Protein 4I5L (pdb70)

Foldseek 3Di:
DPCVVLVVLLVQCPPPDVVSVLVSLLCVVVNLVVVAQPCCLPPVLVVLQPDDDDDPSNLLSNLQVLLVCQVSNPFLVGLLSSPRSLLVQLPDPDVNSVVSSLVSLLSSLVRHAQVRCVVHVLVSLVCQLPDPDLSSVLSSLSHLLSNQQRYDPVSNVVSLVSLLCQCPDPDVSSVLSNLLSLLSNLVRDDPVCCVPRSLVSLQDQCPDPDVSSNLSSLVSLLSSLQVDPLVCCVVRRVVSLVCQCPPPDVSSVQSCLLCVLSNDVSNDQVCCVPPVLVSLLCQCVDPDLSSVLSSLLCLLSSLVPHDPVCRQPCCVPRVLVSLVVQCVPPDPSSNLSNLQCVLLCDVVNAQPCCVPRVVVSLLSQLPDPDLSSVLSNLQRCVNVCVRDPPLVCCVSVQVSLVCQCPDPDVVSVLSSLVCVLVVDVSNDVVCCLVRPLVSLLVQCVDPDVVSVLSSLVSVLSNCVVVHLVCCLVRPLVSLLVQCPPPDVSSNLSSLVSLLSSLVGNALPCNLPRRVVSLLVQCPPPDPVSNLSSLVSCLRNVVRYDPVCCQPRVLVSLVVQLPDPDPSSVVSSVVSCVSSVND/DCVVDPDDDDPQDDDDDDLVQLLVLLQVLLVVDVVSKDFLVSQQVNCVSNVHASLCSQLLCVLLVCVVPRIHHSVSSSVRSSVLVVRPDDPLQSSCSSQDDPPPQWDALVSCVSSLLCLCCPQLQNPVLNDDDPLVVLLSLLLSLLCCLFQVLVLPRIGHSVSVVVDCVSVLSNCSVVDSNQCVSPRRRHPVVSVVLVVQVPVLPVVPPQKHALVSVCPRPNNQWFSLLSVLLQCCLNDPDCPSVVPRIDGSSSSSLVVVLLVDVLDLSSLSSVVSSQCVVPPFFRALVSQVVLQVRVQVVCVVVVHHDDPSVVVVVVVCVQQVDPDPRTDGSVSLNPRRVVVQVRCNRTGNVVVD/DVVVVLVVLVVCLVCLLVVHFDALVVLLVLLVLLLVLLLPAFLAGEAEDFEKEAEAAAQLSQLVVVVCVFQPDPQVHAYEYAENLHFLYLGSRSRVSNQSSSCSSPVNRYAYAYALCLFLVNCVPRPRQVSCCVVHVDRSSVVSSSQSSLSGHAWYAYPQAEIEGAADFAPQDQEPVSSRPDRSNDGQDQADGSQQSRHEEEDCDAAWAPDPVNGHIYHYLVVLVSSRVSRVYPAYEYENDDDQAQKDADSVRNYMYGHRHACRSVPDHHWHKMWGQHNPGDIDMDTHHRDDPPD/DDDVVLVVLVVQCPPPDPVSVLVSLLCVLVNLVSPALVCCLVPVLVVQLPDDDDDVSNLLSNLQVLLVCQVSNPHLVGNLSSLSSLLVQLQDPDPSSVVSSLVSLLSCLVRHALVCCVVGVLVSLVCLLPDPDLSSVLSSLSNLLSNLQRYDPVVNVVSLVSLVCQCPDPDVSSVLSSLLCLLSNLQRDDPVCCQPRSLVSLQDQCPDPDVSSNLSSVVSLLSSLQRDDLVCCVVRRVVSLVCQLPDPDVSSVQSCLQCVLSNDVSNDQPCCVVPVLVSLLCQCVDPDLSSVLSSLLCPLSSLVRHPPVCRQVSCVPRPLVSLVVQLVDPDPSSLLSNLLRLCSCDVVNADPCCVVRVVVSLLSQLPDPDLSSVLSNLLRCVNVCVRDNVVVVCVSNQVSLVCQLPDPDVVSVLSSLVSVLVVDLRVDVVCCQPRPLVSLLVQCVDPDLVSVLSSLVSLLSNCVRVHLVCCLVRPLVSLLVQCPDPDVSSNVSSLSSLLSSLVGNAAPCNLPRRLVSLLVQCPPPDVVSNLSSLVSCLRNLVRYDPVCCQPPVLVSLVVQCVDPDPSSVPSSVVSCVSNVND/DCCVVPPDPDDPLDDQADDLCQLLVLLQVLLVVDVVSKDALVSQLVNCVSNVHASLCSQLLCVLLVCVVPRIHHSVSSSVRVSVLNVRHRDVLQSSCNSQDDPPQQWDALVSCQSSVLVLCCDQLQNVVVNDDDDLVVLLSLLLSLLCCLQQVLVPPRTGHSVSVVVGCVRVLSNCSVVDSNQCVSPRRRHSVVSVVLVVLVVVLPPVPPQKHALVSVCPRPVNQWFSLLSQLLQCPLQDPDCCSVVPRIDGSSSSSLVVVLLVDVQDLSSLSSVQSSLPVVPPFWRDLVSQCVQLVRLQVVCVVVVHHDDPSVRVLVVLCVQLVDPDDSIDGSVSCNVSSPVVQVSCNRTGNVSVD/DVVVVLVVLVVCLVCLLVVHFDALVVLLVLLVLLLVLLQVAFLAGEAEDFEKEAEAAAQQSQLVVVVCVQQPDPPVHAYEYQENQHFLDLGSRSSVSNLSSSCSNPVNRYAYAYALCLFDVNCVPGPNQVNCCVVHVDRSSVVSSSQSSLRGRAWYDYPQAEIEGAADFAPQDLEVVSSRPDRSNDGQDQADGSFQRRHEEEDDDAAWAPDPVNGHIYHYLVSLVNSRVSRVYQEYEYENDDDQAQKDADSPNNYMYGHRHACRSVPDRGWHWMWGQHNVGDIDIDIHHRDDDDD

Structure (mmCIF, N/CA/C/O backbone):
data_4I5L
#
_entry.id   4I5L
#
_cell.length_a   94.234
_cell.length_b   101.071
_cell.length_c   343.396
_cell.angle_alpha   90.00
_cell.angle_beta   90.00
_cell.angle_gamma   90.00
#
_symmetry.space_group_name_H-M   'P 21 21 21'
#
loop_
_entity.id
_entity.type
_entity.pdbx_description
1 polymer 'Serine/threonine-protein phosphatase 2A 65 kDa regulatory subunit A alpha isoform'
2 polymer "Serine/threonine-protein phosphatase 2A regulatory subunit B'' subunit beta - Cell division control protein 6 homolog chimeric construct"
3 polymer 'Serine/threonine-protein phosphatase 2A catalytic subunit alpha isoform, PP2A-alpha'
4 polymer 'Microcystin-LR (MCLR) bound form'
5 non-polymer DI(HYDROXYETHYL)ETHER
6 non-polymer 'CALCIUM ION'
7 non-polymer 'MANGANESE (II) ION'
8 non-polymer 'MALONATE ION'
9 water water
#
loop_
_atom_site.group_PDB
_atom_site.id
_atom_site.type_symbol
_atom_site.label_atom_id
_atom_site.label_alt_id
_atom_site.label_comp_id
_atom_site.label_asym_id
_atom_site.label_entity_id
_atom_site.label_seq_id
_atom_site.pdbx_PDB_ins_code
_atom_site.Cartn_x
_atom_site.Cartn_y
_atom_site.Cartn_z
_atom_site.occupancy
_atom_site.B_iso_or_equiv
_atom_site.auth_seq_id
_atom_site.auth_comp_id
_atom_site.auth_asym_id
_atom_site.auth_atom_id
_atom_site.pdbx_PDB_model_num
ATOM 1 N N . MET A 1 3 ? 74.537 89.492 106.093 1.00 57.73 8 MET A N 1
ATOM 2 C CA . MET A 1 3 ? 73.969 89.449 107.466 1.00 55.09 8 MET A CA 1
ATOM 3 C C . MET A 1 3 ? 72.589 90.127 107.564 1.00 52.90 8 MET A C 1
ATOM 4 O O . MET A 1 3 ? 72.088 90.356 108.668 1.00 49.34 8 MET A O 1
ATOM 9 N N . SER A 1 4 ? 71.977 90.459 106.425 1.00 50.91 9 SER A N 1
ATOM 10 C CA . SER A 1 4 ? 70.574 90.871 106.456 1.00 49.93 9 SER A CA 1
ATOM 11 C C . SER A 1 4 ? 69.818 89.618 106.906 1.00 46.81 9 SER A C 1
ATOM 12 O O . SER A 1 4 ? 69.940 88.555 106.299 1.00 46.59 9 SER A O 1
ATOM 15 N N . LEU A 1 5 ? 69.094 89.724 108.011 1.00 43.71 10 LEU A N 1
ATOM 16 C CA . LEU A 1 5 ? 68.689 88.525 108.720 1.00 40.77 10 LEU A CA 1
ATOM 17 C C . LEU A 1 5 ? 67.360 87.891 108.286 1.00 37.41 10 LEU A C 1
ATOM 18 O O . LEU A 1 5 ? 67.121 86.724 108.558 1.00 35.32 10 LEU A O 1
ATOM 23 N N . TYR A 1 6 ? 66.497 88.646 107.624 1.00 36.42 11 TYR A N 1
ATOM 24 C CA . TYR A 1 6 ? 65.193 88.102 107.259 1.00 35.63 11 TYR A CA 1
ATOM 25 C C . TYR A 1 6 ? 65.225 86.897 106.307 1.00 35.28 11 TYR A C 1
ATOM 26 O O . TYR A 1 6 ? 64.507 85.934 106.550 1.00 34.25 11 TYR A O 1
ATOM 35 N N . PRO A 1 7 ? 66.038 86.949 105.222 1.00 36.54 12 PRO A N 1
ATOM 36 C CA . PRO A 1 7 ? 66.076 85.772 104.346 1.00 36.22 12 PRO A CA 1
ATOM 37 C C . PRO A 1 7 ? 66.609 84.549 105.089 1.00 35.21 12 PRO A C 1
ATOM 38 O O . PRO A 1 7 ? 66.250 83.392 104.771 1.00 35.44 12 PRO A O 1
ATOM 42 N N . ILE A 1 8 ? 67.454 84.800 106.080 1.00 33.61 13 ILE A N 1
ATOM 43 C CA . ILE A 1 8 ? 67.938 83.719 106.915 1.00 32.48 13 ILE A CA 1
ATOM 44 C C . ILE A 1 8 ? 66.835 83.121 107.798 1.00 30.85 13 ILE A C 1
ATOM 45 O O . ILE A 1 8 ? 66.731 81.897 107.924 1.00 29.50 13 ILE A O 1
ATOM 50 N N . ALA A 1 9 ? 66.004 83.986 108.382 1.00 29.92 14 ALA A N 1
ATOM 51 C CA . ALA A 1 9 ? 64.818 83.529 109.111 1.00 29.54 14 ALA A CA 1
ATOM 52 C C . ALA A 1 9 ? 63.879 82.729 108.203 1.00 29.34 14 ALA A C 1
ATOM 53 O O . ALA A 1 9 ? 63.214 81.817 108.674 1.00 29.34 14 ALA A O 1
ATOM 55 N N . VAL A 1 10 ? 63.833 83.072 106.909 1.00 29.69 15 VAL A N 1
ATOM 56 C CA . VAL A 1 10 ? 63.038 82.319 105.945 1.00 31.01 15 VAL A CA 1
ATOM 57 C C . VAL A 1 10 ? 63.677 80.946 105.719 1.00 31.14 15 VAL A C 1
ATOM 58 O O . VAL A 1 10 ? 62.985 79.920 105.749 1.00 32.30 15 VAL A O 1
ATOM 62 N N . LEU A 1 11 ? 64.993 80.916 105.527 1.00 30.44 16 LEU A N 1
ATOM 63 C CA . LEU A 1 11 ? 65.680 79.637 105.320 1.00 29.89 16 LEU A CA 1
ATOM 64 C C . LEU A 1 11 ? 65.456 78.678 106.488 1.00 29.73 16 LEU A C 1
ATOM 65 O O . LEU A 1 11 ? 65.216 77.488 106.284 1.00 29.64 16 LEU A O 1
ATOM 70 N N . ILE A 1 12 ? 65.533 79.198 107.710 1.00 29.77 17 ILE A N 1
ATOM 71 C CA . ILE A 1 12 ? 65.245 78.398 108.909 1.00 30.01 17 ILE A CA 1
ATOM 72 C C . ILE A 1 12 ? 63.825 77.827 108.867 1.00 31.83 17 ILE A C 1
ATOM 73 O O . ILE A 1 12 ? 63.635 76.640 109.053 1.00 31.75 17 ILE A O 1
ATOM 78 N N . ASP A 1 13 ? 62.847 78.686 108.608 1.00 34.22 18 ASP A N 1
ATOM 79 C CA . ASP A 1 13 ? 61.455 78.272 108.417 1.00 37.61 18 ASP A CA 1
ATOM 80 C C . ASP A 1 13 ? 61.288 77.159 107.374 1.00 38.24 18 ASP A C 1
ATOM 81 O O . ASP A 1 13 ? 60.464 76.258 107.537 1.00 38.75 18 ASP A O 1
ATOM 86 N N . GLU A 1 14 ? 62.062 77.229 106.296 1.00 38.00 19 GLU A N 1
ATOM 87 C CA . GLU A 1 14 ? 61.863 76.289 105.199 1.00 39.63 19 GLU A CA 1
ATOM 88 C C . GLU A 1 14 ? 62.534 74.939 105.440 1.00 38.98 19 GLU A C 1
ATOM 89 O O . GLU A 1 14 ? 62.358 74.002 104.661 1.00 39.94 19 GLU A O 1
ATOM 95 N N . LEU A 1 15 ? 63.248 74.830 106.561 1.00 37.65 20 LEU A N 1
ATOM 96 C CA . LEU A 1 15 ? 63.746 73.541 107.035 1.00 36.82 20 LEU A CA 1
ATOM 97 C C . LEU A 1 15 ? 62.601 72.549 107.252 1.00 39.68 20 LEU A C 1
ATOM 98 O O . LEU A 1 15 ? 62.806 71.334 107.168 1.00 41.08 20 LEU A O 1
ATOM 103 N N . ARG A 1 16 ? 61.399 73.067 107.507 1.00 42.39 21 ARG A N 1
ATOM 104 C CA . ARG A 1 16 ? 60.231 72.222 107.735 1.00 45.55 21 ARG A CA 1
ATOM 105 C C . ARG A 1 16 ? 59.092 72.545 106.773 1.00 48.62 21 ARG A C 1
ATOM 106 O O . ARG A 1 16 ? 57.910 72.403 107.111 1.00 52.15 21 ARG A O 1
ATOM 114 N N . ASN A 1 17 ? 59.448 72.969 105.566 1.00 48.39 22 ASN A N 1
ATOM 115 C CA . ASN A 1 17 ? 58.447 73.194 104.529 1.00 50.18 22 ASN A CA 1
ATOM 116 C C . ASN A 1 17 ? 57.951 71.863 103.948 1.00 51.52 22 ASN A C 1
ATOM 117 O O . ASN A 1 17 ? 58.689 70.871 103.960 1.00 51.52 22 ASN A O 1
ATOM 122 N N . GLU A 1 18 ? 56.706 71.850 103.459 1.00 54.73 23 GLU A N 1
ATOM 123 C CA . GLU A 1 18 ? 56.078 70.661 102.854 1.00 57.11 23 GLU A CA 1
ATOM 124 C C . GLU A 1 18 ? 56.827 70.217 101.605 1.00 55.21 23 GLU A C 1
ATOM 125 O O . GLU A 1 18 ? 56.877 69.023 101.295 1.00 56.06 23 GLU A O 1
ATOM 131 N N . ASP A 1 19 ? 57.405 71.190 100.903 1.00 51.84 24 ASP A N 1
ATOM 132 C CA . ASP A 1 19 ? 58.140 70.957 99.664 1.00 51.28 24 ASP A CA 1
ATOM 133 C C . ASP A 1 19 ? 59.597 70.542 99.889 1.00 48.80 24 ASP A C 1
ATOM 134 O O . ASP A 1 19 ? 60.389 71.307 100.457 1.00 46.87 24 ASP A O 1
ATOM 139 N N . VAL A 1 20 ? 59.953 69.349 99.408 1.00 49.16 25 VAL A N 1
ATOM 140 C CA . VAL A 1 20 ? 61.320 68.829 99.548 1.00 48.20 25 VAL A CA 1
ATOM 141 C C . VAL A 1 20 ? 62.367 69.759 98.968 1.00 47.03 25 VAL A C 1
ATOM 142 O O . VAL A 1 20 ? 63.464 69.878 99.532 1.00 45.40 25 VAL A O 1
ATOM 146 N N . GLN A 1 21 ? 62.043 70.386 97.835 1.00 47.92 26 GLN A N 1
ATOM 147 C CA . GLN A 1 21 ? 62.984 71.292 97.173 1.00 48.20 26 GLN A CA 1
ATOM 148 C C . GLN A 1 21 ? 63.391 72.459 98.102 1.00 44.44 26 GLN A C 1
ATOM 149 O O . GLN A 1 21 ? 64.568 72.828 98.144 1.00 42.75 26 GLN A O 1
ATOM 155 N N . LEU A 1 22 ? 62.444 72.984 98.885 1.00 42.32 27 LEU A N 1
ATOM 156 C CA . LEU A 1 22 ? 62.757 74.046 99.853 1.00 40.44 27 LEU A CA 1
ATOM 157 C C . LEU A 1 22 ? 63.492 73.508 101.079 1.00 37.16 27 LEU A C 1
ATOM 158 O O . LEU A 1 22 ? 64.463 74.111 101.548 1.00 34.62 27 LEU A O 1
ATOM 163 N N . ARG A 1 23 ? 63.042 72.367 101.589 1.00 37.20 28 ARG A N 1
ATOM 164 C CA . ARG A 1 23 ? 63.796 71.668 102.629 1.00 36.21 28 ARG A CA 1
ATOM 165 C C . ARG A 1 23 ? 65.250 71.447 102.199 1.00 35.00 28 ARG A C 1
ATOM 166 O O . ARG A 1 23 ? 66.169 71.778 102.936 1.00 33.69 28 ARG A O 1
ATOM 174 N N . LEU A 1 24 ? 65.454 70.943 100.985 1.00 36.01 29 LEU A N 1
ATOM 175 C CA . LEU A 1 24 ? 66.801 70.700 100.473 1.00 36.25 29 LEU A CA 1
ATOM 176 C C . LEU A 1 24 ? 67.637 71.984 100.371 1.00 36.52 29 LEU A C 1
ATOM 177 O O . LEU A 1 24 ? 68.824 71.995 100.711 1.00 35.77 29 LEU A O 1
ATOM 182 N N . ASN A 1 25 ? 67.008 73.058 99.915 1.00 37.20 30 ASN A N 1
ATOM 183 C CA . ASN A 1 25 ? 67.712 74.311 99.711 1.00 37.98 30 ASN A CA 1
ATOM 184 C C . ASN A 1 25 ? 68.216 74.887 101.034 1.00 34.99 30 ASN A C 1
ATOM 185 O O . ASN A 1 25 ? 69.360 75.344 101.141 1.00 34.05 30 ASN A O 1
ATOM 190 N N . SER A 1 26 ? 67.358 74.829 102.042 1.00 33.17 31 SER A N 1
ATOM 191 C CA . SER A 1 26 ? 67.710 75.275 103.374 1.00 30.92 31 SER A CA 1
ATOM 192 C C . SER A 1 26 ? 68.827 74.432 103.959 1.00 29.86 31 SER A C 1
ATOM 193 O O . SER A 1 26 ? 69.763 74.949 104.565 1.00 29.06 31 SER A O 1
ATOM 196 N N . ILE A 1 27 ? 68.732 73.125 103.788 1.00 30.18 32 ILE A N 1
ATOM 197 C CA . ILE A 1 27 ? 69.738 72.244 104.357 1.00 30.18 32 ILE A CA 1
ATOM 198 C C . ILE A 1 27 ? 71.107 72.557 103.767 1.00 30.80 32 ILE A C 1
ATOM 199 O O . ILE A 1 27 ? 72.079 72.687 104.501 1.00 32.23 32 ILE A O 1
ATOM 204 N N . LYS A 1 28 ? 71.168 72.717 102.454 1.00 32.08 33 LYS A N 1
ATOM 205 C CA . LYS A 1 28 ? 72.412 73.054 101.772 1.00 34.30 33 LYS A CA 1
ATOM 206 C C . LYS A 1 28 ? 72.979 74.432 102.163 1.00 34.70 33 LYS A C 1
ATOM 207 O O . LYS A 1 28 ? 74.144 74.713 101.920 1.00 35.81 33 LYS A O 1
ATOM 213 N N . LYS A 1 29 ? 72.156 75.287 102.758 1.00 34.17 34 LYS A N 1
ATOM 214 C CA . LYS A 1 29 ? 72.613 76.605 103.179 1.00 34.53 34 LYS A CA 1
ATOM 215 C C . LYS A 1 29 ? 72.786 76.690 104.696 1.00 32.54 34 LYS A C 1
ATOM 216 O O . LYS A 1 29 ? 72.825 77.789 105.253 1.00 32.04 34 LYS A O 1
ATOM 222 N N . LEU A 1 30 ? 72.891 75.536 105.362 1.00 31.13 35 LEU A N 1
ATOM 223 C CA . LEU A 1 30 ? 73.013 75.517 106.824 1.00 30.73 35 LEU A CA 1
ATOM 224 C C . LEU A 1 30 ? 74.222 76.298 107.317 1.00 31.18 35 LEU A C 1
ATOM 225 O O . LEU A 1 30 ? 74.187 76.866 108.408 1.00 31.58 35 LEU A O 1
ATOM 230 N N . SER A 1 31 ? 75.290 76.318 106.525 1.00 31.30 36 SER A N 1
ATOM 231 C CA . SER A 1 31 ? 76.467 77.121 106.856 1.00 33.12 36 SER A CA 1
ATOM 232 C C . SER A 1 31 ? 76.132 78.590 106.966 1.00 32.84 36 SER A C 1
ATOM 233 O O . SER A 1 31 ? 76.558 79.252 107.909 1.00 34.00 36 SER A O 1
ATOM 236 N N . THR A 1 32 ? 75.367 79.077 105.992 1.00 31.89 37 THR A N 1
ATOM 237 C CA . THR A 1 32 ? 74.920 80.455 105.950 1.00 31.88 37 THR A CA 1
ATOM 238 C C . THR A 1 32 ? 74.059 80.780 107.165 1.00 30.86 37 THR A C 1
ATOM 239 O O . THR A 1 32 ? 74.234 81.835 107.775 1.00 31.99 37 THR A O 1
ATOM 243 N N . ILE A 1 33 ? 73.145 79.872 107.507 1.00 28.98 38 ILE A N 1
ATOM 244 C CA . ILE A 1 33 ? 72.253 80.049 108.651 1.00 28.12 38 ILE A CA 1
ATOM 245 C C . ILE A 1 33 ? 73.057 80.114 109.965 1.00 28.55 38 ILE A C 1
ATOM 246 O O . ILE A 1 33 ? 72.905 81.056 110.742 1.00 28.43 38 ILE A O 1
ATOM 251 N N . ALA A 1 34 ? 73.921 79.120 110.196 1.00 29.11 39 ALA A N 1
ATOM 252 C CA . ALA A 1 34 ? 74.777 79.081 111.387 1.00 29.30 39 ALA A CA 1
ATOM 253 C C . ALA A 1 34 ? 75.679 80.307 111.526 1.00 30.82 39 ALA A C 1
ATOM 254 O O . ALA A 1 34 ? 75.855 80.823 112.630 1.00 32.09 39 ALA A O 1
ATOM 256 N N . LEU A 1 35 ? 76.237 80.782 110.413 1.00 31.52 40 LEU A N 1
ATOM 257 C CA . LEU A 1 35 ? 77.073 81.984 110.410 1.00 33.26 40 LEU A CA 1
ATOM 258 C C . LEU A 1 35 ? 76.304 83.181 110.972 1.00 34.23 40 LEU A C 1
ATOM 259 O O . LEU A 1 35 ? 76.807 83.903 111.839 1.00 35.90 40 LEU A O 1
ATOM 264 N N . ALA A 1 36 ? 75.089 83.381 110.463 1.00 33.23 41 ALA A N 1
ATOM 265 C CA . ALA A 1 36 ? 74.205 84.459 110.904 1.00 33.72 41 ALA A CA 1
ATOM 266 C C . ALA A 1 36 ? 73.707 84.305 112.340 1.00 33.40 41 ALA A C 1
ATOM 267 O O . ALA A 1 36 ? 73.559 85.294 113.046 1.00 34.52 41 ALA A O 1
ATOM 269 N N . LEU A 1 37 ? 73.417 83.080 112.769 1.00 33.05 42 LEU A N 1
ATOM 270 C CA . LEU A 1 37 ? 73.030 82.853 114.164 1.00 32.96 42 LEU A CA 1
ATOM 271 C C . LEU A 1 37 ? 74.160 83.099 115.164 1.00 34.59 42 LEU A C 1
ATOM 272 O O . LEU A 1 37 ? 73.899 83.531 116.288 1.00 35.22 42 LEU A O 1
ATOM 277 N N . GLY A 1 38 ? 75.404 82.824 114.764 1.00 34.25 43 GLY A N 1
ATOM 278 C CA . GLY A 1 38 ? 76.522 82.831 115.707 1.00 35.75 43 GLY A CA 1
ATOM 279 C C . GLY A 1 38 ? 76.599 81.494 116.441 1.00 36.56 43 GLY A C 1
ATOM 280 O O . GLY A 1 38 ? 75.624 80.718 116.431 1.00 35.62 43 GLY A O 1
ATOM 281 N N . VAL A 1 39 ? 77.733 81.226 117.091 1.00 37.20 44 VAL A N 1
ATOM 282 C CA . VAL A 1 39 ? 78.006 79.900 117.675 1.00 39.26 44 VAL A CA 1
ATOM 283 C C . VAL A 1 39 ? 77.026 79.453 118.781 1.00 41.13 44 VAL A C 1
ATOM 284 O O . VAL A 1 39 ? 76.659 78.271 118.852 1.00 41.14 44 VAL A O 1
ATOM 288 N N . GLU A 1 40 ? 76.609 80.389 119.630 1.00 43.55 45 GLU A N 1
ATOM 289 C CA . GLU A 1 40 ? 75.765 80.080 120.795 1.00 46.69 45 GLU A CA 1
ATOM 290 C C . GLU A 1 40 ? 74.435 79.471 120.382 1.00 42.10 45 GLU A C 1
ATOM 291 O O . GLU A 1 40 ? 74.046 78.404 120.848 1.00 41.02 45 GLU A O 1
ATOM 297 N N . ARG A 1 41 ? 73.758 80.172 119.485 1.00 38.82 46 ARG A N 1
ATOM 298 C CA . ARG A 1 41 ? 72.439 79.809 119.016 1.00 35.91 46 ARG A CA 1
ATOM 299 C C . ARG A 1 41 ? 72.489 78.602 118.080 1.00 33.38 46 ARG A C 1
ATOM 300 O O . ARG A 1 41 ? 71.559 77.797 118.068 1.00 32.69 46 ARG A O 1
ATOM 308 N N . THR A 1 42 ? 73.556 78.461 117.296 1.00 32.27 47 THR A N 1
ATOM 309 C CA . THR A 1 42 ? 73.657 77.256 116.468 1.00 32.31 47 THR A CA 1
ATOM 310 C C . THR A 1 42 ? 73.774 76.017 117.349 1.00 32.23 47 THR A C 1
ATOM 311 O O . THR A 1 42 ? 73.240 74.969 117.020 1.00 31.89 47 THR A O 1
ATOM 315 N N . ARG A 1 43 ? 74.418 76.168 118.491 1.00 34.48 48 ARG A N 1
ATOM 316 C CA . ARG A 1 43 ? 74.412 75.150 119.538 1.00 37.49 48 ARG A CA 1
ATOM 317 C C . ARG A 1 43 ? 73.076 74.940 120.253 1.00 38.51 48 ARG A C 1
ATOM 318 O O . ARG A 1 43 ? 72.621 73.811 120.404 1.00 40.77 48 ARG A O 1
ATOM 326 N N . SER A 1 44 ? 72.470 76.017 120.731 1.00 39.54 49 SER A N 1
ATOM 327 C CA . SER A 1 44 ? 71.316 75.905 121.637 1.00 40.05 49 SER A CA 1
ATOM 328 C C . SER A 1 44 ? 69.968 75.796 120.914 1.00 38.12 49 SER A C 1
ATOM 329 O O . SER A 1 44 ? 68.974 75.380 121.514 1.00 38.83 49 SER A O 1
ATOM 332 N N . GLU A 1 45 ? 69.931 76.175 119.639 1.00 35.79 50 GLU A N 1
ATOM 333 C CA . GLU A 1 45 ? 68.691 76.091 118.871 1.00 35.19 50 GLU A CA 1
ATOM 334 C C . GLU A 1 45 ? 68.826 75.285 117.582 1.00 33.86 50 GLU A C 1
ATOM 335 O O . GLU A 1 45 ? 68.037 74.366 117.328 1.00 34.39 50 GLU A O 1
ATOM 341 N N . LEU A 1 46 ? 69.823 75.625 116.772 1.00 31.48 51 LEU A N 1
ATOM 342 C CA . LEU A 1 46 ? 69.894 75.065 115.433 1.00 31.04 51 LEU A CA 1
ATOM 343 C C . LEU A 1 46 ? 70.081 73.554 115.488 1.00 31.88 51 LEU A C 1
ATOM 344 O O . LEU A 1 46 ? 69.341 72.837 114.837 1.00 33.69 51 LEU A O 1
ATOM 349 N N . LEU A 1 47 ? 71.031 73.069 116.286 1.00 32.07 52 LEU A N 1
ATOM 350 C CA . LEU A 1 47 ? 71.315 71.640 116.320 1.00 32.82 52 LEU A CA 1
ATOM 351 C C . LEU A 1 47 ? 70.189 70.790 116.929 1.00 34.40 52 LEU A C 1
ATOM 352 O O . LEU A 1 47 ? 69.809 69.775 116.330 1.00 34.83 52 LEU A O 1
ATOM 357 N N . PRO A 1 48 ? 69.641 71.194 118.097 1.00 35.47 53 PRO A N 1
ATOM 358 C CA . PRO A 1 48 ? 68.509 70.396 118.574 1.00 37.21 53 PRO A CA 1
ATOM 359 C C . PRO A 1 48 ? 67.343 70.414 117.584 1.00 38.20 53 PRO A C 1
ATOM 360 O O . PRO A 1 48 ? 66.664 69.405 117.431 1.00 39.42 53 PRO A O 1
ATOM 364 N N . PHE A 1 49 ? 67.128 71.545 116.910 1.00 39.18 54 PHE A N 1
ATOM 365 C CA . PHE A 1 49 ? 66.039 71.688 115.930 1.00 39.66 54 PHE A CA 1
ATOM 366 C C . PHE A 1 49 ? 66.188 70.655 114.822 1.00 39.17 54 PHE A C 1
ATOM 367 O O . PHE A 1 49 ? 65.233 69.972 114.464 1.00 39.79 54 PHE A O 1
ATOM 375 N N . LEU A 1 50 ? 67.410 70.521 114.319 1.00 39.25 55 LEU A N 1
ATOM 376 C CA . LEU A 1 50 ? 67.723 69.555 113.277 1.00 38.95 55 LEU A CA 1
ATOM 377 C C . LEU A 1 50 ? 67.586 68.101 113.754 1.00 41.84 55 LEU A C 1
ATOM 378 O O . LEU A 1 50 ? 67.032 67.263 113.033 1.00 41.27 55 LEU A O 1
ATOM 383 N N . THR A 1 51 ? 68.060 67.826 114.972 1.00 44.94 56 THR A N 1
ATOM 384 C CA . THR A 1 51 ? 68.008 66.481 115.574 1.00 48.62 56 THR A CA 1
ATOM 385 C C . THR A 1 51 ? 66.568 65.957 115.712 1.00 53.25 56 THR A C 1
ATOM 386 O O . THR A 1 51 ? 66.319 64.758 115.567 1.00 53.12 56 THR A O 1
ATOM 390 N N . ASP A 1 52 ? 65.625 66.862 115.970 1.00 56.83 57 ASP A N 1
ATOM 391 C CA . ASP A 1 52 ? 64.237 66.474 116.240 1.00 62.19 57 ASP A CA 1
ATOM 392 C C . ASP A 1 52 ? 63.337 66.453 114.995 1.00 61.99 57 ASP A C 1
ATOM 393 O O . ASP A 1 52 ? 62.226 65.916 115.036 1.00 62.78 57 ASP A O 1
ATOM 398 N N . THR A 1 53 ? 63.810 67.035 113.895 1.00 59.46 58 THR A N 1
ATOM 399 C CA . THR A 1 53 ? 63.078 66.951 112.636 1.00 59.33 58 THR A CA 1
ATOM 400 C C . THR A 1 53 ? 63.278 65.560 112.021 1.00 58.92 58 THR A C 1
ATOM 401 O O . THR A 1 53 ? 64.405 65.065 111.926 1.00 56.08 58 THR A O 1
ATOM 405 N N . ILE A 1 54 ? 62.177 64.924 111.634 1.00 61.18 59 ILE A N 1
ATOM 406 C CA . ILE A 1 54 ? 62.256 63.722 110.804 1.00 64.72 59 ILE A CA 1
ATOM 407 C C . ILE A 1 54 ? 62.180 64.082 109.319 1.00 65.65 59 ILE A C 1
ATOM 408 O O . ILE A 1 54 ? 61.224 64.729 108.844 1.00 65.70 59 ILE A O 1
ATOM 413 N N . TYR A 1 55 ? 63.213 63.670 108.601 1.00 63.10 60 TYR A N 1
ATOM 414 C CA . TYR A 1 55 ? 63.206 63.741 107.158 1.00 65.14 60 TYR A CA 1
ATOM 415 C C . TYR A 1 55 ? 63.221 62.308 106.676 1.00 66.01 60 TYR A C 1
ATOM 416 O O . TYR A 1 55 ? 63.753 61.436 107.358 1.00 67.39 60 TYR A O 1
ATOM 425 N N . ASP A 1 56 ? 62.637 62.055 105.515 1.00 69.54 61 ASP A N 1
ATOM 426 C CA . ASP A 1 56 ? 62.633 60.700 104.972 1.00 76.00 61 ASP A CA 1
ATOM 427 C C . ASP A 1 56 ? 63.191 60.641 103.547 1.00 75.20 61 ASP A C 1
ATOM 428 O O . ASP A 1 56 ? 63.133 59.595 102.884 1.00 79.63 61 ASP A O 1
ATOM 433 N N . GLU A 1 57 ? 63.745 61.761 103.090 1.00 67.49 62 GLU A N 1
ATOM 434 C CA . GLU A 1 57 ? 64.252 61.848 101.736 1.00 63.36 62 GLU A CA 1
ATOM 435 C C . GLU A 1 57 ? 65.774 61.734 101.733 1.00 57.28 62 GLU A C 1
ATOM 436 O O . GLU A 1 57 ? 66.470 62.494 102.420 1.00 54.74 62 GLU A O 1
ATOM 442 N N . ASP A 1 58 ? 66.282 60.781 100.956 1.00 52.93 63 ASP A N 1
ATOM 443 C CA . ASP A 1 58 ? 67.721 60.533 100.878 1.00 50.00 63 ASP A CA 1
ATOM 444 C C . ASP A 1 58 ? 68.546 61.785 100.639 1.00 47.40 63 ASP A C 1
ATOM 445 O O . ASP A 1 58 ? 69.513 62.027 101.367 1.00 44.81 63 ASP A O 1
ATOM 450 N N . GLU A 1 59 ? 68.169 62.571 99.626 1.00 45.31 64 GLU A N 1
ATOM 451 C CA . GLU A 1 59 ? 68.948 63.731 99.260 1.00 44.04 64 GLU A CA 1
ATOM 452 C C . GLU A 1 59 ? 69.052 64.717 100.423 1.00 39.44 64 GLU A C 1
ATOM 453 O O . GLU A 1 59 ? 70.081 65.352 100.592 1.00 37.85 64 GLU A O 1
ATOM 459 N N . VAL A 1 60 ? 68.003 64.804 101.236 1.00 37.03 65 VAL A N 1
ATOM 460 C CA . VAL A 1 60 ? 67.952 65.745 102.367 1.00 35.14 65 VAL A CA 1
ATOM 461 C C . VAL A 1 60 ? 68.804 65.232 103.532 1.00 33.36 65 VAL A C 1
ATOM 462 O O . VAL A 1 60 ? 69.639 65.948 104.096 1.00 31.85 65 VAL A O 1
ATOM 466 N N . LEU A 1 61 ? 68.583 63.978 103.879 1.00 34.24 66 LEU A N 1
ATOM 467 C CA . LEU A 1 61 ? 69.367 63.320 104.916 1.00 34.23 66 LEU A CA 1
ATOM 468 C C . LEU A 1 61 ? 70.845 63.335 104.555 1.00 33.06 66 LEU A C 1
ATOM 469 O O . LEU A 1 61 ? 71.663 63.710 105.392 1.00 32.57 66 LEU A O 1
ATOM 474 N N . LEU A 1 62 ? 71.164 62.994 103.301 1.00 33.11 67 LEU A N 1
ATOM 475 C CA . LEU A 1 62 ? 72.548 62.998 102.810 1.00 33.30 67 LEU A CA 1
ATOM 476 C C . LEU A 1 62 ? 73.181 64.354 102.992 1.00 31.82 67 LEU A C 1
ATOM 477 O O . LEU A 1 62 ? 74.262 64.481 103.571 1.00 31.37 67 LEU A O 1
ATOM 482 N N . ALA A 1 63 ? 72.486 65.366 102.494 1.00 31.11 68 ALA A N 1
ATOM 483 C CA . ALA A 1 63 ? 72.985 66.720 102.553 1.00 29.97 68 ALA A CA 1
ATOM 484 C C . ALA A 1 63 ? 73.118 67.202 104.011 1.00 28.51 68 ALA A C 1
ATOM 485 O O . ALA A 1 63 ? 74.042 67.939 104.324 1.00 28.47 68 ALA A O 1
ATOM 487 N N . LEU A 1 64 ? 72.236 66.749 104.903 1.00 27.65 69 LEU A N 1
ATOM 488 C CA . LEU A 1 64 ? 72.355 67.096 106.324 1.00 27.02 69 LEU A CA 1
ATOM 489 C C . LEU A 1 64 ? 73.629 66.495 106.933 1.00 27.48 69 LEU A C 1
ATOM 490 O O . LEU A 1 64 ? 74.435 67.205 107.559 1.00 26.11 69 LEU A O 1
ATOM 495 N N . ALA A 1 65 ? 73.800 65.183 106.738 1.00 28.21 70 ALA A N 1
ATOM 496 C CA . ALA A 1 65 ? 74.963 64.479 107.243 1.00 28.87 70 ALA A CA 1
ATOM 497 C C . ALA A 1 65 ? 76.253 65.130 106.749 1.00 29.46 70 ALA A C 1
ATOM 498 O O . ALA A 1 65 ? 77.205 65.289 107.517 1.00 29.31 70 ALA A O 1
ATOM 500 N N . GLU A 1 66 ? 76.276 65.512 105.475 1.00 30.56 71 GLU A N 1
ATOM 501 C CA . GLU A 1 66 ? 77.433 66.179 104.907 1.00 34.12 71 GLU A CA 1
ATOM 502 C C . GLU A 1 66 ? 77.699 67.534 105.583 1.00 33.45 71 GLU A C 1
ATOM 503 O O . GLU A 1 66 ? 78.838 67.816 105.985 1.00 34.42 71 GLU A O 1
ATOM 509 N N . GLN A 1 67 ? 76.660 68.354 105.725 1.00 31.62 72 GLN A N 1
ATOM 510 C CA . GLN A 1 67 ? 76.809 69.648 106.376 1.00 31.82 72 GLN A CA 1
ATOM 511 C C . GLN A 1 67 ? 77.393 69.519 107.784 1.00 31.38 72 GLN A C 1
ATOM 512 O O . GLN A 1 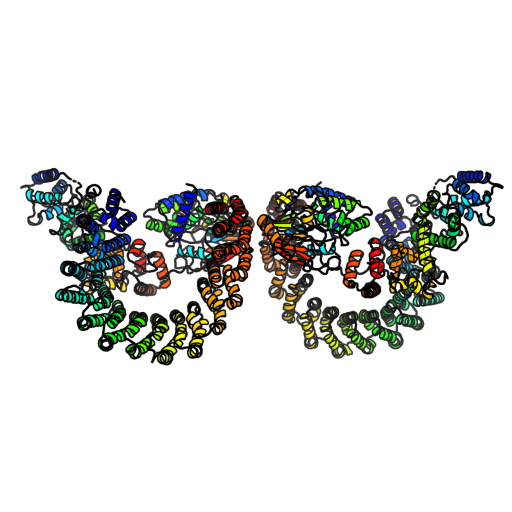67 ? 78.319 70.260 108.147 1.00 32.97 72 GLN A O 1
ATOM 518 N N . LEU A 1 68 ? 76.880 68.573 108.570 1.00 29.54 73 LEU A N 1
ATOM 519 C CA . LEU A 1 68 ? 77.301 68.462 109.965 1.00 28.94 73 LEU A CA 1
ATOM 520 C C . LEU A 1 68 ? 78.785 68.122 110.084 1.00 29.90 73 LEU A C 1
ATOM 521 O O . LEU A 1 68 ? 79.446 68.542 111.048 1.00 30.79 73 LEU A O 1
ATOM 526 N N . GLY A 1 69 ? 79.303 67.380 109.109 1.00 29.10 74 GLY A N 1
ATOM 527 C CA . GLY A 1 69 ? 80.723 67.071 109.061 1.00 30.49 74 GLY A CA 1
ATOM 528 C C . GLY A 1 69 ? 81.614 68.299 108.945 1.00 31.58 74 GLY A C 1
ATOM 529 O O . GLY A 1 69 ? 82.803 68.240 109.249 1.00 31.75 74 GLY A O 1
ATOM 530 N N . THR A 1 70 ? 81.043 69.423 108.512 1.00 31.03 75 THR A N 1
ATOM 531 C CA . THR A 1 70 ? 81.853 70.621 108.297 1.00 32.23 75 THR A CA 1
ATOM 532 C C . THR A 1 70 ? 81.624 71.658 109.394 1.00 32.44 75 THR A C 1
ATOM 533 O O . THR A 1 70 ? 82.156 72.758 109.311 1.00 34.22 75 THR A O 1
ATOM 537 N N . PHE A 1 71 ? 80.857 71.314 110.423 1.00 31.58 76 PHE A N 1
ATOM 538 C CA . PHE A 1 71 ? 80.320 72.329 111.331 1.00 31.57 76 PHE A CA 1
ATOM 539 C C . PHE A 1 71 ? 81.186 72.723 112.524 1.00 33.36 76 PHE A C 1
ATOM 540 O O . PHE A 1 71 ? 80.740 73.505 113.370 1.00 34.03 76 PHE A O 1
ATOM 548 N N . THR A 1 72 ? 82.409 72.204 112.594 1.00 34.27 77 THR A N 1
ATOM 549 C CA . THR A 1 72 ? 83.276 72.458 113.749 1.00 35.97 77 THR A CA 1
ATOM 550 C C . THR A 1 72 ? 83.421 73.951 114.112 1.00 36.42 77 THR A C 1
ATOM 551 O O . THR A 1 72 ? 83.112 74.348 115.236 1.00 37.34 77 THR A O 1
ATOM 555 N N . THR A 1 73 ? 83.890 74.765 113.171 1.00 36.46 78 THR A N 1
ATOM 556 C CA . THR A 1 73 ? 84.097 76.186 113.426 1.00 36.99 78 THR A CA 1
ATOM 557 C C . THR A 1 73 ? 82.750 76.814 113.780 1.00 35.91 78 THR A C 1
ATOM 558 O O . THR A 1 73 ? 82.635 77.592 114.747 1.00 36.13 78 THR A O 1
ATOM 562 N N . LEU A 1 74 ? 81.725 76.427 113.026 1.00 34.32 79 LEU A N 1
ATOM 563 C CA . LEU A 1 74 ? 80.383 76.982 113.207 1.00 32.97 79 LEU A CA 1
ATOM 564 C C . LEU A 1 74 ? 79.720 76.679 114.559 1.00 32.62 79 LEU A C 1
ATOM 565 O O . LEU A 1 74 ? 78.777 77.382 114.938 1.00 33.10 79 LEU A O 1
ATOM 570 N N . VAL A 1 75 ? 80.197 75.664 115.285 1.00 32.10 80 VAL A N 1
ATOM 571 C CA . VAL A 1 75 ? 79.655 75.381 116.629 1.00 32.20 80 VAL A CA 1
ATOM 572 C C . VAL A 1 75 ? 80.548 75.953 117.742 1.00 34.46 80 VAL A C 1
ATOM 573 O O . VAL A 1 75 ? 80.227 75.837 118.915 1.00 34.83 80 VAL A O 1
ATOM 577 N N . GLY A 1 76 ? 81.680 76.549 117.370 1.00 36.80 81 GLY A N 1
ATOM 578 C CA . GLY A 1 76 ? 82.568 77.210 118.337 1.00 38.62 81 GLY A CA 1
ATOM 579 C C . GLY A 1 76 ? 83.932 76.560 118.520 1.00 41.72 81 GLY A C 1
ATOM 580 O O . GLY A 1 76 ? 84.594 76.774 119.539 1.00 44.37 81 GLY A O 1
ATOM 581 N N . GLY A 1 77 ? 84.354 75.757 117.548 1.00 40.85 82 GLY A N 1
ATOM 582 C CA . GLY A 1 77 ? 85.657 75.135 117.604 1.00 42.99 82 GLY A CA 1
ATOM 583 C C . GLY A 1 77 ? 85.702 73.858 118.421 1.00 44.57 82 GLY A C 1
ATOM 584 O O . GLY A 1 77 ? 84.686 73.430 118.976 1.00 43.13 82 GLY A O 1
ATOM 585 N N . PRO A 1 78 ? 86.896 73.241 118.503 1.00 37.31 83 PRO A N 1
ATOM 586 C CA . PRO A 1 78 ? 87.132 71.959 119.167 1.00 37.79 83 PRO A CA 1
ATOM 587 C C . PRO A 1 78 ? 86.519 71.830 120.562 1.00 39.05 83 PRO A C 1
ATOM 588 O O . PRO A 1 78 ? 86.125 70.723 120.955 1.00 39.50 83 PRO A O 1
ATOM 592 N N . GLU A 1 79 ? 86.433 72.923 121.311 1.00 40.66 84 GLU A N 1
ATOM 593 C CA . GLU A 1 79 ? 85.860 72.832 122.651 1.00 43.68 84 GLU A CA 1
ATOM 594 C C . GLU A 1 79 ? 84.410 72.357 122.605 1.00 42.26 84 GLU A C 1
ATOM 595 O O . GLU A 1 79 ? 83.933 71.751 123.557 1.00 42.94 84 GLU A O 1
ATOM 601 N N . TYR A 1 80 ? 83.727 72.607 121.491 1.00 40.20 85 TYR A N 1
ATOM 602 C CA . TYR A 1 80 ? 82.314 72.275 121.381 1.00 38.85 85 TYR A CA 1
ATOM 603 C C . TYR A 1 80 ? 81.944 71.226 120.318 1.00 37.96 85 TYR A C 1
ATOM 604 O O . TYR A 1 80 ? 80.760 70.983 120.118 1.00 37.07 85 TYR A O 1
ATOM 613 N N . VAL A 1 81 ? 82.922 70.600 119.652 1.00 37.57 86 VAL A N 1
ATOM 614 C CA . VAL A 1 81 ? 82.604 69.621 118.589 1.00 38.83 86 VAL A CA 1
ATOM 615 C C . VAL A 1 81 ? 81.660 68.492 119.015 1.00 38.11 86 VAL A C 1
ATOM 616 O O . VAL A 1 81 ? 80.901 67.964 118.185 1.00 37.82 86 VAL A O 1
ATOM 620 N N . HIS A 1 82 ? 81.706 68.123 120.290 1.00 37.45 87 HIS A N 1
ATOM 621 C CA . HIS A 1 82 ? 80.918 66.995 120.770 1.00 38.51 87 HIS A CA 1
ATOM 622 C C . HIS A 1 82 ? 79.402 67.251 120.668 1.00 37.98 87 HIS A C 1
ATOM 623 O O . HIS A 1 82 ? 78.593 66.313 120.768 1.00 37.63 87 HIS A O 1
ATOM 630 N N . CYS A 1 83 ? 79.028 68.513 120.445 1.00 37.79 88 CYS A N 1
ATOM 631 C CA . CYS A 1 83 ? 77.624 68.898 120.261 1.00 37.93 88 CYS A CA 1
ATOM 632 C C . CYS A 1 83 ? 77.087 68.376 118.942 1.00 34.83 88 CYS A C 1
ATOM 633 O O . CYS A 1 83 ? 75.873 68.286 118.752 1.00 33.95 88 CYS A O 1
ATOM 636 N N . LEU A 1 84 ? 77.994 68.035 118.032 1.00 32.14 89 LEU A N 1
ATOM 637 C CA . LEU A 1 84 ? 77.607 67.481 116.747 1.00 30.43 89 LEU A CA 1
ATOM 638 C C . LEU A 1 84 ? 77.357 65.982 116.817 1.00 29.42 89 LEU A C 1
ATOM 639 O O . LEU A 1 84 ? 76.753 65.417 115.928 1.00 29.31 89 LEU A O 1
ATOM 644 N N . LEU A 1 85 ? 77.801 65.336 117.883 1.00 29.25 90 LEU A N 1
ATOM 645 C CA . LEU A 1 85 ? 77.613 63.887 117.993 1.00 29.01 90 LEU A CA 1
ATOM 646 C C . LEU A 1 85 ? 76.141 63.441 117.956 1.00 29.40 90 LEU A C 1
ATOM 647 O O . LEU A 1 85 ? 75.818 62.527 117.204 1.00 29.80 90 LEU A O 1
ATOM 652 N N . PRO A 1 86 ? 75.249 64.078 118.753 1.00 29.48 91 PRO A N 1
ATOM 653 C CA . PRO A 1 86 ? 73.888 63.522 118.775 1.00 29.75 91 PRO A CA 1
ATOM 654 C C . PRO A 1 86 ? 73.119 63.471 117.439 1.00 29.31 91 PRO A C 1
ATOM 655 O O . PRO A 1 86 ? 72.517 62.432 117.168 1.00 30.15 91 PRO A O 1
ATOM 659 N N . PRO A 1 87 ? 73.118 64.554 116.614 1.00 29.20 92 PRO A N 1
ATOM 660 C CA . PRO A 1 87 ? 72.436 64.416 115.304 1.00 28.45 92 PRO A CA 1
ATOM 661 C C . PRO A 1 87 ? 73.098 63.412 114.357 1.00 28.18 92 PRO A C 1
ATOM 662 O O . PRO A 1 87 ? 72.410 62.728 113.600 1.00 27.61 92 PRO A O 1
ATOM 666 N N . LEU A 1 88 ? 74.423 63.325 114.403 1.00 28.51 93 LEU A N 1
ATOM 667 C CA . LEU A 1 88 ? 75.157 62.370 113.567 1.00 28.42 93 LEU A CA 1
ATOM 668 C C . LEU A 1 88 ? 74.898 60.938 114.020 1.00 29.02 93 LEU A C 1
ATOM 669 O O . LEU A 1 88 ? 74.798 60.044 113.195 1.00 29.27 93 LEU A O 1
ATOM 674 N N . GLU A 1 89 ? 74.759 60.735 115.328 1.00 30.70 94 GLU A N 1
ATOM 675 C CA . GLU A 1 89 ? 74.469 59.420 115.892 1.00 32.88 94 GLU A CA 1
ATOM 676 C C . GLU A 1 89 ? 73.099 58.882 115.394 1.00 32.94 94 GLU A C 1
ATOM 677 O O . GLU A 1 89 ? 72.983 57.713 115.029 1.00 32.83 94 GLU A O 1
ATOM 683 N N . SER A 1 90 ? 72.085 59.737 115.344 1.00 32.13 95 SER A N 1
ATOM 684 C CA . SER A 1 90 ? 70.816 59.365 114.707 1.00 32.47 95 SER A CA 1
ATOM 685 C C . SER A 1 90 ? 70.944 58.995 113.235 1.00 31.06 95 SER A C 1
ATOM 686 O O . SER A 1 90 ? 70.380 57.990 112.802 1.00 31.63 95 SER A O 1
ATOM 689 N N . LEU A 1 91 ? 71.643 59.826 112.464 1.00 29.06 96 LEU A N 1
ATOM 690 C CA . LEU A 1 91 ? 71.766 59.607 111.020 1.00 27.67 96 LEU A CA 1
ATOM 691 C C . LEU A 1 91 ? 72.507 58.297 110.709 1.00 26.73 96 LEU A C 1
ATOM 692 O O . LEU A 1 91 ? 72.213 57.632 109.713 1.00 26.85 96 LEU A O 1
ATOM 697 N N . ALA A 1 92 ? 73.439 57.920 111.582 1.00 25.89 97 ALA A N 1
ATOM 698 C CA . ALA A 1 92 ? 74.187 56.658 111.447 1.00 25.67 97 ALA A CA 1
ATOM 699 C C . ALA A 1 92 ? 73.306 55.443 111.812 1.00 26.05 97 ALA A C 1
ATOM 700 O O . ALA A 1 92 ? 73.787 54.301 111.871 1.00 24.30 97 ALA A O 1
ATOM 702 N N . THR A 1 93 ? 72.007 55.711 111.989 1.00 26.54 98 THR A N 1
ATOM 703 C CA . THR A 1 93 ? 71.041 54.739 112.503 1.00 28.40 98 THR A CA 1
ATOM 704 C C . THR A 1 93 ? 69.771 54.567 111.621 1.00 29.05 98 THR A C 1
ATOM 705 O O . THR A 1 93 ? 68.992 53.632 111.832 1.00 30.09 98 THR A O 1
ATOM 709 N N . VAL A 1 94 ? 69.563 55.454 110.646 1.00 28.51 99 VAL A N 1
ATOM 710 C CA . VAL A 1 94 ? 68.393 55.372 109.751 1.00 29.04 99 VAL A CA 1
ATOM 711 C C . VAL A 1 94 ? 68.423 54.131 108.831 1.00 30.12 99 VAL A C 1
ATOM 712 O O . VAL A 1 94 ? 69.468 53.489 108.664 1.00 29.41 99 VAL A O 1
ATOM 716 N N . GLU A 1 95 ? 67.278 53.813 108.231 1.00 31.95 100 GLU A N 1
ATOM 717 C CA . GLU A 1 95 ? 67.140 52.665 107.326 1.00 34.28 100 GLU A CA 1
ATOM 718 C C . GLU A 1 95 ? 68.033 52.737 106.090 1.00 34.10 100 GLU A C 1
ATOM 719 O O . GLU A 1 95 ? 68.554 51.725 105.632 1.00 32.59 100 GLU A O 1
ATOM 725 N N . GLU A 1 96 ? 68.169 53.924 105.514 1.00 34.97 101 GLU A N 1
ATOM 726 C CA . GLU A 1 96 ? 68.897 54.042 104.254 1.00 37.10 101 GLU A CA 1
ATOM 727 C C . GLU A 1 96 ? 70.400 53.999 104.500 1.00 35.67 101 GLU A C 1
ATOM 728 O O . GLU A 1 96 ? 70.970 54.927 105.078 1.00 35.98 101 GLU A O 1
ATOM 734 N N . THR A 1 97 ? 71.017 52.898 104.076 1.00 34.57 102 THR A N 1
ATOM 735 C CA . THR A 1 97 ? 72.454 52.676 104.198 1.00 34.38 102 THR A CA 1
ATOM 736 C C . THR A 1 97 ? 73.325 53.850 103.734 1.00 33.61 102 THR A C 1
ATOM 737 O O . THR A 1 97 ? 74.311 54.178 104.400 1.00 32.42 102 THR A O 1
ATOM 741 N N . VAL A 1 98 ? 72.968 54.474 102.608 1.00 33.65 103 VAL A N 1
ATOM 742 C CA . VAL A 1 98 ? 73.777 55.566 102.058 1.00 33.91 103 VAL A CA 1
ATOM 743 C C . VAL A 1 98 ? 73.894 56.765 103.025 1.00 32.51 103 VAL A C 1
ATOM 744 O O . VAL A 1 98 ? 74.974 57.361 103.153 1.00 32.40 103 VAL A O 1
ATOM 748 N N . VAL A 1 99 ? 72.819 57.106 103.733 1.00 30.66 104 VAL A N 1
ATOM 749 C CA . VAL A 1 99 ? 72.938 58.178 104.722 1.00 29.45 104 VAL A CA 1
ATOM 750 C C . VAL A 1 99 ? 73.743 57.774 105.964 1.00 28.96 104 VAL A C 1
ATOM 751 O O . VAL A 1 99 ? 74.575 58.538 106.453 1.00 27.96 104 VAL A O 1
ATOM 755 N N . ARG A 1 100 ? 73.553 56.539 106.416 1.00 29.49 105 ARG A N 1
ATOM 756 C CA . ARG A 1 100 ? 74.437 55.946 107.438 1.00 29.90 105 ARG A CA 1
ATOM 757 C C . ARG A 1 100 ? 75.932 56.060 107.117 1.00 28.87 105 ARG A C 1
ATOM 758 O O . ARG A 1 100 ? 76.713 56.479 107.961 1.00 28.49 105 ARG A O 1
ATOM 766 N N . ASP A 1 101 ? 76.313 55.712 105.895 1.00 28.94 106 ASP A N 1
ATOM 767 C CA . ASP A 1 101 ? 77.690 55.880 105.436 1.00 29.76 106 ASP A CA 1
ATOM 768 C C . ASP A 1 101 ? 78.169 57.343 105.482 1.00 29.65 106 ASP A C 1
ATOM 769 O O . ASP A 1 101 ? 79.296 57.619 105.903 1.00 29.87 106 ASP A O 1
ATOM 774 N N . LYS A 1 102 ? 77.312 58.275 105.068 1.00 29.34 107 LYS A N 1
ATOM 775 C CA . LYS A 1 102 ? 77.672 59.685 105.085 1.00 28.98 107 LYS A CA 1
ATOM 776 C C . LYS A 1 102 ? 77.845 60.150 106.528 1.00 27.86 107 LYS A C 1
ATOM 777 O O . LYS A 1 102 ? 78.769 60.925 106.857 1.00 27.38 107 LYS A O 1
ATOM 783 N N . ALA A 1 103 ? 76.977 59.650 107.392 1.00 25.97 108 ALA A N 1
ATOM 784 C CA . ALA A 1 103 ? 77.047 60.012 108.796 1.00 25.93 108 ALA A CA 1
ATOM 785 C C . ALA A 1 103 ? 78.361 59.544 109.416 1.00 25.52 108 ALA A C 1
ATOM 786 O O . ALA A 1 103 ? 79.000 60.308 110.134 1.00 25.77 108 ALA A O 1
ATOM 788 N N . VAL A 1 104 ? 78.798 58.321 109.113 1.00 25.75 109 VAL A N 1
ATOM 789 C CA . VAL A 1 104 ? 80.097 57.885 109.653 1.00 26.13 109 VAL A CA 1
ATOM 790 C C . VAL A 1 104 ? 81.279 58.657 109.037 1.00 26.69 109 VAL A C 1
ATOM 791 O O . VAL A 1 104 ? 82.215 59.035 109.759 1.00 25.42 109 VAL A O 1
ATOM 795 N N . GLU A 1 105 ? 81.205 58.936 107.736 1.00 27.71 110 GLU A N 1
ATOM 796 C CA . GLU A 1 105 ? 82.216 59.786 107.079 1.00 30.30 110 GLU A CA 1
ATOM 797 C C . GLU A 1 105 ? 82.371 61.146 107.830 1.00 29.58 110 GLU A C 1
ATOM 798 O O . GLU A 1 105 ? 83.499 61.560 108.144 1.00 29.00 110 GLU A O 1
ATOM 804 N N . SER A 1 106 ? 81.243 61.793 108.152 1.00 28.30 111 SER A N 1
ATOM 805 C CA . SER A 1 106 ? 81.237 63.037 108.939 1.00 28.30 111 SER A CA 1
ATOM 806 C C . SER A 1 106 ? 81.743 62.891 110.387 1.00 27.85 111 SER A C 1
ATOM 807 O O . SER A 1 106 ? 82.480 63.748 110.885 1.00 27.60 111 SER A O 1
ATOM 810 N N . LEU A 1 107 ? 81.316 61.832 111.067 1.00 27.33 112 LEU A N 1
ATOM 811 C CA . LEU A 1 107 ? 81.871 61.476 112.390 1.00 27.59 112 LEU A CA 1
ATOM 812 C C . LEU A 1 107 ? 83.378 61.240 112.360 1.00 28.48 112 LEU A C 1
ATOM 813 O O . LEU A 1 107 ? 84.094 61.607 113.297 1.00 30.09 112 LEU A O 1
ATOM 818 N N . ARG A 1 108 ? 83.857 60.624 111.288 1.00 28.87 113 ARG A N 1
ATOM 819 C CA . ARG A 1 108 ? 85.289 60.423 111.115 1.00 30.20 113 ARG A CA 1
ATOM 820 C C . ARG A 1 108 ? 86.007 61.759 110.947 1.00 31.43 113 ARG A C 1
ATOM 821 O O . ARG A 1 108 ? 87.086 61.952 111.521 1.00 32.01 113 ARG A O 1
ATOM 829 N N . ALA A 1 109 ? 85.403 62.683 110.191 1.00 31.25 114 ALA A N 1
ATOM 830 C CA . ALA A 1 109 ? 86.020 63.998 109.963 1.00 32.01 114 ALA A CA 1
ATOM 831 C C . ALA A 1 109 ? 86.076 64.804 111.266 1.00 32.36 114 ALA A C 1
ATOM 832 O O . ALA A 1 109 ? 87.090 65.406 111.594 1.00 34.03 114 ALA A O 1
ATOM 834 N N . ILE A 1 110 ? 84.978 64.771 112.004 1.00 32.01 115 ILE A N 1
ATOM 835 C CA . ILE A 1 110 ? 84.788 65.495 113.255 1.00 32.55 115 ILE A CA 1
ATOM 836 C C . ILE A 1 110 ? 85.687 64.922 114.383 1.00 32.35 115 ILE A C 1
ATOM 837 O O . ILE A 1 110 ? 86.094 65.650 115.295 1.00 32.48 115 ILE A O 1
ATOM 842 N N . SER A 1 111 ? 86.047 63.640 114.296 1.00 31.23 116 SER A N 1
ATOM 843 C CA . SER A 1 111 ? 86.841 62.998 115.361 1.00 31.57 116 SER A CA 1
ATOM 844 C C . SER A 1 111 ? 88.170 63.703 115.569 1.00 33.11 116 SER A C 1
ATOM 845 O O . SER A 1 111 ? 88.599 63.922 116.711 1.00 33.43 116 SER A O 1
ATOM 848 N N . HIS A 1 112 ? 88.804 64.079 114.459 1.00 34.40 117 HIS A N 1
ATOM 849 C CA . HIS A 1 112 ? 90.083 64.784 114.492 1.00 36.91 117 HIS A CA 1
ATOM 850 C C . HIS A 1 112 ? 89.996 66.133 115.219 1.00 37.37 117 HIS A C 1
ATOM 851 O O . HIS A 1 112 ? 90.999 66.654 115.683 1.00 38.21 117 HIS A O 1
ATOM 858 N N . GLU A 1 113 ? 88.797 66.681 115.358 1.00 37.92 118 GLU A N 1
ATOM 859 C CA . GLU A 1 113 ? 88.647 67.945 116.086 1.00 39.34 118 GLU A CA 1
ATOM 860 C C . GLU A 1 113 ? 88.446 67.749 117.592 1.00 38.29 118 GLU A C 1
ATOM 861 O O . GLU A 1 113 ? 88.540 68.702 118.352 1.00 40.13 118 GLU A O 1
ATOM 867 N N . HIS A 1 114 ? 88.171 66.513 118.012 1.00 37.15 119 HIS A N 1
ATOM 868 C CA . HIS A 1 114 ? 88.027 66.157 119.427 1.00 36.28 119 HIS A CA 1
ATOM 869 C C . HIS A 1 114 ? 89.404 66.063 120.071 1.00 37.94 119 HIS A C 1
ATOM 870 O O . HIS A 1 114 ? 90.319 65.437 119.508 1.00 39.02 119 HIS A O 1
ATOM 877 N N . SER A 1 115 ? 89.562 66.654 121.252 1.00 37.89 120 SER A N 1
ATOM 878 C CA . SER A 1 115 ? 90.776 66.444 122.032 1.00 38.47 120 SER A CA 1
ATOM 879 C C . SER A 1 115 ? 90.798 64.982 122.507 1.00 38.38 120 SER A C 1
ATOM 880 O O . SER A 1 115 ? 89.753 64.318 122.504 1.00 38.01 120 SER A O 1
ATOM 883 N N . PRO A 1 116 ? 91.976 64.463 122.910 1.00 39.10 121 PRO A N 1
ATOM 884 C CA . PRO A 1 116 ? 91.969 63.084 123.411 1.00 39.16 121 PRO A CA 1
ATOM 885 C C . PRO A 1 116 ? 90.944 62.821 124.536 1.00 38.76 121 PRO A C 1
ATOM 886 O O . PRO A 1 116 ? 90.194 61.845 124.456 1.00 38.05 121 PRO A O 1
ATOM 890 N N . SER A 1 117 ? 90.880 63.684 125.547 1.00 39.66 122 SER A N 1
ATOM 891 C CA . SER A 1 117 ? 89.873 63.509 126.607 1.00 40.95 122 SER A CA 1
ATOM 892 C C . SER A 1 117 ? 88.419 63.630 126.120 1.00 39.79 122 SER A C 1
ATOM 893 O O . SER A 1 117 ? 87.535 62.966 126.661 1.00 39.99 122 SER A O 1
ATOM 896 N N . ASP A 1 118 ? 88.171 64.464 125.113 1.00 39.41 123 ASP A N 1
ATOM 897 C CA . ASP A 1 118 ? 86.837 64.528 124.507 1.00 38.86 123 ASP A CA 1
ATOM 898 C C . ASP A 1 118 ? 86.495 63.257 123.708 1.00 37.08 123 ASP A C 1
ATOM 899 O O . ASP A 1 118 ? 85.337 62.827 123.675 1.00 36.18 123 ASP A O 1
ATOM 904 N N . LEU A 1 119 ? 87.500 62.654 123.075 1.00 35.48 124 LEU A N 1
ATOM 905 C CA . LEU A 1 119 ? 87.301 61.356 122.440 1.00 34.11 124 LEU A CA 1
ATOM 906 C C . LEU A 1 119 ? 86.829 60.322 123.478 1.00 34.10 124 LEU A C 1
ATOM 907 O O . LEU A 1 119 ? 85.885 59.573 123.229 1.00 32.93 124 LEU A O 1
ATOM 912 N N . GLU A 1 120 ? 87.500 60.293 124.632 1.00 35.13 125 GLU A N 1
ATOM 913 C CA . GLU A 1 120 ? 87.189 59.329 125.693 1.00 35.70 125 GLU A CA 1
ATOM 914 C C . GLU A 1 120 ? 85.850 59.616 126.358 1.00 34.46 125 GLU A C 1
ATOM 915 O O . GLU A 1 120 ? 85.117 58.693 126.694 1.00 34.69 125 GLU A O 1
ATOM 921 N N . ALA A 1 121 ? 85.544 60.896 126.534 1.00 33.58 126 ALA A N 1
ATOM 922 C CA . ALA A 1 121 ? 84.334 61.329 127.232 1.00 33.85 126 ALA A CA 1
ATOM 923 C C . ALA A 1 121 ? 83.075 61.254 126.365 1.00 32.82 126 ALA A C 1
ATOM 924 O O . ALA A 1 121 ? 81.991 60.992 126.884 1.00 32.41 126 ALA A O 1
ATOM 926 N N . HIS A 1 122 ? 83.226 61.482 125.056 1.00 32.10 127 HIS A N 1
ATOM 927 C CA . HIS A 1 122 ? 82.070 61.631 124.169 1.00 32.15 127 HIS A CA 1
ATOM 928 C C . HIS A 1 122 ? 82.048 60.716 122.946 1.00 31.92 127 HIS A C 1
ATOM 929 O O . HIS A 1 122 ? 81.018 60.100 122.658 1.00 32.02 127 HIS A O 1
ATOM 936 N N . PHE A 1 123 ? 83.160 60.647 122.220 1.00 31.44 128 PHE A N 1
ATOM 937 C CA . PHE A 1 123 ? 83.193 59.937 120.946 1.00 31.13 128 PHE A CA 1
ATOM 938 C C . PHE A 1 123 ? 83.148 58.423 121.204 1.00 31.29 128 PHE A C 1
ATOM 939 O O . PHE A 1 123 ? 82.321 57.701 120.625 1.00 30.39 128 PHE A O 1
ATOM 947 N N . VAL A 1 124 ? 84.018 57.953 122.094 1.00 30.54 129 VAL A N 1
ATOM 948 C CA . VAL A 1 124 ? 84.057 56.530 122.394 1.00 30.60 129 VAL A CA 1
ATOM 949 C C . VAL A 1 124 ? 82.726 55.980 122.955 1.00 30.45 129 VAL A C 1
ATOM 950 O O . VAL A 1 124 ? 82.277 54.918 122.512 1.00 29.70 129 VAL A O 1
ATOM 954 N N . PRO A 1 125 ? 82.086 56.696 123.902 1.00 30.48 130 PRO A N 1
ATOM 955 C CA . PRO A 1 125 ? 80.766 56.190 124.267 1.00 31.12 130 PRO A CA 1
ATOM 956 C C . PRO A 1 125 ? 79.781 56.083 123.089 1.00 31.42 130 PRO A C 1
ATOM 957 O O . PRO A 1 125 ? 78.973 55.143 123.060 1.00 32.25 130 PRO A O 1
ATOM 961 N N . LEU A 1 126 ? 79.861 56.991 122.114 1.00 30.86 131 LEU A N 1
ATOM 962 C CA . LEU A 1 126 ? 79.008 56.876 120.924 1.00 29.94 131 LEU A CA 1
ATOM 963 C C . LEU A 1 126 ? 79.288 55.568 120.175 1.00 29.41 131 LEU A C 1
ATOM 964 O O . LEU A 1 126 ? 78.347 54.846 119.804 1.00 29.33 131 LEU A O 1
ATOM 969 N N . VAL A 1 127 ? 80.568 55.249 119.974 1.00 28.94 132 VAL A N 1
ATOM 970 C CA . VAL A 1 127 ? 80.930 54.017 119.274 1.00 29.68 132 VAL A CA 1
ATOM 971 C C . VAL A 1 127 ? 80.416 52.791 120.025 1.00 30.16 132 VAL A C 1
ATOM 972 O O . VAL A 1 127 ? 79.848 51.892 119.404 1.00 29.72 132 VAL A O 1
ATOM 976 N N . LYS A 1 128 ? 80.564 52.789 121.350 1.00 31.28 133 LYS A N 1
ATOM 977 C CA . LYS A 1 128 ? 80.013 51.733 122.212 1.00 32.37 133 LYS A CA 1
ATOM 978 C C . LYS A 1 128 ? 78.495 51.566 122.089 1.00 31.27 133 LYS A C 1
ATOM 979 O O . LYS A 1 128 ? 78.017 50.440 121.979 1.00 30.82 133 LYS A O 1
ATOM 985 N N . ARG A 1 129 ? 77.746 52.672 122.115 1.00 29.36 134 ARG A N 1
ATOM 986 C CA . ARG A 1 129 ? 76.300 52.590 121.965 1.00 28.87 134 ARG A CA 1
ATOM 987 C C . ARG A 1 129 ? 75.925 52.003 120.606 1.00 28.39 134 ARG A C 1
ATOM 988 O O . ARG A 1 129 ? 74.982 51.212 120.506 1.00 28.59 134 ARG A O 1
ATOM 996 N N . LEU A 1 130 ? 76.652 52.404 119.563 1.00 27.24 135 LEU A N 1
ATOM 997 C CA . LEU A 1 130 ? 76.380 51.896 118.224 1.00 26.79 135 LEU A CA 1
ATOM 998 C C . LEU A 1 130 ? 76.759 50.416 118.120 1.00 26.61 135 LEU A C 1
ATOM 999 O O . LEU A 1 130 ? 76.018 49.617 117.538 1.00 26.11 135 LEU A O 1
ATOM 1004 N N . ALA A 1 131 ? 77.896 50.057 118.711 1.00 26.85 136 ALA A N 1
ATOM 1005 C CA . ALA A 1 131 ? 78.397 48.682 118.623 1.00 27.24 136 ALA A CA 1
ATOM 1006 C C . ALA A 1 131 ? 77.517 47.748 119.444 1.00 27.94 136 ALA A C 1
ATOM 1007 O O . ALA A 1 131 ? 77.442 46.569 119.142 1.00 27.95 136 ALA A O 1
ATOM 1009 N N . GLY A 1 132 ? 76.836 48.291 120.458 1.00 28.88 137 GLY A N 1
ATOM 1010 C CA . GLY A 1 132 ? 75.911 47.507 121.281 1.00 30.08 137 GLY A CA 1
ATOM 1011 C C . GLY A 1 132 ? 74.449 47.599 120.861 1.00 31.29 137 GLY A C 1
ATOM 1012 O O . GLY A 1 132 ? 73.581 47.083 121.547 1.00 32.47 137 GLY A O 1
ATOM 1013 N N . GLY A 1 133 ? 74.163 48.248 119.732 1.00 31.16 138 GLY A N 1
ATOM 1014 C CA . GLY A 1 133 ? 72.774 48.479 119.322 1.00 31.24 138 GLY A CA 1
ATOM 1015 C C . GLY A 1 133 ? 71.959 47.220 119.088 1.00 31.56 138 GLY A C 1
ATOM 1016 O O . GLY A 1 133 ? 72.513 46.180 118.757 1.00 30.56 138 GLY A O 1
ATOM 1017 N N . ASP A 1 134 ? 70.638 47.327 119.234 1.00 32.94 139 ASP A N 1
ATOM 1018 C CA . ASP A 1 134 ? 69.713 46.218 118.980 1.00 34.13 139 ASP A CA 1
ATOM 1019 C C . ASP A 1 134 ? 69.623 45.839 117.508 1.00 31.98 139 ASP A C 1
ATOM 1020 O O . ASP A 1 134 ? 69.374 44.680 117.181 1.00 32.29 139 ASP A O 1
ATOM 1025 N N . TRP A 1 135 ? 69.757 46.824 116.632 1.00 29.06 140 TRP A N 1
ATOM 1026 C CA . TRP A 1 135 ? 69.667 46.587 115.203 1.00 28.56 140 TRP A CA 1
ATOM 1027 C C . TRP A 1 135 ? 71.054 46.397 114.606 1.00 27.65 140 TRP A C 1
ATOM 1028 O O . TRP A 1 135 ? 71.961 47.179 114.903 1.00 26.83 140 TRP A O 1
ATOM 1039 N N . PHE A 1 136 ? 71.215 45.386 113.749 1.00 27.28 141 PHE A N 1
ATOM 1040 C CA . PHE A 1 136 ? 72.525 45.153 113.117 1.00 27.74 141 PHE A CA 1
ATOM 1041 C C . PHE A 1 136 ? 73.034 46.430 112.443 1.00 27.74 141 PHE A C 1
ATOM 1042 O O . PHE A 1 136 ? 74.231 46.700 112.341 1.00 27.08 141 PHE A O 1
ATOM 1050 N N . THR A 1 137 ? 72.070 47.220 112.027 1.00 28.25 142 THR A N 1
ATOM 1051 C CA . THR A 1 137 ? 72.273 48.416 111.261 1.00 28.84 142 THR A CA 1
ATOM 1052 C C . THR A 1 137 ? 73.109 49.478 112.008 1.00 29.06 142 THR A C 1
ATOM 1053 O O . THR A 1 137 ? 73.885 50.224 111.420 1.00 29.74 142 THR A O 1
ATOM 1057 N N . SER A 1 138 ? 73.000 49.516 113.323 1.00 29.21 143 SER A N 1
ATOM 1058 C CA . SER A 1 138 ? 73.766 50.485 114.041 1.00 29.38 143 SER A CA 1
ATOM 1059 C C . SER A 1 138 ? 75.161 49.889 114.344 1.00 28.57 143 SER A C 1
ATOM 1060 O O . SER A 1 138 ? 76.166 50.610 114.429 1.00 28.17 143 SER A O 1
ATOM 1063 N N . ARG A 1 139 ? 75.222 48.561 114.410 1.00 27.43 144 ARG A N 1
ATOM 1064 C CA . ARG A 1 139 ? 76.474 47.839 114.643 1.00 26.29 144 ARG A CA 1
ATOM 1065 C C . ARG A 1 139 ? 77.395 47.912 113.406 1.00 26.33 144 ARG A C 1
ATOM 1066 O O . ARG A 1 139 ? 78.617 48.077 113.518 1.00 26.11 144 ARG A O 1
ATOM 1074 N N . THR A 1 140 ? 76.783 47.803 112.236 1.00 26.41 145 THR A N 1
ATOM 1075 C CA . THR A 1 140 ? 77.405 48.139 110.956 1.00 26.93 145 THR A CA 1
ATOM 1076 C C . THR A 1 140 ? 78.050 49.557 110.961 1.00 26.62 145 THR A C 1
ATOM 1077 O O . THR A 1 140 ? 79.220 49.706 110.637 1.00 25.94 145 THR A O 1
ATOM 1081 N N . SER A 1 141 ? 77.301 50.583 111.359 1.00 26.35 146 SER A N 1
ATOM 1082 C CA . SER A 1 141 ? 77.866 51.917 111.430 1.00 25.96 146 SER A CA 1
ATOM 1083 C C . SER A 1 141 ? 79.091 51.955 112.338 1.00 26.00 146 SER A C 1
ATOM 1084 O O . SER A 1 141 ? 80.122 52.502 111.941 1.00 25.16 146 SER A O 1
ATOM 1087 N N . ALA A 1 142 ? 78.965 51.390 113.546 1.00 25.55 147 ALA A N 1
ATOM 1088 C CA . ALA A 1 142 ? 80.070 51.363 114.518 1.00 26.20 147 ALA A CA 1
ATOM 1089 C C . ALA A 1 142 ? 81.409 50.942 113.904 1.00 26.91 147 ALA A C 1
ATOM 1090 O O . ALA A 1 142 ? 82.449 51.507 114.242 1.00 28.28 147 ALA A O 1
ATOM 1092 N N . CYS A 1 143 ? 81.378 49.941 113.021 1.00 26.67 148 CYS A N 1
ATOM 1093 C CA . CYS A 1 143 ? 82.589 49.389 112.413 1.00 26.81 148 CYS A CA 1
ATOM 1094 C C . CYS A 1 143 ? 83.516 50.442 111.790 1.00 26.24 148 CYS A C 1
ATOM 1095 O O . CYS A 1 143 ? 84.733 50.338 111.914 1.00 26.52 148 CYS A O 1
ATOM 1098 N N . GLY A 1 144 ? 82.936 51.461 111.154 1.00 25.09 149 GLY A N 1
ATOM 1099 C CA . GLY A 1 144 ? 83.717 52.469 110.458 1.00 24.70 149 GLY A CA 1
ATOM 1100 C C . GLY A 1 144 ? 84.316 53.500 111.386 1.00 25.15 149 GLY A C 1
ATOM 1101 O O . GLY A 1 144 ? 84.964 54.448 110.924 1.00 24.70 149 GLY A O 1
ATOM 1102 N N . LEU A 1 145 ? 84.124 53.319 112.694 1.00 25.27 150 LEU A N 1
ATOM 1103 C CA . LEU A 1 145 ? 84.479 54.384 113.626 1.00 26.41 150 LEU A CA 1
ATOM 1104 C C . LEU A 1 145 ? 85.666 54.126 114.539 1.00 27.70 150 LEU A C 1
ATOM 1105 O O . LEU A 1 145 ? 86.081 55.021 115.271 1.00 28.42 150 LEU A O 1
ATOM 1110 N N . PHE A 1 146 ? 86.217 52.916 114.497 1.00 28.47 151 PHE A N 1
ATOM 1111 C CA . PHE A 1 146 ? 87.290 52.535 115.420 1.00 29.08 151 PHE A CA 1
ATOM 1112 C C . PHE A 1 146 ? 88.643 53.132 115.073 1.00 29.77 151 PHE A C 1
ATOM 1113 O O . PHE A 1 146 ? 89.379 53.550 115.954 1.00 31.65 151 PHE A O 1
ATOM 1121 N N . SER A 1 147 ? 88.973 53.156 113.790 1.00 30.26 152 SER A N 1
ATOM 1122 C CA . SER A 1 147 ? 90.291 53.557 113.339 1.00 30.95 152 SER A CA 1
ATOM 1123 C C . SER A 1 147 ? 90.593 55.043 113.595 1.00 32.05 152 SER A C 1
ATOM 1124 O O . SER A 1 147 ? 91.757 55.407 113.783 1.00 32.93 152 SER A O 1
ATOM 1127 N N . VAL A 1 148 ? 89.563 55.891 113.607 1.00 31.92 153 VAL A N 1
ATOM 1128 C CA . VAL A 1 148 ? 89.769 57.317 113.882 1.00 32.80 153 VAL A CA 1
ATOM 1129 C C . VAL A 1 148 ? 89.977 57.639 115.362 1.00 34.68 153 VAL A C 1
ATOM 1130 O O . VAL A 1 148 ? 90.641 58.622 115.682 1.00 35.98 153 VAL A O 1
ATOM 1134 N N . CYS A 1 149 ? 89.423 56.839 116.270 1.00 34.93 154 CYS A N 1
ATOM 1135 C CA . CYS A 1 149 ? 89.573 57.191 117.683 1.00 36.62 154 CYS A CA 1
ATOM 1136 C C . CYS A 1 149 ? 90.673 56.447 118.435 1.00 37.19 154 CYS A C 1
ATOM 1137 O O . CYS A 1 149 ? 91.188 56.959 119.433 1.00 38.73 154 CYS A O 1
ATOM 1140 N N . TYR A 1 150 ? 91.040 55.263 117.943 1.00 36.31 155 TYR A N 1
ATOM 1141 C CA . TYR A 1 150 ? 92.077 54.428 118.561 1.00 36.02 155 TYR A CA 1
ATOM 1142 C C . TYR A 1 150 ? 93.444 55.099 118.845 1.00 37.90 155 TYR A C 1
ATOM 1143 O O . TYR A 1 150 ? 93.892 55.056 119.990 1.00 39.31 155 TYR A O 1
ATOM 1152 N N . PRO A 1 151 ? 94.111 55.712 117.829 1.00 37.73 156 PRO A N 1
ATOM 1153 C CA . PRO A 1 151 ? 95.480 56.195 118.087 1.00 38.09 156 PRO A CA 1
ATOM 1154 C C . PRO A 1 151 ? 95.595 57.113 119.297 1.00 39.53 156 PRO A C 1
ATOM 1155 O O . PRO A 1 151 ? 96.558 57.015 120.045 1.00 41.27 156 PRO A O 1
ATOM 1159 N N . ARG A 1 152 ? 94.609 57.980 119.509 1.00 38.99 157 ARG A N 1
ATOM 1160 C CA . ARG A 1 152 ? 94.800 59.092 120.433 1.00 39.12 157 ARG A CA 1
ATOM 1161 C C . ARG A 1 152 ? 94.214 58.939 121.847 1.00 38.68 157 ARG A C 1
ATOM 1162 O O . ARG A 1 152 ? 94.291 59.867 122.638 1.00 39.52 157 ARG A O 1
ATOM 1170 N N . VAL A 1 153 ? 93.683 57.761 122.182 1.00 37.54 158 VAL A N 1
ATOM 1171 C CA . VAL A 1 153 ? 93.114 57.529 123.520 1.00 37.00 158 VAL A CA 1
ATOM 1172 C C . VAL A 1 153 ? 94.087 56.773 124.425 1.00 38.76 158 VAL A C 1
ATOM 1173 O O . VAL A 1 153 ? 95.135 56.301 123.964 1.00 39.83 158 VAL A O 1
ATOM 1177 N N . SER A 1 154 ? 93.745 56.649 125.708 1.00 39.48 159 SER A N 1
ATOM 1178 C CA . SER A 1 154 ? 94.601 55.927 126.659 1.00 40.59 159 SER A CA 1
ATOM 1179 C C . SER A 1 154 ? 94.616 54.413 126.395 1.00 40.99 159 SER A C 1
ATOM 1180 O O . SER A 1 154 ? 93.736 53.874 125.703 1.00 41.21 159 SER A O 1
ATOM 1183 N N . SER A 1 155 ? 95.615 53.741 126.960 1.00 41.29 160 SER A N 1
ATOM 1184 C CA . SER A 1 155 ? 95.753 52.296 126.849 1.00 41.01 160 SER A CA 1
ATOM 1185 C C . SER A 1 155 ? 94.533 51.512 127.316 1.00 40.31 160 SER A C 1
ATOM 1186 O O . SER A 1 155 ? 94.148 50.517 126.698 1.00 38.91 160 SER A O 1
ATOM 1189 N N . ALA A 1 156 ? 93.943 51.954 128.422 1.00 41.02 161 ALA A N 1
ATOM 1190 C CA . ALA A 1 156 ? 92.746 51.319 128.953 1.00 41.00 161 ALA A CA 1
ATOM 1191 C C . ALA A 1 156 ? 91.600 51.434 127.933 1.00 39.72 161 ALA A C 1
ATOM 1192 O O . ALA A 1 156 ? 90.908 50.447 127.670 1.00 40.38 161 ALA A O 1
ATOM 1194 N N . VAL A 1 157 ? 91.426 52.615 127.334 1.00 39.04 162 VAL A N 1
ATOM 1195 C CA . VAL A 1 157 ? 90.374 52.796 126.312 1.00 37.12 162 VAL A CA 1
ATOM 1196 C C . VAL A 1 157 ? 90.674 51.990 125.039 1.00 36.65 162 VAL A C 1
ATOM 1197 O O . VAL A 1 157 ? 89.775 51.367 124.472 1.00 35.86 162 VAL A O 1
ATOM 1201 N N . LYS A 1 158 ? 91.941 51.973 124.622 1.00 37.55 163 LYS A N 1
ATOM 1202 C CA . LYS A 1 158 ? 92.384 51.139 123.497 1.00 37.77 163 LYS A CA 1
ATOM 1203 C C . LYS A 1 158 ? 92.022 49.665 123.658 1.00 38.20 163 LYS A C 1
ATOM 1204 O O . LYS A 1 158 ? 91.628 49.012 122.688 1.00 38.68 163 LYS A O 1
ATOM 1210 N N . ALA A 1 159 ? 92.162 49.139 124.874 1.00 38.35 164 ALA A N 1
ATOM 1211 C CA . ALA A 1 159 ? 91.854 47.732 125.126 1.00 38.12 164 ALA A CA 1
ATOM 1212 C C . ALA A 1 159 ? 90.357 47.454 125.004 1.00 37.67 164 ALA A C 1
ATOM 1213 O O . ALA A 1 159 ? 89.968 46.401 124.513 1.00 37.47 164 ALA A O 1
ATOM 1215 N N . GLU A 1 160 ? 89.528 48.400 125.451 1.00 38.12 165 GLU A N 1
ATOM 1216 C CA . GLU A 1 160 ? 88.072 48.313 125.284 1.00 38.14 165 GLU A CA 1
ATOM 1217 C C . GLU A 1 160 ? 87.691 48.306 123.801 1.00 35.32 165 GLU A C 1
ATOM 1218 O O . GLU A 1 160 ? 86.877 47.499 123.357 1.00 33.41 165 GLU A O 1
ATOM 1224 N N . LEU A 1 161 ? 88.287 49.212 123.040 1.00 34.09 166 LEU A N 1
ATOM 1225 C CA . LEU A 1 161 ? 88.013 49.291 121.608 1.00 32.89 166 LEU A CA 1
ATOM 1226 C C . LEU A 1 161 ? 88.369 47.984 120.891 1.00 33.26 166 LEU A C 1
ATOM 1227 O O . LEU A 1 161 ? 87.631 47.526 120.010 1.00 32.42 166 LEU A O 1
ATOM 1232 N N . ARG A 1 162 ? 89.491 47.377 121.283 1.00 33.52 167 ARG A N 1
ATOM 1233 C CA . ARG A 1 162 ? 89.889 46.099 120.709 1.00 34.03 167 ARG A CA 1
ATOM 1234 C C . ARG A 1 162 ? 88.864 45.011 121.041 1.00 34.86 167 ARG A C 1
ATOM 1235 O O . ARG A 1 162 ? 88.578 44.146 120.212 1.00 34.48 167 ARG A O 1
ATOM 1243 N N . GLN A 1 163 ? 88.307 45.072 122.248 1.00 35.88 168 GLN A N 1
ATOM 1244 C CA . GLN A 1 163 ? 87.317 44.101 122.687 1.00 37.84 168 GLN A CA 1
ATOM 1245 C C . GLN A 1 163 ? 86.021 44.279 121.902 1.00 37.64 168 GLN A C 1
ATOM 1246 O O . GLN A 1 163 ? 85.444 43.302 121.416 1.00 37.19 168 GLN A O 1
ATOM 1252 N N . TYR A 1 164 ? 85.587 45.532 121.760 1.00 37.09 169 TYR A N 1
ATOM 1253 C CA . TYR A 1 164 ? 84.356 45.842 121.063 1.00 37.90 169 TYR A CA 1
ATOM 1254 C C . TYR A 1 164 ? 84.471 45.402 119.601 1.00 36.30 169 TYR A C 1
ATOM 1255 O O . TYR A 1 164 ? 83.550 44.803 119.042 1.00 35.80 169 TYR A O 1
ATOM 1264 N N . PHE A 1 165 ? 85.624 45.664 119.002 1.00 34.87 170 PHE A N 1
ATOM 1265 C CA . PHE A 1 165 ? 85.874 45.251 117.638 1.00 34.07 170 PHE A CA 1
ATOM 1266 C C . PHE A 1 165 ? 85.884 43.718 117.455 1.00 35.15 170 PHE A C 1
ATOM 1267 O O . PHE A 1 165 ? 85.302 43.211 116.480 1.00 34.46 170 PHE A O 1
ATOM 1275 N N . ARG A 1 166 ? 86.542 42.991 118.366 1.00 35.25 171 ARG A N 1
ATOM 1276 C CA . ARG A 1 166 ? 86.475 41.516 118.379 1.00 36.73 171 ARG A CA 1
ATOM 1277 C C . ARG A 1 166 ? 85.022 41.015 118.409 1.00 35.80 171 ARG A C 1
ATOM 1278 O O . ARG A 1 166 ? 84.689 40.050 117.720 1.00 34.61 171 ARG A O 1
ATOM 1286 N N . ASN A 1 167 ? 84.179 41.664 119.222 1.00 34.33 172 ASN A N 1
ATOM 1287 C CA . ASN A 1 167 ? 82.760 41.331 119.303 1.00 34.26 172 ASN A CA 1
ATOM 1288 C C . ASN A 1 167 ? 82.050 41.543 117.971 1.00 33.34 172 ASN A C 1
ATOM 1289 O O . ASN A 1 167 ? 81.217 40.738 117.570 1.00 33.54 172 ASN A O 1
ATOM 1294 N N . LEU A 1 168 ? 82.354 42.635 117.286 1.00 31.98 173 LEU A N 1
ATOM 1295 C CA . LEU A 1 168 ? 81.725 42.855 115.982 1.00 30.67 173 LEU A CA 1
ATOM 1296 C C . LEU A 1 168 ? 82.133 41.763 114.979 1.00 29.54 173 LEU A C 1
ATOM 1297 O O . LEU A 1 168 ? 81.279 41.250 114.243 1.00 29.68 173 LEU A O 1
ATOM 1302 N N . CYS A 1 169 ? 83.416 41.398 114.969 1.00 28.72 174 CYS A N 1
ATOM 1303 C CA . CYS A 1 169 ? 83.941 40.339 114.078 1.00 29.37 174 CYS A CA 1
ATOM 1304 C C . CYS A 1 169 ? 83.272 38.980 114.263 1.00 29.90 174 CYS A C 1
ATOM 1305 O O . CYS A 1 169 ? 83.216 38.183 113.317 1.00 30.50 174 CYS A O 1
ATOM 1308 N N . SER A 1 170 ? 82.763 38.724 115.467 1.00 29.75 175 SER A N 1
ATOM 1309 C CA . SER A 1 170 ? 82.061 37.473 115.752 1.00 31.13 175 SER A CA 1
ATOM 1310 C C . SER A 1 170 ? 80.549 37.620 116.046 1.00 30.81 175 SER A C 1
ATOM 1311 O O . SER A 1 170 ? 79.940 36.720 116.622 1.00 30.66 175 SER A O 1
ATOM 1314 N N . ASP A 1 171 ? 79.964 38.745 115.634 1.00 30.31 176 ASP A N 1
ATOM 1315 C CA . ASP A 1 171 ? 78.514 38.965 115.646 1.00 31.42 176 ASP A CA 1
ATOM 1316 C C . ASP A 1 171 ? 77.687 37.822 115.034 1.00 32.31 176 ASP A C 1
ATOM 1317 O O . ASP A 1 171 ? 78.061 37.258 114.005 1.00 33.00 176 ASP A O 1
ATOM 1322 N N . ASP A 1 172 ? 76.549 37.513 115.649 1.00 34.12 177 ASP A N 1
ATOM 1323 C CA . ASP A 1 172 ? 75.601 36.506 115.145 1.00 35.35 177 ASP A CA 1
ATOM 1324 C C . ASP A 1 172 ? 74.894 36.901 113.834 1.00 34.30 177 ASP A C 1
ATOM 1325 O O . ASP A 1 172 ? 74.261 36.072 113.195 1.00 33.67 177 ASP A O 1
ATOM 1330 N N . THR A 1 173 ? 74.982 38.169 113.447 1.00 32.88 178 THR A N 1
ATOM 1331 C CA . THR A 1 173 ? 74.408 38.626 112.184 1.00 32.33 178 THR A CA 1
ATOM 1332 C C . THR A 1 173 ? 75.511 38.747 111.128 1.00 30.75 178 THR A C 1
ATOM 1333 O O . THR A 1 173 ? 76.494 39.434 111.346 1.00 31.62 178 THR A O 1
ATOM 1337 N N . PRO A 1 174 ? 75.370 38.048 109.990 1.00 30.61 179 PRO A N 1
ATOM 1338 C CA . PRO A 1 174 ? 76.462 38.081 108.977 1.00 29.66 179 PRO A CA 1
ATOM 1339 C C . PRO A 1 174 ? 76.729 39.464 108.374 1.00 28.11 179 PRO A C 1
ATOM 1340 O O . PRO A 1 174 ? 77.861 39.756 108.015 1.00 27.91 179 PRO A O 1
ATOM 1344 N N . MET A 1 175 ? 75.704 40.306 108.277 1.00 26.92 180 MET A N 1
ATOM 1345 C CA . MET A 1 175 ? 75.879 41.671 107.768 1.00 25.91 180 MET A CA 1
ATOM 1346 C C . MET A 1 175 ? 76.912 42.456 108.600 1.00 25.61 180 MET A C 1
ATOM 1347 O O . MET A 1 175 ? 77.699 43.252 108.064 1.00 24.91 180 MET A O 1
ATOM 1352 N N . VAL A 1 176 ? 76.901 42.240 109.916 1.00 25.64 181 VAL A N 1
ATOM 1353 C CA . VAL A 1 176 ? 77.826 42.930 110.803 1.00 25.68 181 VAL A CA 1
ATOM 1354 C C . VAL A 1 176 ? 79.237 42.377 110.642 1.00 26.34 181 VAL A C 1
ATOM 1355 O O . VAL A 1 176 ? 80.181 43.147 110.513 1.00 27.02 181 VAL A O 1
ATOM 1359 N N . ARG A 1 177 ? 79.382 41.057 110.639 1.00 27.04 182 ARG A N 1
ATOM 1360 C CA . ARG A 1 177 ? 80.685 40.456 110.363 1.00 28.36 182 ARG A CA 1
ATOM 1361 C C . ARG A 1 177 ? 81.280 41.007 109.054 1.00 28.78 182 ARG A C 1
ATOM 1362 O O . ARG A 1 177 ? 82.487 41.323 109.000 1.00 28.49 182 ARG A O 1
ATOM 1370 N N . ARG A 1 178 ? 80.436 41.139 108.020 1.00 28.82 183 ARG A N 1
ATOM 1371 C CA . ARG A 1 178 ? 80.890 41.657 106.729 1.00 30.04 183 ARG A CA 1
ATOM 1372 C C . ARG A 1 178 ? 81.458 43.076 106.880 1.00 28.52 183 ARG A C 1
ATOM 1373 O O . ARG A 1 178 ? 82.545 43.392 106.367 1.00 27.87 183 ARG A O 1
ATOM 1381 N N . ALA A 1 179 ? 80.702 43.916 107.582 1.00 26.98 184 ALA A N 1
ATOM 1382 C CA . ALA A 1 179 ? 81.102 45.297 107.842 1.00 26.70 184 ALA A CA 1
ATOM 1383 C C . ALA A 1 179 ? 82.434 45.362 108.624 1.00 26.59 184 ALA A C 1
ATOM 1384 O O . ALA A 1 179 ? 83.293 46.219 108.332 1.00 26.71 184 ALA A O 1
ATOM 1386 N N . ALA A 1 180 ? 82.600 44.471 109.602 1.00 25.50 185 ALA A N 1
ATOM 1387 C CA . ALA A 1 180 ? 83.850 44.446 110.371 1.00 26.32 185 ALA A CA 1
ATOM 1388 C C . ALA A 1 180 ? 85.011 43.982 109.488 1.00 26.27 185 ALA A C 1
ATOM 1389 O O . ALA A 1 180 ? 86.065 44.605 109.492 1.00 26.32 185 ALA A O 1
ATOM 1391 N N . ALA A 1 181 ? 84.796 42.908 108.728 1.00 26.28 186 ALA A N 1
ATOM 1392 C CA . ALA A 1 181 ? 85.783 42.424 107.774 1.00 27.02 186 ALA A CA 1
ATOM 1393 C C . ALA A 1 181 ? 86.286 43.545 106.887 1.00 27.73 186 ALA A C 1
ATOM 1394 O O . ALA A 1 181 ? 87.492 43.668 106.667 1.00 27.69 186 ALA A O 1
ATOM 1396 N N . SER A 1 182 ? 85.364 44.383 106.409 1.00 27.99 187 SER A N 1
ATOM 1397 C CA . SER A 1 182 ? 85.719 45.442 105.468 1.00 28.54 187 SER A CA 1
ATOM 1398 C C . SER A 1 182 ? 86.546 46.540 106.126 1.00 28.24 187 SER A C 1
ATOM 1399 O O . SER A 1 182 ? 87.202 47.302 105.426 1.00 28.40 187 SER A O 1
ATOM 1402 N N . LYS A 1 183 ? 86.518 46.607 107.456 1.00 27.56 188 LYS A N 1
ATOM 1403 C CA . LYS A 1 183 ? 87.232 47.650 108.193 1.00 28.14 188 LYS A CA 1
ATOM 1404 C C . LYS A 1 183 ? 88.449 47.125 108.932 1.00 28.66 188 LYS A C 1
ATOM 1405 O O . LYS A 1 183 ? 89.149 47.885 109.597 1.00 29.89 188 LYS A O 1
ATOM 1411 N N . LEU A 1 184 ? 88.679 45.826 108.843 1.00 28.72 189 LEU A N 1
ATOM 1412 C CA . LEU A 1 184 ? 89.802 45.184 109.513 1.00 29.94 189 LEU A CA 1
ATOM 1413 C C . LEU A 1 184 ? 91.154 45.788 109.110 1.00 31.04 189 LEU A C 1
ATOM 1414 O O . LEU A 1 184 ? 91.951 46.176 109.971 1.00 31.56 189 LEU A O 1
ATOM 1419 N N . GLY A 1 185 ? 91.395 45.858 107.806 1.00 30.90 190 GLY A N 1
ATOM 1420 C CA . GLY A 1 185 ? 92.582 46.497 107.284 1.00 32.75 190 GLY A CA 1
ATOM 1421 C C . GLY A 1 185 ? 92.844 47.885 107.832 1.00 33.36 190 GLY A C 1
ATOM 1422 O O . GLY A 1 185 ? 93.940 48.165 108.313 1.00 34.46 190 GLY A O 1
ATOM 1423 N N . GLU A 1 186 ? 91.851 48.765 107.772 1.00 34.80 191 GLU A N 1
ATOM 1424 C CA . GLU A 1 186 ? 92.074 50.134 108.241 1.00 35.48 191 GLU A CA 1
ATOM 1425 C C . GLU A 1 186 ? 92.270 50.216 109.771 1.00 34.75 191 GLU A C 1
ATOM 1426 O O . GLU A 1 186 ? 93.033 51.048 110.257 1.00 36.03 191 GLU A O 1
ATOM 1432 N N . PHE A 1 187 ? 91.602 49.339 110.511 1.00 32.65 192 PHE A N 1
ATOM 1433 C CA . PHE A 1 187 ? 91.781 49.261 111.954 1.00 33.03 192 PHE A CA 1
ATOM 1434 C C . PHE A 1 187 ? 93.187 48.757 112.275 1.00 34.64 192 PHE A C 1
ATOM 1435 O O . PHE A 1 187 ? 93.836 49.255 113.206 1.00 34.68 192 PHE A O 1
ATOM 1443 N N . ALA A 1 188 ? 93.663 47.796 111.480 1.00 34.70 193 ALA A N 1
ATOM 1444 C CA . ALA A 1 188 ? 94.993 47.238 111.672 1.00 36.79 193 ALA A CA 1
ATOM 1445 C C . ALA A 1 188 ? 96.066 48.306 111.491 1.00 37.61 193 ALA A C 1
ATOM 1446 O O . ALA A 1 188 ? 97.074 48.301 112.192 1.00 37.94 193 ALA A O 1
ATOM 1448 N N . LYS A 1 189 ? 95.829 49.229 110.565 1.00 37.59 194 LYS A N 1
ATOM 1449 C CA . LYS A 1 189 ? 96.779 50.310 110.290 1.00 38.80 194 LYS A CA 1
ATOM 1450 C C . LYS A 1 189 ? 97.012 51.274 111.467 1.00 37.58 194 LYS A C 1
ATOM 1451 O O . LYS A 1 189 ? 97.959 52.032 111.452 1.00 37.57 194 LYS A O 1
ATOM 1457 N N . VAL A 1 190 ? 96.168 51.234 112.491 1.00 36.28 195 VAL A N 1
ATOM 1458 C CA . VAL A 1 190 ? 96.353 52.136 113.627 1.00 36.27 195 VAL A CA 1
ATOM 1459 C C . VAL A 1 190 ? 96.759 51.441 114.930 1.00 37.18 195 VAL A C 1
ATOM 1460 O O . VAL A 1 190 ? 97.099 52.101 115.905 1.00 37.55 195 VAL A O 1
ATOM 1464 N N . LEU A 1 191 ? 96.723 50.112 114.954 1.00 37.99 196 LEU A N 1
ATOM 1465 C CA . LEU A 1 191 ? 97.102 49.394 116.165 1.00 39.24 196 LEU A CA 1
ATOM 1466 C C . LEU A 1 191 ? 98.615 49.300 116.276 1.00 40.43 196 LEU A C 1
ATOM 1467 O O . LEU A 1 191 ? 99.327 49.346 115.267 1.00 41.15 196 LEU A O 1
ATOM 1472 N N . GLU A 1 192 ? 99.091 49.152 117.509 1.00 40.73 197 GLU A N 1
ATOM 1473 C CA . GLU A 1 192 ? 100.482 48.770 117.768 1.00 43.11 197 GLU A CA 1
ATOM 1474 C C . GLU A 1 192 ? 100.798 47.456 117.064 1.00 42.78 197 GLU A C 1
ATOM 1475 O O . GLU A 1 192 ? 99.955 46.553 117.017 1.00 42.34 197 GLU A O 1
ATOM 1481 N N . LEU A 1 193 ? 102.007 47.355 116.520 1.00 44.81 198 LEU A N 1
ATOM 1482 C CA . LEU A 1 193 ? 102.444 46.143 115.788 1.00 46.80 198 LEU A CA 1
ATOM 1483 C C . LEU A 1 193 ? 102.222 44.809 116.537 1.00 47.05 198 LEU A C 1
ATOM 1484 O O . LEU A 1 193 ? 101.832 43.808 115.922 1.00 47.27 198 LEU A O 1
ATOM 1489 N N . ASP A 1 194 ? 102.444 44.776 117.848 1.00 47.32 199 ASP A N 1
ATOM 1490 C CA . ASP A 1 194 ? 102.218 43.517 118.560 1.00 49.27 199 ASP A CA 1
ATOM 1491 C C . ASP A 1 194 ? 100.752 43.190 118.804 1.00 46.82 199 ASP A C 1
ATOM 1492 O O . ASP A 1 194 ? 100.401 42.038 119.045 1.00 46.85 199 ASP A O 1
ATOM 1497 N N . ASN A 1 195 ? 99.897 44.204 118.725 1.00 44.97 200 ASN A N 1
ATOM 1498 C CA . ASN A 1 195 ? 98.456 43.981 118.731 1.00 42.68 200 ASN A CA 1
ATOM 1499 C C . ASN A 1 195 ? 97.958 43.514 117.357 1.00 40.88 200 ASN A C 1
ATOM 1500 O O . ASN A 1 195 ? 97.060 42.678 117.274 1.00 40.13 200 ASN A O 1
ATOM 1505 N N . VAL A 1 196 ? 98.567 44.020 116.287 1.00 39.41 201 VAL A N 1
ATOM 1506 C CA . VAL A 1 196 ? 98.346 43.436 114.968 1.00 39.07 201 VAL A CA 1
ATOM 1507 C C . VAL A 1 196 ? 98.674 41.935 114.972 1.00 39.75 201 VAL A C 1
ATOM 1508 O O . VAL A 1 196 ? 97.886 41.123 114.471 1.00 40.54 201 VAL A O 1
ATOM 1512 N N . LYS A 1 197 ? 99.819 41.568 115.545 1.00 40.23 202 LYS A N 1
ATOM 1513 C CA . LYS A 1 197 ? 100.248 40.169 115.566 1.00 40.42 202 LYS A CA 1
ATOM 1514 C C . LYS A 1 197 ? 99.359 39.296 116.438 1.00 40.63 202 LYS A C 1
ATOM 1515 O O . LYS A 1 197 ? 98.930 38.234 116.004 1.00 41.20 202 LYS A O 1
ATOM 1521 N N . SER A 1 198 ? 99.078 39.740 117.658 1.00 40.91 203 SER A N 1
ATOM 1522 C CA . SER A 1 198 ? 98.331 38.919 118.604 1.00 42.02 203 SER A CA 1
ATOM 1523 C C . SER A 1 198 ? 96.807 39.056 118.464 1.00 42.72 203 SER A C 1
ATOM 1524 O O . SER A 1 198 ? 96.067 38.115 118.775 1.00 42.50 203 SER A O 1
ATOM 1527 N N . GLU A 1 199 ? 96.328 40.206 117.999 1.00 43.12 204 GLU A N 1
ATOM 1528 C CA . GLU A 1 199 ? 94.877 40.400 117.923 1.00 43.87 204 GLU A CA 1
ATOM 1529 C C . GLU A 1 199 ? 94.246 40.460 116.526 1.00 41.86 204 GLU A C 1
ATOM 1530 O O . GLU A 1 199 ? 93.188 39.863 116.302 1.00 40.88 204 GLU A O 1
ATOM 1536 N N . ILE A 1 200 ? 94.902 41.144 115.591 1.00 40.18 205 ILE A N 1
ATOM 1537 C CA . ILE A 1 200 ? 94.401 41.254 114.215 1.00 37.86 205 ILE A CA 1
ATOM 1538 C C . ILE A 1 200 ? 94.472 39.933 113.421 1.00 37.45 205 ILE A C 1
ATOM 1539 O O . ILE A 1 200 ? 93.528 39.599 112.696 1.00 36.02 205 ILE A O 1
ATOM 1544 N N . ILE A 1 201 ? 95.575 39.191 113.569 1.00 37.44 206 ILE A N 1
ATOM 1545 C CA . ILE A 1 201 ? 95.772 37.917 112.852 1.00 36.70 206 ILE A CA 1
ATOM 1546 C C . ILE A 1 201 ? 94.714 36.856 113.205 1.00 36.47 206 ILE A C 1
ATOM 1547 O O . ILE A 1 201 ? 94.178 36.207 112.302 1.00 35.37 206 ILE A O 1
ATOM 1552 N N . PRO A 1 202 ? 94.414 36.661 114.509 1.00 37.35 207 PRO A N 1
ATOM 1553 C CA . PRO A 1 202 ? 93.325 35.710 114.813 1.00 37.94 207 PRO A CA 1
ATOM 1554 C C . PRO A 1 202 ? 91.980 36.116 114.183 1.00 38.45 207 PRO A C 1
ATOM 1555 O O . PRO A 1 202 ? 91.236 35.249 113.678 1.00 37.43 207 PRO A O 1
ATOM 1559 N N . MET A 1 203 ? 91.687 37.419 114.208 1.00 38.77 208 MET A N 1
ATOM 1560 C CA . MET A 1 203 ? 90.439 37.950 113.666 1.00 39.21 208 MET A CA 1
ATOM 1561 C C . MET A 1 203 ? 90.428 37.770 112.153 1.00 37.96 208 MET A C 1
ATOM 1562 O O . MET A 1 203 ? 89.436 37.332 111.560 1.00 37.37 208 MET A O 1
ATOM 1567 N N . PHE A 1 204 ? 91.552 38.125 111.544 1.00 36.64 209 PHE A N 1
ATOM 1568 C CA . PHE A 1 204 ? 91.771 37.979 110.118 1.00 36.15 209 PHE A CA 1
ATOM 1569 C C . PHE A 1 204 ? 91.581 36.509 109.719 1.00 37.56 209 PHE A C 1
ATOM 1570 O O . PHE A 1 204 ? 90.898 36.210 108.736 1.00 38.17 209 PHE A O 1
ATOM 1578 N N . SER A 1 205 ? 92.141 35.597 110.511 1.00 37.45 210 SER A N 1
ATOM 1579 C CA . SER A 1 205 ? 92.048 34.171 110.208 1.00 38.66 210 SER A CA 1
ATOM 1580 C C . SER A 1 205 ? 90.623 33.622 110.410 1.00 36.90 210 SER A C 1
ATOM 1581 O O . SER A 1 205 ? 90.145 32.797 109.632 1.00 36.60 210 SER A O 1
ATOM 1584 N N . ASN A 1 206 ? 89.948 34.082 111.455 1.00 36.14 211 ASN A N 1
ATOM 1585 C CA . ASN A 1 206 ? 88.541 33.726 111.662 1.00 35.60 211 ASN A CA 1
ATOM 1586 C C . ASN A 1 206 ? 87.635 34.157 110.519 1.00 34.38 211 ASN A C 1
ATOM 1587 O O . ASN A 1 206 ? 86.902 33.348 109.974 1.00 34.24 211 ASN A O 1
ATOM 1592 N N . LEU A 1 207 ? 87.723 35.421 110.134 1.00 33.46 212 LEU A N 1
ATOM 1593 C CA . LEU A 1 207 ? 86.888 35.939 109.060 1.00 32.92 212 LEU A CA 1
ATOM 1594 C C . LEU A 1 207 ? 87.210 35.255 107.733 1.00 32.93 212 LEU A C 1
ATOM 1595 O O . LEU A 1 207 ? 86.317 35.047 106.892 1.00 33.23 212 LEU A O 1
ATOM 1600 N N . ALA A 1 208 ? 88.474 34.888 107.558 1.00 32.20 213 ALA A N 1
ATOM 1601 C CA . ALA A 1 208 ? 88.913 34.177 106.355 1.00 32.49 213 ALA A CA 1
ATOM 1602 C C . ALA A 1 208 ? 88.243 32.818 106.210 1.00 32.34 213 ALA A C 1
ATOM 1603 O O . ALA A 1 208 ? 88.124 32.294 105.100 1.00 31.83 213 ALA A O 1
ATOM 1605 N N . SER A 1 209 ? 87.801 32.249 107.325 1.00 32.86 214 SER A N 1
ATOM 1606 C CA . SER A 1 209 ? 87.118 30.959 107.288 1.00 34.54 214 SER A CA 1
ATOM 1607 C C . SER A 1 209 ? 85.651 31.031 107.695 1.00 34.94 214 SER A C 1
ATOM 1608 O O . SER A 1 209 ? 85.061 30.027 108.044 1.00 36.85 214 SER A O 1
ATOM 1611 N N . ASP A 1 210 ? 85.061 32.219 107.617 1.00 35.70 215 ASP A N 1
ATOM 1612 C CA . ASP A 1 210 ? 83.639 32.403 107.840 1.00 35.68 215 ASP A CA 1
ATOM 1613 C C . ASP A 1 210 ? 82.762 31.512 106.956 1.00 37.67 215 ASP A C 1
ATOM 1614 O O . ASP A 1 210 ? 83.120 31.209 105.811 1.00 38.23 215 ASP A O 1
ATOM 1619 N N . GLU A 1 211 ? 81.601 31.122 107.483 1.00 39.89 216 GLU A N 1
ATOM 1620 C CA . GLU A 1 211 ? 80.581 30.405 106.711 1.00 41.42 216 GLU A CA 1
ATOM 1621 C C . GLU A 1 211 ? 80.048 31.215 105.517 1.00 38.80 216 GLU A C 1
ATOM 1622 O O . GLU A 1 211 ? 79.706 30.632 104.495 1.00 37.51 216 GLU A O 1
ATOM 1628 N N . GLN A 1 212 ? 80.003 32.547 105.642 1.00 37.25 217 GLN A N 1
ATOM 1629 C CA . GLN A 1 212 ? 79.588 33.435 104.542 1.00 36.72 217 GLN A CA 1
ATOM 1630 C C . GLN A 1 212 ? 80.735 33.865 103.624 1.00 36.14 217 GLN A C 1
ATOM 1631 O O . GLN A 1 212 ? 81.731 34.446 104.083 1.00 35.59 217 GLN A O 1
ATOM 1637 N N . ASP A 1 213 ? 80.584 33.611 102.327 1.00 40.37 218 ASP A N 1
ATOM 1638 C CA . ASP A 1 213 ? 81.617 33.998 101.369 1.00 38.40 218 ASP A CA 1
ATOM 1639 C C . ASP A 1 213 ? 81.713 35.518 101.203 1.00 36.76 218 ASP A C 1
ATOM 1640 O O . ASP A 1 213 ? 82.768 36.046 100.837 1.00 34.76 218 ASP A O 1
ATOM 1645 N N . SER A 1 214 ? 80.609 36.210 101.491 1.00 36.86 219 SER A N 1
ATOM 1646 C CA . SER A 1 214 ? 80.607 37.672 101.577 1.00 35.87 219 SER A CA 1
ATOM 1647 C C . SER A 1 214 ? 81.643 38.174 102.568 1.00 33.89 219 SER A C 1
ATOM 1648 O O . SER A 1 214 ? 82.263 39.214 102.347 1.00 33.30 219 SER A O 1
ATOM 1651 N N . VAL A 1 215 ? 81.824 37.433 103.660 1.00 32.99 220 VAL A N 1
ATOM 1652 C CA . VAL A 1 215 ? 82.798 37.793 104.686 1.00 31.83 220 VAL A CA 1
ATOM 1653 C C . VAL A 1 215 ? 84.182 37.312 104.245 1.00 30.95 220 VAL A C 1
ATOM 1654 O O . VAL A 1 215 ? 85.152 38.064 104.288 1.00 29.72 220 VAL A O 1
ATOM 1658 N N . ARG A 1 216 ? 84.251 36.073 103.781 1.00 32.03 221 ARG A N 1
ATOM 1659 C CA . ARG A 1 216 ? 85.511 35.475 103.349 1.00 32.89 221 ARG A CA 1
ATOM 1660 C C . ARG A 1 216 ? 86.210 36.297 102.262 1.00 33.44 221 ARG A C 1
ATOM 1661 O O . ARG A 1 216 ? 87.412 36.496 102.330 1.00 33.89 221 ARG A O 1
ATOM 1669 N N . LEU A 1 217 ? 85.464 36.786 101.275 1.00 34.63 222 LEU A N 1
ATOM 1670 C CA . LEU A 1 217 ? 86.070 37.513 100.159 1.00 34.96 222 LEU A CA 1
ATOM 1671 C C . LEU A 1 217 ? 86.712 38.831 100.589 1.00 35.66 222 LEU A C 1
ATOM 1672 O O . LEU A 1 217 ? 87.611 39.339 99.893 1.00 34.59 222 LEU A O 1
ATOM 1677 N N . LEU A 1 218 ? 86.242 39.393 101.712 1.00 35.58 223 LEU A N 1
ATOM 1678 C CA . LEU A 1 218 ? 86.768 40.669 102.190 1.00 35.23 223 LEU A CA 1
ATOM 1679 C C . LEU A 1 218 ? 88.127 40.495 102.851 1.00 35.88 223 LEU A C 1
ATOM 1680 O O . LEU A 1 218 ? 88.863 41.462 103.035 1.00 36.63 223 LEU A O 1
ATOM 1685 N N . ALA A 1 219 ? 88.462 39.245 103.152 1.00 36.46 224 ALA A N 1
ATOM 1686 C CA . ALA A 1 219 ? 89.735 38.880 103.765 1.00 37.35 224 ALA A CA 1
ATOM 1687 C C . ALA A 1 219 ? 90.926 39.003 102.827 1.00 37.58 224 ALA A C 1
ATOM 1688 O O . ALA A 1 219 ? 92.069 39.062 103.290 1.00 36.63 224 ALA A O 1
ATOM 1690 N N . VAL A 1 220 ? 90.682 39.035 101.519 1.00 37.09 225 VAL A N 1
ATOM 1691 C CA . VAL A 1 220 ? 91.797 39.254 100.613 1.00 37.67 225 VAL A CA 1
ATOM 1692 C C . VAL A 1 220 ? 92.265 40.716 100.601 1.00 39.06 225 VAL A C 1
ATOM 1693 O O . VAL A 1 220 ? 93.475 40.964 100.564 1.00 39.95 225 VAL A O 1
ATOM 1697 N N . GLU A 1 221 ? 91.340 41.669 100.691 1.00 39.91 226 GLU A N 1
ATOM 1698 C CA . GLU A 1 221 ? 91.738 43.062 100.890 1.00 41.82 226 GLU A CA 1
ATOM 1699 C C . GLU A 1 221 ? 92.430 43.272 102.245 1.00 39.82 226 GLU A C 1
ATOM 1700 O O . GLU A 1 221 ? 93.413 44.012 102.330 1.00 40.93 226 GLU A O 1
ATOM 1706 N N . ALA A 1 222 ? 91.943 42.617 103.294 1.00 37.38 227 ALA A N 1
ATOM 1707 C CA . ALA A 1 222 ? 92.618 42.695 104.601 1.00 38.39 227 ALA A CA 1
ATOM 1708 C C . ALA A 1 222 ? 94.066 42.160 104.520 1.00 38.95 227 ALA A C 1
ATOM 1709 O O . ALA A 1 222 ? 94.992 42.702 105.143 1.00 39.20 227 ALA A O 1
ATOM 1711 N N . CYS A 1 223 ? 94.234 41.092 103.746 1.00 37.53 228 CYS A N 1
ATOM 1712 C CA . CYS A 1 223 ? 95.533 40.560 103.364 1.00 38.89 228 CYS A CA 1
ATOM 1713 C C . CYS A 1 223 ? 96.504 41.630 102.879 1.00 37.72 228 CYS A C 1
ATOM 1714 O O . CYS A 1 223 ? 97.641 41.719 103.355 1.00 37.24 228 CYS A O 1
ATOM 1717 N N . VAL A 1 224 ? 96.041 42.423 101.916 1.00 35.76 229 VAL A N 1
ATOM 1718 C CA . VAL A 1 224 ? 96.826 43.492 101.327 1.00 35.87 229 VAL A CA 1
ATOM 1719 C C . VAL A 1 224 ? 97.293 44.451 102.412 1.00 36.22 229 VAL A C 1
ATOM 1720 O O . VAL A 1 224 ? 98.481 44.772 102.497 1.00 37.38 229 VAL A O 1
ATOM 1724 N N . ASN A 1 225 ? 96.361 44.877 103.256 1.00 36.17 230 ASN A N 1
ATOM 1725 C CA . ASN A 1 225 ? 96.655 45.885 104.256 1.00 37.03 230 ASN A CA 1
ATOM 1726 C C . ASN A 1 225 ? 97.528 45.357 105.366 1.00 37.65 230 ASN A C 1
ATOM 1727 O O . ASN A 1 225 ? 98.404 46.066 105.853 1.00 39.42 230 ASN A O 1
ATOM 1732 N N . ILE A 1 226 ? 97.288 44.112 105.757 1.00 36.46 231 ILE A N 1
ATOM 1733 C CA . ILE A 1 226 ? 98.064 43.501 106.812 1.00 38.27 231 ILE A CA 1
ATOM 1734 C C . ILE A 1 226 ? 99.491 43.242 106.323 1.00 38.83 231 ILE A C 1
ATOM 1735 O O . ILE A 1 226 ? 100.445 43.557 107.031 1.00 39.23 231 ILE A O 1
ATOM 1740 N N . ALA A 1 227 ? 99.633 42.714 105.109 1.00 38.59 232 ALA A N 1
ATOM 1741 C CA . ALA A 1 227 ? 100.963 42.488 104.534 1.00 41.47 232 ALA A CA 1
ATOM 1742 C C . ALA A 1 227 ? 101.784 43.769 104.416 1.00 42.84 232 ALA A C 1
ATOM 1743 O O . ALA A 1 227 ? 102.974 43.740 104.680 1.00 44.36 232 ALA A O 1
ATOM 1745 N N . GLN A 1 228 ? 101.140 44.887 104.054 1.00 43.79 233 GLN A N 1
ATOM 1746 C CA . GLN A 1 228 ? 101.803 46.207 103.990 1.00 44.68 233 GLN A CA 1
ATOM 1747 C C . GLN A 1 228 ? 102.368 46.662 105.329 1.00 45.30 233 GLN A C 1
ATOM 1748 O O . GLN A 1 228 ? 103.401 47.328 105.373 1.00 46.64 233 GLN A O 1
ATOM 1754 N N . LEU A 1 229 ? 101.695 46.295 106.418 1.00 44.91 234 LEU A N 1
ATOM 1755 C CA . LEU A 1 229 ? 102.097 46.731 107.770 1.00 46.57 234 LEU A CA 1
ATOM 1756 C C . LEU A 1 229 ? 103.157 45.860 108.408 1.00 47.05 234 LEU A C 1
ATOM 1757 O O . LEU A 1 229 ? 103.886 46.288 109.300 1.00 49.63 234 LEU A O 1
ATOM 1762 N N . LEU A 1 230 ? 103.207 44.618 107.960 1.00 47.12 235 LEU A N 1
ATOM 1763 C CA . LEU A 1 230 ? 103.983 43.590 108.616 1.00 47.18 235 LEU A CA 1
ATOM 1764 C C . LEU A 1 230 ? 105.371 43.492 107.970 1.00 48.19 235 LEU A C 1
ATOM 1765 O O . LEU A 1 230 ? 105.508 43.730 106.766 1.00 47.98 235 LEU A O 1
ATOM 1770 N N . PRO A 1 231 ? 106.407 43.176 108.774 1.00 50.38 236 PRO A N 1
ATOM 1771 C CA . PRO A 1 231 ? 107.729 42.834 108.221 1.00 51.75 236 PRO A CA 1
ATOM 1772 C C . PRO A 1 231 ? 107.662 41.670 107.226 1.00 51.32 236 PRO A C 1
ATOM 1773 O O . PRO A 1 231 ? 106.929 40.700 107.447 1.00 50.00 236 PRO A O 1
ATOM 1777 N N . GLN A 1 232 ? 108.431 41.780 106.146 1.00 52.54 237 GLN A N 1
ATOM 1778 C CA . GLN A 1 232 ? 108.472 40.774 105.088 1.00 52.78 237 GLN A CA 1
ATOM 1779 C C . GLN A 1 232 ? 108.677 39.356 105.627 1.00 53.25 237 GLN A C 1
ATOM 1780 O O . GLN A 1 232 ? 108.062 38.403 105.149 1.00 53.87 237 GLN A O 1
ATOM 1786 N N . GLU A 1 233 ? 109.537 39.223 106.630 1.00 54.25 238 GLU A N 1
ATOM 1787 C CA . GLU A 1 233 ? 109.866 37.910 107.196 1.00 54.52 238 GLU A CA 1
ATOM 1788 C C . GLU A 1 233 ? 108.779 37.340 108.118 1.00 50.90 238 GLU A C 1
ATOM 1789 O O . GLU A 1 233 ? 108.879 36.190 108.552 1.00 48.73 238 GLU A O 1
ATOM 1795 N N . ASP A 1 234 ? 107.759 38.144 108.427 1.00 47.88 239 ASP A N 1
ATOM 1796 C CA . ASP A 1 234 ? 106.610 37.642 109.177 1.00 45.11 239 ASP A CA 1
ATOM 1797 C C . ASP A 1 234 ? 105.482 37.163 108.260 1.00 42.72 239 ASP A C 1
ATOM 1798 O O . ASP A 1 234 ? 104.547 36.506 108.726 1.00 41.86 239 ASP A O 1
ATOM 1803 N N . LEU A 1 235 ? 105.583 37.475 106.966 1.00 40.73 240 LEU A N 1
ATOM 1804 C CA . LEU A 1 235 ? 104.500 37.222 106.009 1.00 39.10 240 LEU A CA 1
ATOM 1805 C C . LEU A 1 235 ? 104.165 35.750 105.761 1.00 39.02 240 LEU A C 1
ATOM 1806 O O . LEU A 1 235 ? 102.990 35.395 105.709 1.00 37.24 240 LEU A O 1
ATOM 1811 N N . GLU A 1 236 ? 105.185 34.902 105.612 1.00 41.14 241 GLU A N 1
ATOM 1812 C CA . GLU A 1 236 ? 104.964 33.474 105.382 1.00 41.66 241 GLU A CA 1
ATOM 1813 C C . GLU A 1 236 ? 104.244 32.848 106.557 1.00 41.33 241 GLU A C 1
ATOM 1814 O O . GLU A 1 236 ? 103.375 32.002 106.367 1.00 41.47 241 GLU A O 1
ATOM 1820 N N . ALA A 1 237 ? 104.581 33.279 107.767 1.00 40.67 242 ALA A N 1
ATOM 1821 C CA . ALA A 1 237 ? 103.925 32.746 108.943 1.00 41.14 242 ALA A CA 1
ATOM 1822 C C . ALA A 1 237 ? 102.485 33.246 109.089 1.00 40.55 242 ALA A C 1
ATOM 1823 O O . ALA A 1 237 ? 101.574 32.462 109.352 1.00 42.07 242 ALA A O 1
ATOM 1825 N N . LEU A 1 238 ? 102.287 34.545 108.894 1.00 39.14 243 LEU A N 1
ATOM 1826 C CA . LEU A 1 238 ? 101.085 35.222 109.369 1.00 37.62 243 LEU A CA 1
ATOM 1827 C C . LEU A 1 238 ? 100.025 35.496 108.304 1.00 36.55 243 LEU A C 1
ATOM 1828 O O . LEU A 1 238 ? 98.837 35.493 108.612 1.00 36.15 243 LEU A O 1
ATOM 1833 N N . VAL A 1 239 ? 100.459 35.738 107.067 1.00 35.56 244 VAL A N 1
ATOM 1834 C CA . VAL A 1 239 ? 99.563 36.099 105.972 1.00 34.26 244 VAL A CA 1
ATOM 1835 C C . VAL A 1 239 ? 99.378 34.985 104.916 1.00 34.39 244 VAL A C 1
ATOM 1836 O O . VAL A 1 239 ? 98.248 34.660 104.529 1.00 34.11 244 VAL A O 1
ATOM 1840 N N . MET A 1 240 ? 100.480 34.403 104.456 1.00 35.22 245 MET A N 1
ATOM 1841 C CA . MET A 1 240 ? 100.452 33.448 103.342 1.00 36.56 245 MET A CA 1
ATOM 1842 C C . MET A 1 240 ? 99.492 32.252 103.482 1.00 36.43 245 MET A C 1
ATOM 1843 O O . MET A 1 240 ? 98.830 31.888 102.512 1.00 36.11 245 MET A O 1
ATOM 1848 N N . PRO A 1 241 ? 99.421 31.622 104.671 1.00 36.76 246 PRO A N 1
ATOM 1849 C CA . PRO A 1 241 ? 98.510 30.482 104.753 1.00 37.51 246 PRO A CA 1
ATOM 1850 C C . PRO A 1 241 ? 97.060 30.888 104.497 1.00 37.69 246 PRO A C 1
ATOM 1851 O O . PRO A 1 241 ? 96.312 30.122 103.889 1.00 38.27 246 PRO A O 1
ATOM 1855 N N . THR A 1 242 ? 96.674 32.086 104.941 1.00 37.22 247 THR A N 1
ATOM 1856 C CA . THR A 1 242 ? 95.319 32.579 104.704 1.00 36.83 247 THR A CA 1
ATOM 1857 C C . THR A 1 242 ? 95.090 32.937 103.238 1.00 36.57 247 THR A C 1
ATOM 1858 O O . THR A 1 242 ? 94.055 32.570 102.663 1.00 36.84 247 THR A O 1
ATOM 1862 N N . LEU A 1 243 ? 96.058 33.633 102.642 1.00 36.27 248 LEU A N 1
ATOM 1863 C CA . LEU A 1 243 ? 96.025 33.944 101.218 1.00 35.47 248 LEU A CA 1
ATOM 1864 C C . LEU A 1 243 ? 95.979 32.684 100.339 1.00 36.12 248 LEU A C 1
ATOM 1865 O O . LEU A 1 243 ? 95.195 32.619 99.395 1.00 35.86 248 LEU A O 1
ATOM 1870 N N . ARG A 1 244 ? 96.800 31.690 100.657 1.00 36.57 249 ARG A N 1
ATOM 1871 C CA . ARG A 1 244 ? 96.794 30.434 99.906 1.00 38.45 249 ARG A CA 1
ATOM 1872 C C . ARG A 1 244 ? 95.432 29.745 99.999 1.00 37.90 249 ARG A C 1
ATOM 1873 O O . ARG A 1 244 ? 94.927 29.221 99.014 1.00 38.26 249 ARG A O 1
ATOM 1881 N N . GLN A 1 245 ? 94.852 29.748 101.189 1.00 37.23 250 GLN A N 1
ATOM 1882 C CA . GLN A 1 245 ? 93.504 29.240 101.379 1.00 38.81 250 GLN A CA 1
ATOM 1883 C C . GLN A 1 245 ? 92.469 30.039 100.556 1.00 37.46 250 GLN A C 1
ATOM 1884 O O . GLN A 1 245 ? 91.559 29.453 99.981 1.00 37.50 250 GLN A O 1
ATOM 1890 N N . ALA A 1 246 ? 92.610 31.364 100.514 1.00 35.35 251 ALA A N 1
ATOM 1891 C CA . ALA A 1 246 ? 91.680 32.198 99.752 1.00 35.31 251 ALA A CA 1
ATOM 1892 C C . ALA A 1 246 ? 91.744 31.876 98.252 1.00 35.58 251 ALA A C 1
ATOM 1893 O O . ALA A 1 246 ? 90.716 31.829 97.583 1.00 36.30 251 ALA A O 1
ATOM 1895 N N . ALA A 1 247 ? 92.951 31.641 97.746 1.00 34.69 252 ALA A N 1
ATOM 1896 C CA . ALA A 1 247 ? 93.167 31.379 96.326 1.00 35.94 252 ALA A CA 1
ATOM 1897 C C . ALA A 1 247 ? 92.526 30.065 95.843 1.00 37.28 252 ALA A C 1
ATOM 1898 O O . ALA A 1 247 ? 92.263 29.906 94.653 1.00 36.57 252 ALA A O 1
ATOM 1900 N N . GLU A 1 248 ? 92.281 29.132 96.760 1.00 38.76 253 GLU A N 1
ATOM 1901 C CA . GLU A 1 248 ? 91.642 27.863 96.396 1.00 41.04 253 GLU A CA 1
ATOM 1902 C C . GLU A 1 248 ? 90.359 27.635 97.199 1.00 40.02 253 GLU A C 1
ATOM 1903 O O . GLU A 1 248 ? 89.955 26.508 97.451 1.00 41.78 253 GLU A O 1
ATOM 1909 N N . ASP A 1 249 ? 89.724 28.732 97.582 1.00 38.54 254 ASP A N 1
ATOM 1910 C CA . ASP A 1 249 ? 88.441 28.705 98.266 1.00 38.03 254 ASP A CA 1
ATOM 1911 C C . ASP A 1 249 ? 87.370 28.103 97.339 1.00 38.28 254 ASP A C 1
ATOM 1912 O O . ASP A 1 249 ? 87.430 28.282 96.110 1.00 38.06 254 ASP A O 1
ATOM 1917 N N . LYS A 1 250 ? 86.414 27.380 97.921 1.00 38.13 255 LYS A N 1
ATOM 1918 C CA . LYS A 1 250 ? 85.339 26.746 97.148 1.00 39.02 255 LYS A CA 1
ATOM 1919 C C . LYS A 1 250 ? 84.423 27.780 96.445 1.00 37.32 255 LYS A C 1
ATOM 1920 O O . LYS A 1 250 ? 83.870 27.497 95.383 1.00 37.37 255 LYS A O 1
ATOM 1926 N N . SER A 1 251 ? 84.291 28.974 97.029 1.00 35.68 256 SER A N 1
ATOM 1927 C CA . SER A 1 251 ? 83.544 30.072 96.415 1.00 35.05 256 SER A CA 1
ATOM 1928 C C . SER A 1 251 ? 84.368 30.763 95.318 1.00 34.30 256 SER A C 1
ATOM 1929 O O . SER A 1 251 ? 85.447 31.298 95.597 1.00 33.66 256 SER A O 1
ATOM 1932 N N . TRP A 1 252 ? 83.851 30.763 94.085 1.00 34.13 257 TRP A N 1
ATOM 1933 C CA . TRP A 1 252 ? 84.498 31.472 92.962 1.00 33.27 257 TRP A CA 1
ATOM 1934 C C . TRP A 1 252 ? 84.675 32.975 93.277 1.00 32.65 257 TRP A C 1
ATOM 1935 O O . TRP A 1 252 ? 85.640 33.592 92.841 1.00 31.44 257 TRP A O 1
ATOM 1946 N N . ARG A 1 253 ? 83.754 33.541 94.057 1.00 32.74 258 ARG A N 1
ATOM 1947 C CA . ARG A 1 253 ? 83.828 34.949 94.437 1.00 32.32 258 ARG A CA 1
ATOM 1948 C C . ARG A 1 253 ? 85.042 35.312 95.254 1.00 31.64 258 ARG A C 1
ATOM 1949 O O . ARG A 1 253 ? 85.606 36.387 95.066 1.00 31.19 258 ARG A O 1
ATOM 1957 N N . VAL A 1 254 ? 85.457 34.442 96.165 1.00 32.06 259 VAL A N 1
ATOM 1958 C CA . VAL A 1 254 ? 86.684 34.745 96.885 1.00 32.33 259 VAL A CA 1
ATOM 1959 C C . VAL A 1 254 ? 87.932 34.524 96.014 1.00 32.41 259 VAL A C 1
ATOM 1960 O O . VAL A 1 254 ? 88.836 35.367 96.020 1.00 32.27 259 VAL A O 1
ATOM 1964 N N . ARG A 1 255 ? 87.952 33.445 95.226 1.00 32.41 260 ARG A N 1
ATOM 1965 C CA . ARG A 1 255 ? 89.052 33.210 94.288 1.00 31.74 260 ARG A CA 1
ATOM 1966 C C . ARG A 1 255 ? 89.161 34.405 93.356 1.00 30.44 260 ARG A C 1
ATOM 1967 O O . ARG A 1 255 ? 90.250 34.872 93.054 1.00 29.98 260 ARG A O 1
ATOM 1975 N N . TYR A 1 256 ? 88.008 34.912 92.941 1.00 30.93 261 TYR A N 1
ATOM 1976 C CA . TYR A 1 256 ? 87.925 36.108 92.114 1.00 30.64 261 TYR A CA 1
ATOM 1977 C C . TYR A 1 256 ? 88.636 37.305 92.739 1.00 30.26 261 TYR A C 1
ATOM 1978 O O . TYR A 1 256 ? 89.405 37.986 92.062 1.00 29.89 261 TYR A O 1
ATOM 1987 N N . MET A 1 257 ? 88.356 37.564 94.014 1.00 30.66 262 MET A N 1
ATOM 1988 C CA . MET A 1 257 ? 88.962 38.693 94.723 1.00 31.66 262 MET A CA 1
ATOM 1989 C C . MET A 1 257 ? 90.487 38.604 94.771 1.00 31.01 262 MET A C 1
ATOM 1990 O O . MET A 1 257 ? 91.151 39.635 94.690 1.00 29.40 262 MET A O 1
ATOM 1995 N N . VAL A 1 258 ? 91.046 37.397 94.932 1.00 30.87 263 VAL A N 1
ATOM 1996 C CA . VAL A 1 258 ? 92.507 37.293 94.906 1.00 32.25 263 VAL A CA 1
ATOM 1997 C C . VAL A 1 258 ? 93.068 37.647 93.518 1.00 32.92 263 VAL A C 1
ATOM 1998 O O . VAL A 1 258 ? 94.080 38.333 93.430 1.00 32.79 263 VAL A O 1
ATOM 2002 N N . ALA A 1 259 ? 92.384 37.229 92.455 1.00 33.35 264 ALA A N 1
ATOM 2003 C CA . ALA A 1 259 ? 92.769 37.633 91.099 1.00 33.96 264 ALA A CA 1
ATOM 2004 C C . ALA A 1 259 ? 92.598 39.140 90.921 1.00 34.43 264 ALA A C 1
ATOM 2005 O O . ALA A 1 259 ? 93.490 39.815 90.410 1.00 35.68 264 ALA A O 1
ATOM 2007 N N . ASP A 1 260 ? 91.465 39.678 91.363 1.00 34.27 265 ASP A N 1
ATOM 2008 C CA . ASP A 1 260 ? 91.218 41.115 91.234 1.00 33.84 265 ASP A CA 1
ATOM 2009 C C . ASP A 1 260 ? 92.268 41.973 91.960 1.00 33.89 265 ASP A C 1
ATOM 2010 O O . ASP A 1 260 ? 92.654 43.046 91.471 1.00 33.41 265 ASP A O 1
ATOM 2015 N N . LYS A 1 261 ? 92.736 41.487 93.110 1.00 33.14 266 LYS A N 1
ATOM 2016 C CA . LYS A 1 261 ? 93.693 42.212 93.949 1.00 33.08 266 LYS A CA 1
ATOM 2017 C C . LYS A 1 261 ? 95.135 41.719 93.755 1.00 33.87 266 LYS A C 1
ATOM 2018 O O . LYS A 1 261 ? 96.011 42.000 94.589 1.00 34.22 266 LYS A O 1
ATOM 2024 N N . PHE A 1 262 ? 95.394 41.002 92.663 1.00 32.51 267 PHE A N 1
ATOM 2025 C CA . PHE A 1 262 ? 96.641 40.258 92.558 1.00 33.01 267 PHE A CA 1
ATOM 2026 C C . PHE A 1 262 ? 97.889 41.141 92.552 1.00 34.00 267 PHE A C 1
ATOM 2027 O O . PHE A 1 262 ? 98.881 40.823 93.195 1.00 33.85 267 PHE A O 1
ATOM 2035 N N . THR A 1 263 ? 97.802 42.266 91.857 1.00 35.23 268 THR A N 1
ATOM 2036 C CA . THR A 1 263 ? 98.881 43.237 91.766 1.00 37.68 268 THR A CA 1
ATOM 2037 C C . THR A 1 263 ? 99.177 43.907 93.109 1.00 38.63 268 THR A C 1
ATOM 2038 O O . THR A 1 263 ? 100.342 44.101 93.477 1.00 40.47 268 THR A O 1
ATOM 2042 N N . GLU A 1 264 ? 98.130 44.249 93.846 1.00 38.52 269 GLU A N 1
ATOM 2043 C CA . GLU A 1 264 ? 98.311 44.803 95.171 1.00 39.66 269 GLU A CA 1
ATOM 2044 C C . GLU A 1 264 ? 98.972 43.797 96.099 1.00 37.94 269 GLU A C 1
ATOM 2045 O O . GLU A 1 264 ? 99.869 44.151 96.851 1.00 39.10 269 GLU A O 1
ATOM 2051 N N . LEU A 1 265 ? 98.545 42.541 96.034 1.00 36.30 270 LEU A N 1
ATOM 2052 C CA . LEU A 1 265 ? 99.195 41.471 96.791 1.00 36.17 270 LEU A CA 1
ATOM 2053 C C . LEU A 1 265 ? 100.668 41.381 96.394 1.00 37.65 270 LEU A C 1
ATOM 2054 O O . LEU A 1 265 ? 101.542 41.319 97.255 1.00 37.55 270 LEU A O 1
ATOM 2059 N N . GLN A 1 266 ? 100.920 41.409 95.084 1.00 37.87 271 GLN A N 1
ATOM 2060 C CA . GLN A 1 266 ? 102.265 41.403 94.524 1.00 40.31 271 GLN A CA 1
ATOM 2061 C C . GLN A 1 266 ? 103.135 42.493 95.154 1.00 42.17 271 GLN A C 1
ATOM 2062 O O . GLN A 1 266 ? 104.263 42.222 95.557 1.00 43.06 271 GLN A O 1
ATOM 2068 N N . LYS A 1 267 ? 102.607 43.711 95.245 1.00 42.88 272 LYS A N 1
ATOM 2069 C CA . LYS A 1 267 ? 103.367 44.823 95.812 1.00 45.75 272 LYS A CA 1
ATOM 2070 C C . LYS A 1 267 ? 103.593 44.666 97.312 1.00 44.45 272 LYS A C 1
ATOM 2071 O O . LYS A 1 267 ? 104.692 44.883 97.801 1.00 45.45 272 LYS A O 1
ATOM 2077 N N . ALA A 1 268 ? 102.555 44.278 98.041 1.00 42.39 273 ALA A N 1
ATOM 2078 C CA . ALA A 1 268 ? 102.656 44.203 99.490 1.00 42.57 273 ALA A CA 1
ATOM 2079 C C . ALA A 1 268 ? 103.594 43.071 99.941 1.00 43.91 273 ALA A C 1
ATOM 2080 O O . ALA A 1 268 ? 104.350 43.203 100.915 1.00 44.15 273 ALA A O 1
ATOM 2082 N N . VAL A 1 269 ? 103.555 41.976 99.194 1.00 43.25 274 VAL A N 1
ATOM 2083 C CA . VAL A 1 269 ? 104.171 40.734 99.609 1.00 43.53 274 VAL A CA 1
ATOM 2084 C C . VAL A 1 269 ? 105.666 40.721 99.244 1.00 45.69 274 VAL A C 1
ATOM 2085 O O . VAL A 1 269 ? 106.476 40.100 99.929 1.00 47.81 274 VAL A O 1
ATOM 2089 N N . GLY A 1 270 ? 106.029 41.445 98.190 1.00 46.12 275 GLY A N 1
ATOM 2090 C CA . GLY A 1 270 ? 107.424 41.596 97.806 1.00 47.57 275 GLY A CA 1
ATOM 2091 C C . GLY A 1 270 ? 107.855 40.610 96.740 1.00 48.47 275 GLY A C 1
ATOM 2092 O O . GLY A 1 270 ? 107.225 39.568 96.568 1.00 47.46 275 GLY A O 1
ATOM 2093 N N . PRO A 1 271 ? 108.946 40.931 96.020 1.00 50.16 276 PRO A N 1
ATOM 2094 C CA . PRO A 1 271 ? 109.402 40.142 94.868 1.00 50.06 276 PRO A CA 1
ATOM 2095 C C . PRO A 1 271 ? 109.762 38.687 95.180 1.00 50.91 276 PRO A C 1
ATOM 2096 O O . PRO A 1 271 ? 109.544 37.817 94.340 1.00 50.61 276 PRO A O 1
ATOM 2100 N N . GLU A 1 272 ? 110.292 38.416 96.370 1.00 52.37 277 GLU A N 1
ATOM 2101 C CA . GLU A 1 272 ? 110.703 37.052 96.707 1.00 53.66 277 GLU A CA 1
ATOM 2102 C C . GLU A 1 272 ? 109.489 36.123 96.853 1.00 50.40 277 GLU A C 1
ATOM 2103 O O . GLU A 1 272 ? 109.418 35.076 96.195 1.00 49.30 277 GLU A O 1
ATOM 2109 N N . ILE A 1 273 ? 108.533 36.522 97.688 1.00 46.88 278 ILE A N 1
ATOM 2110 C CA . ILE A 1 273 ? 107.316 35.736 97.884 1.00 44.57 278 ILE A CA 1
ATOM 2111 C C . ILE A 1 273 ? 106.501 35.658 96.593 1.00 43.68 278 ILE A C 1
ATOM 2112 O O . ILE A 1 273 ? 105.903 34.626 96.287 1.00 43.20 278 ILE A O 1
ATOM 2117 N N . THR A 1 274 ? 106.515 36.733 95.813 1.00 43.68 279 THR A N 1
ATOM 2118 C CA . THR A 1 274 ? 105.862 36.722 94.512 1.00 43.26 279 THR A CA 1
ATOM 2119 C C . THR A 1 274 ? 106.343 35.562 93.638 1.00 44.80 279 THR A C 1
ATOM 2120 O O . THR A 1 274 ? 105.534 34.809 93.098 1.00 42.94 279 THR A O 1
ATOM 2124 N N . LYS A 1 275 ? 107.661 35.418 93.529 1.00 48.73 280 LYS A N 1
ATOM 2125 C CA . LYS A 1 275 ? 108.284 34.370 92.717 1.00 52.25 280 LYS A CA 1
ATOM 2126 C C . LYS A 1 275 ? 107.912 32.945 93.159 1.00 51.75 280 LYS A C 1
ATOM 2127 O O . LYS A 1 275 ? 107.460 32.139 92.347 1.00 51.95 280 LYS A O 1
ATOM 2133 N N . THR A 1 276 ? 108.101 32.645 94.441 1.00 51.18 281 THR A N 1
ATOM 2134 C CA . THR A 1 276 ? 107.933 31.283 94.957 1.00 51.43 281 THR A CA 1
ATOM 2135 C C . THR A 1 276 ? 106.482 30.905 95.285 1.00 49.22 281 THR A C 1
ATOM 2136 O O . THR A 1 276 ? 106.123 29.729 95.248 1.00 48.70 281 THR A O 1
ATOM 2140 N N . ASP A 1 277 ? 105.659 31.892 95.634 1.00 46.72 282 ASP A N 1
ATOM 2141 C CA . ASP A 1 277 ? 104.274 31.621 96.013 1.00 45.31 282 ASP A CA 1
ATOM 2142 C C . ASP A 1 277 ? 103.244 32.133 95.013 1.00 43.42 282 ASP A C 1
ATOM 2143 O O . ASP A 1 277 ? 102.334 31.396 94.632 1.00 43.63 282 ASP A O 1
ATOM 2148 N N . LEU A 1 278 ? 103.382 33.388 94.599 1.00 41.12 283 LEU A N 1
ATOM 2149 C CA . LEU A 1 278 ? 102.382 34.022 93.743 1.00 39.49 283 LEU A CA 1
ATOM 2150 C C . LEU A 1 278 ? 102.295 33.522 92.298 1.00 39.99 283 LEU A C 1
ATOM 2151 O O . LEU A 1 278 ? 101.189 33.433 91.768 1.00 38.92 283 LEU A O 1
ATOM 2156 N N . VAL A 1 279 ? 103.426 33.204 91.654 1.00 41.47 284 VAL A N 1
ATOM 2157 C CA . VAL A 1 279 ? 103.352 32.763 90.246 1.00 41.78 284 VAL A CA 1
ATOM 2158 C C . VAL A 1 279 ? 102.625 31.421 90.114 1.00 41.47 284 VAL A C 1
ATOM 2159 O O . VAL A 1 279 ? 101.762 31.293 89.234 1.00 41.24 284 VAL A O 1
ATOM 2163 N N . PRO A 1 280 ? 102.937 30.429 90.995 1.00 40.94 285 PRO A N 1
ATOM 2164 C CA . PRO A 1 280 ? 102.136 29.191 90.884 1.00 40.46 285 PRO A CA 1
ATOM 2165 C C . PRO A 1 280 ? 100.639 29.455 91.148 1.00 37.84 285 PRO A C 1
ATOM 2166 O O . PRO A 1 280 ? 99.773 28.909 90.462 1.00 37.35 285 PRO A O 1
ATOM 2170 N N . ALA A 1 281 ? 100.359 30.317 92.112 1.00 36.83 286 ALA A N 1
ATOM 2171 C CA . ALA A 1 281 ? 98.999 30.777 92.393 1.00 35.15 286 ALA A CA 1
ATOM 2172 C C . ALA A 1 281 ? 98.350 31.450 91.170 1.00 34.28 286 ALA A C 1
ATOM 2173 O O . ALA A 1 281 ? 97.208 31.153 90.818 1.00 34.10 286 ALA A O 1
ATOM 2175 N N . PHE A 1 282 ? 99.095 32.332 90.511 1.00 34.26 287 PHE A N 1
ATOM 2176 C CA . PHE A 1 282 ? 98.609 33.019 89.318 1.00 34.16 287 PHE A CA 1
ATOM 2177 C C . PHE A 1 282 ? 98.253 32.063 88.178 1.00 33.99 287 PHE A C 1
ATOM 2178 O O . PHE A 1 282 ? 97.233 32.223 87.505 1.00 32.44 287 PHE A O 1
ATOM 2186 N N . GLN A 1 283 ? 99.099 31.063 87.970 1.00 35.49 288 GLN A N 1
ATOM 2187 C CA . GLN A 1 283 ? 98.838 30.036 86.971 1.00 36.78 288 GLN A CA 1
ATOM 2188 C C . GLN A 1 283 ? 97.561 29.258 87.271 1.00 36.40 288 GLN A C 1
ATOM 2189 O O . GLN A 1 283 ? 96.786 28.936 86.364 1.00 36.53 288 GLN A O 1
ATOM 2195 N N . ASN A 1 284 ? 97.347 28.950 88.545 1.00 36.92 289 ASN A N 1
ATOM 2196 C CA . ASN A 1 284 ? 96.130 28.264 88.956 1.00 37.61 289 ASN A CA 1
ATOM 2197 C C . ASN A 1 284 ? 94.893 29.094 88.710 1.00 36.84 289 ASN A C 1
ATOM 2198 O O . ASN A 1 284 ? 93.884 28.573 88.261 1.00 37.39 289 ASN A O 1
ATOM 2203 N N . LEU A 1 285 ? 94.988 30.394 88.972 1.00 35.89 290 LEU A N 1
ATOM 2204 C CA . LEU A 1 285 ? 93.869 31.289 88.717 1.00 35.63 290 LEU A CA 1
ATOM 2205 C C . LEU A 1 285 ? 93.542 31.320 87.228 1.00 35.98 290 LEU A C 1
ATOM 2206 O O . LEU A 1 285 ? 92.368 31.329 86.850 1.00 35.76 290 LEU A O 1
ATOM 2211 N N . MET A 1 286 ? 94.577 31.286 86.393 1.00 37.49 291 MET A N 1
ATOM 2212 C CA . MET A 1 286 ? 94.401 31.313 84.935 1.00 39.42 291 MET A CA 1
ATOM 2213 C C . MET A 1 286 ? 93.738 30.057 84.383 1.00 40.72 291 MET A C 1
ATOM 2214 O O . MET A 1 286 ? 93.130 30.105 83.308 1.00 42.54 291 MET A O 1
ATOM 2219 N N . LYS A 1 287 ? 93.849 28.958 85.137 1.00 41.13 292 LYS A N 1
ATOM 2220 C CA . LYS A 1 287 ? 93.283 27.648 84.797 1.00 41.53 292 LYS A CA 1
ATOM 2221 C C . LYS A 1 287 ? 92.054 27.309 85.644 1.00 41.19 292 LYS A C 1
ATOM 2222 O O . LYS A 1 287 ? 91.615 26.155 85.669 1.00 41.97 292 LYS A O 1
ATOM 2228 N N . ASP A 1 288 ? 91.524 28.298 86.361 1.00 39.77 293 ASP A N 1
ATOM 2229 C CA . ASP A 1 288 ? 90.326 28.130 87.197 1.00 39.46 293 ASP A CA 1
ATOM 2230 C C . ASP A 1 288 ? 89.138 27.538 86.426 1.00 39.44 293 ASP A C 1
ATOM 2231 O O . ASP A 1 288 ? 88.953 27.808 85.229 1.00 38.11 293 ASP A O 1
ATOM 2236 N N . CYS A 1 289 ? 88.314 26.754 87.110 1.00 39.28 294 CYS A N 1
ATOM 2237 C CA . CYS A 1 289 ? 87.153 26.156 86.457 1.00 41.21 294 CYS A CA 1
ATOM 2238 C C . CYS A 1 289 ? 86.078 27.206 86.118 1.00 41.10 294 CYS A C 1
ATOM 2239 O O . CYS A 1 289 ? 85.237 26.981 85.255 1.00 42.39 294 CYS A O 1
ATOM 2242 N N . GLU A 1 290 ? 86.126 28.356 86.783 1.00 39.76 295 GLU A N 1
ATOM 2243 C CA . GLU A 1 290 ? 85.125 29.404 86.603 1.00 39.57 295 GLU A CA 1
ATOM 2244 C C . GLU A 1 290 ? 85.628 30.534 85.684 1.00 38.40 295 GLU A C 1
ATOM 2245 O O . GLU A 1 290 ? 86.678 31.147 85.941 1.00 36.86 295 GLU A O 1
ATOM 2251 N N . ALA A 1 291 ? 84.863 30.804 84.625 1.00 38.02 296 ALA A N 1
ATOM 2252 C CA . ALA A 1 291 ? 85.211 31.828 83.619 1.00 38.43 296 ALA A CA 1
ATOM 2253 C C . ALA A 1 291 ? 85.520 33.214 84.192 1.00 37.80 296 ALA A C 1
ATOM 2254 O O . ALA A 1 291 ? 86.449 33.877 83.751 1.00 37.23 296 ALA A O 1
ATOM 2256 N N . GLU A 1 292 ? 84.747 33.642 85.182 1.00 39.21 297 GLU A N 1
ATOM 2257 C CA . GLU A 1 292 ? 84.911 34.971 85.768 1.00 39.78 297 GLU A CA 1
ATOM 2258 C C . GLU A 1 292 ? 86.287 35.150 86.427 1.00 37.24 297 GLU A C 1
ATOM 2259 O O . GLU A 1 292 ? 86.893 36.221 86.342 1.00 36.94 297 GLU A O 1
ATOM 2265 N N . VAL A 1 293 ? 86.774 34.086 87.061 1.00 35.06 298 VAL A N 1
ATOM 2266 C CA . VAL A 1 293 ? 88.099 34.068 87.668 1.00 33.39 298 VAL A CA 1
ATOM 2267 C C . VAL A 1 293 ? 89.205 34.057 86.602 1.00 32.82 298 VAL A C 1
ATOM 2268 O O . VAL A 1 293 ? 90.201 34.777 86.736 1.00 32.30 298 VAL A O 1
ATOM 2272 N N . ARG A 1 294 ? 89.041 33.263 85.544 1.00 32.50 299 ARG A N 1
ATOM 2273 C CA . ARG A 1 294 ? 90.061 33.227 84.478 1.00 32.24 299 ARG A CA 1
ATOM 2274 C C . ARG A 1 294 ? 90.168 34.584 83.780 1.00 32.33 299 ARG A C 1
ATOM 2275 O O . ARG A 1 294 ? 91.264 35.012 83.398 1.00 32.70 299 ARG A O 1
ATOM 2283 N N . ALA A 1 295 ? 89.021 35.246 83.627 1.00 31.70 300 ALA A N 1
ATOM 2284 C CA . ALA A 1 295 ? 88.931 36.571 83.028 1.00 31.12 300 ALA A CA 1
ATOM 2285 C C . ALA A 1 295 ? 89.601 37.625 83.915 1.00 31.24 300 ALA A C 1
ATOM 2286 O O . ALA A 1 295 ? 90.356 38.463 83.420 1.00 32.68 300 ALA A O 1
ATOM 2288 N N . ALA A 1 296 ? 89.328 37.599 85.218 1.00 31.09 301 ALA A N 1
ATOM 2289 C CA . ALA A 1 296 ? 89.970 38.551 86.124 1.00 31.83 301 ALA A CA 1
ATOM 2290 C C . ALA A 1 296 ? 91.493 38.354 86.123 1.00 31.95 301 ALA A C 1
ATOM 2291 O O . ALA A 1 296 ? 92.236 39.337 86.065 1.00 33.35 301 ALA A O 1
ATOM 2293 N N . ALA A 1 297 ? 91.933 37.094 86.154 1.00 30.81 302 ALA A N 1
ATOM 2294 C CA . ALA A 1 297 ? 93.358 36.738 86.062 1.00 31.42 302 ALA A CA 1
ATOM 2295 C C . ALA A 1 297 ? 94.013 37.234 84.766 1.00 32.73 302 ALA A C 1
ATOM 2296 O O . ALA A 1 297 ? 95.092 37.856 84.794 1.00 31.88 302 ALA A O 1
ATOM 2298 N N . SER A 1 298 ? 93.349 36.941 83.644 1.00 34.40 303 SER A N 1
ATOM 2299 C CA . SER A 1 298 ? 93.773 37.367 82.306 1.00 35.55 303 SER A CA 1
ATOM 2300 C C . SER A 1 298 ? 94.023 38.863 82.244 1.00 36.60 303 SER A C 1
ATOM 2301 O O . SER A 1 298 ? 94.993 39.314 81.640 1.00 37.21 303 SER A O 1
ATOM 2304 N N . HIS A 1 299 ? 93.143 39.627 82.880 1.00 37.92 304 HIS A N 1
ATOM 2305 C CA . HIS A 1 299 ? 93.241 41.080 82.860 1.00 40.41 304 HIS A CA 1
ATOM 2306 C C . HIS A 1 299 ? 94.487 41.604 83.577 1.00 39.43 304 HIS A C 1
ATOM 2307 O O . HIS A 1 299 ? 94.893 42.745 83.356 1.00 40.37 304 HIS A O 1
ATOM 2314 N N . LYS A 1 300 ? 95.067 40.766 84.437 1.00 38.35 305 LYS A N 1
ATOM 2315 C CA . LYS A 1 300 ? 96.244 41.114 85.238 1.00 38.20 305 LYS A CA 1
ATOM 2316 C C . LYS A 1 300 ? 97.588 40.721 84.611 1.00 38.94 305 LYS A C 1
ATOM 2317 O O . LYS A 1 300 ? 98.623 41.142 85.130 1.00 39.35 305 LYS A O 1
ATOM 2323 N N . VAL A 1 301 ? 97.597 39.927 83.530 1.00 38.49 306 VAL A N 1
ATOM 2324 C CA . VAL A 1 301 ? 98.869 39.384 83.011 1.00 40.46 306 VAL A CA 1
ATOM 2325 C C . VAL A 1 301 ? 99.933 40.456 82.798 1.00 41.90 306 VAL A C 1
ATOM 2326 O O . VAL A 1 301 ? 101.071 40.272 83.199 1.00 42.12 306 VAL A O 1
ATOM 2330 N N . LYS A 1 302 ? 99.558 41.580 82.195 1.00 43.69 307 LYS A N 1
ATOM 2331 C CA . LYS A 1 302 ? 100.508 42.649 81.961 1.00 46.63 307 LYS A CA 1
ATOM 2332 C C . LYS A 1 302 ? 101.111 43.161 83.281 1.00 47.09 307 LYS A C 1
ATOM 2333 O O . LYS A 1 302 ? 102.320 43.040 83.499 1.00 46.52 307 LYS A O 1
ATOM 2339 N N . GLU A 1 303 ? 100.264 43.698 84.156 1.00 47.54 308 GLU A N 1
ATOM 2340 C CA . GLU A 1 303 ? 100.705 44.267 85.432 1.00 48.67 308 GLU A CA 1
ATOM 2341 C C . GLU A 1 303 ? 101.536 43.296 86.243 1.00 46.90 308 GLU A C 1
ATOM 2342 O O . GLU A 1 303 ? 102.513 43.692 86.868 1.00 48.82 308 GLU A O 1
ATOM 2348 N N . PHE A 1 304 ? 101.138 42.027 86.247 1.00 44.74 309 PHE A N 1
ATOM 2349 C CA . PHE A 1 304 ? 101.832 41.019 87.041 1.00 43.35 309 PHE A CA 1
ATOM 2350 C C . PHE A 1 304 ? 103.233 40.757 86.516 1.00 44.26 309 PHE A C 1
ATOM 2351 O O . PHE A 1 304 ? 104.188 40.667 87.293 1.00 43.84 309 PHE A O 1
ATOM 2359 N N . CYS A 1 305 ? 103.338 40.623 85.194 1.00 44.44 310 CYS A N 1
ATOM 2360 C CA . CYS A 1 305 ? 104.604 40.339 84.535 1.00 45.40 310 CYS A CA 1
ATOM 2361 C C . CYS A 1 305 ? 105.538 41.533 84.679 1.00 47.72 310 CYS A C 1
ATOM 2362 O O . CYS A 1 305 ? 106.746 41.372 84.814 1.00 48.60 310 CYS A O 1
ATOM 2365 N N . GLU A 1 306 ? 104.935 42.718 84.694 1.00 49.04 311 GLU A N 1
ATOM 2366 C CA . GLU A 1 306 ? 105.621 44.004 84.707 1.00 53.15 311 GLU A CA 1
ATOM 2367 C C . GLU A 1 306 ? 106.341 44.267 86.029 1.00 53.66 311 GLU A C 1
ATOM 2368 O O . GLU A 1 306 ? 107.368 44.949 86.058 1.00 53.90 311 GLU A O 1
ATOM 2374 N N . ASN A 1 307 ? 105.796 43.725 87.113 1.00 51.58 312 ASN A N 1
ATOM 2375 C CA . ASN A 1 307 ? 106.318 43.986 88.448 1.00 53.02 312 ASN A CA 1
ATOM 2376 C C . ASN A 1 307 ? 107.185 42.889 89.033 1.00 53.83 312 ASN A C 1
ATOM 2377 O O . ASN A 1 307 ? 107.595 42.989 90.193 1.00 53.91 312 ASN A O 1
ATOM 2382 N N . LEU A 1 308 ? 107.443 41.834 88.260 1.00 52.95 313 LEU A N 1
ATOM 2383 C CA . LEU A 1 308 ? 108.386 40.815 88.707 1.00 53.68 313 LEU A CA 1
ATOM 2384 C C . LEU A 1 308 ? 109.755 41.461 88.791 1.00 56.02 313 LEU A C 1
ATOM 2385 O O . LEU A 1 308 ? 110.049 42.405 88.052 1.00 56.82 313 LEU A O 1
ATOM 2390 N N . SER A 1 309 ? 110.587 40.960 89.695 1.00 57.86 314 SER A N 1
ATOM 2391 C CA . SER A 1 309 ? 111.944 41.469 89.841 1.00 60.21 314 SER A CA 1
ATOM 2392 C C . SER A 1 309 ? 112.689 41.305 88.521 1.00 62.63 314 SER A C 1
ATOM 2393 O O . SER A 1 309 ? 112.414 40.370 87.764 1.00 60.97 314 SER A O 1
ATOM 2396 N N . ALA A 1 310 ? 113.609 42.230 88.249 1.00 66.88 315 ALA A N 1
ATOM 2397 C CA . ALA A 1 310 ? 114.394 42.247 87.008 1.00 70.12 315 ALA A CA 1
ATOM 2398 C C . ALA A 1 310 ? 115.144 40.931 86.750 1.00 72.04 315 ALA A C 1
ATOM 2399 O O . ALA A 1 310 ? 115.205 40.460 85.609 1.00 70.20 315 ALA A O 1
ATOM 2401 N N . ASP A 1 311 ? 115.686 40.338 87.815 1.00 74.17 316 ASP A N 1
ATOM 2402 C CA . ASP A 1 311 ? 116.484 39.105 87.713 1.00 76.98 316 ASP A CA 1
ATOM 2403 C C . ASP A 1 311 ? 115.718 37.856 87.238 1.00 74.96 316 ASP A C 1
ATOM 2404 O O . ASP A 1 311 ? 116.303 36.988 86.588 1.00 76.38 316 ASP A O 1
ATOM 2409 N N . CYS A 1 312 ? 114.426 37.769 87.558 1.00 71.61 317 CYS A N 1
ATOM 2410 C CA . CYS A 1 312 ? 113.611 36.603 87.179 1.00 69.80 317 CYS A CA 1
ATOM 2411 C C . CYS A 1 312 ? 112.610 36.865 86.045 1.00 68.59 317 CYS A C 1
ATOM 2412 O O . CYS A 1 312 ? 112.054 35.921 85.487 1.00 67.61 317 CYS A O 1
ATOM 2415 N N . ARG A 1 313 ? 112.415 38.139 85.697 1.00 69.36 318 ARG A N 1
ATOM 2416 C CA . ARG A 1 313 ? 111.294 38.582 84.854 1.00 68.65 318 ARG A CA 1
ATOM 2417 C C . ARG A 1 313 ? 111.109 37.844 83.530 1.00 69.76 318 ARG A C 1
ATOM 2418 O O . ARG A 1 313 ? 110.082 37.189 83.326 1.00 68.55 318 ARG A O 1
ATOM 2426 N N . GLU A 1 314 ? 112.086 37.965 82.633 1.00 71.54 319 GLU A N 1
ATOM 2427 C CA . GLU A 1 314 ? 111.986 37.335 81.320 1.00 73.01 319 GLU A CA 1
ATOM 2428 C C . GLU A 1 314 ? 111.725 35.835 81.448 1.00 71.02 319 GLU A C 1
ATOM 2429 O O . GLU A 1 314 ? 110.814 35.304 80.808 1.00 69.82 319 GLU A O 1
ATOM 2435 N N . ASN A 1 315 ? 112.516 35.166 82.283 1.00 69.52 320 ASN A N 1
ATOM 2436 C CA . ASN A 1 315 ? 112.445 33.720 82.405 1.00 68.74 320 ASN A CA 1
ATOM 2437 C C . ASN A 1 315 ? 111.089 33.185 82.899 1.00 65.31 320 ASN A C 1
ATOM 2438 O O . ASN A 1 315 ? 110.501 32.306 82.264 1.00 63.35 320 ASN A O 1
ATOM 2443 N N . VAL A 1 316 ? 110.588 33.711 84.015 1.00 61.87 321 VAL A N 1
ATOM 2444 C CA . VAL A 1 316 ? 109.276 33.273 84.513 1.00 59.80 321 VAL A CA 1
ATOM 2445 C C . VAL A 1 316 ? 108.154 33.566 83.487 1.00 55.53 321 VAL A C 1
ATOM 2446 O O . VAL A 1 316 ? 107.281 32.725 83.262 1.00 51.61 321 VAL A O 1
ATOM 2450 N N . ILE A 1 317 ? 108.215 34.720 82.823 1.00 53.67 322 ILE A N 1
ATOM 2451 C CA . ILE A 1 317 ? 107.274 35.000 81.732 1.00 51.71 322 ILE A CA 1
ATOM 2452 C C . ILE A 1 317 ? 107.308 33.913 80.644 1.00 51.83 322 ILE A C 1
ATOM 2453 O O . ILE A 1 317 ? 106.267 33.340 80.300 1.00 49.43 322 ILE A O 1
ATOM 2458 N N . MET A 1 318 ? 108.506 33.623 80.133 1.00 53.79 323 MET A N 1
ATOM 2459 C CA . MET A 1 318 ? 108.690 32.662 79.038 1.00 55.22 323 MET A CA 1
ATOM 2460 C C . MET A 1 318 ? 108.312 31.229 79.396 1.00 55.98 323 MET A C 1
ATOM 2461 O O . MET A 1 318 ? 107.604 30.557 78.641 1.00 56.41 323 MET A O 1
ATOM 2466 N N . SER A 1 319 ? 108.790 30.766 80.547 1.00 56.91 324 SER A N 1
ATOM 2467 C CA . SER A 1 319 ? 108.612 29.376 80.960 1.00 57.32 324 SER A CA 1
ATOM 2468 C C . SER A 1 319 ? 107.305 29.129 81.725 1.00 56.02 324 SER A C 1
ATOM 2469 O O . SER A 1 319 ? 106.734 28.043 81.625 1.00 56.09 324 SER A O 1
ATOM 2472 N N . GLN A 1 320 ? 106.827 30.134 82.462 1.00 54.91 325 GLN A N 1
ATOM 2473 C CA . GLN A 1 320 ? 105.660 29.961 83.347 1.00 54.21 325 GLN A CA 1
ATOM 2474 C C . GLN A 1 320 ? 104.376 30.639 82.884 1.00 50.65 325 GLN A C 1
ATOM 2475 O O . GLN A 1 320 ? 103.301 30.063 82.995 1.00 52.18 325 GLN A O 1
ATOM 2481 N N . ILE A 1 321 ? 104.469 31.863 82.389 1.00 48.33 326 ILE A N 1
ATOM 2482 C CA . ILE A 1 321 ? 103.256 32.622 82.105 1.00 45.19 326 ILE A CA 1
ATOM 2483 C C . ILE A 1 321 ? 102.792 32.471 80.658 1.00 44.75 326 ILE A C 1
ATOM 2484 O O . ILE A 1 321 ? 101.601 32.274 80.395 1.00 43.37 326 ILE A O 1
ATOM 2489 N N . LEU A 1 322 ? 103.739 32.532 79.729 1.00 45.41 327 LEU A N 1
ATOM 2490 C CA . LEU A 1 322 ? 103.425 32.449 78.311 1.00 44.90 327 LEU A CA 1
ATOM 2491 C C . LEU A 1 322 ? 102.624 31.189 77.943 1.00 44.53 327 LEU A C 1
ATOM 2492 O O . LEU A 1 322 ? 101.629 31.291 77.223 1.00 42.46 327 LEU A O 1
ATOM 2497 N N . PRO A 1 323 ? 103.052 29.996 78.424 1.00 45.50 328 PRO A N 1
ATOM 2498 C CA . PRO A 1 323 ? 102.270 28.818 78.024 1.00 45.57 328 PRO A CA 1
ATOM 2499 C C . PRO A 1 323 ? 100.805 28.889 78.487 1.00 44.74 328 PRO A C 1
ATOM 2500 O O . PRO A 1 323 ? 99.926 28.409 77.775 1.00 45.71 328 PRO A O 1
ATOM 2504 N N . CYS A 1 324 ? 100.549 29.488 79.649 1.00 43.54 329 CYS A N 1
ATOM 2505 C CA . CYS A 1 324 ? 99.175 29.708 80.114 1.00 43.59 329 CYS A CA 1
ATOM 2506 C C . CYS A 1 324 ? 98.402 30.665 79.200 1.00 42.98 329 CYS A C 1
ATOM 2507 O O . CYS A 1 324 ? 97.235 30.424 78.865 1.00 42.02 329 CYS A O 1
ATOM 2510 N N . ILE A 1 325 ? 99.072 31.741 78.801 1.00 42.88 330 ILE A N 1
ATOM 2511 C CA . ILE A 1 325 ? 98.510 32.745 77.907 1.00 44.15 330 ILE A CA 1
ATOM 2512 C C . ILE A 1 325 ? 98.063 32.172 76.550 1.00 44.33 330 ILE A C 1
ATOM 2513 O O . ILE A 1 325 ? 97.023 32.576 76.013 1.00 42.89 330 ILE A O 1
ATOM 2518 N N . LYS A 1 326 ? 98.852 31.234 76.021 1.00 46.81 331 LYS A N 1
ATOM 2519 C CA . LYS A 1 326 ? 98.554 30.530 74.770 1.00 49.45 331 LYS A CA 1
ATOM 2520 C C . LYS A 1 326 ? 97.262 29.735 74.877 1.00 49.95 331 LYS A C 1
ATOM 2521 O O . LYS A 1 326 ? 96.444 29.743 73.954 1.00 51.40 331 LYS A O 1
ATOM 2527 N N . GLU A 1 327 ? 97.098 29.042 76.001 1.00 50.36 332 GLU A N 1
ATOM 2528 C CA . GLU A 1 327 ? 95.854 28.349 76.319 1.00 51.59 332 GLU A CA 1
ATOM 2529 C C . GLU A 1 327 ? 94.668 29.300 76.338 1.00 47.81 332 GLU A C 1
ATOM 2530 O O . GLU A 1 327 ? 93.621 29.008 75.758 1.00 48.57 332 GLU A O 1
ATOM 2536 N N . LEU A 1 328 ? 94.848 30.441 77.003 1.00 43.16 333 LEU A N 1
ATOM 2537 C CA . LEU A 1 328 ? 93.775 31.411 77.189 1.00 39.23 333 LEU A CA 1
ATOM 2538 C C . LEU A 1 328 ? 93.304 32.024 75.888 1.00 38.97 333 LEU A C 1
ATOM 2539 O O . LEU A 1 328 ? 92.130 32.394 75.763 1.00 38.84 333 LEU A O 1
ATOM 2544 N N . VAL A 1 329 ? 94.210 32.141 74.919 1.00 37.87 334 VAL A N 1
ATOM 2545 C CA . VAL A 1 329 ? 93.838 32.693 73.623 1.00 37.93 334 VAL A CA 1
ATOM 2546 C C . VAL A 1 329 ? 92.734 31.842 72.951 1.00 39.34 334 VAL A C 1
ATOM 2547 O O . VAL A 1 329 ? 91.959 32.364 72.152 1.00 38.48 334 VAL A O 1
ATOM 2551 N N . SER A 1 330 ? 92.651 30.553 73.311 1.00 41.37 335 SER A N 1
ATOM 2552 C CA . SER A 1 330 ? 91.594 29.649 72.820 1.00 43.18 335 SER A CA 1
ATOM 2553 C C . SER A 1 330 ? 90.606 29.218 73.912 1.00 44.33 335 SER A C 1
ATOM 2554 O O . SER A 1 330 ? 89.916 28.200 73.764 1.00 45.66 335 SER A O 1
ATOM 2557 N N . ASP A 1 331 ? 90.545 29.964 75.014 1.00 39.35 336 ASP A N 1
ATOM 2558 C CA . ASP A 1 331 ? 89.540 29.701 76.039 1.00 38.84 336 ASP A CA 1
ATOM 2559 C C . ASP A 1 331 ? 88.158 29.658 75.371 1.00 39.49 336 ASP A C 1
ATOM 2560 O O . ASP A 1 331 ? 87.861 30.479 74.506 1.00 39.82 336 ASP A O 1
ATOM 2565 N N . ALA A 1 332 ? 87.320 28.707 75.769 1.00 40.10 337 ALA A N 1
ATOM 2566 C CA . ALA A 1 332 ? 85.960 28.608 75.231 1.00 41.53 337 ALA A CA 1
ATOM 2567 C C . ALA A 1 332 ? 85.099 29.846 75.545 1.00 40.97 337 ALA A C 1
ATOM 2568 O O . ALA A 1 332 ? 84.147 30.141 74.832 1.00 42.66 337 ALA A O 1
ATOM 2570 N N . ASN A 1 333 ? 85.454 30.577 76.594 1.00 39.75 338 ASN A N 1
ATOM 2571 C CA . ASN A 1 333 ? 84.675 31.729 77.021 1.00 39.76 338 ASN A CA 1
ATOM 2572 C C . ASN A 1 333 ? 85.147 33.051 76.427 1.00 39.49 338 ASN A C 1
ATOM 2573 O O . ASN A 1 333 ? 86.308 33.441 76.587 1.00 40.62 338 ASN A O 1
ATOM 2578 N N . GLN A 1 334 ? 84.222 33.753 75.781 1.00 40.22 339 GLN A N 1
ATOM 2579 C CA . GLN A 1 334 ? 84.537 34.974 75.043 1.00 41.07 339 GLN A CA 1
ATOM 2580 C C . GLN A 1 334 ? 85.036 36.107 75.916 1.00 39.01 339 GLN A C 1
ATOM 2581 O O . GLN A 1 334 ? 85.973 36.810 75.533 1.00 37.22 339 GLN A O 1
ATOM 2587 N N . HIS A 1 335 ? 84.427 36.257 77.091 1.00 38.36 340 HIS A N 1
ATOM 2588 C CA . HIS A 1 335 ? 84.802 37.293 78.047 1.00 39.53 340 HIS A CA 1
ATOM 2589 C C . HIS A 1 335 ? 86.245 37.125 78.506 1.00 37.33 340 HIS A C 1
ATOM 2590 O O . HIS A 1 335 ? 86.939 38.106 78.720 1.00 38.32 340 HIS A O 1
ATOM 2597 N N . VAL A 1 336 ? 86.695 35.878 78.628 1.00 35.33 341 VAL A N 1
ATOM 2598 C CA . VAL A 1 336 ? 88.071 35.574 78.987 1.00 33.93 341 VAL A CA 1
ATOM 2599 C C . VAL A 1 336 ? 89.046 35.947 77.860 1.00 34.32 341 VAL A C 1
ATOM 2600 O O . VAL A 1 336 ? 90.086 36.573 78.106 1.00 34.89 341 VAL A O 1
ATOM 2604 N N . LYS A 1 337 ? 88.709 35.569 76.628 1.00 33.51 342 LYS A N 1
ATOM 2605 C CA . LYS A 1 337 ? 89.533 35.908 75.467 1.00 33.35 342 LYS A CA 1
ATOM 2606 C C . LYS A 1 337 ? 89.632 37.417 75.266 1.00 33.84 342 LYS A C 1
ATOM 2607 O O . LYS A 1 337 ? 90.692 37.928 74.888 1.00 34.08 342 LYS A O 1
ATOM 2613 N N . SER A 1 338 ? 88.535 38.127 75.519 1.00 33.44 343 SER A N 1
ATOM 2614 C CA . SER A 1 338 ? 88.528 39.566 75.283 1.00 33.46 343 SER A CA 1
ATOM 2615 C C . SER A 1 338 ? 89.178 40.350 76.427 1.00 32.34 343 SER A C 1
ATOM 2616 O O . SER A 1 338 ? 89.804 41.383 76.188 1.00 30.78 343 SER A O 1
ATOM 2619 N N . ALA A 1 339 ? 89.047 39.844 77.655 1.00 31.57 344 ALA A N 1
ATOM 2620 C CA . ALA A 1 339 ? 89.793 40.385 78.795 1.00 30.73 344 ALA A CA 1
ATOM 2621 C C . ALA A 1 339 ? 91.308 40.285 78.546 1.00 31.49 344 ALA A C 1
ATOM 2622 O O . ALA A 1 339 ? 92.040 41.219 78.841 1.00 34.21 344 ALA A O 1
ATOM 2624 N N . LEU A 1 340 ? 91.770 39.159 77.999 1.00 30.97 345 LEU A N 1
ATOM 2625 C CA . LEU A 1 340 ? 93.185 39.005 77.626 1.00 31.08 345 LEU A CA 1
ATOM 2626 C C . LEU A 1 340 ? 93.536 39.927 76.450 1.00 31.43 345 LEU A C 1
ATOM 2627 O O . LEU A 1 340 ? 94.572 40.610 76.483 1.00 31.07 345 LEU A O 1
ATOM 2632 N N . ALA A 1 341 ? 92.666 39.967 75.433 1.00 31.07 346 ALA A N 1
ATOM 2633 C CA . ALA A 1 341 ? 92.919 40.793 74.245 1.00 31.97 346 ALA A CA 1
ATOM 2634 C C . ALA A 1 341 ? 93.230 42.256 74.602 1.00 32.89 346 ALA A C 1
ATOM 2635 O O . ALA A 1 341 ? 94.054 42.896 73.949 1.00 34.34 346 ALA A O 1
ATOM 2637 N N . SER A 1 342 ? 92.597 42.767 75.654 1.00 32.95 347 SER A N 1
ATOM 2638 C CA . SER A 1 342 ? 92.728 44.173 75.996 1.00 34.69 347 SER A CA 1
ATOM 2639 C C . SER A 1 342 ? 94.032 44.540 76.712 1.00 35.32 347 SER A C 1
ATOM 2640 O O . SER A 1 342 ? 94.302 45.730 76.915 1.00 38.32 347 SER A O 1
ATOM 2643 N N . VAL A 1 343 ? 94.828 43.544 77.106 1.00 33.04 348 VAL A N 1
ATOM 2644 C CA . VAL A 1 343 ? 96.076 43.805 77.832 1.00 32.50 348 VAL A CA 1
ATOM 2645 C C . VAL A 1 343 ? 97.284 43.053 77.274 1.00 32.69 348 VAL A C 1
ATOM 2646 O O . VAL A 1 343 ? 98.411 43.378 77.621 1.00 34.99 348 VAL A O 1
ATOM 2650 N N . ILE A 1 344 ? 97.051 42.056 76.425 1.00 32.54 349 ILE A N 1
ATOM 2651 C CA . ILE A 1 344 ? 98.091 41.091 76.034 1.00 32.85 349 ILE A CA 1
ATOM 2652 C C . ILE A 1 344 ? 99.267 41.748 75.315 1.00 34.61 349 ILE A C 1
ATOM 2653 O O . ILE A 1 344 ? 100.416 41.389 75.554 1.00 33.66 349 ILE A O 1
ATOM 2658 N N . MET A 1 345 ? 98.992 42.707 74.437 1.00 37.38 350 MET A N 1
ATOM 2659 C CA . MET A 1 345 ? 100.086 43.295 73.657 1.00 39.50 350 MET A CA 1
ATOM 2660 C C . MET A 1 345 ? 100.871 44.298 74.489 1.00 39.81 350 MET A C 1
ATOM 2661 O O . MET A 1 345 ? 101.920 44.776 74.068 1.00 40.82 350 MET A O 1
ATOM 2666 N N . GLY A 1 346 ? 100.383 44.571 75.699 1.00 38.64 351 GLY A N 1
ATOM 2667 C CA . GLY A 1 346 ? 101.142 45.366 76.664 1.00 39.11 351 GLY A CA 1
ATOM 2668 C C . GLY A 1 346 ? 102.392 44.643 77.155 1.00 39.58 351 GLY A C 1
ATOM 2669 O O . GLY A 1 346 ? 103.266 45.264 77.766 1.00 39.51 351 GLY A O 1
ATOM 2670 N N . LEU A 1 347 ? 102.467 43.333 76.883 1.00 38.07 352 LEU A N 1
ATOM 2671 C CA . LEU A 1 347 ? 103.632 42.503 77.221 1.00 39.60 352 LEU A CA 1
ATOM 2672 C C . LEU A 1 347 ? 104.782 42.669 76.241 1.00 41.15 352 LEU A C 1
ATOM 2673 O O . LEU A 1 347 ? 105.863 42.119 76.460 1.00 40.81 352 LEU A O 1
ATOM 2678 N N . SER A 1 348 ? 104.530 43.413 75.161 1.00 42.40 353 SER A N 1
ATOM 2679 C CA . SER A 1 348 ? 105.480 43.598 74.069 1.00 43.39 353 SER A CA 1
ATOM 2680 C C . SER A 1 348 ? 106.795 44.266 74.505 1.00 45.96 353 SER A C 1
ATOM 2681 O O . SER A 1 348 ? 107.874 43.694 74.271 1.00 46.94 353 SER A O 1
ATOM 2684 N N . PRO A 1 349 ? 106.720 45.461 75.152 1.00 47.02 354 PRO A N 1
ATOM 2685 C CA . PRO A 1 349 ? 107.973 46.094 75.587 1.00 48.74 354 PRO A CA 1
ATOM 2686 C C . PRO A 1 349 ? 108.668 45.313 76.693 1.00 50.49 354 PRO A C 1
ATOM 2687 O O . PRO A 1 349 ? 109.892 45.346 76.791 1.00 54.45 354 PRO A O 1
ATOM 2691 N N . ILE A 1 350 ? 107.894 44.612 77.514 1.00 50.99 355 ILE A N 1
ATOM 2692 C CA . ILE A 1 350 ? 108.452 43.818 78.608 1.00 51.58 355 ILE A CA 1
ATOM 2693 C C . ILE A 1 350 ? 109.308 42.670 78.076 1.00 50.90 355 ILE A C 1
ATOM 2694 O O . ILE A 1 350 ? 110.254 42.240 78.729 1.00 50.77 355 ILE A O 1
ATOM 2699 N N . LEU A 1 351 ? 108.976 42.182 76.887 1.00 49.67 356 LEU A N 1
ATOM 2700 C CA . LEU A 1 351 ? 109.627 40.999 76.369 1.00 50.80 356 LEU A CA 1
ATOM 2701 C C . LEU A 1 351 ? 110.662 41.308 75.304 1.00 50.81 356 LEU A C 1
ATOM 2702 O O . LEU A 1 351 ? 111.459 40.442 74.952 1.00 51.48 356 LEU A O 1
ATOM 2707 N N . GLY A 1 352 ? 110.640 42.544 74.802 1.00 50.71 357 GLY A N 1
ATOM 2708 C CA . GLY A 1 352 ? 111.551 42.994 73.751 1.00 48.82 357 GLY A CA 1
ATOM 2709 C C . GLY A 1 352 ? 111.147 42.505 72.374 1.00 49.23 357 GLY A C 1
ATOM 2710 O O . GLY A 1 352 ? 110.265 41.641 72.239 1.00 47.81 357 GLY A O 1
ATOM 2711 N N . LYS A 1 353 ? 111.823 43.046 71.359 1.00 50.43 358 LYS A N 1
ATOM 2712 C CA . LYS A 1 353 ? 111.532 42.795 69.946 1.00 49.63 358 LYS A CA 1
ATOM 2713 C C . LYS A 1 353 ? 111.431 41.310 69.543 1.00 49.28 358 LYS A C 1
ATOM 2714 O O . LYS A 1 353 ? 110.413 40.895 68.977 1.00 46.63 358 LYS A O 1
ATOM 2720 N N . ASP A 1 354 ? 112.482 40.532 69.832 1.00 49.38 359 ASP A N 1
ATOM 2721 C CA . ASP A 1 354 ? 112.608 39.154 69.333 1.00 50.17 359 ASP A CA 1
ATOM 2722 C C . ASP A 1 354 ? 111.495 38.245 69.850 1.00 47.10 359 ASP A C 1
ATOM 2723 O O . ASP A 1 354 ? 110.802 37.593 69.073 1.00 43.97 359 ASP A O 1
ATOM 2728 N N . ASN A 1 355 ? 111.337 38.215 71.167 1.00 46.84 360 ASN A N 1
ATOM 2729 C CA . ASN A 1 355 ? 110.294 37.434 71.797 1.00 45.94 360 ASN A CA 1
ATOM 2730 C C . ASN A 1 355 ? 108.907 37.868 71.366 1.00 45.26 360 ASN A C 1
ATOM 2731 O O . ASN A 1 355 ? 108.025 37.019 71.215 1.00 45.73 360 ASN A O 1
ATOM 2736 N N . THR A 1 356 ? 108.715 39.178 71.170 1.00 43.38 361 THR A N 1
ATOM 2737 C CA . THR A 1 356 ? 107.447 39.702 70.668 1.00 41.73 361 THR A CA 1
ATOM 2738 C C . THR A 1 356 ? 107.123 39.062 69.332 1.00 42.82 361 THR A C 1
ATOM 2739 O O . THR A 1 356 ? 106.034 38.496 69.163 1.00 44.12 361 THR A O 1
ATOM 2743 N N . ILE A 1 357 ? 108.065 39.149 68.392 1.00 42.40 362 ILE A N 1
ATOM 2744 C CA . ILE A 1 357 ? 107.854 38.627 67.047 1.00 42.37 362 ILE A CA 1
ATOM 2745 C C . ILE A 1 357 ? 107.593 37.117 67.070 1.00 43.50 362 ILE A C 1
ATOM 2746 O O . ILE A 1 357 ? 106.639 36.626 66.448 1.00 42.70 362 ILE A O 1
ATOM 2751 N N . GLU A 1 358 ? 108.425 36.390 67.805 1.00 44.07 363 GLU A N 1
ATOM 2752 C CA . GLU A 1 358 ? 108.373 34.944 67.771 1.00 47.06 363 GLU A CA 1
ATOM 2753 C C . GLU A 1 358 ? 107.184 34.391 68.542 1.00 48.13 363 GLU A C 1
ATOM 2754 O O . GLU A 1 358 ? 106.530 33.456 68.077 1.00 50.53 363 GLU A O 1
ATOM 2760 N N . HIS A 1 359 ? 106.910 34.971 69.711 1.00 47.82 364 HIS A N 1
ATOM 2761 C CA . HIS A 1 359 ? 105.939 34.406 70.651 1.00 44.97 364 HIS A CA 1
ATOM 2762 C C . HIS A 1 359 ? 104.653 35.210 70.828 1.00 44.76 364 HIS A C 1
ATOM 2763 O O . HIS A 1 359 ? 103.609 34.612 71.052 1.00 47.34 364 HIS A O 1
ATOM 2770 N N . LEU A 1 360 ? 104.707 36.542 70.737 1.00 43.51 365 LEU A N 1
ATOM 2771 C CA . LEU A 1 360 ? 103.484 37.359 70.904 1.00 42.32 365 LEU A CA 1
ATOM 2772 C C . LEU A 1 360 ? 102.692 37.568 69.608 1.00 40.66 365 LEU A C 1
ATOM 2773 O O . LEU A 1 360 ? 101.465 37.485 69.605 1.00 39.29 365 LEU A O 1
ATOM 2778 N N . LEU A 1 361 ? 103.404 37.823 68.515 1.00 41.08 366 LEU A N 1
ATOM 2779 C CA . LEU A 1 361 ? 102.785 38.095 67.223 1.00 39.34 366 LEU A CA 1
ATOM 2780 C C . LEU A 1 361 ? 101.799 37.012 66.773 1.00 38.87 366 LEU A C 1
ATOM 2781 O O . LEU A 1 361 ? 100.693 37.340 66.365 1.00 39.27 366 LEU A O 1
ATOM 2786 N N . PRO A 1 362 ? 102.184 35.721 66.846 1.00 39.09 367 PRO A N 1
ATOM 2787 C CA . PRO A 1 362 ? 101.177 34.683 66.559 1.00 39.15 367 PRO A CA 1
ATOM 2788 C C . PRO A 1 362 ? 99.889 34.791 67.399 1.00 37.88 367 PRO A C 1
ATOM 2789 O O . PRO A 1 362 ? 98.811 34.478 66.899 1.00 38.30 367 PRO A O 1
ATOM 2793 N N . LEU A 1 363 ? 100.013 35.210 68.655 1.00 36.74 368 LEU A N 1
ATOM 2794 C CA . LEU A 1 363 ? 98.874 35.324 69.564 1.00 37.04 368 LEU A CA 1
ATOM 2795 C C . LEU A 1 363 ? 98.009 36.525 69.180 1.00 38.89 368 LEU A C 1
ATOM 2796 O O . LEU A 1 363 ? 96.782 36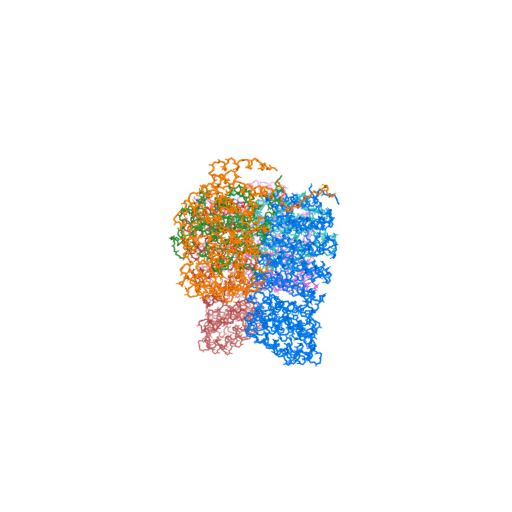.429 69.149 1.00 39.48 368 LEU A O 1
ATOM 2801 N N . PHE A 1 364 ? 98.673 37.638 68.871 1.00 40.07 369 PHE A N 1
ATOM 2802 C CA . PHE A 1 364 ? 98.062 38.816 68.298 1.00 40.21 369 PHE A CA 1
ATOM 2803 C C . PHE A 1 364 ? 97.272 38.504 67.019 1.00 40.28 369 PHE A C 1
ATOM 2804 O O . PHE A 1 364 ? 96.111 38.903 66.895 1.00 39.15 369 PHE A O 1
ATOM 2812 N N . LEU A 1 365 ? 97.895 37.823 66.062 1.00 40.15 370 LEU A N 1
ATOM 2813 C CA . LEU A 1 365 ? 97.193 37.490 64.821 1.00 40.93 370 LEU A CA 1
ATOM 2814 C C . LEU A 1 365 ? 96.007 36.561 65.102 1.00 41.59 370 LEU A C 1
ATOM 2815 O O . LEU A 1 365 ? 94.925 36.779 64.561 1.00 43.06 370 LEU A O 1
ATOM 2820 N N . ALA A 1 366 ? 96.196 35.547 65.952 1.00 39.19 371 ALA A N 1
ATOM 2821 C CA . ALA A 1 366 ? 95.103 34.616 66.256 1.00 39.50 371 ALA A CA 1
ATOM 2822 C C . ALA A 1 366 ? 93.862 35.348 66.815 1.00 40.09 371 ALA A C 1
ATOM 2823 O O . ALA A 1 366 ? 92.728 35.103 66.374 1.00 40.33 371 ALA A O 1
ATOM 2825 N N . GLN A 1 367 ? 94.089 36.250 67.773 1.00 38.74 372 GLN A N 1
ATOM 2826 C CA . GLN A 1 367 ? 93.008 37.027 68.386 1.00 38.06 372 GLN A CA 1
ATOM 2827 C C . GLN A 1 367 ? 92.330 37.964 67.374 1.00 38.09 372 GLN A C 1
ATOM 2828 O O . GLN A 1 367 ? 91.119 38.197 67.435 1.00 39.49 372 GLN A O 1
ATOM 2834 N N . LEU A 1 368 ? 93.118 38.464 66.430 1.00 38.03 373 LEU A N 1
ATOM 2835 C CA . LEU A 1 368 ? 92.638 39.317 65.354 1.00 39.44 373 LEU A CA 1
ATOM 2836 C C . LEU A 1 368 ? 91.717 38.580 64.382 1.00 41.65 373 LEU A C 1
ATOM 2837 O O . LEU A 1 368 ? 90.829 39.186 63.786 1.00 42.61 373 LEU A O 1
ATOM 2842 N N . LYS A 1 369 ? 91.926 37.274 64.238 1.00 44.57 374 LYS A N 1
ATOM 2843 C CA . LYS A 1 369 ? 91.073 36.414 63.419 1.00 46.45 374 LYS A CA 1
ATOM 2844 C C . LYS A 1 369 ? 89.921 35.781 64.213 1.00 46.65 374 LYS A C 1
ATOM 2845 O O . LYS A 1 369 ? 89.192 34.946 63.686 1.00 48.13 374 LYS A O 1
ATOM 2851 N N . ASP A 1 370 ? 89.764 36.160 65.478 1.00 45.97 375 ASP A N 1
ATOM 2852 C CA . ASP A 1 370 ? 88.759 35.539 66.349 1.00 46.63 375 ASP A CA 1
ATOM 2853 C C . ASP A 1 370 ? 87.297 35.824 65.946 1.00 47.47 375 ASP A C 1
ATOM 2854 O O . ASP A 1 370 ? 86.963 36.923 65.520 1.00 45.28 375 ASP A O 1
ATOM 2859 N N . GLU A 1 371 ? 86.433 34.819 66.106 1.00 52.68 376 GLU A N 1
ATOM 2860 C CA . GLU A 1 371 ? 84.990 34.947 65.824 1.00 55.80 376 GLU A CA 1
ATOM 2861 C C . GLU A 1 371 ? 84.315 36.091 66.590 1.00 53.55 376 GLU A C 1
ATOM 2862 O O . GLU A 1 371 ? 83.524 36.840 66.018 1.00 59.29 376 GLU A O 1
ATOM 2868 N N . CYS A 1 372 ? 84.644 36.225 67.873 1.00 46.89 377 CYS A N 1
ATOM 2869 C CA . CYS A 1 372 ? 84.070 37.248 68.732 1.00 44.00 377 CYS A CA 1
ATOM 2870 C C . CYS A 1 372 ? 84.582 38.673 68.410 1.00 40.71 377 CYS A C 1
ATOM 2871 O O . CYS A 1 372 ? 85.779 38.921 68.485 1.00 38.01 377 CYS A O 1
ATOM 2874 N N . PRO A 1 373 ? 83.668 39.608 68.053 1.00 39.52 378 PRO A N 1
ATOM 2875 C CA . PRO A 1 373 ? 84.050 41.000 67.734 1.00 38.76 378 PRO A CA 1
ATOM 2876 C C . PRO A 1 373 ? 84.688 41.736 68.910 1.00 37.85 378 PRO A C 1
ATOM 2877 O O . PRO A 1 373 ? 85.574 42.562 68.696 1.00 36.09 378 PRO A O 1
ATOM 2881 N N . GLU A 1 374 ? 84.256 41.413 70.131 1.00 38.06 379 GLU A N 1
ATOM 2882 C CA . GLU A 1 374 ? 84.757 42.049 71.353 1.00 39.66 379 GLU A CA 1
ATOM 2883 C C . GLU A 1 374 ? 86.246 41.767 71.501 1.00 37.85 379 GLU A C 1
ATOM 2884 O O . GLU A 1 374 ? 87.019 42.636 71.906 1.00 37.00 379 GLU A O 1
ATOM 2890 N N . VAL A 1 375 ? 86.640 40.547 71.155 1.00 35.71 380 VAL A N 1
ATOM 2891 C CA . VAL A 1 375 ? 88.027 40.152 71.203 1.00 34.63 380 VAL A CA 1
ATOM 2892 C C . VAL A 1 375 ? 88.825 40.962 70.174 1.00 35.64 380 VAL A C 1
ATOM 2893 O O . VAL A 1 375 ? 89.882 41.528 70.501 1.00 33.89 380 VAL A O 1
ATOM 2897 N N . ARG A 1 376 ? 88.323 41.025 68.939 1.00 36.91 381 ARG A N 1
ATOM 2898 C CA . ARG A 1 376 ? 89.041 41.755 67.874 1.00 39.51 381 ARG A CA 1
ATOM 2899 C C . ARG A 1 376 ? 89.084 43.258 68.157 1.00 37.84 381 ARG A C 1
ATOM 2900 O O . ARG A 1 376 ? 90.099 43.896 67.935 1.00 38.25 381 ARG A O 1
ATOM 2908 N N . LEU A 1 377 ? 87.988 43.799 68.683 1.00 36.99 382 LEU A N 1
ATOM 2909 C CA . LEU A 1 377 ? 87.938 45.196 69.090 1.00 36.96 382 LEU A CA 1
ATOM 2910 C C . LEU A 1 377 ? 88.937 45.523 70.184 1.00 36.94 382 LEU A C 1
ATOM 2911 O O . LEU A 1 377 ? 89.547 46.590 70.150 1.00 37.46 382 LEU A O 1
ATOM 2916 N N . ASN A 1 378 ? 89.094 44.622 71.153 1.00 35.98 383 ASN A N 1
ATOM 2917 C CA . ASN A 1 378 ? 90.064 44.833 72.214 1.00 37.02 383 ASN A CA 1
ATOM 2918 C C . ASN A 1 378 ? 91.505 44.820 71.699 1.00 38.67 383 ASN A C 1
ATOM 2919 O O . ASN A 1 378 ? 92.311 45.646 72.128 1.00 38.33 383 ASN A O 1
ATOM 2924 N N . ILE A 1 379 ? 91.817 43.922 70.760 1.00 39.52 384 ILE A N 1
ATOM 2925 C CA . ILE A 1 379 ? 93.141 43.897 70.139 1.00 40.19 384 ILE A CA 1
ATOM 2926 C C . ILE A 1 379 ? 93.391 45.175 69.346 1.00 41.14 384 ILE A C 1
ATOM 2927 O O . ILE A 1 379 ? 94.396 45.864 69.561 1.00 42.12 384 ILE A O 1
ATOM 2932 N N . ILE A 1 380 ? 92.450 45.492 68.458 1.00 41.81 385 ILE A N 1
ATOM 2933 C CA . ILE A 1 380 ? 92.561 46.619 67.519 1.00 42.53 385 ILE A CA 1
ATOM 2934 C C . ILE A 1 380 ? 92.719 47.981 68.184 1.00 41.99 385 ILE A C 1
ATOM 2935 O O . ILE A 1 380 ? 93.334 48.884 67.609 1.00 42.89 385 ILE A O 1
ATOM 2940 N N . SER A 1 381 ? 92.160 48.119 69.382 1.00 40.98 386 SER A N 1
ATOM 2941 C CA . SER A 1 381 ? 92.157 49.386 70.113 1.00 42.17 386 SER A CA 1
ATOM 2942 C C . SER A 1 381 ? 93.307 49.532 71.127 1.00 42.76 386 SER A C 1
ATOM 2943 O O . SER A 1 381 ? 93.346 50.506 71.877 1.00 43.11 386 SER A O 1
ATOM 2946 N N . ASN A 1 382 ? 94.241 48.581 71.132 1.00 42.60 387 ASN A N 1
ATOM 2947 C CA . ASN A 1 382 ? 95.379 48.617 72.053 1.00 45.05 387 ASN A CA 1
ATOM 2948 C C . ASN A 1 382 ? 96.705 48.382 71.350 1.00 47.20 387 ASN A C 1
ATOM 2949 O O . ASN A 1 382 ? 97.518 47.574 71.802 1.00 49.66 387 ASN A O 1
ATOM 2954 N N . LEU A 1 383 ? 96.912 49.096 70.248 1.00 49.81 388 LEU A N 1
ATOM 2955 C CA . LEU A 1 383 ? 98.105 48.954 69.419 1.00 50.36 388 LEU A CA 1
ATOM 2956 C C . LEU A 1 383 ? 99.245 49.853 69.872 1.00 55.13 388 LEU A C 1
ATOM 2957 O O . LEU A 1 383 ? 100.391 49.673 69.444 1.00 57.39 388 LEU A O 1
ATOM 2962 N N . ASP A 1 384 ? 98.929 50.821 70.729 1.00 58.28 389 ASP A N 1
ATOM 2963 C CA . ASP A 1 384 ? 99.906 51.792 71.199 1.00 63.94 389 ASP A CA 1
ATOM 2964 C C . ASP A 1 384 ? 101.198 51.155 71.769 1.00 65.81 389 ASP A C 1
ATOM 2965 O O . ASP A 1 384 ? 102.305 51.587 71.441 1.00 67.65 389 ASP A O 1
ATOM 2970 N N . CYS A 1 385 ? 101.053 50.119 72.589 1.00 67.40 390 CYS A N 1
ATOM 2971 C CA . CYS A 1 385 ? 102.203 49.445 73.204 1.00 71.17 390 CYS A CA 1
ATOM 2972 C C . CYS A 1 385 ? 103.062 48.646 72.214 1.00 70.38 390 CYS A C 1
ATOM 2973 O O . CYS A 1 385 ? 104.283 48.812 72.183 1.00 74.33 390 CYS A O 1
ATOM 2976 N N . VAL A 1 386 ? 102.431 47.799 71.400 1.00 66.46 391 VAL A N 1
ATOM 2977 C CA . VAL A 1 386 ? 103.152 47.042 70.367 1.00 64.26 391 VAL A CA 1
ATOM 2978 C C . VAL A 1 386 ? 103.810 47.948 69.317 1.00 65.54 391 VAL A C 1
ATOM 2979 O O . VAL A 1 386 ? 104.816 47.574 68.715 1.00 65.68 391 VAL A O 1
ATOM 2983 N N . ASN A 1 387 ? 103.244 49.134 69.109 1.00 66.02 392 ASN A N 1
ATOM 2984 C CA . ASN A 1 387 ? 103.785 50.091 68.149 1.00 69.70 392 ASN A CA 1
ATOM 2985 C C . ASN A 1 387 ? 105.194 50.581 68.508 1.00 70.90 392 ASN A C 1
ATOM 2986 O O . ASN A 1 387 ? 106.005 50.864 67.619 1.00 69.78 392 ASN A O 1
ATOM 2991 N N . GLU A 1 388 ? 105.482 50.665 69.805 1.00 72.01 393 GLU A N 1
ATOM 2992 C CA . GLU A 1 388 ? 106.801 51.085 70.271 1.00 76.41 393 GLU A CA 1
ATOM 2993 C C . GLU A 1 388 ? 107.887 50.065 69.904 1.00 73.34 393 GLU A C 1
ATOM 2994 O O . GLU A 1 388 ? 108.984 50.433 69.495 1.00 73.07 393 GLU A O 1
ATOM 3000 N N . VAL A 1 389 ? 107.555 48.786 70.038 1.00 70.94 394 VAL A N 1
ATOM 3001 C CA . VAL A 1 389 ? 108.507 47.697 69.838 1.00 69.18 394 VAL A CA 1
ATOM 3002 C C . VAL A 1 389 ? 108.592 47.280 68.369 1.00 68.43 394 VAL A C 1
ATOM 3003 O O . VAL A 1 389 ? 109.681 47.128 67.817 1.00 69.36 394 VAL A O 1
ATOM 3007 N N . ILE A 1 390 ? 107.432 47.089 67.753 1.00 68.67 395 ILE A N 1
ATOM 3008 C CA . ILE A 1 390 ? 107.327 46.698 66.355 1.00 71.16 395 ILE A CA 1
ATOM 3009 C C . ILE A 1 390 ? 106.589 47.817 65.627 1.00 73.93 395 ILE A C 1
ATOM 3010 O O . ILE A 1 390 ? 105.732 48.475 66.209 1.00 75.12 395 ILE A O 1
ATOM 3015 N N . GLY A 1 391 ? 106.924 48.060 64.368 1.00 75.77 396 GLY A N 1
ATOM 3016 C CA . GLY A 1 391 ? 106.189 49.068 63.601 1.00 81.30 396 GLY A CA 1
ATOM 3017 C C . GLY A 1 391 ? 104.713 48.719 63.479 1.00 80.46 396 GLY A C 1
ATOM 3018 O O . GLY A 1 391 ? 104.360 47.600 63.104 1.00 79.93 396 GLY A O 1
ATOM 3019 N N . ILE A 1 392 ? 103.845 49.668 63.815 1.00 82.21 397 ILE A N 1
ATOM 3020 C CA . ILE A 1 392 ? 102.400 49.491 63.624 1.00 84.28 397 ILE A CA 1
ATOM 3021 C C . ILE A 1 392 ? 102.095 49.375 62.125 1.00 83.68 397 ILE A C 1
ATOM 3022 O O . ILE A 1 392 ? 101.156 48.690 61.719 1.00 85.61 397 ILE A O 1
ATOM 3027 N N . ARG A 1 393 ? 102.924 50.036 61.323 1.00 82.97 398 ARG A N 1
ATOM 3028 C CA . ARG A 1 393 ? 102.890 49.949 59.874 1.00 85.31 398 ARG A CA 1
ATOM 3029 C C . ARG A 1 393 ? 103.246 48.534 59.370 1.00 83.36 398 ARG A C 1
ATOM 3030 O O . ARG A 1 393 ? 102.841 48.142 58.272 1.00 84.57 398 ARG A O 1
ATOM 3038 N N . GLN A 1 394 ? 103.977 47.767 60.181 1.00 79.54 399 GLN A N 1
ATOM 3039 C CA . GLN A 1 394 ? 104.309 46.371 59.844 1.00 79.19 399 GLN A CA 1
ATOM 3040 C C . GLN A 1 394 ? 103.131 45.415 60.043 1.00 74.10 399 GLN A C 1
ATOM 3041 O O . GLN A 1 394 ? 103.197 44.256 59.630 1.00 74.83 399 GLN A O 1
ATOM 3047 N N . LEU A 1 395 ? 102.066 45.898 60.684 1.00 68.03 400 LEU A N 1
ATOM 3048 C CA . LEU A 1 395 ? 100.911 45.058 61.022 1.00 61.98 400 LEU A CA 1
ATOM 3049 C C . LEU A 1 395 ? 99.682 45.375 60.180 1.00 59.50 400 LEU A C 1
ATOM 3050 O O . LEU A 1 395 ? 98.718 44.605 60.163 1.00 57.79 400 LEU A O 1
ATOM 3055 N N . SER A 1 396 ? 99.752 46.507 59.481 1.00 61.98 401 SER A N 1
ATOM 3056 C CA . SER A 1 396 ? 98.731 46.993 58.557 1.00 59.85 401 SER A CA 1
ATOM 3057 C C . SER A 1 396 ? 98.027 45.911 57.747 1.00 58.29 401 SER A C 1
ATOM 3058 O O . SER A 1 396 ? 96.805 45.949 57.601 1.00 57.79 401 SER A O 1
ATOM 3061 N N . GLN A 1 397 ? 98.794 44.968 57.209 1.00 57.35 402 GLN A N 1
ATOM 3062 C CA . GLN A 1 397 ? 98.240 43.934 56.330 1.00 58.66 402 GLN A CA 1
ATOM 3063 C C . GLN A 1 397 ? 97.326 42.973 57.084 1.00 55.76 402 GLN A C 1
ATOM 3064 O O . GLN A 1 397 ? 96.420 42.390 56.501 1.00 53.95 402 GLN A O 1
ATOM 3070 N N . SER A 1 398 ? 97.568 42.821 58.382 1.00 54.56 403 SER A N 1
ATOM 3071 C CA . SER A 1 398 ? 96.736 41.972 59.228 1.00 52.58 403 SER A CA 1
ATOM 3072 C C . SER A 1 398 ? 95.578 42.769 59.820 1.00 49.44 403 SER A C 1
ATOM 3073 O O . SER A 1 398 ? 94.487 42.228 59.998 1.00 48.53 403 SER A O 1
ATOM 3076 N N . LEU A 1 399 ? 95.816 44.048 60.124 1.00 46.47 404 LEU A N 1
ATOM 3077 C CA . LEU A 1 399 ? 94.764 44.899 60.685 1.00 43.92 404 LEU A CA 1
ATOM 3078 C C . LEU A 1 399 ? 93.667 45.201 59.669 1.00 41.65 404 LEU A C 1
ATOM 3079 O O . LEU A 1 399 ? 92.496 45.265 60.033 1.00 41.20 404 LEU A O 1
ATOM 3084 N N . LEU A 1 400 ? 94.047 45.370 58.400 1.00 39.95 405 LEU A N 1
ATOM 3085 C CA . LEU A 1 400 ? 93.098 45.805 57.373 1.00 38.62 405 LEU A CA 1
ATOM 3086 C C . LEU A 1 400 ? 91.869 44.895 57.230 1.00 38.29 405 LEU A C 1
ATOM 3087 O O . LEU A 1 400 ? 90.754 45.380 57.374 1.00 37.54 405 LEU A O 1
ATOM 3092 N N . PRO A 1 401 ? 92.066 43.579 56.969 1.00 38.79 406 PRO A N 1
ATOM 3093 C CA . PRO A 1 401 ? 90.898 42.696 56.829 1.00 38.19 406 PRO A CA 1
ATOM 3094 C C . PRO A 1 401 ? 90.066 42.637 58.101 1.00 38.48 406 PRO A C 1
ATOM 3095 O O . PRO A 1 401 ? 88.843 42.483 58.033 1.00 39.15 406 PRO A O 1
ATOM 3099 N N . ALA A 1 402 ? 90.717 42.767 59.253 1.00 37.99 407 ALA A N 1
ATOM 3100 C CA . ALA A 1 402 ? 89.996 42.754 60.511 1.00 37.53 407 ALA A CA 1
ATOM 3101 C C . ALA A 1 402 ? 89.156 44.016 60.662 1.00 36.21 407 ALA A C 1
ATOM 3102 O O . ALA A 1 402 ? 88.024 43.954 61.118 1.00 36.80 407 ALA A O 1
ATOM 3104 N N . ILE A 1 403 ? 89.698 45.159 60.256 1.00 35.17 408 ILE A N 1
ATOM 3105 C CA . ILE A 1 403 ? 88.949 46.417 60.340 1.00 33.86 408 ILE A CA 1
ATOM 3106 C C . ILE A 1 403 ? 87.742 46.389 59.398 1.00 33.99 408 ILE A C 1
ATOM 3107 O O . ILE A 1 403 ? 86.610 46.709 59.805 1.00 33.56 408 ILE A O 1
ATOM 3112 N N . VAL A 1 404 ? 87.979 45.971 58.156 1.00 34.07 409 VAL A N 1
ATOM 3113 C CA . VAL A 1 404 ? 86.897 45.822 57.177 1.00 34.49 409 VAL A CA 1
ATOM 3114 C C . VAL A 1 404 ? 85.774 44.914 57.687 1.00 35.86 409 VAL A C 1
ATOM 3115 O O . VAL A 1 404 ? 84.598 45.261 57.584 1.00 36.80 409 VAL A O 1
ATOM 3119 N N . GLU A 1 405 ? 86.132 43.768 58.254 1.00 37.74 410 GLU A N 1
ATOM 3120 C CA . GLU A 1 405 ? 85.136 42.793 58.689 1.00 40.11 410 GLU A CA 1
ATOM 3121 C C . GLU A 1 405 ? 84.239 43.340 59.810 1.00 38.91 410 GLU A C 1
ATOM 3122 O O . GLU A 1 405 ? 83.025 43.103 59.817 1.00 38.75 410 GLU A O 1
ATOM 3128 N N . LEU A 1 406 ? 84.838 44.083 60.745 1.00 37.17 411 LEU A N 1
ATOM 3129 C CA . LEU A 1 406 ? 84.079 44.769 61.792 1.00 35.66 411 LEU A CA 1
ATOM 3130 C C . LEU A 1 406 ? 83.213 45.898 61.243 1.00 34.31 411 LEU A C 1
ATOM 3131 O O . LEU A 1 406 ? 82.113 46.121 61.730 1.00 34.16 411 LEU A O 1
ATOM 3136 N N . ALA A 1 407 ? 83.703 46.598 60.224 1.00 33.64 412 ALA A N 1
ATOM 3137 C CA . ALA A 1 407 ? 82.980 47.728 59.643 1.00 32.50 412 ALA A CA 1
ATOM 3138 C C . ALA A 1 407 ? 81.668 47.315 58.992 1.00 32.89 412 ALA A C 1
ATOM 3139 O O . ALA A 1 407 ? 80.752 48.130 58.868 1.00 31.84 412 ALA A O 1
ATOM 3141 N N . GLU A 1 408 ? 81.586 46.050 58.587 1.00 34.62 413 GLU A N 1
ATOM 3142 C CA . GLU A 1 408 ? 80.451 45.530 57.837 1.00 35.57 413 GLU A CA 1
ATOM 3143 C C . GLU A 1 408 ? 79.692 44.448 58.610 1.00 36.71 413 GLU A C 1
ATOM 3144 O O . GLU A 1 408 ? 78.849 43.735 58.045 1.00 37.75 413 GLU A O 1
ATOM 3150 N N . ASP A 1 409 ? 79.980 44.340 59.905 1.00 36.53 414 ASP A N 1
ATOM 3151 C CA . ASP A 1 409 ? 79.334 43.368 60.784 1.00 36.98 414 ASP A CA 1
ATOM 3152 C C . ASP A 1 409 ? 77.820 43.541 60.750 1.00 37.52 414 ASP A C 1
ATOM 3153 O O . ASP A 1 409 ? 77.326 44.675 60.783 1.00 36.86 414 ASP A O 1
ATOM 3158 N N . ALA A 1 410 ? 77.089 42.424 60.700 1.00 38.40 415 ALA A N 1
ATOM 3159 C CA . ALA A 1 410 ? 75.621 42.444 60.658 1.00 39.08 415 ALA A CA 1
ATOM 3160 C C . ALA A 1 410 ? 75.011 43.260 61.804 1.00 39.55 415 ALA A C 1
ATOM 3161 O O . ALA A 1 410 ? 73.967 43.884 61.634 1.00 38.32 415 ALA A O 1
ATOM 3163 N N . LYS A 1 411 ? 75.671 43.258 62.962 1.00 40.88 416 LYS A N 1
ATOM 3164 C CA . LYS A 1 411 ? 75.148 43.946 64.135 1.00 41.22 416 LYS A CA 1
ATOM 3165 C C . LYS A 1 411 ? 75.693 45.370 64.266 1.00 38.67 416 LYS A C 1
ATOM 3166 O O . LYS A 1 411 ? 76.910 45.594 64.332 1.00 39.21 416 LYS A O 1
ATOM 3172 N N . TRP A 1 412 ? 74.775 46.335 64.293 1.00 35.63 417 TRP A N 1
ATOM 3173 C CA . TRP A 1 412 ? 75.147 47.746 64.215 1.00 32.53 417 TRP A CA 1
ATOM 3174 C C . TRP A 1 412 ? 75.960 48.269 65.396 1.00 32.00 417 TRP A C 1
ATOM 3175 O O . TRP A 1 412 ? 76.790 49.151 65.208 1.00 31.49 417 TRP A O 1
ATOM 3186 N N . ARG A 1 413 ? 75.753 47.726 66.594 1.00 32.72 418 ARG A N 1
ATOM 3187 C CA . ARG A 1 413 ? 76.584 48.131 67.734 1.00 32.59 418 ARG A CA 1
ATOM 3188 C C . ARG A 1 413 ? 78.039 47.704 67.562 1.00 32.35 418 ARG A C 1
ATOM 3189 O O . ARG A 1 413 ? 78.938 48.346 68.105 1.00 33.18 418 ARG A O 1
ATOM 3197 N N . VAL A 1 414 ? 78.270 46.644 66.790 1.00 31.42 419 VAL A N 1
ATOM 3198 C CA . VAL A 1 414 ? 79.629 46.268 66.422 1.00 30.51 419 VAL A CA 1
ATOM 3199 C C . VAL A 1 414 ? 80.176 47.289 65.426 1.00 29.31 419 VAL A C 1
ATOM 3200 O O . VAL A 1 414 ? 81.306 47.765 65.556 1.00 29.24 419 VAL A O 1
ATOM 3204 N N . ARG A 1 415 ? 79.372 47.650 64.440 1.00 28.38 420 ARG A N 1
ATOM 3205 C CA . ARG A 1 415 ? 79.804 48.681 63.508 1.00 27.45 420 ARG A CA 1
ATOM 3206 C C . ARG A 1 415 ? 80.106 49.992 64.265 1.00 26.71 420 ARG A C 1
ATOM 3207 O O . ARG A 1 415 ? 81.098 50.668 63.962 1.00 25.93 420 ARG A O 1
ATOM 3215 N N . LEU A 1 416 ? 79.269 50.335 65.252 1.00 26.25 421 LEU A N 1
ATOM 3216 C CA . LEU A 1 416 ? 79.463 51.564 66.039 1.00 26.16 421 LEU A CA 1
ATOM 3217 C C . LEU A 1 416 ? 80.800 51.527 66.771 1.00 26.58 421 LEU A C 1
ATOM 3218 O O . LEU A 1 416 ? 81.545 52.505 66.786 1.00 26.79 421 LEU A O 1
ATOM 3223 N N . ALA A 1 417 ? 81.108 50.387 67.362 1.00 27.39 422 ALA A N 1
ATOM 3224 C CA . ALA A 1 417 ? 82.347 50.239 68.113 1.00 28.17 422 ALA A CA 1
ATOM 3225 C C . ALA A 1 417 ? 83.594 50.530 67.257 1.00 27.75 422 ALA A C 1
ATOM 3226 O O . ALA A 1 417 ? 84.470 51.288 67.684 1.00 27.90 422 ALA A O 1
ATOM 3228 N N . ILE A 1 418 ? 83.661 49.969 66.045 1.00 27.33 423 ILE A N 1
ATOM 3229 C CA . ILE A 1 418 ? 84.826 50.224 65.184 1.00 26.89 423 ILE A CA 1
ATOM 3230 C C . ILE A 1 418 ? 84.894 51.684 64.686 1.00 26.72 423 ILE A C 1
ATOM 3231 O O . ILE A 1 418 ? 85.984 52.267 64.615 1.00 26.26 423 ILE A O 1
ATOM 3236 N N . ILE A 1 419 ? 83.730 52.264 64.375 1.00 26.95 424 ILE A N 1
ATOM 3237 C CA . ILE A 1 419 ? 83.610 53.697 64.023 1.00 26.95 424 ILE A CA 1
ATOM 3238 C C . ILE A 1 419 ? 84.227 54.596 65.094 1.00 28.28 424 ILE A C 1
ATOM 3239 O O . ILE A 1 419 ? 85.010 55.497 64.781 1.00 28.17 424 ILE A O 1
ATOM 3244 N N . GLU A 1 420 ? 83.886 54.333 66.352 1.00 30.57 425 GLU A N 1
ATOM 3245 C CA . GLU A 1 420 ? 84.464 55.072 67.467 1.00 33.56 425 GLU A CA 1
ATOM 3246 C C . GLU A 1 420 ? 85.997 54.958 67.605 1.00 34.45 425 GLU A C 1
ATOM 3247 O O . GLU A 1 420 ? 86.637 55.887 68.073 1.00 35.13 425 GLU A O 1
ATOM 3253 N N . TYR A 1 421 ? 86.586 53.843 67.177 1.00 34.43 426 TYR A N 1
ATOM 3254 C CA . TYR A 1 421 ? 88.047 53.707 67.196 1.00 34.35 426 TYR A CA 1
ATOM 3255 C C . TYR A 1 421 ? 88.719 54.205 65.922 1.00 34.34 426 TYR A C 1
ATOM 3256 O O . TYR A 1 421 ? 89.951 54.240 65.846 1.00 34.08 426 TYR A O 1
ATOM 3265 N N . MET A 1 422 ? 87.922 54.575 64.918 1.00 33.58 427 MET A N 1
ATOM 3266 C CA . MET A 1 422 ? 88.492 54.968 63.621 1.00 33.86 427 MET A CA 1
ATOM 3267 C C . MET A 1 422 ? 89.467 56.146 63.701 1.00 33.28 427 MET A C 1
ATOM 3268 O O . MET A 1 422 ? 90.513 56.107 63.061 1.00 33.95 427 MET A O 1
ATOM 3273 N N . PRO A 1 423 ? 89.136 57.197 64.476 1.00 32.92 428 PRO A N 1
ATOM 3274 C CA . PRO A 1 423 ? 90.091 58.319 64.525 1.00 33.20 428 PRO A CA 1
ATOM 3275 C C . PRO A 1 423 ? 91.431 57.917 65.125 1.00 34.57 428 PRO A C 1
ATOM 3276 O O . PRO A 1 423 ? 92.483 58.302 64.598 1.00 35.25 428 PRO A O 1
ATOM 3280 N N . LEU A 1 424 ? 91.387 57.147 66.209 1.00 34.90 429 LEU A N 1
ATOM 3281 C CA . LEU A 1 424 ? 92.580 56.562 66.806 1.00 35.78 429 LEU A CA 1
ATOM 3282 C C . LEU A 1 424 ? 93.381 55.753 65.775 1.00 34.81 429 LEU A C 1
ATOM 3283 O O . LEU A 1 424 ? 94.590 55.947 65.621 1.00 35.10 429 LEU A O 1
ATOM 3288 N N . LEU A 1 425 ? 92.697 54.860 65.068 1.00 33.40 430 LEU A N 1
ATOM 3289 C CA . LEU A 1 425 ? 93.326 54.052 64.034 1.00 33.69 430 LEU A CA 1
ATOM 3290 C C . LEU A 1 425 ? 93.887 54.894 62.895 1.00 33.74 430 LEU A C 1
ATOM 3291 O O . LEU A 1 425 ? 94.912 54.551 62.331 1.00 34.84 430 LEU A O 1
ATOM 3296 N N . ALA A 1 426 ? 93.227 56.003 62.580 1.00 33.78 431 ALA A N 1
ATOM 3297 C CA . ALA A 1 426 ? 93.652 56.863 61.476 1.00 34.44 431 ALA A CA 1
ATOM 3298 C C . ALA A 1 426 ? 94.943 57.577 61.821 1.00 35.14 431 ALA A C 1
ATOM 3299 O O . ALA A 1 426 ? 95.817 57.702 60.975 1.00 36.83 431 ALA A O 1
ATOM 3301 N N . GLY A 1 427 ? 95.072 58.005 63.072 1.00 35.83 432 GLY A N 1
ATOM 3302 C CA . GLY A 1 427 ? 96.303 58.630 63.555 1.00 36.54 432 GLY A CA 1
ATOM 3303 C C . GLY A 1 427 ? 97.481 57.673 63.659 1.00 37.62 432 GLY A C 1
ATOM 3304 O O . GLY A 1 427 ? 98.606 58.039 63.350 1.00 39.29 432 GLY A O 1
ATOM 3305 N N . GLN A 1 428 ? 97.238 56.444 64.099 1.00 37.20 433 GLN A N 1
ATOM 3306 C CA . GLN A 1 428 ? 98.322 55.466 64.217 1.00 36.90 433 GLN A CA 1
ATOM 3307 C C . GLN A 1 428 ? 98.776 54.917 62.858 1.00 37.35 433 GLN A C 1
ATOM 3308 O O . GLN A 1 428 ? 99.959 54.666 62.658 1.00 38.96 433 GLN A O 1
ATOM 3314 N N . LEU A 1 429 ? 97.847 54.732 61.928 1.00 36.31 434 LEU A N 1
ATOM 3315 C CA . LEU A 1 429 ? 98.207 54.211 60.614 1.00 36.39 434 LEU A CA 1
ATOM 3316 C C . LEU A 1 429 ? 98.726 55.268 59.630 1.00 35.94 434 LEU A C 1
ATOM 3317 O O . LEU A 1 429 ? 99.450 54.925 58.694 1.00 36.23 434 LEU A O 1
ATOM 3322 N N . GLY A 1 430 ? 98.333 56.533 59.825 1.00 35.06 435 GLY A N 1
ATOM 3323 C CA . GLY A 1 430 ? 98.783 57.631 58.980 1.00 33.55 435 GLY A CA 1
ATOM 3324 C C . GLY A 1 430 ? 97.781 58.025 57.908 1.00 33.56 435 GLY A C 1
ATOM 3325 O O . GLY A 1 430 ? 97.012 57.190 57.424 1.00 33.04 435 GLY A O 1
ATOM 3326 N N . VAL A 1 431 ? 97.810 59.303 57.517 1.00 33.72 436 VAL A N 1
ATOM 3327 C CA . VAL A 1 431 ? 96.868 59.866 56.536 1.00 33.71 436 VAL A CA 1
ATOM 3328 C C . VAL A 1 431 ? 96.931 59.156 55.177 1.00 34.01 436 VAL A C 1
ATOM 3329 O O . VAL A 1 431 ? 95.943 59.083 54.455 1.00 33.03 436 VAL A O 1
ATOM 3333 N N . GLU A 1 432 ? 98.102 58.632 54.841 1.00 35.55 437 GLU A N 1
ATOM 3334 C CA . GLU A 1 432 ? 98.315 57.994 53.550 1.00 37.02 437 GLU A CA 1
ATOM 3335 C C . GLU A 1 432 ? 97.597 56.642 53.465 1.00 36.83 437 GLU A C 1
ATOM 3336 O O . GLU A 1 432 ? 96.886 56.350 52.496 1.00 36.58 437 GLU A O 1
ATOM 3342 N N . PHE A 1 433 ? 97.787 55.831 54.498 1.00 36.08 438 PHE A N 1
ATOM 3343 C CA . PHE A 1 433 ? 97.126 54.565 54.592 1.00 36.12 438 PHE A CA 1
ATOM 3344 C C . PHE A 1 433 ? 95.628 54.805 54.717 1.00 36.25 438 PHE A C 1
ATOM 3345 O O . PHE A 1 433 ? 94.820 54.123 54.065 1.00 35.66 438 PHE A O 1
ATOM 3353 N N . PHE A 1 434 ? 95.248 55.772 55.553 1.00 35.42 439 PHE A N 1
ATOM 3354 C CA . PHE A 1 434 ? 93.843 56.121 55.644 1.00 34.29 439 PHE A CA 1
ATOM 3355 C C . PHE A 1 434 ? 93.190 56.447 54.273 1.00 34.69 439 PHE A C 1
ATOM 3356 O O . PHE A 1 434 ? 92.167 55.851 53.930 1.00 34.12 439 PHE A O 1
ATOM 3364 N N . ASP A 1 435 ? 93.774 57.366 53.500 1.00 35.49 440 ASP A N 1
ATOM 3365 C CA . ASP A 1 435 ? 93.220 57.731 52.174 1.00 37.59 440 ASP A CA 1
ATOM 3366 C C . ASP A 1 435 ? 93.123 56.548 51.215 1.00 38.63 440 ASP A C 1
ATOM 3367 O O . ASP A 1 435 ? 92.123 56.383 50.517 1.00 37.33 440 ASP A O 1
ATOM 3372 N N . GLU A 1 436 ? 94.185 55.746 51.196 1.00 40.42 441 GLU A N 1
ATOM 3373 C CA . GLU A 1 436 ? 94.283 54.540 50.390 1.00 42.86 441 GLU A CA 1
ATOM 3374 C C . GLU A 1 436 ? 93.267 53.440 50.740 1.00 40.88 441 GLU A C 1
ATOM 3375 O O . GLU A 1 436 ? 92.591 52.904 49.864 1.00 39.89 441 GLU A O 1
ATOM 3381 N N . LYS A 1 437 ? 93.170 53.097 52.019 1.00 39.50 442 LYS A N 1
ATOM 3382 C CA . LYS A 1 437 ? 92.468 51.868 52.417 1.00 39.78 442 LYS A CA 1
ATOM 3383 C C . LYS A 1 437 ? 91.194 52.071 53.260 1.00 37.91 442 LYS A C 1
ATOM 3384 O O . LYS A 1 437 ? 90.321 51.215 53.255 1.00 36.71 442 LYS A O 1
ATOM 3390 N N . LEU A 1 438 ? 91.084 53.191 53.971 1.00 35.93 443 LEU A N 1
ATOM 3391 C CA . LEU A 1 438 ? 89.978 53.359 54.906 1.00 35.07 443 LEU A CA 1
ATOM 3392 C C . LEU A 1 438 ? 88.902 54.385 54.516 1.00 34.36 443 LEU A C 1
ATOM 3393 O O . LEU A 1 438 ? 87.760 54.270 54.946 1.00 34.17 443 LEU A O 1
ATOM 3398 N N . ASN A 1 439 ? 89.265 55.384 53.719 1.00 34.60 444 ASN A N 1
ATOM 3399 C CA . ASN A 1 439 ? 88.340 56.456 53.345 1.00 34.43 444 ASN A CA 1
ATOM 3400 C C . ASN A 1 439 ? 86.990 55.924 52.855 1.00 34.99 444 ASN A C 1
ATOM 3401 O O . ASN A 1 439 ? 85.942 56.428 53.262 1.00 34.89 444 ASN A O 1
ATOM 3406 N N . SER A 1 440 ? 87.027 54.898 52.001 1.00 35.14 445 SER A N 1
ATOM 3407 C CA . SER A 1 440 ? 85.829 54.352 51.363 1.00 34.75 445 SER A CA 1
ATOM 3408 C C . SER A 1 440 ? 84.940 53.660 52.387 1.00 33.25 445 SER A C 1
ATOM 3409 O O . SER A 1 440 ? 83.717 53.659 52.267 1.00 32.52 445 SER A O 1
ATOM 3412 N N . LEU A 1 441 ? 85.581 53.085 53.394 1.00 33.16 446 LEU A N 1
ATOM 3413 C CA . LEU A 1 441 ? 84.917 52.460 54.529 1.00 33.91 446 LEU A CA 1
ATOM 3414 C C . LEU A 1 441 ? 84.138 53.507 55.316 1.00 33.42 446 LEU A C 1
ATOM 3415 O O . LEU A 1 441 ? 82.968 53.307 55.638 1.00 33.94 446 LEU A O 1
ATOM 3420 N N . CYS A 1 442 ? 84.795 54.626 55.605 1.00 33.99 447 CYS A N 1
ATOM 3421 C CA . CYS A 1 442 ? 84.175 55.751 56.308 1.00 33.49 447 CYS A CA 1
ATOM 3422 C C . CYS A 1 442 ? 83.049 56.398 55.525 1.00 32.95 447 CYS A C 1
ATOM 3423 O O . CYS A 1 442 ? 82.065 56.848 56.129 1.00 33.55 447 CYS A O 1
ATOM 3426 N N . MET A 1 443 ? 83.192 56.466 54.201 1.00 31.21 448 MET A N 1
ATOM 3427 C CA . MET A 1 443 ? 82.141 57.045 53.371 1.00 31.41 448 MET A CA 1
ATOM 3428 C C . MET A 1 443 ? 80.929 56.112 53.277 1.00 29.92 448 MET A C 1
ATOM 3429 O O . MET A 1 443 ? 79.782 56.583 53.236 1.00 28.84 448 MET A O 1
ATOM 3434 N N . ALA A 1 444 ? 81.178 54.803 53.267 1.00 28.49 449 ALA A N 1
ATOM 3435 C CA . ALA A 1 444 ? 80.089 53.826 53.165 1.00 28.09 449 ALA A CA 1
ATOM 3436 C C . ALA A 1 444 ? 79.171 53.877 54.394 1.00 27.91 449 ALA A C 1
ATOM 3437 O O . ALA A 1 444 ? 77.957 53.736 54.257 1.00 28.40 449 ALA A O 1
ATOM 3439 N N . TRP A 1 445 ? 79.744 54.106 55.580 1.00 26.28 450 TRP A N 1
ATOM 3440 C CA . TRP A 1 445 ? 78.936 54.240 56.795 1.00 25.19 450 TRP A CA 1
ATOM 3441 C C . TRP A 1 445 ? 77.926 55.405 56.717 1.00 24.14 450 TRP A C 1
ATOM 3442 O O . TRP A 1 445 ? 76.871 55.346 57.366 1.00 23.36 450 TRP A O 1
ATOM 3453 N N . LEU A 1 446 ? 78.235 56.455 55.942 1.00 22.74 451 LEU A N 1
ATOM 3454 C CA . LEU A 1 446 ? 77.297 57.581 55.819 1.00 22.32 451 LEU A CA 1
ATOM 3455 C C . LEU A 1 446 ? 75.972 57.173 55.159 1.00 22.42 451 LEU A C 1
ATOM 3456 O O . LEU A 1 446 ? 74.988 57.886 55.290 1.00 21.59 451 LEU A O 1
ATOM 3461 N N . VAL A 1 447 ? 75.966 56.036 54.459 1.00 23.22 452 VAL A N 1
ATOM 3462 C CA . VAL A 1 447 ? 74.759 55.518 53.813 1.00 24.18 452 VAL A CA 1
ATOM 3463 C C . VAL A 1 447 ? 74.325 54.203 54.436 1.00 24.82 452 VAL A C 1
ATOM 3464 O O . VAL A 1 447 ? 73.547 53.463 53.847 1.00 25.91 452 VAL A O 1
ATOM 3468 N N . ASP A 1 448 ? 74.818 53.917 55.637 1.00 25.13 453 ASP A N 1
ATOM 3469 C CA . ASP A 1 448 ? 74.362 52.747 56.406 1.00 26.08 453 ASP A CA 1
ATOM 3470 C C . ASP A 1 448 ? 72.849 52.744 56.579 1.00 26.33 453 ASP A C 1
ATOM 3471 O O . ASP A 1 448 ? 72.246 53.798 56.736 1.00 25.77 453 ASP A O 1
ATOM 3476 N N . HIS A 1 449 ? 72.237 51.564 56.583 1.00 27.64 454 HIS A N 1
ATOM 3477 C CA . HIS A 1 449 ? 70.790 51.452 56.823 1.00 28.84 454 HIS A CA 1
ATOM 3478 C C . HIS A 1 449 ? 70.365 51.985 58.210 1.00 27.99 454 HIS A C 1
ATOM 3479 O O . HIS A 1 449 ? 69.217 52.417 58.403 1.00 27.46 454 HIS A O 1
ATOM 3486 N N . VAL A 1 450 ? 71.286 51.958 59.169 1.00 27.22 455 VAL A N 1
ATOM 3487 C CA . VAL A 1 450 ? 70.953 52.327 60.539 1.00 27.38 455 VAL A CA 1
ATOM 3488 C C . VAL A 1 450 ? 71.347 53.771 60.790 1.00 27.18 455 VAL A C 1
ATOM 3489 O O . VAL A 1 450 ? 72.487 54.161 60.594 1.00 27.02 455 VAL A O 1
ATOM 3493 N N . TYR A 1 451 ? 70.364 54.567 61.194 1.00 27.90 456 TYR A N 1
ATOM 3494 C CA . TYR A 1 451 ? 70.570 55.980 61.389 1.00 27.51 456 TYR A CA 1
ATOM 3495 C C . TYR A 1 451 ? 71.711 56.246 62.387 1.00 27.32 456 TYR A C 1
ATOM 3496 O O . TYR A 1 451 ? 72.558 57.107 62.143 1.00 26.19 456 TYR A O 1
ATOM 3505 N N . ALA A 1 452 ? 71.713 55.504 63.499 1.00 27.40 457 ALA A N 1
ATOM 3506 C CA . ALA A 1 452 ? 72.748 55.638 64.528 1.00 27.15 457 ALA A CA 1
ATOM 3507 C C . ALA A 1 452 ? 74.129 55.485 63.921 1.00 26.53 457 ALA A C 1
ATOM 3508 O O . ALA A 1 452 ? 75.060 56.139 64.359 1.00 26.61 457 ALA A O 1
ATOM 3510 N N . ILE A 1 453 ? 74.261 54.621 62.912 1.00 26.15 458 ILE A N 1
ATOM 3511 C CA . ILE A 1 453 ? 75.544 54.462 62.241 1.00 25.77 458 ILE A CA 1
ATOM 3512 C C . ILE A 1 453 ? 75.888 55.683 61.378 1.00 25.43 458 ILE A C 1
ATOM 3513 O O . ILE A 1 453 ? 77.027 56.162 61.400 1.00 25.35 458 ILE A O 1
ATOM 3518 N N . ARG A 1 454 ? 74.905 56.190 60.639 1.00 25.18 459 ARG A N 1
ATOM 3519 C CA . ARG A 1 454 ? 75.076 57.404 59.840 1.00 24.93 459 ARG A CA 1
ATOM 3520 C C . ARG A 1 454 ? 75.528 58.562 60.708 1.00 25.06 459 ARG A C 1
ATOM 3521 O O . ARG A 1 454 ? 76.475 59.265 60.360 1.00 25.23 459 ARG A O 1
ATOM 3529 N N . GLU A 1 455 ? 74.828 58.763 61.823 1.00 25.54 460 GLU A N 1
ATOM 3530 C CA . GLU A 1 455 ? 75.121 59.820 62.791 1.00 26.20 460 GLU A CA 1
ATOM 3531 C C . GLU A 1 455 ? 76.544 59.682 63.341 1.00 25.43 460 GLU A C 1
ATOM 3532 O O . GLU A 1 455 ? 77.293 60.648 63.342 1.00 25.11 460 GLU A O 1
ATOM 3538 N N . ALA A 1 456 ? 76.918 58.480 63.779 1.00 24.65 461 ALA A N 1
ATOM 3539 C CA . ALA A 1 456 ? 78.269 58.249 64.258 1.00 25.13 461 ALA A CA 1
ATOM 3540 C C . ALA A 1 456 ? 79.331 58.495 63.165 1.00 25.12 461 ALA A C 1
ATOM 3541 O O . ALA A 1 456 ? 80.395 59.056 63.444 1.00 25.14 461 ALA A O 1
ATOM 3543 N N . ALA A 1 457 ? 79.022 58.099 61.927 1.00 24.71 462 ALA A N 1
ATOM 3544 C CA . ALA A 1 457 ? 79.912 58.337 60.783 1.00 24.40 462 ALA A CA 1
ATOM 3545 C C . ALA A 1 457 ? 80.034 59.815 60.450 1.00 24.73 462 ALA A C 1
ATOM 3546 O O . ALA A 1 457 ? 81.108 60.264 60.054 1.00 25.15 462 ALA A O 1
ATOM 3548 N N . THR A 1 458 ? 78.955 60.583 60.597 1.00 25.05 463 THR A N 1
ATOM 3549 C CA . THR A 1 458 ? 79.081 62.008 60.313 1.00 26.52 463 THR A CA 1
ATOM 3550 C C . THR A 1 458 ? 79.927 62.676 61.413 1.00 27.28 463 THR A C 1
ATOM 3551 O O . THR A 1 458 ? 80.778 63.534 61.157 1.00 26.61 463 THR A O 1
ATOM 3555 N N . SER A 1 459 ? 79.729 62.218 62.634 1.00 28.40 464 SER A N 1
ATOM 3556 C CA . SER A 1 459 ? 80.528 62.690 63.752 1.00 29.67 464 SER A CA 1
ATOM 3557 C C . SER A 1 459 ? 82.017 62.243 63.640 1.00 30.36 464 SER A C 1
ATOM 3558 O O . SER A 1 459 ? 82.937 62.992 63.993 1.00 31.66 464 SER A O 1
ATOM 3561 N N . ASN A 1 460 ? 82.252 61.040 63.123 1.00 29.33 465 ASN A N 1
ATOM 3562 C CA . ASN A 1 460 ? 83.594 60.581 62.806 1.00 29.01 465 ASN A CA 1
ATOM 3563 C C . ASN A 1 460 ? 84.371 61.570 61.874 1.00 28.88 465 ASN A C 1
ATOM 3564 O O . ASN A 1 460 ? 85.566 61.833 62.078 1.00 29.58 465 ASN A O 1
ATOM 3569 N N . LEU A 1 461 ? 83.702 62.110 60.862 1.00 27.63 466 LEU A N 1
ATOM 3570 C CA . LEU A 1 461 ? 84.358 63.026 59.907 1.00 27.53 466 LEU A CA 1
ATOM 3571 C C . LEU A 1 461 ? 84.911 64.256 60.615 1.00 28.63 466 LEU A C 1
ATOM 3572 O O . LEU A 1 461 ? 86.052 64.662 60.364 1.00 28.94 466 LEU A O 1
ATOM 3577 N N . LYS A 1 462 ? 84.134 64.833 61.531 1.00 29.04 467 LYS A N 1
ATOM 3578 C CA . LYS A 1 462 ? 84.647 65.967 62.293 1.00 30.02 467 LYS A CA 1
ATOM 3579 C C . LYS A 1 462 ? 85.991 65.621 62.946 1.00 30.14 467 LYS A C 1
ATOM 3580 O O . LYS A 1 462 ? 86.959 66.367 62.822 1.00 31.11 467 LYS A O 1
ATOM 3586 N N . LYS A 1 463 ? 86.036 64.481 63.622 1.00 29.80 468 LYS A N 1
ATOM 3587 C CA . LYS A 1 463 ? 87.223 64.041 64.325 1.00 30.53 468 LYS A CA 1
ATOM 3588 C C . LYS A 1 463 ? 88.374 63.768 63.363 1.00 30.12 468 LYS A C 1
ATOM 3589 O O . LYS A 1 463 ? 89.529 64.039 63.685 1.00 31.10 468 LYS A O 1
ATOM 3595 N N . LEU A 1 464 ? 88.055 63.273 62.167 1.00 28.62 469 LEU A N 1
ATOM 3596 C CA . LEU A 1 464 ? 89.078 63.074 61.147 1.00 28.23 469 LEU A CA 1
ATOM 3597 C C . LEU A 1 464 ? 89.669 64.401 60.679 1.00 28.70 469 LEU A C 1
ATOM 3598 O O . LEU A 1 464 ? 90.880 64.515 60.512 1.00 29.17 469 LEU A O 1
ATOM 3603 N N . VAL A 1 465 ? 88.821 65.411 60.507 1.00 29.08 470 VAL A N 1
ATOM 3604 C CA . VAL A 1 465 ? 89.273 66.732 60.081 1.00 30.44 470 VAL A CA 1
ATOM 3605 C C . VAL A 1 465 ? 90.196 67.356 61.124 1.00 32.86 470 VAL A C 1
ATOM 3606 O O . VAL A 1 465 ? 91.212 67.966 60.778 1.00 33.78 470 VAL A O 1
ATOM 3610 N N . GLU A 1 466 ? 89.862 67.168 62.397 1.00 34.54 471 GLU A N 1
ATOM 3611 C CA . GLU A 1 466 ? 90.691 67.680 63.494 1.00 37.33 471 GLU A CA 1
ATOM 3612 C C . GLU A 1 466 ? 92.105 67.078 63.499 1.00 38.22 471 GLU A C 1
ATOM 3613 O O . GLU A 1 466 ? 93.043 67.710 63.972 1.00 39.25 471 GLU A O 1
ATOM 3619 N N . LYS A 1 467 ? 92.246 65.854 62.990 1.00 38.12 472 LYS A N 1
ATOM 3620 C CA . LYS A 1 467 ? 93.553 65.212 62.888 1.00 37.40 472 LYS A CA 1
ATOM 3621 C C . LYS A 1 467 ? 94.271 65.618 61.617 1.00 36.25 472 LYS A C 1
ATOM 3622 O O . LYS A 1 467 ? 95.474 65.854 61.639 1.00 37.21 472 LYS A O 1
ATOM 3628 N N . PHE A 1 468 ? 93.541 65.699 60.506 1.00 33.69 473 PHE A N 1
ATOM 3629 C CA . PHE A 1 468 ? 94.194 65.810 59.200 1.00 32.50 473 PHE A CA 1
ATOM 3630 C C . PHE A 1 468 ? 94.067 67.189 58.526 1.00 32.45 473 PHE A C 1
ATOM 3631 O O . PHE A 1 468 ? 94.737 67.459 57.539 1.00 32.63 473 PHE A O 1
ATOM 3639 N N . GLY A 1 469 ? 93.203 68.048 59.055 1.00 32.11 474 GLY A N 1
ATOM 3640 C CA . GLY A 1 469 ? 93.070 69.418 58.560 1.00 31.77 474 GLY A CA 1
ATOM 3641 C C . GLY A 1 469 ? 92.027 69.674 57.482 1.00 30.84 474 GLY A C 1
ATOM 3642 O O . GLY A 1 469 ? 91.612 68.776 56.745 1.00 29.99 474 GLY A O 1
ATOM 3643 N N . LYS A 1 470 ? 91.645 70.937 57.376 1.00 31.19 475 LYS A N 1
ATOM 3644 C CA . LYS A 1 470 ? 90.577 71.378 56.493 1.00 31.27 475 LYS A CA 1
ATOM 3645 C C . LYS A 1 470 ? 90.901 71.201 54.996 1.00 31.88 475 LYS A C 1
ATOM 3646 O O . LYS A 1 470 ? 89.998 70.996 54.171 1.00 30.84 475 LYS A O 1
ATOM 3652 N N . GLU A 1 471 ? 92.187 71.278 54.662 1.00 32.92 476 GLU A N 1
ATOM 3653 C CA . GLU A 1 471 ? 92.640 71.070 53.294 1.00 33.71 476 GLU A CA 1
ATOM 3654 C C . GLU A 1 471 ? 92.398 69.630 52.854 1.00 32.79 476 GLU A C 1
ATOM 3655 O O . GLU A 1 471 ? 91.889 69.386 51.754 1.00 32.89 476 GLU A O 1
ATOM 3661 N N . TRP A 1 472 ? 92.774 68.683 53.706 1.00 32.03 477 TRP A N 1
ATOM 3662 C CA . TRP A 1 472 ? 92.526 67.264 53.455 1.00 31.26 477 TRP A CA 1
ATOM 3663 C C . TRP A 1 472 ? 91.014 66.995 53.324 1.00 30.30 477 TRP A C 1
ATOM 3664 O O . TRP A 1 472 ? 90.580 66.279 52.415 1.00 30.12 477 TRP A O 1
ATOM 3675 N N . ALA A 1 473 ? 90.222 67.606 54.199 1.00 29.80 478 ALA A N 1
ATOM 3676 C CA . ALA A 1 473 ? 88.761 67.520 54.126 1.00 29.65 478 ALA A CA 1
ATOM 3677 C C . ALA A 1 473 ? 88.212 67.972 52.767 1.00 30.16 478 ALA A C 1
ATOM 3678 O O . ALA A 1 473 ? 87.395 67.269 52.145 1.00 30.39 478 ALA A O 1
ATOM 3680 N N . HIS A 1 474 ? 88.649 69.146 52.318 1.00 30.58 479 HIS A N 1
ATOM 3681 C CA . HIS A 1 474 ? 88.192 69.691 51.036 1.00 30.97 479 HIS A CA 1
ATOM 3682 C C . HIS A 1 474 ? 88.612 68.747 49.908 1.00 30.93 479 HIS A C 1
ATOM 3683 O O . HIS A 1 474 ? 87.834 68.461 49.004 1.00 31.18 479 HIS A O 1
ATOM 3690 N N . ALA A 1 475 ? 89.830 68.233 49.993 1.00 31.25 480 ALA A N 1
ATOM 3691 C CA . ALA A 1 475 ? 90.364 67.370 48.949 1.00 31.77 480 ALA A CA 1
ATOM 3692 C C . ALA A 1 475 ? 89.769 65.965 48.940 1.00 31.53 480 ALA A C 1
ATOM 3693 O O . ALA A 1 475 ? 89.546 65.396 47.883 1.00 31.62 480 ALA A O 1
ATOM 3695 N N . THR A 1 476 ? 89.508 65.391 50.106 1.00 31.37 481 THR A N 1
ATOM 3696 C CA . THR A 1 476 ? 89.217 63.970 50.124 1.00 31.75 481 THR A CA 1
ATOM 3697 C C . THR A 1 476 ? 87.841 63.597 50.655 1.00 31.53 481 THR A C 1
ATOM 3698 O O . THR A 1 476 ? 87.393 62.475 50.430 1.00 32.87 481 THR A O 1
ATOM 3702 N N . ILE A 1 477 ? 87.168 64.526 51.335 1.00 30.89 482 ILE A N 1
ATOM 3703 C CA . ILE A 1 477 ? 85.931 64.200 52.054 1.00 29.87 482 ILE A CA 1
ATOM 3704 C C . ILE A 1 477 ? 84.712 64.923 51.487 1.00 29.69 482 ILE A C 1
ATOM 3705 O O . ILE A 1 477 ? 83.713 64.291 51.135 1.00 30.62 482 ILE A O 1
ATOM 3710 N N . ILE A 1 478 ? 84.815 66.241 51.378 1.00 29.05 483 ILE A N 1
ATOM 3711 C CA . ILE A 1 478 ? 83.723 67.087 50.949 1.00 28.89 483 ILE A CA 1
ATOM 3712 C C . ILE A 1 478 ? 83.079 66.689 49.609 1.00 29.97 483 ILE A C 1
ATOM 3713 O O . ILE A 1 478 ? 81.850 66.635 49.532 1.00 30.02 483 ILE A O 1
ATOM 3718 N N . PRO A 1 479 ? 83.886 66.402 48.555 1.00 30.99 484 PRO A N 1
ATOM 3719 C CA . PRO A 1 479 ? 83.197 66.030 47.303 1.00 31.60 484 PRO A CA 1
ATOM 3720 C C . PRO A 1 479 ? 82.260 64.836 47.478 1.00 31.86 484 PRO A C 1
ATOM 3721 O O . PRO A 1 479 ? 81.141 64.870 46.979 1.00 32.37 484 PRO A O 1
ATOM 3725 N N . LYS A 1 480 ? 82.699 63.803 48.196 1.00 32.59 485 LYS A N 1
ATOM 3726 C CA . LYS A 1 480 ? 81.846 62.636 48.426 1.00 33.16 485 LYS A CA 1
ATOM 3727 C C . LYS A 1 480 ? 80.633 62.995 49.273 1.00 31.87 485 LYS A C 1
ATOM 3728 O O . LYS A 1 480 ? 79.538 62.525 48.995 1.00 32.49 485 LYS A O 1
ATOM 3734 N N . VAL A 1 481 ? 80.815 63.847 50.279 1.00 29.63 486 VAL A N 1
ATOM 3735 C CA . VAL A 1 481 ? 79.680 64.365 51.031 1.00 27.79 486 VAL A CA 1
ATOM 3736 C C . VAL A 1 481 ? 78.641 65.078 50.142 1.00 27.67 486 VAL A C 1
ATOM 3737 O O . VAL A 1 481 ? 77.455 64.808 50.252 1.00 28.53 486 VAL A O 1
ATOM 3741 N N . LEU A 1 482 ? 79.069 65.974 49.264 1.00 27.91 487 LEU A N 1
ATOM 3742 C CA . LEU A 1 482 ? 78.117 66.725 48.418 1.00 27.90 487 LEU A CA 1
ATOM 3743 C C . LEU A 1 482 ? 77.407 65.850 47.380 1.00 28.07 487 LEU A C 1
ATOM 3744 O O . LEU A 1 482 ? 76.268 66.123 47.005 1.00 27.51 487 LEU A O 1
ATOM 3749 N N . ALA A 1 483 ? 78.097 64.813 46.912 1.00 28.51 488 ALA A N 1
ATOM 3750 C CA . ALA A 1 483 ? 77.533 63.879 45.951 1.00 29.29 488 ALA A CA 1
ATOM 3751 C C . ALA A 1 483 ? 76.257 63.233 46.507 1.00 29.89 488 ALA A C 1
ATOM 3752 O O . ALA A 1 483 ? 75.300 63.029 45.763 1.00 30.44 488 ALA A O 1
ATOM 3754 N N . MET A 1 484 ? 76.240 62.941 47.812 1.00 29.34 489 MET A N 1
ATOM 3755 C CA . MET A 1 484 ? 75.038 62.420 48.483 1.00 29.88 489 MET A CA 1
ATOM 3756 C C . MET A 1 484 ? 73.812 63.325 48.391 1.00 29.45 489 MET A C 1
ATOM 3757 O O . MET A 1 484 ? 72.707 62.862 48.613 1.00 30.39 489 MET A O 1
ATOM 3762 N N . SER A 1 485 ? 73.997 64.606 48.098 1.00 28.49 490 SER A N 1
ATOM 3763 C CA . SER A 1 485 ? 72.857 65.516 47.963 1.00 28.31 490 SER A CA 1
ATOM 3764 C C . SER A 1 485 ? 71.967 65.120 46.790 1.00 28.80 490 SER A C 1
ATOM 3765 O O . SER A 1 485 ? 70.838 65.582 46.706 1.00 29.65 490 SER A O 1
ATOM 3768 N N . GLY A 1 486 ? 72.489 64.287 45.890 1.00 28.47 491 GLY A N 1
ATOM 3769 C CA . GLY A 1 486 ? 71.748 63.803 44.726 1.00 28.78 491 GLY A CA 1
ATOM 3770 C C . GLY A 1 486 ? 71.179 62.391 44.900 1.00 29.71 491 GLY A C 1
ATOM 3771 O O . GLY A 1 486 ? 70.586 61.828 43.965 1.00 30.28 491 GLY A O 1
ATOM 3772 N N . ASP A 1 487 ? 71.333 61.836 46.106 1.00 28.69 492 ASP A N 1
ATOM 3773 C CA . ASP A 1 487 ? 70.872 60.494 46.434 1.00 29.40 492 ASP A CA 1
ATOM 3774 C C . ASP A 1 487 ? 69.339 60.457 46.355 1.00 29.34 492 ASP A C 1
ATOM 3775 O O . ASP A 1 487 ? 68.674 61.395 46.799 1.00 28.72 492 ASP A O 1
ATOM 3780 N N . PRO A 1 488 ? 68.769 59.388 45.769 1.00 30.01 493 PRO A N 1
ATOM 3781 C CA . PRO A 1 488 ? 67.295 59.334 45.611 1.00 30.51 493 PRO A CA 1
ATOM 3782 C C . PRO A 1 488 ? 66.508 59.143 46.926 1.00 29.43 493 PRO A C 1
ATOM 3783 O O . PRO A 1 488 ? 65.284 59.330 46.963 1.00 30.02 493 PRO A O 1
ATOM 3787 N N . ASN A 1 489 ? 67.213 58.774 47.986 1.00 27.82 494 ASN A N 1
ATOM 3788 C CA . ASN A 1 489 ? 66.610 58.512 49.282 1.00 26.63 494 ASN A CA 1
ATOM 3789 C C . ASN A 1 489 ? 66.803 59.749 50.180 1.00 25.08 494 ASN A C 1
ATOM 3790 O O . ASN A 1 489 ? 67.927 60.192 50.422 1.00 24.69 494 ASN A O 1
ATOM 3795 N N . TYR A 1 490 ? 65.710 60.326 50.664 1.00 24.50 495 TYR A N 1
ATOM 3796 C CA . TYR A 1 490 ? 65.815 61.566 51.450 1.00 23.29 495 TYR A CA 1
ATOM 3797 C C . TYR A 1 490 ? 66.621 61.396 52.741 1.00 22.58 495 TYR A C 1
ATOM 3798 O O . TYR A 1 490 ? 67.260 62.342 53.190 1.00 22.73 495 TYR A O 1
ATOM 3807 N N . LEU A 1 491 ? 66.600 60.197 53.322 1.00 22.77 496 LEU A N 1
ATOM 3808 C CA . LEU A 1 491 ? 67.398 59.899 54.509 1.00 22.56 496 LEU A CA 1
ATOM 3809 C C . LEU A 1 491 ? 68.859 60.174 54.222 1.00 22.56 496 LEU A C 1
ATOM 3810 O O . LEU A 1 491 ? 69.577 60.747 55.073 1.00 22.45 496 LEU A O 1
ATOM 3815 N N . HIS A 1 492 ? 69.295 59.804 53.018 1.00 22.63 497 HIS A N 1
ATOM 3816 C CA . HIS A 1 492 ? 70.673 60.067 52.619 1.00 22.81 497 HIS A CA 1
ATOM 3817 C C . HIS A 1 492 ? 70.938 61.531 52.241 1.00 22.56 497 HIS A C 1
ATOM 3818 O O . HIS A 1 492 ? 72.027 62.052 52.488 1.00 22.46 497 HIS A O 1
ATOM 3825 N N . ARG A 1 493 ? 69.958 62.214 51.663 1.00 22.60 498 ARG A N 1
ATOM 3826 C CA . ARG A 1 493 ? 70.184 63.618 51.340 1.00 22.37 498 ARG A CA 1
ATOM 3827 C C . ARG A 1 493 ? 70.299 64.446 52.623 1.00 22.34 498 ARG A C 1
ATOM 3828 O O . ARG A 1 493 ? 71.112 65.367 52.715 1.00 22.53 498 ARG A O 1
ATOM 3836 N N . MET A 1 494 ? 69.511 64.105 53.629 1.00 22.47 499 MET A N 1
ATOM 3837 C CA . MET A 1 494 ? 69.595 64.843 54.889 1.00 22.47 499 MET A CA 1
ATOM 3838 C C . MET A 1 494 ? 70.987 64.682 55.491 1.00 21.89 499 MET A C 1
ATOM 3839 O O . MET A 1 494 ? 71.515 65.628 56.092 1.00 21.55 499 MET A O 1
ATOM 3844 N N . THR A 1 495 ? 71.591 63.507 55.294 1.00 22.05 500 THR A N 1
ATOM 3845 C CA . THR A 1 495 ? 72.917 63.238 55.840 1.00 22.31 500 THR A CA 1
ATOM 3846 C C . THR A 1 495 ? 73.971 64.233 55.311 1.00 23.16 500 THR A C 1
ATOM 3847 O O . THR A 1 495 ? 74.873 64.662 56.067 1.00 24.24 500 THR A O 1
ATOM 3851 N N . THR A 1 496 ? 73.857 64.624 54.048 1.00 22.77 501 THR A N 1
ATOM 3852 C CA . THR A 1 496 ? 74.682 65.723 53.535 1.00 23.22 501 THR A CA 1
ATOM 3853 C C . THR A 1 496 ? 74.587 66.951 54.425 1.00 22.81 501 THR A C 1
ATOM 3854 O O . THR A 1 496 ? 75.606 67.527 54.799 1.00 23.11 501 THR A O 1
ATOM 3858 N N . LEU A 1 497 ? 73.358 67.363 54.736 1.00 22.10 502 LEU A N 1
ATOM 3859 C CA . LEU A 1 497 ? 73.157 68.529 55.565 1.00 21.31 502 LEU A CA 1
ATOM 3860 C C . LEU A 1 497 ? 73.729 68.283 56.965 1.00 20.96 502 LEU A C 1
ATOM 3861 O O . LEU A 1 497 ? 74.381 69.150 57.538 1.00 20.86 502 LEU A O 1
ATOM 3866 N N . PHE A 1 498 ? 73.511 67.094 57.511 1.00 20.87 503 PHE A N 1
ATOM 3867 C CA . PHE A 1 498 ? 74.111 66.769 58.831 1.00 20.78 503 PHE A CA 1
ATOM 3868 C C . PHE A 1 498 ? 75.648 66.800 58.788 1.00 20.70 503 PHE A C 1
ATOM 3869 O O . PHE A 1 498 ? 76.270 67.277 59.728 1.00 21.00 503 PHE A O 1
ATOM 3877 N N . CYS A 1 499 ? 76.250 66.323 57.695 1.00 20.67 504 CYS A N 1
ATOM 3878 C CA . CYS A 1 499 ? 77.713 66.411 57.533 1.00 21.42 504 CYS A CA 1
ATOM 3879 C C . CYS A 1 499 ? 78.192 67.839 57.453 1.00 21.67 504 CYS A C 1
ATOM 3880 O O . CYS A 1 499 ? 79.192 68.185 58.080 1.00 22.40 504 CYS A O 1
ATOM 3883 N N . ILE A 1 500 ? 77.489 68.656 56.673 1.00 21.49 505 ILE A N 1
ATOM 3884 C CA . ILE A 1 500 ? 77.840 70.059 56.533 1.00 22.16 505 ILE A CA 1
ATOM 3885 C C . ILE A 1 500 ? 77.758 70.712 57.904 1.00 22.53 505 ILE A C 1
ATOM 3886 O O . ILE A 1 500 ? 78.663 71.443 58.302 1.00 23.21 505 ILE A O 1
ATOM 3891 N N . ASN A 1 501 ? 76.709 70.404 58.647 1.00 22.74 506 ASN A N 1
ATOM 3892 C CA . ASN A 1 501 ? 76.584 70.916 60.009 1.00 23.95 506 ASN A CA 1
ATOM 3893 C C . ASN A 1 501 ? 77.880 70.757 60.817 1.00 24.88 506 ASN A C 1
ATOM 3894 O O . ASN A 1 501 ? 78.369 71.718 61.404 1.00 25.69 506 ASN A O 1
ATOM 3899 N N . VAL A 1 502 ? 78.444 69.552 60.842 1.00 25.54 507 VAL A N 1
ATOM 3900 C CA . VAL A 1 502 ? 79.610 69.322 61.693 1.00 26.35 507 VAL A CA 1
ATOM 3901 C C . VAL A 1 502 ? 80.895 69.752 61.007 1.00 26.89 507 VAL A C 1
ATOM 3902 O O . VAL A 1 502 ? 81.829 70.153 61.680 1.00 27.77 507 VAL A O 1
ATOM 3906 N N . LEU A 1 503 ? 80.940 69.691 59.679 1.00 27.05 508 LEU A N 1
ATOM 3907 C CA . LEU A 1 503 ? 82.167 70.046 58.980 1.00 28.49 508 LEU A CA 1
ATOM 3908 C C . LEU A 1 503 ? 82.482 71.542 59.040 1.00 29.41 508 LEU A C 1
ATOM 3909 O O . LEU A 1 503 ? 83.649 71.946 59.094 1.00 29.79 508 LEU A O 1
ATOM 3914 N N . SER A 1 504 ? 81.442 72.361 59.059 1.00 30.45 509 SER A N 1
ATOM 3915 C CA . SER A 1 504 ? 81.634 73.797 59.069 1.00 32.83 509 SER A CA 1
ATOM 3916 C C . SER A 1 504 ? 82.183 74.277 60.420 1.00 34.53 509 SER A C 1
ATOM 3917 O O . SER A 1 504 ? 82.676 75.379 60.527 1.00 35.74 509 SER A O 1
ATOM 3920 N N . GLU A 1 505 ? 82.096 73.448 61.455 1.00 37.27 510 GLU A N 1
ATOM 3921 C CA . GLU A 1 505 ? 82.729 73.778 62.743 1.00 38.98 510 GLU A CA 1
ATOM 3922 C C . GLU A 1 505 ? 84.260 73.712 62.662 1.00 39.46 510 GLU A C 1
ATOM 3923 O O . GLU A 1 505 ? 84.937 74.236 63.546 1.00 41.94 510 GLU A O 1
ATOM 3929 N N . VAL A 1 506 ? 84.799 73.080 61.618 1.00 36.11 511 VAL A N 1
ATOM 3930 C CA . VAL A 1 506 ? 86.241 72.774 61.562 1.00 35.65 511 VAL A CA 1
ATOM 3931 C C . VAL A 1 506 ? 86.931 73.118 60.233 1.00 34.89 511 VAL A C 1
ATOM 3932 O O . VAL A 1 506 ? 88.149 73.173 60.170 1.00 34.96 511 VAL A O 1
ATOM 3936 N N . CYS A 1 507 ? 86.148 73.328 59.180 1.00 34.06 512 CYS A N 1
ATOM 3937 C CA . CYS A 1 507 ? 86.694 73.651 57.866 1.00 33.85 512 CYS A CA 1
ATOM 3938 C C . CYS A 1 507 ? 86.917 75.148 57.634 1.00 33.93 512 CYS A C 1
ATOM 3939 O O . CYS A 1 507 ? 87.589 75.533 56.668 1.00 33.66 512 CYS A O 1
ATOM 3942 N N . GLY A 1 508 ? 86.349 75.980 58.504 1.00 32.84 513 GLY A N 1
ATOM 3943 C CA . GLY A 1 508 ? 86.570 77.414 58.437 1.00 33.90 513 GLY A CA 1
ATOM 3944 C C . GLY A 1 508 ? 85.650 78.146 57.482 1.00 33.93 513 GLY A C 1
ATOM 3945 O O . GLY A 1 508 ? 84.967 77.528 56.674 1.00 33.71 513 GLY A O 1
ATOM 3946 N N . GLN A 1 509 ? 85.651 79.473 57.567 1.00 34.85 514 GLN A N 1
ATOM 3947 C CA . GLN A 1 509 ? 84.688 80.290 56.839 1.00 35.86 514 GLN A CA 1
ATOM 3948 C C . GLN A 1 509 ? 84.810 80.188 55.316 1.00 36.60 514 GLN A C 1
ATOM 3949 O O . GLN A 1 509 ? 83.805 80.241 54.605 1.00 36.13 514 GLN A O 1
ATOM 3955 N N . ASP A 1 510 ? 86.033 80.054 54.823 1.00 37.07 515 ASP A N 1
ATOM 3956 C CA . ASP A 1 510 ? 86.254 80.109 53.392 1.00 38.33 515 ASP A CA 1
ATOM 3957 C C . ASP A 1 510 ? 85.739 78.842 52.701 1.00 35.68 515 ASP A C 1
ATOM 3958 O O . ASP A 1 510 ? 84.982 78.910 51.736 1.00 34.26 515 ASP A O 1
ATOM 3963 N N . ILE A 1 511 ? 86.155 77.689 53.212 1.00 34.06 516 ILE A N 1
ATOM 3964 C CA . ILE A 1 511 ? 85.726 76.411 52.673 1.00 31.84 516 ILE A CA 1
ATOM 3965 C C . ILE A 1 511 ? 84.207 76.227 52.814 1.00 30.43 516 ILE A C 1
ATOM 3966 O O . ILE A 1 511 ? 83.549 75.772 51.872 1.00 29.52 516 ILE A O 1
ATOM 3971 N N . THR A 1 512 ? 83.655 76.608 53.964 1.00 29.39 517 THR A N 1
ATOM 3972 C CA . THR A 1 512 ? 82.199 76.548 54.165 1.00 29.07 517 THR A CA 1
ATOM 3973 C C . THR A 1 512 ? 81.464 77.430 53.126 1.00 29.85 517 THR A C 1
ATOM 3974 O O . THR A 1 512 ? 80.503 76.991 52.482 1.00 29.72 517 THR A O 1
ATOM 3978 N N . THR A 1 513 ? 81.928 78.670 52.974 1.00 30.51 518 THR A N 1
ATOM 3979 C CA . THR A 1 513 ? 81.292 79.638 52.097 1.00 31.28 518 THR A CA 1
ATOM 3980 C C . THR A 1 513 ? 81.368 79.184 50.629 1.00 32.24 518 THR A C 1
ATOM 3981 O O . THR A 1 513 ? 80.345 79.116 49.939 1.00 31.32 518 THR A O 1
ATOM 3985 N N . LYS A 1 514 ? 82.568 78.869 50.157 1.00 33.24 519 LYS A N 1
ATOM 3986 C CA . LYS A 1 514 ? 82.750 78.583 48.735 1.00 34.72 519 LYS A CA 1
ATOM 3987 C C . LYS A 1 514 ? 82.273 77.188 48.353 1.00 33.62 519 LYS A C 1
ATOM 3988 O O . LYS A 1 514 ? 81.750 76.994 47.265 1.00 34.04 519 LYS A O 1
ATOM 3994 N N . HIS A 1 515 ? 82.437 76.225 49.254 1.00 32.73 520 HIS A N 1
ATOM 3995 C CA . HIS A 1 515 ? 82.354 74.816 48.872 1.00 32.38 520 HIS A CA 1
ATOM 3996 C C . HIS A 1 515 ? 81.238 74.004 49.522 1.00 31.60 520 HIS A C 1
ATOM 3997 O O . HIS A 1 515 ? 81.021 72.855 49.138 1.00 31.45 520 HIS A O 1
ATOM 4004 N N . MET A 1 516 ? 80.527 74.587 50.490 1.00 30.59 521 MET A N 1
ATOM 4005 C CA . MET A 1 516 ? 79.486 73.834 51.195 1.00 29.57 521 MET A CA 1
ATOM 4006 C C . MET A 1 516 ? 78.118 74.515 51.130 1.00 28.11 521 MET A C 1
ATOM 4007 O O . MET A 1 516 ? 77.109 73.864 50.891 1.00 27.21 521 MET A O 1
ATOM 4012 N N . LEU A 1 517 ? 78.118 75.830 51.329 1.00 27.40 522 LEU A N 1
ATOM 4013 C CA . LEU A 1 517 ? 76.927 76.662 51.279 1.00 26.76 522 LEU A CA 1
ATOM 4014 C C . LEU A 1 517 ? 76.151 76.613 49.945 1.00 27.03 522 LEU A C 1
ATOM 4015 O O . LEU A 1 517 ? 74.919 76.560 49.965 1.00 27.82 522 LEU A O 1
ATOM 4020 N N . PRO A 1 518 ? 76.849 76.630 48.793 1.00 27.14 523 PRO A N 1
ATOM 4021 C CA . PRO A 1 518 ? 76.066 76.562 47.549 1.00 27.51 523 PRO A CA 1
ATOM 4022 C C . PRO A 1 518 ? 75.138 75.318 47.490 1.00 27.40 523 PRO A C 1
ATOM 4023 O O . PRO A 1 518 ? 73.993 75.413 47.005 1.00 27.22 523 PRO A O 1
ATOM 4027 N N . THR A 1 519 ? 75.624 74.177 47.983 1.00 26.50 524 THR A N 1
ATOM 4028 C CA . THR A 1 519 ? 74.815 72.950 48.036 1.00 26.38 524 THR A CA 1
ATOM 4029 C C . THR A 1 519 ? 73.618 73.118 48.995 1.00 26.45 524 THR A C 1
ATOM 4030 O O . THR A 1 519 ? 72.483 72.757 48.657 1.00 27.29 524 THR A O 1
ATOM 4034 N N . VAL A 1 520 ? 73.859 73.675 50.178 1.00 25.96 525 VAL A N 1
ATOM 4035 C CA . VAL A 1 520 ? 72.771 73.923 51.123 1.00 25.54 525 VAL A CA 1
ATOM 4036 C C . VAL A 1 520 ? 71.661 74.736 50.448 1.00 26.40 525 VAL A C 1
ATOM 4037 O O . VAL A 1 520 ? 70.497 74.319 50.426 1.00 26.58 525 VAL A O 1
ATOM 4041 N N . LEU A 1 521 ? 72.031 75.872 49.865 1.00 27.30 526 LEU A N 1
ATOM 4042 C CA . LEU A 1 521 ? 71.061 76.747 49.196 1.00 28.04 526 LEU A CA 1
ATOM 4043 C C . LEU A 1 521 ? 70.291 76.037 48.073 1.00 28.49 526 LEU A C 1
ATOM 4044 O O . LEU A 1 521 ? 69.096 76.234 47.928 1.00 28.98 526 LEU A O 1
ATOM 4049 N N . ARG A 1 522 ? 70.994 75.215 47.295 1.00 28.63 527 ARG A N 1
ATOM 4050 C CA . ARG A 1 522 ? 70.414 74.466 46.209 1.00 29.44 527 ARG A CA 1
ATOM 4051 C C . ARG A 1 522 ? 69.380 73.475 46.731 1.00 28.74 527 ARG A C 1
ATOM 4052 O O . ARG A 1 522 ? 68.337 73.285 46.109 1.00 28.40 527 ARG A O 1
ATOM 4060 N N . MET A 1 523 ? 69.654 72.874 47.895 1.00 27.25 528 MET A N 1
ATOM 4061 C CA . MET A 1 523 ? 68.753 71.871 48.469 1.00 26.24 528 MET A CA 1
ATOM 4062 C C . MET A 1 523 ? 67.438 72.443 49.008 1.00 26.17 528 MET A C 1
ATOM 4063 O O . MET A 1 523 ? 66.495 71.688 49.288 1.00 26.59 528 MET A O 1
ATOM 4068 N N . ALA A 1 524 ? 67.351 73.769 49.110 1.00 25.39 529 ALA A N 1
ATOM 4069 C CA . ALA A 1 524 ? 66.082 74.420 49.475 1.00 25.57 529 ALA A CA 1
ATOM 4070 C C . ALA A 1 524 ? 64.943 74.125 48.488 1.00 25.64 529 ALA A C 1
ATOM 4071 O O . ALA A 1 524 ? 63.784 74.258 48.841 1.00 25.56 529 ALA A O 1
ATOM 4073 N N . GLY A 1 525 ? 65.282 73.751 47.255 1.00 26.26 530 GLY A N 1
ATOM 4074 C CA . GLY A 1 525 ? 64.280 73.351 46.247 1.00 26.42 530 GLY A CA 1
ATOM 4075 C C . GLY A 1 525 ? 63.997 71.848 46.190 1.00 26.50 530 GLY A C 1
ATOM 4076 O O . GLY A 1 525 ? 63.359 71.382 45.254 1.00 27.33 530 GLY A O 1
ATOM 4077 N N . ASP A 1 526 ? 64.485 71.089 47.176 1.00 25.52 531 ASP A N 1
ATOM 4078 C CA . ASP A 1 526 ? 64.227 69.656 47.273 1.00 25.89 531 ASP A CA 1
ATOM 4079 C C . ASP A 1 526 ? 62.718 69.354 47.317 1.00 26.22 531 ASP A C 1
ATOM 4080 O O . ASP A 1 526 ? 61.961 70.116 47.924 1.00 26.35 531 ASP A O 1
ATOM 4085 N N . PRO A 1 527 ? 62.276 68.265 46.644 1.00 26.51 532 PRO A N 1
ATOM 4086 C CA . PRO A 1 527 ? 60.856 67.874 46.679 1.00 26.78 532 PRO A CA 1
ATOM 4087 C C . PRO A 1 527 ? 60.359 67.361 48.050 1.00 26.43 532 PRO A C 1
ATOM 4088 O O . PRO A 1 527 ? 59.161 67.455 48.336 1.00 26.65 532 PRO A O 1
ATOM 4092 N N . VAL A 1 528 ? 61.235 66.841 48.905 1.00 25.67 533 VAL A N 1
ATOM 4093 C CA . VAL A 1 528 ? 60.743 66.455 50.233 1.00 25.41 533 VAL A CA 1
ATOM 4094 C C . VAL A 1 528 ? 60.946 67.467 51.355 1.00 24.46 533 VAL A C 1
ATOM 4095 O O . VAL A 1 528 ? 62.026 68.060 51.503 1.00 24.59 533 VAL A O 1
ATOM 4099 N N . ALA A 1 529 ? 59.864 67.706 52.098 1.00 23.84 534 ALA A N 1
ATOM 4100 C CA . ALA A 1 529 ? 59.808 68.775 53.105 1.00 22.59 534 ALA A CA 1
ATOM 4101 C C . ALA A 1 529 ? 60.889 68.612 54.171 1.00 21.76 534 ALA A C 1
ATOM 4102 O O . ALA A 1 529 ? 61.492 69.606 54.605 1.00 21.23 534 ALA A O 1
ATOM 4104 N N . ASN A 1 530 ? 61.179 67.363 54.552 1.00 21.24 535 ASN A N 1
ATOM 4105 C CA . ASN A 1 530 ? 62.220 67.110 55.562 1.00 20.67 535 ASN A CA 1
ATOM 4106 C C . ASN A 1 530 ? 63.617 67.628 55.158 1.00 20.41 535 ASN A C 1
ATOM 4107 O O . ASN A 1 530 ? 64.399 68.077 55.992 1.00 19.57 535 ASN A O 1
ATOM 4112 N N . VAL A 1 531 ? 63.921 67.585 53.869 1.00 20.98 536 VAL A N 1
ATOM 4113 C CA . VAL A 1 531 ? 65.178 68.156 53.404 1.00 21.11 536 VAL A CA 1
ATOM 4114 C C . VAL A 1 531 ? 65.061 69.672 53.491 1.00 21.46 536 VAL A C 1
ATOM 4115 O O . VAL A 1 531 ? 65.957 70.340 54.021 1.00 21.77 536 VAL A O 1
ATOM 4119 N N . ARG A 1 532 ? 63.934 70.198 53.019 1.00 22.12 537 ARG A N 1
ATOM 4120 C CA . ARG A 1 532 ? 63.732 71.647 52.944 1.00 22.64 537 ARG A CA 1
ATOM 4121 C C . ARG A 1 532 ? 63.853 72.270 54.322 1.00 22.53 537 ARG A C 1
ATOM 4122 O O . ARG A 1 532 ? 64.522 73.289 54.480 1.00 22.77 537 ARG A O 1
ATOM 4130 N N . PHE A 1 533 ? 63.233 71.664 55.343 1.00 21.93 538 PHE A N 1
ATOM 4131 C CA . PHE A 1 533 ? 63.345 72.280 56.660 1.00 21.23 538 PHE A CA 1
ATOM 4132 C C . PHE A 1 533 ? 64.715 72.065 57.317 1.00 20.93 538 PHE A C 1
ATOM 4133 O O . PHE A 1 533 ? 65.118 72.854 58.170 1.00 20.44 538 PHE A O 1
ATOM 4141 N N . ASN A 1 534 ? 65.434 71.014 56.905 1.00 20.44 539 ASN A N 1
ATOM 4142 C CA . ASN A 1 534 ? 66.814 70.847 57.371 1.00 20.25 539 ASN A CA 1
ATOM 4143 C C . ASN A 1 534 ? 67.795 71.797 56.673 1.00 20.66 539 ASN A C 1
ATOM 4144 O O . ASN A 1 534 ? 68.841 72.134 57.234 1.00 21.19 539 ASN A O 1
ATOM 4149 N N . VAL A 1 535 ? 67.443 72.259 55.474 1.00 20.92 540 VAL A N 1
ATOM 4150 C CA . VAL A 1 535 ? 68.133 73.413 54.878 1.00 21.38 540 VAL A CA 1
ATOM 4151 C C . VAL A 1 535 ? 68.054 74.643 55.814 1.00 22.05 540 VAL A C 1
ATOM 4152 O O . VAL A 1 535 ? 69.075 75.219 56.194 1.00 22.21 540 VAL A O 1
ATOM 4156 N N . ALA A 1 536 ? 66.844 75.033 56.190 1.00 22.66 541 ALA A N 1
ATOM 4157 C CA . ALA A 1 536 ? 66.658 76.093 57.180 1.00 23.87 541 ALA A CA 1
ATOM 4158 C C . ALA A 1 536 ? 67.497 75.846 58.442 1.00 24.56 541 ALA A C 1
ATOM 4159 O O . ALA A 1 536 ? 68.300 76.713 58.839 1.00 25.93 541 ALA A O 1
ATOM 4161 N N . LYS A 1 537 ? 67.356 74.665 59.041 1.00 24.06 542 LYS A N 1
ATOM 4162 C CA . LYS A 1 537 ? 68.107 74.334 60.266 1.00 24.53 542 LYS A CA 1
ATOM 4163 C C . LYS A 1 537 ? 69.622 74.417 60.053 1.00 24.31 542 LYS A C 1
ATOM 4164 O O . LYS A 1 537 ? 70.340 74.941 60.918 1.00 24.03 542 LYS A O 1
ATOM 4170 N N . SER A 1 538 ? 70.101 73.943 58.898 1.00 23.51 543 SER A N 1
ATOM 4171 C CA . SER A 1 538 ? 71.530 74.045 58.591 1.00 23.26 543 SER A CA 1
ATOM 4172 C C . SER A 1 538 ? 72.021 75.487 58.447 1.00 23.67 543 SER A C 1
ATOM 4173 O O . SER A 1 538 ? 73.136 75.815 58.865 1.00 23.44 543 SER A O 1
ATOM 4176 N N . LEU A 1 539 ? 71.189 76.337 57.855 1.00 23.66 544 LEU A N 1
ATOM 4177 C CA . LEU A 1 539 ? 71.570 77.720 57.654 1.00 24.58 544 LEU A CA 1
ATOM 4178 C C . LEU A 1 539 ? 71.660 78.403 58.998 1.00 25.57 544 LEU A C 1
ATOM 4179 O O . LEU A 1 539 ? 72.516 79.247 59.205 1.00 26.11 544 LEU A O 1
ATOM 4184 N N . GLN A 1 540 ? 70.784 78.016 59.919 1.00 26.29 545 GLN A N 1
ATOM 4185 C CA . GLN A 1 540 ? 70.856 78.535 61.273 1.00 27.58 545 GLN A CA 1
ATOM 4186 C C . GLN A 1 540 ? 72.161 78.044 61.921 1.00 28.22 545 GLN A C 1
ATOM 4187 O O . GLN A 1 540 ? 72.916 78.833 62.479 1.00 29.46 545 GLN A O 1
ATOM 4193 N N . LYS A 1 541 ? 72.438 76.751 61.798 1.00 27.73 546 LYS A N 1
ATOM 4194 C CA . LYS A 1 541 ? 73.602 76.157 62.408 1.00 28.82 546 LYS A CA 1
ATOM 4195 C C . LYS A 1 541 ? 74.942 76.729 61.913 1.00 29.93 546 LYS A C 1
ATOM 4196 O O . LYS A 1 541 ? 75.837 76.986 62.721 1.00 30.83 546 LYS A O 1
ATOM 4202 N N . ILE A 1 542 ? 75.080 76.924 60.605 1.00 29.60 547 ILE A N 1
ATOM 4203 C CA . ILE A 1 542 ? 76.348 77.340 60.037 1.00 30.58 547 ILE A CA 1
ATOM 4204 C C . ILE A 1 542 ? 76.476 78.862 59.923 1.00 33.26 547 ILE A C 1
ATOM 4205 O O . ILE A 1 542 ? 77.594 79.382 59.818 1.00 34.27 547 ILE A O 1
ATOM 4210 N N . GLY A 1 543 ? 75.336 79.560 59.960 1.00 33.93 548 GLY A N 1
ATOM 4211 C CA . GLY A 1 543 ? 75.268 81.025 59.844 1.00 35.92 548 GLY A CA 1
ATOM 4212 C C . GLY A 1 543 ? 76.397 81.817 60.502 1.00 38.40 548 GLY A C 1
ATOM 4213 O O . GLY A 1 543 ? 76.971 82.706 59.861 1.00 39.44 548 GLY A O 1
ATOM 4214 N N . PRO A 1 544 ? 76.712 81.515 61.782 1.00 39.41 549 PRO A N 1
ATOM 4215 C CA . PRO A 1 544 ? 77.796 82.214 62.489 1.00 41.82 549 PRO A CA 1
ATOM 4216 C C . PRO A 1 544 ? 79.214 81.943 61.991 1.00 43.38 549 PRO A C 1
ATOM 4217 O O . PRO A 1 544 ? 80.153 82.538 62.509 1.00 46.44 549 PRO A O 1
ATOM 4221 N N . ILE A 1 545 ? 79.384 81.052 61.019 1.00 43.28 550 ILE A N 1
ATOM 4222 C CA . ILE A 1 545 ? 80.690 80.869 60.369 1.00 42.21 550 ILE A CA 1
ATOM 4223 C C . ILE A 1 545 ? 80.729 81.750 59.116 1.00 40.87 550 ILE A C 1
ATOM 4224 O O . ILE A 1 545 ? 81.799 82.025 58.569 1.00 40.09 550 ILE A O 1
ATOM 4229 N N . LEU A 1 546 ? 79.552 82.217 58.695 1.00 39.10 551 LEU A N 1
ATOM 4230 C CA . LEU A 1 546 ? 79.415 82.978 57.456 1.00 38.82 551 LEU A CA 1
ATOM 4231 C C . LEU A 1 546 ? 79.534 84.461 57.702 1.00 40.05 551 LEU A C 1
ATOM 4232 O O . LEU A 1 546 ? 79.114 84.966 58.739 1.00 42.11 551 LEU A O 1
ATOM 4237 N N . ASP A 1 547 ? 80.096 85.161 56.731 1.00 41.34 552 ASP A N 1
ATOM 4238 C CA . ASP A 1 547 ? 80.253 86.600 56.832 1.00 43.66 552 ASP A CA 1
ATOM 4239 C C . ASP A 1 547 ? 78.903 87.300 56.739 1.00 43.83 552 ASP A C 1
ATOM 4240 O O . ASP A 1 547 ? 77.980 86.787 56.108 1.00 44.72 552 ASP A O 1
ATOM 4245 N N . ASN A 1 548 ? 78.788 88.464 57.366 1.00 44.04 553 ASN A N 1
ATOM 4246 C CA . ASN A 1 548 ? 77.511 89.161 57.422 1.00 44.70 553 ASN A CA 1
ATOM 4247 C C . ASN A 1 548 ? 76.969 89.509 56.049 1.00 43.70 553 ASN A C 1
ATOM 4248 O O . ASN A 1 548 ? 75.762 89.520 55.852 1.00 43.68 553 ASN A O 1
ATOM 4253 N N . SER A 1 549 ? 77.865 89.763 55.101 1.00 44.55 554 SER A N 1
ATOM 4254 C CA . SER A 1 549 ? 77.481 90.062 53.708 1.00 44.13 554 SER A CA 1
ATOM 4255 C C . SER A 1 549 ? 76.842 88.855 53.017 1.00 41.94 554 SER A C 1
ATOM 4256 O O . SER A 1 549 ? 75.821 88.991 52.354 1.00 42.01 554 SER A O 1
ATOM 4259 N N . THR A 1 550 ? 77.458 87.686 53.184 1.00 40.46 555 THR A N 1
ATOM 4260 C CA . THR A 1 550 ? 76.928 86.407 52.710 1.00 39.41 555 THR A CA 1
ATOM 4261 C C . THR A 1 550 ? 75.529 86.118 53.257 1.00 38.94 555 THR A C 1
ATOM 4262 O O . THR A 1 550 ? 74.618 85.721 52.512 1.00 38.87 555 THR A O 1
ATOM 4266 N N . LEU A 1 551 ? 75.366 86.313 54.560 1.00 38.70 556 LEU A N 1
ATOM 4267 C CA . LEU A 1 551 ? 74.077 86.125 55.205 1.00 39.16 556 LEU A CA 1
ATOM 4268 C C . LEU A 1 551 ? 73.025 86.983 54.545 1.00 40.41 556 LEU A C 1
ATOM 4269 O O . LEU A 1 551 ? 71.891 86.544 54.316 1.00 40.18 556 LEU A O 1
ATOM 4274 N N . GLN A 1 552 ? 73.433 88.197 54.208 1.00 41.86 557 GLN A N 1
ATOM 4275 C CA . GLN A 1 552 ? 72.530 89.204 53.701 1.00 44.54 557 GLN A CA 1
ATOM 4276 C C . GLN A 1 552 ? 72.158 88.944 52.234 1.00 43.74 557 GLN A C 1
ATOM 4277 O O . GLN A 1 552 ? 70.991 89.018 51.864 1.00 43.04 557 GLN A O 1
ATOM 4283 N N . SER A 1 553 ? 73.147 88.619 51.408 1.00 43.87 558 SER A N 1
ATOM 4284 C CA . SER A 1 553 ? 72.917 88.508 49.966 1.00 44.60 558 SER A CA 1
ATOM 4285 C C . SER A 1 553 ? 72.509 87.114 49.485 1.00 44.04 558 SER A C 1
ATOM 4286 O O . SER A 1 553 ? 71.847 86.994 48.458 1.00 44.26 558 SER A O 1
ATOM 4289 N N . GLU A 1 554 ? 72.896 86.067 50.212 1.00 42.98 559 GLU A N 1
ATOM 4290 C CA . GLU A 1 554 ? 72.618 84.704 49.761 1.00 42.41 559 GLU A CA 1
ATOM 4291 C C . GLU A 1 554 ? 71.687 83.917 50.675 1.00 38.87 559 GLU A C 1
ATOM 4292 O O . GLU A 1 554 ? 70.738 83.302 50.199 1.00 36.72 559 GLU A O 1
ATOM 4298 N N . VAL A 1 555 ? 71.943 83.964 51.982 1.00 36.73 560 VAL A N 1
ATOM 4299 C CA . VAL A 1 555 ? 71.162 83.202 52.954 1.00 34.08 560 VAL A CA 1
ATOM 4300 C C . VAL A 1 555 ? 69.757 83.783 53.158 1.00 34.36 560 VAL A C 1
ATOM 4301 O O . VAL A 1 555 ? 68.760 83.067 53.014 1.00 33.56 560 VAL A O 1
ATOM 4305 N N . LYS A 1 556 ? 69.670 85.076 53.456 1.00 35.23 561 LYS A N 1
ATOM 4306 C CA . LYS A 1 556 ? 68.375 85.708 53.717 1.00 35.54 561 LYS A CA 1
ATOM 4307 C C . LYS A 1 556 ? 67.326 85.414 52.636 1.00 34.75 561 LYS A C 1
ATOM 4308 O O . LYS A 1 556 ? 66.210 84.996 52.979 1.00 34.30 561 LYS A O 1
ATOM 4314 N N . PRO A 1 557 ? 67.673 85.603 51.335 1.00 34.27 562 PRO A N 1
ATOM 4315 C CA . PRO A 1 557 ? 66.631 85.417 50.307 1.00 33.88 562 PRO A CA 1
ATOM 4316 C C . PRO A 1 557 ? 66.071 83.987 50.252 1.00 32.19 562 PRO A C 1
ATOM 4317 O O . PRO A 1 557 ? 64.863 83.799 50.047 1.00 31.43 562 PRO A O 1
ATOM 4321 N N . ILE A 1 558 ? 66.936 83.001 50.457 1.00 30.51 563 ILE A N 1
ATOM 4322 C CA . ILE A 1 558 ? 66.511 81.600 50.507 1.00 29.33 563 ILE A CA 1
ATOM 4323 C C . ILE A 1 558 ? 65.583 81.312 51.708 1.00 28.59 563 ILE A C 1
ATOM 4324 O O . ILE A 1 558 ? 64.520 80.706 51.556 1.00 28.02 563 ILE A O 1
ATOM 4329 N N . LEU A 1 559 ? 65.971 81.771 52.890 1.00 28.27 564 LEU A N 1
ATOM 4330 C CA . LEU A 1 559 ? 65.131 81.622 54.067 1.00 28.58 564 LEU A CA 1
ATOM 4331 C C . LEU A 1 559 ? 63.770 82.307 53.890 1.00 29.67 564 LEU A C 1
ATOM 4332 O O . LEU A 1 559 ? 62.740 81.734 54.273 1.00 29.44 564 LEU A O 1
ATOM 4337 N N . GLU A 1 560 ? 63.769 83.508 53.304 1.00 30.62 565 GLU A N 1
ATOM 4338 C CA . GLU A 1 560 ? 62.524 84.237 53.016 1.00 32.46 565 GLU A CA 1
ATOM 4339 C C . GLU A 1 560 ? 61.597 83.408 52.140 1.00 31.90 565 GLU A C 1
ATOM 4340 O O . GLU A 1 560 ? 60.399 83.313 52.412 1.00 31.48 565 GLU A O 1
ATOM 4346 N N . LYS A 1 561 ? 62.163 82.819 51.087 1.00 31.79 566 LYS A N 1
ATOM 4347 C CA . LYS A 1 561 ? 61.420 81.938 50.202 1.00 32.69 566 LYS A CA 1
ATOM 4348 C C . LYS A 1 561 ? 60.860 80.751 51.004 1.00 31.20 566 LYS A C 1
ATOM 4349 O O . LYS A 1 561 ? 59.685 80.368 50.836 1.00 30.54 566 LYS A O 1
ATOM 4355 N N . LEU A 1 562 ? 61.693 80.196 51.889 1.00 29.02 567 LEU A N 1
ATOM 4356 C CA . LEU A 1 562 ? 61.296 79.031 52.668 1.00 27.96 567 LEU A CA 1
ATOM 4357 C C . LEU A 1 562 ? 60.140 79.344 53.620 1.00 28.93 567 LEU A C 1
ATOM 4358 O O . LEU A 1 562 ? 59.313 78.462 53.889 1.00 28.40 567 LEU A O 1
ATOM 4363 N N . THR A 1 563 ? 60.054 80.597 54.092 1.00 29.71 568 THR A N 1
ATOM 4364 C CA . THR A 1 563 ? 58.939 81.001 54.971 1.00 30.90 568 THR A CA 1
ATOM 4365 C C . THR A 1 563 ? 57.600 80.974 54.245 1.00 32.09 568 THR A C 1
ATOM 4366 O O . THR A 1 563 ? 56.554 81.040 54.889 1.00 33.64 568 THR A O 1
ATOM 4370 N N . GLN A 1 564 ? 57.626 80.894 52.915 1.00 32.87 569 GLN A N 1
ATOM 4371 C CA . GLN A 1 564 ? 56.377 80.855 52.137 1.00 33.70 569 GLN A CA 1
ATOM 4372 C C . GLN A 1 564 ? 56.110 79.487 51.484 1.00 33.43 569 GLN A C 1
ATOM 4373 O O . GLN A 1 564 ? 55.314 79.364 50.565 1.00 35.32 569 GLN A O 1
ATOM 4379 N N . ASP A 1 565 ? 56.765 78.463 52.011 1.00 31.81 570 ASP A N 1
ATOM 4380 C CA . ASP A 1 565 ? 56.557 77.077 51.635 1.00 31.26 570 ASP A CA 1
ATOM 4381 C C . ASP A 1 565 ? 55.176 76.614 52.071 1.00 31.89 570 ASP A C 1
ATOM 4382 O O . ASP A 1 565 ? 54.559 77.226 52.951 1.00 31.64 570 ASP A O 1
ATOM 4387 N N . GLN A 1 566 ? 54.705 75.530 51.469 1.00 32.86 571 GLN A N 1
ATOM 4388 C CA . GLN A 1 566 ? 53.413 74.939 51.826 1.00 34.78 571 GLN A CA 1
ATOM 4389 C C . GLN A 1 566 ? 53.469 73.997 53.028 1.00 33.10 571 GLN A C 1
ATOM 4390 O O . GLN A 1 566 ? 52.442 73.691 53.637 1.00 34.07 571 GLN A O 1
ATOM 4396 N N . ASP A 1 567 ? 54.669 73.562 53.387 1.00 30.46 572 ASP A N 1
ATOM 4397 C CA . ASP A 1 567 ? 54.845 72.742 54.573 1.00 28.58 572 ASP A CA 1
ATOM 4398 C C . ASP A 1 567 ? 55.104 73.561 55.849 1.00 27.37 572 ASP A C 1
ATOM 4399 O O . ASP A 1 567 ? 55.958 74.450 55.880 1.00 26.83 572 ASP A O 1
ATOM 4404 N N . VAL A 1 568 ? 54.346 73.224 56.889 1.00 26.83 573 VAL A N 1
ATOM 4405 C CA . VAL A 1 568 ? 54.314 73.926 58.170 1.00 26.35 573 VAL A CA 1
ATOM 4406 C C . VAL A 1 568 ? 55.692 73.953 58.854 1.00 26.16 573 VAL A C 1
ATOM 4407 O O . VAL A 1 568 ? 56.126 74.990 59.375 1.00 26.07 573 VAL A O 1
ATOM 4411 N N . ASP A 1 569 ? 56.395 72.822 58.822 1.00 25.81 574 ASP A N 1
ATOM 4412 C CA . ASP A 1 569 ? 57.712 72.728 59.450 1.00 25.07 574 ASP A CA 1
ATOM 4413 C C . ASP A 1 569 ? 58.778 73.519 58.703 1.00 24.95 574 ASP A C 1
ATOM 4414 O O . ASP A 1 569 ? 59.658 74.130 59.334 1.00 23.84 574 ASP A O 1
ATOM 4419 N N . VAL A 1 570 ? 58.698 73.550 57.369 1.00 25.28 575 VAL A N 1
ATOM 4420 C CA . VAL A 1 570 ? 59.667 74.367 56.650 1.00 26.21 575 VAL A CA 1
ATOM 4421 C C . VAL A 1 570 ? 59.432 75.854 56.895 1.00 27.78 575 VAL A C 1
ATOM 4422 O O . VAL A 1 570 ? 60.399 76.590 57.066 1.00 28.10 575 VAL A O 1
ATOM 4426 N N . LYS A 1 571 ? 58.170 76.274 56.999 1.00 29.44 576 LYS A N 1
ATOM 4427 C CA . LYS A 1 571 ? 57.867 77.668 57.368 1.00 30.99 576 LYS A CA 1
ATOM 4428 C C . LYS A 1 571 ? 58.460 77.965 58.753 1.00 29.53 576 LYS A C 1
ATOM 4429 O O . LYS A 1 571 ? 59.168 78.951 58.958 1.00 28.95 576 LYS A O 1
ATOM 4435 N N . TYR A 1 572 ? 58.190 77.076 59.695 1.00 28.43 577 TYR A N 1
ATOM 4436 C CA . TYR A 1 572 ? 58.606 77.298 61.062 1.00 27.27 577 TYR A CA 1
ATOM 4437 C C . TYR A 1 572 ? 60.124 77.406 61.204 1.00 26.82 577 TYR A C 1
ATOM 4438 O O . TYR A 1 572 ? 60.614 78.362 61.817 1.00 27.46 577 TYR A O 1
ATOM 4447 N N . PHE A 1 573 ? 60.869 76.444 60.654 1.00 25.32 578 PHE A N 1
ATOM 4448 C CA . PHE A 1 573 ? 62.329 76.467 60.811 1.00 24.74 578 PHE A CA 1
ATOM 4449 C C . PHE A 1 573 ? 63.007 77.586 60.012 1.00 25.29 578 PHE A C 1
ATOM 4450 O O . PHE A 1 573 ? 64.055 78.090 60.431 1.00 25.37 578 PHE A O 1
ATOM 4458 N N . ALA A 1 574 ? 62.413 77.980 58.886 1.00 25.71 579 ALA A N 1
ATOM 4459 C CA . ALA A 1 574 ? 62.911 79.135 58.141 1.00 27.18 579 ALA A CA 1
ATOM 4460 C C . ALA A 1 574 ? 62.784 80.388 59.014 1.00 29.12 579 ALA A C 1
ATOM 4461 O O . ALA A 1 574 ? 63.742 81.175 59.141 1.00 28.85 579 ALA A O 1
ATOM 4463 N N . GLN A 1 575 ? 61.613 80.542 59.641 1.00 31.60 580 GLN A N 1
ATOM 4464 C CA . GLN A 1 575 ? 61.340 81.661 60.557 1.00 34.49 580 GLN A CA 1
ATOM 4465 C C . GLN A 1 575 ? 62.317 81.688 61.729 1.00 33.57 580 GLN A C 1
ATOM 4466 O O . GLN A 1 575 ? 62.903 82.726 62.015 1.00 33.27 580 GLN A O 1
ATOM 4472 N N . GLU A 1 576 ? 62.495 80.543 62.388 1.00 32.83 581 GLU A N 1
ATOM 4473 C CA . GLU A 1 576 ? 63.494 80.413 63.439 1.00 33.14 581 GLU A CA 1
ATOM 4474 C C . GLU A 1 576 ? 64.867 80.822 62.937 1.00 31.75 581 GLU A C 1
ATOM 4475 O O . GLU A 1 576 ? 65.563 81.565 63.609 1.00 32.10 581 GLU A O 1
ATOM 4481 N N . ALA A 1 577 ? 65.263 80.332 61.765 1.00 29.70 582 ALA A N 1
ATOM 4482 C CA . ALA A 1 577 ? 66.579 80.655 61.249 1.00 29.49 582 ALA A CA 1
ATOM 4483 C C . ALA A 1 577 ? 66.721 82.183 61.084 1.00 30.18 582 ALA A C 1
ATOM 4484 O O . ALA A 1 577 ? 67.694 82.769 61.549 1.00 30.19 582 ALA A O 1
ATOM 4486 N N . LEU A 1 578 ? 65.727 82.809 60.457 1.00 30.81 583 LEU A N 1
ATOM 4487 C CA . LEU A 1 578 ? 65.730 84.259 60.240 1.00 32.38 583 LEU A CA 1
ATOM 4488 C C . LEU A 1 578 ? 65.885 85.022 61.539 1.00 33.70 583 LEU A C 1
ATOM 4489 O O . LEU A 1 578 ? 66.682 85.960 61.608 1.00 34.43 583 LEU A O 1
ATOM 4494 N N . THR A 1 579 ? 65.141 84.621 62.571 1.00 33.72 584 THR A N 1
ATOM 4495 C CA . THR A 1 579 ? 65.167 85.401 63.799 1.00 34.80 584 THR A CA 1
ATOM 4496 C C . THR A 1 579 ? 66.441 85.185 64.645 1.00 35.58 584 THR A C 1
ATOM 4497 O O . THR A 1 579 ? 66.994 86.164 65.147 1.00 36.53 584 THR A O 1
ATOM 4501 N N . VAL A 1 580 ? 66.940 83.938 64.762 1.00 34.96 585 VAL A N 1
ATOM 4502 C CA . VAL A 1 580 ? 68.164 83.715 65.565 1.00 34.98 585 VAL A CA 1
ATOM 4503 C C . VAL A 1 580 ? 69.426 84.226 64.871 1.00 35.66 585 VAL A C 1
ATOM 4504 O O . VAL A 1 580 ? 70.403 84.568 65.536 1.00 36.88 585 VAL A O 1
ATOM 4508 N N . LEU A 1 581 ? 69.380 84.308 63.543 1.00 35.03 586 LEU A N 1
ATOM 4509 C CA . LEU A 1 581 ? 70.426 84.960 62.761 1.00 35.10 586 LEU A CA 1
ATOM 4510 C C . LEU A 1 581 ? 70.271 86.490 62.620 1.00 36.92 586 LEU A C 1
ATOM 4511 O O . LEU A 1 581 ? 71.088 87.122 61.953 1.00 37.40 586 LEU A O 1
ATOM 4516 N N . SER A 1 582 ? 69.236 87.068 63.234 1.00 38.01 587 SER A N 1
ATOM 4517 C CA . SER A 1 582 ? 68.926 88.520 63.132 1.00 41.17 587 SER A CA 1
ATOM 4518 C C . SER A 1 582 ? 68.714 89.013 61.697 1.00 42.11 587 SER A C 1
ATOM 4519 O O . SER A 1 582 ? 69.178 90.099 61.317 1.00 43.81 587 SER A O 1
ATOM 4522 N N . LEU A 1 583 ? 68.009 88.215 60.911 1.00 41.83 588 LEU A N 1
ATOM 4523 C CA . LEU A 1 583 ? 67.738 88.561 59.527 1.00 43.79 588 LEU A CA 1
ATOM 4524 C C . LEU A 1 583 ? 66.281 88.960 59.334 1.00 46.34 588 LEU A C 1
ATOM 4525 O O . LEU A 1 583 ? 65.896 89.386 58.252 1.00 48.11 588 LEU A O 1
ATOM 4530 N N . ALA A 1 584 ? 65.476 88.817 60.386 1.00 49.15 589 ALA A N 1
ATOM 4531 C CA . ALA A 1 584 ? 64.095 89.284 60.365 1.00 51.14 589 ALA A CA 1
ATOM 4532 C C . ALA A 1 584 ? 64.062 90.749 60.784 1.00 54.08 589 ALA A C 1
ATOM 4533 O O . ALA A 1 584 ? 63.224 91.523 60.322 1.00 55.86 589 ALA A O 1
ATOM 4535 N N . SER B 2 2 ? 70.037 90.491 115.273 1.00 75.41 121 SER B N 1
ATOM 4536 C CA . SER B 2 2 ? 70.212 89.005 115.221 1.00 72.39 121 SER B CA 1
ATOM 4537 C C . SER B 2 2 ? 69.114 88.302 116.018 1.00 71.64 121 SER B C 1
ATOM 4538 O O . SER B 2 2 ? 68.273 87.591 115.454 1.00 68.31 121 SER B O 1
ATOM 4541 N N . SER B 2 3 ? 69.124 88.516 117.331 1.00 74.37 122 SER B N 1
ATOM 4542 C CA . SER B 2 3 ? 68.133 87.905 118.203 1.00 75.12 122 SER B CA 1
ATOM 4543 C C . SER B 2 3 ? 66.786 88.619 118.092 1.00 76.08 122 SER B C 1
ATOM 4544 O O . SER B 2 3 ? 65.809 88.210 118.729 1.00 76.75 122 SER B O 1
ATOM 4547 N N . GLN B 2 4 ? 66.741 89.678 117.280 1.00 76.54 123 GLN B N 1
ATOM 4548 C CA . GLN B 2 4 ? 65.476 90.344 116.944 1.00 76.87 123 GLN B CA 1
ATOM 4549 C C . GLN B 2 4 ? 64.976 89.844 115.599 1.00 72.65 123 GLN B C 1
ATOM 4550 O O . GLN B 2 4 ? 63.818 89.452 115.479 1.00 72.73 123 GLN B O 1
ATOM 4556 N N . SER B 2 5 ? 65.852 89.852 114.594 1.00 69.16 124 SER B N 1
ATOM 4557 C CA . SER B 2 5 ? 65.457 89.509 113.234 1.00 65.84 124 SER B CA 1
ATOM 4558 C C . SER B 2 5 ? 65.205 88.012 113.096 1.00 61.23 124 SER B C 1
ATOM 4559 O O . SER B 2 5 ? 64.286 87.593 112.394 1.00 60.92 124 SER B O 1
ATOM 4562 N N . ILE B 2 6 ? 66.024 87.208 113.765 1.00 57.56 125 ILE B N 1
ATOM 4563 C CA . ILE B 2 6 ? 65.768 85.780 113.848 1.00 53.36 125 ILE B CA 1
ATOM 4564 C C . ILE B 2 6 ? 65.263 85.517 115.257 1.00 52.79 125 ILE B C 1
ATOM 4565 O O . ILE B 2 6 ? 66.052 85.357 116.178 1.00 53.16 125 ILE B O 1
ATOM 4570 N N . PRO B 2 7 ? 63.936 85.540 115.442 1.00 52.61 126 PRO B N 1
ATOM 4571 C CA . PRO B 2 7 ? 63.375 85.195 116.739 1.00 52.34 126 PRO B CA 1
ATOM 4572 C C . PRO B 2 7 ? 63.586 83.718 117.034 1.00 49.56 126 PRO B C 1
ATOM 4573 O O . PRO B 2 7 ? 63.955 82.949 116.139 1.00 47.40 126 PRO B O 1
ATOM 4577 N N . THR B 2 8 ? 63.335 83.340 118.282 1.00 49.65 127 THR B N 1
ATOM 4578 C CA . THR B 2 8 ? 63.600 81.996 118.738 1.00 48.58 127 THR B CA 1
ATOM 4579 C C . THR B 2 8 ? 62.713 81.016 117.962 1.00 46.99 127 THR B C 1
ATOM 4580 O O . THR B 2 8 ? 61.530 81.253 117.791 1.00 47.01 127 THR B O 1
ATOM 4584 N N . PHE B 2 9 ? 63.314 79.938 117.470 1.00 46.17 128 PHE B N 1
ATOM 4585 C CA . PHE B 2 9 ? 62.637 78.998 116.585 1.00 45.98 128 PHE B CA 1
ATOM 4586 C C . PHE B 2 9 ? 62.674 77.561 117.092 1.00 47.40 128 PHE B C 1
ATOM 4587 O O . PHE B 2 9 ? 61.985 76.706 116.550 1.00 47.79 128 PHE B O 1
ATOM 4595 N N . TYR B 2 10 ? 63.506 77.286 118.095 1.00 49.65 129 TYR B N 1
ATOM 4596 C CA . TYR B 2 10 ? 63.519 75.971 118.718 1.00 52.47 129 TYR B CA 1
ATOM 4597 C C . TYR B 2 10 ? 62.893 76.034 120.096 1.00 54.60 129 TYR B C 1
ATOM 4598 O O . TYR B 2 10 ? 63.424 76.666 121.011 1.00 55.27 129 TYR B O 1
ATOM 4607 N N . PHE B 2 11 ? 61.770 75.349 120.231 1.00 56.67 130 PHE B N 1
ATOM 4608 C CA . PHE B 2 11 ? 61.076 75.265 121.498 1.00 60.10 130 PHE B CA 1
ATOM 4609 C C . PHE B 2 11 ? 61.200 73.848 122.049 1.00 63.60 130 PHE B C 1
ATOM 4610 O O . PHE B 2 11 ? 60.572 72.926 121.530 1.00 63.21 130 PHE B O 1
ATOM 4618 N N . PRO B 2 12 ? 62.041 73.664 123.085 1.00 68.10 131 PRO B N 1
ATOM 4619 C CA . PRO B 2 12 ? 62.121 72.327 123.683 1.00 73.68 131 PRO B CA 1
ATOM 4620 C C . PRO B 2 12 ? 60.740 71.927 124.186 1.00 76.56 131 PRO B C 1
ATOM 4621 O O . PRO B 2 12 ? 60.348 70.771 124.047 1.00 78.34 131 PRO B O 1
ATOM 4625 N N . ARG B 2 13 ? 60.007 72.907 124.719 1.00 79.31 132 ARG B N 1
ATOM 4626 C CA . ARG B 2 13 ? 58.621 72.739 125.144 1.00 83.29 132 ARG B CA 1
ATOM 4627 C C . ARG B 2 13 ? 57.692 72.402 123.972 1.00 83.28 132 ARG B C 1
ATOM 4628 O O . ARG B 2 13 ? 57.228 71.267 123.861 1.00 84.24 132 ARG B O 1
ATOM 4636 N N . GLY B 2 14 ? 57.420 73.374 123.100 1.00 83.82 133 GLY B N 1
ATOM 4637 C CA . GLY B 2 14 ? 56.588 73.103 121.926 1.00 85.20 133 GLY B CA 1
ATOM 4638 C C . GLY B 2 14 ? 55.803 74.224 121.264 1.00 84.75 133 GLY B C 1
ATOM 4639 O O . GLY B 2 14 ? 55.218 74.000 120.205 1.00 85.60 133 GLY B O 1
ATOM 4640 N N . ARG B 2 15 ? 55.771 75.409 121.882 1.00 85.24 134 ARG B N 1
ATOM 4641 C CA . ARG B 2 15 ? 55.124 76.631 121.319 1.00 85.30 134 ARG B CA 1
ATOM 4642 C C . ARG B 2 15 ? 53.773 77.070 121.941 1.00 85.88 134 ARG B C 1
ATOM 4643 O O . ARG B 2 15 ? 53.777 77.708 122.996 1.00 84.79 134 ARG B O 1
ATOM 4651 N N . PRO B 2 16 ? 52.623 76.736 121.292 1.00 88.50 135 PRO B N 1
ATOM 4652 C CA . PRO B 2 16 ? 51.386 77.497 121.542 1.00 88.26 135 PRO B CA 1
ATOM 4653 C C . PRO B 2 16 ? 50.759 77.246 122.909 1.00 88.16 135 PRO B C 1
ATOM 4654 O O . PRO B 2 16 ? 49.827 77.955 123.291 1.00 88.89 135 PRO B O 1
ATOM 4658 N N . SER B 2 19 ? 47.239 80.176 124.649 1.00 87.57 138 SER B N 1
ATOM 4659 C CA . SER B 2 19 ? 46.033 80.204 123.818 1.00 88.45 138 SER B CA 1
ATOM 4660 C C . SER B 2 19 ? 44.856 79.425 124.428 1.00 86.66 138 SER B C 1
ATOM 4661 O O . SER B 2 19 ? 43.708 79.601 124.016 1.00 89.47 138 SER B O 1
ATOM 4664 N N . VAL B 2 20 ? 45.155 78.568 125.405 1.00 81.65 139 VAL B N 1
ATOM 4665 C CA . VAL B 2 20 ? 44.175 77.659 126.011 1.00 77.49 139 VAL B CA 1
ATOM 4666 C C . VAL B 2 20 ? 43.772 78.112 127.422 1.00 75.93 139 VAL B C 1
ATOM 4667 O O . VAL B 2 20 ? 44.627 78.488 128.234 1.00 76.12 139 VAL B O 1
ATOM 4671 N N . ASN B 2 21 ? 42.471 78.068 127.706 1.00 73.62 140 ASN B N 1
ATOM 4672 C CA . ASN B 2 21 ? 41.957 78.471 129.007 1.00 72.26 140 ASN B CA 1
ATOM 4673 C C . ASN B 2 21 ? 41.882 77.285 129.972 1.00 70.60 140 ASN B C 1
ATOM 4674 O O . ASN B 2 21 ? 40.838 76.637 130.119 1.00 69.62 140 ASN B O 1
ATOM 4679 N N . VAL B 2 22 ? 43.006 77.008 130.626 1.00 45.44 141 VAL B N 1
ATOM 4680 C CA . VAL B 2 22 ? 43.134 75.803 131.445 1.00 45.62 141 VAL B CA 1
ATOM 4681 C C . VAL B 2 22 ? 42.189 75.812 132.650 1.00 45.36 141 VAL B C 1
ATOM 4682 O O . VAL B 2 22 ? 41.551 74.805 132.955 1.00 43.27 141 VAL B O 1
ATOM 4686 N N . ASP B 2 23 ? 42.058 76.975 133.280 1.00 48.39 142 ASP B N 1
ATOM 4687 C CA . ASP B 2 23 ? 41.137 77.162 134.399 1.00 48.27 142 ASP B CA 1
ATOM 4688 C C . ASP B 2 23 ? 39.670 76.866 134.061 1.00 46.72 142 ASP B C 1
ATOM 4689 O O . ASP B 2 23 ? 38.939 76.357 134.908 1.00 46.52 142 ASP B O 1
ATOM 4694 N N . ALA B 2 24 ? 39.246 77.170 132.837 1.00 45.20 143 ALA B N 1
ATOM 4695 C CA . ALA B 2 24 ? 37.901 76.823 132.389 1.00 44.47 143 ALA B CA 1
ATOM 4696 C C . ALA B 2 24 ? 37.727 75.300 132.254 1.00 42.70 143 ALA B C 1
ATOM 4697 O O . ALA B 2 24 ? 36.699 74.751 132.648 1.00 42.61 143 ALA B O 1
ATOM 4699 N N . VAL B 2 25 ? 38.733 74.623 131.703 1.00 41.59 144 VAL B N 1
ATOM 4700 C CA . VAL B 2 25 ? 38.739 73.163 131.673 1.00 39.38 144 VAL B CA 1
ATOM 4701 C C . VAL B 2 25 ? 38.729 72.610 133.110 1.00 38.86 144 VAL B C 1
ATOM 4702 O O . VAL B 2 25 ? 37.918 71.743 133.441 1.00 38.21 144 VAL B O 1
ATOM 4706 N N . ILE B 2 26 ? 39.602 73.123 133.972 1.00 39.46 145 ILE B N 1
ATOM 4707 C CA . ILE B 2 26 ? 39.636 72.663 135.366 1.00 39.52 145 ILE B CA 1
ATOM 4708 C C . ILE B 2 26 ? 38.251 72.801 136.012 1.00 40.67 145 ILE B C 1
ATOM 4709 O O . ILE B 2 26 ? 37.771 71.884 136.688 1.00 39.76 145 ILE B O 1
ATOM 4714 N N . SER B 2 27 ? 37.614 73.948 135.767 1.00 42.30 146 SER B N 1
ATOM 4715 C CA . SER B 2 27 ? 36.308 74.271 136.325 1.00 43.05 146 SER B CA 1
ATOM 4716 C C . SER B 2 27 ? 35.280 73.247 135.856 1.00 41.83 146 SER B C 1
ATOM 4717 O O . SER B 2 27 ? 34.563 72.653 136.671 1.00 40.82 146 SER B O 1
ATOM 4720 N N . LYS B 2 28 ? 35.258 73.003 134.551 1.00 41.56 147 LYS B N 1
ATOM 4721 C CA . LYS B 2 28 ? 34.381 71.993 133.970 1.00 41.78 147 LYS B CA 1
ATOM 4722 C C . LYS B 2 28 ? 34.635 70.574 134.531 1.00 39.76 147 LYS B C 1
ATOM 4723 O O . LYS B 2 28 ? 33.681 69.837 134.831 1.00 39.11 147 LYS B O 1
ATOM 4729 N N . ILE B 2 29 ? 35.905 70.206 134.705 1.00 37.91 148 ILE B N 1
ATOM 4730 C CA . ILE B 2 29 ? 36.233 68.912 135.329 1.00 37.80 148 ILE B CA 1
ATOM 4731 C C . ILE B 2 29 ? 35.661 68.858 136.754 1.00 38.82 148 ILE B C 1
ATOM 4732 O O . ILE B 2 29 ? 35.031 67.868 137.158 1.00 39.47 148 ILE B O 1
ATOM 4737 N N . GLU B 2 30 ? 35.847 69.946 137.493 1.00 39.27 149 GLU B N 1
ATOM 4738 C CA . GLU B 2 30 ? 35.374 70.026 138.872 1.00 39.62 149 GLU B CA 1
ATOM 4739 C C . GLU B 2 30 ? 33.860 69.859 139.025 1.00 39.80 149 GLU B C 1
ATOM 4740 O O . GLU B 2 30 ? 33.414 69.120 139.902 1.00 39.39 149 GLU B O 1
ATOM 4746 N N . SER B 2 31 ? 33.065 70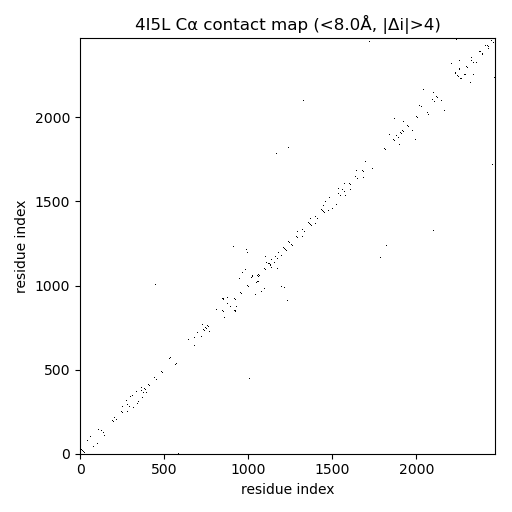.506 138.175 1.00 40.01 150 SER B N 1
ATOM 4747 C CA . SER B 2 31 ? 31.619 70.330 138.302 1.00 40.47 150 SER B CA 1
ATOM 4748 C C . SER B 2 31 ? 31.174 68.968 137.787 1.00 39.39 150 SER B C 1
ATOM 4749 O O . SER B 2 31 ? 30.202 68.412 138.273 1.00 40.77 150 SER B O 1
ATOM 4752 N N . THR B 2 32 ? 31.906 68.406 136.835 1.00 37.85 151 THR B N 1
ATOM 4753 C CA . THR B 2 32 ? 31.631 67.040 136.426 1.00 36.69 151 THR B CA 1
ATOM 4754 C C . THR B 2 32 ? 31.878 66.044 137.573 1.00 36.50 151 THR B C 1
ATOM 4755 O O . THR B 2 32 ? 31.029 65.197 137.841 1.00 36.60 151 THR B O 1
ATOM 4759 N N . PHE B 2 33 ? 33.007 66.165 138.272 1.00 36.21 152 PHE B N 1
ATOM 4760 C CA . PHE B 2 33 ? 33.266 65.304 139.441 1.00 37.39 152 PHE B CA 1
ATOM 4761 C C . PHE B 2 33 ? 32.272 65.519 140.597 1.00 39.64 152 PHE B C 1
ATOM 4762 O O . PHE B 2 33 ? 32.036 64.603 141.407 1.00 40.19 152 PHE B O 1
ATOM 4770 N N . ALA B 2 34 ? 31.692 66.720 140.660 1.00 39.73 153 ALA B N 1
ATOM 4771 C CA . ALA B 2 34 ? 30.689 67.047 141.672 1.00 42.03 153 ALA B CA 1
ATOM 4772 C C . ALA B 2 34 ? 29.407 66.236 141.488 1.00 42.86 153 ALA B C 1
ATOM 4773 O O . ALA B 2 34 ? 28.530 66.269 142.344 1.00 44.93 153 ALA B O 1
ATOM 4775 N N . ARG B 2 35 ? 29.305 65.512 140.372 1.00 42.98 154 ARG B N 1
ATOM 4776 C CA . ARG B 2 35 ? 28.161 64.638 140.109 1.00 43.47 154 ARG B CA 1
ATOM 4777 C C . ARG B 2 35 ? 28.342 63.270 140.714 1.00 43.27 154 ARG B C 1
ATOM 4778 O O . ARG B 2 35 ? 27.385 62.513 140.770 1.00 44.46 154 ARG B O 1
ATOM 4786 N N . PHE B 2 36 ? 29.566 62.948 141.141 1.00 42.75 155 PHE B N 1
ATOM 4787 C CA . PHE B 2 36 ? 29.925 61.585 141.558 1.00 42.85 155 PHE B CA 1
ATOM 4788 C C . PHE B 2 36 ? 29.949 61.448 143.081 1.00 45.61 155 PHE B C 1
ATOM 4789 O O . PHE B 2 36 ? 30.266 62.418 143.783 1.00 46.67 155 PHE B O 1
ATOM 4797 N N . PRO B 2 37 ? 29.640 60.240 143.605 1.00 47.71 156 PRO B N 1
ATOM 4798 C CA . PRO B 2 37 ? 29.718 60.074 145.062 1.00 48.60 156 PRO B CA 1
ATOM 4799 C C . PRO B 2 37 ? 31.161 60.247 145.542 1.00 49.18 156 PRO B C 1
ATOM 4800 O O . PRO B 2 37 ? 32.093 59.671 144.954 1.00 47.38 156 PRO B O 1
ATOM 4804 N N . HIS B 2 38 ? 31.325 61.057 146.585 1.00 49.89 157 HIS B N 1
ATOM 4805 C CA . HIS B 2 38 ? 32.633 61.394 147.167 1.00 51.02 157 HIS B CA 1
ATOM 4806 C C . HIS B 2 38 ? 33.550 62.169 146.209 1.00 49.57 157 HIS B C 1
ATOM 4807 O O . HIS B 2 38 ? 34.745 62.301 146.467 1.00 48.93 157 HIS B O 1
ATOM 4814 N N . GLU B 2 39 ? 32.973 62.710 145.132 1.00 49.10 158 GLU B N 1
ATOM 4815 C CA . GLU B 2 39 ? 33.731 63.363 144.057 1.00 48.25 158 GLU B CA 1
ATOM 4816 C C . GLU B 2 39 ? 34.905 62.474 143.600 1.00 47.45 158 GLU B C 1
ATOM 4817 O O . GLU B 2 39 ? 36.042 62.928 143.438 1.00 46.36 158 GLU B O 1
ATOM 4823 N N . ARG B 2 40 ? 34.591 61.190 143.422 1.00 46.45 159 ARG B N 1
ATOM 4824 C CA . ARG B 2 40 ? 35.500 60.200 142.878 1.00 45.37 159 ARG B CA 1
ATOM 4825 C C . ARG B 2 40 ? 34.856 59.564 141.654 1.00 44.87 159 ARG B C 1
ATOM 4826 O O . ARG B 2 40 ? 33.696 59.132 141.704 1.00 46.20 159 ARG B O 1
ATOM 4834 N N . ALA B 2 41 ? 35.614 59.491 140.566 1.00 40.99 160 ALA B N 1
ATOM 4835 C CA . ALA B 2 41 ? 35.158 58.825 139.367 1.00 39.03 160 ALA B CA 1
ATOM 4836 C C . ALA B 2 41 ? 35.600 57.359 139.337 1.00 39.67 160 ALA B C 1
ATOM 4837 O O . ALA B 2 41 ? 36.748 57.029 139.688 1.00 39.43 160 ALA B O 1
ATOM 4839 N N . THR B 2 42 ? 34.676 56.490 138.932 1.00 39.67 161 THR B N 1
ATOM 4840 C CA . THR B 2 42 ? 34.988 55.112 138.562 1.00 41.10 161 THR B CA 1
ATOM 4841 C C . THR B 2 42 ? 35.288 55.111 137.061 1.00 40.51 161 THR B C 1
ATOM 4842 O O . THR B 2 42 ? 35.068 56.107 136.377 1.00 40.63 161 THR B O 1
ATOM 4846 N N . MET B 2 43 ? 35.788 53.994 136.553 1.00 40.15 162 MET B N 1
ATOM 4847 C CA . MET B 2 43 ? 35.954 53.805 135.128 1.00 40.28 162 MET B CA 1
ATOM 4848 C C . MET B 2 43 ? 34.632 54.030 134.366 1.00 41.06 162 MET B C 1
ATOM 4849 O O . MET B 2 43 ? 34.650 54.551 133.251 1.00 40.65 162 MET B O 1
ATOM 4854 N N . ASP B 2 44 ? 33.507 53.658 134.987 1.00 42.28 163 ASP B N 1
ATOM 4855 C CA . ASP B 2 44 ? 32.148 53.917 134.475 1.00 43.43 163 ASP B CA 1
ATOM 4856 C C . ASP B 2 44 ? 31.817 55.404 134.281 1.00 43.15 163 ASP B C 1
ATOM 4857 O O . ASP B 2 44 ? 30.927 55.740 133.498 1.00 43.45 163 ASP B O 1
ATOM 4862 N N . ASP B 2 45 ? 32.500 56.283 135.014 1.00 41.46 164 ASP B N 1
ATOM 4863 C CA . ASP B 2 45 ? 32.252 57.726 134.913 1.00 40.40 164 ASP B CA 1
ATOM 4864 C C . ASP B 2 45 ? 33.220 58.405 133.933 1.00 38.52 164 ASP B C 1
ATOM 4865 O O . ASP B 2 45 ? 33.088 59.595 133.626 1.00 38.55 164 ASP B O 1
ATOM 4870 N N . MET B 2 46 ? 34.199 57.659 133.444 1.00 36.98 165 MET B N 1
ATOM 4871 C CA . MET B 2 46 ? 35.306 58.302 132.750 1.00 37.08 165 MET B CA 1
ATOM 4872 C C . MET B 2 46 ? 34.990 58.782 131.330 1.00 36.97 165 MET B C 1
ATOM 4873 O O . MET B 2 46 ? 35.694 59.644 130.795 1.00 36.18 165 MET B O 1
ATOM 4878 N N . GLY B 2 47 ? 33.931 58.234 130.736 1.00 37.64 166 GLY B N 1
ATOM 4879 C CA . GLY B 2 47 ? 33.380 58.773 129.503 1.00 38.49 166 GLY B CA 1
ATOM 4880 C C . GLY B 2 47 ? 33.013 60.237 129.685 1.00 39.98 166 GLY B C 1
ATOM 4881 O O . GLY B 2 47 ? 33.423 61.099 128.898 1.00 39.45 166 GLY B O 1
ATOM 4882 N N . LEU B 2 48 ? 32.266 60.519 130.750 1.00 41.06 167 LEU B N 1
ATOM 4883 C CA . LEU B 2 48 ? 31.846 61.881 131.057 1.00 42.27 167 LEU B CA 1
ATOM 4884 C C . LEU B 2 48 ? 33.039 62.797 131.309 1.00 39.35 167 LEU B C 1
ATOM 4885 O O . LEU B 2 48 ? 33.072 63.949 130.851 1.00 39.59 167 LEU B O 1
ATOM 4890 N N . VAL B 2 49 ? 34.022 62.266 132.024 1.00 35.69 168 VAL B N 1
ATOM 4891 C CA . VAL B 2 49 ? 35.224 63.002 132.356 1.00 33.61 168 VAL B CA 1
ATOM 4892 C C . VAL B 2 49 ? 35.969 63.319 131.068 1.00 33.28 168 VAL B C 1
ATOM 4893 O O . VAL B 2 49 ? 36.295 64.476 130.814 1.00 33.54 168 VAL B O 1
ATOM 4897 N N . ALA B 2 50 ? 36.181 62.304 130.235 1.00 33.19 169 ALA B N 1
ATOM 4898 C CA . ALA B 2 50 ? 36.832 62.495 128.936 1.00 34.55 169 ALA B CA 1
ATOM 4899 C C . ALA B 2 50 ? 36.247 63.680 128.163 1.00 35.83 169 ALA B C 1
ATOM 4900 O O . ALA B 2 50 ? 36.997 64.507 127.655 1.00 35.46 169 ALA B O 1
ATOM 4902 N N . LYS B 2 51 ? 34.916 63.738 128.083 1.00 38.79 170 LYS B N 1
ATOM 4903 C CA . LYS B 2 51 ? 34.198 64.822 127.411 1.00 42.73 170 LYS B CA 1
ATOM 4904 C C . LYS B 2 51 ? 34.417 66.182 128.065 1.00 42.53 170 LYS B C 1
ATOM 4905 O O . LYS B 2 51 ? 34.597 67.176 127.364 1.00 43.97 170 LYS B O 1
ATOM 4911 N N . ALA B 2 52 ? 34.401 66.225 129.396 1.00 40.40 171 ALA B N 1
ATOM 4912 C CA . ALA B 2 52 ? 34.701 67.459 130.118 1.00 40.13 171 ALA B CA 1
ATOM 4913 C C . ALA B 2 52 ? 36.122 67.987 129.865 1.00 39.71 171 ALA B C 1
ATOM 4914 O O . ALA B 2 52 ? 36.335 69.197 129.905 1.00 41.17 171 ALA B O 1
ATOM 4916 N N . CYS B 2 53 ? 37.083 67.093 129.625 1.00 37.62 172 CYS B N 1
ATOM 4917 C CA . CYS B 2 53 ? 38.440 67.488 129.217 1.00 37.83 172 CYS B CA 1
ATOM 4918 C C . CYS B 2 53 ? 38.491 67.887 127.735 1.00 37.94 172 CYS B C 1
ATOM 4919 O O . CYS B 2 53 ? 39.497 68.428 127.263 1.00 37.47 172 CYS B O 1
ATOM 4922 N N . GLY B 2 54 ? 37.426 67.593 126.997 1.00 37.92 173 GLY B N 1
ATOM 4923 C CA . GLY B 2 54 ? 37.396 67.873 125.554 1.00 39.26 173 GLY B CA 1
ATOM 4924 C C . GLY B 2 54 ? 38.095 66.817 124.708 1.00 38.32 173 GLY B C 1
ATOM 4925 O O . GLY B 2 54 ? 38.457 67.074 123.553 1.00 39.92 173 GLY B O 1
ATOM 4926 N N . CYS B 2 55 ? 38.290 65.630 125.280 1.00 35.43 174 CYS B N 1
ATOM 4927 C CA . CYS B 2 55 ? 38.957 64.531 124.582 1.00 33.87 174 CYS B CA 1
ATOM 4928 C C . CYS B 2 55 ? 37.939 63.601 123.919 1.00 32.72 174 CYS B C 1
ATOM 4929 O O . CYS B 2 55 ? 36.800 63.523 124.370 1.00 32.54 174 CYS B O 1
ATOM 4932 N N . PRO B 2 56 ? 38.353 62.863 122.865 1.00 32.60 175 PRO B N 1
ATOM 4933 C CA . PRO B 2 56 ? 37.503 61.774 122.344 1.00 32.08 175 PRO B CA 1
ATOM 4934 C C . PRO B 2 56 ? 37.189 60.744 123.424 1.00 30.85 175 PRO B C 1
ATOM 4935 O O . PRO B 2 56 ? 38.009 60.501 124.317 1.00 29.27 175 PRO B O 1
ATOM 4939 N N . LEU B 2 57 ? 35.999 60.155 123.347 1.00 31.53 176 LEU B N 1
ATOM 4940 C CA . LEU B 2 57 ? 35.563 59.161 124.319 1.00 31.08 176 LEU B CA 1
ATOM 4941 C C . LEU B 2 57 ? 36.659 58.132 124.653 1.00 30.58 176 LEU B C 1
ATOM 4942 O O . LEU B 2 57 ? 36.922 57.847 125.824 1.00 31.16 176 LEU B O 1
ATOM 4947 N N . TYR B 2 58 ? 37.317 57.590 123.645 1.00 30.02 177 TYR B N 1
ATOM 4948 C CA . TYR B 2 58 ? 38.225 56.485 123.907 1.00 30.20 177 TYR B CA 1
ATOM 4949 C C . TYR B 2 58 ? 39.584 56.887 124.442 1.00 30.59 177 TYR B C 1
ATOM 4950 O O . TYR B 2 58 ? 40.466 56.055 124.542 1.00 30.29 177 TYR B O 1
ATOM 4959 N N . TRP B 2 59 ? 39.744 58.162 124.796 1.00 30.98 178 TRP B N 1
ATOM 4960 C CA . TRP B 2 59 ? 40.825 58.565 125.682 1.00 30.40 178 TRP B CA 1
ATOM 4961 C C . TRP B 2 59 ? 40.489 58.248 127.158 1.00 30.38 178 TRP B C 1
ATOM 4962 O O . TRP B 2 59 ? 41.326 58.471 128.032 1.00 29.75 178 TRP B O 1
ATOM 4973 N N . LYS B 2 60 ? 39.271 57.767 127.444 1.00 29.88 179 LYS B N 1
ATOM 4974 C CA . LYS B 2 60 ? 38.858 57.545 128.845 1.00 29.82 179 LYS B CA 1
ATOM 4975 C C . LYS B 2 60 ? 39.748 56.587 129.633 1.00 29.05 179 LYS B C 1
ATOM 4976 O O . LYS B 2 60 ? 40.054 56.841 130.794 1.00 28.70 179 LYS B O 1
ATOM 4982 N N . GLY B 2 61 ? 40.144 55.482 129.009 1.00 29.06 180 GLY B N 1
ATOM 4983 C CA . GLY B 2 61 ? 41.111 54.556 129.622 1.00 29.17 180 GLY B CA 1
ATOM 4984 C C . GLY B 2 61 ? 42.455 55.197 129.956 1.00 28.49 180 GLY B C 1
ATOM 4985 O O . GLY B 2 61 ? 42.866 55.201 131.116 1.00 29.15 180 GLY B O 1
ATOM 4986 N N . PRO B 2 62 ? 43.159 55.740 128.948 1.00 27.94 181 PRO B N 1
ATOM 4987 C CA . PRO B 2 62 ? 44.415 56.437 129.266 1.00 27.84 181 PRO B CA 1
ATOM 4988 C C . PRO B 2 62 ? 44.271 57.534 130.343 1.00 28.38 181 PRO B C 1
ATOM 4989 O O . PRO B 2 62 ? 45.179 57.714 131.160 1.00 28.75 181 PRO B O 1
ATOM 4993 N N . LEU B 2 63 ? 43.136 58.236 130.361 1.00 27.85 182 LEU B N 1
ATOM 4994 C CA . LEU B 2 63 ? 42.914 59.308 131.329 1.00 27.36 182 LEU B CA 1
ATOM 4995 C C . LEU B 2 63 ? 42.752 58.766 132.742 1.00 28.13 182 LEU B C 1
ATOM 4996 O O . LEU B 2 63 ? 43.301 59.331 133.691 1.00 28.33 182 LEU B O 1
ATOM 5001 N N . PHE B 2 64 ? 42.010 57.666 132.882 1.00 28.40 183 PHE B N 1
ATOM 5002 C CA . PHE B 2 64 ? 41.801 57.026 134.187 1.00 28.64 183 PHE B CA 1
ATOM 5003 C C . PHE B 2 64 ? 43.128 56.459 134.693 1.00 29.52 183 PHE B C 1
ATOM 5004 O O . PHE B 2 64 ? 43.501 56.651 135.860 1.00 29.78 183 PHE B O 1
ATOM 5012 N N . TYR B 2 65 ? 43.841 55.781 133.794 1.00 29.46 184 TYR B N 1
ATOM 5013 C CA . TYR B 2 65 ? 45.133 55.178 134.105 1.00 30.28 184 TYR B CA 1
ATOM 5014 C C . TYR B 2 65 ? 46.226 56.190 134.470 1.00 30.79 184 TYR B C 1
ATOM 5015 O O . TYR B 2 65 ? 46.950 55.999 135.449 1.00 32.18 184 TYR B O 1
ATOM 5024 N N . GLY B 2 66 ? 46.347 57.255 133.680 1.00 31.05 185 GLY B N 1
ATOM 5025 C CA . GLY B 2 66 ? 47.292 58.335 133.961 1.00 31.12 185 GLY B CA 1
ATOM 5026 C C . GLY B 2 66 ? 47.076 58.897 135.361 1.00 32.93 185 GLY B C 1
ATOM 5027 O O . GLY B 2 66 ? 48.036 59.171 136.073 1.00 33.54 185 GLY B O 1
ATOM 5028 N N . ALA B 2 67 ? 45.813 59.041 135.763 1.00 32.37 186 ALA B N 1
ATOM 5029 C CA . ALA B 2 67 ? 45.486 59.617 137.070 1.00 33.43 186 ALA B CA 1
ATOM 5030 C C . ALA B 2 67 ? 45.649 58.640 138.234 1.00 34.36 186 ALA B C 1
ATOM 5031 O O . ALA B 2 67 ? 45.532 59.026 139.391 1.00 36.44 186 ALA B O 1
ATOM 5033 N N . GLY B 2 68 ? 45.941 57.379 137.935 1.00 34.41 187 GLY B N 1
ATOM 5034 C CA . GLY B 2 68 ? 46.220 56.404 138.982 1.00 34.83 187 GLY B CA 1
ATOM 5035 C C . GLY B 2 68 ? 44.966 55.683 139.412 1.00 35.91 187 GLY B C 1
ATOM 5036 O O . GLY B 2 68 ? 44.954 55.008 140.437 1.00 36.49 187 GLY B O 1
ATOM 5037 N N . GLY B 2 69 ? 43.916 55.810 138.601 1.00 36.12 188 GLY B N 1
ATOM 5038 C CA . GLY B 2 69 ? 42.608 55.245 138.904 1.00 37.66 188 GLY B CA 1
ATOM 5039 C C . GLY B 2 69 ? 42.529 53.749 139.170 1.00 40.31 188 GLY B C 1
ATOM 5040 O O . GLY B 2 69 ? 41.786 53.325 140.063 1.00 42.85 188 GLY B O 1
ATOM 5041 N N . GLU B 2 70 ? 43.283 52.954 138.408 1.00 39.27 189 GLU B N 1
ATOM 5042 C CA . GLU B 2 70 ? 43.170 51.493 138.454 1.00 40.89 189 GLU B CA 1
ATOM 5043 C C . GLU B 2 70 ? 43.610 50.861 139.777 1.00 41.60 189 GLU B C 1
ATOM 5044 O O . GLU B 2 70 ? 43.100 49.795 140.166 1.00 40.22 189 GLU B O 1
ATOM 5050 N N . ARG B 2 71 ? 44.550 51.530 140.448 1.00 42.26 190 ARG B N 1
ATOM 5051 C CA . ARG B 2 71 ? 45.072 51.124 141.757 1.00 44.55 190 ARG B CA 1
ATOM 5052 C C . ARG B 2 71 ? 43.953 50.693 142.697 1.00 44.53 190 ARG B C 1
ATOM 5053 O O . ARG B 2 71 ? 43.946 49.559 143.146 1.00 45.46 190 ARG B O 1
ATOM 5061 N N . THR B 2 72 ? 43.005 51.586 142.969 1.00 44.63 191 THR B N 1
ATOM 5062 C CA . THR B 2 72 ? 41.874 51.267 143.843 1.00 46.69 191 THR B CA 1
ATOM 5063 C C . THR B 2 72 ? 40.538 51.181 143.113 1.00 46.17 191 THR B C 1
ATOM 5064 O O . THR B 2 72 ? 39.531 50.819 143.729 1.00 47.11 191 THR B O 1
ATOM 5068 N N . GLY B 2 73 ? 40.512 51.574 141.836 1.00 43.65 192 GLY B N 1
ATOM 5069 C CA . GLY B 2 73 ? 39.284 51.543 141.043 1.00 41.66 192 GLY B CA 1
ATOM 5070 C C . GLY B 2 73 ? 38.476 52.828 141.027 1.00 41.36 192 GLY B C 1
ATOM 5071 O O . GLY B 2 73 ? 37.393 52.865 140.458 1.00 42.33 192 GLY B O 1
ATOM 5072 N N . SER B 2 74 ? 38.990 53.879 141.660 1.00 41.15 193 SER B N 1
ATOM 5073 C CA . SER B 2 74 ? 38.419 55.228 141.538 1.00 41.65 193 SER B CA 1
ATOM 5074 C C . SER B 2 74 ? 39.503 56.284 141.716 1.00 40.93 193 SER B C 1
ATOM 5075 O O . SER B 2 74 ? 40.593 55.979 142.215 1.00 40.96 193 SER B O 1
ATOM 5078 N N . VAL B 2 75 ? 39.206 57.514 141.297 1.00 39.84 194 VAL B N 1
ATOM 5079 C CA . VAL B 2 75 ? 40.159 58.616 141.431 1.00 38.82 194 VAL B CA 1
ATOM 5080 C C . VAL B 2 75 ? 39.466 59.897 141.873 1.00 38.05 194 VAL B C 1
ATOM 5081 O O . VAL B 2 75 ? 38.399 60.255 141.355 1.00 37.99 194 VAL B O 1
ATOM 5085 N N . SER B 2 76 ? 40.082 60.579 142.837 1.00 37.59 195 SER B N 1
ATOM 5086 C CA . SER B 2 76 ? 39.535 61.812 143.402 1.00 37.59 195 SER B CA 1
ATOM 5087 C C . SER B 2 76 ? 39.642 62.944 142.384 1.00 37.27 195 SER B C 1
ATOM 5088 O O . SER B 2 76 ? 40.509 62.905 141.507 1.00 36.20 195 SER B O 1
ATOM 5091 N N . VAL B 2 77 ? 38.760 63.939 142.511 1.00 37.31 196 VAL B N 1
ATOM 5092 C CA . VAL B 2 77 ? 38.787 65.134 141.665 1.00 36.97 196 VAL B CA 1
ATOM 5093 C C . VAL B 2 77 ? 40.145 65.837 141.755 1.00 38.44 196 VAL B C 1
ATOM 5094 O O . VAL B 2 77 ? 40.710 66.222 140.738 1.00 37.59 196 VAL B O 1
ATOM 5098 N N . HIS B 2 78 ? 40.664 65.972 142.975 1.00 41.70 197 HIS B N 1
ATOM 5099 C CA . HIS B 2 78 ? 41.937 66.637 143.228 1.00 44.41 197 HIS B CA 1
ATOM 5100 C C . HIS B 2 78 ? 43.084 65.993 142.450 1.00 43.02 197 HIS B C 1
ATOM 5101 O O . HIS B 2 78 ? 43.893 66.685 141.829 1.00 43.20 197 HIS B O 1
ATOM 5108 N N . LYS B 2 79 ? 43.151 64.669 142.485 1.00 41.39 198 LYS B N 1
ATOM 5109 C CA . LYS B 2 79 ? 44.238 63.957 141.834 1.00 40.24 198 LYS B CA 1
ATOM 5110 C C . LYS B 2 79 ? 44.081 64.004 140.307 1.00 37.20 198 LYS B C 1
ATOM 5111 O O . LYS B 2 79 ? 45.047 64.242 139.587 1.00 36.47 198 LYS B O 1
ATOM 5117 N N . PHE B 2 80 ? 42.859 63.819 139.823 1.00 34.44 199 PHE B N 1
ATOM 5118 C CA . PHE B 2 80 ? 42.620 63.909 138.397 1.00 32.88 199 PHE B CA 1
ATOM 5119 C C . PHE B 2 80 ? 42.937 65.286 137.842 1.00 32.84 199 PHE B C 1
ATOM 5120 O O . PHE B 2 80 ? 43.568 65.394 136.789 1.00 32.64 199 PHE B O 1
ATOM 5128 N N . VAL B 2 81 ? 42.476 66.321 138.538 1.00 33.60 200 VAL B N 1
ATOM 5129 C CA . VAL B 2 81 ? 42.745 67.717 138.163 1.00 34.77 200 VAL B CA 1
ATOM 5130 C C . VAL B 2 81 ? 44.235 68.016 138.133 1.00 35.86 200 VAL B C 1
ATOM 5131 O O . VAL B 2 81 ? 44.718 68.580 137.148 1.00 35.97 200 VAL B O 1
ATOM 5135 N N . ALA B 2 82 ? 44.956 67.602 139.180 1.00 36.29 201 ALA B N 1
ATOM 5136 C CA . ALA B 2 82 ? 46.415 67.787 139.247 1.00 37.18 201 ALA B CA 1
ATOM 5137 C C . ALA B 2 82 ? 47.136 67.270 137.997 1.00 37.12 201 ALA B C 1
ATOM 5138 O O . ALA B 2 82 ? 48.011 67.942 137.458 1.00 37.15 201 ALA B O 1
ATOM 5140 N N . MET B 2 83 ? 46.767 66.086 137.519 1.00 37.77 202 MET B N 1
ATOM 5141 C CA . MET B 2 83 ? 47.490 65.548 136.391 1.00 38.64 202 MET B CA 1
ATOM 5142 C C . MET B 2 83 ? 47.054 66.145 135.054 1.00 38.60 202 MET B C 1
ATOM 5143 O O . MET B 2 83 ? 47.877 66.280 134.141 1.00 39.99 202 MET B O 1
ATOM 5148 N N . TRP B 2 84 ? 45.785 66.511 134.923 1.00 36.64 203 TRP B N 1
ATOM 5149 C CA . TRP B 2 84 ? 45.356 67.072 133.651 1.00 36.54 203 TRP B CA 1
ATOM 5150 C C . TRP B 2 84 ? 45.816 68.524 133.458 1.00 38.57 203 TRP B C 1
ATOM 5151 O O . TRP B 2 84 ? 46.111 68.941 132.325 1.00 38.05 203 TRP B O 1
ATOM 5162 N N . ARG B 2 85 ? 45.902 69.273 134.561 1.00 40.26 204 ARG B N 1
ATOM 5163 C CA . ARG B 2 85 ? 46.488 70.616 134.546 1.00 44.00 204 ARG B CA 1
ATOM 5164 C C . ARG B 2 85 ? 47.922 70.541 134.011 1.00 44.49 204 ARG B C 1
ATOM 5165 O O . ARG B 2 85 ? 48.313 71.329 133.168 1.00 45.53 204 ARG B O 1
ATOM 5173 N N . LYS B 2 86 ? 48.682 69.567 134.499 1.00 44.22 205 LYS B N 1
ATOM 5174 C CA . LYS B 2 86 ? 50.082 69.385 134.134 1.00 45.25 205 LYS B CA 1
ATOM 5175 C C . LYS B 2 86 ? 50.211 69.101 132.628 1.00 43.02 205 LYS B C 1
ATOM 5176 O O . LYS B 2 86 ? 51.048 69.702 131.948 1.00 42.11 205 LYS B O 1
ATOM 5182 N N . ILE B 2 87 ? 49.365 68.204 132.120 1.00 41.09 206 ILE B N 1
ATOM 5183 C CA . ILE B 2 87 ? 49.264 67.924 130.680 1.00 39.66 206 ILE B CA 1
ATOM 5184 C C . ILE B 2 87 ? 48.994 69.219 129.908 1.00 40.74 206 ILE B C 1
ATOM 5185 O O . ILE B 2 87 ? 49.712 69.559 128.967 1.00 40.37 206 ILE B O 1
ATOM 5190 N N . LEU B 2 88 ? 47.960 69.941 130.335 1.00 41.42 207 LEU B N 1
ATOM 5191 C CA . LEU B 2 88 ? 47.519 71.143 129.656 1.00 42.73 207 LEU B CA 1
ATOM 5192 C C . LEU B 2 88 ? 48.573 72.244 129.635 1.00 44.13 207 LEU B C 1
ATOM 5193 O O . LEU B 2 88 ? 48.616 73.038 128.701 1.00 44.99 207 LEU B O 1
ATOM 5198 N N . GLN B 2 89 ? 49.432 72.264 130.647 1.00 44.49 208 GLN B N 1
ATOM 5199 C CA . GLN B 2 89 ? 50.443 73.300 130.789 1.00 46.75 208 GLN B CA 1
ATOM 5200 C C . GLN B 2 89 ? 51.685 73.033 129.948 1.00 46.86 208 GLN B C 1
ATOM 5201 O O . GLN B 2 89 ? 52.408 73.955 129.620 1.00 49.27 208 GLN B O 1
ATOM 5207 N N . ASN B 2 90 ? 51.911 71.775 129.584 1.00 45.62 209 ASN B N 1
ATOM 5208 C CA . ASN B 2 90 ? 53.172 71.343 128.975 1.00 45.78 209 ASN B CA 1
ATOM 5209 C C . ASN B 2 90 ? 53.016 70.669 127.606 1.00 44.78 209 ASN B C 1
ATOM 5210 O O . ASN B 2 90 ? 54.004 70.448 126.914 1.00 44.67 209 ASN B O 1
ATOM 5215 N N . CYS B 2 91 ? 51.783 70.335 127.229 1.00 43.16 210 CYS B N 1
ATOM 5216 C CA . CYS B 2 91 ? 51.509 69.634 125.974 1.00 42.95 210 CYS B CA 1
ATOM 5217 C C . CYS B 2 91 ? 50.551 70.447 125.128 1.00 45.18 210 CYS B C 1
ATOM 5218 O O . CYS B 2 91 ? 49.459 70.792 125.576 1.00 45.57 210 CYS B O 1
ATOM 5221 N N . HIS B 2 92 ? 50.946 70.723 123.892 1.00 47.26 211 HIS B N 1
ATOM 5222 C CA . HIS B 2 92 ? 50.260 71.731 123.112 1.00 50.01 211 HIS B CA 1
ATOM 5223 C C . HIS B 2 92 ? 49.538 71.194 121.864 1.00 48.72 211 HIS B C 1
ATOM 5224 O O . HIS B 2 92 ? 48.999 71.975 121.069 1.00 50.62 211 HIS B O 1
ATOM 5231 N N . ASP B 2 93 ? 49.524 69.870 121.702 1.00 44.76 212 ASP B N 1
ATOM 5232 C CA . ASP B 2 93 ? 48.666 69.211 120.706 1.00 42.75 212 ASP B CA 1
ATOM 5233 C C . ASP B 2 93 ? 48.269 67.812 121.174 1.00 39.66 212 ASP B C 1
ATOM 5234 O O . ASP B 2 93 ? 48.783 67.330 122.172 1.00 37.70 212 ASP B O 1
ATOM 5239 N N . ASP B 2 94 ? 47.344 67.175 120.465 1.00 39.56 213 ASP B N 1
ATOM 5240 C CA . ASP B 2 94 ? 46.851 65.856 120.857 1.00 38.65 213 ASP B CA 1
ATOM 5241 C C . ASP B 2 94 ? 47.951 64.805 120.979 1.00 36.07 213 ASP B C 1
ATOM 5242 O O . ASP B 2 94 ? 48.001 64.080 121.964 1.00 33.57 213 ASP B O 1
ATOM 5247 N N . ALA B 2 95 ? 48.841 64.746 119.990 1.00 36.33 214 ALA B N 1
ATOM 5248 C CA . ALA B 2 95 ? 49.955 63.788 120.010 1.00 34.94 214 ALA B CA 1
ATOM 5249 C C . ALA B 2 95 ? 50.781 63.901 121.279 1.00 34.43 214 ALA B C 1
ATOM 5250 O O . ALA B 2 95 ? 51.084 62.877 121.894 1.00 34.26 214 ALA B O 1
ATOM 5252 N N . ALA B 2 96 ? 51.133 65.127 121.676 1.00 34.34 215 ALA B N 1
ATOM 5253 C CA . ALA B 2 96 ? 51.919 65.329 122.899 1.00 34.60 215 ALA B CA 1
ATOM 5254 C C . ALA B 2 96 ? 51.135 64.930 124.149 1.00 33.88 215 ALA B C 1
ATOM 5255 O O . ALA B 2 96 ? 51.690 64.304 125.067 1.00 35.21 215 ALA B O 1
ATOM 5257 N N . LYS B 2 97 ? 49.862 65.304 124.182 1.00 32.19 216 LYS B N 1
ATOM 5258 C CA . LYS B 2 97 ? 48.976 64.949 125.279 1.00 31.48 216 LYS B CA 1
ATOM 5259 C C . LYS B 2 97 ? 48.869 63.432 125.471 1.00 30.66 216 LYS B C 1
ATOM 5260 O O . LYS B 2 97 ? 48.949 62.923 126.592 1.00 30.01 216 LYS B O 1
ATOM 5266 N N . PHE B 2 98 ? 48.703 62.725 124.361 1.00 30.41 217 PHE B N 1
ATOM 5267 C CA . PHE B 2 98 ? 48.490 61.297 124.375 1.00 29.51 217 PHE B CA 1
ATOM 5268 C C . PHE B 2 98 ? 49.744 60.599 124.872 1.00 30.24 217 PHE B C 1
ATOM 5269 O O . PHE B 2 98 ? 49.667 59.731 125.745 1.00 29.37 217 PHE B O 1
ATOM 5277 N N . VAL B 2 99 ? 50.902 60.998 124.342 1.00 31.79 218 VAL B N 1
ATOM 5278 C CA . VAL B 2 99 ? 52.168 60.402 124.769 1.00 31.98 218 VAL B CA 1
ATOM 5279 C C . VAL B 2 99 ? 52.393 60.621 126.278 1.00 32.72 218 VAL B C 1
ATOM 5280 O O . VAL B 2 99 ? 52.757 59.687 126.999 1.00 32.34 218 VAL B O 1
ATOM 5284 N N . HIS B 2 100 ? 52.156 61.846 126.743 1.00 33.21 219 HIS B N 1
ATOM 5285 C CA . HIS B 2 100 ? 52.356 62.196 128.147 1.00 33.87 219 HIS B CA 1
ATOM 5286 C C . HIS B 2 100 ? 51.397 61.473 129.087 1.00 32.64 219 HIS B C 1
ATOM 5287 O O . HIS B 2 100 ? 51.741 61.236 130.236 1.00 31.92 219 HIS B O 1
ATOM 5294 N N . LEU B 2 101 ? 50.203 61.121 128.610 1.00 31.86 220 LEU B N 1
ATOM 5295 C CA . LEU B 2 101 ? 49.297 60.275 129.402 1.00 31.29 220 LEU B CA 1
ATOM 5296 C C . LEU B 2 101 ? 49.800 58.841 129.593 1.00 31.38 220 LEU B C 1
ATOM 5297 O O . LEU B 2 101 ? 49.670 58.285 130.679 1.00 32.70 220 LEU B O 1
ATOM 5302 N N . LEU B 2 102 ? 50.343 58.238 128.539 1.00 30.01 221 LEU B N 1
ATOM 5303 C CA . LEU B 2 102 ? 50.633 56.813 128.547 1.00 30.37 221 LEU B CA 1
ATOM 5304 C C . LEU B 2 102 ? 52.075 56.496 128.942 1.00 32.10 221 LEU B C 1
ATOM 5305 O O . LEU B 2 102 ? 52.374 55.375 129.384 1.00 32.58 221 LEU B O 1
ATOM 5310 N N . MET B 2 103 ? 52.956 57.491 128.810 1.00 32.57 222 MET B N 1
ATOM 5311 C CA . MET B 2 103 ? 54.402 57.284 128.890 1.00 33.52 222 MET B CA 1
ATOM 5312 C C . MET B 2 103 ? 54.941 57.044 130.308 1.00 35.42 222 MET B C 1
ATOM 5313 O O . MET B 2 103 ? 54.304 57.416 131.308 1.00 35.23 222 MET B O 1
ATOM 5318 N N . SER B 2 104 ? 56.122 56.438 130.394 1.00 36.82 223 SER B N 1
ATOM 5319 C CA . SER B 2 104 ? 56.862 56.415 131.662 1.00 40.32 223 SER B CA 1
ATOM 5320 C C . SER B 2 104 ? 57.471 57.797 131.910 1.00 42.18 223 SER B C 1
ATOM 5321 O O . SER B 2 104 ? 57.838 58.477 130.955 1.00 42.02 223 SER B O 1
ATOM 5324 N N . PRO B 2 105 ? 57.606 58.204 133.188 1.00 44.60 224 PRO B N 1
ATOM 5325 C CA . PRO B 2 105 ? 57.989 59.590 133.500 1.00 47.35 224 PRO B CA 1
ATOM 5326 C C . PRO B 2 105 ? 59.324 60.036 132.881 1.00 50.19 224 PRO B C 1
ATOM 5327 O O . PRO B 2 105 ? 60.323 59.306 132.944 1.00 50.52 224 PRO B O 1
ATOM 5331 N N . GLY B 2 106 ? 59.313 61.220 132.262 1.00 52.12 225 GLY B N 1
ATOM 5332 C CA . GLY B 2 106 ? 60.483 61.753 131.550 1.00 54.16 225 GLY B CA 1
ATOM 5333 C C . GLY B 2 106 ? 60.903 61.012 130.282 1.00 52.97 225 GLY B C 1
ATOM 5334 O O . GLY B 2 106 ? 62.006 61.226 129.776 1.00 55.31 225 GLY B O 1
ATOM 5335 N N . CYS B 2 107 ? 60.046 60.137 129.759 1.00 49.65 226 CYS B N 1
ATOM 5336 C CA . CYS B 2 107 ? 60.393 59.395 128.539 1.00 48.54 226 CYS B CA 1
ATOM 5337 C C . CYS B 2 107 ? 60.178 60.196 127.252 1.00 46.58 226 CYS B C 1
ATOM 5338 O O . CYS B 2 107 ? 61.085 60.284 126.423 1.00 46.19 226 CYS B O 1
ATOM 5341 N N . ASN B 2 108 ? 58.986 60.779 127.107 1.00 44.58 227 ASN B N 1
ATOM 5342 C CA . ASN B 2 108 ? 58.568 61.456 125.871 1.00 43.63 227 ASN B CA 1
ATOM 5343 C C . ASN B 2 108 ? 58.516 60.527 124.666 1.00 39.69 227 ASN B C 1
ATOM 5344 O O . ASN B 2 108 ? 58.703 60.969 123.534 1.00 39.18 227 ASN B O 1
ATOM 5349 N N . TYR B 2 109 ? 58.271 59.247 124.933 1.00 35.82 228 TYR B N 1
ATOM 5350 C CA . TYR B 2 109 ? 58.043 58.246 123.901 1.00 33.75 228 TYR B CA 1
ATOM 5351 C C . TYR B 2 109 ? 57.240 57.070 124.448 1.00 31.73 228 TYR B C 1
ATOM 5352 O O . TYR B 2 109 ? 57.215 56.826 125.654 1.00 31.25 228 TYR B O 1
ATOM 5361 N N . LEU B 2 110 ? 56.595 56.336 123.550 1.00 30.08 229 LEU B N 1
ATOM 5362 C CA . LEU B 2 110 ? 55.774 55.193 123.926 1.00 28.69 229 LEU B CA 1
ATOM 5363 C C . LEU B 2 110 ? 56.401 53.895 123.446 1.00 28.91 229 LEU B C 1
ATOM 5364 O O . LEU B 2 110 ? 56.809 53.769 122.287 1.00 29.89 229 LEU B O 1
ATOM 5369 N N . VAL B 2 111 ? 56.445 52.928 124.344 1.00 28.44 230 VAL B N 1
ATOM 5370 C CA . VAL B 2 111 ? 56.948 51.585 124.088 1.00 28.91 230 VAL B CA 1
ATOM 5371 C C . VAL B 2 111 ? 55.689 50.672 123.954 1.00 28.54 230 VAL B C 1
ATOM 5372 O O . VAL B 2 111 ? 54.577 51.124 124.264 1.00 27.51 230 VAL B O 1
ATOM 5376 N N . GLN B 2 112 ? 55.818 49.430 123.477 1.00 29.71 231 GLN B N 1
ATOM 5377 C CA . GLN B 2 112 ? 54.630 48.570 123.255 1.00 30.01 231 GLN B CA 1
ATOM 5378 C C . GLN B 2 112 ? 53.714 48.407 124.496 1.00 30.62 231 GLN B C 1
ATOM 5379 O O . GLN B 2 112 ? 52.490 48.515 124.406 1.00 29.15 231 GLN B O 1
ATOM 5385 N N . GLU B 2 113 ? 54.326 48.174 125.649 1.00 32.76 232 GLU B N 1
ATOM 5386 C CA . GLU B 2 113 ? 53.621 47.991 126.930 1.00 34.21 232 GLU B CA 1
ATOM 5387 C C . GLU B 2 113 ? 52.726 49.194 127.318 1.00 32.24 232 GLU B C 1
ATOM 5388 O O . GLU B 2 113 ? 51.660 49.019 127.914 1.00 31.08 232 GLU B O 1
ATOM 5394 N N . ASP B 2 114 ? 53.150 50.407 126.954 1.00 30.34 233 ASP B N 1
ATOM 5395 C CA . ASP B 2 114 ? 52.409 51.622 127.296 1.00 29.26 233 ASP B CA 1
ATOM 5396 C C . ASP B 2 114 ? 50.985 51.677 126.698 1.00 28.48 233 ASP B C 1
ATOM 5397 O O . ASP B 2 114 ? 50.101 52.347 127.246 1.00 28.94 233 ASP B O 1
ATOM 5402 N N . PHE B 2 115 ? 50.765 50.940 125.614 1.00 26.73 234 PHE B N 1
ATOM 5403 C CA . PHE B 2 115 ? 49.486 50.895 124.924 1.00 26.06 234 PHE B CA 1
ATOM 5404 C C . PHE B 2 115 ? 48.455 49.936 125.530 1.00 26.31 234 PHE B C 1
ATOM 5405 O O . PHE B 2 115 ? 47.273 49.978 125.171 1.00 26.81 234 PHE B O 1
ATOM 5413 N N . VAL B 2 116 ? 48.895 49.074 126.442 1.00 26.33 235 VAL B N 1
ATOM 5414 C CA . VAL B 2 116 ? 48.034 48.028 126.986 1.00 26.46 235 VAL B CA 1
ATOM 5415 C C . VAL B 2 116 ? 46.803 48.584 127.735 1.00 27.99 235 VAL B C 1
ATOM 5416 O O . VAL B 2 116 ? 45.679 48.147 127.459 1.00 28.05 235 VAL B O 1
ATOM 5420 N N . PRO B 2 117 ? 46.988 49.561 128.656 1.00 29.14 236 PRO B N 1
ATOM 5421 C CA . PRO B 2 117 ? 45.778 50.026 129.346 1.00 29.86 236 PRO B CA 1
ATOM 5422 C C . PRO B 2 117 ? 44.733 50.584 128.364 1.00 31.05 236 PRO B C 1
ATOM 5423 O O . PRO B 2 117 ? 43.526 50.277 128.493 1.00 31.85 236 PRO B O 1
ATOM 5427 N N . PHE B 2 118 ? 45.186 51.344 127.367 1.00 30.27 237 PHE B N 1
ATOM 5428 C CA . PHE B 2 118 ? 44.289 51.860 126.327 1.00 29.44 237 PHE B CA 1
ATOM 5429 C C . PHE B 2 118 ? 43.523 50.730 125.642 1.00 29.24 237 PHE B C 1
ATOM 5430 O O . PHE B 2 118 ? 42.288 50.730 125.612 1.00 28.72 237 PHE B O 1
ATOM 5438 N N . LEU B 2 119 ? 44.255 49.749 125.119 1.00 28.78 238 LEU B N 1
ATOM 5439 C CA . LEU B 2 119 ? 43.616 48.649 124.411 1.00 28.54 238 LEU B CA 1
ATOM 5440 C C . LEU B 2 119 ? 42.677 47.809 125.257 1.00 28.83 238 LEU B C 1
ATOM 5441 O O . LEU B 2 119 ? 41.654 47.349 124.747 1.00 28.80 238 LEU B O 1
ATOM 5446 N N . GLN B 2 120 ? 43.006 47.632 126.542 1.00 29.18 239 GLN B N 1
ATOM 5447 C CA . GLN B 2 120 ? 42.116 46.964 127.490 1.00 30.39 239 GLN B CA 1
ATOM 5448 C C . GLN B 2 120 ? 40.782 47.693 127.564 1.00 30.91 239 GLN B C 1
ATOM 5449 O O . GLN B 2 120 ? 39.729 47.058 127.514 1.00 32.11 239 GLN B O 1
ATOM 5455 N N . ASP B 2 121 ? 40.814 49.020 127.680 1.00 30.94 240 ASP B N 1
ATOM 5456 C CA . ASP B 2 121 ? 39.570 49.765 127.719 1.00 31.11 240 ASP B CA 1
ATOM 5457 C C . ASP B 2 121 ? 38.810 49.600 126.409 1.00 30.83 240 ASP B C 1
ATOM 5458 O O . ASP B 2 121 ? 37.600 49.348 126.425 1.00 30.59 240 ASP B O 1
ATOM 5463 N N . VAL B 2 122 ? 39.524 49.710 125.286 1.00 30.18 241 VAL B N 1
ATOM 5464 C CA . VAL B 2 122 ? 38.913 49.497 123.970 1.00 30.64 241 VAL B CA 1
ATOM 5465 C C . VAL B 2 122 ? 38.210 48.141 123.950 1.00 31.89 241 VAL B C 1
ATOM 5466 O O . VAL B 2 122 ? 37.035 48.062 123.600 1.00 32.18 241 VAL B O 1
ATOM 5470 N N . VAL B 2 123 ? 38.911 47.090 124.370 1.00 32.21 242 VAL B N 1
ATOM 5471 C CA . VAL B 2 123 ? 38.305 45.762 124.387 1.00 34.49 242 VAL B CA 1
ATOM 5472 C C . VAL B 2 123 ? 37.088 45.663 125.338 1.00 37.88 242 VAL B C 1
ATOM 5473 O O . VAL B 2 123 ? 36.104 44.983 125.019 1.00 37.18 242 VAL B O 1
ATOM 5477 N N . ASN B 2 124 ? 37.132 46.358 126.479 1.00 39.71 243 ASN B N 1
ATOM 5478 C CA . ASN B 2 124 ? 36.011 46.286 127.427 1.00 42.06 243 ASN B CA 1
ATOM 5479 C C . ASN B 2 124 ? 34.816 47.135 127.032 1.00 40.69 243 ASN B C 1
ATOM 5480 O O . ASN B 2 124 ? 33.731 46.921 127.532 1.00 42.18 243 ASN B O 1
ATOM 5485 N N . THR B 2 125 ? 35.016 48.097 126.141 1.00 39.98 244 THR B N 1
ATOM 5486 C CA . THR B 2 125 ? 34.032 49.157 125.923 1.00 39.58 244 THR B CA 1
ATOM 5487 C C . THR B 2 125 ? 33.378 49.089 124.576 1.00 39.36 244 THR B C 1
ATOM 5488 O O . THR B 2 125 ? 32.175 49.352 124.455 1.00 41.99 244 THR B O 1
ATOM 5492 N N . HIS B 2 126 ? 34.169 48.826 123.545 1.00 36.93 245 HIS B N 1
ATOM 5493 C CA . HIS B 2 126 ? 33.626 48.885 122.208 1.00 38.35 245 HIS B CA 1
ATOM 5494 C C . HIS B 2 126 ? 32.586 47.786 121.975 1.00 39.72 245 HIS B C 1
ATOM 5495 O O . HIS B 2 126 ? 32.832 46.625 122.305 1.00 40.15 245 HIS B O 1
ATOM 5502 N N . PRO B 2 127 ? 31.401 48.163 121.451 1.00 42.63 246 PRO B N 1
ATOM 5503 C CA . PRO B 2 127 ? 30.318 47.191 121.169 1.00 42.69 246 PRO B CA 1
ATOM 5504 C C . PRO B 2 127 ? 30.715 46.185 120.103 1.00 41.43 246 PRO B C 1
ATOM 5505 O O . PRO B 2 127 ? 30.156 45.092 120.040 1.00 41.84 246 PRO B O 1
ATOM 5509 N N . GLY B 2 128 ? 31.687 46.557 119.279 1.00 40.09 247 GLY B N 1
ATOM 5510 C CA . GLY B 2 128 ? 32.222 45.654 118.273 1.00 37.72 247 GLY B CA 1
ATOM 5511 C C . GLY B 2 128 ? 33.046 44.538 118.880 1.00 36.27 247 GLY B C 1
ATOM 5512 O O . GLY B 2 128 ? 33.303 43.532 118.217 1.00 36.52 247 GLY B O 1
ATOM 5513 N N . LEU B 2 129 ? 33.452 44.696 120.141 1.00 34.68 248 LEU B N 1
ATOM 5514 C CA . LEU B 2 129 ? 34.353 43.723 120.780 1.00 33.74 248 LEU B CA 1
ATOM 5515 C C . LEU B 2 129 ? 33.801 43.074 122.048 1.00 34.80 248 LEU B C 1
ATOM 5516 O O . LEU B 2 129 ? 34.573 42.510 122.832 1.00 32.72 248 LEU B O 1
ATOM 5521 N N . SER B 2 130 ? 32.478 43.133 122.235 1.00 36.20 249 SER B N 1
ATOM 5522 C CA . SER B 2 130 ? 31.867 42.696 123.493 1.00 39.50 249 SER B CA 1
ATOM 5523 C C . SER B 2 130 ? 32.039 41.205 123.778 1.00 39.27 249 SER B C 1
ATOM 5524 O O . SER B 2 130 ? 32.211 40.811 124.928 1.00 40.06 249 SER B O 1
ATOM 5527 N N . PHE B 2 131 ? 32.033 40.383 122.737 1.00 38.95 250 PHE B N 1
ATOM 5528 C CA . PHE B 2 131 ? 32.271 38.950 122.887 1.00 39.37 250 PHE B CA 1
ATOM 5529 C C . PHE B 2 131 ? 33.678 38.608 123.412 1.00 40.65 250 PHE B C 1
ATOM 5530 O O . PHE B 2 131 ? 33.979 37.444 123.728 1.00 41.06 250 PHE B O 1
ATOM 5538 N N . LEU B 2 132 ? 34.534 39.623 123.498 1.00 40.64 251 LEU B N 1
ATOM 5539 C CA . LEU B 2 132 ? 35.941 39.447 123.837 1.00 41.21 251 LEU B CA 1
ATOM 5540 C C . LEU B 2 132 ? 36.281 40.039 125.218 1.00 43.61 251 LEU B C 1
ATOM 5541 O O . LEU B 2 132 ? 37.445 40.038 125.620 1.00 42.17 251 LEU B O 1
ATOM 5546 N N . LYS B 2 133 ? 35.267 40.559 125.924 1.00 47.05 252 LYS B N 1
ATOM 5547 C CA . LYS B 2 133 ? 35.452 41.248 127.220 1.00 50.12 252 LYS B CA 1
ATOM 5548 C C . LYS B 2 133 ? 36.201 40.406 128.265 1.00 50.83 252 LYS B C 1
ATOM 5549 O O . LYS B 2 133 ? 37.072 40.924 128.963 1.00 52.26 252 LYS B O 1
ATOM 5555 N N . GLU B 2 134 ? 35.857 39.121 128.371 1.00 51.38 253 GLU B N 1
ATOM 5556 C CA . GLU B 2 134 ? 36.471 38.228 129.355 1.00 51.92 253 GLU B CA 1
ATOM 5557 C C . GLU B 2 134 ? 37.952 38.058 129.099 1.00 49.14 253 GLU B C 1
ATOM 5558 O O . GLU B 2 134 ? 38.410 38.269 127.984 1.00 49.94 253 GLU B O 1
ATOM 5564 N N . ALA B 2 135 ? 38.700 37.673 130.129 1.00 46.77 254 ALA B N 1
ATOM 5565 C CA . ALA B 2 135 ? 40.089 37.288 129.942 1.00 44.69 254 ALA B CA 1
ATOM 5566 C C . ALA B 2 135 ? 40.067 35.999 129.145 1.00 44.37 254 ALA B C 1
ATOM 5567 O O . ALA B 2 135 ? 39.243 35.130 129.408 1.00 45.63 254 ALA B O 1
ATOM 5569 N N . SER B 2 136 ? 40.949 35.901 128.152 1.00 41.66 255 SER B N 1
ATOM 5570 C CA . SER B 2 136 ? 41.048 34.728 127.289 1.00 39.77 255 SER B CA 1
ATOM 5571 C C . SER B 2 136 ? 42.241 34.870 126.356 1.00 38.61 255 SER B C 1
ATOM 5572 O O . SER B 2 136 ? 42.814 35.949 126.219 1.00 38.95 255 SER B O 1
ATOM 5575 N N . GLU B 2 137 ? 42.587 33.765 125.710 1.00 37.67 256 GLU B N 1
ATOM 5576 C CA . GLU B 2 137 ? 43.615 33.708 124.689 1.00 37.24 256 GLU B CA 1
ATOM 5577 C C . GLU B 2 137 ? 43.374 34.742 123.573 1.00 33.38 256 GLU B C 1
ATOM 5578 O O . GLU B 2 137 ? 44.289 35.490 123.226 1.00 31.01 256 GLU B O 1
ATOM 5584 N N . PHE B 2 138 ? 42.154 34.794 123.034 1.00 31.07 257 PHE B N 1
ATOM 5585 C CA . PHE B 2 138 ? 41.823 35.745 121.960 1.00 29.91 257 PHE B CA 1
ATOM 5586 C C . PHE B 2 138 ? 41.896 37.195 122.390 1.00 29.46 257 PHE B C 1
ATOM 5587 O O . PHE B 2 138 ? 42.360 38.044 121.630 1.00 30.20 257 PHE B O 1
ATOM 5595 N N . HIS B 2 139 ? 41.456 37.461 123.616 1.00 29.42 258 HIS B N 1
ATOM 5596 C CA . HIS B 2 139 ? 41.534 38.771 124.239 1.00 28.96 258 HIS B CA 1
ATOM 5597 C C . HIS B 2 139 ? 42.985 39.312 124.229 1.00 28.07 258 HIS B C 1
ATOM 5598 O O . HIS B 2 139 ? 43.233 40.449 123.793 1.00 27.22 258 HIS B O 1
ATOM 5605 N N . SER B 2 140 ? 43.934 38.492 124.678 1.00 27.60 259 SER B N 1
ATOM 5606 C CA . SER B 2 140 ? 45.350 38.867 124.728 1.00 26.92 259 SER B CA 1
ATOM 5607 C C . SER B 2 140 ? 45.980 38.991 123.356 1.00 26.68 259 SER B C 1
ATOM 5608 O O . SER B 2 140 ? 46.804 39.881 123.127 1.00 26.71 259 SER B O 1
ATOM 5611 N N . ARG B 2 141 ? 45.624 38.087 122.445 1.00 26.71 260 ARG B N 1
ATOM 5612 C CA . ARG B 2 141 ? 46.232 38.099 121.114 1.00 26.68 260 ARG B CA 1
ATOM 5613 C C . ARG B 2 141 ? 45.790 39.306 120.334 1.00 25.26 260 ARG B C 1
ATOM 5614 O O . ARG B 2 141 ? 46.583 39.910 119.627 1.00 24.70 260 ARG B O 1
ATOM 5622 N N . TYR B 2 142 ? 44.513 39.647 120.465 1.00 24.89 261 TYR B N 1
ATOM 5623 C CA . TYR B 2 142 ? 43.972 40.817 119.803 1.00 24.32 261 TYR B CA 1
ATOM 5624 C C . TYR B 2 142 ? 44.742 42.053 120.226 1.00 23.87 261 TYR B C 1
ATOM 5625 O O . TYR B 2 142 ? 45.160 42.832 119.376 1.00 24.45 261 TYR B O 1
ATOM 5634 N N . ILE B 2 143 ? 44.949 42.219 121.532 1.00 23.88 262 ILE B N 1
ATOM 5635 C CA . ILE B 2 143 ? 45.678 43.380 122.062 1.00 23.12 262 ILE B CA 1
ATOM 5636 C C . ILE B 2 143 ? 47.093 43.456 121.447 1.00 23.40 262 ILE B C 1
ATOM 5637 O O . ILE B 2 143 ? 47.482 44.490 120.906 1.00 23.14 262 ILE B O 1
ATOM 5642 N N . THR B 2 144 ? 47.831 42.344 121.499 1.00 23.31 263 THR B N 1
ATOM 5643 C CA . THR B 2 144 ? 49.180 42.239 120.954 1.00 23.19 263 THR B CA 1
ATOM 5644 C C . THR B 2 144 ? 49.201 42.603 119.462 1.00 23.50 263 THR B C 1
ATOM 5645 O O . THR B 2 144 ? 50.060 43.381 118.993 1.00 24.05 263 THR B O 1
ATOM 5649 N N . THR B 2 145 ? 48.235 42.049 118.735 1.00 22.86 264 THR B N 1
ATOM 5650 C CA . THR B 2 145 ? 48.141 42.215 117.303 1.00 22.56 264 THR B CA 1
ATOM 5651 C C . THR B 2 145 ? 47.882 43.671 116.968 1.00 22.94 264 THR B C 1
ATOM 5652 O O . THR B 2 145 ? 48.572 44.236 116.112 1.00 23.81 264 THR B O 1
ATOM 5656 N N . VAL B 2 146 ? 46.911 44.292 117.639 1.00 22.70 265 VAL B N 1
ATOM 5657 C CA . VAL B 2 146 ? 46.610 45.709 117.362 1.00 22.41 265 VAL B CA 1
ATOM 5658 C C . VAL B 2 146 ? 47.822 46.588 117.618 1.00 22.00 265 VAL B C 1
ATOM 5659 O O . VAL B 2 146 ? 48.132 47.470 116.815 1.00 22.01 265 VAL B O 1
ATOM 5663 N N . ILE B 2 147 ? 48.514 46.326 118.721 1.00 22.30 266 ILE B N 1
ATOM 5664 C CA . ILE B 2 147 ? 49.717 47.084 119.084 1.00 23.01 266 ILE B CA 1
ATOM 5665 C C . ILE B 2 147 ? 50.824 46.928 118.050 1.00 23.34 266 ILE B C 1
ATOM 5666 O O . ILE B 2 147 ? 51.470 47.936 117.711 1.00 24.15 266 ILE B O 1
ATOM 5671 N N . GLN B 2 148 ? 51.041 45.704 117.543 1.00 22.90 267 GLN B N 1
ATOM 5672 C CA . GLN B 2 148 ? 52.009 45.509 116.444 1.00 23.38 267 GLN B CA 1
ATOM 5673 C C . GLN B 2 148 ? 51.667 46.356 115.237 1.00 23.59 267 GLN B C 1
ATOM 5674 O O . GLN B 2 148 ? 52.544 46.901 114.555 1.00 23.67 267 GLN B O 1
ATOM 5680 N N . ARG B 2 149 ? 50.378 46.447 114.967 1.00 24.03 268 ARG B N 1
ATOM 5681 C CA . ARG B 2 149 ? 49.910 47.134 113.791 1.00 24.95 268 ARG B CA 1
ATOM 5682 C C . ARG B 2 149 ? 50.049 48.646 114.003 1.00 24.99 268 ARG B C 1
ATOM 5683 O O . ARG B 2 149 ? 50.310 49.402 113.053 1.00 25.16 268 ARG B O 1
ATOM 5691 N N . ILE B 2 150 ? 49.911 49.089 115.258 1.00 24.46 269 ILE B N 1
ATOM 5692 C CA . ILE B 2 150 ? 50.205 50.482 115.591 1.00 2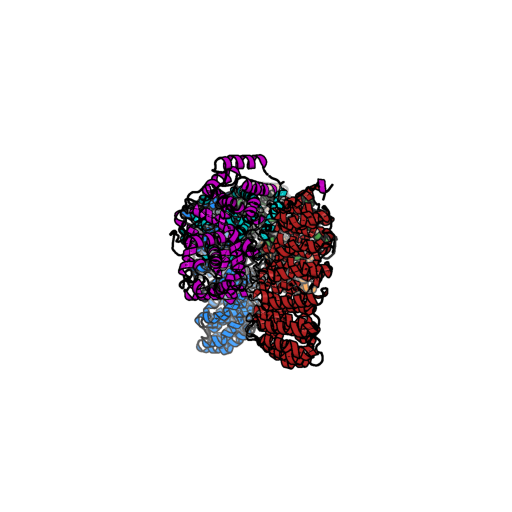4.00 269 ILE B CA 1
ATOM 5693 C C . ILE B 2 150 ? 51.682 50.796 115.299 1.00 23.76 269 ILE B C 1
ATOM 5694 O O . ILE B 2 150 ? 51.982 51.741 114.571 1.00 24.73 269 ILE B O 1
ATOM 5699 N N . PHE B 2 151 ? 52.598 49.987 115.817 1.00 22.94 270 PHE B N 1
ATOM 5700 C CA . PHE B 2 151 ? 54.030 50.231 115.587 1.00 23.07 270 PHE B CA 1
ATOM 5701 C C . PHE B 2 151 ? 54.422 50.069 114.130 1.00 23.07 270 PHE B C 1
ATOM 5702 O O . PHE B 2 151 ? 55.260 50.823 113.620 1.00 23.62 270 PHE B O 1
ATOM 5710 N N . TYR B 2 152 ? 53.768 49.121 113.464 1.00 22.76 271 TYR B N 1
ATOM 5711 C CA . TYR B 2 152 ? 53.950 48.869 112.031 1.00 22.59 271 TYR B CA 1
ATOM 5712 C C . TYR B 2 152 ? 53.760 50.126 111.203 1.00 23.44 271 TYR B C 1
ATOM 5713 O O . TYR B 2 152 ? 54.557 50.394 110.306 1.00 24.65 271 TYR B O 1
ATOM 5722 N N . ALA B 2 153 ? 52.707 50.889 111.498 1.00 23.62 272 ALA B N 1
ATOM 5723 C CA . ALA B 2 153 ? 52.368 52.083 110.703 1.00 24.33 272 ALA B CA 1
ATOM 5724 C C . ALA B 2 153 ? 53.021 53.339 111.257 1.00 24.95 272 ALA B C 1
ATOM 5725 O O . ALA B 2 153 ? 53.465 54.174 110.484 1.00 26.00 272 ALA B O 1
ATOM 5727 N N . VAL B 2 154 ? 53.120 53.440 112.585 1.00 24.81 273 VAL B N 1
ATOM 5728 C CA . VAL B 2 154 ? 53.564 54.678 113.259 1.00 25.28 273 VAL B CA 1
ATOM 5729 C C . VAL B 2 154 ? 55.074 54.770 113.498 1.00 25.28 273 VAL B C 1
ATOM 5730 O O . VAL B 2 154 ? 55.680 55.831 113.301 1.00 25.95 273 VAL B O 1
ATOM 5734 N N . ASN B 2 155 ? 55.671 53.664 113.930 1.00 24.38 274 ASN B N 1
ATOM 5735 C CA . ASN B 2 155 ? 57.054 53.671 114.378 1.00 24.78 274 ASN B CA 1
ATOM 5736 C C . ASN B 2 155 ? 57.982 53.434 113.199 1.00 25.12 274 ASN B C 1
ATOM 5737 O O . ASN B 2 155 ? 58.652 52.417 113.107 1.00 24.73 274 ASN B O 1
ATOM 5742 N N . ARG B 2 156 ? 58.007 54.400 112.293 1.00 26.44 275 ARG B N 1
ATOM 5743 C CA . ARG B 2 156 ? 58.680 54.246 111.014 1.00 28.04 275 ARG B CA 1
ATOM 5744 C C . ARG B 2 156 ? 60.211 54.175 111.125 1.00 29.32 275 ARG B C 1
ATOM 5745 O O . ARG B 2 156 ? 60.879 53.788 110.175 1.00 31.23 275 ARG B O 1
ATOM 5753 N N . SER B 2 157 ? 60.753 54.553 112.281 1.00 29.74 276 SER B N 1
ATOM 5754 C CA . SER B 2 157 ? 62.186 54.448 112.571 1.00 30.39 276 SER B CA 1
ATOM 5755 C C . SER B 2 157 ? 62.608 53.029 113.027 1.00 30.61 276 SER B C 1
ATOM 5756 O O . SER B 2 157 ? 63.802 52.731 113.117 1.00 31.22 276 SER B O 1
ATOM 5759 N N . TRP B 2 158 ? 61.641 52.162 113.324 1.00 30.06 277 TRP B N 1
ATOM 5760 C CA . TRP B 2 158 ? 61.940 50.795 113.787 1.00 30.49 277 TRP B CA 1
ATOM 5761 C C . TRP B 2 158 ? 62.574 50.770 115.188 1.00 30.88 277 TRP B C 1
ATOM 5762 O O . TRP B 2 158 ? 63.017 49.718 115.658 1.00 30.48 277 TRP B O 1
ATOM 5773 N N . SER B 2 159 ? 62.615 51.926 115.850 1.00 31.65 278 SER B N 1
ATOM 5774 C CA . SER B 2 159 ? 63.300 52.051 117.137 1.00 31.90 278 SER B CA 1
ATOM 5775 C C . SER B 2 159 ? 62.602 51.316 118.286 1.00 31.57 278 SER B C 1
ATOM 5776 O O . SER B 2 159 ? 63.244 50.976 119.285 1.00 32.93 278 SER B O 1
ATOM 5779 N N . GLY B 2 160 ? 61.299 51.087 118.157 1.00 29.92 279 GLY B N 1
ATOM 5780 C CA . GLY B 2 160 ? 60.531 50.496 119.243 1.00 29.30 279 GLY B CA 1
ATOM 5781 C C . GLY B 2 160 ? 60.020 51.540 120.233 1.00 30.00 279 GLY B C 1
ATOM 5782 O O . GLY B 2 160 ? 59.404 51.179 121.233 1.00 28.56 279 GLY B O 1
ATOM 5783 N N . ARG B 2 161 ? 60.289 52.820 119.953 1.00 31.17 280 ARG B N 1
ATOM 5784 C CA . ARG B 2 161 ? 59.801 53.950 120.762 1.00 33.04 280 ARG B CA 1
ATOM 5785 C C . ARG B 2 161 ? 58.998 54.932 119.911 1.00 32.02 280 ARG B C 1
ATOM 5786 O O . ARG B 2 161 ? 59.582 55.700 119.142 1.00 32.83 280 ARG B O 1
ATOM 5794 N N . ILE B 2 162 ? 57.673 54.923 120.041 1.00 30.41 281 ILE B N 1
ATOM 5795 C CA . ILE B 2 162 ? 56.861 55.874 119.298 1.00 29.64 281 ILE B CA 1
ATOM 5796 C C . ILE B 2 162 ? 56.974 57.264 119.887 1.00 31.23 281 ILE B C 1
ATOM 5797 O O . ILE B 2 162 ? 56.807 57.498 121.094 1.00 31.45 281 ILE B O 1
ATOM 5802 N N . THR B 2 163 ? 57.229 58.191 118.987 1.00 32.22 282 THR B N 1
ATOM 5803 C CA . THR B 2 163 ? 57.533 59.563 119.327 1.00 33.54 282 THR B CA 1
ATOM 5804 C C . THR B 2 163 ? 56.304 60.459 119.026 1.00 33.99 282 THR B C 1
ATOM 5805 O O . THR B 2 163 ? 55.403 60.053 118.259 1.00 33.60 282 THR B O 1
ATOM 5809 N N . CYS B 2 164 ? 56.248 61.637 119.648 1.00 34.68 283 CYS B N 1
ATOM 5810 C CA . CYS B 2 164 ? 55.253 62.666 119.307 1.00 35.61 283 CYS B CA 1
ATOM 5811 C C . CYS B 2 164 ? 55.256 62.979 117.807 1.00 34.91 283 CYS B C 1
ATOM 5812 O O . CYS B 2 164 ? 54.205 62.940 117.150 1.00 34.26 283 CYS B O 1
ATOM 5815 N N . ALA B 2 165 ? 56.440 63.278 117.278 1.00 34.62 284 ALA B N 1
ATOM 5816 C CA . ALA B 2 165 ? 56.608 63.506 115.841 1.00 35.56 284 ALA B CA 1
ATOM 5817 C C . ALA B 2 165 ? 56.000 62.355 115.027 1.00 35.09 284 ALA B C 1
ATOM 5818 O O . ALA B 2 165 ? 55.210 62.609 114.132 1.00 35.94 284 ALA B O 1
ATOM 5820 N N . GLU B 2 166 ? 56.334 61.103 115.363 1.00 34.68 285 GLU B N 1
ATOM 5821 C CA . GLU B 2 166 ? 55.804 59.936 114.635 1.00 34.32 285 GLU B CA 1
ATOM 5822 C C . GLU B 2 166 ? 54.285 59.851 114.766 1.00 33.77 285 GLU B C 1
ATOM 5823 O O . GLU B 2 166 ? 53.590 59.656 113.781 1.00 34.49 285 GLU B O 1
ATOM 5829 N N . LEU B 2 167 ? 53.766 60.033 115.972 1.00 33.88 286 LEU B N 1
ATOM 5830 C CA . LEU B 2 167 ? 52.318 60.048 116.172 1.00 34.51 286 LEU B CA 1
ATOM 5831 C C . LEU B 2 167 ? 51.608 61.080 115.299 1.00 36.22 286 LEU B C 1
ATOM 5832 O O . LEU B 2 167 ? 50.600 60.781 114.650 1.00 36.31 286 LEU B O 1
ATOM 5837 N N . ARG B 2 168 ? 52.161 62.288 115.302 1.00 37.53 287 ARG B N 1
ATOM 5838 C CA . ARG B 2 168 ? 51.687 63.414 114.528 1.00 39.27 287 ARG B CA 1
ATOM 5839 C C . ARG B 2 168 ? 51.650 63.103 113.030 1.00 39.96 287 ARG B C 1
ATOM 5840 O O . ARG B 2 168 ? 50.806 63.619 112.305 1.00 40.68 287 ARG B O 1
ATOM 5848 N N . ARG B 2 169 ? 52.573 62.261 112.571 1.00 40.17 288 ARG B N 1
ATOM 5849 C CA . ARG B 2 169 ? 52.730 61.990 111.147 1.00 40.68 288 ARG B CA 1
ATOM 5850 C C . ARG B 2 169 ? 51.825 60.862 110.681 1.00 39.22 288 ARG B C 1
ATOM 5851 O O . ARG B 2 169 ? 51.731 60.590 109.484 1.00 40.09 288 ARG B O 1
ATOM 5859 N N . SER B 2 170 ? 51.157 60.210 111.629 1.00 36.87 289 SER B N 1
ATOM 5860 C CA . SER B 2 170 ? 50.304 59.072 111.328 1.00 34.37 289 SER B CA 1
ATOM 5861 C C . SER B 2 170 ? 48.843 59.432 111.504 1.00 33.98 289 SER B C 1
ATOM 5862 O O . SER B 2 170 ? 48.508 60.535 111.926 1.00 33.60 289 SER B O 1
ATOM 5865 N N . SER B 2 171 ? 47.990 58.447 111.233 1.00 33.28 290 SER B N 1
ATOM 5866 C CA . SER B 2 171 ? 46.545 58.586 111.329 1.00 32.98 290 SER B CA 1
ATOM 5867 C C . SER B 2 171 ? 46.007 57.919 112.596 1.00 31.49 290 SER B C 1
ATOM 5868 O O . SER B 2 171 ? 44.808 57.700 112.729 1.00 31.69 290 SER B O 1
ATOM 5871 N N . PHE B 2 172 ? 46.886 57.609 113.534 1.00 30.24 291 PHE B N 1
ATOM 5872 C CA . PHE B 2 172 ? 46.461 56.821 114.682 1.00 29.79 291 PHE B CA 1
ATOM 5873 C C . PHE B 2 172 ? 45.428 57.514 115.593 1.00 30.67 291 PHE B C 1
ATOM 5874 O O . PHE B 2 172 ? 44.444 56.901 116.036 1.00 30.55 291 PHE B O 1
ATOM 5882 N N . LEU B 2 173 ? 45.658 58.784 115.877 1.00 31.49 292 LEU B N 1
ATOM 5883 C CA . LEU B 2 173 ? 44.760 59.521 116.750 1.00 33.17 292 LEU B CA 1
ATOM 5884 C C . LEU B 2 173 ? 43.388 59.739 116.116 1.00 34.33 292 LEU B C 1
ATOM 5885 O O . LEU B 2 173 ? 42.371 59.625 116.791 1.00 34.37 292 LEU B O 1
ATOM 5890 N N . GLN B 2 174 ? 43.373 60.024 114.818 1.00 35.93 293 GLN B N 1
ATOM 5891 C CA . GLN B 2 174 ? 42.133 60.099 114.039 1.00 37.57 293 GLN B CA 1
ATOM 5892 C C . GLN B 2 174 ? 41.312 58.822 114.234 1.00 36.03 293 GLN B C 1
ATOM 5893 O O . GLN B 2 174 ? 40.101 58.875 114.468 1.00 35.54 293 GLN B O 1
ATOM 5899 N N . ASN B 2 175 ? 41.989 57.679 114.169 1.00 34.11 294 ASN B N 1
ATOM 5900 C CA . ASN B 2 175 ? 41.346 56.394 114.412 1.00 32.76 294 ASN B CA 1
ATOM 5901 C C . ASN B 2 175 ? 40.803 56.218 115.831 1.00 32.26 294 ASN B C 1
ATOM 5902 O O . ASN B 2 175 ? 39.700 55.669 116.019 1.00 31.88 294 ASN B O 1
ATOM 5907 N N . VAL B 2 176 ? 41.560 56.685 116.826 1.00 30.93 295 VAL B N 1
ATOM 5908 C CA . VAL B 2 176 ? 41.070 56.667 118.195 1.00 30.85 295 VAL B CA 1
ATOM 5909 C C . VAL B 2 176 ? 39.741 57.431 118.267 1.00 32.05 295 VAL B C 1
ATOM 5910 O O . VAL B 2 176 ? 38.780 56.968 118.888 1.00 32.57 295 VAL B O 1
ATOM 5914 N N . ALA B 2 177 ? 39.691 58.577 117.592 1.00 32.27 296 ALA B N 1
ATOM 5915 C CA . ALA B 2 177 ? 38.514 59.435 117.579 1.00 33.35 296 ALA B CA 1
ATOM 5916 C C . ALA B 2 177 ? 37.333 58.746 116.908 1.00 34.10 296 ALA B C 1
ATOM 5917 O O . ALA B 2 177 ? 36.191 58.856 117.380 1.00 34.92 296 ALA B O 1
ATOM 5919 N N . LEU B 2 178 ? 37.605 58.012 115.833 1.00 34.37 297 LEU B N 1
ATOM 5920 C CA . LEU B 2 178 ? 36.549 57.342 115.072 1.00 35.27 297 LEU B CA 1
ATOM 5921 C C . LEU B 2 178 ? 35.911 56.168 115.802 1.00 35.43 297 LEU B C 1
ATOM 5922 O O . LEU B 2 178 ? 34.819 55.732 115.429 1.00 35.96 297 LEU B O 1
ATOM 5927 N N . LEU B 2 179 ? 36.579 55.665 116.840 1.00 35.61 298 LEU B N 1
ATOM 5928 C CA . LEU B 2 179 ? 36.082 54.515 117.602 1.00 35.60 298 LEU B CA 1
ATOM 5929 C C . LEU B 2 179 ? 34.676 54.748 118.094 1.00 38.06 298 LEU B C 1
ATOM 5930 O O . LEU B 2 179 ? 33.837 53.852 117.999 1.00 38.93 298 LEU B O 1
ATOM 5935 N N . GLU B 2 180 ? 34.413 55.961 118.588 1.00 40.93 299 GLU B N 1
ATOM 5936 C CA . GLU B 2 180 ? 33.090 56.318 119.105 1.00 43.46 299 GLU B CA 1
ATOM 5937 C C . GLU B 2 180 ? 32.027 56.514 118.008 1.00 46.03 299 GLU B C 1
ATOM 5938 O O . GLU B 2 180 ? 30.835 56.478 118.298 1.00 46.95 299 GLU B O 1
ATOM 5944 N N . GLU B 2 181 ? 32.458 56.705 116.759 1.00 48.95 300 GLU B N 1
ATOM 5945 C CA . GLU B 2 181 ? 31.539 56.892 115.619 1.00 51.71 300 GLU B CA 1
ATOM 5946 C C . GLU B 2 181 ? 31.201 55.616 114.851 1.00 51.23 300 GLU B C 1
ATOM 5947 O O . GLU B 2 181 ? 30.208 55.569 114.130 1.00 52.88 300 GLU B O 1
ATOM 5953 N N . GLU B 2 182 ? 32.038 54.592 114.987 1.00 50.13 301 GLU B N 1
ATOM 5954 C CA . GLU B 2 182 ? 31.822 53.323 114.312 1.00 48.81 301 GLU B CA 1
ATOM 5955 C C . GLU B 2 182 ? 31.516 52.203 115.288 1.00 47.86 301 GLU B C 1
ATOM 5956 O O . GLU B 2 182 ? 32.373 51.821 116.076 1.00 49.79 301 GLU B O 1
ATOM 5962 N N . ALA B 2 183 ? 30.302 51.668 115.229 1.00 46.70 302 ALA B N 1
ATOM 5963 C CA . ALA B 2 183 ? 29.925 50.514 116.053 1.00 44.59 302 ALA B CA 1
ATOM 5964 C C . ALA B 2 183 ? 30.487 49.194 115.493 1.00 42.73 302 ALA B C 1
ATOM 5965 O O . ALA B 2 183 ? 30.739 48.250 116.246 1.00 40.79 302 ALA B O 1
ATOM 5967 N N . ASP B 2 184 ? 30.651 49.132 114.170 1.00 41.73 303 ASP B N 1
ATOM 5968 C CA . ASP B 2 184 ? 31.290 47.999 113.516 1.00 41.17 303 ASP B CA 1
ATOM 5969 C C . ASP B 2 184 ? 32.788 48.258 113.450 1.00 39.33 303 ASP B C 1
ATOM 5970 O O . ASP B 2 184 ? 33.264 49.035 112.619 1.00 40.02 303 ASP B O 1
ATOM 5975 N N . ILE B 2 185 ? 33.521 47.587 114.328 1.00 37.04 304 ILE B N 1
ATOM 5976 C CA . ILE B 2 185 ? 34.961 47.803 114.473 1.00 36.46 304 ILE B CA 1
ATOM 5977 C C . ILE B 2 185 ? 35.763 47.384 113.215 1.00 35.83 304 ILE B C 1
ATOM 5978 O O . ILE B 2 185 ? 36.884 47.849 113.001 1.00 34.57 304 ILE B O 1
ATOM 5983 N N . ASN B 2 186 ? 35.182 46.526 112.382 1.00 36.51 305 ASN B N 1
ATOM 5984 C CA . ASN B 2 186 ? 35.822 46.148 111.120 1.00 37.45 305 ASN B CA 1
ATOM 5985 C C . ASN B 2 186 ? 35.843 47.279 110.074 1.00 39.55 305 ASN B C 1
ATOM 5986 O O . ASN B 2 186 ? 36.537 47.179 109.059 1.00 40.25 305 ASN B O 1
ATOM 5991 N N . GLN B 2 187 ? 35.100 48.357 110.335 1.00 41.12 306 GLN B N 1
ATOM 5992 C CA . GLN B 2 187 ? 35.124 49.532 109.464 1.00 42.53 306 GLN B CA 1
ATOM 5993 C C . GLN B 2 187 ? 36.409 50.336 109.641 1.00 41.52 306 GLN B C 1
ATOM 5994 O O . GLN B 2 187 ? 36.706 51.210 108.834 1.00 42.64 306 GLN B O 1
ATOM 6000 N N . LEU B 2 188 ? 37.154 50.050 110.705 1.00 39.23 307 LEU B N 1
ATOM 6001 C CA . LEU B 2 188 ? 38.398 50.752 110.994 1.00 38.04 307 LEU B CA 1
ATOM 6002 C C . LEU B 2 188 ? 39.559 49.820 110.684 1.00 36.94 307 LEU B C 1
ATOM 6003 O O . LEU B 2 188 ? 40.095 49.131 111.563 1.00 36.66 307 LEU B O 1
ATOM 6008 N N . THR B 2 189 ? 39.931 49.804 109.412 1.00 36.51 308 THR B N 1
ATOM 6009 C CA . THR B 2 189 ? 40.803 48.780 108.877 1.00 36.91 308 THR B CA 1
ATOM 6010 C C . THR B 2 189 ? 42.270 48.959 109.212 1.00 36.51 308 THR B C 1
ATOM 6011 O O . THR B 2 189 ? 43.033 48.019 109.088 1.00 37.56 308 THR B O 1
ATOM 6015 N N . GLU B 2 190 ? 42.664 50.158 109.622 1.00 37.09 309 GLU B N 1
ATOM 6016 C CA . GLU B 2 190 ? 44.081 50.487 109.804 1.00 36.99 309 GLU B CA 1
ATOM 6017 C C . GLU B 2 190 ? 44.754 49.871 111.045 1.00 34.77 309 GLU B C 1
ATOM 6018 O O . GLU B 2 190 ? 45.927 49.445 110.979 1.00 34.51 309 GLU B O 1
ATOM 6024 N N . PHE B 2 191 ? 44.042 49.846 112.168 1.00 30.74 310 PHE B N 1
ATOM 6025 C CA . PHE B 2 191 ? 44.624 49.295 113.396 1.00 29.05 310 PHE B CA 1
ATOM 6026 C C . PHE B 2 191 ? 43.727 48.288 114.135 1.00 28.20 310 PHE B C 1
ATOM 6027 O O . PHE B 2 191 ? 44.190 47.213 114.538 1.00 28.67 310 PHE B O 1
ATOM 6035 N N . PHE B 2 192 ? 42.454 48.627 114.278 1.00 27.03 311 PHE B N 1
ATOM 6036 C CA . PHE B 2 192 ? 41.581 47.973 115.228 1.00 26.66 311 PHE B CA 1
ATOM 6037 C C . PHE B 2 192 ? 40.740 46.809 114.665 1.00 27.25 311 PHE B C 1
ATOM 6038 O O . PHE B 2 192 ? 40.125 46.055 115.444 1.00 26.70 311 PHE B O 1
ATOM 6046 N N . SER B 2 193 ? 40.711 46.667 113.333 1.00 26.85 312 SER B N 1
ATOM 6047 C CA . SER B 2 193 ? 39.907 45.644 112.667 1.00 27.03 312 SER B CA 1
ATOM 6048 C C . SER B 2 193 ? 39.964 44.269 113.342 1.00 27.23 312 SER B C 1
ATOM 6049 O O . SER B 2 193 ? 41.035 43.643 113.428 1.00 26.59 312 SER B O 1
ATOM 6052 N N . TYR B 2 194 ? 38.815 43.792 113.804 1.00 27.47 313 TYR B N 1
ATOM 6053 C CA . TYR B 2 194 ? 38.784 42.488 114.426 1.00 28.24 313 TYR B CA 1
ATOM 6054 C C . TYR B 2 194 ? 39.030 41.367 113.403 1.00 29.75 313 TYR B C 1
ATOM 6055 O O . TYR B 2 194 ? 39.816 40.441 113.670 1.00 29.95 313 TYR B O 1
ATOM 6064 N N . GLU B 2 195 ? 38.379 41.449 112.241 1.00 31.00 314 GLU B N 1
ATOM 6065 C CA . GLU B 2 195 ? 38.531 40.398 111.234 1.00 32.89 314 GLU B CA 1
ATOM 6066 C C . GLU B 2 195 ? 39.961 40.283 110.697 1.00 31.72 314 GLU B C 1
ATOM 6067 O O . GLU B 2 195 ? 40.439 39.174 110.410 1.00 31.47 314 GLU B O 1
ATOM 6073 N N . HIS B 2 196 ? 40.653 41.416 110.578 1.00 31.02 315 HIS B N 1
ATOM 6074 C CA . HIS B 2 196 ? 42.069 41.374 110.202 1.00 30.07 315 HIS B CA 1
ATOM 6075 C C . HIS B 2 196 ? 42.894 40.655 111.298 1.00 28.00 315 HIS B C 1
ATOM 6076 O O . HIS B 2 196 ? 43.751 39.821 110.987 1.00 27.74 315 HIS B O 1
ATOM 6083 N N . PHE B 2 197 ? 42.609 40.936 112.572 1.00 26.14 316 PHE B N 1
ATOM 6084 C CA . PHE B 2 197 ? 43.258 40.199 113.668 1.00 24.21 316 PHE B CA 1
ATOM 6085 C C . PHE B 2 197 ? 43.012 38.701 113.560 1.00 24.46 316 PHE B C 1
ATOM 6086 O O . PHE B 2 197 ? 43.943 37.917 113.704 1.00 24.22 316 PHE B O 1
ATOM 6094 N N . TYR B 2 198 ? 41.748 38.316 113.348 1.00 24.93 317 TYR B N 1
ATOM 6095 C CA . TYR B 2 198 ? 41.351 36.905 113.291 1.00 25.26 317 TYR B CA 1
ATOM 6096 C C . TYR B 2 198 ? 42.099 36.124 112.205 1.00 25.48 317 TYR B C 1
ATOM 6097 O O . TYR B 2 198 ? 42.644 35.041 112.459 1.00 25.56 317 TYR B O 1
ATOM 6106 N N . VAL B 2 199 ? 42.121 36.667 110.995 1.00 25.77 318 VAL B N 1
ATOM 6107 C CA . VAL B 2 199 ? 42.927 36.080 109.933 1.00 26.49 318 VAL B CA 1
ATOM 6108 C C . VAL B 2 199 ? 44.376 35.907 110.407 1.00 26.38 318 VAL B C 1
ATOM 6109 O O . VAL B 2 199 ? 44.945 34.813 110.281 1.00 26.86 318 VAL B O 1
ATOM 6113 N N . ILE B 2 200 ? 44.958 36.962 110.981 1.00 26.00 319 ILE B N 1
ATOM 6114 C CA . ILE B 2 200 ? 46.361 36.916 111.398 1.00 26.44 319 ILE B CA 1
ATOM 6115 C C . ILE B 2 200 ? 46.601 35.830 112.451 1.00 27.68 319 ILE B C 1
ATOM 6116 O O . ILE B 2 200 ? 47.546 35.037 112.342 1.00 28.76 319 ILE B O 1
ATOM 6121 N N . TYR B 2 201 ? 45.754 35.788 113.470 1.00 28.53 320 TYR B N 1
ATOM 6122 C CA . TYR B 2 201 ? 45.919 34.806 114.514 1.00 29.55 320 TYR B CA 1
ATOM 6123 C C . TYR B 2 201 ? 45.720 33.376 113.997 1.00 30.68 320 TYR B C 1
ATOM 6124 O O . TYR B 2 201 ? 46.469 32.472 114.389 1.00 30.47 320 TYR B O 1
ATOM 6133 N N . CYS B 2 202 ? 44.746 33.161 113.109 1.00 31.28 321 CYS B N 1
ATOM 6134 C CA . CYS B 2 202 ? 44.545 31.817 112.558 1.00 33.13 321 CYS B CA 1
ATOM 6135 C C . CYS B 2 202 ? 45.771 31.317 111.813 1.00 32.26 321 CYS B C 1
ATOM 6136 O O . CYS B 2 202 ? 46.178 30.171 112.001 1.00 32.48 321 CYS B O 1
ATOM 6139 N N . LYS B 2 203 ? 46.359 32.180 110.980 1.00 32.25 322 LYS B N 1
ATOM 6140 C CA . LYS B 2 203 ? 47.581 31.839 110.251 1.00 32.78 322 LYS B CA 1
ATOM 6141 C C . LYS B 2 203 ? 48.705 31.429 111.209 1.00 32.40 322 LYS B C 1
ATOM 6142 O O . LYS B 2 203 ? 49.462 30.499 110.914 1.00 33.01 322 LYS B O 1
ATOM 6148 N N . PHE B 2 204 ? 48.804 32.112 112.355 1.00 30.38 323 PHE B N 1
ATOM 6149 C CA . PHE B 2 204 ? 49.801 31.749 113.348 1.00 29.66 323 PHE B CA 1
ATOM 6150 C C . PHE B 2 204 ? 49.431 30.419 113.996 1.00 31.20 323 PHE B C 1
ATOM 6151 O O . PHE B 2 204 ? 50.230 29.485 114.025 1.00 30.69 323 PHE B O 1
ATOM 6159 N N . TRP B 2 205 ? 48.206 30.360 114.519 1.00 32.53 324 TRP B N 1
ATOM 6160 C CA . TRP B 2 205 ? 47.707 29.221 115.265 1.00 33.57 324 TRP B CA 1
ATOM 6161 C C . TRP B 2 205 ? 48.004 27.917 114.540 1.00 34.91 324 TRP B C 1
ATOM 6162 O O . TRP B 2 205 ? 48.410 26.924 115.164 1.00 35.02 324 TRP B O 1
ATOM 6173 N N . GLU B 2 206 ? 47.822 27.918 113.223 1.00 35.37 325 GLU B N 1
ATOM 6174 C CA . GLU B 2 206 ? 47.917 26.664 112.489 1.00 37.14 325 GLU B CA 1
ATOM 6175 C C . GLU B 2 206 ? 49.356 26.253 112.212 1.00 37.59 325 GLU B C 1
ATOM 6176 O O . GLU B 2 206 ? 49.590 25.136 111.778 1.00 38.65 325 GLU B O 1
ATOM 6182 N N . LEU B 2 207 ? 50.304 27.157 112.464 1.00 36.75 326 LEU B N 1
ATOM 6183 C CA . LEU B 2 207 ? 51.731 26.835 112.387 1.00 37.28 326 LEU B CA 1
ATOM 6184 C C . LEU B 2 207 ? 52.299 26.407 113.736 1.00 37.80 326 LEU B C 1
ATOM 6185 O O . LEU B 2 207 ? 53.167 25.544 113.795 1.00 38.31 326 LEU B O 1
ATOM 6190 N N . ASP B 2 208 ? 51.821 27.036 114.807 1.00 37.10 327 ASP B N 1
ATOM 6191 C CA . ASP B 2 208 ? 52.303 26.774 116.148 1.00 39.22 327 ASP B CA 1
ATOM 6192 C C . ASP B 2 208 ? 51.636 25.531 116.734 1.00 41.54 327 ASP B C 1
ATOM 6193 O O . ASP B 2 208 ? 50.872 25.630 117.700 1.00 41.49 327 ASP B O 1
ATOM 6198 N N . THR B 2 209 ? 51.938 24.369 116.163 1.00 43.25 328 THR B N 1
ATOM 6199 C CA . THR B 2 209 ? 51.169 23.148 116.446 1.00 48.32 328 THR B CA 1
ATOM 6200 C C . THR B 2 209 ? 51.353 22.597 117.872 1.00 51.13 328 THR B C 1
ATOM 6201 O O . THR B 2 209 ? 50.524 21.825 118.354 1.00 51.60 328 THR B O 1
ATOM 6205 N N . ASP B 2 210 ? 52.420 23.033 118.540 1.00 53.47 329 ASP B N 1
ATOM 6206 C CA . ASP B 2 210 ? 52.702 22.691 119.937 1.00 55.04 329 ASP B CA 1
ATOM 6207 C C . ASP B 2 210 ? 52.148 23.783 120.878 1.00 53.52 329 ASP B C 1
ATOM 6208 O O . ASP B 2 210 ? 52.175 23.634 122.096 1.00 54.76 329 ASP B O 1
ATOM 6213 N N . HIS B 2 211 ? 51.673 24.880 120.287 1.00 51.54 330 HIS B N 1
ATOM 6214 C CA . HIS B 2 211 ? 51.142 26.072 120.992 1.00 51.93 330 HIS B CA 1
ATOM 6215 C C . HIS B 2 211 ? 52.021 26.705 122.088 1.00 52.98 330 HIS B C 1
ATOM 6216 O O . HIS B 2 211 ? 51.540 27.007 123.178 1.00 52.04 330 HIS B O 1
ATOM 6223 N N . ASP B 2 212 ? 53.290 26.938 121.749 1.00 53.29 331 ASP B N 1
ATOM 6224 C CA . ASP B 2 212 ? 54.289 27.561 122.629 1.00 52.94 331 ASP B CA 1
ATOM 6225 C C . ASP B 2 212 ? 54.390 29.074 122.419 1.00 52.00 331 ASP B C 1
ATOM 6226 O O . ASP B 2 212 ? 55.120 29.742 123.142 1.00 55.21 331 ASP B O 1
ATOM 6231 N N . LEU B 2 213 ? 53.680 29.607 121.421 1.00 48.42 332 LEU B N 1
ATOM 6232 C CA . LEU B 2 213 ? 53.839 31.006 120.972 1.00 44.85 332 LEU B CA 1
ATOM 6233 C C . LEU B 2 213 ? 55.174 31.273 120.270 1.00 42.13 332 LEU B C 1
ATOM 6234 O O . LEU B 2 213 ? 55.626 32.411 120.186 1.00 39.59 332 LEU B O 1
ATOM 6239 N N . LEU B 2 214 ? 55.766 30.212 119.737 1.00 40.25 333 LEU B N 1
ATOM 6240 C CA . LEU B 2 214 ? 57.070 30.257 119.120 1.00 41.10 333 LEU B CA 1
ATOM 6241 C C . LEU B 2 214 ? 57.060 29.400 117.865 1.00 40.24 333 LEU B C 1
ATOM 6242 O O . LEU B 2 214 ? 56.600 28.247 117.870 1.00 44.70 333 LEU B O 1
ATOM 6247 N N . ILE B 2 215 ? 57.607 29.980 116.804 1.00 37.51 334 ILE B N 1
ATOM 6248 C CA . ILE B 2 215 ? 57.564 29.397 115.487 1.00 36.56 334 ILE B CA 1
ATOM 6249 C C . ILE B 2 215 ? 58.991 29.286 114.929 1.00 34.95 334 ILE B C 1
ATOM 6250 O O . ILE B 2 215 ? 59.807 30.163 115.157 1.00 32.65 334 ILE B O 1
ATOM 6255 N N . ASP B 2 216 ? 59.308 28.177 114.265 1.00 35.32 335 ASP B N 1
ATOM 6256 C CA . ASP B 2 216 ? 60.645 28.016 113.670 1.00 36.01 335 ASP B CA 1
ATOM 6257 C C . ASP B 2 216 ? 60.604 28.005 112.140 1.00 36.08 335 ASP B C 1
ATOM 6258 O O . ASP B 2 216 ? 59.538 28.175 111.549 1.00 35.43 335 ASP B O 1
ATOM 6263 N N . ALA B 2 217 ? 61.760 27.796 111.513 1.00 37.35 336 ALA B N 1
ATOM 6264 C CA . ALA B 2 217 ? 61.871 27.871 110.060 1.00 38.62 336 ALA B CA 1
ATOM 6265 C C . ALA B 2 217 ? 61.075 26.768 109.372 1.00 39.88 336 ALA B C 1
ATOM 6266 O O . ALA B 2 217 ? 60.504 26.988 108.310 1.00 40.71 336 ALA B O 1
ATOM 6268 N N . ASP B 2 218 ? 61.019 25.587 109.978 1.00 42.33 337 ASP B N 1
ATOM 6269 C CA . ASP B 2 218 ? 60.193 24.524 109.432 1.00 44.31 337 ASP B CA 1
ATOM 6270 C C . ASP B 2 218 ? 58.719 24.942 109.466 1.00 42.33 337 ASP B C 1
ATOM 6271 O O . ASP B 2 218 ? 58.004 24.828 108.461 1.00 41.95 337 ASP B O 1
ATOM 6276 N N . ASP B 2 219 ? 58.279 25.446 110.617 1.00 40.52 338 ASP B N 1
ATOM 6277 C CA . ASP B 2 219 ? 56.913 25.927 110.776 1.00 39.17 338 ASP B CA 1
ATOM 6278 C C . ASP B 2 219 ? 56.608 26.984 109.722 1.00 39.16 338 ASP B C 1
ATOM 6279 O O . ASP B 2 219 ? 55.629 26.884 108.976 1.00 38.36 338 ASP B O 1
ATOM 6284 N N . LEU B 2 220 ? 57.467 27.998 109.656 1.00 38.63 339 LEU B N 1
ATOM 6285 C CA . LEU B 2 220 ? 57.190 29.156 108.839 1.00 37.65 339 LEU B CA 1
ATOM 6286 C C . LEU B 2 220 ? 57.183 28.751 107.368 1.00 39.81 339 LEU B C 1
ATOM 6287 O O . LEU B 2 220 ? 56.374 29.263 106.590 1.00 40.48 339 LEU B O 1
ATOM 6292 N N . ALA B 2 221 ? 58.040 27.798 107.004 1.00 40.46 340 ALA B N 1
ATOM 6293 C CA . ALA B 2 221 ? 58.068 27.261 105.647 1.00 42.30 340 ALA B CA 1
ATOM 6294 C C . ALA B 2 221 ? 56.709 26.713 105.185 1.00 44.83 340 ALA B C 1
ATOM 6295 O O . ALA B 2 221 ? 56.376 26.812 104.002 1.00 46.78 340 ALA B O 1
ATOM 6297 N N . ARG B 2 222 ? 55.932 26.135 106.103 1.00 45.03 341 ARG B N 1
ATOM 6298 C CA . ARG B 2 222 ? 54.611 25.579 105.762 1.00 46.09 341 ARG B CA 1
ATOM 6299 C C . ARG B 2 222 ? 53.578 26.637 105.349 1.00 44.26 341 ARG B C 1
ATOM 6300 O O . ARG B 2 222 ? 52.640 26.339 104.607 1.00 44.82 341 ARG B O 1
ATOM 6308 N N . HIS B 2 223 ? 53.762 27.864 105.828 1.00 41.06 342 HIS B N 1
ATOM 6309 C CA . HIS B 2 223 ? 52.838 28.975 105.572 1.00 40.27 342 HIS B CA 1
ATOM 6310 C C . HIS B 2 223 ? 52.438 29.072 104.096 1.00 39.81 342 HIS B C 1
ATOM 6311 O O . HIS B 2 223 ? 53.298 28.984 103.226 1.00 39.51 342 HIS B O 1
ATOM 6318 N N . ASN B 2 224 ? 51.137 29.261 103.838 1.00 40.60 343 ASN B N 1
ATOM 6319 C CA . ASN B 2 224 ? 50.552 29.311 102.476 1.00 42.17 343 ASN B CA 1
ATOM 6320 C C . ASN B 2 224 ? 51.137 28.269 101.556 1.00 43.13 343 ASN B C 1
ATOM 6321 O O . ASN B 2 224 ? 51.693 28.619 100.512 1.00 43.54 343 ASN B O 1
ATOM 6326 N N . ASP B 2 225 ? 51.051 27.005 101.957 1.00 43.72 344 ASP B N 1
ATOM 6327 C CA . ASP B 2 225 ? 51.575 25.891 101.163 1.00 45.60 344 ASP B CA 1
ATOM 6328 C C . ASP B 2 225 ? 53.001 26.117 100.669 1.00 44.64 344 ASP B C 1
ATOM 6329 O O . ASP B 2 225 ? 53.310 25.845 99.513 1.00 44.61 344 ASP B O 1
ATOM 6334 N N . HIS B 2 226 ? 53.864 26.614 101.550 1.00 44.07 345 HIS B N 1
ATOM 6335 C CA . HIS B 2 226 ? 55.267 26.826 101.220 1.00 44.48 345 HIS B CA 1
ATOM 6336 C C . HIS B 2 226 ? 55.443 27.840 100.066 1.00 41.70 345 HIS B C 1
ATOM 6337 O O . HIS B 2 226 ? 56.304 27.670 99.215 1.00 40.70 345 HIS B O 1
ATOM 6344 N N . ALA B 2 227 ? 54.626 28.889 100.045 1.00 42.76 346 ALA B N 1
ATOM 6345 C CA . ALA B 2 227 ? 54.666 29.871 98.953 1.00 40.97 346 ALA B CA 1
ATOM 6346 C C . ALA B 2 227 ? 55.978 30.663 98.895 1.00 38.42 346 ALA B C 1
ATOM 6347 O O . ALA B 2 227 ? 56.442 31.050 97.815 1.00 37.67 346 ALA B O 1
ATOM 6349 N N . LEU B 2 228 ? 56.566 30.905 100.061 1.00 36.06 347 LEU B N 1
ATOM 6350 C CA . LEU B 2 228 ? 57.841 31.603 100.137 1.00 34.61 347 LEU B CA 1
ATOM 6351 C C . LEU B 2 228 ? 58.954 30.612 99.950 1.00 34.64 347 LEU B C 1
ATOM 6352 O O . LEU B 2 228 ? 58.855 29.481 100.405 1.00 36.21 347 LEU B O 1
ATOM 6357 N N . SER B 2 229 ? 60.020 31.031 99.286 1.00 33.25 348 SER B N 1
ATOM 6358 C CA . SER B 2 229 ? 61.162 30.154 99.112 1.00 33.07 348 SER B CA 1
ATOM 6359 C C . SER B 2 229 ? 61.877 29.947 100.443 1.00 32.36 348 SER B C 1
ATOM 6360 O O . SER B 2 229 ? 61.803 30.789 101.347 1.00 31.34 348 SER B O 1
ATOM 6363 N N . THR B 2 230 ? 62.586 28.831 100.530 1.00 33.02 349 THR B N 1
ATOM 6364 C CA . THR B 2 230 ? 63.377 28.445 101.692 1.00 33.19 349 THR B CA 1
ATOM 6365 C C . THR B 2 230 ? 64.513 29.429 101.978 1.00 31.45 349 THR B C 1
ATOM 6366 O O . THR B 2 230 ? 64.792 29.747 103.137 1.00 30.97 349 THR B O 1
ATOM 6370 N N . LYS B 2 231 ? 65.157 29.924 100.930 1.00 31.00 350 LYS B N 1
ATOM 6371 C CA . LYS B 2 231 ? 66.222 30.920 101.109 1.00 30.32 350 LYS B CA 1
ATOM 6372 C C . LYS B 2 231 ? 65.697 32.187 101.758 1.00 29.61 350 LYS B C 1
ATOM 6373 O O . LYS B 2 231 ? 66.381 32.778 102.610 1.00 29.83 350 LYS B O 1
ATOM 6379 N N . MET B 2 232 ? 64.473 32.580 101.396 1.00 28.64 351 MET B N 1
ATOM 6380 C CA . MET B 2 232 ? 63.859 33.718 102.048 1.00 28.22 351 MET B CA 1
ATOM 6381 C C . MET B 2 232 ? 63.424 33.403 103.472 1.00 28.65 351 MET B C 1
ATOM 6382 O O . MET B 2 232 ? 63.665 34.204 104.353 1.00 27.94 351 MET B O 1
ATOM 6387 N N . ILE B 2 233 ? 62.768 32.260 103.693 1.00 30.22 352 ILE B N 1
ATOM 6388 C CA . ILE B 2 233 ? 62.339 31.871 105.045 1.00 31.43 352 ILE B CA 1
ATOM 6389 C C . ILE B 2 233 ? 63.537 31.972 105.995 1.00 32.03 352 ILE B C 1
ATOM 6390 O O . ILE B 2 233 ? 63.442 32.494 107.104 1.00 32.23 352 ILE B O 1
ATOM 6395 N N . ASP B 2 234 ? 64.674 31.498 105.525 1.00 32.85 353 ASP B N 1
ATOM 6396 C CA . ASP B 2 234 ? 65.885 31.523 106.305 1.00 34.28 353 ASP B CA 1
ATOM 6397 C C . ASP B 2 234 ? 66.286 32.916 106.765 1.00 32.05 353 ASP B C 1
ATOM 6398 O O . ASP B 2 234 ? 66.729 33.095 107.901 1.00 32.09 353 ASP B O 1
ATOM 6403 N N . ARG B 2 235 ? 66.136 33.896 105.871 1.00 29.28 354 ARG B N 1
ATOM 6404 C CA . ARG B 2 235 ? 66.504 35.286 106.149 1.00 26.84 354 ARG B CA 1
ATOM 6405 C C . ARG B 2 235 ? 65.672 35.940 107.248 1.00 25.78 354 ARG B C 1
ATOM 6406 O O . ARG B 2 235 ? 66.130 36.888 107.887 1.00 24.98 354 ARG B O 1
ATOM 6414 N N . ILE B 2 236 ? 64.477 35.406 107.496 1.00 25.21 355 ILE B N 1
ATOM 6415 C CA . ILE B 2 236 ? 63.649 35.892 108.593 1.00 24.88 355 ILE B CA 1
ATOM 6416 C C . ILE B 2 236 ? 64.360 35.672 109.933 1.00 25.79 355 ILE B C 1
ATOM 6417 O O . ILE B 2 236 ? 64.146 36.430 110.895 1.00 25.69 355 ILE B O 1
ATOM 6422 N N . PHE B 2 237 ? 65.207 34.643 109.987 1.00 26.07 356 PHE B N 1
ATOM 6423 C CA . PHE B 2 237 ? 65.862 34.241 111.221 1.00 27.51 356 PHE B CA 1
ATOM 6424 C C . PHE B 2 237 ? 67.286 34.774 111.366 1.00 28.55 356 PHE B C 1
ATOM 6425 O O . PHE B 2 237 ? 67.975 34.465 112.340 1.00 30.42 356 PHE B O 1
ATOM 6433 N N . SER B 2 238 ? 67.685 35.631 110.427 1.00 27.35 357 SER B N 1
ATOM 6434 C CA . SER B 2 238 ? 69.064 36.058 110.273 1.00 27.61 357 SER B CA 1
ATOM 6435 C C . SER B 2 238 ? 69.432 37.273 111.106 1.00 27.66 357 SER B C 1
ATOM 6436 O O . SER B 2 238 ? 70.607 37.601 111.203 1.00 28.60 357 SER B O 1
ATOM 6439 N N . GLY B 2 239 ? 68.442 37.959 111.675 1.00 27.06 358 GLY B N 1
ATOM 6440 C CA . GLY B 2 239 ? 68.695 39.254 112.312 1.00 26.99 358 GLY B CA 1
ATOM 6441 C C . GLY B 2 239 ? 68.417 40.441 111.387 1.00 26.59 358 GLY B C 1
ATOM 6442 O O . GLY B 2 239 ? 68.478 41.601 111.817 1.00 26.90 358 GLY B O 1
ATOM 6443 N N . ALA B 2 240 ? 68.096 40.175 110.123 1.00 25.49 359 ALA B N 1
ATOM 6444 C CA . ALA B 2 240 ? 67.707 41.258 109.218 1.00 25.68 359 ALA B CA 1
ATOM 6445 C C . ALA B 2 240 ? 66.453 42.016 109.672 1.00 25.35 359 ALA B C 1
ATOM 6446 O O . ALA B 2 240 ? 66.322 43.201 109.392 1.00 24.68 359 ALA B O 1
ATOM 6448 N N . VAL B 2 241 ? 65.521 41.339 110.342 1.00 25.56 360 VAL B N 1
ATOM 6449 C CA . VAL B 2 241 ? 64.253 42.006 110.672 1.00 26.41 360 VAL B CA 1
ATOM 6450 C C . VAL B 2 241 ? 63.827 41.924 112.138 1.00 28.49 360 VAL B C 1
ATOM 6451 O O . VAL B 2 241 ? 62.701 42.276 112.468 1.00 29.33 360 VAL B O 1
ATOM 6455 N N . THR B 2 242 ? 64.734 41.505 113.013 1.00 30.77 361 THR B N 1
ATOM 6456 C CA . THR B 2 242 ? 64.442 41.407 114.444 1.00 32.84 361 THR B CA 1
ATOM 6457 C C . THR B 2 242 ? 65.532 42.055 115.304 1.00 36.02 361 THR B C 1
ATOM 6458 O O . THR B 2 242 ? 66.717 41.918 115.010 1.00 37.28 361 THR B O 1
ATOM 6462 N N . ARG B 2 243 ? 65.124 42.761 116.361 1.00 39.05 362 ARG B N 1
ATOM 6463 C CA . ARG B 2 243 ? 66.052 43.305 117.346 1.00 42.19 362 ARG B CA 1
ATOM 6464 C C . ARG B 2 243 ? 66.766 42.178 118.077 1.00 44.36 362 ARG B C 1
ATOM 6465 O O . ARG B 2 243 ? 66.177 41.117 118.278 1.00 44.76 362 ARG B O 1
ATOM 6473 N N . GLY B 2 244 ? 68.026 42.404 118.460 1.00 45.05 363 GLY B N 1
ATOM 6474 C CA . GLY B 2 244 ? 68.731 41.532 119.410 1.00 45.90 363 GLY B CA 1
ATOM 6475 C C . GLY B 2 244 ? 69.460 40.334 118.836 1.00 47.67 363 GLY B C 1
ATOM 6476 O O . GLY B 2 244 ? 69.774 40.298 117.639 1.00 47.42 363 GLY B O 1
ATOM 6477 N N . ARG B 2 245 ? 69.738 39.353 119.697 1.00 50.47 364 ARG B N 1
ATOM 6478 C CA . ARG B 2 245 ? 70.454 38.138 119.294 1.00 51.88 364 ARG B CA 1
ATOM 6479 C C . ARG B 2 245 ? 69.613 36.867 119.431 1.00 50.88 364 ARG B C 1
ATOM 6480 O O . ARG B 2 245 ? 69.981 35.819 118.895 1.00 54.70 364 ARG B O 1
ATOM 6488 N N . LYS B 2 246 ? 68.491 36.945 120.134 1.00 47.23 365 LYS B N 1
ATOM 6489 C CA . LYS B 2 246 ? 67.711 35.743 120.393 1.00 45.45 365 LYS B CA 1
ATOM 6490 C C . LYS B 2 246 ? 67.326 34.980 119.112 1.00 41.40 365 LYS B C 1
ATOM 6491 O O . LYS B 2 246 ? 67.642 33.811 118.981 1.00 40.29 365 LYS B O 1
ATOM 6497 N N . VAL B 2 247 ? 66.677 35.645 118.165 1.00 39.25 366 VAL B N 1
ATOM 6498 C CA . VAL B 2 247 ? 66.245 34.996 116.912 1.00 37.13 366 VAL B CA 1
ATOM 6499 C C . VAL B 2 247 ? 67.374 34.296 116.124 1.00 37.25 366 VAL B C 1
ATOM 6500 O O . VAL B 2 247 ? 67.192 33.176 115.645 1.00 36.14 366 VAL B O 1
ATOM 6504 N N . GLN B 2 248 ? 68.535 34.946 116.014 1.00 38.08 367 GLN B N 1
ATOM 6505 C CA . GLN B 2 248 ? 69.667 34.398 115.251 1.00 39.61 367 GLN B CA 1
ATOM 6506 C C . GLN B 2 248 ? 70.203 33.115 115.882 1.00 41.01 367 GLN B C 1
ATOM 6507 O O . GLN B 2 248 ? 70.726 32.247 115.186 1.00 41.81 367 GLN B O 1
ATOM 6513 N N . LYS B 2 249 ? 70.069 33.013 117.198 1.00 41.57 368 LYS B N 1
ATOM 6514 C CA . LYS B 2 249 ? 70.598 31.890 117.967 1.00 43.87 368 LYS B CA 1
ATOM 6515 C C . LYS B 2 249 ? 69.628 30.736 118.095 1.00 43.93 368 LYS B C 1
ATOM 6516 O O . LYS B 2 249 ? 70.038 29.574 118.115 1.00 46.16 368 LYS B O 1
ATOM 6522 N N . GLU B 2 250 ? 68.343 31.056 118.179 1.00 42.81 369 GLU B N 1
ATOM 6523 C CA . GLU B 2 250 ? 67.311 30.057 118.448 1.00 43.24 369 GLU B CA 1
ATOM 6524 C C . GLU B 2 250 ? 66.617 29.577 117.183 1.00 41.74 369 GLU B C 1
ATOM 6525 O O . GLU B 2 250 ? 66.054 28.482 117.150 1.00 42.93 369 GLU B O 1
ATOM 6531 N N . GLY B 2 251 ? 66.642 30.404 116.144 1.00 39.66 370 GLY B N 1
ATOM 6532 C CA . GLY B 2 251 ? 65.871 30.135 114.939 1.00 38.38 370 GLY B CA 1
ATOM 6533 C C . GLY B 2 251 ? 64.389 29.986 115.225 1.00 37.99 370 GLY B C 1
ATOM 6534 O O . GLY B 2 251 ? 63.712 29.183 114.581 1.00 38.38 370 GLY B O 1
ATOM 6535 N N . LYS B 2 252 ? 63.904 30.741 116.214 1.00 37.00 371 LYS B N 1
ATOM 6536 C CA . LYS B 2 252 ? 62.486 30.877 116.476 1.00 36.85 371 LYS B CA 1
ATOM 6537 C C . LYS B 2 252 ? 62.069 32.353 116.607 1.00 35.60 371 LYS B C 1
ATOM 6538 O O . LYS B 2 252 ? 62.812 33.181 117.156 1.00 35.02 371 LYS B O 1
ATOM 6544 N N . ILE B 2 253 ? 60.871 32.660 116.099 1.00 34.20 372 ILE B N 1
ATOM 6545 C CA . ILE B 2 253 ? 60.224 33.962 116.295 1.00 32.63 372 ILE B CA 1
ATOM 6546 C C . ILE B 2 253 ? 58.950 33.842 117.126 1.00 32.13 372 ILE B C 1
ATOM 6547 O O . ILE B 2 253 ? 58.311 32.795 117.155 1.00 32.89 372 ILE B O 1
ATOM 6552 N N . SER B 2 254 ? 58.615 34.929 117.811 1.00 31.86 373 SER B N 1
ATOM 6553 C CA . SER B 2 254 ? 57.405 35.054 118.623 1.00 31.74 373 SER B CA 1
ATOM 6554 C C . SER B 2 254 ? 56.182 35.361 117.753 1.00 30.24 373 SER B C 1
ATOM 6555 O O . SER B 2 254 ? 56.314 35.645 116.559 1.00 29.06 373 SER B O 1
ATOM 6558 N N . TYR B 2 255 ? 55.005 35.356 118.379 1.00 29.67 374 TYR B N 1
ATOM 6559 C CA . TYR B 2 255 ? 53.768 35.785 117.731 1.00 28.47 374 TYR B CA 1
ATOM 6560 C C . TYR B 2 255 ? 53.851 37.218 117.194 1.00 27.62 374 TYR B C 1
ATOM 6561 O O . TYR B 2 255 ? 53.545 37.466 116.033 1.00 27.06 374 TYR B O 1
ATOM 6570 N N . ALA B 2 256 ? 54.292 38.149 118.032 1.00 27.94 375 ALA B N 1
ATOM 6571 C CA . ALA B 2 256 ? 54.492 39.543 117.623 1.00 28.05 375 ALA B CA 1
ATOM 6572 C C . ALA B 2 256 ? 55.347 39.699 116.342 1.00 27.63 375 ALA B C 1
ATOM 6573 O O . ALA B 2 256 ? 54.978 40.451 115.438 1.00 27.77 375 ALA B O 1
ATOM 6575 N N . ASP B 2 257 ? 56.464 38.985 116.265 1.00 28.22 376 ASP B N 1
ATOM 6576 C CA . ASP B 2 257 ? 57.317 38.988 115.078 1.00 27.85 376 ASP B CA 1
ATOM 6577 C C . ASP B 2 257 ? 56.590 38.426 113.880 1.00 26.74 376 ASP B C 1
ATOM 6578 O O . ASP B 2 257 ? 56.674 38.977 112.780 1.00 25.93 376 ASP B O 1
ATOM 6583 N N . PHE B 2 258 ? 55.850 37.342 114.101 1.00 26.09 377 PHE B N 1
ATOM 6584 C CA . PHE B 2 258 ? 55.049 36.759 113.045 1.00 25.05 377 PHE B CA 1
ATOM 6585 C C . PHE B 2 258 ? 54.028 37.734 112.451 1.00 24.62 377 PHE B C 1
ATOM 6586 O O . PHE B 2 258 ? 53.735 37.666 111.249 1.00 25.01 377 PHE B O 1
ATOM 6594 N N . VAL B 2 259 ? 53.461 38.604 113.282 1.00 23.82 378 VAL B N 1
ATOM 6595 C CA . VAL B 2 259 ? 52.522 39.624 112.790 1.00 23.45 378 VAL B CA 1
ATOM 6596 C C . VAL B 2 259 ? 53.188 40.579 111.776 1.00 22.59 378 VAL B C 1
ATOM 6597 O O . VAL B 2 259 ? 52.579 40.966 110.774 1.00 22.68 378 VAL B O 1
ATOM 6601 N N . TRP B 2 260 ? 54.436 40.938 112.041 1.00 21.91 379 TRP B N 1
ATOM 6602 C CA . TRP B 2 260 ? 55.206 41.756 111.122 1.00 21.71 379 TRP B CA 1
ATOM 6603 C C . TRP B 2 260 ? 55.487 41.005 109.817 1.00 21.45 379 TRP B C 1
ATOM 6604 O O . TRP B 2 260 ? 55.451 41.588 108.738 1.00 20.81 379 TRP B O 1
ATOM 6615 N N . PHE B 2 261 ? 55.769 39.706 109.931 1.00 21.51 380 PHE B N 1
ATOM 6616 C CA . PHE B 2 261 ? 56.067 38.883 108.782 1.00 21.34 380 PHE B CA 1
ATOM 6617 C C . PHE B 2 261 ? 54.814 38.798 107.925 1.00 22.45 380 PHE B C 1
ATOM 6618 O O . PHE B 2 261 ? 54.855 39.071 106.720 1.00 22.33 380 PHE B O 1
ATOM 6626 N N . LEU B 2 262 ? 53.700 38.434 108.559 1.00 23.46 381 LEU B N 1
ATOM 6627 C CA . LEU B 2 262 ? 52.459 38.210 107.847 1.00 25.20 381 LEU B CA 1
ATOM 6628 C C . LEU B 2 262 ? 51.924 39.483 107.188 1.00 26.00 381 LEU B C 1
ATOM 6629 O O . LEU B 2 262 ? 51.512 39.448 106.032 1.00 26.97 381 LEU B O 1
ATOM 6634 N N . ILE B 2 263 ? 51.922 40.599 107.911 1.00 25.91 382 ILE B N 1
ATOM 6635 C CA . ILE B 2 263 ? 51.468 41.850 107.313 1.00 26.37 382 ILE B CA 1
ATOM 6636 C C . ILE B 2 263 ? 52.377 42.267 106.144 1.00 26.04 382 ILE B C 1
ATOM 6637 O O . ILE B 2 263 ? 51.895 42.787 105.135 1.00 26.79 382 ILE B O 1
ATOM 6642 N N . SER B 2 264 ? 53.680 42.040 106.281 1.00 25.13 383 SER B N 1
ATOM 6643 C CA . SER B 2 264 ? 54.628 42.370 105.221 1.00 25.32 383 SER B CA 1
ATOM 6644 C C . SER B 2 264 ? 54.432 41.499 103.984 1.00 26.67 383 SER B C 1
ATOM 6645 O O . SER B 2 264 ? 54.564 41.978 102.845 1.00 26.32 383 SER B O 1
ATOM 6648 N N . GLU B 2 265 ? 54.110 40.230 104.227 1.00 27.66 384 GLU B N 1
ATOM 6649 C CA . GLU B 2 265 ? 53.880 39.264 103.169 1.00 30.56 384 GLU B CA 1
ATOM 6650 C C . GLU B 2 265 ? 52.534 39.487 102.444 1.00 31.63 384 GLU B C 1
ATOM 6651 O O . GLU B 2 265 ? 52.498 39.405 101.220 1.00 32.16 384 GLU B O 1
ATOM 6657 N N . GLU B 2 266 ? 51.463 39.796 103.183 1.00 33.04 385 GLU B N 1
ATOM 6658 C CA . GLU B 2 266 ? 50.138 40.158 102.611 1.00 35.45 385 GLU B CA 1
ATOM 6659 C C . GLU B 2 266 ? 50.171 41.405 101.705 1.00 34.67 385 GLU B C 1
ATOM 6660 O O . GLU B 2 266 ? 49.387 41.519 100.767 1.00 35.23 385 GLU B O 1
ATOM 6666 N N . ASP B 2 267 ? 51.029 42.371 102.022 1.00 32.27 386 ASP B N 1
ATOM 6667 C CA . ASP B 2 267 ? 51.012 43.632 101.313 1.00 31.92 386 ASP B CA 1
ATOM 6668 C C . ASP B 2 267 ? 52.419 44.170 101.195 1.00 30.80 386 ASP B C 1
ATOM 6669 O O . ASP B 2 267 ? 52.969 44.668 102.172 1.00 29.50 386 ASP B O 1
ATOM 6674 N N . LYS B 2 268 ? 52.990 44.094 99.994 1.00 30.55 387 LYS B N 1
ATOM 6675 C CA . LYS B 2 268 ? 54.412 44.392 99.807 1.00 29.96 387 LYS B CA 1
ATOM 6676 C C . LYS B 2 268 ? 54.688 45.753 99.143 1.00 31.33 387 LYS B C 1
ATOM 6677 O O . LYS B 2 268 ? 55.809 46.009 98.693 1.00 31.37 387 LYS B O 1
ATOM 6683 N N . LYS B 2 269 ? 53.679 46.620 99.127 1.00 32.69 388 LYS B N 1
ATOM 6684 C CA . LYS B 2 269 ? 53.753 47.922 98.463 1.00 34.46 388 LYS B CA 1
ATOM 6685 C C . LYS B 2 269 ? 53.977 49.027 99.490 1.00 33.78 388 LYS B C 1
ATOM 6686 O O . LYS B 2 269 ? 54.161 50.198 99.150 1.00 35.30 388 LYS B O 1
ATOM 6692 N N . THR B 2 270 ? 53.947 48.623 100.750 1.00 31.40 389 THR B N 1
ATOM 6693 C CA . THR B 2 270 ? 53.953 49.505 101.897 1.00 29.86 389 THR B CA 1
ATOM 6694 C C . THR B 2 270 ? 55.396 49.932 102.247 1.00 28.39 389 THR B C 1
ATOM 6695 O O . THR B 2 270 ? 56.333 49.125 102.133 1.00 27.77 389 THR B O 1
ATOM 6699 N N . PRO B 2 271 ? 55.593 51.204 102.650 1.00 28.07 390 PRO B N 1
ATOM 6700 C CA . PRO B 2 271 ? 56.968 51.604 102.983 1.00 27.12 390 PRO B CA 1
ATOM 6701 C C . PRO B 2 271 ? 57.620 50.669 104.043 1.00 25.91 390 PRO B C 1
ATOM 6702 O O . PRO B 2 271 ? 58.810 50.355 103.960 1.00 25.21 390 PRO B O 1
ATOM 6706 N N . THR B 2 272 ? 56.839 50.207 105.013 1.00 25.38 391 THR B N 1
ATOM 6707 C CA . THR B 2 272 ? 57.358 49.293 106.031 1.00 24.72 391 THR B CA 1
ATOM 6708 C C . THR B 2 272 ? 57.729 47.925 105.440 1.00 23.48 391 THR B C 1
ATOM 6709 O O . THR B 2 272 ? 58.795 47.373 105.711 1.00 22.42 391 THR B O 1
ATOM 6713 N N . SER B 2 273 ? 56.854 47.403 104.603 1.00 23.62 392 SER B N 1
ATOM 6714 C CA . SER B 2 273 ? 57.068 46.105 104.000 1.00 23.17 392 SER B CA 1
ATOM 6715 C C . SER B 2 273 ? 58.254 46.136 103.023 1.00 22.55 392 SER B C 1
ATOM 6716 O O . SER B 2 273 ? 59.081 45.207 102.992 1.00 21.67 392 SER B O 1
ATOM 6719 N N . ILE B 2 274 ? 58.364 47.218 102.254 1.00 22.65 393 ILE B N 1
ATOM 6720 C CA . ILE B 2 274 ? 59.495 47.363 101.321 1.00 22.28 393 ILE B CA 1
ATOM 6721 C C . ILE B 2 274 ? 60.817 47.319 102.109 1.00 22.28 393 ILE B C 1
ATOM 6722 O O . ILE B 2 274 ? 61.756 46.620 101.716 1.00 21.75 393 ILE B O 1
ATOM 6727 N N . GLU B 2 275 ? 60.853 48.014 103.250 1.00 22.58 394 GLU B N 1
ATOM 6728 C CA . GLU B 2 275 ? 62.005 47.974 104.164 1.00 22.91 394 GLU B CA 1
ATOM 6729 C C . GLU B 2 275 ? 62.271 46.581 104.722 1.00 22.08 394 GLU B C 1
ATOM 6730 O O . GLU B 2 275 ? 63.417 46.129 104.796 1.00 22.24 394 GLU B O 1
ATOM 6736 N N . TYR B 2 276 ? 61.201 45.905 105.108 1.00 21.94 395 TYR B N 1
ATOM 6737 C CA . TYR B 2 276 ? 61.253 44.524 105.621 1.00 21.15 395 TYR B CA 1
ATOM 6738 C C . TYR B 2 276 ? 61.931 43.575 104.610 1.00 21.14 395 TYR B C 1
ATOM 6739 O O . TYR B 2 276 ? 62.951 42.957 104.913 1.00 20.96 395 TYR B O 1
ATOM 6748 N N . TRP B 2 277 ? 61.368 43.486 103.403 1.00 21.16 396 TRP B N 1
ATOM 6749 C CA . TRP B 2 277 ? 61.903 42.603 102.376 1.00 21.22 396 TRP B CA 1
ATOM 6750 C C . TRP B 2 277 ? 63.261 43.018 101.811 1.00 22.20 396 TRP B C 1
ATOM 6751 O O . TRP B 2 277 ? 64.060 42.144 101.434 1.00 22.79 396 TRP B O 1
ATOM 6762 N N . PHE B 2 278 ? 63.540 44.321 101.765 1.00 22.03 397 PHE B N 1
ATOM 6763 C CA . PHE B 2 278 ? 64.853 44.769 101.311 1.00 22.54 397 PHE B CA 1
ATOM 6764 C C . PHE B 2 278 ? 65.930 44.271 102.288 1.00 23.60 397 PHE B C 1
ATOM 6765 O O . PHE B 2 278 ? 66.975 43.743 101.862 1.00 23.36 397 PHE B O 1
ATOM 6773 N N . ARG B 2 279 ? 65.680 44.468 103.586 1.00 24.26 398 ARG B N 1
ATOM 6774 C CA . ARG B 2 279 ? 66.560 43.953 104.634 1.00 25.32 398 ARG B CA 1
ATOM 6775 C C . ARG B 2 279 ? 66.802 42.452 104.439 1.00 25.02 398 ARG B C 1
ATOM 6776 O O . ARG B 2 279 ? 67.940 41.968 104.559 1.00 25.46 398 ARG B O 1
ATOM 6784 N N . CYS B 2 280 ? 65.737 41.716 104.130 1.00 23.91 399 CYS B N 1
ATOM 6785 C CA . CYS B 2 280 ? 65.862 40.283 103.908 1.00 23.75 399 CYS B CA 1
ATOM 6786 C C . CYS B 2 280 ? 66.694 39.930 102.670 1.00 24.14 399 CYS B C 1
ATOM 6787 O O . CYS B 2 280 ? 67.447 38.952 102.687 1.00 25.18 399 CYS B O 1
ATOM 6790 N N . MET B 2 281 ? 66.574 40.727 101.615 1.00 23.66 400 MET B N 1
ATOM 6791 C CA . MET B 2 281 ? 67.237 40.416 100.347 1.00 24.78 400 MET B CA 1
ATOM 6792 C C . MET B 2 281 ? 68.702 40.882 100.286 1.00 25.19 400 MET B C 1
ATOM 6793 O O . MET B 2 281 ? 69.505 40.337 99.526 1.00 25.82 400 MET B O 1
ATOM 6798 N N . ASP B 2 282 ? 69.032 41.898 101.067 1.00 24.82 401 ASP B N 1
ATOM 6799 C CA . ASP B 2 282 ? 70.353 42.499 101.034 1.00 25.21 401 ASP B CA 1
ATOM 6800 C C . ASP B 2 282 ? 71.276 41.654 101.903 1.00 25.40 401 ASP B C 1
ATOM 6801 O O . ASP B 2 282 ? 71.579 42.017 103.040 1.00 24.66 401 ASP B O 1
ATOM 6806 N N . LEU B 2 283 ? 71.723 40.524 101.355 1.00 25.51 402 LEU B N 1
ATOM 6807 C CA . LEU B 2 283 ? 72.460 39.531 102.143 1.00 26.52 402 LEU B CA 1
ATOM 6808 C C . LEU B 2 283 ? 73.641 40.117 102.900 1.00 27.30 402 LEU B C 1
ATOM 6809 O O . LEU B 2 283 ? 73.776 39.893 104.104 1.00 28.43 402 LEU B O 1
ATOM 6814 N N . ASP B 2 284 ? 74.471 40.889 102.214 1.00 27.47 403 ASP B N 1
ATOM 6815 C CA . ASP B 2 284 ? 75.688 41.403 102.828 1.00 29.37 403 ASP B CA 1
ATOM 6816 C C . ASP B 2 284 ? 75.470 42.718 103.587 1.00 29.40 403 ASP B C 1
ATOM 6817 O O . ASP B 2 284 ? 76.394 43.221 104.232 1.00 30.46 403 ASP B O 1
ATOM 6822 N N . GLY B 2 285 ? 74.254 43.258 103.517 1.00 27.97 404 GLY B N 1
ATOM 6823 C CA . GLY B 2 285 ? 73.910 44.475 104.235 1.00 28.47 404 GLY B CA 1
ATOM 6824 C C . GLY B 2 285 ? 74.661 45.712 103.761 1.00 29.81 404 GLY B C 1
ATOM 6825 O O . GLY B 2 285 ? 75.035 46.532 104.575 1.00 30.66 404 GLY B O 1
ATOM 6826 N N . ASP B 2 286 ? 74.881 45.858 102.456 1.00 29.54 405 ASP B N 1
ATOM 6827 C CA . ASP B 2 286 ? 75.636 47.009 101.954 1.00 31.36 405 ASP B CA 1
ATOM 6828 C C . ASP B 2 286 ? 74.741 48.091 101.360 1.00 30.62 405 ASP B C 1
ATOM 6829 O O . ASP B 2 286 ? 75.227 49.141 100.969 1.00 31.64 405 ASP B O 1
ATOM 6834 N N . GLY B 2 287 ? 73.446 47.824 101.266 1.00 29.25 406 GLY B N 1
ATOM 6835 C CA . GLY B 2 287 ? 72.502 48.857 100.864 1.00 28.77 406 GLY B CA 1
ATOM 6836 C C . GLY B 2 287 ? 72.113 48.757 99.407 1.00 28.87 406 GLY B C 1
ATOM 6837 O O . GLY B 2 287 ? 71.322 49.558 98.929 1.00 29.25 406 GLY B O 1
ATOM 6838 N N . ALA B 2 288 ? 72.676 47.780 98.702 1.00 28.28 407 ALA B N 1
ATOM 6839 C CA . ALA B 2 288 ? 72.346 47.546 97.297 1.00 28.76 407 ALA B CA 1
ATOM 6840 C C . ALA B 2 288 ? 72.042 46.061 97.052 1.00 28.75 407 ALA B C 1
ATOM 6841 O O . ALA B 2 288 ? 72.674 45.187 97.640 1.00 29.95 407 ALA B O 1
ATOM 6843 N N . LEU B 2 289 ? 71.070 45.766 96.206 1.00 28.46 408 LEU B N 1
ATOM 6844 C CA . LEU B 2 289 ? 70.887 44.388 95.776 1.00 29.09 408 LEU B CA 1
ATOM 6845 C C . LEU B 2 289 ? 71.801 44.158 94.595 1.00 30.35 408 LEU B C 1
ATOM 6846 O O . LEU B 2 289 ? 71.669 44.790 93.556 1.00 33.26 408 LEU B O 1
ATOM 6851 N N . SER B 2 290 ? 72.773 43.288 94.781 1.00 31.58 409 SER B N 1
ATOM 6852 C CA . SER B 2 290 ? 73.758 43.038 93.760 1.00 33.21 409 SER B CA 1
ATOM 6853 C C . SER B 2 290 ? 73.266 41.873 92.911 1.00 34.41 409 SER B C 1
ATOM 6854 O O . SER B 2 290 ? 72.396 41.096 93.334 1.00 35.24 409 SER B O 1
ATOM 6857 N N . MET B 2 291 ? 73.851 41.735 91.731 1.00 34.83 410 MET B N 1
ATOM 6858 C CA . MET B 2 291 ? 73.570 40.618 90.848 1.00 37.42 410 MET B CA 1
ATOM 6859 C C . MET B 2 291 ? 73.700 39.267 91.576 1.00 36.96 410 MET B C 1
ATOM 6860 O O . MET B 2 291 ? 72.840 38.401 91.429 1.00 35.31 410 MET B O 1
ATOM 6865 N N . PHE B 2 292 ? 74.760 39.096 92.370 1.00 37.06 411 PHE B N 1
ATOM 6866 C CA . PHE B 2 292 ? 74.915 37.877 93.160 1.00 37.36 411 PHE B CA 1
ATOM 6867 C C . PHE B 2 292 ? 73.733 37.631 94.103 1.00 34.96 411 PHE B C 1
ATOM 6868 O O . PHE B 2 292 ? 73.254 36.490 94.232 1.00 34.21 411 PHE B O 1
ATOM 6876 N N . GLU B 2 293 ? 73.287 38.697 94.772 1.00 32.78 412 GLU B N 1
ATOM 6877 C CA . GLU B 2 293 ? 72.215 38.595 95.755 1.00 31.01 412 GLU B CA 1
ATOM 6878 C C . GLU B 2 293 ? 70.896 38.182 95.043 1.00 30.09 412 GLU B C 1
ATOM 6879 O O . GLU B 2 293 ? 70.218 37.241 95.474 1.00 28.45 412 GLU B O 1
ATOM 6885 N N . LEU B 2 294 ? 70.583 38.827 93.915 1.00 29.49 413 LEU B N 1
ATOM 6886 C CA . LEU B 2 294 ? 69.398 38.468 93.101 1.00 27.88 413 LEU B CA 1
ATOM 6887 C C . LEU B 2 294 ? 69.437 37.037 92.544 1.00 29.72 413 LEU B C 1
ATOM 6888 O O . LEU B 2 294 ? 68.442 36.307 92.550 1.00 29.63 413 LEU B O 1
ATOM 6893 N N . GLU B 2 295 ? 70.600 36.639 92.051 1.00 32.00 414 GLU B N 1
ATOM 6894 C CA . GLU B 2 295 ? 70.776 35.321 91.480 1.00 34.04 414 GLU B CA 1
ATOM 6895 C C . GLU B 2 295 ? 70.595 34.244 92.565 1.00 32.33 414 GLU B C 1
ATOM 6896 O O . GLU B 2 295 ? 69.995 33.200 92.329 1.00 32.00 414 GLU B O 1
ATOM 6902 N N . TYR B 2 296 ? 71.109 34.525 93.759 1.00 31.09 415 TYR B N 1
ATOM 6903 C CA . TYR B 2 296 ? 71.031 33.603 94.891 1.00 30.49 415 TYR B CA 1
ATOM 6904 C C . TYR B 2 296 ? 69.584 33.203 95.209 1.00 29.44 415 TYR B C 1
ATOM 6905 O O . TYR B 2 296 ? 69.297 32.028 95.423 1.00 29.96 415 TYR B O 1
ATOM 6914 N N . PHE B 2 297 ? 68.680 34.180 95.218 1.00 27.69 416 PHE B N 1
ATOM 6915 C CA . PHE B 2 297 ? 67.247 33.925 95.401 1.00 26.70 416 PHE B CA 1
ATOM 6916 C C . PHE B 2 297 ? 66.583 33.314 94.160 1.00 28.17 416 PHE B C 1
ATOM 6917 O O . PHE B 2 297 ? 65.734 32.426 94.267 1.00 28.63 416 PHE B O 1
ATOM 6925 N N . TYR B 2 298 ? 66.981 33.796 92.982 1.00 29.39 417 TYR B N 1
ATOM 6926 C CA . TYR B 2 298 ? 66.353 33.388 91.737 1.00 30.27 417 TYR B CA 1
ATOM 6927 C C . TYR B 2 298 ? 66.606 31.940 91.340 1.00 32.61 417 TYR B C 1
ATOM 6928 O O . TYR B 2 298 ? 65.740 31.314 90.693 1.00 33.66 417 TYR B O 1
ATOM 6937 N N . GLU B 2 299 ? 67.773 31.396 91.694 1.00 33.76 418 GLU B N 1
ATOM 6938 C CA . GLU B 2 299 ? 68.028 29.996 91.326 1.00 36.10 418 GLU B CA 1
ATOM 6939 C C . GLU B 2 299 ? 67.014 29.057 91.994 1.00 37.00 418 GLU B C 1
ATOM 6940 O O . GLU B 2 299 ? 66.611 28.075 91.394 1.00 38.55 418 GLU B O 1
ATOM 6946 N N . GLU B 2 300 ? 66.574 29.384 93.213 1.00 37.65 419 GLU B N 1
ATOM 6947 C CA . GLU B 2 300 ? 65.567 28.569 93.873 1.00 38.86 419 GLU B CA 1
ATOM 6948 C C . GLU B 2 300 ? 64.214 28.718 93.182 1.00 38.63 419 GLU B C 1
ATOM 6949 O O . GLU B 2 300 ? 63.537 27.718 92.960 1.00 41.32 419 GLU B O 1
ATOM 6955 N N . GLN B 2 301 ? 63.826 29.943 92.824 1.00 36.42 420 GLN B N 1
ATOM 6956 C CA . GLN B 2 301 ? 62.588 30.140 92.055 1.00 36.30 420 GLN B CA 1
ATOM 6957 C C . GLN B 2 301 ? 62.569 29.239 90.828 1.00 37.06 420 GLN B C 1
ATOM 6958 O O . GLN B 2 301 ? 61.557 28.609 90.547 1.00 37.15 420 GLN B O 1
ATOM 6964 N N . CYS B 2 302 ? 63.703 29.181 90.129 1.00 37.78 421 CYS B N 1
ATOM 6965 C CA . CYS B 2 302 ? 63.888 28.321 88.956 1.00 40.58 421 CYS B CA 1
ATOM 6966 C C . CYS B 2 302 ? 63.704 26.847 89.260 1.00 43.22 421 CYS B C 1
ATOM 6967 O O . CYS B 2 302 ? 62.998 26.149 88.529 1.00 45.03 421 CYS B O 1
ATOM 6970 N N . ARG B 2 303 ? 64.327 26.374 90.337 1.00 44.52 422 ARG B N 1
ATOM 6971 C CA . ARG B 2 303 ? 64.181 24.978 90.725 1.00 47.73 422 ARG B CA 1
ATOM 6972 C C . ARG B 2 303 ? 62.743 24.653 91.131 1.00 48.61 422 ARG B C 1
ATOM 6973 O O . ARG B 2 303 ? 62.296 23.527 90.934 1.00 51.49 422 ARG B O 1
ATOM 6981 N N . ARG B 2 304 ? 62.012 25.645 91.646 1.00 47.36 423 ARG B N 1
ATOM 6982 C CA . ARG B 2 304 ? 60.603 25.454 92.014 1.00 48.63 423 ARG B CA 1
ATOM 6983 C C . ARG B 2 304 ? 59.654 25.454 90.815 1.00 50.41 423 ARG B C 1
ATOM 6984 O O . ARG B 2 304 ? 58.702 24.665 90.776 1.00 53.03 423 ARG B O 1
ATOM 6992 N N . LEU B 2 305 ? 59.906 26.341 89.854 1.00 49.69 424 LEU B N 1
ATOM 6993 C CA . LEU B 2 305 ? 59.137 26.390 88.610 1.00 51.91 424 LEU B CA 1
ATOM 6994 C C . LEU B 2 305 ? 59.335 25.129 87.752 1.00 55.77 424 LEU B C 1
ATOM 6995 O O . LEU B 2 305 ? 58.402 24.642 87.103 1.00 56.60 424 LEU B O 1
ATOM 7000 N N . ASP B 2 306 ? 60.566 24.631 87.758 1.00 57.34 425 ASP B N 1
ATOM 7001 C CA . ASP B 2 306 ? 60.930 23.365 87.154 1.00 62.29 425 ASP B CA 1
ATOM 7002 C C . ASP B 2 306 ? 60.006 22.243 87.657 1.00 65.16 425 ASP B C 1
ATOM 7003 O O . ASP B 2 306 ? 59.379 21.546 86.861 1.00 67.69 425 ASP B O 1
ATOM 7008 N N . SER B 2 307 ? 59.909 22.105 88.981 1.00 63.91 426 SER B N 1
ATOM 7009 C CA . SER B 2 307 ? 59.100 21.072 89.625 1.00 66.58 426 SER B CA 1
ATOM 7010 C C . SER B 2 307 ? 57.621 21.124 89.255 1.00 68.30 426 SER B C 1
ATOM 7011 O O . SER B 2 307 ? 56.889 20.151 89.451 1.00 72.74 426 SER B O 1
ATOM 7014 N N . MET B 2 308 ? 57.190 22.259 88.723 1.00 66.28 427 MET B N 1
ATOM 7015 C CA . MET B 2 308 ? 55.805 22.450 88.319 1.00 67.34 427 MET B CA 1
ATOM 7016 C C . MET B 2 308 ? 55.651 22.344 86.804 1.00 68.65 427 MET B C 1
ATOM 7017 O O . MET B 2 308 ? 54.583 22.636 86.261 1.00 69.83 427 MET B O 1
ATOM 7022 N N . ALA B 2 309 ? 56.727 21.925 86.134 1.00 68.51 428 ALA B N 1
ATOM 7023 C CA . ALA B 2 309 ? 56.801 21.850 84.668 1.00 70.18 428 ALA B CA 1
ATOM 7024 C C . ALA B 2 309 ? 56.546 23.190 83.955 1.00 69.22 428 ALA B C 1
ATOM 7025 O O . ALA B 2 309 ? 56.176 23.214 82.780 1.00 71.24 428 ALA B O 1
ATOM 7027 N N . ILE B 2 310 ? 56.751 24.295 84.672 1.00 66.53 429 ILE B N 1
ATOM 7028 C CA . ILE B 2 310 ? 56.747 25.632 84.070 1.00 66.34 429 ILE B CA 1
ATOM 7029 C C . ILE B 2 310 ? 58.182 26.051 83.750 1.00 64.56 429 ILE B C 1
ATOM 7030 O O . ILE B 2 310 ? 59.086 25.860 84.560 1.00 61.71 429 ILE B O 1
ATOM 7035 N N . GLU B 2 311 ? 58.399 26.613 82.567 1.00 66.61 430 GLU B N 1
ATOM 7036 C CA . GLU B 2 311 ? 59.747 27.026 82.212 1.00 66.86 430 GLU B CA 1
ATOM 7037 C C . GLU B 2 311 ? 60.020 28.448 82.689 1.00 61.34 430 GLU B C 1
ATOM 7038 O O . GLU B 2 311 ? 59.307 29.385 82.331 1.00 61.32 430 GLU B O 1
ATOM 7044 N N . ALA B 2 312 ? 61.053 28.587 83.515 1.00 56.94 431 ALA B N 1
ATOM 7045 C CA . ALA B 2 312 ? 61.438 29.873 84.076 1.00 51.93 431 ALA B CA 1
ATOM 7046 C C . ALA B 2 312 ? 62.166 30.736 83.057 1.00 51.03 431 ALA B C 1
ATOM 7047 O O . ALA B 2 312 ? 62.912 30.233 82.212 1.00 51.91 431 ALA B O 1
ATOM 7049 N N . LEU B 2 313 ? 61.947 32.043 83.143 1.00 49.15 432 LEU B N 1
ATOM 7050 C CA . LEU B 2 313 ? 62.792 32.995 82.450 1.00 48.32 432 LEU B CA 1
ATOM 7051 C C . LEU B 2 313 ? 64.243 32.782 82.846 1.00 46.98 432 LEU B C 1
ATOM 7052 O O . LEU B 2 313 ? 64.545 32.650 84.036 1.00 47.36 432 LEU B O 1
ATOM 7057 N N . PRO B 2 314 ? 65.152 32.738 81.863 1.00 46.85 433 PRO B N 1
ATOM 7058 C CA . PRO B 2 314 ? 66.560 32.768 82.257 1.00 45.77 433 PRO B CA 1
ATOM 7059 C C . PRO B 2 314 ? 66.893 34.034 83.063 1.00 43.42 433 PRO B C 1
ATOM 7060 O O . PRO B 2 314 ? 66.293 35.100 82.846 1.00 40.66 433 PRO B O 1
ATOM 7064 N N . PHE B 2 315 ? 67.846 33.906 83.982 1.00 42.60 434 PHE B N 1
ATOM 7065 C CA . PHE B 2 315 ? 68.204 34.995 84.875 1.00 40.55 434 PHE B CA 1
ATOM 7066 C C . PHE B 2 315 ? 68.383 36.346 84.178 1.00 41.00 434 PHE B C 1
ATOM 7067 O O . PHE B 2 315 ? 67.944 37.387 84.705 1.00 38.22 434 PHE B O 1
ATOM 7075 N N . GLN B 2 316 ? 69.027 36.328 83.011 1.00 44.25 435 GLN B N 1
ATOM 7076 C CA . GLN B 2 316 ? 69.339 37.550 82.266 1.00 46.75 435 GLN B CA 1
ATOM 7077 C C . GLN B 2 316 ? 68.096 38.263 81.720 1.00 45.53 435 GLN B C 1
ATOM 7078 O O . GLN B 2 316 ? 68.036 39.501 81.724 1.00 41.90 435 GLN B O 1
ATOM 7084 N N . ASP B 2 317 ? 67.119 37.486 81.252 1.00 45.17 436 ASP B N 1
ATOM 7085 C CA . ASP B 2 317 ? 65.865 38.056 80.770 1.00 46.51 436 ASP B CA 1
ATOM 7086 C C . ASP B 2 317 ? 65.089 38.621 81.963 1.00 43.84 436 ASP B C 1
ATOM 7087 O O . ASP B 2 317 ? 64.550 39.735 81.913 1.00 42.60 436 ASP B O 1
ATOM 7092 N N . CYS B 2 318 ? 65.060 37.850 83.046 1.00 41.39 437 CYS B N 1
ATOM 7093 C CA . CYS B 2 318 ? 64.462 38.304 84.278 1.00 38.81 437 CYS B CA 1
ATOM 7094 C C . CYS B 2 318 ? 65.125 39.575 84.816 1.00 37.48 437 CYS B C 1
ATOM 7095 O O . CYS B 2 318 ? 64.428 40.523 85.177 1.00 36.93 437 CYS B O 1
ATOM 7098 N N . LEU B 2 319 ? 66.454 39.612 84.858 1.00 36.90 438 LEU B N 1
ATOM 7099 C CA . LEU B 2 319 ? 67.143 40.802 85.358 1.00 35.20 438 LEU B CA 1
ATOM 7100 C C . LEU B 2 319 ? 66.794 42.047 84.531 1.00 36.17 438 LEU B C 1
ATOM 7101 O O . LEU B 2 319 ? 66.487 43.113 85.098 1.00 35.43 438 LEU B O 1
ATOM 7106 N N . CYS B 2 320 ? 66.822 41.904 83.204 1.00 36.74 439 CYS B N 1
ATOM 7107 C CA . CYS B 2 320 ? 66.454 42.984 82.283 1.00 38.17 439 CYS B CA 1
ATOM 7108 C C . CYS B 2 320 ? 65.052 43.520 82.579 1.00 37.37 439 CYS B C 1
ATOM 7109 O O . CYS B 2 320 ? 64.873 44.729 82.777 1.00 38.35 439 CYS B O 1
ATOM 7112 N N . GLN B 2 321 ? 64.069 42.624 82.649 1.00 35.68 440 GLN B N 1
ATOM 7113 C CA . GLN B 2 321 ? 62.716 42.996 83.046 1.00 34.33 440 GLN B CA 1
ATOM 7114 C C . GLN B 2 321 ? 62.657 43.739 84.402 1.00 31.98 440 GLN B C 1
ATOM 7115 O O . GLN B 2 321 ? 61.955 44.749 84.543 1.00 31.14 440 GLN B O 1
ATOM 7121 N N . MET B 2 322 ? 63.388 43.230 85.391 1.00 29.43 441 MET B N 1
ATOM 7122 C CA . MET B 2 322 ? 63.397 43.836 86.712 1.00 28.37 441 MET B CA 1
ATOM 7123 C C . MET B 2 322 ? 64.021 45.223 86.705 1.00 29.07 441 MET B C 1
ATOM 7124 O O . MET B 2 322 ? 63.561 46.090 87.423 1.00 30.25 441 MET B O 1
ATOM 7129 N N . LEU B 2 323 ? 65.031 45.446 85.868 1.00 29.92 442 LEU B N 1
ATOM 7130 C CA . LEU B 2 323 ? 65.631 46.766 85.742 1.00 30.24 442 LEU B CA 1
ATOM 7131 C C . LEU B 2 323 ? 64.687 47.743 85.058 1.00 30.82 442 LEU B C 1
ATOM 7132 O O . LEU B 2 323 ? 64.699 48.935 85.370 1.00 30.56 442 LEU B O 1
ATOM 7137 N N . ASP B 2 324 ? 63.890 47.250 84.109 1.00 30.84 443 ASP B N 1
ATOM 7138 C CA . ASP B 2 324 ? 62.814 48.066 83.529 1.00 31.63 443 ASP B CA 1
ATOM 7139 C C . ASP B 2 324 ? 61.758 48.414 84.582 1.00 30.99 443 ASP B C 1
ATOM 7140 O O . ASP B 2 324 ? 61.334 49.566 84.720 1.00 30.75 443 ASP B O 1
ATOM 7145 N N . LEU B 2 325 ? 61.358 47.390 85.327 1.00 30.07 444 LEU B N 1
ATOM 7146 C CA . LEU B 2 325 ? 60.396 47.535 86.390 1.00 30.50 444 LEU B CA 1
ATOM 7147 C C . LEU B 2 325 ? 60.848 48.532 87.460 1.00 30.71 444 LEU B C 1
ATOM 7148 O O . LEU B 2 325 ? 60.068 49.405 87.841 1.00 30.92 444 LEU B O 1
ATOM 7153 N N . VAL B 2 326 ? 62.082 48.433 87.947 1.00 33.13 445 VAL B N 1
ATOM 7154 C CA . VAL B 2 326 ? 62.446 49.330 89.042 1.00 35.06 445 VAL B CA 1
ATOM 7155 C C . VAL B 2 326 ? 63.040 50.639 88.582 1.00 37.92 445 VAL B C 1
ATOM 7156 O O . VAL B 2 326 ? 62.789 51.664 89.216 1.00 39.94 445 VAL B O 1
ATOM 7160 N N . LYS B 2 327 ? 63.792 50.622 87.481 1.00 39.94 446 LYS B N 1
ATOM 7161 C CA . LYS B 2 327 ? 64.367 51.850 86.914 1.00 42.70 446 LYS B CA 1
ATOM 7162 C C . LYS B 2 327 ? 65.223 52.529 87.987 1.00 43.58 446 LYS B C 1
ATOM 7163 O O . LYS B 2 327 ? 64.870 53.614 88.478 1.00 42.89 446 LYS B O 1
ATOM 7169 N N . PRO B 2 328 ? 66.349 51.877 88.360 1.00 43.99 447 PRO B N 1
ATOM 7170 C CA . PRO B 2 328 ? 67.224 52.351 89.445 1.00 44.50 447 PRO B CA 1
ATOM 7171 C C . PRO B 2 328 ? 67.790 53.740 89.150 1.00 49.15 447 PRO B C 1
ATOM 7172 O O . PRO B 2 328 ? 67.931 54.101 87.978 1.00 49.76 447 PRO B O 1
ATOM 7176 N N . ARG B 2 329 ? 68.092 54.511 90.200 1.00 52.77 448 ARG B N 1
ATOM 7177 C CA . ARG B 2 329 ? 68.645 55.856 90.031 1.00 58.46 448 ARG B CA 1
ATOM 7178 C C . ARG B 2 329 ? 70.008 55.763 89.342 1.00 59.51 448 ARG B C 1
ATOM 7179 O O . ARG B 2 329 ? 70.240 56.407 88.314 1.00 60.79 448 ARG B O 1
ATOM 7187 N N . THR B 2 330 ? 70.892 54.940 89.891 1.00 58.84 449 THR B N 1
ATOM 7188 C CA . THR B 2 330 ? 72.175 54.692 89.248 1.00 62.44 449 THR B CA 1
ATOM 7189 C C . THR B 2 330 ? 72.304 53.238 88.816 1.00 60.42 449 THR B C 1
ATOM 7190 O O . THR B 2 330 ? 71.909 52.328 89.541 1.00 56.23 449 THR B O 1
ATOM 7194 N N . GLU B 2 331 ? 72.836 53.055 87.610 1.00 64.19 450 GLU B N 1
ATOM 7195 C CA . GLU B 2 331 ? 73.089 51.745 87.008 1.00 66.81 450 GLU B CA 1
ATOM 7196 C C . GLU B 2 331 ? 74.007 50.889 87.881 1.00 66.16 450 GLU B C 1
ATOM 7197 O O . GLU B 2 331 ? 74.886 51.422 88.555 1.00 68.96 450 GLU B O 1
ATOM 7203 N N . GLY B 2 332 ? 73.800 49.571 87.872 1.00 64.01 451 GLY B N 1
ATOM 7204 C CA . GLY B 2 332 ? 74.629 48.652 88.661 1.00 60.67 451 GLY B CA 1
ATOM 7205 C C . GLY B 2 332 ? 74.190 48.433 90.107 1.00 61.16 451 GLY B C 1
ATOM 7206 O O . GLY B 2 332 ? 74.710 47.539 90.782 1.00 59.59 451 GLY B O 1
ATOM 7207 N N . LYS B 2 333 ? 73.233 49.235 90.587 1.00 58.29 452 LYS B N 1
ATOM 7208 C CA . LYS B 2 333 ? 72.734 49.118 91.965 1.00 53.48 452 LYS B CA 1
ATOM 7209 C C . LYS B 2 333 ? 71.216 49.256 92.045 1.00 46.16 452 LYS B C 1
ATOM 7210 O O . LYS B 2 333 ? 70.664 50.270 91.639 1.00 49.95 452 LYS B O 1
ATOM 7216 N N . ILE B 2 334 ? 70.551 48.255 92.597 1.00 39.86 453 ILE B N 1
ATOM 7217 C CA . ILE B 2 334 ? 69.164 48.404 93.032 1.00 35.69 453 ILE B CA 1
ATOM 7218 C C . ILE B 2 334 ? 69.152 48.742 94.525 1.00 33.94 453 ILE B C 1
ATOM 7219 O O . ILE B 2 334 ? 69.683 47.981 95.334 1.00 32.14 453 ILE B O 1
ATOM 7224 N N . THR B 2 335 ? 68.558 49.883 94.888 1.00 31.69 454 THR B N 1
ATOM 7225 C CA . THR B 2 335 ? 68.599 50.356 96.275 1.00 30.66 454 THR B CA 1
ATOM 7226 C C . THR B 2 335 ? 67.204 50.436 96.908 1.00 30.03 454 THR B C 1
ATOM 7227 O O . THR B 2 335 ? 66.183 50.304 96.223 1.00 30.85 454 THR B O 1
ATOM 7231 N N . LEU B 2 336 ? 67.170 50.656 98.217 1.00 28.48 455 LEU B N 1
ATOM 7232 C CA . LEU B 2 336 ? 65.918 50.823 98.934 1.00 28.71 455 LEU B CA 1
ATOM 7233 C C . LEU B 2 336 ? 65.054 51.914 98.302 1.00 30.51 455 LEU B C 1
ATOM 7234 O O . LEU B 2 336 ? 63.872 51.699 98.017 1.00 31.35 455 LEU B O 1
ATOM 7239 N N . GLN B 2 337 ? 65.667 53.070 98.065 1.00 32.40 456 GLN B N 1
ATOM 7240 C CA . GLN B 2 337 ? 65.007 54.209 97.454 1.00 35.13 456 GLN B CA 1
ATOM 7241 C C . GLN B 2 337 ? 64.412 53.846 96.098 1.00 34.45 456 GLN B C 1
ATOM 7242 O O . GLN B 2 337 ? 63.280 54.246 95.794 1.00 36.34 456 GLN B O 1
ATOM 7248 N N . ASP B 2 338 ? 65.167 53.109 95.281 1.00 31.53 457 ASP B N 1
ATOM 7249 C CA . ASP B 2 338 ? 64.670 52.711 93.980 1.00 31.25 457 ASP B CA 1
ATOM 7250 C C . ASP B 2 338 ? 63.403 51.880 94.153 1.00 30.57 457 ASP B C 1
ATOM 7251 O O . ASP B 2 338 ? 62.421 52.089 93.440 1.00 31.12 457 ASP B O 1
ATOM 7256 N N . LEU B 2 339 ? 63.414 50.962 95.117 1.00 28.51 458 LEU B N 1
ATOM 7257 C CA . LEU B 2 339 ? 62.257 50.105 95.341 1.00 28.43 458 LEU B CA 1
ATOM 7258 C C . LEU B 2 339 ? 61.026 50.846 95.852 1.00 30.15 458 LEU B C 1
ATOM 7259 O O . LEU B 2 339 ? 59.903 50.488 95.513 1.00 32.45 458 LEU B O 1
ATOM 7264 N N . LYS B 2 340 ? 61.222 51.874 96.660 1.00 31.47 459 LYS B N 1
ATOM 7265 C CA . LYS B 2 340 ? 60.084 52.654 97.146 1.00 33.39 459 LYS B CA 1
ATOM 7266 C C . LYS B 2 340 ? 59.482 53.501 96.050 1.00 35.50 459 LYS B C 1
ATOM 7267 O O . LYS B 2 340 ? 58.270 53.637 95.964 1.00 37.89 459 LYS B O 1
ATOM 7273 N N . ARG B 2 341 ? 60.330 54.065 95.203 1.00 36.95 460 ARG B N 1
ATOM 7274 C CA . ARG B 2 341 ? 59.856 54.973 94.176 1.00 39.82 460 ARG B CA 1
ATOM 7275 C C . ARG B 2 341 ? 59.184 54.271 92.998 1.00 38.91 460 ARG B C 1
ATOM 7276 O O . ARG B 2 341 ? 58.435 54.888 92.250 1.00 39.52 460 ARG B O 1
ATOM 7284 N N . CYS B 2 342 ? 59.439 52.982 92.826 1.00 37.06 461 CYS B N 1
ATOM 7285 C CA . CYS B 2 342 ? 59.023 52.358 91.576 1.00 37.26 461 CYS B CA 1
ATOM 7286 C C . CYS B 2 342 ? 57.543 51.937 91.543 1.00 36.89 461 CYS B C 1
ATOM 7287 O O . CYS B 2 342 ? 56.948 51.898 90.463 1.00 38.29 461 CYS B O 1
ATOM 7290 N N . LYS B 2 343 ? 56.983 51.610 92.713 1.00 34.69 462 LYS B N 1
ATOM 7291 C CA . LYS B 2 343 ? 55.550 51.378 92.886 1.00 35.13 462 LYS B CA 1
ATOM 7292 C C . LYS B 2 343 ? 55.106 49.987 92.478 1.00 33.58 462 LYS B C 1
ATOM 7293 O O . LYS B 2 343 ? 53.917 49.690 92.479 1.00 33.90 462 LYS B O 1
ATOM 7299 N N . LEU B 2 344 ? 56.069 49.140 92.137 1.00 31.69 463 LEU B N 1
ATOM 7300 C CA . LEU B 2 344 ? 55.805 47.757 91.758 1.00 30.79 463 LEU B CA 1
ATOM 7301 C C . LEU B 2 344 ? 56.762 46.858 92.511 1.00 28.67 463 LEU B C 1
ATOM 7302 O O . LEU B 2 344 ? 57.122 45.770 92.040 1.00 28.24 463 LEU B O 1
ATOM 7307 N N . ALA B 2 345 ? 57.196 47.331 93.676 1.00 27.43 464 ALA B N 1
ATOM 7308 C CA . ALA B 2 345 ? 58.069 46.566 94.547 1.00 25.61 464 ALA B CA 1
ATOM 7309 C C . ALA B 2 345 ? 57.506 45.171 94.857 1.00 25.81 464 ALA B C 1
ATOM 7310 O O . ALA B 2 345 ? 58.264 44.190 94.941 1.00 25.80 464 ALA B O 1
ATOM 7312 N N . ASN B 2 346 ? 56.183 45.067 94.987 1.00 26.16 465 ASN B N 1
ATOM 7313 C CA . ASN B 2 346 ? 55.552 43.777 95.238 1.00 26.12 465 ASN B CA 1
ATOM 7314 C C . ASN B 2 346 ? 55.845 42.780 94.114 1.00 26.69 465 ASN B C 1
ATOM 7315 O O . ASN B 2 346 ? 56.207 41.624 94.375 1.00 27.62 465 ASN B O 1
ATOM 7320 N N . VAL B 2 347 ? 55.720 43.227 92.867 1.00 26.81 466 VAL B N 1
ATOM 7321 C CA . VAL B 2 347 ? 56.016 42.370 91.721 1.00 27.07 466 VAL B CA 1
ATOM 7322 C C . VAL B 2 347 ? 57.498 41.976 91.711 1.00 25.84 466 VAL B C 1
ATOM 7323 O O . VAL B 2 347 ? 57.828 40.811 91.504 1.00 26.02 466 VAL B O 1
ATOM 7327 N N . PHE B 2 348 ? 58.378 42.949 91.962 1.00 24.56 467 PHE B N 1
ATOM 7328 C CA . PHE B 2 348 ? 59.805 42.690 92.117 1.00 22.76 467 PHE B CA 1
ATOM 7329 C C . PHE B 2 348 ? 60.085 41.607 93.166 1.00 22.85 467 PHE B C 1
ATOM 7330 O O . PHE B 2 348 ? 60.821 40.651 92.897 1.00 23.12 467 PHE B O 1
ATOM 7338 N N . PHE B 2 349 ? 59.524 41.769 94.365 1.00 22.68 468 PHE B N 1
ATOM 7339 C CA . PHE B 2 349 ? 59.777 40.829 95.461 1.00 22.92 468 PHE B CA 1
ATOM 7340 C C . PHE B 2 349 ? 59.244 39.420 95.174 1.00 24.73 468 PHE B C 1
ATOM 7341 O O . PHE B 2 349 ? 59.966 38.441 95.354 1.00 25.61 468 PHE B O 1
ATOM 7349 N N . ASP B 2 350 ? 57.993 39.314 94.730 1.00 26.38 469 ASP B N 1
ATOM 7350 C CA . ASP B 2 350 ? 57.393 38.006 94.414 1.00 28.27 469 ASP B CA 1
ATOM 7351 C C . ASP B 2 350 ? 58.210 37.260 93.371 1.00 28.68 469 ASP B C 1
ATOM 7352 O O . ASP B 2 350 ? 58.363 36.043 93.469 1.00 29.60 469 ASP B O 1
ATOM 7357 N N . THR B 2 351 ? 58.740 37.984 92.385 1.00 27.20 470 THR B N 1
ATOM 7358 C CA . THR B 2 351 ? 59.584 37.354 91.367 1.00 27.84 470 THR B CA 1
ATOM 7359 C C . THR B 2 351 ? 60.793 36.636 91.992 1.00 26.99 470 THR B C 1
ATOM 7360 O O . THR B 2 351 ? 61.210 35.580 91.525 1.00 27.59 470 THR B O 1
ATOM 7364 N N . PHE B 2 352 ? 61.356 37.207 93.047 1.00 25.45 471 PHE B N 1
ATOM 7365 C CA . PHE B 2 352 ? 62.535 36.583 93.634 1.00 25.88 471 PHE B CA 1
ATOM 7366 C C . PHE B 2 352 ? 62.270 35.538 94.714 1.00 27.03 471 PHE B C 1
ATOM 7367 O O . PHE B 2 352 ? 63.084 34.621 94.883 1.00 27.83 471 PHE B O 1
ATOM 7375 N N . PHE B 2 353 ? 61.143 35.629 95.424 1.00 27.13 472 PHE B N 1
ATOM 7376 C CA . PHE B 2 353 ? 60.928 34.637 96.489 1.00 28.77 472 PHE B CA 1
ATOM 7377 C C . PHE B 2 353 ? 59.535 34.065 96.749 1.00 30.78 472 PHE B C 1
ATOM 7378 O O . PHE B 2 353 ? 59.395 33.263 97.654 1.00 32.85 472 PHE B O 1
ATOM 7386 N N . ASN B 2 354 ? 58.526 34.463 95.986 1.00 33.28 473 ASN B N 1
ATOM 7387 C CA . ASN B 2 354 ? 57.173 33.938 96.172 1.00 38.36 473 ASN B CA 1
ATOM 7388 C C . ASN B 2 354 ? 56.621 33.305 94.901 1.00 42.73 473 ASN B C 1
ATOM 7389 O O . ASN B 2 354 ? 56.300 34.006 93.963 1.00 44.89 473 ASN B O 1
ATOM 7394 N N . ILE B 2 355 ? 56.492 31.986 94.884 1.00 48.21 474 ILE B N 1
ATOM 7395 C CA . ILE B 2 355 ? 55.968 31.286 93.708 1.00 55.83 474 ILE B CA 1
ATOM 7396 C C . ILE B 2 355 ? 54.473 31.513 93.471 1.00 60.47 474 ILE B C 1
ATOM 7397 O O . ILE B 2 355 ? 54.079 31.879 92.365 1.00 65.58 474 ILE B O 1
ATOM 7402 N N . GLU B 2 356 ? 53.656 31.287 94.497 1.00 64.14 475 GLU B N 1
ATOM 7403 C CA . GLU B 2 356 ? 52.202 31.452 94.406 1.00 71.01 475 GLU B CA 1
ATOM 7404 C C . GLU B 2 356 ? 51.816 32.783 93.756 1.00 70.02 475 GLU B C 1
ATOM 7405 O O . GLU B 2 356 ? 51.082 32.810 92.768 1.00 68.71 475 GLU B O 1
ATOM 7411 N N . LYS B 2 357 ? 52.349 33.874 94.309 1.00 71.63 476 LYS B N 1
ATOM 7412 C CA . LYS B 2 357 ? 51.979 35.246 93.924 1.00 72.65 476 LYS B CA 1
ATOM 7413 C C . LYS B 2 357 ? 52.619 35.755 92.629 1.00 72.78 476 LYS B C 1
ATOM 7414 O O . LYS B 2 357 ? 52.037 36.610 91.956 1.00 73.12 476 LYS B O 1
ATOM 7420 N N . TYR B 2 358 ? 53.806 35.246 92.287 1.00 72.37 477 TYR B N 1
ATOM 7421 C CA . TYR B 2 358 ? 54.456 35.585 91.010 1.00 74.34 477 TYR B CA 1
ATOM 7422 C C . TYR B 2 358 ? 53.592 35.172 89.799 1.00 77.05 477 TYR B C 1
ATOM 7423 O O . TYR B 2 358 ? 53.464 35.933 88.834 1.00 77.08 477 TYR B O 1
ATOM 7432 N N . LEU B 2 359 ? 52.988 33.983 89.879 1.00 77.76 478 LEU B N 1
ATOM 7433 C CA . LEU B 2 359 ? 52.091 33.468 88.844 1.00 79.47 478 LEU B CA 1
ATOM 7434 C C . LEU B 2 359 ? 50.758 34.209 88.850 1.00 79.95 478 LEU B C 1
ATOM 7435 O O . LEU B 2 359 ? 50.111 34.328 89.891 1.00 79.66 478 LEU B O 1
ATOM 7440 N N . ASP C 3 4 ? 51.449 84.098 70.476 1.00 98.68 2 ASP C N 1
ATOM 7441 C CA . ASP C 3 4 ? 51.601 83.145 71.616 1.00 98.67 2 ASP C CA 1
ATOM 7442 C C . ASP C 3 4 ? 51.701 81.678 71.175 1.00 93.93 2 ASP C C 1
ATOM 7443 O O . ASP C 3 4 ? 51.832 80.778 72.014 1.00 92.37 2 ASP C O 1
ATOM 7448 N N . GLU C 3 5 ? 51.635 81.427 69.868 1.00 90.36 3 GLU C N 1
ATOM 7449 C CA . GLU C 3 5 ? 51.837 80.065 69.369 1.00 86.30 3 GLU C CA 1
ATOM 7450 C C . GLU C 3 5 ? 53.312 79.694 69.518 1.00 81.03 3 GLU C C 1
ATOM 7451 O O . GLU C 3 5 ? 53.649 78.525 69.716 1.00 76.80 3 GLU C O 1
ATOM 7457 N N . LYS C 3 6 ? 54.168 80.714 69.433 1.00 80.24 4 LYS C N 1
ATOM 7458 C CA . LYS C 3 6 ? 55.589 80.612 69.757 1.00 79.22 4 LYS C CA 1
ATOM 7459 C C . LYS C 3 6 ? 55.826 79.961 71.120 1.00 74.10 4 LYS C C 1
ATOM 7460 O O . LYS C 3 6 ? 56.566 78.978 71.218 1.00 70.46 4 LYS C O 1
ATOM 7466 N N . VAL C 3 7 ? 55.189 80.501 72.160 1.00 71.17 5 VAL C N 1
ATOM 7467 C CA . VAL C 3 7 ? 55.410 80.009 73.524 1.00 68.33 5 VAL C CA 1
ATOM 7468 C C . VAL C 3 7 ? 54.956 78.562 73.717 1.00 62.30 5 VAL C C 1
ATOM 7469 O O . VAL C 3 7 ? 55.688 77.773 74.308 1.00 60.75 5 VAL C O 1
ATOM 7473 N N . PHE C 3 8 ? 53.786 78.194 73.200 1.00 58.65 6 PHE C N 1
ATOM 7474 C CA . PHE C 3 8 ? 53.329 76.816 73.364 1.00 54.50 6 PHE C CA 1
ATOM 7475 C C . PHE C 3 8 ? 54.223 75.807 72.640 1.00 51.83 6 PHE C C 1
ATOM 7476 O O . PHE C 3 8 ? 54.395 74.677 73.109 1.00 49.68 6 PHE C O 1
ATOM 7484 N N . THR C 3 9 ? 54.786 76.215 71.507 1.00 51.19 7 THR C N 1
ATOM 7485 C CA . THR C 3 9 ? 55.744 75.389 70.780 1.00 50.35 7 THR C CA 1
ATOM 7486 C C . THR C 3 9 ? 56.980 75.092 71.622 1.00 49.82 7 THR C C 1
ATOM 7487 O O . THR C 3 9 ? 57.452 73.957 71.666 1.00 48.34 7 THR C O 1
ATOM 7491 N N . LYS C 3 10 ? 57.478 76.116 72.300 1.00 52.13 8 LYS C N 1
ATOM 7492 C CA . LYS C 3 10 ? 58.611 75.982 73.198 1.00 54.29 8 LYS C CA 1
ATOM 7493 C C . LYS C 3 10 ? 58.276 75.010 74.330 1.00 51.83 8 LYS C C 1
ATOM 7494 O O . LYS C 3 10 ? 59.107 74.196 74.712 1.00 51.34 8 LYS C O 1
ATOM 7500 N N . GLU C 3 11 ? 57.047 75.087 74.833 1.00 50.96 9 GLU C N 1
ATOM 7501 C CA . GLU C 3 11 ? 56.591 74.260 75.944 1.00 51.84 9 GLU C CA 1
ATOM 7502 C C . GLU C 3 11 ? 56.521 72.795 75.528 1.00 48.11 9 GLU C C 1
ATOM 7503 O O . GLU C 3 11 ? 56.960 71.900 76.253 1.00 47.29 9 GLU C O 1
ATOM 7509 N N . LEU C 3 12 ? 55.986 72.573 74.336 1.00 44.73 10 LEU C N 1
ATOM 7510 C CA . LEU C 3 12 ? 55.860 71.253 73.770 1.00 40.64 10 LEU C CA 1
ATOM 7511 C C . LEU C 3 12 ? 57.224 70.604 73.496 1.00 38.99 10 LEU C C 1
ATOM 7512 O O . LEU C 3 12 ? 57.392 69.410 73.713 1.00 37.05 10 LEU C O 1
ATOM 7517 N N . ASP C 3 13 ? 58.196 71.393 73.038 1.00 38.89 11 ASP C N 1
ATOM 7518 C CA . ASP C 3 13 ? 59.560 70.896 72.844 1.00 38.45 11 ASP C CA 1
ATOM 7519 C C . ASP C 3 13 ? 60.160 70.376 74.150 1.00 38.33 11 ASP C C 1
ATOM 7520 O O . ASP C 3 13 ? 60.844 69.364 74.151 1.00 37.59 11 ASP C O 1
ATOM 7525 N N . GLN C 3 14 ? 59.910 71.070 75.255 1.00 39.60 12 GLN C N 1
ATOM 7526 C CA . GLN C 3 14 ? 60.412 70.599 76.540 1.00 40.50 12 GLN C CA 1
ATOM 7527 C C . GLN C 3 14 ? 59.647 69.367 77.027 1.00 37.61 12 GLN C C 1
ATOM 7528 O O . GLN C 3 14 ? 60.258 68.475 77.617 1.00 37.60 12 GLN C O 1
ATOM 7534 N N . TRP C 3 15 ? 58.343 69.285 76.748 1.00 34.48 13 TRP C N 1
ATOM 7535 C CA . TRP C 3 15 ? 57.611 68.048 77.054 1.00 32.92 13 TRP C CA 1
ATOM 7536 C C . TRP C 3 15 ? 58.236 66.868 76.330 1.00 31.97 13 TRP C C 1
ATOM 7537 O O . TRP C 3 15 ? 58.524 65.830 76.945 1.00 32.79 13 TRP C O 1
ATOM 7548 N N . ILE C 3 16 ? 58.456 67.035 75.028 1.00 30.01 14 ILE C N 1
ATOM 7549 C CA . ILE C 3 16 ? 59.124 66.032 74.242 1.00 28.35 14 ILE C CA 1
ATOM 7550 C C . ILE C 3 16 ? 60.490 65.664 74.829 1.00 30.20 14 ILE C C 1
ATOM 7551 O O . ILE C 3 16 ? 60.801 64.478 74.956 1.00 29.80 14 ILE C O 1
ATOM 7556 N N . GLU C 3 17 ? 61.275 66.674 75.201 1.00 32.54 15 GLU C N 1
ATOM 7557 C CA . GLU C 3 17 ? 62.610 66.491 75.787 1.00 35.84 15 GLU C CA 1
ATOM 7558 C C . GLU C 3 17 ? 62.523 65.728 77.123 1.00 35.55 15 GLU C C 1
ATOM 7559 O O . GLU C 3 17 ? 63.292 64.807 77.382 1.00 35.74 15 GLU C O 1
ATOM 7565 N N . GLN C 3 18 ? 61.575 66.121 77.958 1.00 34.66 16 GLN C N 1
ATOM 7566 C CA . GLN C 3 18 ? 61.336 65.448 79.214 1.00 35.54 16 GLN C CA 1
ATOM 7567 C C . GLN C 3 18 ? 60.916 63.985 79.001 1.00 34.12 16 GLN C C 1
ATOM 7568 O O . GLN C 3 18 ? 61.389 63.086 79.708 1.00 34.70 16 GLN C O 1
ATOM 7574 N N . LEU C 3 19 ? 60.042 63.753 78.024 1.00 32.05 17 LEU C N 1
ATOM 7575 C CA . LEU C 3 19 ? 59.583 62.395 77.698 1.00 31.48 17 LEU C CA 1
ATOM 7576 C C . LEU C 3 19 ? 60.684 61.484 77.171 1.00 32.53 17 LEU C C 1
ATOM 7577 O O . LEU C 3 19 ? 60.638 60.273 77.392 1.00 32.78 17 LEU C O 1
ATOM 7582 N N . ASN C 3 20 ? 61.671 62.065 76.485 1.00 33.91 18 ASN C N 1
ATOM 7583 C CA . ASN C 3 20 ? 62.837 61.319 76.033 1.00 35.17 18 ASN C CA 1
ATOM 7584 C C . ASN C 3 20 ? 63.737 60.875 77.180 1.00 37.37 18 ASN C C 1
ATOM 7585 O O . ASN C 3 20 ? 64.505 59.933 77.041 1.00 37.61 18 ASN C O 1
ATOM 7590 N N . GLU C 3 21 ? 63.616 61.536 78.322 1.00 39.33 19 GLU C N 1
ATOM 7591 C CA . GLU C 3 21 ? 64.306 61.097 79.521 1.00 42.65 19 GLU C CA 1
ATOM 7592 C C . GLU C 3 21 ? 63.413 60.141 80.316 1.00 41.58 19 GLU C C 1
ATOM 7593 O O . GLU C 3 21 ? 63.689 59.829 81.464 1.00 43.86 19 GLU C O 1
ATOM 7599 N N . CYS C 3 22 ? 62.343 59.675 79.680 1.00 39.51 20 CYS C N 1
ATOM 7600 C CA . CYS C 3 22 ? 61.433 58.681 80.251 1.00 38.81 20 CYS C CA 1
ATOM 7601 C C . CYS C 3 22 ? 60.713 59.175 81.504 1.00 39.56 20 CYS C C 1
ATOM 7602 O O . CYS C 3 22 ? 60.520 58.428 82.464 1.00 41.43 20 CYS C O 1
ATOM 7605 N N . LYS C 3 23 ? 60.319 60.442 81.488 1.00 39.23 21 LYS C N 1
ATOM 7606 C CA . LYS C 3 23 ? 59.625 61.052 82.612 1.00 39.79 21 LYS C CA 1
ATOM 7607 C C . LYS C 3 23 ? 58.211 61.463 82.191 1.00 38.11 21 LYS C C 1
ATOM 7608 O O . LYS C 3 23 ? 58.042 62.271 81.278 1.00 38.31 21 LYS C O 1
ATOM 7614 N N . GLN C 3 24 ? 57.198 60.917 82.858 1.00 36.78 22 GLN C N 1
ATOM 7615 C CA . GLN C 3 24 ? 55.809 61.261 82.559 1.00 35.10 22 GLN C CA 1
ATOM 7616 C C . GLN C 3 24 ? 55.524 62.765 82.659 1.00 35.19 22 GLN C C 1
ATOM 7617 O O . GLN C 3 24 ? 56.207 63.490 83.371 1.00 36.33 22 GLN C O 1
ATOM 7623 N N . LEU C 3 25 ? 54.508 63.221 81.940 1.00 33.77 23 LEU C N 1
ATOM 7624 C CA . LEU C 3 25 ? 54.008 64.581 82.116 1.00 34.02 23 LEU C CA 1
ATOM 7625 C C . LEU C 3 25 ? 53.022 64.563 83.278 1.00 35.01 23 LEU C C 1
ATOM 7626 O O . LEU C 3 25 ? 52.615 63.496 83.725 1.00 35.68 23 LEU C O 1
ATOM 7631 N N . SER C 3 26 ? 52.632 65.728 83.769 1.00 35.61 24 SER C N 1
ATOM 7632 C CA . SER C 3 26 ? 51.652 65.774 84.846 1.00 37.10 24 SER C CA 1
ATOM 7633 C C . SER C 3 26 ? 50.248 65.567 84.283 1.00 36.90 24 SER C C 1
ATOM 7634 O O . SER C 3 26 ? 50.024 65.650 83.069 1.00 35.45 24 SER C O 1
ATOM 7637 N N . GLU C 3 27 ? 49.310 65.302 85.181 1.00 38.39 25 GLU C N 1
ATOM 7638 C CA . GLU C 3 27 ? 47.924 65.125 84.816 1.00 38.91 25 GLU C CA 1
ATOM 7639 C C . GLU C 3 27 ? 47.379 66.312 83.992 1.00 38.96 25 GLU C C 1
ATOM 7640 O O . GLU C 3 27 ? 46.758 66.104 82.944 1.00 38.39 25 GLU C O 1
ATOM 7646 N N . SER C 3 28 ? 47.621 67.543 84.437 1.00 39.34 26 SER C N 1
ATOM 7647 C CA . SER C 3 28 ? 47.105 68.675 83.687 1.00 39.92 26 SER C CA 1
ATOM 7648 C C . SER C 3 28 ? 47.771 68.829 82.308 1.00 38.29 26 SER C C 1
ATOM 7649 O O . SER C 3 28 ? 47.114 69.230 81.349 1.00 38.19 26 SER C O 1
ATOM 7652 N N . GLN C 3 29 ? 49.053 68.496 82.208 1.00 36.86 27 GLN C N 1
ATOM 7653 C CA . GLN C 3 29 ? 49.749 68.561 80.935 1.00 35.77 27 GLN C CA 1
ATOM 7654 C C . GLN C 3 29 ? 49.208 67.490 79.976 1.00 34.76 27 GLN C C 1
ATOM 7655 O O . GLN C 3 29 ? 49.001 67.744 78.788 1.00 33.90 27 GLN C O 1
ATOM 7661 N N . VAL C 3 30 ? 48.949 66.301 80.503 1.00 34.37 28 VAL C N 1
ATOM 7662 C CA . VAL C 3 30 ? 48.319 65.268 79.714 1.00 33.36 28 VAL C CA 1
ATOM 7663 C C . VAL C 3 30 ? 46.938 65.718 79.221 1.00 34.28 28 VAL C C 1
ATOM 7664 O O . VAL C 3 30 ? 46.628 65.573 78.028 1.00 33.00 28 VAL C O 1
ATOM 7668 N N . LYS C 3 31 ? 46.134 66.287 80.123 1.00 36.19 29 LYS C N 1
ATOM 7669 C CA . LYS C 3 31 ? 44.791 66.763 79.778 1.00 37.97 29 LYS C CA 1
ATOM 7670 C C . LYS C 3 31 ? 44.843 67.765 78.625 1.00 37.44 29 LYS C C 1
ATOM 7671 O O . LYS C 3 31 ? 44.080 67.666 77.666 1.00 37.06 29 LYS C O 1
ATOM 7677 N N . SER C 3 32 ? 45.766 68.712 78.731 1.00 37.36 30 SER C N 1
ATOM 7678 C CA . SER C 3 32 ? 45.956 69.747 77.737 1.00 37.72 30 SER C CA 1
ATOM 7679 C C . SER C 3 32 ? 46.447 69.148 76.399 1.00 36.03 30 SER C C 1
ATOM 7680 O O . SER C 3 32 ? 45.874 69.412 75.329 1.00 36.29 30 SER C O 1
ATOM 7683 N N . LEU C 3 33 ? 47.469 68.300 76.470 1.00 34.04 31 LEU C N 1
ATOM 7684 C CA . LEU C 3 33 ? 47.977 67.601 75.299 1.00 31.95 31 LEU C CA 1
ATOM 7685 C C . LEU C 3 33 ? 46.895 66.826 74.541 1.00 32.15 31 LEU C C 1
ATOM 7686 O O . LEU C 3 33 ? 46.885 66.820 73.297 1.00 31.52 31 LEU C O 1
ATOM 7691 N N . CYS C 3 34 ? 45.992 66.177 75.281 1.00 32.96 32 CYS C N 1
ATOM 7692 C CA . CYS C 3 34 ? 44.908 65.405 74.661 1.00 33.94 32 CYS C CA 1
ATOM 7693 C C . CYS C 3 34 ? 43.839 66.264 73.990 1.00 35.58 32 CYS C C 1
ATOM 7694 O O . CYS C 3 34 ? 43.394 65.916 72.900 1.00 35.50 32 CYS C O 1
ATOM 7697 N N . GLU C 3 35 ? 43.452 67.382 74.612 1.00 37.39 33 GLU C N 1
ATOM 7698 C CA . GLU C 3 35 ? 42.525 68.322 73.965 1.00 40.30 33 GLU C CA 1
ATOM 7699 C C . GLU C 3 35 ? 43.082 68.788 72.617 1.00 38.07 33 GLU C C 1
ATOM 7700 O O . GLU C 3 35 ? 42.381 68.745 71.610 1.00 37.64 33 GLU C O 1
ATOM 7706 N N . LYS C 3 36 ? 44.353 69.187 72.597 1.00 36.46 34 LYS C N 1
ATOM 7707 C CA . LYS C 3 36 ? 45.007 69.605 71.355 1.00 36.09 34 LYS C CA 1
ATOM 7708 C C . LYS C 3 36 ? 45.118 68.498 70.316 1.00 35.35 34 LYS C C 1
ATOM 7709 O O . LYS C 3 36 ? 45.047 68.783 69.124 1.00 36.24 34 LYS C O 1
ATOM 7715 N N . ALA C 3 37 ? 45.276 67.245 70.749 1.00 33.69 35 ALA C N 1
ATOM 7716 C CA . ALA C 3 37 ? 45.389 66.160 69.790 1.00 33.14 35 ALA C CA 1
ATOM 7717 C C . ALA C 3 37 ? 44.042 65.810 69.186 1.00 34.45 35 ALA C C 1
ATOM 7718 O O . ALA C 3 37 ? 43.956 65.493 67.999 1.00 34.58 35 ALA C O 1
ATOM 7720 N N . LYS C 3 38 ? 42.992 65.874 69.999 1.00 36.26 36 LYS C N 1
ATOM 7721 C CA . LYS C 3 38 ? 41.638 65.634 69.511 1.00 38.43 36 LYS C CA 1
ATOM 7722 C C . LYS C 3 38 ? 41.321 66.609 68.384 1.00 39.41 36 LYS C C 1
ATOM 7723 O O . LYS C 3 38 ? 40.801 66.202 67.348 1.00 40.90 36 LYS C O 1
ATOM 7729 N N . GLU C 3 39 ? 41.662 67.884 68.586 1.00 39.35 37 GLU C N 1
ATOM 7730 C CA . GLU C 3 39 ? 41.424 68.942 67.602 1.00 40.95 37 GLU C CA 1
ATOM 7731 C C . GLU C 3 39 ? 42.147 68.660 66.283 1.00 38.24 37 GLU C C 1
ATOM 7732 O O . GLU C 3 39 ? 41.602 68.874 65.214 1.00 38.81 37 GLU C O 1
ATOM 7738 N N . ILE C 3 40 ? 43.364 68.143 66.367 1.00 35.34 38 ILE C N 1
ATOM 7739 C CA . ILE C 3 40 ? 44.103 67.737 65.180 1.00 33.41 38 ILE C CA 1
ATOM 7740 C C . ILE C 3 40 ? 43.523 66.456 64.541 1.00 33.49 38 ILE C C 1
ATOM 7741 O O . ILE C 3 40 ? 43.288 66.424 63.327 1.00 34.22 38 ILE C O 1
ATOM 7746 N N . LEU C 3 41 ? 43.253 65.427 65.348 1.00 32.87 39 LEU C N 1
ATOM 7747 C CA . LEU C 3 41 ? 42.829 64.110 64.803 1.00 33.06 39 LEU C CA 1
ATOM 7748 C C . LEU C 3 41 ? 41.454 64.151 64.181 1.00 35.14 39 LEU C C 1
ATOM 7749 O O . LEU C 3 41 ? 41.153 63.411 63.252 1.00 35.62 39 LEU C O 1
ATOM 7754 N N . THR C 3 42 ? 40.630 65.046 64.689 1.00 37.08 40 THR C N 1
ATOM 7755 C CA . THR C 3 42 ? 39.272 65.184 64.202 1.00 40.70 40 THR C CA 1
ATOM 7756 C C . THR C 3 42 ? 39.207 65.645 62.729 1.00 41.84 40 THR C C 1
ATOM 7757 O O . THR C 3 42 ? 38.235 65.402 62.044 1.00 43.78 40 THR C O 1
ATOM 7761 N N . LYS C 3 43 ? 40.271 66.283 62.250 1.00 42.18 41 LYS C N 1
ATOM 7762 C CA . LYS C 3 43 ? 40.378 66.701 60.850 1.00 43.97 41 LYS C CA 1
ATOM 7763 C C . LYS C 3 43 ? 40.917 65.590 59.950 1.00 43.17 41 LYS C C 1
ATOM 7764 O O . LYS C 3 43 ? 40.924 65.719 58.739 1.00 44.67 41 LYS C O 1
ATOM 7770 N N . GLU C 3 44 ? 41.373 64.498 60.545 1.00 32.30 42 GLU C N 1
ATOM 7771 C CA . GLU C 3 44 ? 41.914 63.408 59.762 1.00 32.96 42 GLU C CA 1
ATOM 7772 C C . GLU C 3 44 ? 40.841 62.403 59.402 1.00 33.14 42 GLU C C 1
ATOM 7773 O O . GLU C 3 44 ? 39.889 62.225 60.138 1.00 32.89 42 GLU C O 1
ATOM 7779 N N . SER C 3 45 ? 41.020 61.770 58.248 1.00 33.90 43 SER C N 1
ATOM 7780 C CA . SER C 3 45 ? 40.057 60.851 57.667 1.00 35.22 43 SER C CA 1
ATOM 7781 C C . SER C 3 45 ? 40.209 59.424 58.217 1.00 34.88 43 SER C C 1
ATOM 7782 O O . SER C 3 45 ? 41.262 59.071 58.762 1.00 33.87 43 SER C O 1
ATOM 7785 N N . ASN C 3 46 ? 39.158 58.612 58.079 1.00 34.30 44 ASN C N 1
ATOM 7786 C CA . ASN C 3 46 ? 39.231 57.179 58.419 1.00 33.75 44 ASN C CA 1
ATOM 7787 C C . ASN C 3 46 ? 40.263 56.442 57.567 1.00 32.69 44 ASN C C 1
ATOM 7788 O O . ASN C 3 46 ? 40.767 55.384 57.962 1.00 31.84 44 ASN C O 1
ATOM 7793 N N . VAL C 3 47 ? 40.523 56.994 56.381 1.00 32.07 45 VAL C N 1
ATOM 7794 C CA . VAL C 3 47 ? 41.582 56.545 55.488 1.00 31.45 45 VAL C CA 1
ATOM 7795 C C . VAL C 3 47 ? 42.486 57.762 55.335 1.00 32.05 45 VAL C C 1
ATOM 7796 O O . VAL C 3 47 ? 42.315 58.602 54.437 1.00 32.99 45 VAL C O 1
ATOM 7800 N N . GLN C 3 48 ? 43.424 57.882 56.259 1.00 32.68 46 GLN C N 1
ATOM 7801 C CA . GLN C 3 48 ? 44.281 59.067 56.328 1.00 32.83 46 GLN C CA 1
ATOM 7802 C C . GLN C 3 48 ? 45.326 59.019 55.219 1.00 32.59 46 GLN C C 1
ATOM 7803 O O . GLN C 3 48 ? 46.095 58.072 55.127 1.00 32.57 46 GLN C O 1
ATOM 7809 N N . GLU C 3 49 ? 45.309 60.019 54.352 1.00 34.24 47 GLU C N 1
ATOM 7810 C CA . GLU C 3 49 ? 46.254 60.097 53.243 1.00 36.20 47 GLU C CA 1
ATOM 7811 C C . GLU C 3 49 ? 47.620 60.465 53.794 1.00 34.29 47 GLU C C 1
ATOM 7812 O O . GLU C 3 49 ? 47.749 61.421 54.569 1.00 33.25 47 GLU C O 1
ATOM 7818 N N . VAL C 3 50 ? 48.628 59.683 53.408 1.00 32.50 48 VAL C N 1
ATOM 7819 C CA . VAL C 3 50 ? 50.010 59.926 53.801 1.00 30.35 48 VAL C CA 1
ATOM 7820 C C . VAL C 3 50 ? 50.856 59.939 52.541 1.00 31.37 48 VAL C C 1
ATOM 7821 O O . VAL C 3 50 ? 50.692 59.088 51.659 1.00 31.60 48 VAL C O 1
ATOM 7825 N N . ARG C 3 51 ? 51.761 60.903 52.460 1.00 32.11 49 ARG C N 1
ATOM 7826 C CA . ARG C 3 51 ? 52.721 60.979 51.367 1.00 33.36 49 ARG C CA 1
ATOM 7827 C C . ARG C 3 51 ? 53.952 60.207 51.748 1.00 31.07 49 ARG C C 1
ATOM 7828 O O . ARG C 3 51 ? 54.319 60.166 52.925 1.00 31.64 49 ARG C O 1
ATOM 7836 N N . CYS C 3 52 ? 54.606 59.600 50.768 1.00 29.18 50 CYS C N 1
ATOM 7837 C CA . CYS C 3 52 ? 55.925 59.048 51.020 1.00 27.46 50 CYS C CA 1
ATOM 7838 C C . CYS C 3 52 ? 56.912 60.209 50.853 1.00 26.81 50 CYS C C 1
ATOM 7839 O O . CYS C 3 52 ? 56.550 61.226 50.270 1.00 27.77 50 CYS C O 1
ATOM 7842 N N . PRO C 3 53 ? 58.142 60.090 51.391 1.00 25.40 51 PRO C N 1
ATOM 7843 C CA . PRO C 3 53 ? 58.756 59.000 52.176 1.00 24.06 51 PRO C CA 1
ATOM 7844 C C . PRO C 3 53 ? 58.280 58.937 53.633 1.00 23.06 51 PRO C C 1
ATOM 7845 O O . PRO C 3 53 ? 58.079 59.966 54.294 1.00 22.70 51 PRO C O 1
ATOM 7849 N N . VAL C 3 54 ? 58.101 57.724 54.130 1.00 22.39 52 VAL C N 1
ATOM 7850 C CA . VAL C 3 54 ? 57.591 57.511 55.472 1.00 21.28 52 VAL C CA 1
ATOM 7851 C C . VAL C 3 54 ? 58.088 56.136 55.931 1.00 21.36 52 VAL C C 1
ATOM 7852 O O . VAL C 3 54 ? 58.322 55.250 55.108 1.00 21.83 52 VAL C O 1
ATOM 7856 N N . THR C 3 55 ? 58.299 55.995 57.235 1.00 20.85 53 THR C N 1
ATOM 7857 C CA . THR C 3 55 ? 58.720 54.743 57.825 1.00 20.69 53 THR C CA 1
ATOM 7858 C C . THR C 3 55 ? 57.566 54.148 58.617 1.00 20.45 53 THR C C 1
ATOM 7859 O O . THR C 3 55 ? 57.009 54.795 59.525 1.00 20.87 53 THR C O 1
ATOM 7863 N N . VAL C 3 56 ? 57.209 52.919 58.275 1.00 20.50 54 VAL C N 1
ATOM 7864 C CA . VAL C 3 56 ? 56.019 52.269 58.825 1.00 20.46 54 VAL C CA 1
ATOM 7865 C C . VAL C 3 56 ? 56.401 51.292 59.954 1.00 20.85 54 VAL C C 1
ATOM 7866 O O . VAL C 3 56 ? 57.266 50.426 59.773 1.00 20.50 54 VAL C O 1
ATOM 7870 N N . CYS C 3 57 ? 55.738 51.459 61.106 1.00 21.37 55 CYS C N 1
ATOM 7871 C CA . CYS C 3 57 ? 56.000 50.703 62.327 1.00 21.71 55 CYS C CA 1
ATOM 7872 C C . CYS C 3 57 ? 54.736 50.048 62.861 1.00 22.18 55 CYS C C 1
ATOM 7873 O O . CYS C 3 57 ? 53.618 50.606 62.762 1.00 22.96 55 CYS C O 1
ATOM 7876 N N . GLY C 3 58 ? 54.932 48.887 63.475 1.00 22.36 56 GLY C N 1
ATOM 7877 C CA . GLY C 3 58 ? 53.872 48.145 64.139 1.00 22.68 56 GLY C CA 1
ATOM 7878 C C . GLY C 3 58 ? 53.905 48.329 65.645 1.00 23.14 56 GLY C C 1
ATOM 7879 O O . GLY C 3 58 ? 54.324 49.398 66.141 1.00 23.28 56 GLY C O 1
ATOM 7880 N N . ASP C 3 59 ? 53.479 47.286 66.363 1.00 22.63 57 ASP C N 1
ATOM 7881 C CA . ASP C 3 59 ? 53.167 47.363 67.795 1.00 22.88 57 ASP C CA 1
ATOM 7882 C C . ASP C 3 59 ? 54.364 47.755 68.629 1.00 22.73 57 ASP C C 1
ATOM 7883 O O . ASP C 3 59 ? 55.474 47.313 68.343 1.00 23.14 57 ASP C O 1
ATOM 7888 N N . VAL C 3 60 ? 54.128 48.547 69.684 1.00 22.43 58 VAL C N 1
ATOM 7889 C CA . VAL C 3 60 ? 55.192 48.981 70.604 1.00 22.26 58 VAL C CA 1
ATOM 7890 C C . VAL C 3 60 ? 54.894 48.556 72.053 1.00 22.82 58 VAL C C 1
ATOM 7891 O O . VAL C 3 60 ? 55.808 48.214 72.808 1.00 23.01 58 VAL C O 1
ATOM 7895 N N . HIS C 3 61 ? 53.616 48.584 72.437 1.00 23.06 59 HIS C N 1
ATOM 7896 C CA . HIS C 3 61 ? 53.158 48.036 73.729 1.00 23.34 59 HIS C CA 1
ATOM 7897 C C . HIS C 3 61 ? 53.973 48.481 74.951 1.00 23.30 59 HIS C C 1
ATOM 7898 O O . HIS C 3 61 ? 54.377 47.652 75.768 1.00 22.81 59 HIS C O 1
ATOM 7905 N N . GLY C 3 62 ? 54.216 49.792 75.048 1.00 23.14 60 GLY C N 1
ATOM 7906 C CA . GLY C 3 62 ? 54.844 50.403 76.223 1.00 22.74 60 GLY C CA 1
ATOM 7907 C C . GLY C 3 62 ? 56.315 50.087 76.425 1.00 23.04 60 GLY C C 1
ATOM 7908 O O . GLY C 3 62 ? 56.891 50.400 77.475 1.00 23.14 60 GLY C O 1
ATOM 7909 N N . GLN C 3 63 ? 56.940 49.491 75.417 1.00 22.87 61 GLN C N 1
ATOM 7910 C CA . GLN C 3 63 ? 58.357 49.167 75.497 1.00 23.60 61 GLN C CA 1
ATOM 7911 C C . GLN C 3 63 ? 59.177 50.396 75.134 1.00 24.08 61 GLN C C 1
ATOM 7912 O O . GLN C 3 63 ? 59.784 50.496 74.034 1.00 23.77 61 GLN C O 1
ATOM 7918 N N . PHE C 3 64 ? 59.170 51.345 76.065 1.00 24.27 62 PHE C N 1
ATOM 7919 C CA . PHE C 3 64 ? 59.776 52.647 75.845 1.00 24.79 62 PHE C CA 1
ATOM 7920 C C . PHE C 3 64 ? 61.232 52.528 75.392 1.00 25.70 62 PHE C C 1
ATOM 7921 O O . PHE C 3 64 ? 61.645 53.168 74.427 1.00 25.43 62 PHE C O 1
ATOM 7929 N N . HIS C 3 65 ? 62.009 51.718 76.101 1.00 27.51 63 HIS C N 1
ATOM 7930 C CA . HIS C 3 65 ? 63.430 51.554 75.787 1.00 28.48 63 HIS C CA 1
ATOM 7931 C C . HIS C 3 65 ? 63.645 50.981 74.379 1.00 27.16 63 HIS C C 1
ATOM 7932 O O . HIS C 3 65 ? 64.649 51.305 73.729 1.00 26.82 63 HIS C O 1
ATOM 7939 N N . ASP C 3 66 ? 62.708 50.156 73.912 1.00 24.64 64 ASP C N 1
ATOM 7940 C CA . ASP C 3 66 ? 62.764 49.673 72.531 1.00 24.14 64 ASP C CA 1
ATOM 7941 C C . ASP C 3 66 ? 62.238 50.674 71.510 1.00 23.05 64 ASP C C 1
ATOM 7942 O O . ASP C 3 66 ? 62.641 50.637 70.350 1.00 23.43 64 ASP C O 1
ATOM 7947 N N . LEU C 3 67 ? 61.332 51.553 71.925 1.00 22.40 65 LEU C N 1
ATOM 7948 C CA . LEU C 3 67 ? 60.945 52.687 71.091 1.00 21.64 65 LEU C CA 1
ATOM 7949 C C . LEU C 3 67 ? 62.142 53.630 70.855 1.00 21.80 65 LEU C C 1
ATOM 7950 O O . LEU C 3 67 ? 62.323 54.144 69.746 1.00 21.67 65 LEU C O 1
ATOM 7955 N N . MET C 3 68 ? 62.972 53.828 71.872 1.00 22.05 66 MET C N 1
ATOM 7956 C CA . MET C 3 68 ? 64.170 54.645 71.695 1.00 23.11 66 MET C CA 1
ATOM 7957 C C . MET C 3 68 ? 65.111 53.960 70.714 1.00 23.59 66 MET C C 1
ATOM 7958 O O . MET C 3 68 ? 65.715 54.625 69.857 1.00 24.39 66 MET C O 1
ATOM 7963 N N . GLU C 3 69 ? 65.219 52.632 70.825 1.00 23.54 67 GLU C N 1
ATOM 7964 C CA . GLU C 3 69 ? 66.036 51.853 69.918 1.00 23.74 67 GLU C CA 1
ATOM 7965 C C . GLU C 3 69 ? 65.498 52.018 68.494 1.00 22.55 67 GLU C C 1
ATOM 7966 O O . GLU C 3 69 ? 66.262 52.161 67.555 1.00 22.56 67 GLU C O 1
ATOM 7972 N N . LEU C 3 70 ? 64.179 52.043 68.342 1.00 21.66 68 LEU C N 1
ATOM 7973 C CA . LEU C 3 70 ? 63.576 52.177 67.020 1.00 20.95 68 LEU C CA 1
ATOM 7974 C C . LEU C 3 70 ? 64.013 53.494 66.385 1.00 20.99 68 LEU C C 1
ATOM 7975 O O . LEU C 3 70 ? 64.385 53.531 65.195 1.00 20.58 68 LEU C O 1
ATOM 7980 N N . PHE C 3 71 ? 63.981 54.563 67.183 1.00 20.89 69 PHE C N 1
ATOM 7981 C CA . PHE C 3 71 ? 64.444 55.868 66.710 1.00 21.44 69 PHE C CA 1
ATOM 7982 C C . PHE C 3 71 ? 65.934 55.889 66.342 1.00 22.64 69 PHE C C 1
ATOM 7983 O O . PHE C 3 71 ? 66.323 56.579 65.377 1.00 22.97 69 PHE C O 1
ATOM 7991 N N . ARG C 3 72 ? 66.747 55.105 67.060 1.00 23.31 70 ARG C N 1
ATOM 7992 C CA . ARG C 3 72 ? 68.168 54.933 66.713 1.00 24.07 70 ARG C CA 1
ATOM 7993 C C . ARG C 3 72 ? 68.359 54.286 65.342 1.00 24.35 70 ARG C C 1
ATOM 7994 O O . ARG C 3 72 ? 69.374 54.516 64.684 1.00 25.35 70 ARG C O 1
ATOM 8002 N N . ILE C 3 73 ? 67.391 53.478 64.920 1.00 23.70 71 ILE C N 1
ATOM 8003 C CA . ILE C 3 73 ? 67.469 52.747 63.667 1.00 24.33 71 ILE C CA 1
ATOM 8004 C C . ILE C 3 73 ? 66.881 53.596 62.529 1.00 24.44 71 ILE C C 1
ATOM 8005 O O . ILE C 3 73 ? 67.483 53.719 61.457 1.00 24.91 71 ILE C O 1
ATOM 8010 N N . GLY C 3 74 ? 65.698 54.167 62.756 1.00 23.53 72 GLY C N 1
ATOM 8011 C CA . GLY C 3 74 ? 64.993 54.904 61.707 1.00 23.27 72 GLY C CA 1
ATOM 8012 C C . GLY C 3 74 ? 65.314 56.380 61.584 1.00 23.67 72 GLY C C 1
ATOM 8013 O O . GLY C 3 74 ? 65.082 56.974 60.543 1.00 24.53 72 GLY C O 1
ATOM 8014 N N . GLY C 3 75 ? 65.849 56.975 62.643 1.00 23.75 73 GLY C N 1
ATOM 8015 C CA . GLY C 3 75 ? 66.117 58.407 62.672 1.00 23.74 73 GLY C CA 1
ATOM 8016 C C . GLY C 3 75 ? 65.122 59.111 63.580 1.00 23.12 73 GLY C C 1
ATOM 8017 O O . GLY C 3 75 ? 64.047 58.577 63.875 1.00 22.11 73 GLY C O 1
ATOM 8018 N N . LYS C 3 76 ? 65.476 60.311 64.017 1.00 23.47 74 LYS C N 1
ATOM 8019 C CA . LYS C 3 76 ? 64.614 61.080 64.910 1.00 23.86 74 LYS C CA 1
ATOM 8020 C C . LYS C 3 76 ? 63.452 61.763 64.195 1.00 23.51 74 LYS C C 1
ATOM 8021 O O . LYS C 3 76 ? 63.565 62.223 63.051 1.00 23.93 74 LYS C O 1
ATOM 8027 N N . SER C 3 77 ? 62.329 61.830 64.886 1.00 23.06 75 SER C N 1
ATOM 8028 C CA . SER C 3 77 ? 61.284 62.768 64.553 1.00 22.88 75 SER C CA 1
ATOM 8029 C C . SER C 3 77 ? 61.804 64.148 64.926 1.00 22.90 75 SER C C 1
ATOM 8030 O O . SER C 3 77 ? 62.404 64.318 65.980 1.00 23.07 75 SER C O 1
ATOM 8033 N N . PRO C 3 78 ? 61.588 65.155 64.063 1.00 23.05 76 PRO C N 1
ATOM 8034 C CA . PRO C 3 78 ? 60.790 65.158 62.840 1.00 22.54 76 PRO C CA 1
ATOM 8035 C C . PRO C 3 78 ? 61.572 64.859 61.564 1.00 22.98 76 PRO C C 1
ATOM 8036 O O . PRO C 3 78 ? 60.961 64.836 60.488 1.00 23.09 76 PRO C O 1
ATOM 8040 N N . ASP C 3 79 ? 62.890 64.650 61.648 1.00 22.99 77 ASP C N 1
ATOM 8041 C CA . ASP C 3 79 ? 63.687 64.460 60.425 1.00 23.08 77 ASP C CA 1
ATOM 8042 C C . ASP C 3 79 ? 63.196 63.306 59.581 1.00 22.99 77 ASP C C 1
ATOM 8043 O O . ASP C 3 79 ? 63.077 63.430 58.348 1.00 23.46 77 ASP C O 1
ATOM 8048 N N . THR C 3 80 ? 62.927 62.173 60.221 1.00 22.33 78 THR C N 1
ATOM 8049 C CA . THR C 3 80 ? 62.275 61.077 59.509 1.00 22.14 78 THR C CA 1
ATOM 8050 C C . THR C 3 80 ? 60.789 61.052 59.813 1.00 21.30 78 THR C C 1
ATOM 8051 O O . THR C 3 80 ? 60.375 61.283 60.944 1.00 21.40 78 THR C O 1
ATOM 8055 N N . ASN C 3 81 ? 60.006 60.814 58.769 1.00 20.87 79 ASN C N 1
ATOM 8056 C CA . ASN C 3 81 ? 58.546 60.718 58.863 1.00 20.27 79 ASN C CA 1
ATOM 8057 C C . ASN C 3 81 ? 58.161 59.311 59.333 1.00 19.79 79 ASN C C 1
ATOM 8058 O O . ASN C 3 81 ? 58.790 58.320 58.925 1.00 20.23 79 ASN C O 1
ATOM 8063 N N . TYR C 3 82 ? 57.160 59.219 60.212 1.00 18.81 80 TYR C N 1
ATOM 8064 C CA . TYR C 3 82 ? 56.733 57.943 60.751 1.00 18.02 80 TYR C CA 1
ATOM 8065 C C . TYR C 3 82 ? 55.248 57.694 60.559 1.00 18.25 80 TYR C C 1
ATOM 8066 O O . TYR C 3 82 ? 54.430 58.616 60.605 1.00 18.06 80 TYR C O 1
ATOM 8075 N N . LEU C 3 83 ? 54.904 56.425 60.379 1.00 18.81 81 LEU C N 1
ATOM 8076 C CA . LEU C 3 83 ? 53.523 55.993 60.415 1.00 19.49 81 LEU C CA 1
ATOM 8077 C C . LEU C 3 83 ? 53.455 54.843 61.420 1.00 20.25 81 LEU C C 1
ATOM 8078 O O . LEU C 3 83 ? 54.036 53.766 61.210 1.00 20.86 81 LEU C O 1
ATOM 8083 N N . PHE C 3 84 ? 52.782 55.081 62.539 1.00 20.81 82 PHE C N 1
ATOM 8084 C CA . PHE C 3 84 ? 52.597 54.048 63.531 1.00 21.38 82 PHE C CA 1
ATOM 8085 C C . PHE C 3 84 ? 51.233 53.381 63.342 1.00 22.28 82 PHE C C 1
ATOM 8086 O O . PHE C 3 84 ? 50.210 54.067 63.134 1.00 22.64 82 PHE C O 1
ATOM 8094 N N . MET C 3 85 ? 51.219 52.053 63.418 1.00 22.31 83 MET C N 1
ATOM 8095 C CA . MET C 3 85 ? 49.979 51.284 63.193 1.00 23.42 83 MET C CA 1
ATOM 8096 C C . MET C 3 85 ? 49.221 50.869 64.473 1.00 23.37 83 MET C C 1
ATOM 8097 O O . MET C 3 85 ? 48.400 49.970 64.435 1.00 24.89 83 MET C O 1
ATOM 8102 N N . GLY C 3 86 ? 49.477 51.518 65.601 1.00 23.26 84 GLY C N 1
ATOM 8103 C CA . GLY C 3 86 ? 48.693 51.255 66.821 1.00 23.22 84 GLY C CA 1
ATOM 8104 C C . GLY C 3 86 ? 49.363 50.350 67.851 1.00 23.67 84 GLY C C 1
ATOM 8105 O O . GLY C 3 86 ? 50.511 49.929 67.668 1.00 23.70 84 GLY C O 1
ATOM 8106 N N . ASP C 3 87 ? 48.628 50.015 68.919 1.00 23.86 85 ASP C N 1
ATOM 8107 C CA . ASP C 3 87 ? 49.138 49.205 70.022 1.00 23.87 85 ASP C CA 1
ATOM 8108 C C . ASP C 3 87 ? 50.391 49.843 70.662 1.00 23.68 85 ASP C C 1
ATOM 8109 O O . ASP C 3 87 ? 51.487 49.271 70.650 1.00 23.24 85 ASP C O 1
ATOM 8114 N N . TYR C 3 88 ? 50.193 51.058 71.185 1.00 23.65 86 TYR C N 1
ATOM 8115 C CA . TYR C 3 88 ? 51.221 51.858 71.876 1.00 23.22 86 TYR C CA 1
ATOM 8116 C C . TYR C 3 88 ? 51.304 51.488 73.342 1.00 24.04 86 TYR C C 1
ATOM 8117 O O . TYR C 3 88 ? 52.324 51.683 73.991 1.00 24.86 86 TYR C O 1
ATOM 8126 N N . VAL C 3 89 ? 50.224 50.901 73.829 1.00 24.42 87 VAL C N 1
ATOM 8127 C CA . VAL C 3 89 ? 49.857 50.880 75.226 1.00 25.39 87 VAL C CA 1
ATOM 8128 C C . VAL C 3 89 ? 49.621 49.404 75.629 1.00 26.30 87 VAL C C 1
ATOM 8129 O O . VAL C 3 89 ? 49.457 48.559 74.751 1.00 25.47 87 VAL C O 1
ATOM 8133 N N . ASP C 3 90 ? 49.650 49.105 76.935 1.00 27.84 88 ASP C N 1
ATOM 8134 C CA . ASP C 3 90 ? 49.463 47.742 77.509 1.00 28.96 88 ASP C CA 1
ATOM 8135 C C . ASP C 3 90 ? 50.727 46.872 77.540 1.00 29.69 88 ASP C C 1
ATOM 8136 O O . ASP C 3 90 ? 51.584 46.975 76.674 1.00 29.36 88 ASP C O 1
ATOM 8141 N N . ARG C 3 91 ? 50.823 45.999 78.541 1.00 31.84 89 ARG C N 1
ATOM 8142 C CA . ARG C 3 91 ? 51.854 44.961 78.582 1.00 33.21 89 ARG C CA 1
ATOM 8143 C C . ARG C 3 91 ? 53.216 45.439 79.113 1.00 32.55 89 ARG C C 1
ATOM 8144 O O . ARG C 3 91 ? 53.751 44.842 80.036 1.00 33.19 89 ARG C O 1
ATOM 8152 N N . GLY C 3 92 ? 53.780 46.505 78.540 1.00 30.92 90 GLY C N 1
ATOM 8153 C CA . GLY C 3 92 ? 55.083 46.988 78.985 1.00 29.95 90 GLY C CA 1
ATOM 8154 C C . GLY C 3 92 ? 54.965 47.843 80.234 1.00 31.20 90 GLY C C 1
ATOM 8155 O O . GLY C 3 92 ? 53.862 48.156 80.679 1.00 31.58 90 GLY C O 1
ATOM 8156 N N . TYR C 3 93 ? 56.098 48.240 80.804 1.00 30.70 91 TYR C N 1
ATOM 8157 C CA . TYR C 3 93 ? 56.083 49.086 81.992 1.00 30.67 91 TYR C CA 1
ATOM 8158 C C . TYR C 3 93 ? 55.994 50.597 81.717 1.00 30.13 91 TYR C C 1
ATOM 8159 O O . TYR C 3 93 ? 55.858 51.408 82.644 1.00 30.07 91 TYR C O 1
ATOM 8168 N N . TYR C 3 94 ? 56.057 50.986 80.449 1.00 28.57 92 TYR C N 1
ATOM 8169 C CA . TYR C 3 94 ? 56.106 52.403 80.133 1.00 27.62 92 TYR C CA 1
ATOM 8170 C C . TYR C 3 94 ? 55.079 52.800 79.081 1.00 26.28 92 TYR C C 1
ATOM 8171 O O . TYR C 3 94 ? 55.375 53.599 78.176 1.00 25.94 92 TYR C O 1
ATOM 8180 N N . SER C 3 95 ? 53.875 52.235 79.177 1.00 25.27 93 SER C N 1
ATOM 8181 C CA . SER C 3 95 ? 52.790 52.645 78.289 1.00 24.21 93 SER C CA 1
ATOM 8182 C C . SER C 3 95 ? 52.519 54.150 78.361 1.00 24.26 93 SER C C 1
ATOM 8183 O O . SER C 3 95 ? 52.380 54.795 77.325 1.00 23.96 93 SER C O 1
ATOM 8186 N N . VAL C 3 96 ? 52.485 54.708 79.571 1.00 24.41 94 VAL C N 1
ATOM 8187 C CA . VAL C 3 96 ? 52.246 56.142 79.750 1.00 25.00 94 VAL C CA 1
ATOM 8188 C C . VAL C 3 96 ? 53.245 56.991 78.947 1.00 25.07 94 VAL C C 1
ATOM 8189 O O . VAL C 3 96 ? 52.842 57.820 78.118 1.00 25.46 94 VAL C O 1
ATOM 8193 N N . GLU C 3 97 ? 54.536 56.761 79.173 1.00 24.92 95 GLU C N 1
ATOM 8194 C CA . GLU C 3 97 ? 55.587 57.560 78.556 1.00 24.62 95 GLU C CA 1
ATOM 8195 C C . GLU C 3 97 ? 55.595 57.310 77.055 1.00 23.64 95 GLU C C 1
ATOM 8196 O O . GLU C 3 97 ? 55.913 58.210 76.265 1.00 23.22 95 GLU C O 1
ATOM 8202 N N . THR C 3 98 ? 55.248 56.087 76.662 1.00 23.23 96 THR C N 1
ATOM 8203 C CA . THR C 3 98 ? 55.199 55.730 75.238 1.00 22.21 96 THR C CA 1
ATOM 8204 C C . THR C 3 98 ? 54.075 56.480 74.507 1.00 21.91 96 THR C C 1
ATOM 8205 O O . THR C 3 98 ? 54.377 57.166 73.529 1.00 21.23 96 THR C O 1
ATOM 8209 N N . VAL C 3 99 ? 52.809 56.387 74.966 1.00 21.85 97 VAL C N 1
ATOM 8210 C CA . VAL C 3 99 ? 51.737 57.124 74.249 1.00 21.80 97 VAL C CA 1
ATOM 8211 C C . VAL C 3 99 ? 51.881 58.617 74.308 1.00 21.82 97 VAL C C 1
ATOM 8212 O O . VAL C 3 99 ? 51.553 59.287 73.352 1.00 22.02 97 VAL C O 1
ATOM 8216 N N . THR C 3 100 ? 52.315 59.135 75.447 1.00 22.37 98 THR C N 1
ATOM 8217 C CA . THR C 3 100 ? 52.499 60.568 75.593 1.00 22.50 98 THR C CA 1
ATOM 8218 C C . THR C 3 100 ? 53.567 61.067 74.621 1.00 22.33 98 THR C C 1
ATOM 8219 O O . THR C 3 100 ? 53.363 62.098 73.987 1.00 22.56 98 THR C O 1
ATOM 8223 N N . LEU C 3 101 ? 54.682 60.340 74.479 1.00 22.23 99 LEU C N 1
ATOM 8224 C CA . LEU C 3 101 ? 55.714 60.759 73.529 1.00 21.83 99 LEU C CA 1
ATOM 8225 C C . LEU C 3 101 ? 55.100 60.835 72.154 1.00 21.42 99 LEU C C 1
ATOM 8226 O O . LEU C 3 101 ? 55.232 61.837 71.476 1.00 21.63 99 LEU C O 1
ATOM 8231 N N . LEU C 3 102 ? 54.380 59.794 71.766 1.00 21.29 100 LEU C N 1
ATOM 8232 C CA . LEU C 3 102 ? 53.882 59.713 70.408 1.00 21.08 100 LEU C CA 1
ATOM 8233 C C . LEU C 3 102 ? 52.785 60.729 70.122 1.00 21.63 100 LEU C C 1
ATOM 8234 O O . LEU C 3 102 ? 52.730 61.274 69.009 1.00 21.58 100 LEU C O 1
ATOM 8239 N N . VAL C 3 103 ? 51.912 61.004 71.092 1.00 21.67 101 VAL C N 1
ATOM 8240 C CA . VAL C 3 103 ? 50.917 62.011 70.792 1.00 21.63 101 VAL C CA 1
ATOM 8241 C C . VAL C 3 103 ? 51.530 63.405 70.892 1.00 21.83 101 VAL C C 1
ATOM 8242 O O . VAL C 3 103 ? 51.094 64.316 70.173 1.00 21.88 101 VAL C O 1
ATOM 8246 N N . ALA C 3 104 ? 52.567 63.566 71.726 1.00 21.49 102 ALA C N 1
ATOM 8247 C CA . ALA C 3 104 ? 53.266 64.855 71.792 1.00 21.38 102 ALA C CA 1
ATOM 8248 C C . ALA C 3 104 ? 53.935 65.119 70.455 1.00 21.11 102 ALA C C 1
ATOM 8249 O O . ALA C 3 104 ? 53.960 66.258 70.000 1.00 21.55 102 ALA C O 1
ATOM 8251 N N . LEU C 3 105 ? 54.453 64.071 69.815 1.00 20.50 103 LEU C N 1
ATOM 8252 C CA . LEU C 3 105 ? 55.046 64.224 68.476 1.00 20.49 103 LEU C CA 1
ATOM 8253 C C . LEU C 3 105 ? 54.005 64.553 67.405 1.00 20.73 103 LEU C C 1
ATOM 8254 O O . LEU C 3 105 ? 54.256 65.346 66.497 1.00 21.46 103 LEU C O 1
ATOM 8259 N N . LYS C 3 106 ? 52.831 63.949 67.520 1.00 20.70 104 LYS C N 1
ATOM 8260 C CA . LYS C 3 106 ? 51.749 64.206 66.604 1.00 20.81 104 LYS C CA 1
ATOM 8261 C C . LYS C 3 106 ? 51.291 65.668 66.734 1.00 21.44 104 LYS C C 1
ATOM 8262 O O . LYS C 3 106 ? 51.054 66.348 65.733 1.00 21.81 104 LYS C O 1
ATOM 8268 N N . VAL C 3 107 ? 51.203 66.156 67.963 1.00 21.28 105 VAL C N 1
ATOM 8269 C CA . VAL C 3 107 ? 50.744 67.512 68.214 1.00 21.81 105 VAL C CA 1
ATOM 8270 C C . VAL C 3 107 ? 51.778 68.529 67.770 1.00 22.06 105 VAL C C 1
ATOM 8271 O O . VAL C 3 107 ? 51.443 69.588 67.230 1.00 22.97 105 VAL C O 1
ATOM 8275 N N . ARG C 3 108 ? 53.036 68.226 68.020 1.00 21.90 106 ARG C N 1
ATOM 8276 C CA . ARG C 3 108 ? 54.128 69.115 67.625 1.00 22.13 106 ARG C CA 1
ATOM 8277 C C . ARG C 3 108 ? 54.370 69.090 66.101 1.00 22.32 106 ARG C C 1
ATOM 8278 O O . ARG C 3 108 ? 54.651 70.137 65.483 1.00 22.96 106 ARG C O 1
ATOM 8286 N N . TYR C 3 109 ? 54.272 67.899 65.512 1.00 21.95 107 TYR C N 1
ATOM 8287 C CA . TYR C 3 109 ? 54.651 67.682 64.117 1.00 22.48 107 TYR C CA 1
ATOM 8288 C C . TYR C 3 109 ? 53.551 66.892 63.384 1.00 23.31 107 TYR C C 1
ATOM 8289 O O . TYR C 3 109 ? 53.765 65.753 62.951 1.00 23.23 107 TYR C O 1
ATOM 8298 N N . ARG C 3 110 ? 52.373 67.491 63.243 1.00 24.37 108 ARG C N 1
ATOM 8299 C CA . ARG C 3 110 ? 51.236 66.784 62.660 1.00 24.62 108 ARG C CA 1
ATOM 8300 C C . ARG C 3 110 ? 51.430 66.246 61.237 1.00 24.31 108 ARG C C 1
ATOM 8301 O O . ARG C 3 110 ? 50.718 65.321 60.843 1.00 23.73 108 ARG C O 1
ATOM 8309 N N . GLU C 3 111 ? 52.351 66.824 60.460 1.00 24.62 109 GLU C N 1
ATOM 8310 C CA . GLU C 3 111 ? 52.611 66.315 59.101 1.00 25.01 109 GLU C CA 1
ATOM 8311 C C . GLU C 3 111 ? 53.728 65.249 59.081 1.00 23.91 109 GLU C C 1
ATOM 8312 O O . GLU C 3 111 ? 53.939 64.600 58.049 1.00 23.09 109 GLU C O 1
ATOM 8318 N N . ARG C 3 112 ? 54.454 65.100 60.197 1.00 22.34 110 ARG C N 1
ATOM 8319 C CA . ARG C 3 112 ? 55.648 64.260 60.217 1.00 21.97 110 ARG C CA 1
ATOM 8320 C C . ARG C 3 112 ? 55.342 62.879 60.779 1.00 22.10 110 ARG C C 1
ATOM 8321 O O . ARG C 3 112 ? 56.156 61.949 60.675 1.00 21.41 110 ARG C O 1
ATOM 8329 N N . ILE C 3 113 ? 54.154 62.736 61.360 1.00 22.72 111 ILE C N 1
ATOM 8330 C CA . ILE C 3 113 ? 53.832 61.499 62.025 1.00 23.32 111 ILE C CA 1
ATOM 8331 C C . ILE C 3 113 ? 52.336 61.191 61.977 1.00 23.15 111 ILE C C 1
ATOM 8332 O O . ILE C 3 113 ? 51.487 62.071 62.149 1.00 23.26 111 ILE C O 1
ATOM 8337 N N . THR C 3 114 ? 52.036 59.931 61.688 1.00 22.40 112 THR C N 1
ATOM 8338 C CA . THR C 3 114 ? 50.683 59.441 61.662 1.00 22.16 112 THR C CA 1
ATOM 8339 C C . THR C 3 114 ? 50.570 58.341 62.693 1.00 21.75 112 THR C C 1
ATOM 8340 O O . THR C 3 114 ? 51.377 57.405 62.711 1.00 20.88 112 THR C O 1
ATOM 8344 N N . ILE C 3 115 ? 49.568 58.471 63.556 1.00 22.05 113 ILE C N 1
ATOM 8345 C CA . ILE C 3 115 ? 49.269 57.463 64.557 1.00 22.38 113 ILE C CA 1
ATOM 8346 C C . ILE C 3 115 ? 47.878 56.872 64.303 1.00 22.79 113 ILE C C 1
ATOM 8347 O O . ILE C 3 115 ? 46.877 57.602 64.267 1.00 23.89 113 ILE C O 1
ATOM 8352 N N . LEU C 3 116 ? 47.838 55.562 64.062 1.00 22.08 114 LEU C N 1
ATOM 8353 C CA . LEU C 3 116 ? 46.587 54.836 63.857 1.00 22.10 114 LEU C CA 1
ATOM 8354 C C . LEU C 3 116 ? 46.155 54.160 65.142 1.00 22.62 114 LEU C C 1
ATOM 8355 O O . LEU C 3 116 ? 46.953 54.014 66.075 1.00 22.20 114 LEU C O 1
ATOM 8360 N N . ARG C 3 117 ? 44.876 53.784 65.194 1.00 23.14 115 ARG C N 1
ATOM 8361 C CA . ARG C 3 117 ? 44.313 53.071 66.331 1.00 23.43 115 ARG C CA 1
ATOM 8362 C C . ARG C 3 117 ? 44.636 51.578 66.243 1.00 23.61 115 ARG C C 1
ATOM 8363 O O . ARG C 3 117 ? 44.466 50.960 65.184 1.00 24.03 115 ARG C O 1
ATOM 8371 N N . GLY C 3 118 ? 45.075 50.995 67.357 1.00 23.77 116 GLY C N 1
ATOM 8372 C CA . GLY C 3 118 ? 45.283 49.544 67.454 1.00 23.99 116 GLY C CA 1
ATOM 8373 C C . GLY C 3 118 ? 44.132 48.988 68.258 1.00 25.05 116 GLY C C 1
ATOM 8374 O O . GLY C 3 118 ? 43.330 49.760 68.783 1.00 25.19 116 GLY C O 1
ATOM 8375 N N . ASN C 3 119 ? 44.035 47.664 68.368 1.00 25.92 117 ASN C N 1
ATOM 8376 C CA . ASN C 3 119 ? 42.947 47.061 69.163 1.00 28.00 117 ASN C CA 1
ATOM 8377 C C . ASN C 3 119 ? 43.131 47.285 70.675 1.00 28.17 117 ASN C C 1
ATOM 8378 O O . ASN C 3 119 ? 42.202 47.118 71.436 1.00 30.32 117 ASN C O 1
ATOM 8383 N N . HIS C 3 120 ? 44.333 47.653 71.097 1.00 27.69 118 HIS C N 1
ATOM 8384 C CA . HIS C 3 120 ? 44.595 47.967 72.499 1.00 27.45 118 HIS C CA 1
ATOM 8385 C C . HIS C 3 120 ? 44.316 49.423 72.831 1.00 28.01 118 HIS C C 1
ATOM 8386 O O . HIS C 3 120 ? 44.312 49.778 74.007 1.00 28.83 118 HIS C O 1
ATOM 8393 N N . GLU C 3 121 ? 44.114 50.289 71.845 1.00 27.69 119 GLU C N 1
ATOM 8394 C CA . GLU C 3 121 ? 43.626 51.606 72.253 1.00 29.62 119 GLU C CA 1
ATOM 8395 C C . GLU C 3 121 ? 42.094 51.672 72.355 1.00 31.33 119 GLU C C 1
ATOM 8396 O O . GLU C 3 121 ? 41.384 52.227 71.509 1.00 31.14 119 GLU C O 1
ATOM 8402 N N . SER C 3 122 ? 41.638 51.081 73.455 1.00 33.00 120 SER C N 1
ATOM 8403 C CA . SER C 3 122 ? 40.269 50.684 73.687 1.00 35.17 120 SER C CA 1
ATOM 8404 C C . SER C 3 122 ? 40.061 50.646 75.208 1.00 35.54 120 SER C C 1
ATOM 8405 O O . SER C 3 122 ? 40.934 50.213 75.956 1.00 36.71 120 SER C O 1
ATOM 8408 N N . ARG C 3 123 ? 38.916 51.116 75.667 1.00 35.82 121 ARG C N 1
ATOM 8409 C CA . ARG C 3 123 ? 38.648 51.169 77.099 1.00 36.86 121 ARG C CA 1
ATOM 8410 C C . ARG C 3 123 ? 38.704 49.801 77.751 1.00 38.03 121 ARG C C 1
ATOM 8411 O O . ARG C 3 123 ? 39.365 49.626 78.773 1.00 37.80 121 ARG C O 1
ATOM 8419 N N . GLN C 3 124 ? 38.024 48.833 77.142 1.00 39.82 122 GLN C N 1
ATOM 8420 C CA . GLN C 3 124 ? 37.924 47.484 77.692 1.00 41.73 122 GLN C CA 1
ATOM 8421 C C . GLN C 3 124 ? 39.233 46.695 77.716 1.00 40.41 122 GLN C C 1
ATOM 8422 O O . GLN C 3 124 ? 39.517 46.010 78.689 1.00 39.55 122 GLN C O 1
ATOM 8428 N N . ILE C 3 125 ? 40.019 46.774 76.647 1.00 40.17 123 ILE C N 1
ATOM 8429 C CA . ILE C 3 125 ? 41.277 46.019 76.587 1.00 40.05 123 ILE C CA 1
ATOM 8430 C C . ILE C 3 125 ? 42.341 46.555 77.569 1.00 39.32 123 ILE C C 1
ATOM 8431 O O . ILE C 3 125 ? 43.019 45.767 78.250 1.00 38.75 123 ILE C O 1
ATOM 8436 N N . THR C 3 126 ? 42.465 47.884 77.650 1.00 37.69 124 THR C N 1
ATOM 8437 C CA . THR C 3 126 ? 43.419 48.511 78.565 1.00 37.32 124 THR C CA 1
ATOM 8438 C C . THR C 3 126 ? 43.102 48.236 80.029 1.00 39.13 124 THR C C 1
ATOM 8439 O O . THR C 3 126 ? 43.996 48.261 80.875 1.00 38.77 124 THR C O 1
ATOM 8443 N N . GLN C 3 127 ? 41.836 47.970 80.330 1.00 41.28 125 GLN C N 1
ATOM 8444 C CA . GLN C 3 127 ? 41.459 47.700 81.715 1.00 44.75 125 GLN C CA 1
ATOM 8445 C C . GLN C 3 127 ? 41.982 46.368 82.216 1.00 44.77 125 GLN C C 1
ATOM 8446 O O . GLN C 3 127 ? 42.173 46.201 83.419 1.00 46.07 125 GLN C O 1
ATOM 8452 N N . VAL C 3 128 ? 42.232 45.436 81.298 1.00 42.41 126 VAL C N 1
ATOM 8453 C CA . VAL C 3 128 ? 42.758 44.130 81.685 1.00 42.52 126 VAL C CA 1
ATOM 8454 C C . VAL C 3 128 ? 44.229 43.912 81.285 1.00 40.39 126 VAL C C 1
ATOM 8455 O O . VAL C 3 128 ? 44.946 43.148 81.935 1.00 40.70 126 VAL C O 1
ATOM 8459 N N . TYR C 3 129 ? 44.704 44.609 80.258 1.00 37.80 127 TYR C N 1
ATOM 8460 C CA . TYR C 3 129 ? 46.045 44.302 79.758 1.00 35.01 127 TYR C CA 1
ATOM 8461 C C . TYR C 3 129 ? 47.160 45.234 80.247 1.00 33.69 127 TYR C C 1
ATOM 8462 O O . TYR C 3 129 ? 48.283 45.188 79.733 1.00 32.70 127 TYR C O 1
ATOM 8471 N N . GLY C 3 130 ? 46.851 46.061 81.252 1.00 33.14 128 GLY C N 1
ATOM 8472 C CA . GLY C 3 130 ? 47.887 46.824 81.977 1.00 31.59 128 GLY C CA 1
ATOM 8473 C C . GLY C 3 130 ? 47.861 48.352 81.989 1.00 30.46 128 GLY C C 1
ATOM 8474 O O . GLY C 3 130 ? 48.319 48.958 82.948 1.00 30.42 128 GLY C O 1
ATOM 8475 N N . PHE C 3 131 ? 47.337 48.976 80.938 1.00 29.28 129 PHE C N 1
ATOM 8476 C CA . PHE C 3 131 ? 47.364 50.455 80.812 1.00 29.03 129 PHE C CA 1
ATOM 8477 C C . PHE C 3 131 ? 46.550 51.196 81.874 1.00 30.14 129 PHE C C 1
ATOM 8478 O O . PHE C 3 131 ? 47.005 52.210 82.393 1.00 30.55 129 PHE C O 1
ATOM 8486 N N . TYR C 3 132 ? 45.351 50.703 82.184 1.00 31.52 130 TYR C N 1
ATOM 8487 C CA . TYR C 3 132 ? 44.588 51.231 83.314 1.00 33.70 130 TYR C CA 1
ATOM 8488 C C . TYR C 3 132 ? 45.417 51.243 84.604 1.00 34.75 130 TYR C C 1
ATOM 8489 O O . TYR C 3 132 ? 45.544 52.279 85.254 1.00 34.75 130 TYR C O 1
ATOM 8498 N N . ASP C 3 133 ? 45.983 50.090 84.956 1.00 36.02 131 ASP C N 1
ATOM 8499 C CA . ASP C 3 133 ? 46.757 49.943 86.186 1.00 37.61 131 ASP C CA 1
ATOM 8500 C C . ASP C 3 133 ? 47.993 50.835 86.220 1.00 36.55 131 ASP C C 1
ATOM 8501 O O . ASP C 3 133 ? 48.286 51.441 87.266 1.00 37.50 131 ASP C O 1
ATOM 8506 N N . GLU C 3 134 ? 48.696 50.938 85.082 1.00 34.01 132 GLU C N 1
ATOM 8507 C CA . GLU C 3 134 ? 49.872 51.812 84.988 1.00 32.47 132 GLU C CA 1
ATOM 8508 C C . GLU C 3 134 ? 49.520 53.268 85.278 1.00 32.11 132 GLU C C 1
ATOM 8509 O O . GLU C 3 134 ? 50.208 53.924 86.067 1.00 31.92 132 GLU C O 1
ATOM 8515 N N . CYS C 3 135 ? 48.445 53.756 84.655 1.00 31.75 133 CYS C N 1
ATOM 8516 C CA . CYS C 3 135 ? 47.975 55.122 84.875 1.00 32.78 133 CYS C CA 1
ATOM 8517 C C . CYS C 3 135 ? 47.558 55.343 86.327 1.00 34.65 133 CYS C C 1
ATOM 8518 O O . CYS C 3 135 ? 47.821 56.403 86.889 1.00 36.28 133 CYS C O 1
ATOM 8521 N N . LEU C 3 136 ? 46.903 54.353 86.929 1.00 35.52 134 LEU C N 1
ATOM 8522 C CA . LEU C 3 136 ? 46.454 54.481 88.317 1.00 37.66 134 LEU C CA 1
ATOM 8523 C C . LEU C 3 136 ? 47.664 54.613 89.251 1.00 38.48 134 LEU C C 1
ATOM 8524 O O . LEU C 3 136 ? 47.683 55.508 90.098 1.00 39.52 134 LEU C O 1
ATOM 8529 N N . ARG C 3 137 ? 48.673 53.749 89.071 1.00 37.78 135 ARG C N 1
ATOM 8530 C CA . ARG C 3 137 ? 49.914 53.814 89.861 1.00 37.75 135 ARG C CA 1
ATOM 8531 C C . ARG C 3 137 ? 50.646 55.134 89.683 1.00 37.05 135 ARG C C 1
ATOM 8532 O O . ARG C 3 137 ? 51.191 55.682 90.642 1.00 38.30 135 ARG C O 1
ATOM 8540 N N . LYS C 3 138 ? 50.706 55.617 88.451 1.00 35.18 136 LYS C N 1
ATOM 8541 C CA . LYS C 3 138 ? 51.553 56.775 88.170 1.00 35.18 136 LYS C CA 1
ATOM 8542 C C . LYS C 3 138 ? 50.880 58.102 88.496 1.00 35.93 136 LYS C C 1
ATOM 8543 O O . LYS C 3 138 ? 51.568 59.079 88.770 1.00 36.38 136 LYS C O 1
ATOM 8549 N N . TYR C 3 139 ? 49.550 58.131 88.496 1.00 36.58 137 TYR C N 1
ATOM 8550 C CA . TYR C 3 139 ? 48.820 59.381 88.775 1.00 38.39 137 TYR C CA 1
ATOM 8551 C C . TYR C 3 139 ? 47.902 59.357 90.027 1.00 40.74 137 TYR C C 1
ATOM 8552 O O . TYR C 3 139 ? 47.487 60.403 90.510 1.00 41.42 137 TYR C O 1
ATOM 8561 N N . GLY C 3 140 ? 47.595 58.167 90.545 1.00 42.12 138 GLY C N 1
ATOM 8562 C CA . GLY C 3 140 ? 46.819 58.046 91.779 1.00 43.72 138 GLY C CA 1
ATOM 8563 C C . GLY C 3 140 ? 45.313 58.150 91.601 1.00 44.38 138 GLY C C 1
ATOM 8564 O O . GLY C 3 140 ? 44.566 57.953 92.556 1.00 46.78 138 GLY C O 1
ATOM 8565 N N . ASN C 3 141 ? 44.868 58.487 90.392 1.00 42.47 139 ASN C N 1
ATOM 8566 C CA . ASN C 3 141 ? 43.453 58.453 90.041 1.00 41.56 139 ASN C CA 1
ATOM 8567 C C . ASN C 3 141 ? 43.282 58.016 88.573 1.00 39.87 139 ASN C C 1
ATOM 8568 O O . ASN C 3 141 ? 44.264 57.657 87.918 1.00 38.59 139 ASN C O 1
ATOM 8573 N N . ALA C 3 142 ? 42.048 58.060 88.066 1.00 39.34 140 ALA C N 1
ATOM 8574 C CA . ALA C 3 142 ? 41.710 57.492 86.757 1.00 38.19 140 ALA C CA 1
ATOM 8575 C C . ALA C 3 142 ? 41.602 58.510 85.614 1.00 38.14 140 ALA C C 1
ATOM 8576 O O . ALA C 3 142 ? 41.215 58.137 84.492 1.00 37.00 140 ALA C O 1
ATOM 8578 N N . ASN C 3 143 ? 41.944 59.776 85.891 1.00 38.18 141 ASN C N 1
ATOM 8579 C CA . ASN C 3 143 ? 41.735 60.843 84.919 1.00 37.98 141 ASN C CA 1
ATOM 8580 C C . ASN C 3 143 ? 42.608 60.681 83.679 1.00 35.99 141 ASN C C 1
ATOM 8581 O O . ASN C 3 143 ? 42.090 60.686 82.560 1.00 35.55 141 ASN C O 1
ATOM 8586 N N . VAL C 3 144 ? 43.920 60.558 83.879 1.00 35.11 142 VAL C N 1
ATOM 8587 C CA . VAL C 3 144 ? 44.848 60.340 82.761 1.00 33.38 142 VAL C CA 1
ATOM 8588 C C . VAL C 3 144 ? 44.348 59.226 81.839 1.00 32.32 142 VAL C C 1
ATOM 8589 O O . VAL C 3 144 ? 44.272 59.424 80.624 1.00 31.55 142 VAL C O 1
ATOM 8593 N N . TRP C 3 145 ? 43.963 58.085 82.415 1.00 32.89 143 TRP C N 1
ATOM 8594 C CA . TRP C 3 145 ? 43.366 56.984 81.637 1.00 33.13 143 TRP C CA 1
ATOM 8595 C C . TRP C 3 145 ? 42.149 57.444 80.837 1.00 32.90 143 TRP C C 1
ATOM 8596 O O . TRP C 3 145 ? 41.986 57.055 79.680 1.00 31.89 143 TRP C O 1
ATOM 8607 N N . LYS C 3 146 ? 41.294 58.248 81.462 1.00 33.89 144 LYS C N 1
ATOM 8608 C CA . LYS C 3 146 ? 40.101 58.757 80.795 1.00 35.46 144 LYS C CA 1
ATOM 8609 C C . LYS C 3 146 ? 40.483 59.657 79.618 1.00 33.64 144 LYS C C 1
ATOM 8610 O O . LYS C 3 146 ? 39.947 59.510 78.516 1.00 32.87 144 LYS C O 1
ATOM 8616 N N . TYR C 3 147 ? 41.430 60.560 79.844 1.00 32.80 145 TYR C N 1
ATOM 8617 C CA . TYR C 3 147 ? 41.871 61.459 78.787 1.00 32.57 145 TYR C CA 1
ATOM 8618 C C . TYR C 3 147 ? 42.442 60.709 77.583 1.00 31.48 145 TYR C C 1
ATOM 8619 O O . TYR C 3 147 ? 42.128 61.053 76.444 1.00 31.89 145 TYR C O 1
ATOM 8628 N N . PHE C 3 148 ? 43.246 59.675 77.832 1.00 30.01 146 PHE C N 1
ATOM 8629 C CA . PHE C 3 148 ? 43.864 58.937 76.741 1.00 28.54 146 PHE C CA 1
ATOM 8630 C C . PHE C 3 148 ? 42.856 58.093 75.986 1.00 29.14 146 PHE C C 1
ATOM 8631 O O . PHE C 3 148 ? 42.866 58.096 74.745 1.00 28.44 146 PHE C O 1
ATOM 8639 N N . THR C 3 149 ? 41.979 57.392 76.719 1.00 30.37 147 THR C N 1
ATOM 8640 C CA . THR C 3 149 ? 40.933 56.579 76.074 1.00 31.35 147 THR C CA 1
ATOM 8641 C C . THR C 3 149 ? 39.849 57.405 75.347 1.00 32.98 147 THR C C 1
ATOM 8642 O O . THR C 3 149 ? 39.298 56.943 74.347 1.00 34.28 147 THR C O 1
ATOM 8646 N N . ASP C 3 150 ? 39.572 58.627 75.810 1.00 34.42 148 ASP C N 1
ATOM 8647 C CA . ASP C 3 150 ? 38.708 59.531 75.045 1.00 35.19 148 ASP C CA 1
ATOM 8648 C C . ASP C 3 150 ? 39.406 59.915 73.745 1.00 32.97 148 ASP C C 1
ATOM 8649 O O . ASP C 3 150 ? 38.805 59.864 72.665 1.00 33.00 148 ASP C O 1
ATOM 8654 N N . LEU C 3 151 ? 40.681 60.267 73.850 1.00 30.80 149 LEU C N 1
ATOM 8655 C CA . LEU C 3 151 ? 41.482 60.576 72.668 1.00 29.49 149 LEU C CA 1
ATOM 8656 C C . LEU C 3 151 ? 41.573 59.407 71.662 1.00 29.02 149 LEU C C 1
ATOM 8657 O O . LEU C 3 151 ? 41.486 59.643 70.445 1.00 29.42 149 LEU C O 1
ATOM 8662 N N . PHE C 3 152 ? 41.725 58.166 72.144 1.00 27.54 150 PHE C N 1
ATOM 8663 C CA . PHE C 3 152 ? 41.859 57.014 71.218 1.00 27.50 150 PHE C CA 1
ATOM 8664 C C . PHE C 3 152 ? 40.725 56.928 70.213 1.00 28.44 150 PHE C C 1
ATOM 8665 O O . PHE C 3 152 ? 40.943 56.497 69.081 1.00 28.84 150 PHE C O 1
ATOM 8673 N N . ASP C 3 153 ? 39.522 57.306 70.657 1.00 29.44 151 ASP C N 1
ATOM 8674 C CA . ASP C 3 153 ? 38.324 57.358 69.821 1.00 29.94 151 ASP C CA 1
ATOM 8675 C C . ASP C 3 153 ? 38.538 58.193 68.543 1.00 29.40 151 ASP C C 1
ATOM 8676 O O . ASP C 3 153 ? 37.869 57.975 67.523 1.00 28.88 151 ASP C O 1
ATOM 8681 N N . TYR C 3 154 ? 39.476 59.136 68.607 1.00 28.98 152 TYR C N 1
ATOM 8682 C CA . TYR C 3 154 ? 39.738 60.057 67.496 1.00 29.05 152 TYR C CA 1
ATOM 8683 C C . TYR C 3 154 ? 40.820 59.557 66.548 1.00 28.55 152 TYR C C 1
ATOM 8684 O O . TYR C 3 154 ? 40.966 60.101 65.459 1.00 29.03 152 TYR C O 1
ATOM 8693 N N . LEU C 3 155 ? 41.572 58.531 66.963 1.00 27.49 153 LEU C N 1
ATOM 8694 C CA . LEU C 3 155 ? 42.646 57.980 66.144 1.00 26.31 153 LEU C CA 1
ATOM 8695 C C . LEU C 3 155 ? 42.100 57.381 64.855 1.00 26.73 153 LEU C C 1
ATOM 8696 O O . LEU C 3 155 ? 41.151 56.586 64.890 1.00 27.73 153 LEU C O 1
ATOM 8701 N N . PRO C 3 156 ? 42.705 57.744 63.712 1.00 26.58 154 PRO C N 1
ATOM 8702 C CA . PRO C 3 156 ? 42.279 57.183 62.423 1.00 27.25 154 PRO C CA 1
ATOM 8703 C C . PRO C 3 156 ? 42.418 55.667 62.399 1.00 27.44 154 PRO C C 1
ATOM 8704 O O . PRO C 3 156 ? 43.297 55.104 63.087 1.00 27.41 154 PRO C O 1
ATOM 8708 N N . LEU C 3 157 ? 41.558 55.022 61.614 1.00 27.20 155 LEU C N 1
ATOM 8709 C CA . LEU C 3 157 ? 41.506 53.563 61.537 1.00 26.72 155 LEU C CA 1
ATOM 8710 C C . LEU C 3 157 ? 42.512 52.971 60.549 1.00 26.18 155 LEU C C 1
ATOM 8711 O O . LEU C 3 157 ? 42.983 51.859 60.738 1.00 25.75 155 LEU C O 1
ATOM 8716 N N . THR C 3 158 ? 42.813 53.697 59.479 1.00 26.27 156 THR C N 1
ATOM 8717 C CA . THR C 3 158 ? 43.690 53.184 58.429 1.00 26.46 156 THR C CA 1
ATOM 8718 C C . THR C 3 158 ? 44.381 54.374 57.783 1.00 27.25 156 THR C C 1
ATOM 8719 O O . THR C 3 158 ? 43.942 55.528 57.923 1.00 27.43 156 THR C O 1
ATOM 8723 N N . ALA C 3 159 ? 45.449 54.098 57.051 1.00 27.45 157 ALA C N 1
ATOM 8724 C CA . ALA C 3 159 ? 46.087 55.126 56.252 1.00 28.14 157 ALA C CA 1
ATOM 8725 C C . ALA C 3 159 ? 46.309 54.595 54.845 1.00 29.80 157 ALA C C 1
ATOM 8726 O O . ALA C 3 159 ? 46.297 53.379 54.603 1.00 30.61 157 ALA C O 1
ATOM 8728 N N . LEU C 3 160 ? 46.508 55.509 53.911 1.00 30.78 158 LEU C N 1
ATOM 8729 C CA . LEU C 3 160 ? 46.793 55.131 52.551 1.00 31.83 158 LEU C CA 1
ATOM 8730 C C . LEU C 3 160 ? 48.010 55.940 52.131 1.00 32.64 158 LEU C C 1
ATOM 8731 O O . LEU C 3 160 ? 47.969 57.179 52.076 1.00 32.90 158 LEU C O 1
ATOM 8736 N N . VAL C 3 161 ? 49.112 55.246 51.878 1.00 32.50 159 VAL C N 1
ATOM 8737 C CA . VAL C 3 161 ? 50.276 55.969 51.435 1.00 33.76 159 VAL C CA 1
ATOM 8738 C C . VAL C 3 161 ? 50.433 56.012 49.914 1.00 35.81 159 VAL C C 1
ATOM 8739 O O . VAL C 3 161 ? 50.566 54.974 49.232 1.00 34.95 159 VAL C O 1
ATOM 8743 N N . ASP C 3 162 ? 50.326 57.244 49.406 1.00 38.59 160 ASP C N 1
ATOM 8744 C CA . ASP C 3 162 ? 50.535 57.575 47.997 1.00 41.06 160 ASP C CA 1
ATOM 8745 C C . ASP C 3 162 ? 49.553 56.857 47.072 1.00 40.30 160 ASP C C 1
ATOM 8746 O O . ASP C 3 162 ? 49.883 56.502 45.941 1.00 40.48 160 ASP C O 1
ATOM 8751 N N . GLY C 3 163 ? 48.346 56.626 47.571 1.00 39.97 161 GLY C N 1
ATOM 8752 C CA . GLY C 3 163 ? 47.314 55.924 46.804 1.00 40.36 161 GLY C CA 1
ATOM 8753 C C . GLY C 3 163 ? 47.482 54.418 46.678 1.00 39.83 161 GLY C C 1
ATOM 8754 O O . GLY C 3 163 ? 46.582 53.748 46.219 1.00 40.57 161 GLY C O 1
ATOM 8755 N N . GLN C 3 164 ? 48.619 53.870 47.102 1.00 39.81 162 GLN C N 1
ATOM 8756 C CA . GLN C 3 164 ? 48.949 52.480 46.771 1.00 38.60 162 GLN C CA 1
ATOM 8757 C C . GLN C 3 164 ? 49.194 51.522 47.936 1.00 37.15 162 GLN C C 1
ATOM 8758 O O . GLN C 3 164 ? 48.998 50.309 47.789 1.00 37.79 162 GLN C O 1
ATOM 8764 N N . ILE C 3 165 ? 49.655 52.033 49.075 1.00 34.05 163 ILE C N 1
ATOM 8765 C CA . ILE C 3 165 ? 49.945 51.141 50.191 1.00 31.52 163 ILE C CA 1
ATOM 8766 C C . ILE C 3 165 ? 48.994 51.434 51.334 1.00 31.42 163 ILE C C 1
ATOM 8767 O O . ILE C 3 165 ? 48.972 52.547 51.920 1.00 31.00 163 ILE C O 1
ATOM 8772 N N . PHE C 3 166 ? 48.183 50.424 51.618 1.00 30.27 164 PHE C N 1
ATOM 8773 C CA . PHE C 3 166 ? 47.112 50.516 52.574 1.00 29.49 164 PHE C CA 1
ATOM 8774 C C . PHE C 3 166 ? 47.645 50.025 53.910 1.00 29.14 164 PHE C C 1
ATOM 8775 O O . PHE C 3 166 ? 48.069 48.877 54.021 1.00 29.67 164 PHE C O 1
ATOM 8783 N N . CYS C 3 167 ? 47.653 50.901 54.909 1.00 28.01 165 CYS C N 1
ATOM 8784 C CA . CYS C 3 167 ? 48.164 50.559 56.238 1.00 27.23 165 CYS C CA 1
ATOM 8785 C C . CYS C 3 167 ? 47.067 50.598 57.276 1.00 26.54 165 CYS C C 1
ATOM 8786 O O . CYS C 3 167 ? 46.292 51.556 57.345 1.00 26.41 165 CYS C O 1
ATOM 8789 N N . LEU C 3 168 ? 47.035 49.570 58.107 1.00 26.07 166 LEU C N 1
ATOM 8790 C CA . LEU C 3 168 ? 46.034 49.440 59.158 1.00 26.30 166 LEU C CA 1
ATOM 8791 C C . LEU C 3 168 ? 46.574 48.460 60.187 1.00 26.36 166 LEU C C 1
ATOM 8792 O O . LEU C 3 168 ? 47.473 47.678 59.885 1.00 26.84 166 LEU C O 1
ATOM 8797 N N . HIS C 3 169 ? 46.022 48.489 61.394 1.00 26.68 167 HIS C N 1
ATOM 8798 C CA . HIS C 3 169 ? 46.531 47.670 62.473 1.00 26.34 167 HIS C CA 1
ATOM 8799 C C . HIS C 3 169 ? 46.280 46.177 62.303 1.00 27.47 167 HIS C C 1
ATOM 8800 O O . HIS C 3 169 ? 47.222 45.375 62.399 1.00 28.24 167 HIS C O 1
ATOM 8807 N N . GLY C 3 170 ? 45.023 45.805 62.053 1.00 28.27 168 GLY C N 1
ATOM 8808 C CA . GLY C 3 170 ? 44.590 44.399 62.038 1.00 28.24 168 GLY C CA 1
ATOM 8809 C C . GLY C 3 170 ? 44.535 43.788 60.647 1.00 29.47 168 GLY C C 1
ATOM 8810 O O . GLY C 3 170 ? 45.472 43.122 60.210 1.00 29.43 168 GLY C O 1
ATOM 8811 N N . GLY C 3 171 ? 43.432 44.006 59.941 1.00 29.97 169 GLY C N 1
ATOM 8812 C CA . GLY C 3 171 ? 43.291 43.453 58.598 1.00 30.23 169 GLY C CA 1
ATOM 8813 C C . GLY C 3 171 ? 41.918 43.659 57.992 1.00 31.12 169 GLY C C 1
ATOM 8814 O O . GLY C 3 171 ? 41.147 44.534 58.427 1.00 30.56 169 GLY C O 1
ATOM 8815 N N . LEU C 3 172 ? 41.598 42.814 57.012 1.00 31.79 170 LEU C N 1
ATOM 8816 C CA . LEU C 3 172 ? 40.421 43.002 56.178 1.00 32.57 170 LEU C CA 1
ATOM 8817 C C . LEU C 3 172 ? 39.146 42.553 56.874 1.00 33.75 170 LEU C C 1
ATOM 8818 O O . LEU C 3 172 ? 39.200 41.777 57.830 1.00 33.33 170 LEU C O 1
ATOM 8823 N N . SER C 3 173 ? 38.012 43.074 56.398 1.00 35.07 171 SER C N 1
ATOM 8824 C CA . SER C 3 173 ? 36.686 42.753 56.933 1.00 36.20 171 SER C CA 1
ATOM 8825 C C . SER C 3 173 ? 35.717 42.338 55.821 1.00 37.43 171 SER C C 1
ATOM 8826 O O . SER C 3 173 ? 35.685 42.962 54.771 1.00 37.38 171 SER C O 1
ATOM 8829 N N . PRO C 3 174 ? 34.902 41.298 56.057 1.00 38.52 172 PRO C N 1
ATOM 8830 C CA . PRO C 3 174 ? 33.925 40.917 55.038 1.00 39.73 172 PRO C CA 1
ATOM 8831 C C . PRO C 3 174 ? 32.804 41.953 54.885 1.00 40.51 172 PRO C C 1
ATOM 8832 O O . PRO C 3 174 ? 31.967 41.823 54.006 1.00 41.30 172 PRO C O 1
ATOM 8836 N N . SER C 3 175 ? 32.825 42.988 55.718 1.00 40.40 173 SER C N 1
ATOM 8837 C CA . SER C 3 175 ? 31.883 44.089 55.608 1.00 41.50 173 SER C CA 1
ATOM 8838 C C . SER C 3 175 ? 32.490 45.312 54.897 1.00 41.37 173 SER C C 1
ATOM 8839 O O . SER C 3 175 ? 31.886 46.385 54.898 1.00 41.20 173 SER C O 1
ATOM 8842 N N . ILE C 3 176 ? 33.674 45.154 54.303 1.00 41.54 174 ILE C N 1
ATOM 8843 C CA . ILE C 3 176 ? 34.312 46.235 53.526 1.00 42.60 174 ILE C CA 1
ATOM 8844 C C . ILE C 3 176 ? 34.910 45.732 52.224 1.00 42.91 174 ILE C C 1
ATOM 8845 O O . ILE C 3 176 ? 35.841 44.932 52.235 1.00 42.95 174 ILE C O 1
ATOM 8850 N N . ASP C 3 177 ? 34.383 46.225 51.109 1.00 43.71 175 ASP C N 1
ATOM 8851 C CA . ASP C 3 177 ? 34.965 45.949 49.800 1.00 44.43 175 ASP C CA 1
ATOM 8852 C C . ASP C 3 177 ? 35.866 47.089 49.311 1.00 43.56 175 ASP C C 1
ATOM 8853 O O . ASP C 3 177 ? 36.788 46.850 48.523 1.00 43.49 175 ASP C O 1
ATOM 8858 N N . THR C 3 178 ? 35.583 48.314 49.768 1.00 42.56 176 THR C N 1
ATOM 8859 C CA . THR C 3 178 ? 36.211 49.529 49.234 1.00 43.26 176 THR C CA 1
ATOM 8860 C C . THR C 3 178 ? 36.697 50.481 50.322 1.00 42.68 176 THR C C 1
ATOM 8861 O O . THR C 3 178 ? 36.125 50.545 51.411 1.00 43.23 176 THR C O 1
ATOM 8865 N N . LEU C 3 179 ? 37.731 51.248 50.002 1.00 42.09 177 LEU C N 1
ATOM 8866 C CA . LEU C 3 179 ? 38.175 52.336 50.862 1.00 42.29 177 LEU C CA 1
ATOM 8867 C C . LEU C 3 179 ? 37.025 53.297 51.193 1.00 42.96 177 LEU C C 1
ATOM 8868 O O . LEU C 3 179 ? 36.912 53.769 52.329 1.00 42.16 177 LEU C O 1
ATOM 8873 N N . ASP C 3 180 ? 36.156 53.559 50.215 1.00 43.91 178 ASP C N 1
ATOM 8874 C CA . ASP C 3 180 ? 34.981 54.393 50.459 1.00 44.75 178 ASP C CA 1
ATOM 8875 C C . ASP C 3 180 ? 34.097 53.877 51.602 1.00 44.21 178 ASP C C 1
ATOM 8876 O O . ASP C 3 180 ? 33.697 54.665 52.465 1.00 44.00 178 ASP C O 1
ATOM 8881 N N . HIS C 3 181 ? 33.838 52.568 51.641 1.00 44.35 179 HIS C N 1
ATOM 8882 C CA . HIS C 3 181 ? 33.162 51.945 52.790 1.00 44.33 179 HIS C CA 1
ATOM 8883 C C . HIS C 3 181 ? 33.865 52.238 54.125 1.00 42.43 179 HIS C C 1
ATOM 8884 O O . HIS C 3 181 ? 33.201 52.359 55.153 1.00 42.95 179 HIS C O 1
ATOM 8891 N N . ILE C 3 182 ? 35.196 52.346 54.119 1.00 39.59 180 ILE C N 1
ATOM 8892 C CA . ILE C 3 182 ? 35.919 52.727 55.339 1.00 37.64 180 ILE C CA 1
ATOM 8893 C C . ILE C 3 182 ? 35.666 54.202 55.695 1.00 37.66 180 ILE C C 1
ATOM 8894 O O . ILE C 3 182 ? 35.453 54.541 56.865 1.00 36.06 180 ILE C O 1
ATOM 8899 N N . ARG C 3 183 ? 35.649 55.063 54.678 1.00 39.52 181 ARG C N 1
ATOM 8900 C CA . ARG C 3 183 ? 35.467 56.520 54.875 1.00 40.59 181 ARG C CA 1
ATOM 8901 C C . ARG C 3 183 ? 34.070 56.858 55.395 1.00 41.61 181 ARG C C 1
ATOM 8902 O O . ARG C 3 183 ? 33.878 57.895 56.040 1.00 42.50 181 ARG C O 1
ATOM 8910 N N . ALA C 3 184 ? 33.111 55.962 55.148 1.00 41.51 182 ALA C N 1
ATOM 8911 C CA . ALA C 3 184 ? 31.714 56.170 55.556 1.00 41.18 182 ALA C CA 1
ATOM 8912 C C . ALA C 3 184 ? 31.464 55.792 57.014 1.00 40.07 182 ALA C C 1
ATOM 8913 O O . ALA C 3 184 ? 30.483 56.240 57.605 1.00 41.00 182 ALA C O 1
ATOM 8915 N N . LEU C 3 185 ? 32.336 54.963 57.584 1.00 37.99 183 LEU C N 1
ATOM 8916 C CA . LEU C 3 185 ? 32.241 54.572 59.002 1.00 38.15 183 LEU C CA 1
ATOM 8917 C C . LEU C 3 185 ? 32.251 55.765 59.949 1.00 38.54 183 LEU C C 1
ATOM 8918 O O . LEU C 3 185 ? 32.786 56.827 59.617 1.00 38.10 183 LEU C O 1
ATOM 8923 N N . ASP C 3 186 ? 31.656 55.601 61.127 1.00 39.49 184 ASP C N 1
ATOM 8924 C CA . ASP C 3 186 ? 31.868 56.574 62.188 1.00 40.44 184 ASP C CA 1
ATOM 8925 C C . ASP C 3 186 ? 32.906 55.993 63.143 1.00 39.38 184 ASP C C 1
ATOM 8926 O O . ASP C 3 186 ? 32.607 55.054 63.881 1.00 39.73 184 ASP C O 1
ATOM 8931 N N . ARG C 3 187 ? 34.119 56.546 63.116 1.00 38.56 185 ARG C N 1
ATOM 8932 C CA . ARG C 3 187 ? 35.221 56.046 63.954 1.00 38.19 185 ARG C CA 1
ATOM 8933 C C . ARG C 3 187 ? 35.113 56.508 65.410 1.00 38.04 185 ARG C C 1
ATOM 8934 O O . ARG C 3 187 ? 35.668 55.864 66.298 1.00 37.64 185 ARG C O 1
ATOM 8942 N N . LEU C 3 188 ? 34.389 57.608 65.638 1.00 38.91 186 LEU C N 1
ATOM 8943 C CA . LEU C 3 188 ? 34.381 58.333 66.917 1.00 38.91 186 LEU C CA 1
ATOM 8944 C C . LEU C 3 188 ? 33.545 57.626 67.995 1.00 38.99 186 LEU C C 1
ATOM 8945 O O . LEU C 3 188 ? 32.529 58.139 68.467 1.00 40.38 186 LEU C O 1
ATOM 8950 N N . GLN C 3 189 ? 34.003 56.447 68.386 1.00 38.05 187 GLN C N 1
ATOM 8951 C CA . GLN C 3 189 ? 33.378 55.647 69.439 1.00 38.22 187 GLN C CA 1
ATOM 8952 C C . GLN C 3 189 ? 34.389 54.602 69.908 1.00 37.39 187 GLN C C 1
ATOM 8953 O O . GLN C 3 189 ? 35.404 54.347 69.234 1.00 34.90 187 GLN C O 1
ATOM 8959 N N . GLU C 3 190 ? 34.103 54.006 71.061 1.00 37.59 188 GLU C N 1
ATOM 8960 C CA . GLU C 3 190 ? 34.817 52.833 71.521 1.00 38.16 188 GLU C CA 1
ATOM 8961 C C . GLU C 3 190 ? 34.743 51.724 70.441 1.00 38.39 188 GLU C C 1
ATOM 8962 O O . GLU C 3 190 ? 33.736 51.591 69.743 1.00 39.52 188 GLU C O 1
ATOM 8968 N N . VAL C 3 191 ? 35.824 50.959 70.290 1.00 37.56 189 VAL C N 1
ATOM 8969 C CA . VAL C 3 191 ? 35.874 49.848 69.339 1.00 37.06 189 VAL C CA 1
ATOM 8970 C C . VAL C 3 191 ? 34.754 48.847 69.645 1.00 38.55 189 VAL C C 1
ATOM 8971 O O . VAL C 3 191 ? 34.646 48.376 70.777 1.00 39.65 189 VAL C O 1
ATOM 8975 N N . PRO C 3 192 ? 33.889 48.549 68.652 1.00 39.07 190 PRO C N 1
ATOM 8976 C CA . PRO C 3 192 ? 32.834 47.564 68.926 1.00 39.90 190 PRO C CA 1
ATOM 8977 C C . PRO C 3 192 ? 33.370 46.125 68.937 1.00 40.86 190 PRO C C 1
ATOM 8978 O O . PRO C 3 192 ? 34.488 45.884 68.461 1.00 40.86 190 PRO C O 1
ATOM 8982 N N . HIS C 3 193 ? 32.578 45.193 69.478 1.00 41.82 191 HIS C N 1
ATOM 8983 C CA . HIS C 3 193 ? 32.933 43.772 69.548 1.00 41.72 191 HIS C CA 1
ATOM 8984 C C . HIS C 3 193 ? 32.792 43.102 68.187 1.00 40.84 191 HIS C C 1
ATOM 8985 O O . HIS C 3 193 ? 33.340 42.020 67.952 1.00 40.38 191 HIS C O 1
ATOM 8992 N N . GLU C 3 194 ? 32.064 43.751 67.286 1.00 40.11 192 GLU C N 1
ATOM 8993 C CA . GLU C 3 194 ? 31.819 43.191 65.959 1.00 40.34 192 GLU C CA 1
ATOM 8994 C C . GLU C 3 194 ? 31.489 44.307 64.989 1.00 39.38 192 GLU C C 1
ATOM 8995 O O . GLU C 3 194 ? 31.171 45.411 65.413 1.00 38.15 192 GLU C O 1
ATOM 9001 N N . GLY C 3 195 ? 31.568 44.011 63.693 1.00 39.14 193 GLY C N 1
ATOM 9002 C CA . GLY C 3 195 ? 31.404 45.020 62.658 1.00 38.68 193 GLY C CA 1
ATOM 9003 C C . GLY C 3 195 ? 32.704 45.410 61.959 1.00 37.14 193 GLY C C 1
ATOM 9004 O O . GLY C 3 195 ? 33.793 44.982 62.356 1.00 35.54 193 GLY C O 1
ATOM 9005 N N . PRO C 3 196 ? 32.586 46.226 60.903 1.00 37.49 194 PRO C N 1
ATOM 9006 C CA . PRO C 3 196 ? 33.711 46.653 60.080 1.00 36.96 194 PRO C CA 1
ATOM 9007 C C . PRO C 3 196 ? 34.840 47.314 60.886 1.00 36.11 194 PRO C C 1
ATOM 9008 O O . PRO C 3 196 ? 36.006 46.974 60.686 1.00 36.60 194 PRO C O 1
ATOM 9012 N N . MET C 3 197 ? 34.498 48.225 61.796 1.00 36.32 195 MET C N 1
ATOM 9013 C CA . MET C 3 197 ? 35.497 48.927 62.611 1.00 35.31 195 MET C CA 1
ATOM 9014 C C . MET C 3 197 ? 36.307 47.947 63.443 1.00 34.44 195 MET C C 1
ATOM 9015 O O . MET C 3 197 ? 37.533 47.991 63.441 1.00 33.76 195 MET C O 1
ATOM 9020 N N . CYS C 3 198 ? 35.613 47.058 64.143 1.00 34.90 196 CYS C N 1
ATOM 9021 C CA . CYS C 3 198 ? 36.259 45.996 64.910 1.00 34.37 196 CYS C CA 1
ATOM 9022 C C . CYS C 3 198 ? 37.253 45.190 64.045 1.00 34.28 196 CYS C C 1
ATOM 9023 O O . CYS C 3 198 ? 38.400 44.954 64.451 1.00 33.67 196 CYS C O 1
ATOM 9026 N N . ASP C 3 199 ? 36.810 44.800 62.851 1.00 34.69 197 ASP C N 1
ATOM 9027 C CA . ASP C 3 199 ? 37.592 43.918 61.977 1.00 34.95 197 ASP C CA 1
ATOM 9028 C C . ASP C 3 199 ? 38.887 44.570 61.511 1.00 33.59 197 ASP C C 1
ATOM 9029 O O . ASP C 3 199 ? 39.933 43.910 61.433 1.00 33.51 197 ASP C O 1
ATOM 9034 N N . LEU C 3 200 ? 38.811 45.859 61.191 1.00 32.17 198 LEU C N 1
ATOM 9035 C CA . LEU C 3 200 ? 39.993 46.595 60.763 1.00 30.95 198 LEU C CA 1
ATOM 9036 C C . LEU C 3 200 ? 41.078 46.524 61.830 1.00 30.05 198 LEU C C 1
ATOM 9037 O O . LEU C 3 200 ? 42.267 46.557 61.510 1.00 30.02 198 LEU C O 1
ATOM 9042 N N . LEU C 3 201 ? 40.670 46.397 63.091 1.00 29.35 199 LEU C N 1
ATOM 9043 C CA . LEU C 3 201 ? 41.626 46.425 64.190 1.00 28.43 199 LEU C CA 1
ATOM 9044 C C . LEU C 3 201 ? 41.932 45.060 64.790 1.00 28.65 199 LEU C C 1
ATOM 9045 O O . LEU C 3 201 ? 42.866 44.954 65.580 1.00 27.82 199 LEU C O 1
ATOM 9050 N N . TRP C 3 202 ? 41.156 44.032 64.417 1.00 28.86 200 TRP C N 1
ATOM 9051 C CA . TRP C 3 202 ? 41.310 42.698 65.001 1.00 29.22 200 TRP C CA 1
ATOM 9052 C C . TRP C 3 202 ? 41.709 41.576 64.031 1.00 30.51 200 TRP C C 1
ATOM 9053 O O . TRP C 3 202 ? 42.351 40.629 64.458 1.00 30.97 200 TRP C O 1
ATOM 9064 N N . SER C 3 203 ? 41.345 41.678 62.751 1.00 31.20 201 SER C N 1
ATOM 9065 C CA . SER C 3 203 ? 41.528 40.558 61.810 1.00 32.74 201 SER C CA 1
ATOM 9066 C C . SER C 3 203 ? 43.003 40.159 61.572 1.00 33.17 201 SER C C 1
ATOM 9067 O O . SER C 3 203 ? 43.913 40.973 61.775 1.00 33.37 201 SER C O 1
ATOM 9070 N N . ASP C 3 204 ? 43.220 38.909 61.165 1.00 33.24 202 ASP C N 1
ATOM 9071 C CA . ASP C 3 204 ? 44.556 38.374 60.859 1.00 33.50 202 ASP C CA 1
ATOM 9072 C C . ASP C 3 204 ? 44.566 37.677 59.497 1.00 34.09 202 ASP C C 1
ATOM 9073 O O . ASP C 3 204 ? 43.587 37.035 59.123 1.00 33.84 202 ASP C O 1
ATOM 9078 N N . PRO C 3 205 ? 45.669 37.813 58.747 1.00 34.74 203 PRO C N 1
ATOM 9079 C CA . PRO C 3 205 ? 45.838 37.022 57.533 1.00 36.32 203 PRO C CA 1
ATOM 9080 C C . PRO C 3 205 ? 46.092 35.558 57.889 1.00 37.98 203 PRO C C 1
ATOM 9081 O O . PRO C 3 205 ? 46.629 35.281 58.963 1.00 37.03 203 PRO C O 1
ATOM 9085 N N . ASP C 3 206 ? 45.727 34.657 56.975 1.00 41.56 204 ASP C N 1
ATOM 9086 C CA . ASP C 3 206 ? 45.719 33.210 57.204 1.00 46.42 204 ASP C CA 1
ATOM 9087 C C . ASP C 3 206 ? 46.261 32.380 56.032 1.00 47.71 204 ASP C C 1
ATOM 9088 O O . ASP C 3 206 ? 46.333 32.865 54.905 1.00 47.40 204 ASP C O 1
ATOM 9093 N N . ASP C 3 207 ? 46.596 31.119 56.312 1.00 50.98 205 ASP C N 1
ATOM 9094 C CA . ASP C 3 207 ? 46.891 30.099 55.285 1.00 54.87 205 ASP C CA 1
ATOM 9095 C C . ASP C 3 207 ? 45.646 29.456 54.677 1.00 55.75 205 ASP C C 1
ATOM 9096 O O . ASP C 3 207 ? 45.711 28.893 53.586 1.00 57.49 205 ASP C O 1
ATOM 9101 N N . ARG C 3 208 ? 44.527 29.500 55.399 1.00 54.73 206 ARG C N 1
ATOM 9102 C CA . ARG C 3 208 ? 43.247 28.989 54.892 1.00 54.77 206 ARG C CA 1
ATOM 9103 C C . ARG C 3 208 ? 42.722 29.931 53.791 1.00 54.64 206 ARG C C 1
ATOM 9104 O O . ARG C 3 208 ? 43.100 31.098 53.733 1.00 53.67 206 ARG C O 1
ATOM 9112 N N . GLY C 3 209 ? 41.879 29.422 52.901 1.00 55.39 207 GLY C N 1
ATOM 9113 C CA . GLY C 3 209 ? 41.318 30.256 51.844 1.00 54.12 207 GLY C CA 1
ATOM 9114 C C . GLY C 3 209 ? 40.016 30.866 52.316 1.00 53.25 207 GLY C C 1
ATOM 9115 O O . GLY C 3 209 ? 39.364 30.315 53.209 1.00 54.17 207 GLY C O 1
ATOM 9116 N N . GLY C 3 210 ? 39.637 32.000 51.724 1.00 50.93 208 GLY C N 1
ATOM 9117 C CA . GLY C 3 210 ? 38.399 32.692 52.100 1.00 50.00 208 GLY C CA 1
ATOM 9118 C C . GLY C 3 210 ? 38.452 33.299 53.495 1.00 47.85 208 GLY C C 1
ATOM 9119 O O . GLY C 3 210 ? 39.537 33.525 54.042 1.00 47.09 208 GLY C O 1
ATOM 9120 N N . TRP C 3 211 ? 37.281 33.586 54.062 1.00 47.06 209 TRP C N 1
ATOM 9121 C CA . TRP C 3 211 ? 37.192 34.086 55.433 1.00 45.38 209 TRP C CA 1
ATOM 9122 C C . TRP C 3 211 ? 36.997 32.930 56.415 1.00 46.17 209 TRP C C 1
ATOM 9123 O O . TRP C 3 211 ? 36.332 31.932 56.103 1.00 47.73 209 TRP C O 1
ATOM 9134 N N . GLY C 3 212 ? 37.587 33.078 57.597 1.00 44.91 210 GLY C N 1
ATOM 9135 C CA . GLY C 3 212 ? 37.338 32.206 58.742 1.00 43.99 210 GLY C CA 1
ATOM 9136 C C . GLY C 3 212 ? 37.152 33.071 59.977 1.00 43.37 210 GLY C C 1
ATOM 9137 O O . GLY C 3 212 ? 37.193 34.295 59.898 1.00 43.18 210 GLY C O 1
ATOM 9138 N N . ILE C 3 213 ? 36.931 32.443 61.121 1.00 43.64 211 ILE C N 1
ATOM 9139 C CA . ILE C 3 213 ? 36.667 33.177 62.345 1.00 43.10 211 ILE C CA 1
ATOM 9140 C C . ILE C 3 213 ? 37.965 33.236 63.127 1.00 42.05 211 ILE C C 1
ATOM 9141 O O . ILE C 3 213 ? 38.670 32.233 63.251 1.00 41.24 211 ILE C O 1
ATOM 9146 N N . SER C 3 214 ? 38.285 34.427 63.617 1.00 41.04 212 SER C N 1
ATOM 9147 C CA . SER C 3 214 ? 39.490 34.621 64.392 1.00 41.38 212 SER C CA 1
ATOM 9148 C C . SER C 3 214 ? 39.549 33.731 65.640 1.00 42.14 212 SER C C 1
ATOM 9149 O O . SER C 3 214 ? 38.580 33.660 66.386 1.00 43.56 212 SER C O 1
ATOM 9152 N N . PRO C 3 215 ? 40.700 33.060 65.866 1.00 42.18 213 PRO C N 1
ATOM 9153 C CA . PRO C 3 215 ? 40.940 32.331 67.124 1.00 42.90 213 PRO C CA 1
ATOM 9154 C C . PRO C 3 215 ? 41.009 33.278 68.339 1.00 42.64 213 PRO C C 1
ATOM 9155 O O . PRO C 3 215 ? 40.920 32.826 69.482 1.00 43.97 213 PRO C O 1
ATOM 9159 N N . ARG C 3 216 ? 41.168 34.575 68.080 1.00 41.13 214 ARG C N 1
ATOM 9160 C CA . ARG C 3 216 ? 41.263 35.584 69.131 1.00 40.56 214 ARG C CA 1
ATOM 9161 C C . ARG C 3 216 ? 39.929 35.973 69.766 1.00 40.93 214 ARG C C 1
ATOM 9162 O O . ARG C 3 216 ? 39.928 36.591 70.830 1.00 42.19 214 ARG C O 1
ATOM 9170 N N . GLY C 3 217 ? 38.809 35.630 69.129 1.00 39.89 215 GLY C N 1
ATOM 9171 C CA . GLY C 3 217 ? 37.490 36.001 69.650 1.00 39.53 215 GLY C CA 1
ATOM 9172 C C . GLY C 3 217 ? 36.891 37.314 69.131 1.00 38.68 215 GLY C C 1
ATOM 9173 O O . GLY C 3 217 ? 35.838 37.722 69.585 1.00 40.24 215 GLY C O 1
ATOM 9174 N N . ALA C 3 218 ? 37.567 37.986 68.201 1.00 36.98 216 ALA C N 1
ATOM 9175 C CA . ALA C 3 218 ? 37.000 39.143 67.485 1.00 36.93 216 ALA C CA 1
ATOM 9176 C C . ALA C 3 218 ? 37.629 39.235 66.102 1.00 36.33 216 ALA C C 1
ATOM 9177 O O . ALA C 3 218 ? 38.806 38.930 65.934 1.00 35.21 216 ALA C O 1
ATOM 9179 N N . GLY C 3 219 ? 36.840 39.642 65.113 1.00 36.74 217 GLY C N 1
ATOM 9180 C CA . GLY C 3 219 ? 37.331 39.748 63.748 1.00 36.66 217 GLY C CA 1
ATOM 9181 C C . GLY C 3 219 ? 37.430 38.417 63.019 1.00 38.10 217 GLY C C 1
ATOM 9182 O O . GLY C 3 219 ? 36.913 37.376 63.481 1.00 39.08 217 GLY C O 1
ATOM 9183 N N . TYR C 3 220 ? 38.116 38.454 61.878 1.00 37.39 218 TYR C N 1
ATOM 9184 C CA . TYR C 3 220 ? 38.173 37.322 60.964 1.00 37.98 218 TYR C CA 1
ATOM 9185 C C . TYR C 3 220 ? 39.596 36.942 60.561 1.00 37.84 218 TYR C C 1
ATOM 9186 O O . TYR C 3 220 ? 40.547 37.712 60.740 1.00 37.38 218 TYR C O 1
ATOM 9195 N N . THR C 3 221 ? 39.736 35.745 60.008 1.00 38.02 219 THR C N 1
ATOM 9196 C CA . THR C 3 221 ? 40.937 35.430 59.271 1.00 37.59 219 THR C CA 1
ATOM 9197 C C . THR C 3 221 ? 40.607 35.621 57.808 1.00 37.36 219 THR C C 1
ATOM 9198 O O . THR C 3 221 ? 39.449 35.497 57.421 1.00 38.77 219 THR C O 1
ATOM 9202 N N . PHE C 3 222 ? 41.615 35.960 57.014 1.00 36.12 220 PHE C N 1
ATOM 9203 C CA . PHE C 3 222 ? 41.451 36.100 55.577 1.00 36.55 220 PHE C CA 1
ATOM 9204 C C . PHE C 3 222 ? 42.652 35.492 54.884 1.00 36.97 220 PHE C C 1
ATOM 9205 O O . PHE C 3 222 ? 43.766 35.565 55.401 1.00 36.69 220 PHE C O 1
ATOM 9213 N N . GLY C 3 223 ? 42.405 34.849 53.746 1.00 38.31 221 GLY C N 1
ATOM 9214 C CA . GLY C 3 223 ? 43.433 34.167 52.973 1.00 38.08 221 GLY C CA 1
ATOM 9215 C C . GLY C 3 223 ? 43.860 34.953 51.750 1.00 39.09 221 GLY C C 1
ATOM 9216 O O . GLY C 3 223 ? 43.360 36.060 51.490 1.00 39.08 221 GLY C O 1
ATOM 9217 N N . GLN C 3 224 ? 44.797 34.381 51.001 1.00 40.10 222 GLN C N 1
ATOM 9218 C CA . GLN C 3 224 ? 45.385 35.045 49.844 1.00 41.27 222 GLN C CA 1
ATOM 9219 C C . GLN C 3 224 ? 44.342 35.597 48.854 1.00 42.94 222 GLN C C 1
ATOM 9220 O O . GLN C 3 224 ? 44.459 36.736 48.388 1.00 43.66 222 GLN C O 1
ATOM 9226 N N . ASP C 3 225 ? 43.321 34.793 48.564 1.00 43.52 223 ASP C N 1
ATOM 9227 C CA . ASP C 3 225 ? 42.249 35.159 47.644 1.00 45.05 223 ASP C CA 1
ATOM 9228 C C . ASP C 3 225 ? 41.491 36.419 48.078 1.00 44.47 223 ASP C C 1
ATOM 9229 O O . ASP C 3 225 ? 41.086 37.226 47.241 1.00 44.84 223 ASP C O 1
ATOM 9234 N N . ILE C 3 226 ? 41.300 36.580 49.384 1.00 44.01 224 ILE C N 1
ATOM 9235 C CA . ILE C 3 226 ? 40.680 37.784 49.924 1.00 43.60 224 ILE C CA 1
ATOM 9236 C C . ILE C 3 226 ? 41.574 39.024 49.721 1.00 43.31 224 ILE C C 1
ATOM 9237 O O . ILE C 3 226 ? 41.092 40.089 49.306 1.00 43.95 224 ILE C O 1
ATOM 9242 N N . SER C 3 227 ? 42.874 38.874 49.977 1.00 42.77 225 SER C N 1
ATOM 9243 C CA . SER C 3 227 ? 43.821 39.994 49.852 1.00 41.71 225 SER C CA 1
ATOM 9244 C C . SER C 3 227 ? 43.950 40.491 48.421 1.00 43.05 225 SER C C 1
ATOM 9245 O O . SER C 3 227 ? 44.065 41.697 48.187 1.00 43.58 225 SER C O 1
ATOM 9248 N N . GLU C 3 228 ? 43.935 39.557 47.473 1.00 44.62 226 GLU C N 1
ATOM 9249 C CA . GLU C 3 228 ? 43.987 39.879 46.050 1.00 46.32 226 GLU C CA 1
ATOM 9250 C C . GLU C 3 228 ? 42.724 40.612 45.589 1.00 46.08 226 GLU C C 1
ATOM 9251 O O . GLU C 3 228 ? 42.802 41.687 44.999 1.00 45.66 226 GLU C O 1
ATOM 9257 N N . THR C 3 229 ? 41.562 40.036 45.869 1.00 46.09 227 THR C N 1
ATOM 9258 C CA . THR C 3 229 ? 40.302 40.683 45.519 1.00 46.32 227 THR C CA 1
ATOM 9259 C C . THR C 3 229 ? 40.294 42.103 46.063 1.00 44.89 227 THR C C 1
ATOM 9260 O O . THR C 3 229 ? 40.075 43.049 45.311 1.00 45.61 227 THR C O 1
ATOM 9264 N N . PHE C 3 230 ? 40.576 42.253 47.358 1.00 43.18 228 PHE C N 1
ATOM 9265 C CA . PHE C 3 230 ? 40.608 43.579 47.969 1.00 41.63 228 PHE C CA 1
ATOM 9266 C C . PHE C 3 230 ? 41.606 44.552 47.310 1.00 41.59 228 PHE C C 1
ATOM 9267 O O . PHE C 3 230 ? 41.251 45.701 47.037 1.00 42.22 228 PHE C O 1
ATOM 9275 N N . ASN C 3 231 ? 42.835 44.101 47.051 1.00 40.74 229 ASN C N 1
ATOM 9276 C CA . ASN C 3 231 ? 43.851 44.974 46.461 1.00 40.23 229 ASN C CA 1
ATOM 9277 C C . ASN C 3 231 ? 43.519 45.423 45.035 1.00 42.24 229 ASN C C 1
ATOM 9278 O O . ASN C 3 231 ? 43.542 46.625 44.738 1.00 42.28 229 ASN C O 1
ATOM 9283 N N . HIS C 3 232 ? 43.198 44.460 44.166 1.00 43.80 230 HIS C N 1
ATOM 9284 C CA . HIS C 3 232 ? 42.863 44.734 42.767 1.00 45.21 230 HIS C CA 1
ATOM 9285 C C . HIS C 3 232 ? 41.670 45.677 42.670 1.00 45.93 230 HIS C C 1
ATOM 9286 O O . HIS C 3 232 ? 41.694 46.618 41.882 1.00 47.36 230 HIS C O 1
ATOM 9293 N N . ALA C 3 233 ? 40.649 45.441 43.494 1.00 45.83 231 ALA C N 1
ATOM 9294 C CA . ALA C 3 233 ? 39.440 46.280 43.524 1.00 46.94 231 ALA C CA 1
ATOM 9295 C C . ALA C 3 233 ? 39.705 47.707 43.988 1.00 47.59 231 ALA C C 1
ATOM 9296 O O . ALA C 3 233 ? 38.975 48.628 43.606 1.00 50.06 231 ALA C O 1
ATOM 9298 N N . ASN C 3 234 ? 40.737 47.884 44.815 1.00 45.75 232 ASN C N 1
ATOM 9299 C CA . ASN C 3 234 ? 41.029 49.182 45.409 1.00 45.33 232 ASN C CA 1
ATOM 9300 C C . ASN C 3 234 ? 42.285 49.886 44.872 1.00 45.39 232 ASN C C 1
ATOM 9301 O O . ASN C 3 234 ? 42.622 50.977 45.317 1.00 44.34 232 ASN C O 1
ATOM 9306 N N . GLY C 3 235 ? 42.954 49.264 43.901 1.00 47.27 233 GLY C N 1
ATOM 9307 C CA . GLY C 3 235 ? 44.123 49.851 43.245 1.00 46.23 233 GLY C CA 1
ATOM 9308 C C . GLY C 3 235 ? 45.302 49.918 44.187 1.00 45.49 233 GLY C C 1
ATOM 9309 O O . GLY C 3 235 ? 46.002 50.927 44.247 1.00 46.18 233 GLY C O 1
ATOM 9310 N N . LEU C 3 236 ? 45.509 48.833 44.928 1.00 45.53 234 LEU C N 1
ATOM 9311 C CA . LEU C 3 236 ? 46.571 48.757 45.928 1.00 44.06 234 LEU C CA 1
ATOM 9312 C C . LEU C 3 236 ? 47.713 47.847 45.490 1.00 45.04 234 LEU C C 1
ATOM 9313 O O . LEU C 3 236 ? 47.526 46.915 44.694 1.00 45.68 234 LEU C O 1
ATOM 9318 N N . THR C 3 237 ? 48.893 48.150 46.021 1.00 44.88 235 THR C N 1
ATOM 9319 C CA . THR C 3 237 ? 50.121 47.396 45.798 1.00 45.30 235 THR C CA 1
ATOM 9320 C C . THR C 3 237 ? 50.312 46.384 46.927 1.00 43.19 235 THR C C 1
ATOM 9321 O O . THR C 3 237 ? 50.950 45.352 46.747 1.00 43.52 235 THR C O 1
ATOM 9325 N N . LEU C 3 238 ? 49.745 46.693 48.087 1.00 40.62 236 LEU C N 1
ATOM 9326 C CA . LEU C 3 238 ? 50.129 46.039 49.326 1.00 39.59 236 LEU C CA 1
ATOM 9327 C C . LEU C 3 238 ? 49.247 46.498 50.478 1.00 37.14 236 LEU C C 1
ATOM 9328 O O . LEU C 3 238 ? 48.914 47.677 50.577 1.00 35.53 236 LEU C O 1
ATOM 9333 N N . VAL C 3 239 ? 48.866 45.540 51.322 1.00 35.44 237 VAL C N 1
ATOM 9334 C CA . VAL C 3 239 ? 48.309 45.812 52.632 1.00 33.74 237 VAL C CA 1
ATOM 9335 C C . VAL C 3 239 ? 49.411 45.677 53.684 1.00 32.32 237 VAL C C 1
ATOM 9336 O O . VAL C 3 239 ? 50.010 44.606 53.857 1.00 34.04 237 VAL C O 1
ATOM 9340 N N . SER C 3 240 ? 49.696 46.765 54.379 1.00 30.08 238 SER C N 1
ATOM 9341 C CA . SER C 3 240 ? 50.688 46.741 55.438 1.00 28.21 238 SER C CA 1
ATOM 9342 C C . SER C 3 240 ? 49.970 46.774 56.780 1.00 27.02 238 SER C C 1
ATOM 9343 O O . SER C 3 240 ? 49.102 47.633 57.003 1.00 27.26 238 SER C O 1
ATOM 9346 N N . ARG C 3 241 ? 50.331 45.853 57.672 1.00 25.62 239 ARG C N 1
ATOM 9347 C CA . ARG C 3 241 ? 49.593 45.683 58.934 1.00 24.77 239 ARG C CA 1
ATOM 9348 C C . ARG C 3 241 ? 50.480 45.169 60.071 1.00 24.90 239 ARG C C 1
ATOM 9349 O O . ARG C 3 241 ? 51.650 44.807 59.849 1.00 24.67 239 ARG C O 1
ATOM 9357 N N . ALA C 3 242 ? 49.915 45.130 61.281 1.00 24.98 240 ALA C N 1
ATOM 9358 C CA . ALA C 3 242 ? 50.683 44.762 62.479 1.00 25.34 240 ALA C CA 1
ATOM 9359 C C . ALA C 3 242 ? 49.986 43.663 63.291 1.00 25.73 240 ALA C C 1
ATOM 9360 O O . ALA C 3 242 ? 49.686 42.595 62.752 1.00 25.73 240 ALA C O 1
ATOM 9362 N N . HIS C 3 243 ? 49.760 43.910 64.586 1.00 26.02 241 HIS C N 1
ATOM 9363 C CA . HIS C 3 243 ? 48.767 43.140 65.361 1.00 27.12 241 HIS C CA 1
ATOM 9364 C C . HIS C 3 243 ? 49.272 41.750 65.751 1.00 27.90 241 HIS C C 1
ATOM 9365 O O . HIS C 3 243 ? 49.055 41.320 66.872 1.00 28.93 241 HIS C O 1
ATOM 9372 N N . GLN C 3 244 ? 49.959 41.063 64.842 1.00 28.02 242 GLN C N 1
ATOM 9373 C CA . GLN C 3 244 ? 50.388 39.670 65.067 1.00 29.07 242 GLN C CA 1
ATOM 9374 C C . GLN C 3 244 ? 51.898 39.576 65.255 1.00 28.78 242 GLN C C 1
ATOM 9375 O O . GLN C 3 244 ? 52.670 40.027 64.397 1.00 28.97 242 GLN C O 1
ATOM 9381 N N . LEU C 3 245 ? 52.329 38.995 66.369 1.00 28.53 243 LEU C N 1
ATOM 9382 C CA . LEU C 3 245 ? 53.749 38.776 66.592 1.00 27.92 243 LEU C CA 1
ATOM 9383 C C . LEU C 3 245 ? 54.329 37.893 65.502 1.00 27.90 243 LEU C C 1
ATOM 9384 O O . LEU C 3 245 ? 53.779 36.854 65.180 1.00 28.82 243 LEU C O 1
ATOM 9389 N N . VAL C 3 246 ? 55.453 38.308 64.947 1.00 28.14 244 VAL C N 1
ATOM 9390 C CA . VAL C 3 246 ? 56.192 37.492 63.987 1.00 29.00 244 VAL C CA 1
ATOM 9391 C C . VAL C 3 246 ? 57.647 37.443 64.437 1.00 30.08 244 VAL C C 1
ATOM 9392 O O . VAL C 3 246 ? 58.224 38.472 64.786 1.00 29.24 244 VAL C O 1
ATOM 9396 N N . MET C 3 247 ? 58.238 36.248 64.433 1.00 32.01 245 MET C N 1
ATOM 9397 C CA . MET C 3 247 ? 59.554 36.041 65.047 1.00 34.01 245 MET C CA 1
ATOM 9398 C C . MET C 3 247 ? 60.671 36.879 64.406 1.00 33.71 245 MET C C 1
ATOM 9399 O O . MET C 3 247 ? 61.682 37.205 65.042 1.00 33.26 245 MET C O 1
ATOM 9404 N N . GLU C 3 248 ? 60.452 37.252 63.155 1.00 33.81 246 GLU C N 1
ATOM 9405 C CA . GLU C 3 248 ? 61.425 37.962 62.353 1.00 34.70 246 GLU C CA 1
ATOM 9406 C C . GLU C 3 248 ? 61.224 39.488 62.363 1.00 32.46 246 GLU C C 1
ATOM 9407 O O . GLU C 3 248 ? 62.003 40.215 61.731 1.00 32.17 246 GLU C O 1
ATOM 9413 N N . GLY C 3 249 ? 60.167 39.962 63.026 1.00 28.94 247 GLY C N 1
ATOM 9414 C CA . GLY C 3 249 ? 59.883 41.382 63.104 1.00 27.09 247 GLY C CA 1
ATOM 9415 C C . GLY C 3 249 ? 58.986 41.835 61.973 1.00 26.60 247 GLY C C 1
ATOM 9416 O O . GLY C 3 249 ? 58.052 42.629 62.173 1.00 25.45 247 GLY C O 1
ATOM 9417 N N . TYR C 3 250 ? 59.271 41.316 60.782 1.00 26.60 248 TYR C N 1
ATOM 9418 C CA . TYR C 3 250 ? 58.374 41.442 59.650 1.00 26.66 248 TYR C CA 1
ATOM 9419 C C . TYR C 3 250 ? 58.168 40.097 58.960 1.00 27.82 248 TYR C C 1
ATOM 9420 O O . TYR C 3 250 ? 59.007 39.200 59.052 1.00 28.55 248 TYR C O 1
ATOM 9429 N N . ASN C 3 251 ? 57.048 39.963 58.261 1.00 28.88 249 ASN C N 1
ATOM 9430 C CA . ASN C 3 251 ? 56.735 38.738 57.562 1.00 29.94 249 ASN C CA 1
ATOM 9431 C C . ASN C 3 251 ? 55.804 39.001 56.387 1.00 30.85 249 ASN C C 1
ATOM 9432 O O . ASN C 3 251 ? 54.722 39.562 56.561 1.00 30.94 249 ASN C O 1
ATOM 9437 N N . TRP C 3 252 ? 56.262 38.625 55.188 1.00 32.30 250 TRP C N 1
ATOM 9438 C CA . TRP C 3 252 ? 55.459 38.622 53.957 1.00 32.66 250 TRP C CA 1
ATOM 9439 C C . TRP C 3 252 ? 54.486 37.466 53.974 1.00 33.52 250 TRP C C 1
ATOM 9440 O O . TRP C 3 252 ? 54.828 36.372 54.431 1.00 34.14 250 TRP C O 1
ATOM 9451 N N . CYS C 3 253 ? 53.278 37.694 53.471 1.00 33.76 251 CYS C N 1
ATOM 9452 C CA . CYS C 3 253 ? 52.376 36.583 53.165 1.00 34.54 251 CYS C CA 1
ATOM 9453 C C . CYS C 3 253 ? 51.474 36.894 51.962 1.00 34.84 251 CYS C C 1
ATOM 9454 O O . CYS C 3 253 ? 51.454 38.032 51.462 1.00 33.77 251 CYS C O 1
ATOM 9457 N N . HIS C 3 254 ? 50.755 35.867 51.491 1.00 35.58 252 HIS C N 1
ATOM 9458 C CA . HIS C 3 254 ? 49.764 36.020 50.422 1.00 36.83 252 HIS C CA 1
ATOM 9459 C C . HIS C 3 254 ? 50.371 36.493 49.116 1.00 38.51 252 HIS C C 1
ATOM 9460 O O . HIS C 3 254 ? 49.827 37.391 48.464 1.00 38.02 252 HIS C O 1
ATOM 9467 N N . ASP C 3 255 ? 51.504 35.896 48.750 1.00 41.25 253 ASP C N 1
ATOM 9468 C CA . ASP C 3 255 ? 52.238 36.292 47.550 1.00 43.77 253 ASP C CA 1
ATOM 9469 C C . ASP C 3 255 ? 52.486 37.801 47.600 1.00 42.42 253 ASP C C 1
ATOM 9470 O O . ASP C 3 255 ? 52.232 38.515 46.631 1.00 43.72 253 ASP C O 1
ATOM 9475 N N . ARG C 3 256 ? 52.943 38.270 48.759 1.00 40.14 254 ARG C N 1
ATOM 9476 C CA . ARG C 3 256 ? 53.292 39.670 48.988 1.00 39.39 254 ARG C CA 1
ATOM 9477 C C . ARG C 3 256 ? 52.186 40.702 48.758 1.00 39.11 254 ARG C C 1
ATOM 9478 O O . ARG C 3 256 ? 52.471 41.867 48.420 1.00 38.54 254 ARG C O 1
ATOM 9486 N N . ASN C 3 257 ? 50.937 40.281 48.947 1.00 38.40 255 ASN C N 1
ATOM 9487 C CA . ASN C 3 257 ? 49.815 41.215 48.995 1.00 37.28 255 ASN C CA 1
ATOM 9488 C C . ASN C 3 257 ? 49.705 41.812 50.403 1.00 35.08 255 ASN C C 1
ATOM 9489 O O . ASN C 3 257 ? 49.068 42.844 50.612 1.00 34.45 255 ASN C O 1
ATOM 9494 N N . VAL C 3 258 ? 50.340 41.148 51.365 1.00 33.85 256 VAL C N 1
ATOM 9495 C CA . VAL C 3 258 ? 50.268 41.532 52.759 1.00 32.30 256 VAL C CA 1
ATOM 9496 C C . VAL C 3 258 ? 51.640 41.397 53.405 1.00 31.58 256 VAL C C 1
ATOM 9497 O O . VAL C 3 258 ? 52.373 40.439 53.134 1.00 31.79 256 VAL C O 1
ATOM 9501 N N . VAL C 3 259 ? 51.984 42.379 54.244 1.00 29.97 257 VAL C N 1
ATOM 9502 C CA . VAL C 3 259 ? 53.155 42.301 55.119 1.00 28.32 257 VAL C CA 1
ATOM 9503 C C . VAL C 3 259 ? 52.756 42.596 56.575 1.00 27.38 257 VAL C C 1
ATOM 9504 O O . VAL C 3 259 ? 51.935 43.480 56.855 1.00 27.26 257 VAL C O 1
ATOM 9508 N N . THR C 3 260 ? 53.316 41.823 57.497 1.00 27.05 258 THR C N 1
ATOM 9509 C CA . THR C 3 260 ? 53.116 42.055 58.925 1.00 25.76 258 THR C CA 1
ATOM 9510 C C . THR C 3 260 ? 54.410 42.630 59.498 1.00 25.66 258 THR C C 1
ATOM 9511 O O . THR C 3 260 ? 55.506 42.066 59.286 1.00 25.36 258 THR C O 1
ATOM 9515 N N . ILE C 3 261 ? 54.268 43.765 60.191 1.00 24.92 259 ILE C N 1
ATOM 9516 C CA . ILE C 3 261 ? 55.382 44.468 60.825 1.00 24.03 259 ILE C CA 1
ATOM 9517 C C . ILE C 3 261 ? 55.075 44.610 62.309 1.00 23.46 259 ILE C C 1
ATOM 9518 O O . ILE C 3 261 ? 53.997 45.090 62.684 1.00 23.39 259 ILE C O 1
ATOM 9523 N N . PHE C 3 262 ? 56.025 44.205 63.145 1.00 22.45 260 PHE C N 1
ATOM 9524 C CA . PHE C 3 262 ? 55.818 44.138 64.584 1.00 21.91 260 PHE C CA 1
ATOM 9525 C C . PHE C 3 262 ? 57.067 44.728 65.197 1.00 21.78 260 PHE C C 1
ATOM 9526 O O . PHE C 3 262 ? 58.179 44.265 64.916 1.00 21.75 260 PHE C O 1
ATOM 9534 N N . SER C 3 263 ? 56.889 45.756 66.015 1.00 21.58 261 SER C N 1
ATOM 9535 C CA . SER C 3 263 ? 58.003 46.615 66.409 1.00 21.87 261 SER C CA 1
ATOM 9536 C C . SER C 3 263 ? 58.346 46.548 67.904 1.00 22.37 261 SER C C 1
ATOM 9537 O O . SER C 3 263 ? 59.019 47.438 68.413 1.00 22.44 261 SER C O 1
ATOM 9540 N N . ALA C 3 264 ? 57.905 45.487 68.586 1.00 22.85 262 ALA C N 1
ATOM 9541 C CA . ALA C 3 264 ? 58.236 45.280 70.000 1.00 23.46 262 ALA C CA 1
ATOM 9542 C C . ALA C 3 264 ? 59.124 44.056 70.135 1.00 24.10 262 ALA C C 1
ATOM 9543 O O . ALA C 3 264 ? 58.625 42.930 70.182 1.00 25.59 262 ALA C O 1
ATOM 9545 N N . PRO C 3 265 ? 60.447 44.262 70.193 1.00 24.02 263 PRO C N 1
ATOM 9546 C CA . PRO C 3 265 ? 61.350 43.120 70.236 1.00 24.14 263 PRO C CA 1
ATOM 9547 C C . PRO C 3 265 ? 61.222 42.376 71.563 1.00 24.81 263 PRO C C 1
ATOM 9548 O O . PRO C 3 265 ? 60.873 42.992 72.580 1.00 23.88 263 PRO C O 1
ATOM 9552 N N . ASN C 3 266 ? 61.483 41.058 71.533 1.00 25.93 264 ASN C N 1
ATOM 9553 C CA . ASN C 3 266 ? 61.377 40.189 72.714 1.00 26.49 264 ASN C CA 1
ATOM 9554 C C . ASN C 3 266 ? 60.133 40.559 73.531 1.00 26.70 264 ASN C C 1
ATOM 9555 O O . ASN C 3 266 ? 60.221 40.895 74.715 1.00 26.31 264 ASN C O 1
ATOM 9560 N N . TYR C 3 267 ? 58.986 40.505 72.853 1.00 29.59 265 TYR C N 1
ATOM 9561 C CA . TYR C 3 267 ? 57.691 40.899 73.395 1.00 30.54 265 TYR C CA 1
ATOM 9562 C C . TYR C 3 267 ? 57.460 40.333 74.790 1.00 32.53 265 TYR C C 1
ATOM 9563 O O . TYR C 3 267 ? 57.516 39.121 74.994 1.00 33.04 265 TYR C O 1
ATOM 9572 N N . CYS C 3 268 ? 57.206 41.231 75.742 1.00 34.73 266 CYS C N 1
ATOM 9573 C CA . CYS C 3 268 ? 56.989 40.875 77.154 1.00 37.04 266 CYS C CA 1
ATOM 9574 C C . CYS C 3 268 ? 58.116 40.099 77.782 1.00 38.62 266 CYS C C 1
ATOM 9575 O O . CYS C 3 268 ? 57.869 39.307 78.691 1.00 40.91 266 CYS C O 1
ATOM 9578 N N . TYR C 3 269 ? 59.340 40.302 77.299 1.00 38.85 267 TYR C N 1
ATOM 9579 C CA . TYR C 3 269 ? 60.518 39.632 77.867 1.00 40.76 267 TYR C CA 1
ATOM 9580 C C . TYR C 3 269 ? 60.481 38.117 77.644 1.00 44.31 267 TYR C C 1
ATOM 9581 O O . TYR C 3 269 ? 61.439 37.419 77.999 1.00 48.35 267 TYR C O 1
ATOM 9590 N N . ARG C 3 270 ? 59.404 37.633 77.017 1.00 46.12 268 ARG C N 1
ATOM 9591 C CA . ARG C 3 270 ? 59.173 36.202 76.802 1.00 49.66 268 ARG C CA 1
ATOM 9592 C C . ARG C 3 270 ? 59.311 35.701 75.357 1.00 48.13 268 ARG C C 1
ATOM 9593 O O . ARG C 3 270 ? 60.005 34.717 75.113 1.00 48.60 268 ARG C O 1
ATOM 9601 N N . CYS C 3 271 ? 58.669 36.382 74.410 1.00 45.40 269 CYS C N 1
ATOM 9602 C CA . CYS C 3 271 ? 58.449 35.821 73.065 1.00 43.93 269 CYS C CA 1
ATOM 9603 C C . CYS C 3 271 ? 59.672 35.643 72.127 1.00 41.24 269 CYS C C 1
ATOM 9604 O O . CYS C 3 271 ? 59.620 34.844 71.192 1.00 41.29 269 CYS C O 1
ATOM 9607 N N . GLY C 3 272 ? 60.752 36.387 72.363 1.00 37.64 270 GLY C N 1
ATOM 9608 C CA . GLY C 3 272 ? 62.035 36.124 71.686 1.00 35.48 270 GLY C CA 1
ATOM 9609 C C . GLY C 3 272 ? 62.156 36.645 70.259 1.00 33.78 270 GLY C C 1
ATOM 9610 O O . GLY C 3 272 ? 63.136 36.362 69.579 1.00 34.76 270 GLY C O 1
ATOM 9611 N N . ASN C 3 273 ? 61.172 37.423 69.815 1.00 30.58 271 ASN C N 1
ATOM 9612 C CA . ASN C 3 273 ? 61.129 37.935 68.460 1.00 29.35 271 ASN C CA 1
ATOM 9613 C C . ASN C 3 273 ? 62.070 39.108 68.204 1.00 28.30 271 ASN C C 1
ATOM 9614 O O . ASN C 3 273 ? 62.332 39.913 69.091 1.00 27.23 271 ASN C O 1
ATOM 9619 N N . GLN C 3 274 ? 62.550 39.212 66.973 1.00 28.55 272 GLN C N 1
ATOM 9620 C CA . GLN C 3 274 ? 63.085 40.471 66.493 1.00 28.16 272 GLN C CA 1
ATOM 9621 C C . GLN C 3 274 ? 61.917 41.444 66.278 1.00 26.20 272 GLN C C 1
ATOM 9622 O O . GLN C 3 274 ? 60.758 41.034 66.160 1.00 25.75 272 GLN C O 1
ATOM 9628 N N . ALA C 3 275 ? 62.236 42.727 66.232 1.00 25.16 273 ALA C N 1
ATOM 9629 C CA . ALA C 3 275 ? 61.286 43.765 65.833 1.00 24.09 273 ALA C CA 1
ATOM 9630 C C . ALA C 3 275 ? 61.710 44.281 64.466 1.00 24.59 273 ALA C C 1
ATOM 9631 O O . ALA C 3 275 ? 62.812 43.984 63.992 1.00 26.21 273 ALA C O 1
ATOM 9633 N N . ALA C 3 276 ? 60.843 45.046 63.822 1.00 23.80 274 ALA C N 1
ATOM 9634 C CA . ALA C 3 276 ? 61.171 45.586 62.514 1.00 24.21 274 ALA C CA 1
ATOM 9635 C C . ALA C 3 276 ? 60.356 46.827 62.225 1.00 23.11 274 ALA C C 1
ATOM 9636 O O . ALA C 3 276 ? 59.315 47.054 62.857 1.00 21.78 274 ALA C O 1
ATOM 9638 N N . ILE C 3 277 ? 60.863 47.613 61.272 1.00 23.28 275 ILE C N 1
ATOM 9639 C CA . ILE C 3 277 ? 60.150 48.727 60.668 1.00 22.95 275 ILE C CA 1
ATOM 9640 C C . ILE C 3 277 ? 60.328 48.684 59.143 1.00 24.09 275 ILE C C 1
ATOM 9641 O O . ILE C 3 277 ? 61.262 48.046 58.626 1.00 25.27 275 ILE C O 1
ATOM 9646 N N . MET C 3 278 ? 59.439 49.369 58.429 1.00 23.68 276 MET C N 1
ATOM 9647 C CA . MET C 3 278 ? 59.468 49.342 56.977 1.00 25.47 276 MET C CA 1
ATOM 9648 C C . MET C 3 278 ? 59.622 50.758 56.452 1.00 25.19 276 MET C C 1
ATOM 9649 O O . MET C 3 278 ? 58.730 51.585 56.632 1.00 24.89 276 MET C O 1
ATOM 9654 N N . GLU C 3 279 ? 60.748 51.040 55.809 1.00 25.84 277 GLU C N 1
ATOM 9655 C CA . GLU C 3 279 ? 60.937 52.345 55.182 1.00 25.97 277 GLU C CA 1
ATOM 9656 C C . GLU C 3 279 ? 60.387 52.311 53.779 1.00 26.92 277 GLU C C 1
ATOM 9657 O O . GLU C 3 279 ? 60.659 51.371 53.029 1.00 28.50 277 GLU C O 1
ATOM 9663 N N . LEU C 3 280 ? 59.600 53.326 53.448 1.00 26.16 278 LEU C N 1
ATOM 9664 C CA . LEU C 3 280 ? 59.102 53.548 52.102 1.00 27.62 278 LEU C CA 1
ATOM 9665 C C . LEU C 3 280 ? 59.769 54.836 51.630 1.00 28.64 278 LEU C C 1
ATOM 9666 O O . LEU C 3 280 ? 59.527 55.911 52.191 1.00 27.87 278 LEU C O 1
ATOM 9671 N N . ASP C 3 281 ? 60.624 54.728 50.626 1.00 30.60 279 ASP C N 1
ATOM 9672 C CA . ASP C 3 281 ? 61.428 55.863 50.227 1.00 32.00 279 ASP C CA 1
ATOM 9673 C C . ASP C 3 281 ? 60.657 56.847 49.329 1.00 32.36 279 ASP C C 1
ATOM 9674 O O . ASP C 3 281 ? 59.443 56.715 49.156 1.00 31.23 279 ASP C O 1
ATOM 9679 N N . ASP C 3 282 ? 61.390 57.802 48.749 1.00 32.93 280 ASP C N 1
ATOM 9680 C CA . ASP C 3 282 ? 60.819 58.897 47.967 1.00 33.62 280 ASP C CA 1
ATOM 9681 C C . ASP C 3 282 ? 59.925 58.417 46.809 1.00 35.77 280 ASP C C 1
ATOM 9682 O O . ASP C 3 282 ? 58.982 59.106 46.428 1.00 36.28 280 ASP C O 1
ATOM 9687 N N . THR C 3 283 ? 60.230 57.264 46.225 1.00 37.16 281 THR C N 1
ATOM 9688 C CA . THR C 3 283 ? 59.334 56.715 45.202 1.00 39.53 281 THR C CA 1
ATOM 9689 C C . THR C 3 283 ? 58.675 55.414 45.656 1.00 40.40 281 THR C C 1
ATOM 9690 O O . THR C 3 283 ? 58.415 54.532 44.835 1.00 42.04 281 THR C O 1
ATOM 9694 N N . LEU C 3 284 ? 58.449 55.287 46.963 1.00 39.37 282 LEU C N 1
ATOM 9695 C CA . LEU C 3 284 ? 57.631 54.203 47.514 1.00 41.01 282 LEU C CA 1
ATOM 9696 C C . LEU C 3 284 ? 58.272 52.805 47.456 1.00 42.57 282 LEU C C 1
ATOM 9697 O O . LEU C 3 284 ? 57.601 51.820 47.731 1.00 43.78 282 LEU C O 1
ATOM 9702 N N . LYS C 3 285 ? 59.553 52.715 47.107 1.00 43.24 283 LYS C N 1
ATOM 9703 C CA . LYS C 3 285 ? 60.288 51.469 47.274 1.00 44.73 283 LYS C CA 1
ATOM 9704 C C . LYS C 3 285 ? 60.405 51.093 48.756 1.00 42.91 283 LYS C C 1
ATOM 9705 O O . LYS C 3 285 ? 60.696 51.947 49.601 1.00 41.20 283 LYS C O 1
ATOM 9711 N N . TYR C 3 286 ? 60.159 49.823 49.073 1.00 42.42 284 TYR C N 1
ATOM 9712 C CA . TYR C 3 286 ? 60.243 49.368 50.461 1.00 40.46 284 TYR C CA 1
ATOM 9713 C C . TYR C 3 286 ? 61.606 48.803 50.847 1.00 39.90 284 TYR C C 1
ATOM 9714 O O . TYR C 3 286 ? 62.321 48.283 50.011 1.00 41.76 284 TYR C O 1
ATOM 9723 N N . SER C 3 287 ? 61.948 48.933 52.126 1.00 37.43 285 SER C N 1
ATOM 9724 C CA . SER C 3 287 ? 63.103 48.255 52.714 1.00 37.01 285 SER C CA 1
ATOM 9725 C C . SER C 3 287 ? 62.854 47.996 54.221 1.00 34.37 285 SER C C 1
ATOM 9726 O O . SER C 3 287 ? 62.106 48.727 54.880 1.00 33.58 285 SER C O 1
ATOM 9729 N N . PHE C 3 288 ? 63.448 46.946 54.766 1.00 33.64 286 PHE C N 1
ATOM 9730 C CA . PHE C 3 288 ? 63.125 46.564 56.134 1.00 31.61 286 PHE C CA 1
ATOM 9731 C C . PHE C 3 288 ? 64.312 46.670 57.052 1.00 31.47 286 PHE C C 1
ATOM 9732 O O . PHE C 3 288 ? 65.429 46.330 56.686 1.00 33.37 286 PHE C O 1
ATOM 9740 N N . LEU C 3 289 ? 64.057 47.111 58.270 1.00 29.73 287 LEU C N 1
ATOM 9741 C CA . LEU C 3 289 ? 65.124 47.195 59.237 1.00 29.71 287 LEU C CA 1
ATOM 9742 C C . LEU C 3 289 ? 64.725 46.399 60.471 1.00 28.75 287 LEU C C 1
ATOM 9743 O O . LEU C 3 289 ? 63.739 46.701 61.119 1.00 27.81 287 LEU C O 1
ATOM 9748 N N . GLN C 3 290 ? 65.483 45.350 60.756 1.00 30.02 288 GLN C N 1
ATOM 9749 C CA . GLN C 3 290 ? 65.236 44.467 61.885 1.00 29.43 288 GLN C CA 1
ATOM 9750 C C . GLN C 3 290 ? 66.067 44.902 63.085 1.00 29.18 288 GLN C C 1
ATOM 9751 O O . GLN C 3 290 ? 67.186 45.379 62.920 1.00 29.39 288 GLN C O 1
ATOM 9757 N N . PHE C 3 291 ? 65.516 44.737 64.289 1.00 28.22 289 PHE C N 1
ATOM 9758 C CA . PHE C 3 291 ? 66.258 45.081 65.497 1.00 28.92 289 PHE C CA 1
ATOM 9759 C C . PHE C 3 291 ? 65.937 44.260 66.735 1.00 30.19 289 PHE C C 1
ATOM 9760 O O . PHE C 3 291 ? 64.843 43.691 66.893 1.00 29.09 289 PHE C O 1
ATOM 9768 N N . ASP C 3 292 ? 66.941 44.185 67.597 1.00 32.95 290 ASP C N 1
ATOM 9769 C CA . ASP C 3 292 ? 66.863 43.453 68.843 1.00 34.47 290 ASP C CA 1
ATOM 9770 C C . ASP C 3 292 ? 66.519 44.436 69.958 1.00 33.40 290 ASP C C 1
ATOM 9771 O O . ASP C 3 292 ? 66.596 45.651 69.745 1.00 32.56 290 ASP C O 1
ATOM 9776 N N . PRO C 3 293 ? 66.153 43.926 71.156 1.00 33.32 291 PRO C N 1
ATOM 9777 C CA . PRO C 3 293 ? 65.868 44.902 72.218 1.00 32.57 291 PRO C CA 1
ATOM 9778 C C . PRO C 3 293 ? 67.104 45.739 72.523 1.00 34.04 291 PRO C C 1
ATOM 9779 O O . PRO C 3 293 ? 68.212 45.237 72.437 1.00 35.93 291 PRO C O 1
ATOM 9783 N N . ALA C 3 294 ? 66.904 47.010 72.853 1.00 34.62 292 ALA C N 1
ATOM 9784 C CA . ALA C 3 294 ? 67.975 47.870 73.367 1.00 37.40 292 ALA C CA 1
ATOM 9785 C C . ALA C 3 294 ? 68.637 47.229 74.598 1.00 40.85 292 ALA C C 1
ATOM 9786 O O . ALA C 3 294 ? 67.952 46.625 75.433 1.00 40.30 292 ALA C O 1
ATOM 9788 N N . PRO C 3 295 ? 69.967 47.346 74.722 1.00 45.18 293 PRO C N 1
ATOM 9789 C CA . PRO C 3 295 ? 70.541 46.867 75.975 1.00 49.16 293 PRO C CA 1
ATOM 9790 C C . PRO C 3 295 ? 70.154 47.819 77.111 1.00 51.71 293 PRO C C 1
ATOM 9791 O O . PRO C 3 295 ? 69.868 48.991 76.869 1.00 49.85 293 PRO C O 1
ATOM 9795 N N . ARG C 3 296 ? 70.097 47.312 78.332 1.00 57.56 294 ARG C N 1
ATOM 9796 C CA . ARG C 3 296 ? 69.976 48.197 79.490 1.00 64.72 294 ARG C CA 1
ATOM 9797 C C . ARG C 3 296 ? 71.038 47.869 80.520 1.00 72.18 294 ARG C C 1
ATOM 9798 O O . ARG C 3 296 ? 71.296 48.669 81.431 1.00 75.71 294 ARG C O 1
ATOM 9806 N N . ARG C 3 297 ? 71.648 46.685 80.319 1.00 78.57 295 ARG C N 1
ATOM 9807 C CA . ARG C 3 297 ? 72.815 46.162 81.063 1.00 86.04 295 ARG C CA 1
ATOM 9808 C C . ARG C 3 297 ? 72.838 46.377 82.588 1.00 89.15 295 ARG C C 1
ATOM 9809 O O . ARG C 3 297 ? 72.813 45.408 83.352 1.00 90.53 295 ARG C O 1
ATOM 9817 N N . GLY C 3 298 ? 72.915 47.639 83.015 1.00 91.37 296 GLY C N 1
ATOM 9818 C CA . GLY C 3 298 ? 72.943 47.988 84.436 1.00 94.53 296 GLY C CA 1
ATOM 9819 C C . GLY C 3 298 ? 71.808 48.919 84.831 1.00 94.63 296 GLY C C 1
ATOM 9820 O O . GLY C 3 298 ? 71.338 49.725 84.017 1.00 91.56 296 GLY C O 1
ATOM 9821 N N . MET D 1 3 ? 36.397 50.402 -14.135 1.00 80.77 8 MET D N 1
ATOM 9822 C CA . MET D 1 3 ? 36.896 51.690 -14.699 1.00 80.25 8 MET D CA 1
ATOM 9823 C C . MET D 1 3 ? 36.220 52.014 -16.043 1.00 76.38 8 MET D C 1
ATOM 9824 O O . MET D 1 3 ? 36.493 51.359 -17.062 1.00 73.57 8 MET D O 1
ATOM 9829 N N . SER D 1 4 ? 35.336 53.021 -16.022 1.00 71.27 9 SER D N 1
ATOM 9830 C CA . SER D 1 4 ? 34.582 53.488 -17.205 1.00 65.31 9 SER D CA 1
ATOM 9831 C C . SER D 1 4 ? 35.491 54.185 -18.233 1.00 61.82 9 SER D C 1
ATOM 9832 O O . SER D 1 4 ? 36.686 54.383 -17.970 1.00 61.62 9 SER D O 1
ATOM 9835 N N . LEU D 1 5 ? 34.936 54.562 -19.391 1.00 56.34 10 LEU D N 1
ATOM 9836 C CA . LEU D 1 5 ? 35.778 54.889 -20.558 1.00 51.41 10 LEU D CA 1
ATOM 9837 C C . LEU D 1 5 ? 36.589 56.187 -20.463 1.00 48.84 10 LEU D C 1
ATOM 9838 O O . LEU D 1 5 ? 37.761 56.212 -20.842 1.00 46.71 10 LEU D O 1
ATOM 9843 N N . TYR D 1 6 ? 35.977 57.252 -19.952 1.00 47.61 11 TYR D N 1
ATOM 9844 C CA . TYR D 1 6 ? 36.675 58.535 -19.807 1.00 46.29 11 TYR D CA 1
ATOM 9845 C C . TYR D 1 6 ? 37.936 58.451 -18.915 1.00 46.45 11 TYR D C 1
ATOM 9846 O O . TYR D 1 6 ? 38.982 58.981 -19.299 1.00 45.45 11 TYR D O 1
ATOM 9855 N N . PRO D 1 7 ? 37.851 57.790 -17.733 1.00 47.50 12 PRO D N 1
ATOM 9856 C CA . PRO D 1 7 ? 39.097 57.613 -16.963 1.00 48.35 12 PRO D CA 1
ATOM 9857 C C . PRO D 1 7 ? 40.212 56.895 -17.735 1.00 48.06 12 PRO D C 1
ATOM 9858 O O . PRO D 1 7 ? 41.399 57.135 -17.474 1.00 48.94 12 PRO D O 1
ATOM 9862 N N . ILE D 1 8 ? 39.839 56.044 -18.688 1.00 46.93 13 ILE D N 1
ATOM 9863 C CA . ILE D 1 8 ? 40.832 55.378 -19.532 1.00 46.35 13 ILE D CA 1
ATOM 9864 C C . ILE D 1 8 ? 41.485 56.360 -20.522 1.00 44.32 13 ILE D C 1
ATOM 9865 O O . ILE D 1 8 ? 42.693 56.319 -20.743 1.00 43.24 13 ILE D O 1
ATOM 9870 N N . ALA D 1 9 ? 40.687 57.271 -21.062 1.00 44.67 14 ALA D N 1
ATOM 9871 C CA . ALA D 1 9 ? 41.200 58.392 -21.855 1.00 43.45 14 ALA D CA 1
ATOM 9872 C C . ALA D 1 9 ? 42.157 59.278 -21.052 1.00 42.64 14 ALA D C 1
ATOM 9873 O O . ALA D 1 9 ? 43.195 59.708 -21.577 1.00 42.70 14 ALA D O 1
ATOM 9875 N N . VAL D 1 10 ? 41.816 59.539 -19.789 1.00 41.85 15 VAL D N 1
ATOM 9876 C CA . VAL D 1 10 ? 42.688 60.304 -18.900 1.00 42.74 15 VAL D CA 1
ATOM 9877 C C . VAL D 1 10 ? 44.019 59.591 -18.735 1.00 43.62 15 VAL D C 1
ATOM 9878 O O . VAL D 1 10 ? 45.070 60.212 -18.872 1.00 44.78 15 VAL D O 1
ATOM 9882 N N . LEU D 1 11 ? 43.967 58.286 -18.466 1.00 44.13 16 LEU D N 1
ATOM 9883 C CA . LEU D 1 11 ? 45.165 57.462 -18.324 1.00 44.75 16 LEU D CA 1
ATOM 9884 C C . LEU D 1 11 ? 46.071 57.562 -19.550 1.00 45.69 16 LEU D C 1
ATOM 9885 O O . LEU D 1 11 ? 47.295 57.676 -19.415 1.00 47.45 16 LEU D O 1
ATOM 9890 N N . ILE D 1 12 ? 45.468 57.507 -20.741 1.00 45.16 17 ILE D N 1
ATOM 9891 C CA . ILE D 1 12 ? 46.208 57.618 -21.999 1.00 43.35 17 ILE D CA 1
ATOM 9892 C C . ILE D 1 12 ? 46.906 58.972 -22.101 1.00 45.16 17 ILE D C 1
ATOM 9893 O O . ILE D 1 12 ? 48.078 59.031 -22.457 1.00 45.78 17 ILE D O 1
ATOM 9898 N N . ASP D 1 13 ? 46.199 60.050 -21.764 1.00 46.75 18 ASP D N 1
ATOM 9899 C CA . ASP D 1 13 ? 46.808 61.379 -21.764 1.00 49.28 18 ASP D CA 1
ATOM 9900 C C . ASP D 1 13 ? 47.928 61.519 -20.728 1.00 49.78 18 ASP D C 1
ATOM 9901 O O . ASP D 1 13 ? 48.893 62.246 -20.945 1.00 50.87 18 ASP D O 1
ATOM 9906 N N . GLU D 1 14 ? 47.803 60.830 -19.604 1.00 50.63 19 GLU D N 1
ATOM 9907 C CA . GLU D 1 14 ? 48.800 60.967 -18.537 1.00 53.63 19 GLU D CA 1
ATOM 9908 C C . GLU D 1 14 ? 50.061 60.117 -18.768 1.00 54.03 19 GLU D C 1
ATOM 9909 O O . GLU D 1 14 ? 51.003 60.151 -17.966 1.00 54.93 19 GLU D O 1
ATOM 9915 N N . LEU D 1 15 ? 50.077 59.376 -19.878 1.00 52.27 20 LEU D N 1
ATOM 9916 C CA . LEU D 1 15 ? 51.293 58.721 -20.349 1.00 52.38 20 LEU D CA 1
ATOM 9917 C C . LEU D 1 15 ? 52.377 59.754 -20.664 1.00 55.22 20 LEU D C 1
ATOM 9918 O O . LEU D 1 15 ? 53.565 59.421 -20.651 1.00 54.69 20 LEU D O 1
ATOM 9923 N N . ARG D 1 16 ? 51.964 60.998 -20.934 1.00 56.62 21 ARG D N 1
ATOM 9924 C CA . ARG D 1 16 ? 52.905 62.075 -21.244 1.00 59.06 21 ARG D CA 1
ATOM 9925 C C . ARG D 1 16 ? 52.823 63.252 -20.266 1.00 60.64 21 ARG D C 1
ATOM 9926 O O . ARG D 1 16 ? 53.293 64.357 -20.564 1.00 61.60 21 ARG D O 1
ATOM 9934 N N . ASN D 1 17 ? 52.239 62.998 -19.096 1.00 59.85 22 ASN D N 1
ATOM 9935 C CA . ASN D 1 17 ? 52.144 63.993 -18.029 1.00 60.12 22 ASN D CA 1
ATOM 9936 C C . ASN D 1 17 ? 53.513 64.393 -17.477 1.00 61.28 22 ASN D C 1
ATOM 9937 O O . ASN D 1 17 ? 54.422 63.570 -17.429 1.00 58.50 22 ASN D O 1
ATOM 9942 N N . GLU D 1 18 ? 53.643 65.644 -17.034 1.00 64.98 23 GLU D N 1
ATOM 9943 C CA . GLU D 1 18 ? 54.897 66.131 -16.434 1.00 68.42 23 GLU D CA 1
ATOM 9944 C C . GLU D 1 18 ? 55.288 65.357 -15.165 1.00 67.62 23 GLU D C 1
ATOM 9945 O O . GLU D 1 18 ? 56.471 65.175 -14.889 1.00 67.37 23 GLU D O 1
ATOM 9951 N N . ASP D 1 19 ? 54.291 64.901 -14.407 1.00 66.81 24 ASP D N 1
ATOM 9952 C CA . ASP D 1 19 ? 54.528 64.117 -13.191 1.00 67.32 24 ASP D CA 1
ATOM 9953 C C . ASP D 1 19 ? 54.845 62.647 -13.484 1.00 64.66 24 ASP D C 1
ATOM 9954 O O . ASP D 1 19 ? 54.056 61.936 -14.108 1.00 61.76 24 ASP D O 1
ATOM 9959 N N . VAL D 1 20 ? 55.998 62.207 -12.989 1.00 65.07 25 VAL D N 1
ATOM 9960 C CA . VAL D 1 20 ? 56.453 60.824 -13.122 1.00 64.11 25 VAL D CA 1
ATOM 9961 C C . VAL D 1 20 ? 55.494 59.803 -12.503 1.00 63.94 25 VAL D C 1
ATOM 9962 O O . VAL D 1 20 ? 55.425 58.657 -12.954 1.00 61.43 25 VAL D O 1
ATOM 9966 N N . GLN D 1 21 ? 54.759 60.216 -11.474 1.00 66.62 26 GLN D N 1
ATOM 9967 C CA . GLN D 1 21 ? 53.944 59.274 -10.716 1.00 66.93 26 GLN D CA 1
ATOM 9968 C C . GLN D 1 21 ? 52.695 58.893 -11.484 1.00 63.84 26 GLN D C 1
ATOM 9969 O O . GLN D 1 21 ? 52.178 57.782 -11.333 1.00 62.56 26 GLN D O 1
ATOM 9975 N N . LEU D 1 22 ? 52.223 59.827 -12.306 1.00 62.27 27 LEU D N 1
ATOM 9976 C CA . LEU D 1 22 ? 51.060 59.611 -13.166 1.00 59.52 27 LEU D CA 1
ATOM 9977 C C . LEU D 1 22 ? 51.459 58.798 -14.395 1.00 57.21 27 LEU D C 1
ATOM 9978 O O . LEU D 1 22 ? 50.710 57.923 -14.833 1.00 56.92 27 LEU D O 1
ATOM 9983 N N . ARG D 1 23 ? 52.638 59.087 -14.943 1.00 56.58 28 ARG D N 1
ATOM 9984 C CA . ARG D 1 23 ? 53.186 58.286 -16.036 1.00 55.53 28 ARG D CA 1
ATOM 9985 C C . ARG D 1 23 ? 53.330 56.834 -15.596 1.00 54.62 28 ARG D C 1
ATOM 9986 O O . ARG D 1 23 ? 52.933 55.926 -16.321 1.00 54.30 28 ARG D O 1
ATOM 9994 N N . LEU D 1 24 ? 53.857 56.623 -14.389 1.00 55.20 29 LEU D N 1
ATOM 9995 C CA . LEU D 1 24 ? 54.020 55.274 -13.840 1.00 54.87 29 LEU D CA 1
ATOM 9996 C C . LEU D 1 24 ? 52.669 54.590 -13.611 1.00 53.67 29 LEU D C 1
ATOM 9997 O O . LEU D 1 24 ? 52.499 53.412 -13.911 1.00 54.58 29 LEU D O 1
ATOM 10002 N N . ASN D 1 25 ? 51.716 55.345 -13.086 1.00 53.77 30 ASN D N 1
ATOM 10003 C CA . ASN D 1 25 ? 50.353 54.871 -12.892 1.00 52.38 30 ASN D CA 1
ATOM 10004 C C . ASN D 1 25 ? 49.734 54.428 -14.215 1.00 49.77 30 ASN D C 1
ATOM 10005 O O . ASN D 1 25 ? 49.154 53.344 -14.310 1.00 48.85 30 ASN D O 1
ATOM 10010 N N . SER D 1 26 ? 49.886 55.271 -15.232 1.00 47.90 31 SER D N 1
ATOM 10011 C CA . SER D 1 26 ? 49.389 54.982 -16.562 1.00 46.81 31 SER D CA 1
ATOM 10012 C C . SER D 1 26 ? 50.090 53.781 -17.205 1.00 46.79 31 SER D C 1
ATOM 10013 O O . SER D 1 26 ? 49.437 52.912 -17.773 1.00 46.52 31 SER D O 1
ATOM 10016 N N . ILE D 1 27 ? 51.415 53.736 -17.113 1.00 47.77 32 ILE D N 1
ATOM 10017 C CA . ILE D 1 27 ? 52.194 52.612 -17.660 1.00 48.25 32 ILE D CA 1
ATOM 10018 C C . ILE D 1 27 ? 51.802 51.271 -17.027 1.00 48.80 32 ILE D C 1
ATOM 10019 O O . ILE D 1 27 ? 51.684 50.265 -17.727 1.00 48.49 32 ILE D O 1
ATOM 10024 N N . LYS D 1 28 ? 51.581 51.267 -15.715 1.00 50.10 33 LYS D N 1
ATOM 10025 C CA . LYS D 1 28 ? 51.242 50.035 -15.005 1.00 51.98 33 LYS D CA 1
ATOM 10026 C C . LYS D 1 28 ? 49.825 49.541 -15.298 1.00 52.70 33 LYS D C 1
ATOM 10027 O O . LYS D 1 28 ? 49.544 48.355 -15.165 1.00 54.69 33 LYS D O 1
ATOM 10033 N N . LYS D 1 29 ? 48.939 50.441 -15.710 1.00 53.25 34 LYS D N 1
ATOM 10034 C CA . LYS D 1 29 ? 47.568 50.056 -16.074 1.00 53.18 34 LYS D CA 1
ATOM 10035 C C . LYS D 1 29 ? 47.429 49.928 -17.594 1.00 51.38 34 LYS D C 1
ATOM 10036 O O . LYS D 1 29 ? 46.327 49.921 -18.146 1.00 50.29 34 LYS D O 1
ATOM 10042 N N . LEU D 1 30 ? 48.570 49.804 -18.260 1.00 51.01 35 LEU D N 1
ATOM 10043 C CA . LEU D 1 30 ? 48.624 49.723 -19.710 1.00 50.77 35 LEU D CA 1
ATOM 10044 C C . LEU D 1 30 ? 47.785 48.588 -20.300 1.00 51.23 35 LEU D C 1
ATOM 10045 O O . LEU D 1 30 ? 47.329 48.690 -21.432 1.00 51.72 35 LEU D O 1
ATOM 10050 N N . SER D 1 31 ? 47.561 47.522 -19.537 1.00 52.38 36 SER D N 1
ATOM 10051 C CA . SER D 1 31 ? 46.726 46.426 -20.025 1.00 52.03 36 SER D CA 1
ATOM 10052 C C . SER D 1 31 ? 45.255 46.824 -19.990 1.00 51.38 36 SER D C 1
ATOM 10053 O O . SER D 1 31 ? 44.477 46.399 -20.838 1.00 52.45 36 SER D O 1
ATOM 10056 N N . THR D 1 32 ? 44.882 47.648 -19.014 1.00 50.85 37 THR D N 1
ATOM 10057 C CA . THR D 1 32 ? 43.514 48.174 -18.918 1.00 49.62 37 THR D CA 1
ATOM 10058 C C . THR D 1 32 ? 43.199 49.064 -20.115 1.00 47.73 37 THR D C 1
ATOM 10059 O O . THR D 1 32 ? 42.105 49.010 -20.668 1.00 47.19 37 THR D O 1
ATOM 10063 N N . ILE D 1 33 ? 44.179 49.875 -20.501 1.00 46.20 38 ILE D N 1
ATOM 10064 C CA . ILE D 1 33 ? 44.056 50.791 -21.620 1.00 44.83 38 ILE D CA 1
ATOM 10065 C C . ILE D 1 33 ? 43.889 50.012 -22.916 1.00 45.20 38 ILE D C 1
ATOM 10066 O O . ILE D 1 33 ? 43.031 50.342 -23.734 1.00 45.70 38 ILE D O 1
ATOM 10071 N N . ALA D 1 34 ? 44.711 48.975 -23.085 1.00 45.58 39 ALA D N 1
ATOM 10072 C CA . ALA D 1 34 ? 44.692 48.132 -24.284 1.00 45.64 39 ALA D CA 1
ATOM 10073 C C . ALA D 1 34 ? 43.376 47.388 -24.425 1.00 46.43 39 ALA D C 1
ATOM 10074 O O . ALA D 1 34 ? 42.868 47.247 -25.533 1.00 46.97 39 ALA D O 1
ATOM 10076 N N . LEU D 1 35 ? 42.827 46.942 -23.296 1.00 47.45 40 LEU D N 1
ATOM 10077 C CA . LEU D 1 35 ? 41.572 46.196 -23.253 1.00 49.27 40 LEU D CA 1
ATOM 10078 C C . LEU D 1 35 ? 40.371 47.059 -23.629 1.00 50.35 40 LEU D C 1
ATOM 10079 O O . LEU D 1 35 ? 39.423 46.584 -24.260 1.00 53.50 40 LEU D O 1
ATOM 10084 N N . ALA D 1 36 ? 40.405 48.324 -23.227 1.00 48.71 41 ALA D N 1
ATOM 10085 C CA . ALA D 1 36 ? 39.350 49.260 -23.571 1.00 48.89 41 ALA D CA 1
ATOM 10086 C C . ALA D 1 36 ? 39.372 49.561 -25.068 1.00 49.44 41 ALA D C 1
ATOM 10087 O O . ALA D 1 36 ? 38.322 49.679 -25.698 1.00 51.46 41 ALA D O 1
ATOM 10089 N N . LEU D 1 37 ? 40.576 49.712 -25.619 1.00 48.29 42 LEU D N 1
ATOM 10090 C CA . LEU D 1 37 ? 40.762 49.887 -27.053 1.00 48.39 42 LEU D CA 1
ATOM 10091 C C . LEU D 1 37 ? 40.627 48.525 -27.742 1.00 49.82 42 LEU D C 1
ATOM 10092 O O . LEU D 1 37 ? 40.789 47.465 -27.109 1.00 50.14 42 LEU D O 1
ATOM 10097 N N . GLY D 1 38 ? 40.359 48.525 -29.041 1.00 49.77 43 GLY D N 1
ATOM 10098 C CA . GLY D 1 38 ? 40.426 47.247 -29.774 1.00 50.47 43 GLY D CA 1
ATOM 10099 C C . GLY D 1 38 ? 41.815 46.616 -29.683 1.00 48.01 43 GLY D C 1
ATOM 10100 O O . GLY D 1 38 ? 42.764 47.249 -29.197 1.00 45.24 43 GLY D O 1
ATOM 10101 N N . VAL D 1 39 ? 41.950 45.377 -30.156 1.00 48.80 44 VAL D N 1
ATOM 10102 C CA . VAL D 1 39 ? 43.283 44.854 -30.438 1.00 48.77 44 VAL D CA 1
ATOM 10103 C C . VAL D 1 39 ? 43.834 45.653 -31.618 1.00 49.70 44 VAL D C 1
ATOM 10104 O O . VAL D 1 39 ? 45.032 45.890 -31.715 1.00 50.56 44 VAL D O 1
ATOM 10108 N N . GLU D 1 40 ? 42.932 46.089 -32.489 1.00 51.33 45 GLU D N 1
ATOM 10109 C CA . GLU D 1 40 ? 43.264 46.852 -33.676 1.00 53.31 45 GLU D CA 1
ATOM 10110 C C . GLU D 1 40 ? 43.892 48.199 -33.324 1.00 50.40 45 GLU D C 1
ATOM 10111 O O . GLU D 1 40 ? 44.959 48.533 -33.832 1.00 50.30 45 GLU D O 1
ATOM 10117 N N . ARG D 1 41 ? 43.246 48.957 -32.444 1.00 48.42 46 ARG D N 1
ATOM 10118 C CA . ARG D 1 41 ? 43.741 50.282 -32.068 1.00 46.76 46 ARG D CA 1
ATOM 10119 C C . ARG D 1 41 ? 44.973 50.195 -31.181 1.00 45.70 46 ARG D C 1
ATOM 10120 O O . ARG D 1 41 ? 45.823 51.091 -31.185 1.00 44.87 46 ARG D O 1
ATOM 10128 N N . THR D 1 42 ? 45.070 49.117 -30.413 1.00 44.95 47 THR D N 1
ATOM 10129 C CA . THR D 1 42 ? 46.313 48.816 -29.706 1.00 43.92 47 THR D CA 1
ATOM 10130 C C . THR D 1 42 ? 47.487 48.716 -30.696 1.00 43.86 47 THR D C 1
ATOM 10131 O O . THR D 1 42 ? 48.573 49.226 -30.418 1.00 43.46 47 THR D O 1
ATOM 10135 N N . ARG D 1 43 ? 47.252 48.111 -31.860 1.00 44.89 48 ARG D N 1
ATOM 10136 C CA . ARG D 1 43 ? 48.293 47.987 -32.893 1.00 46.34 48 ARG D CA 1
ATOM 10137 C C . ARG D 1 43 ? 48.547 49.308 -33.604 1.00 47.26 48 ARG D C 1
ATOM 10138 O O . ARG D 1 43 ? 49.684 49.768 -33.692 1.00 46.44 48 ARG D O 1
ATOM 10146 N N . SER D 1 44 ? 47.472 49.910 -34.104 1.00 49.19 49 SER D N 1
ATOM 10147 C CA . SER D 1 44 ? 47.567 51.091 -34.954 1.00 50.29 49 SER D CA 1
ATOM 10148 C C . SER D 1 44 ? 47.837 52.377 -34.173 1.00 48.69 49 SER D C 1
ATOM 10149 O O . SER D 1 44 ? 48.354 53.327 -34.734 1.00 50.02 49 SER D O 1
ATOM 10152 N N . GLU D 1 45 ? 47.489 52.407 -32.889 1.00 48.42 50 GLU D N 1
ATOM 10153 C CA . GLU D 1 45 ? 47.648 53.626 -32.072 1.00 47.29 50 GLU D CA 1
ATOM 10154 C C . GLU D 1 45 ? 48.520 53.489 -30.827 1.00 46.08 50 GLU D C 1
ATOM 10155 O O . GLU D 1 45 ? 49.461 54.251 -30.656 1.00 47.33 50 GLU D O 1
ATOM 10161 N N . LEU D 1 46 ? 48.219 52.534 -29.955 1.00 44.87 51 LEU D N 1
ATOM 10162 C CA . LEU D 1 46 ? 48.928 52.473 -28.676 1.00 43.89 51 LEU D CA 1
ATOM 10163 C C . LEU D 1 46 ? 50.422 52.185 -28.832 1.00 44.55 51 LEU D C 1
ATOM 10164 O O . LEU D 1 46 ? 51.252 52.944 -28.319 1.00 44.36 51 LEU D O 1
ATOM 10169 N N . LEU D 1 47 ? 50.759 51.101 -29.530 1.00 43.21 52 LEU D N 1
ATOM 10170 C CA . LEU D 1 47 ? 52.149 50.747 -29.707 1.00 43.75 52 LEU D CA 1
ATOM 10171 C C . LEU D 1 47 ? 52.943 51.866 -30.388 1.00 45.11 52 LEU D C 1
ATOM 10172 O O . LEU D 1 47 ? 53.950 52.308 -29.838 1.00 44.23 52 LEU D O 1
ATOM 10177 N N . PRO D 1 48 ? 52.485 52.362 -31.554 1.00 47.50 53 PRO D N 1
ATOM 10178 C CA . PRO D 1 48 ? 53.281 53.443 -32.147 1.00 49.16 53 PRO D CA 1
ATOM 10179 C C . PRO D 1 48 ? 53.386 54.678 -31.227 1.00 49.95 53 PRO D C 1
ATOM 10180 O O . PRO D 1 48 ? 54.444 55.309 -31.166 1.00 50.31 53 PRO D O 1
ATOM 10184 N N . PHE D 1 49 ? 52.315 54.995 -30.504 1.00 49.80 54 PHE D N 1
ATOM 10185 C CA . PHE D 1 49 ? 52.351 56.076 -29.505 1.00 51.42 54 PHE D CA 1
ATOM 10186 C C . PHE D 1 49 ? 53.403 55.837 -28.413 1.00 50.38 54 PHE D C 1
ATOM 10187 O O . PHE D 1 49 ? 54.138 56.752 -28.055 1.00 51.35 54 PHE D O 1
ATOM 10195 N N . LEU D 1 50 ? 53.462 54.617 -27.891 1.00 48.81 55 LEU D N 1
ATOM 10196 C CA . LEU D 1 50 ? 54.455 54.258 -26.881 1.00 49.36 55 LEU D CA 1
ATOM 10197 C C . LEU D 1 50 ? 55.880 54.236 -27.430 1.00 51.02 55 LEU D C 1
ATOM 10198 O O . LEU D 1 50 ? 56.790 54.787 -26.802 1.00 51.26 55 LEU D O 1
ATOM 10203 N N . THR D 1 51 ? 56.080 53.615 -28.593 1.00 52.52 56 THR D N 1
ATOM 10204 C CA . THR D 1 51 ? 57.431 53.512 -29.157 1.00 54.72 56 THR D CA 1
ATOM 10205 C C . THR D 1 51 ? 57.987 54.893 -29.556 1.00 57.41 56 THR D C 1
ATOM 10206 O O . THR D 1 51 ? 59.155 55.009 -29.909 1.00 56.51 56 THR D O 1
ATOM 10210 N N . ASP D 1 52 ? 57.157 55.934 -29.449 1.00 62.35 57 ASP D N 1
ATOM 10211 C CA . ASP D 1 52 ? 57.554 57.300 -29.820 1.00 65.95 57 ASP D CA 1
ATOM 10212 C C . ASP D 1 52 ? 57.833 58.221 -28.633 1.00 69.51 57 ASP D C 1
ATOM 10213 O O . ASP D 1 52 ? 58.603 59.176 -28.756 1.00 74.49 57 ASP D O 1
ATOM 10218 N N . THR D 1 53 ? 57.196 57.946 -27.500 1.00 68.37 58 THR D N 1
ATOM 10219 C CA . THR D 1 53 ? 57.406 58.726 -26.291 1.00 69.27 58 THR D CA 1
ATOM 10220 C C . THR D 1 53 ? 58.773 58.382 -25.700 1.00 69.83 58 THR D C 1
ATOM 10221 O O . THR D 1 53 ? 59.131 57.201 -25.602 1.00 67.70 58 THR D O 1
ATOM 10225 N N . ILE D 1 54 ? 59.551 59.409 -25.344 1.00 72.02 59 ILE D N 1
ATOM 10226 C CA . ILE D 1 54 ? 60.837 59.187 -24.648 1.00 73.03 59 ILE D CA 1
ATOM 10227 C C . ILE D 1 54 ? 60.582 59.300 -23.147 1.00 72.75 59 ILE D C 1
ATOM 10228 O O . ILE D 1 54 ? 59.905 60.227 -22.691 1.00 73.45 59 ILE D O 1
ATOM 10233 N N . TYR D 1 55 ? 61.084 58.331 -22.393 1.00 72.77 60 TYR D N 1
ATOM 10234 C CA . TYR D 1 55 ? 60.965 58.369 -20.942 1.00 73.92 60 TYR D CA 1
ATOM 10235 C C . TYR D 1 55 ? 62.349 58.423 -20.317 1.00 72.88 60 TYR D C 1
ATOM 10236 O O . TYR D 1 55 ? 63.251 57.702 -20.731 1.00 71.16 60 TYR D O 1
ATOM 10245 N N . ASP D 1 56 ? 62.507 59.291 -19.329 1.00 75.08 61 ASP D N 1
ATOM 10246 C CA . ASP D 1 56 ? 63.786 59.478 -18.657 1.00 78.51 61 ASP D CA 1
ATOM 10247 C C . ASP D 1 56 ? 63.930 58.484 -17.513 1.00 76.36 61 ASP D C 1
ATOM 10248 O O . ASP D 1 56 ? 64.983 57.880 -17.333 1.00 75.94 61 ASP D O 1
ATOM 10253 N N . GLU D 1 57 ? 62.862 58.335 -16.737 1.00 75.54 62 GLU D N 1
ATOM 10254 C CA . GLU D 1 57 ? 62.904 57.580 -15.497 1.00 74.28 62 GLU D CA 1
ATOM 10255 C C . GLU D 1 57 ? 62.919 56.113 -15.825 1.00 70.39 62 GLU D C 1
ATOM 10256 O O . GLU D 1 57 ? 62.151 55.649 -16.668 1.00 69.95 62 GLU D O 1
ATOM 10262 N N . ASP D 1 58 ? 63.802 55.377 -15.170 1.00 69.27 63 ASP D N 1
ATOM 10263 C CA . ASP D 1 58 ? 63.922 53.965 -15.473 1.00 68.80 63 ASP D CA 1
ATOM 10264 C C . ASP D 1 58 ? 62.860 53.133 -14.753 1.00 65.92 63 ASP D C 1
ATOM 10265 O O . ASP D 1 58 ? 62.621 51.983 -15.112 1.00 64.54 63 ASP D O 1
ATOM 10270 N N . GLU D 1 59 ? 62.217 53.722 -13.749 1.00 64.50 64 GLU D N 1
ATOM 10271 C CA . GLU D 1 59 ? 61.063 53.095 -13.120 1.00 63.57 64 GLU D CA 1
ATOM 10272 C C . GLU D 1 59 ? 59.956 52.973 -14.152 1.00 58.14 64 GLU D C 1
ATOM 10273 O O . GLU D 1 59 ? 59.299 51.935 -14.244 1.00 56.52 64 GLU D O 1
ATOM 10279 N N . VAL D 1 60 ? 59.786 54.029 -14.944 1.00 54.33 65 VAL D N 1
ATOM 10280 C CA . VAL D 1 60 ? 58.809 54.042 -16.020 1.00 51.87 65 VAL D CA 1
ATOM 10281 C C . VAL D 1 60 ? 59.199 53.081 -17.140 1.00 49.24 65 VAL D C 1
ATOM 10282 O O . VAL D 1 60 ? 58.401 52.231 -17.541 1.00 47.47 65 VAL D O 1
ATOM 10286 N N . LEU D 1 61 ? 60.427 53.214 -17.637 1.00 49.20 66 LEU D N 1
ATOM 10287 C CA . LEU D 1 61 ? 60.904 52.380 -18.740 1.00 47.51 66 LEU D CA 1
ATOM 10288 C C . LEU D 1 61 ? 60.874 50.907 -18.365 1.00 46.69 66 LEU D C 1
ATOM 10289 O O . LEU D 1 61 ? 60.617 50.060 -19.224 1.00 45.91 66 LEU D O 1
ATOM 10294 N N . LEU D 1 62 ? 61.137 50.618 -17.088 1.00 46.24 67 LEU D N 1
ATOM 10295 C CA . LEU D 1 62 ? 61.086 49.256 -16.565 1.00 45.54 67 LEU D CA 1
ATOM 10296 C C . LEU D 1 62 ? 59.681 48.692 -16.635 1.00 44.09 67 LEU D C 1
ATOM 10297 O O . LEU D 1 62 ? 59.459 47.616 -17.189 1.00 43.20 67 LEU D O 1
ATOM 10302 N N . ALA D 1 63 ? 58.746 49.416 -16.029 1.00 43.87 68 ALA D N 1
ATOM 10303 C CA . ALA D 1 63 ? 57.343 49.050 -16.048 1.00 42.89 68 ALA D CA 1
ATOM 10304 C C . ALA D 1 63 ? 56.832 48.859 -17.492 1.00 41.49 68 ALA D C 1
ATOM 10305 O O . ALA D 1 63 ? 56.021 47.973 -17.751 1.00 42.21 68 ALA D O 1
ATOM 10307 N N . LEU D 1 64 ? 57.311 49.675 -18.427 1.00 39.99 69 LEU D N 1
ATOM 10308 C CA . LEU D 1 64 ? 56.888 49.543 -19.817 1.00 38.90 69 LEU D CA 1
ATOM 10309 C C . LEU D 1 64 ? 57.435 48.258 -20.436 1.00 38.74 69 LEU D C 1
ATOM 10310 O O . LEU D 1 64 ? 56.694 47.490 -21.063 1.00 37.86 69 LEU D O 1
ATOM 10315 N N . ALA D 1 65 ? 58.730 48.026 -20.251 1.00 39.18 70 ALA D N 1
ATOM 10316 C CA . ALA D 1 65 ? 59.361 46.819 -20.775 1.00 39.83 70 ALA D CA 1
ATOM 10317 C C . ALA D 1 65 ? 58.680 45.565 -20.222 1.00 41.24 70 ALA D C 1
ATOM 10318 O O . ALA D 1 65 ? 58.473 44.596 -20.951 1.00 40.99 70 ALA D O 1
ATOM 10320 N N . GLU D 1 66 ? 58.303 45.599 -18.947 1.00 43.46 71 GLU D N 1
ATOM 10321 C CA . GLU D 1 66 ? 57.605 44.473 -18.346 1.00 46.41 71 GLU D CA 1
ATOM 10322 C C . GLU D 1 66 ? 56.228 44.296 -18.965 1.00 46.10 71 GLU D C 1
ATOM 10323 O O . GLU D 1 66 ? 55.807 43.188 -19.268 1.00 45.78 71 GLU D O 1
ATOM 10329 N N . GLN D 1 67 ? 55.543 45.412 -19.166 1.00 46.30 72 GLN D N 1
ATOM 10330 C CA . GLN D 1 67 ? 54.196 45.413 -19.698 1.00 46.48 72 GLN D CA 1
ATOM 10331 C C . GLN D 1 67 ? 54.160 44.787 -21.091 1.00 45.43 72 GLN D C 1
ATOM 10332 O O . GLN D 1 67 ? 53.339 43.908 -21.371 1.00 46.43 72 GLN D O 1
ATOM 10338 N N . LEU D 1 68 ? 55.082 45.213 -21.950 1.00 44.05 73 LEU D N 1
ATOM 10339 C CA . LEU D 1 68 ? 55.121 44.738 -23.333 1.00 43.16 73 LEU D CA 1
ATOM 10340 C C . LEU D 1 68 ? 55.315 43.227 -23.421 1.00 43.72 73 LEU D C 1
ATOM 10341 O O . LEU D 1 68 ? 54.813 42.589 -24.350 1.00 43.67 73 LEU D O 1
ATOM 10346 N N . GLY D 1 69 ? 56.018 42.660 -22.439 1.00 44.05 74 GLY D N 1
ATOM 10347 C CA . GLY D 1 69 ? 56.199 41.211 -22.330 1.00 44.26 74 GLY D CA 1
ATOM 10348 C C . GLY D 1 69 ? 54.933 40.397 -22.081 1.00 45.66 74 GLY D C 1
ATOM 10349 O O . GLY D 1 69 ? 54.961 39.173 -22.185 1.00 46.16 74 GLY D O 1
ATOM 10350 N N . THR D 1 70 ? 53.825 41.063 -21.758 1.00 45.58 75 THR D N 1
ATOM 10351 C CA . THR D 1 70 ? 52.570 40.368 -21.452 1.00 46.95 75 THR D CA 1
ATOM 10352 C C . THR D 1 70 ? 51.489 40.621 -22.504 1.00 46.18 75 THR D C 1
ATOM 10353 O O . THR D 1 70 ? 50.347 40.190 -22.338 1.00 46.73 75 THR D O 1
ATOM 10357 N N . PHE D 1 71 ? 51.853 41.308 -23.582 1.00 45.32 76 PHE D N 1
ATOM 10358 C CA . PHE D 1 71 ? 50.866 41.908 -24.499 1.00 45.22 76 PHE D CA 1
ATOM 10359 C C . PHE D 1 71 ? 50.375 41.071 -25.683 1.00 45.87 76 PHE D C 1
ATOM 10360 O O . PHE D 1 71 ? 49.609 41.574 -26.516 1.00 45.42 76 PHE D O 1
ATOM 10368 N N . THR D 1 72 ? 50.805 39.813 -25.760 1.00 45.98 77 THR D N 1
ATOM 10369 C CA . THR D 1 72 ? 50.472 38.969 -26.903 1.00 47.03 77 THR D CA 1
ATOM 10370 C C . THR D 1 72 ? 48.988 38.960 -27.180 1.00 47.74 77 THR D C 1
ATOM 10371 O O . THR D 1 72 ? 48.572 39.284 -28.288 1.00 49.91 77 THR D O 1
ATOM 10375 N N . THR D 1 73 ? 48.195 38.593 -26.176 1.00 48.08 78 THR D N 1
ATOM 10376 C CA . THR D 1 73 ? 46.757 38.520 -26.355 1.00 48.98 78 THR D CA 1
ATOM 10377 C C . THR D 1 73 ? 46.212 39.887 -26.734 1.00 47.81 78 THR D C 1
ATOM 10378 O O . THR D 1 73 ? 45.485 40.001 -27.719 1.00 48.98 78 THR D O 1
ATOM 10382 N N . LEU D 1 74 ? 46.608 40.917 -25.987 1.00 46.18 79 LEU D N 1
ATOM 10383 C CA . LEU D 1 74 ? 46.071 42.281 -26.176 1.00 46.00 79 LEU D CA 1
ATOM 10384 C C . LEU D 1 74 ? 46.404 42.879 -27.543 1.00 46.22 79 LEU D C 1
ATOM 10385 O O . LEU D 1 74 ? 45.842 43.896 -27.941 1.00 47.41 79 LEU D O 1
ATOM 10390 N N . VAL D 1 75 ? 47.308 42.236 -28.268 1.00 47.16 80 VAL D N 1
ATOM 10391 C CA . VAL D 1 75 ? 47.698 42.715 -29.586 1.00 47.21 80 VAL D CA 1
ATOM 10392 C C . VAL D 1 75 ? 47.038 41.897 -30.718 1.00 49.18 80 VAL D C 1
ATOM 10393 O O . VAL D 1 75 ? 47.173 42.218 -31.906 1.00 49.57 80 VAL D O 1
ATOM 10397 N N . GLY D 1 76 ? 46.305 40.856 -30.332 1.00 50.06 81 GLY D N 1
ATOM 10398 C CA . GLY D 1 76 ? 45.547 40.047 -31.275 1.00 52.20 81 GLY D CA 1
ATOM 10399 C C . GLY D 1 76 ? 46.206 38.701 -31.478 1.00 54.75 81 GLY D C 1
ATOM 10400 O O . GLY D 1 76 ? 45.984 38.042 -32.494 1.00 56.29 81 GLY D O 1
ATOM 10401 N N . GLY D 1 77 ? 47.047 38.313 -30.518 1.00 54.34 82 GLY D N 1
ATOM 10402 C CA . GLY D 1 77 ? 47.622 36.978 -30.481 1.00 55.95 82 GLY D CA 1
ATOM 10403 C C . GLY D 1 77 ? 48.857 36.789 -31.337 1.00 56.49 82 GLY D C 1
ATOM 10404 O O . GLY D 1 77 ? 49.382 37.756 -31.903 1.00 54.61 82 GLY D O 1
ATOM 10405 N N . PRO D 1 78 ? 49.318 35.527 -31.444 1.00 50.00 83 PRO D N 1
ATOM 10406 C CA . PRO D 1 78 ? 50.549 35.095 -32.110 1.00 49.88 83 PRO D CA 1
ATOM 10407 C C . PRO D 1 78 ? 50.743 35.649 -33.519 1.00 50.63 83 PRO D C 1
ATOM 10408 O O . PRO D 1 78 ? 51.873 35.940 -33.910 1.00 49.52 83 PRO D O 1
ATOM 10412 N N . GLU D 1 79 ? 49.657 35.787 -34.272 1.00 52.72 84 GLU D N 1
ATOM 10413 C CA . GLU D 1 79 ? 49.719 36.330 -35.618 1.00 54.40 84 GLU D CA 1
ATOM 10414 C C . GLU D 1 79 ? 50.230 37.779 -35.639 1.00 53.30 84 GLU D C 1
ATOM 10415 O O . GLU D 1 79 ? 50.618 38.292 -36.691 1.00 54.62 84 GLU D O 1
ATOM 10421 N N . TYR D 1 80 ? 50.235 38.440 -34.485 1.00 50.06 85 TYR D N 1
ATOM 10422 C CA . TYR D 1 80 ? 50.671 39.829 -34.433 1.00 49.02 85 TYR D CA 1
ATOM 10423 C C . TYR D 1 80 ? 51.770 40.152 -33.403 1.00 47.65 85 TYR D C 1
ATOM 10424 O O . TYR D 1 80 ? 52.034 41.336 -33.162 1.00 47.23 85 TYR D O 1
ATOM 10433 N N . VAL D 1 81 ? 52.405 39.142 -32.798 1.00 46.77 86 VAL D N 1
ATOM 10434 C CA . VAL D 1 81 ? 53.450 39.427 -31.802 1.00 47.02 86 VAL D CA 1
ATOM 10435 C C . VAL D 1 81 ? 54.530 40.349 -32.336 1.00 45.98 86 VAL D C 1
ATOM 10436 O O . VAL D 1 81 ? 55.006 41.223 -31.607 1.00 46.32 86 VAL D O 1
ATOM 10440 N N . HIS D 1 82 ? 54.904 40.161 -33.599 1.00 45.52 87 HIS D N 1
ATOM 10441 C CA . HIS D 1 82 ? 55.973 40.948 -34.202 1.00 46.14 87 HIS D CA 1
ATOM 10442 C C . HIS D 1 82 ? 55.779 42.477 -34.029 1.00 45.65 87 HIS D C 1
ATOM 10443 O O . HIS D 1 82 ? 56.759 43.220 -34.046 1.00 43.86 87 HIS D O 1
ATOM 10450 N N . CYS D 1 83 ? 54.528 42.921 -33.848 1.00 45.56 88 CYS D N 1
ATOM 10451 C CA . CYS D 1 83 ? 54.206 44.325 -33.555 1.00 46.20 88 CYS D CA 1
ATOM 10452 C C . CYS D 1 83 ? 54.802 44.844 -32.232 1.00 43.97 88 CYS D C 1
ATOM 10453 O O . CYS D 1 83 ? 54.992 46.049 -32.061 1.00 42.67 88 CYS D O 1
ATOM 10456 N N . LEU D 1 84 ? 55.091 43.942 -31.298 1.00 41.81 89 LEU D N 1
ATOM 10457 C CA . LEU D 1 84 ? 55.711 44.340 -30.034 1.00 40.45 89 LEU D CA 1
ATOM 10458 C C . LEU D 1 84 ? 57.212 44.571 -30.179 1.00 39.60 89 LEU D C 1
ATOM 10459 O O . LEU D 1 84 ? 57.845 45.160 -29.294 1.00 38.78 89 LEU D O 1
ATOM 10464 N N . LEU D 1 85 ? 57.766 44.129 -31.307 1.00 39.79 90 LEU D N 1
ATOM 10465 C CA . LEU D 1 85 ? 59.208 44.207 -31.553 1.00 39.70 90 LEU D CA 1
ATOM 10466 C C . LEU D 1 85 ? 59.774 45.646 -31.577 1.00 40.58 90 LEU D C 1
ATOM 10467 O O . LEU D 1 85 ? 60.719 45.941 -30.833 1.00 40.51 90 LEU D O 1
ATOM 10472 N N . PRO D 1 86 ? 59.191 46.550 -32.397 1.00 39.74 91 PRO D N 1
ATOM 10473 C CA . PRO D 1 86 ? 59.762 47.894 -32.441 1.00 39.34 91 PRO D CA 1
ATOM 10474 C C . PRO D 1 86 ? 60.005 48.567 -31.068 1.00 38.65 91 PRO D C 1
ATOM 10475 O O . PRO D 1 86 ? 61.114 49.057 -30.835 1.00 37.21 91 PRO D O 1
ATOM 10479 N N . PRO D 1 87 ? 58.996 48.590 -30.165 1.00 38.72 92 PRO D N 1
ATOM 10480 C CA . PRO D 1 87 ? 59.270 49.243 -28.866 1.00 37.50 92 PRO D CA 1
ATOM 10481 C C . PRO D 1 87 ? 60.273 48.481 -28.006 1.00 36.19 92 PRO D C 1
ATOM 10482 O O . PRO D 1 87 ? 61.052 49.096 -27.292 1.00 35.83 92 PRO D O 1
ATOM 10486 N N . LEU D 1 88 ? 60.274 47.155 -28.096 1.00 35.92 93 LEU D N 1
ATOM 10487 C CA . LEU D 1 88 ? 61.188 46.348 -27.303 1.00 35.12 93 LEU D CA 1
ATOM 10488 C C . LEU D 1 88 ? 62.626 46.471 -27.789 1.00 34.61 93 LEU D C 1
ATOM 10489 O O . LEU D 1 88 ? 63.548 46.558 -26.981 1.00 33.53 93 LEU D O 1
ATOM 10494 N N . GLU D 1 89 ? 62.798 46.537 -29.107 1.00 35.47 94 GLU D N 1
ATOM 10495 C CA . GLU D 1 89 ? 64.106 46.750 -29.719 1.00 35.95 94 GLU D CA 1
ATOM 10496 C C . GLU D 1 89 ? 64.684 48.085 -29.248 1.00 36.01 94 GLU D C 1
ATOM 10497 O O . GLU D 1 89 ? 65.874 48.199 -28.938 1.00 36.16 94 GLU D O 1
ATOM 10503 N N . SER D 1 90 ? 63.832 49.091 -29.175 1.00 35.10 95 SER D N 1
ATOM 10504 C CA . SER D 1 90 ? 64.282 50.386 -28.737 1.00 35.19 95 SER D CA 1
ATOM 10505 C C . SER D 1 90 ? 64.699 50.397 -27.249 1.00 34.40 95 SER D C 1
ATOM 10506 O O . SER D 1 90 ? 65.719 51.000 -26.887 1.00 34.95 95 SER D O 1
ATOM 10509 N N . LEU D 1 91 ? 63.927 49.730 -26.394 1.00 33.37 96 LEU D N 1
ATOM 10510 C CA . LEU D 1 91 ? 64.256 49.657 -24.968 1.00 32.65 96 LEU D CA 1
ATOM 10511 C C . LEU D 1 91 ? 65.506 48.798 -24.740 1.00 32.61 96 LEU D C 1
ATOM 10512 O O . LEU D 1 91 ? 66.215 48.952 -23.737 1.00 32.49 96 LEU D O 1
ATOM 10517 N N . ALA D 1 92 ? 65.794 47.924 -25.697 1.00 31.56 97 ALA D N 1
ATOM 10518 C CA . ALA D 1 92 ? 66.946 47.052 -25.605 1.00 31.31 97 ALA D CA 1
ATOM 10519 C C . ALA D 1 92 ? 68.266 47.776 -25.921 1.00 31.58 97 ALA D C 1
ATOM 10520 O O . ALA D 1 92 ? 69.338 47.167 -25.819 1.00 30.47 97 ALA D O 1
ATOM 10522 N N . THR D 1 93 ? 68.187 49.059 -26.294 1.00 31.69 98 THR D N 1
ATOM 10523 C CA . THR D 1 93 ? 69.364 49.835 -26.701 1.00 32.82 98 THR D CA 1
ATOM 10524 C C . THR D 1 93 ? 69.592 51.047 -25.789 1.00 33.48 98 THR D C 1
ATOM 10525 O O . THR D 1 93 ? 70.544 51.811 -25.958 1.00 36.06 98 THR D O 1
ATOM 10529 N N . VAL D 1 94 ? 68.713 51.208 -24.818 1.00 33.24 99 VAL D N 1
ATOM 10530 C CA . VAL D 1 94 ? 68.736 52.316 -23.862 1.00 33.89 99 VAL D CA 1
ATOM 10531 C C . VAL D 1 94 ? 69.974 52.308 -22.934 1.00 34.92 99 VAL D C 1
ATOM 10532 O O . VAL D 1 94 ? 70.556 51.239 -22.672 1.00 34.91 99 VAL D O 1
ATOM 10536 N N . GLU D 1 95 ? 70.383 53.484 -22.449 1.00 35.49 100 GLU D N 1
ATOM 10537 C CA . GLU D 1 95 ? 71.606 53.603 -21.624 1.00 36.83 100 GLU D CA 1
ATOM 10538 C C . GLU D 1 95 ? 71.556 52.774 -20.335 1.00 38.10 100 GLU D C 1
ATOM 10539 O O . GLU D 1 95 ? 72.534 52.109 -19.969 1.00 38.82 100 GLU D O 1
ATOM 10545 N N . GLU D 1 96 ? 70.405 52.793 -19.674 1.00 38.88 101 GLU D N 1
ATOM 10546 C CA . GLU D 1 96 ? 70.208 52.054 -18.432 1.00 41.05 101 GLU D CA 1
ATOM 10547 C C . GLU D 1 96 ? 70.115 50.533 -18.647 1.00 39.87 101 GLU D C 1
ATOM 10548 O O . GLU D 1 96 ? 69.137 50.010 -19.200 1.00 40.31 101 GLU D O 1
ATOM 10554 N N . THR D 1 97 ? 71.150 49.845 -18.182 1.00 37.82 102 THR D N 1
ATOM 10555 C CA . THR D 1 97 ? 71.246 48.402 -18.223 1.00 36.48 102 THR D CA 1
ATOM 10556 C C . THR D 1 97 ? 70.044 47.656 -17.668 1.00 36.04 102 THR D C 1
ATOM 10557 O O . THR D 1 97 ? 69.576 46.730 -18.316 1.00 35.98 102 THR D O 1
ATOM 10561 N N . VAL D 1 98 ? 69.534 48.040 -16.498 1.00 36.80 103 VAL D N 1
ATOM 10562 C CA . VAL D 1 98 ? 68.364 47.327 -15.941 1.00 37.87 103 VAL D CA 1
ATOM 10563 C C . VAL D 1 98 ? 67.171 47.329 -16.887 1.00 37.59 103 VAL D C 1
ATOM 10564 O O . VAL D 1 98 ? 66.415 46.362 -16.912 1.00 40.40 103 VAL D O 1
ATOM 10568 N N . VAL D 1 99 ? 67.021 48.383 -17.684 1.00 35.65 104 VAL D N 1
ATOM 10569 C CA . VAL D 1 99 ? 65.933 48.446 -18.663 1.00 34.22 104 VAL D CA 1
ATOM 10570 C C . VAL D 1 99 ? 66.197 47.509 -19.848 1.00 33.24 104 VAL D C 1
ATOM 10571 O O . VAL D 1 99 ? 65.315 46.737 -20.238 1.00 33.14 104 VAL D O 1
ATOM 10575 N N . ARG D 1 100 ? 67.396 47.592 -20.425 1.00 32.38 105 ARG D N 1
ATOM 10576 C CA . ARG D 1 100 ? 67.819 46.664 -21.495 1.00 32.93 105 ARG D CA 1
ATOM 10577 C C . ARG D 1 100 ? 67.596 45.211 -21.088 1.00 33.52 105 ARG D C 1
ATOM 10578 O O . ARG D 1 100 ? 67.055 44.405 -21.863 1.00 33.34 105 ARG D O 1
ATOM 10586 N N . ASP D 1 101 ? 68.000 44.889 -19.861 1.00 34.27 106 ASP D N 1
ATOM 10587 C CA . ASP D 1 101 ? 67.811 43.550 -19.329 1.00 36.78 106 ASP D CA 1
ATOM 10588 C C . ASP D 1 101 ? 66.337 43.145 -19.297 1.00 36.00 106 ASP D C 1
ATOM 10589 O O . ASP D 1 101 ? 65.972 42.058 -19.741 1.00 36.20 106 ASP D O 1
ATOM 10594 N N . LYS D 1 102 ? 65.498 44.040 -18.795 1.00 35.84 107 LYS D N 1
ATOM 10595 C CA . LYS D 1 102 ? 64.061 43.821 -18.782 1.00 35.59 107 LYS D CA 1
ATOM 10596 C C . LYS D 1 102 ? 63.488 43.673 -20.199 1.00 34.88 107 LYS D C 1
ATOM 10597 O O . LYS D 1 102 ? 62.666 42.778 -20.449 1.00 35.73 107 LYS D O 1
ATOM 10603 N N . ALA D 1 103 ? 63.931 44.519 -21.128 1.00 33.16 108 ALA D N 1
ATOM 10604 C CA . ALA D 1 103 ? 63.502 44.382 -22.524 1.00 32.48 108 ALA D CA 1
ATOM 10605 C C . ALA D 1 103 ? 63.870 43.001 -23.077 1.00 32.14 108 ALA D C 1
ATOM 10606 O O . ALA D 1 103 ? 63.045 42.360 -23.714 1.00 32.43 108 ALA D O 1
ATOM 10608 N N . VAL D 1 104 ? 65.098 42.548 -22.815 1.00 31.24 109 VAL D N 1
ATOM 10609 C CA . VAL D 1 104 ? 65.562 41.235 -23.254 1.00 31.87 109 VAL D CA 1
ATOM 10610 C C . VAL D 1 104 ? 64.678 40.124 -22.650 1.00 33.57 109 VAL D C 1
ATOM 10611 O O . VAL D 1 104 ? 64.228 39.224 -23.368 1.00 32.24 109 VAL D O 1
ATOM 10615 N N . GLU D 1 105 ? 64.425 40.202 -21.340 1.00 35.35 110 GLU D N 1
ATOM 10616 C CA . GLU D 1 105 ? 63.515 39.269 -20.676 1.00 37.87 110 GLU D CA 1
ATOM 10617 C C . GLU D 1 105 ? 62.168 39.223 -21.408 1.00 38.79 110 GLU D C 1
ATOM 10618 O O . GLU D 1 105 ? 61.632 38.143 -21.682 1.00 41.24 110 GLU D O 1
ATOM 10624 N N . SER D 1 106 ? 61.631 40.393 -21.733 1.00 37.20 111 SER D N 1
ATOM 10625 C CA . SER D 1 106 ? 60.339 40.461 -22.393 1.00 37.64 111 SER D CA 1
ATOM 10626 C C . SER D 1 106 ? 60.391 39.953 -23.834 1.00 36.90 111 SER D C 1
ATOM 10627 O O . SER D 1 106 ? 59.453 39.317 -24.291 1.00 37.70 111 SER D O 1
ATOM 10630 N N . LEU D 1 107 ? 61.487 40.219 -24.536 1.00 36.43 112 LEU D N 1
ATOM 10631 C CA . LEU D 1 107 ? 61.680 39.693 -25.891 1.00 36.70 112 LEU D CA 1
ATOM 10632 C C . LEU D 1 107 ? 61.743 38.161 -25.877 1.00 38.00 112 LEU D C 1
ATOM 10633 O O . LEU D 1 107 ? 61.137 37.501 -26.730 1.00 38.96 112 LEU D O 1
ATOM 10638 N N . ARG D 1 108 ? 62.470 37.615 -24.899 1.00 37.84 113 ARG D N 1
ATOM 10639 C CA . ARG D 1 108 ? 62.552 36.169 -24.680 1.00 39.56 113 ARG D CA 1
ATOM 10640 C C . ARG D 1 108 ? 61.186 35.556 -24.425 1.00 39.38 113 ARG D C 1
ATOM 10641 O O . ARG D 1 108 ? 60.884 34.489 -24.953 1.00 39.33 113 ARG D O 1
ATOM 10649 N N . ALA D 1 109 ? 60.373 36.241 -23.621 1.00 39.44 114 ALA D N 1
ATOM 10650 C CA . ALA D 1 109 ? 59.015 35.788 -23.311 1.00 40.22 114 ALA D CA 1
ATOM 10651 C C . ALA D 1 109 ? 58.158 35.665 -24.563 1.00 39.88 114 ALA D C 1
ATOM 10652 O O . ALA D 1 109 ? 57.543 34.627 -24.800 1.00 40.56 114 ALA D O 1
ATOM 10654 N N . ILE D 1 110 ? 58.131 36.725 -25.360 1.00 38.37 115 ILE D N 1
ATOM 10655 C CA . ILE D 1 110 ? 57.233 36.782 -26.499 1.00 38.11 115 ILE D CA 1
ATOM 10656 C C . ILE D 1 110 ? 57.737 35.985 -27.702 1.00 37.95 115 ILE D C 1
ATOM 10657 O O . ILE D 1 110 ? 56.963 35.696 -28.613 1.00 38.26 115 ILE D O 1
ATOM 10662 N N . SER D 1 111 ? 59.021 35.628 -27.711 1.00 37.46 116 SER D N 1
ATOM 10663 C CA . SER D 1 111 ? 59.556 34.835 -28.817 1.00 38.57 116 SER D CA 1
ATOM 10664 C C . SER D 1 111 ? 58.847 33.487 -28.927 1.00 40.07 116 SER D C 1
ATOM 10665 O O . SER D 1 111 ? 58.656 32.967 -30.028 1.00 40.47 116 SER D O 1
ATOM 10668 N N . HIS D 1 112 ? 58.450 32.940 -27.782 1.00 42.09 117 HIS D N 1
ATOM 10669 C CA . HIS D 1 112 ? 57.758 31.655 -27.724 1.00 45.05 117 HIS D CA 1
ATOM 10670 C C . HIS D 1 112 ? 56.407 31.702 -28.416 1.00 47.04 117 HIS D C 1
ATOM 10671 O O . HIS D 1 112 ? 55.850 30.673 -28.767 1.00 48.90 117 HIS D O 1
ATOM 10678 N N . GLU D 1 113 ? 55.903 32.910 -28.639 1.00 48.26 118 GLU D N 1
ATOM 10679 C CA . GLU D 1 113 ? 54.610 33.090 -29.274 1.00 49.02 118 GLU D CA 1
ATOM 10680 C C . GLU D 1 113 ? 54.743 33.396 -30.767 1.00 47.96 118 GLU D C 1
ATOM 10681 O O . GLU D 1 113 ? 53.750 33.444 -31.489 1.00 47.57 118 GLU D O 1
ATOM 10687 N N . HIS D 1 114 ? 55.973 33.620 -31.223 1.00 46.23 119 HIS D N 1
ATOM 10688 C CA . HIS D 1 114 ? 56.238 33.739 -32.651 1.00 45.95 119 HIS D CA 1
ATOM 10689 C C . HIS D 1 114 ? 56.200 32.348 -33.259 1.00 46.42 119 HIS D C 1
ATOM 10690 O O . HIS D 1 114 ? 56.713 31.405 -32.658 1.00 46.16 119 HIS D O 1
ATOM 10697 N N . SER D 1 115 ? 55.593 32.226 -34.439 1.00 46.39 120 SER D N 1
ATOM 10698 C CA . SER D 1 115 ? 55.677 31.000 -35.225 1.00 47.28 120 SER D CA 1
ATOM 10699 C C . SER D 1 115 ? 57.106 30.890 -35.778 1.00 47.19 120 SER D C 1
ATOM 10700 O O . SER D 1 115 ? 57.801 31.916 -35.886 1.00 46.77 120 SER D O 1
ATOM 1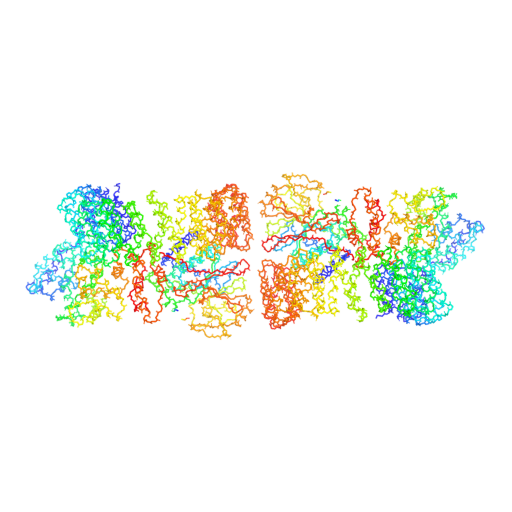0703 N N . PRO D 1 116 ? 57.555 29.660 -36.129 1.00 47.13 121 PRO D N 1
ATOM 10704 C CA . PRO D 1 116 ? 58.899 29.538 -36.715 1.00 46.93 121 PRO D CA 1
ATOM 10705 C C . PRO D 1 116 ? 59.139 30.532 -37.862 1.00 46.38 121 PRO D C 1
ATOM 10706 O O . PRO D 1 116 ? 60.192 31.160 -37.921 1.00 46.10 121 PRO D O 1
ATOM 10710 N N . SER D 1 117 ? 58.139 30.694 -38.716 1.00 47.31 122 SER D N 1
ATOM 10711 C CA . SER D 1 117 ? 58.119 31.688 -39.787 1.00 47.99 122 SER D CA 1
ATOM 10712 C C . SER D 1 117 ? 58.356 33.130 -39.295 1.00 47.18 122 SER D C 1
ATOM 10713 O O . SER D 1 117 ? 59.177 33.867 -39.857 1.00 45.68 122 SER D O 1
ATOM 10716 N N . ASP D 1 118 ? 57.625 33.526 -38.253 1.00 46.74 123 ASP D N 1
ATOM 10717 C CA . ASP D 1 118 ? 57.784 34.858 -37.670 1.00 46.56 123 ASP D CA 1
ATOM 10718 C C . ASP D 1 118 ? 59.146 35.047 -37.033 1.00 43.84 123 ASP D C 1
ATOM 10719 O O . ASP D 1 118 ? 59.664 36.155 -37.000 1.00 41.87 123 ASP D O 1
ATOM 10724 N N . LEU D 1 119 ? 59.721 33.961 -36.525 1.00 43.72 124 LEU D N 1
ATOM 10725 C CA . LEU D 1 119 ? 61.032 34.033 -35.919 1.00 42.41 124 LEU D CA 1
ATOM 10726 C C . LEU D 1 119 ? 62.058 34.418 -36.963 1.00 42.47 124 LEU D C 1
ATOM 10727 O O . LEU D 1 119 ? 62.918 35.263 -36.706 1.00 43.29 124 LEU D O 1
ATOM 10732 N N . GLU D 1 120 ? 61.941 33.823 -38.145 1.00 42.87 125 GLU D N 1
ATOM 10733 C CA . GLU D 1 120 ? 62.894 34.059 -39.230 1.00 43.98 125 GLU D CA 1
ATOM 10734 C C . GLU D 1 120 ? 62.659 35.402 -39.919 1.00 44.04 125 GLU D C 1
ATOM 10735 O O . GLU D 1 120 ? 63.607 36.068 -40.339 1.00 44.35 125 GLU D O 1
ATOM 10741 N N . ALA D 1 121 ? 61.393 35.785 -40.039 1.00 43.06 126 ALA D N 1
ATOM 10742 C CA . ALA D 1 121 ? 61.020 36.988 -40.754 1.00 42.87 126 ALA D CA 1
ATOM 10743 C C . ALA D 1 121 ? 61.201 38.241 -39.905 1.00 41.80 126 ALA D C 1
ATOM 10744 O O . ALA D 1 121 ? 61.436 39.325 -40.441 1.00 41.95 126 ALA D O 1
ATOM 10746 N N . HIS D 1 122 ? 61.097 38.097 -38.588 1.00 40.17 127 HIS D N 1
ATOM 10747 C CA . HIS D 1 122 ? 61.025 39.263 -37.711 1.00 39.70 127 HIS D CA 1
ATOM 10748 C C . HIS D 1 122 ? 61.966 39.248 -36.504 1.00 38.76 127 HIS D C 1
ATOM 10749 O O . HIS D 1 122 ? 62.663 40.233 -36.252 1.00 39.28 127 HIS D O 1
ATOM 10756 N N . PHE D 1 123 ? 61.977 38.151 -35.754 1.00 37.24 128 PHE D N 1
ATOM 10757 C CA . PHE D 1 123 ? 62.728 38.113 -34.501 1.00 36.07 128 PHE D CA 1
ATOM 10758 C C . PHE D 1 123 ? 64.232 38.078 -34.767 1.00 35.77 128 PHE D C 1
ATOM 10759 O O . PHE D 1 123 ? 64.989 38.885 -34.223 1.00 34.38 128 PHE D O 1
ATOM 10767 N N . VAL D 1 124 ? 64.658 37.155 -35.626 1.00 36.54 129 VAL D N 1
ATOM 10768 C CA . VAL D 1 124 ? 66.076 37.030 -35.951 1.00 36.40 129 VAL D CA 1
ATOM 10769 C C . VAL D 1 124 ? 66.649 38.338 -36.541 1.00 36.92 129 VAL D C 1
ATOM 10770 O O . VAL D 1 124 ? 67.721 38.786 -36.119 1.00 37.14 129 VAL D O 1
ATOM 10774 N N . PRO D 1 125 ? 65.935 38.967 -37.496 1.00 37.57 130 PRO D N 1
ATOM 10775 C CA . PRO D 1 125 ? 66.406 40.266 -37.983 1.00 37.62 130 PRO D CA 1
ATOM 10776 C C . PRO D 1 125 ? 66.680 41.287 -36.871 1.00 36.47 130 PRO D C 1
ATOM 10777 O O . PRO D 1 125 ? 67.654 42.060 -36.968 1.00 35.55 130 PRO D O 1
ATOM 10781 N N . LEU D 1 126 ? 65.822 41.294 -35.844 1.00 35.67 131 LEU D N 1
ATOM 10782 C CA . LEU D 1 126 ? 66.015 42.137 -34.660 1.00 34.51 131 LEU D CA 1
ATOM 10783 C C . LEU D 1 126 ? 67.336 41.791 -33.947 1.00 33.55 131 LEU D C 1
ATOM 10784 O O . LEU D 1 126 ? 68.113 42.686 -33.594 1.00 32.05 131 LEU D O 1
ATOM 10789 N N . VAL D 1 127 ? 67.589 40.494 -33.761 1.00 34.07 132 VAL D N 1
ATOM 10790 C CA . VAL D 1 127 ? 68.829 40.004 -33.131 1.00 34.10 132 VAL D CA 1
ATOM 10791 C C . VAL D 1 127 ? 70.050 40.460 -33.924 1.00 35.41 132 VAL D C 1
ATOM 10792 O O . VAL D 1 127 ? 71.017 40.957 -33.335 1.00 35.12 132 VAL D O 1
ATOM 10796 N N . LYS D 1 128 ? 69.990 40.329 -35.253 1.00 36.34 133 LYS D N 1
ATOM 10797 C CA . LYS D 1 128 ? 71.051 40.829 -36.122 1.00 37.45 133 LYS D CA 1
ATOM 10798 C C . LYS D 1 128 ? 71.290 42.328 -35.939 1.00 37.39 133 LYS D C 1
ATOM 10799 O O . LYS D 1 128 ? 72.436 42.752 -35.745 1.00 39.29 133 LYS D O 1
ATOM 10805 N N . ARG D 1 129 ? 70.223 43.127 -35.963 1.00 36.04 134 ARG D N 1
ATOM 10806 C CA . ARG D 1 129 ? 70.355 44.576 -35.835 1.00 34.73 134 ARG D CA 1
ATOM 10807 C C . ARG D 1 129 ? 71.022 44.989 -34.524 1.00 34.72 134 ARG D C 1
ATOM 10808 O O . ARG D 1 129 ? 71.786 45.949 -34.493 1.00 34.96 134 ARG D O 1
ATOM 10816 N N . LEU D 1 130 ? 70.726 44.270 -33.445 1.00 34.78 135 LEU D N 1
ATOM 10817 C CA . LEU D 1 130 ? 71.339 44.547 -32.139 1.00 35.01 135 LEU D CA 1
ATOM 10818 C C . LEU D 1 130 ? 72.790 44.066 -32.106 1.00 35.49 135 LEU D C 1
ATOM 10819 O O . LEU D 1 130 ? 73.671 44.740 -31.551 1.00 35.28 135 LEU D O 1
ATOM 10824 N N . ALA D 1 131 ? 73.030 42.904 -32.713 1.00 35.13 136 ALA D N 1
ATOM 10825 C CA . ALA D 1 131 ? 74.364 42.313 -32.745 1.00 35.23 136 ALA D CA 1
ATOM 10826 C C . ALA D 1 131 ? 75.371 43.163 -33.543 1.00 36.51 136 ALA D C 1
ATOM 10827 O O . ALA D 1 131 ? 76.562 43.171 -33.233 1.00 37.77 136 ALA D O 1
ATOM 10829 N N . GLY D 1 132 ? 74.891 43.889 -34.549 1.00 37.04 137 GLY D N 1
ATOM 10830 C CA . GLY D 1 132 ? 75.737 44.809 -35.311 1.00 36.07 137 GLY D CA 1
ATOM 10831 C C . GLY D 1 132 ? 75.503 46.284 -35.014 1.00 35.41 137 GLY D C 1
ATOM 10832 O O . GLY D 1 132 ? 75.857 47.140 -35.818 1.00 36.26 137 GLY D O 1
ATOM 10833 N N . GLY D 1 133 ? 74.910 46.600 -33.865 1.00 33.99 138 GLY D N 1
ATOM 10834 C CA . GLY D 1 133 ? 74.748 48.000 -33.465 1.00 33.38 138 GLY D CA 1
ATOM 10835 C C . GLY D 1 133 ? 76.072 48.726 -33.277 1.00 33.76 138 GLY D C 1
ATOM 10836 O O . GLY D 1 133 ? 77.111 48.089 -33.061 1.00 34.28 138 GLY D O 1
ATOM 10837 N N . ASP D 1 134 ? 76.029 50.055 -33.369 1.00 34.29 139 ASP D N 1
ATOM 10838 C CA . ASP D 1 134 ? 77.191 50.934 -33.151 1.00 34.65 139 ASP D CA 1
ATOM 10839 C C . ASP D 1 134 ? 77.788 50.829 -31.761 1.00 33.55 139 ASP D C 1
ATOM 10840 O O . ASP D 1 134 ? 79.007 50.966 -31.600 1.00 34.27 139 ASP D O 1
ATOM 10845 N N . TRP D 1 135 ? 76.926 50.647 -30.762 1.00 31.41 140 TRP D N 1
ATOM 10846 C CA . TRP D 1 135 ? 77.343 50.700 -29.375 1.00 30.55 140 TRP D CA 1
ATOM 10847 C C . TRP D 1 135 ? 77.423 49.298 -28.784 1.00 30.87 140 TRP D C 1
ATOM 10848 O O . TRP D 1 135 ? 76.664 48.412 -29.193 1.00 31.16 140 TRP D O 1
ATOM 10859 N N . PHE D 1 136 ? 78.334 49.091 -27.831 1.00 29.33 141 PHE D N 1
ATOM 10860 C CA . PHE D 1 136 ? 78.407 47.801 -27.170 1.00 29.88 141 PHE D CA 1
ATOM 10861 C C . PHE D 1 136 ? 77.084 47.489 -26.453 1.00 30.27 141 PHE D C 1
ATOM 10862 O O . PHE D 1 136 ? 76.678 46.332 -26.345 1.00 31.36 141 PHE D O 1
ATOM 10870 N N . THR D 1 137 ? 76.410 48.533 -25.989 1.00 30.03 142 THR D N 1
ATOM 10871 C CA . THR D 1 137 ? 75.133 48.402 -25.272 1.00 30.43 142 THR D CA 1
ATOM 10872 C C . THR D 1 137 ? 74.107 47.524 -26.008 1.00 31.43 142 THR D C 1
ATOM 10873 O O . THR D 1 137 ? 73.581 46.561 -25.447 1.00 31.82 142 THR D O 1
ATOM 10877 N N . SER D 1 138 ? 73.847 47.819 -27.276 1.00 32.31 143 SER D N 1
ATOM 10878 C CA . SER D 1 138 ? 72.902 47.002 -28.018 1.00 32.58 143 SER D CA 1
ATOM 10879 C C . SER D 1 138 ? 73.514 45.615 -28.303 1.00 32.23 143 SER D C 1
ATOM 10880 O O . SER D 1 138 ? 72.812 44.596 -28.366 1.00 31.62 143 SER D O 1
ATOM 10883 N N . ARG D 1 139 ? 74.832 45.574 -28.435 1.00 32.65 144 ARG D N 1
ATOM 10884 C CA . ARG D 1 139 ? 75.511 44.317 -28.720 1.00 32.80 144 ARG D CA 1
ATOM 10885 C C . ARG D 1 139 ? 75.478 43.401 -27.504 1.00 33.18 144 ARG D C 1
ATOM 10886 O O . ARG D 1 139 ? 75.363 42.186 -27.661 1.00 33.86 144 ARG D O 1
ATOM 10894 N N . THR D 1 140 ? 75.547 43.968 -26.295 1.00 32.50 145 THR D N 1
ATOM 10895 C CA . THR D 1 140 ? 75.361 43.155 -25.074 1.00 32.14 145 THR D CA 1
ATOM 10896 C C . THR D 1 140 ? 73.919 42.614 -24.968 1.00 31.86 145 THR D C 1
ATOM 10897 O O . THR D 1 140 ? 73.741 41.473 -24.600 1.00 31.17 145 THR D O 1
ATOM 10901 N N . SER D 1 141 ? 72.901 43.413 -25.306 1.00 32.07 146 SER D N 1
ATOM 10902 C CA . SER D 1 141 ? 71.516 42.893 -25.333 1.00 32.80 146 SER D CA 1
ATOM 10903 C C . SER D 1 141 ? 71.321 41.663 -26.255 1.00 33.63 146 SER D C 1
ATOM 10904 O O . SER D 1 141 ? 70.636 40.697 -25.868 1.00 34.68 146 SER D O 1
ATOM 10907 N N . ALA D 1 142 ? 71.905 41.711 -27.460 1.00 31.45 147 ALA D N 1
ATOM 10908 C CA . ALA D 1 142 ? 71.766 40.640 -28.456 1.00 31.22 147 ALA D CA 1
ATOM 10909 C C . ALA D 1 142 ? 72.133 39.275 -27.887 1.00 31.61 147 ALA D C 1
ATOM 10910 O O . ALA D 1 142 ? 71.406 38.284 -28.083 1.00 31.26 147 ALA D O 1
ATOM 10912 N N . CYS D 1 143 ? 73.255 39.242 -27.167 1.00 31.15 148 CYS D N 1
ATOM 10913 C CA . CYS D 1 143 ? 73.773 38.019 -26.543 1.00 31.24 148 CYS D CA 1
ATOM 10914 C C . CYS D 1 143 ? 72.691 37.176 -25.847 1.00 31.72 148 CYS D C 1
ATOM 10915 O O . CYS D 1 143 ? 72.731 35.939 -25.894 1.00 32.97 148 CYS D O 1
ATOM 10918 N N . GLY D 1 144 ? 71.712 37.845 -25.237 1.00 31.55 149 GLY D N 1
ATOM 10919 C CA . GLY D 1 144 ? 70.693 37.166 -24.435 1.00 31.12 149 GLY D CA 1
ATOM 10920 C C . GLY D 1 144 ? 69.494 36.673 -25.216 1.00 31.27 149 GLY D C 1
ATOM 10921 O O . GLY D 1 144 ? 68.572 36.100 -24.628 1.00 31.52 149 GLY D O 1
ATOM 10922 N N . LEU D 1 145 ? 69.511 36.880 -26.536 1.00 31.34 150 LEU D N 1
ATOM 10923 C CA . LEU D 1 145 ? 68.376 36.534 -27.399 1.00 32.25 150 LEU D CA 1
ATOM 10924 C C . LEU D 1 145 ? 68.616 35.331 -28.314 1.00 33.81 150 LEU D C 1
ATOM 10925 O O . LEU D 1 145 ? 67.706 34.894 -29.032 1.00 34.89 150 LEU D O 1
ATOM 10930 N N . PHE D 1 146 ? 69.828 34.790 -28.290 1.00 34.40 151 PHE D N 1
ATOM 10931 C CA . PHE D 1 146 ? 70.171 33.689 -29.180 1.00 35.63 151 PHE D CA 1
ATOM 10932 C C . PHE D 1 146 ? 69.515 32.373 -28.787 1.00 37.47 151 PHE D C 1
ATOM 10933 O O . PHE D 1 146 ? 69.002 31.666 -29.649 1.00 40.87 151 PHE D O 1
ATOM 10941 N N . SER D 1 147 ? 69.534 32.030 -27.501 1.00 37.99 152 SER D N 1
ATOM 10942 C CA . SER D 1 147 ? 69.089 30.692 -27.071 1.00 38.84 152 SER D CA 1
ATOM 10943 C C . SER D 1 147 ? 67.602 30.460 -27.313 1.00 39.24 152 SER D C 1
ATOM 10944 O O . SER D 1 147 ? 67.174 29.347 -27.602 1.00 41.24 152 SER D O 1
ATOM 10947 N N . VAL D 1 148 ? 66.826 31.521 -27.223 1.00 39.36 153 VAL D N 1
ATOM 10948 C CA . VAL D 1 148 ? 65.382 31.401 -27.272 1.00 41.24 153 VAL D CA 1
ATOM 10949 C C . VAL D 1 148 ? 64.827 31.154 -28.687 1.00 43.13 153 VAL D C 1
ATOM 10950 O O . VAL D 1 148 ? 63.771 30.539 -28.841 1.00 44.90 153 VAL D O 1
ATOM 10954 N N . CYS D 1 149 ? 65.543 31.610 -29.714 1.00 44.31 154 CYS D N 1
ATOM 10955 C CA . CYS D 1 149 ? 65.083 31.445 -31.096 1.00 44.96 154 CYS D CA 1
ATOM 10956 C C . CYS D 1 149 ? 65.806 30.348 -31.901 1.00 45.60 154 CYS D C 1
ATOM 10957 O O . CYS D 1 149 ? 65.272 29.873 -32.912 1.00 46.99 154 CYS D O 1
ATOM 10960 N N . TYR D 1 150 ? 67.001 29.945 -31.458 1.00 43.36 155 TYR D N 1
ATOM 10961 C CA . TYR D 1 150 ? 67.788 28.934 -32.181 1.00 42.42 155 TYR D CA 1
ATOM 10962 C C . TYR D 1 150 ? 67.005 27.631 -32.478 1.00 43.97 155 TYR D C 1
ATOM 10963 O O . TYR D 1 150 ? 66.980 27.210 -33.628 1.00 44.54 155 TYR D O 1
ATOM 10972 N N . PRO D 1 151 ? 66.345 27.016 -31.461 1.00 44.46 156 PRO D N 1
ATOM 10973 C CA . PRO D 1 151 ? 65.752 25.678 -31.665 1.00 45.56 156 PRO D CA 1
ATOM 10974 C C . PRO D 1 151 ? 64.748 25.554 -32.812 1.00 46.58 156 PRO D C 1
ATOM 10975 O O . PRO D 1 151 ? 64.835 24.609 -33.595 1.00 48.26 156 PRO D O 1
ATOM 10979 N N . ARG D 1 152 ? 63.821 26.496 -32.925 1.00 46.52 157 ARG D N 1
ATOM 10980 C CA . ARG D 1 152 ? 62.638 26.295 -33.776 1.00 48.17 157 ARG D CA 1
ATOM 10981 C C . ARG D 1 152 ? 62.783 26.896 -35.171 1.00 48.24 157 ARG D C 1
ATOM 10982 O O . ARG D 1 152 ? 61.849 26.872 -35.974 1.00 50.81 157 ARG D O 1
ATOM 10990 N N . VAL D 1 153 ? 63.982 27.388 -35.458 1.00 46.94 158 VAL D N 1
ATOM 10991 C CA . VAL D 1 153 ? 64.300 28.066 -36.711 1.00 46.02 158 VAL D CA 1
ATOM 10992 C C . VAL D 1 153 ? 65.012 27.081 -37.672 1.00 47.11 158 VAL D C 1
ATOM 10993 O O . VAL D 1 153 ? 65.535 26.044 -37.236 1.00 47.74 158 VAL D O 1
ATOM 10997 N N . SER D 1 154 ? 65.012 27.367 -38.975 1.00 47.39 159 SER D N 1
ATOM 10998 C CA . SER D 1 154 ? 65.584 26.426 -39.962 1.00 47.78 159 SER D CA 1
ATOM 10999 C C . SER D 1 154 ? 67.106 26.257 -39.835 1.00 49.00 159 SER D C 1
ATOM 11000 O O . SER D 1 154 ? 67.781 27.073 -39.193 1.00 48.30 159 SER D O 1
ATOM 11003 N N . SER D 1 155 ? 67.636 25.208 -40.468 1.00 50.23 160 SER D N 1
ATOM 11004 C CA . SER D 1 155 ? 69.076 24.942 -40.473 1.00 51.08 160 SER D CA 1
ATOM 11005 C C . SER D 1 155 ? 69.933 26.130 -40.932 1.00 50.97 160 SER D C 1
ATOM 11006 O O . SER D 1 155 ? 70.911 26.496 -40.259 1.00 50.39 160 SER D O 1
ATOM 11009 N N . ALA D 1 156 ? 69.574 26.707 -42.082 1.00 50.56 161 ALA D N 1
ATOM 11010 C CA . ALA D 1 156 ? 70.265 27.886 -42.617 1.00 50.09 161 ALA D CA 1
ATOM 11011 C C . ALA D 1 156 ? 70.325 29.032 -41.598 1.00 48.72 161 ALA D C 1
ATOM 11012 O O . ALA D 1 156 ? 71.394 29.623 -41.391 1.00 49.54 161 ALA D O 1
ATOM 11014 N N . VAL D 1 157 ? 69.191 29.327 -40.954 1.00 45.80 162 VAL D N 1
ATOM 11015 C CA . VAL D 1 157 ? 69.125 30.420 -39.983 1.00 42.96 162 VAL D CA 1
ATOM 11016 C C . VAL D 1 157 ? 69.936 30.108 -38.720 1.00 41.79 162 VAL D C 1
ATOM 11017 O O . VAL D 1 157 ? 70.633 30.975 -38.185 1.00 39.48 162 VAL D O 1
ATOM 11021 N N . LYS D 1 158 ? 69.870 28.854 -38.279 1.00 43.24 163 LYS D N 1
ATOM 11022 C CA . LYS D 1 158 ? 70.740 28.355 -37.210 1.00 43.45 163 LYS D CA 1
ATOM 11023 C C . LYS D 1 158 ? 72.208 28.663 -37.453 1.00 42.96 163 LYS D C 1
ATOM 11024 O O . LYS D 1 158 ? 72.895 29.141 -36.547 1.00 44.05 163 LYS D O 1
ATOM 11030 N N . ALA D 1 159 ? 72.692 28.397 -38.663 1.00 42.97 164 ALA D N 1
ATOM 11031 C CA . ALA D 1 159 ? 74.108 28.644 -38.970 1.00 44.50 164 ALA D CA 1
ATOM 11032 C C . ALA D 1 159 ? 74.445 30.149 -38.892 1.00 44.17 164 ALA D C 1
ATOM 11033 O O . ALA D 1 159 ? 75.476 30.520 -38.317 1.00 43.67 164 ALA D O 1
ATOM 11035 N N . GLU D 1 160 ? 73.569 30.994 -39.450 1.00 45.29 165 GLU D N 1
ATOM 11036 C CA . GLU D 1 160 ? 73.653 32.461 -39.292 1.00 46.69 165 GLU D CA 1
ATOM 11037 C C . GLU D 1 160 ? 73.724 32.894 -37.822 1.00 43.56 165 GLU D C 1
ATOM 11038 O O . GLU D 1 160 ? 74.560 33.727 -37.455 1.00 42.67 165 GLU D O 1
ATOM 11044 N N . LEU D 1 161 ? 72.854 32.323 -36.987 1.00 41.07 166 LEU D N 1
ATOM 11045 C CA . LEU D 1 161 ? 72.873 32.593 -35.551 1.00 38.63 166 LEU D CA 1
ATOM 11046 C C . LEU D 1 161 ? 74.213 32.182 -34.921 1.00 38.97 166 LEU D C 1
ATOM 11047 O O . LEU D 1 161 ? 74.835 32.964 -34.189 1.00 37.04 166 LEU D O 1
ATOM 11052 N N . ARG D 1 162 ? 74.676 30.976 -35.245 1.00 39.66 167 ARG D N 1
ATOM 11053 C CA . ARG D 1 162 ? 75.997 30.518 -34.799 1.00 40.71 167 ARG D CA 1
ATOM 11054 C C . ARG D 1 162 ? 77.127 31.491 -35.160 1.00 40.19 167 ARG D C 1
ATOM 11055 O O . ARG D 1 162 ? 78.009 31.752 -34.340 1.00 38.50 167 ARG D O 1
ATOM 11063 N N . GLN D 1 163 ? 77.074 32.048 -36.368 1.00 41.02 168 GLN D N 1
ATOM 11064 C CA . GLN D 1 163 ? 78.093 33.002 -36.829 1.00 43.17 168 GLN D CA 1
ATOM 11065 C C . GLN D 1 163 ? 78.032 34.361 -36.095 1.00 42.49 168 GLN D C 1
ATOM 11066 O O . GLN D 1 163 ? 79.060 34.906 -35.679 1.00 42.42 168 GLN D O 1
ATOM 11072 N N . TYR D 1 164 ? 76.834 34.903 -35.922 1.00 42.01 169 TYR D N 1
ATOM 11073 C CA . TYR D 1 164 ? 76.689 36.136 -35.171 1.00 41.74 169 TYR D CA 1
ATOM 11074 C C . TYR D 1 164 ? 77.218 35.972 -33.734 1.00 39.51 169 TYR D C 1
ATOM 11075 O O . TYR D 1 164 ? 77.968 36.816 -33.235 1.00 39.14 169 TYR D O 1
ATOM 11084 N N . PHE D 1 165 ? 76.870 34.870 -33.082 1.00 37.12 170 PHE D N 1
ATOM 11085 C CA . PHE D 1 165 ? 77.399 34.620 -31.760 1.00 36.38 170 PHE D CA 1
ATOM 11086 C C . PHE D 1 165 ? 78.936 34.523 -31.727 1.00 37.64 170 PHE D C 1
ATOM 11087 O O . PHE D 1 165 ? 79.570 34.997 -30.773 1.00 37.71 170 PHE D O 1
ATOM 11095 N N . ARG D 1 166 ? 79.530 33.915 -32.752 1.00 37.57 171 ARG D N 1
ATOM 11096 C CA . ARG D 1 166 ? 80.989 33.928 -32.898 1.00 39.23 171 ARG D CA 1
ATOM 11097 C C . ARG D 1 166 ? 81.525 35.362 -32.991 1.00 38.59 171 ARG D C 1
ATOM 11098 O O . ARG D 1 166 ? 82.523 35.706 -32.357 1.00 37.55 171 ARG D O 1
ATOM 11106 N N . ASN D 1 167 ? 80.859 36.188 -33.790 1.00 38.10 172 ASN D N 1
ATOM 11107 C CA . ASN D 1 167 ? 81.236 37.589 -33.911 1.00 38.49 172 ASN D CA 1
ATOM 11108 C C . ASN D 1 167 ? 81.262 38.306 -32.558 1.00 37.63 172 ASN D C 1
ATOM 11109 O O . ASN D 1 167 ? 82.215 39.032 -32.263 1.00 39.64 172 ASN D O 1
ATOM 11114 N N . LEU D 1 168 ? 80.234 38.094 -31.739 1.00 35.28 173 LEU D N 1
ATOM 11115 C CA . LEU D 1 168 ? 80.192 38.697 -30.399 1.00 34.12 173 LEU D CA 1
ATOM 11116 C C . LEU D 1 168 ? 81.290 38.177 -29.487 1.00 33.64 173 LEU D C 1
ATOM 11117 O O . LEU D 1 168 ? 81.867 38.926 -28.710 1.00 34.09 173 LEU D O 1
ATOM 11122 N N . CYS D 1 169 ? 81.594 36.892 -29.599 1.00 34.21 174 CYS D N 1
ATOM 11123 C CA . CYS D 1 169 ? 82.663 36.288 -28.810 1.00 34.46 174 CYS D CA 1
ATOM 11124 C C . CYS D 1 169 ? 84.020 36.898 -29.069 1.00 35.09 174 CYS D C 1
ATOM 11125 O O . CYS D 1 169 ? 84.913 36.827 -28.216 1.00 35.54 174 CYS D O 1
ATOM 11128 N N . SER D 1 170 ? 84.188 37.490 -30.245 1.00 35.79 175 SER D N 1
ATOM 11129 C CA . SER D 1 170 ? 85.457 38.113 -30.548 1.00 37.62 175 SER D CA 1
ATOM 11130 C C . SER D 1 170 ? 85.339 39.609 -30.837 1.00 36.56 175 SER D C 1
ATOM 11131 O O . SER D 1 170 ? 86.188 40.184 -31.518 1.00 37.96 175 SER D O 1
ATOM 11134 N N . ASP D 1 171 ? 84.299 40.235 -30.298 1.00 35.01 176 ASP D N 1
ATOM 11135 C CA . ASP D 1 171 ? 84.131 41.686 -30.366 1.00 34.84 176 ASP D CA 1
ATOM 11136 C C . ASP D 1 171 ? 85.389 42.411 -29.889 1.00 34.78 176 ASP D C 1
ATOM 11137 O O . ASP D 1 171 ? 86.121 41.909 -29.040 1.00 34.20 176 ASP D O 1
ATOM 11142 N N . ASP D 1 172 ? 85.637 43.593 -30.435 1.00 35.92 177 ASP D N 1
ATOM 11143 C CA . ASP D 1 172 ? 86.781 44.417 -30.014 1.00 36.95 177 ASP D CA 1
ATOM 11144 C C . ASP D 1 172 ? 86.525 45.197 -28.720 1.00 35.91 177 ASP D C 1
ATOM 11145 O O . ASP D 1 172 ? 87.432 45.815 -28.174 1.00 35.38 177 ASP D O 1
ATOM 11150 N N . THR D 1 173 ? 85.285 45.162 -28.244 1.00 34.43 178 THR D N 1
ATOM 11151 C CA . THR D 1 173 ? 84.925 45.777 -26.982 1.00 34.90 178 THR D CA 1
ATOM 11152 C C . THR D 1 173 ? 84.749 44.674 -25.923 1.00 34.50 178 THR D C 1
ATOM 11153 O O . THR D 1 173 ? 83.882 43.801 -26.064 1.00 34.63 178 THR D O 1
ATOM 11157 N N . PRO D 1 174 ? 85.597 44.686 -24.877 1.00 34.61 179 PRO D N 1
ATOM 11158 C CA . PRO D 1 174 ? 85.592 43.608 -23.862 1.00 34.44 179 PRO D CA 1
ATOM 11159 C C . PRO D 1 174 ? 84.231 43.388 -23.191 1.00 33.32 179 PRO D C 1
ATOM 11160 O O . PRO D 1 174 ? 83.874 42.246 -22.890 1.00 32.81 179 PRO D O 1
ATOM 11164 N N . MET D 1 175 ? 83.488 44.470 -22.963 1.00 31.75 180 MET D N 1
ATOM 11165 C CA . MET D 1 175 ? 82.139 44.379 -22.409 1.00 31.45 180 MET D CA 1
ATOM 11166 C C . MET D 1 175 ? 81.237 43.399 -23.191 1.00 30.97 180 MET D C 1
ATOM 11167 O O . MET D 1 175 ? 80.441 42.666 -22.591 1.00 31.53 180 MET D O 1
ATOM 11172 N N . VAL D 1 176 ? 81.360 43.383 -24.516 1.00 30.64 181 VAL D N 1
ATOM 11173 C CA . VAL D 1 176 ? 80.568 42.483 -25.366 1.00 31.12 181 VAL D CA 1
ATOM 11174 C C . VAL D 1 176 ? 81.038 41.033 -25.228 1.00 31.27 181 VAL D C 1
ATOM 11175 O O . VAL D 1 176 ? 80.233 40.125 -25.072 1.00 30.55 181 VAL D O 1
ATOM 11179 N N . ARG D 1 177 ? 82.347 40.831 -25.277 1.00 32.85 182 ARG D N 1
ATOM 11180 C CA . ARG D 1 177 ? 82.945 39.518 -25.022 1.00 33.77 182 ARG D CA 1
ATOM 11181 C C . ARG D 1 177 ? 82.467 38.969 -23.683 1.00 33.81 182 ARG D C 1
ATOM 11182 O O . ARG D 1 177 ? 82.131 37.782 -23.568 1.00 33.95 182 ARG D O 1
ATOM 11190 N N . ARG D 1 178 ? 82.412 39.849 -22.684 1.00 33.10 183 ARG D N 1
ATOM 11191 C CA . ARG D 1 178 ? 81.942 39.479 -21.365 1.00 33.19 183 ARG D CA 1
ATOM 11192 C C . ARG D 1 178 ? 80.483 39.033 -21.409 1.00 32.83 183 ARG D C 1
ATOM 11193 O O . ARG D 1 178 ? 80.132 37.968 -20.890 1.00 32.94 183 ARG D O 1
ATOM 11201 N N . ALA D 1 179 ? 79.635 39.853 -22.024 1.00 31.95 184 ALA D N 1
ATOM 11202 C CA . ALA D 1 179 ? 78.234 39.513 -22.186 1.00 31.20 184 ALA D CA 1
ATOM 11203 C C . ALA D 1 179 ? 78.095 38.170 -22.921 1.00 31.06 184 ALA D C 1
ATOM 11204 O O . ALA D 1 179 ? 77.310 37.310 -22.513 1.00 32.47 184 ALA D O 1
ATOM 11206 N N . ALA D 1 180 ? 78.883 37.981 -23.974 1.00 30.08 185 ALA D N 1
ATOM 11207 C CA . ALA D 1 180 ? 78.807 36.760 -24.776 1.00 30.13 185 ALA D CA 1
ATOM 11208 C C . ALA D 1 180 ? 79.158 35.537 -23.931 1.00 30.45 185 ALA D C 1
ATOM 11209 O O . ALA D 1 180 ? 78.418 34.545 -23.921 1.00 29.80 185 ALA D O 1
ATOM 11211 N N . ALA D 1 181 ? 80.263 35.640 -23.193 1.00 31.11 186 ALA D N 1
ATOM 11212 C CA . ALA D 1 181 ? 80.696 34.592 -22.279 1.00 32.44 186 ALA D CA 1
ATOM 11213 C C . ALA D 1 181 ? 79.617 34.208 -21.258 1.00 32.94 186 ALA D C 1
ATOM 11214 O O . ALA D 1 181 ? 79.468 33.033 -20.919 1.00 32.74 186 ALA D O 1
ATOM 11216 N N . SER D 1 182 ? 78.855 35.192 -20.784 1.00 33.25 187 SER D N 1
ATOM 11217 C CA . SER D 1 182 ? 77.857 34.929 -19.751 1.00 34.69 187 SER D CA 1
ATOM 11218 C C . SER D 1 182 ? 76.667 34.141 -20.313 1.00 35.88 187 SER D C 1
ATOM 11219 O O . SER D 1 182 ? 75.898 33.534 -19.559 1.00 36.37 187 SER D O 1
ATOM 11222 N N . LYS D 1 183 ? 76.530 34.154 -21.640 1.00 36.31 188 LYS D N 1
ATOM 11223 C CA . LYS D 1 183 ? 75.445 33.444 -22.310 1.00 37.20 188 LYS D CA 1
ATOM 11224 C C . LYS D 1 183 ? 75.886 32.136 -22.980 1.00 37.74 188 LYS D C 1
ATOM 11225 O O . LYS D 1 183 ? 75.057 31.380 -23.479 1.00 38.00 188 LYS D O 1
ATOM 11231 N N . LEU D 1 184 ? 77.187 31.869 -22.958 1.00 37.96 189 LEU D N 1
ATOM 11232 C CA . LEU D 1 184 ? 77.770 30.716 -23.640 1.00 38.78 189 LEU D CA 1
ATOM 11233 C C . LEU D 1 184 ? 77.082 29.403 -23.272 1.00 39.22 189 LEU D C 1
ATOM 11234 O O . LEU D 1 184 ? 76.698 28.640 -24.158 1.00 40.29 189 LEU D O 1
ATOM 11239 N N . GLY D 1 185 ? 76.939 29.140 -21.975 1.00 39.02 190 GLY D N 1
ATOM 11240 C CA . GLY D 1 185 ? 76.280 27.927 -21.505 1.00 40.40 190 GLY D CA 1
ATOM 11241 C C . GLY D 1 185 ? 74.844 27.823 -21.982 1.00 41.21 190 GLY D C 1
ATOM 11242 O O . GLY D 1 185 ? 74.455 26.817 -22.573 1.00 41.94 190 GLY D O 1
ATOM 11243 N N . GLU D 1 186 ? 74.074 28.883 -21.736 1.00 41.24 191 GLU D N 1
ATOM 11244 C CA . GLU D 1 186 ? 72.669 28.985 -22.113 1.00 41.42 191 GLU D CA 1
ATOM 11245 C C . GLU D 1 186 ? 72.434 28.675 -23.613 1.00 40.87 191 GLU D C 1
ATOM 11246 O O . GLU D 1 186 ? 71.465 28.005 -23.981 1.00 41.71 191 GLU D O 1
ATOM 11252 N N . PHE D 1 187 ? 73.331 29.163 -24.467 1.00 39.11 192 PHE D N 1
ATOM 11253 C CA . PHE D 1 187 ? 73.245 28.964 -25.915 1.00 38.10 192 PHE D CA 1
ATOM 11254 C C . PHE D 1 187 ? 73.661 27.534 -26.281 1.00 39.31 192 PHE D C 1
ATOM 11255 O O . PHE D 1 187 ? 73.048 26.903 -27.149 1.00 40.18 192 PHE D O 1
ATOM 11263 N N . ALA D 1 188 ? 74.694 27.027 -25.607 1.00 38.46 193 ALA D N 1
ATOM 11264 C CA . ALA D 1 188 ? 75.159 25.662 -25.830 1.00 40.67 193 ALA D CA 1
ATOM 11265 C C . ALA D 1 188 ? 74.079 24.632 -25.519 1.00 42.02 193 ALA D C 1
ATOM 11266 O O . ALA D 1 188 ? 74.031 23.580 -26.156 1.00 43.29 193 ALA D O 1
ATOM 11268 N N . LYS D 1 189 ? 73.216 24.948 -24.554 1.00 42.89 194 LYS D N 1
ATOM 11269 C CA . LYS D 1 189 ? 72.143 24.048 -24.128 1.00 45.49 194 LYS D CA 1
ATOM 11270 C C . LYS D 1 189 ? 71.076 23.786 -25.200 1.00 45.51 194 LYS D C 1
ATOM 11271 O O . LYS D 1 189 ? 70.306 22.834 -25.086 1.00 46.52 194 LYS D O 1
ATOM 11277 N N . VAL D 1 190 ? 71.021 24.622 -26.234 1.00 44.18 195 VAL D N 1
ATOM 11278 C CA . VAL D 1 190 ? 70.017 24.420 -27.282 1.00 42.95 195 VAL D CA 1
ATOM 11279 C C . VAL D 1 190 ? 70.623 24.003 -28.620 1.00 43.85 195 VAL D C 1
ATOM 11280 O O . VAL D 1 190 ? 69.886 23.714 -29.563 1.00 43.64 195 VAL D O 1
ATOM 11284 N N . LEU D 1 191 ? 71.951 23.996 -28.716 1.00 43.89 196 LEU D N 1
ATOM 11285 C CA . LEU D 1 191 ? 72.592 23.503 -29.932 1.00 46.13 196 LEU D CA 1
ATOM 11286 C C . LEU D 1 191 ? 72.654 21.981 -29.963 1.00 47.58 196 LEU D C 1
ATOM 11287 O O . LEU D 1 191 ? 72.673 21.319 -28.926 1.00 48.24 196 LEU D O 1
ATOM 11292 N N . GLU D 1 192 ? 72.693 21.448 -31.179 1.00 49.26 197 GLU D N 1
ATOM 11293 C CA . GLU D 1 192 ? 72.976 20.046 -31.431 1.00 51.41 197 GLU D CA 1
ATOM 11294 C C . GLU D 1 192 ? 74.338 19.707 -30.838 1.00 52.76 197 GLU D C 1
ATOM 11295 O O . GLU D 1 192 ? 75.297 20.466 -31.009 1.00 52.50 197 GLU D O 1
ATOM 11301 N N . LEU D 1 193 ? 74.404 18.575 -30.138 1.00 55.75 198 LEU D N 1
ATOM 11302 C CA . LEU D 1 193 ? 75.639 18.006 -29.574 1.00 56.08 198 LEU D CA 1
ATOM 11303 C C . LEU D 1 193 ? 76.873 18.191 -30.461 1.00 55.56 198 LEU D C 1
ATOM 11304 O O . LEU D 1 193 ? 77.934 18.627 -29.996 1.00 53.99 198 LEU D O 1
ATOM 11309 N N . ASP D 1 194 ? 76.722 17.849 -31.736 1.00 56.34 199 ASP D N 1
ATOM 11310 C CA . ASP D 1 194 ? 77.777 18.005 -32.740 1.00 58.75 199 ASP D CA 1
ATOM 11311 C C . ASP D 1 194 ? 78.342 19.425 -32.756 1.00 56.30 199 ASP D C 1
ATOM 11312 O O . ASP D 1 194 ? 79.556 19.618 -32.779 1.00 56.66 199 ASP D O 1
ATOM 11317 N N . ASN D 1 195 ? 77.443 20.407 -32.730 1.00 53.69 200 ASN D N 1
ATOM 11318 C CA . ASN D 1 195 ? 77.804 21.820 -32.742 1.00 52.06 200 ASN D CA 1
ATOM 11319 C C . ASN D 1 195 ? 78.330 22.341 -31.407 1.00 49.98 200 ASN D C 1
ATOM 11320 O O . ASN D 1 195 ? 79.119 23.290 -31.380 1.00 49.91 200 ASN D O 1
ATOM 11325 N N . VAL D 1 196 ? 77.895 21.729 -30.308 1.00 47.91 201 VAL D N 1
ATOM 11326 C CA . VAL D 1 196 ? 78.543 21.960 -29.023 1.00 46.69 201 VAL D CA 1
ATOM 11327 C C . VAL D 1 196 ? 80.021 21.596 -29.161 1.00 48.33 201 VAL D C 1
ATOM 11328 O O . VAL D 1 196 ? 80.899 22.368 -28.766 1.00 49.46 201 VAL D O 1
ATOM 11332 N N . LYS D 1 197 ? 80.289 20.439 -29.766 1.00 49.97 202 LYS D N 1
ATOM 11333 C CA . LYS D 1 197 ? 81.658 19.932 -29.920 1.00 50.32 202 LYS D CA 1
ATOM 11334 C C . LYS D 1 197 ? 82.538 20.790 -30.838 1.00 50.13 202 LYS D C 1
ATOM 11335 O O . LYS D 1 197 ? 83.634 21.194 -30.441 1.00 49.96 202 LYS D O 1
ATOM 11341 N N . SER D 1 198 ? 82.059 21.083 -32.046 1.00 50.63 203 SER D N 1
ATOM 11342 C CA . SER D 1 198 ? 82.891 21.773 -33.047 1.00 52.03 203 SER D CA 1
ATOM 11343 C C . SER D 1 198 ? 82.850 23.311 -33.004 1.00 52.11 203 SER D C 1
ATOM 11344 O O . SER D 1 198 ? 83.716 23.964 -33.596 1.00 52.92 203 SER D O 1
ATOM 11347 N N . GLU D 1 199 ? 81.860 23.889 -32.320 1.00 50.82 204 GLU D N 1
ATOM 11348 C CA . GLU D 1 199 ? 81.710 25.348 -32.311 1.00 50.29 204 GLU D CA 1
ATOM 11349 C C . GLU D 1 199 ? 81.697 26.008 -30.939 1.00 47.89 204 GLU D C 1
ATOM 11350 O O . GLU D 1 199 ? 82.351 27.032 -30.753 1.00 47.94 204 GLU D O 1
ATOM 11356 N N . ILE D 1 200 ? 80.971 25.430 -29.984 1.00 45.71 205 ILE D N 1
ATOM 11357 C CA . ILE D 1 200 ? 81.009 25.922 -28.603 1.00 43.13 205 ILE D CA 1
ATOM 11358 C C . ILE D 1 200 ? 82.397 25.774 -27.946 1.00 43.77 205 ILE D C 1
ATOM 11359 O O . ILE D 1 200 ? 82.934 26.757 -27.451 1.00 45.07 205 ILE D O 1
ATOM 11364 N N . ILE D 1 201 ? 82.973 24.568 -27.951 1.00 43.55 206 ILE D N 1
ATOM 11365 C CA . ILE D 1 201 ? 84.261 24.313 -27.282 1.00 44.82 206 ILE D CA 1
ATOM 11366 C C . ILE D 1 201 ? 85.388 25.286 -27.694 1.00 45.70 206 ILE D C 1
ATOM 11367 O O . ILE D 1 201 ? 86.083 25.826 -26.815 1.00 44.29 206 ILE D O 1
ATOM 11372 N N . PRO D 1 202 ? 85.577 25.510 -29.019 1.00 46.54 207 PRO D N 1
ATOM 11373 C CA . PRO D 1 202 ? 86.506 26.564 -29.460 1.00 47.54 207 PRO D CA 1
ATOM 11374 C C . PRO D 1 202 ? 86.222 27.960 -28.868 1.00 46.44 207 PRO D C 1
ATOM 11375 O O . PRO D 1 202 ? 87.140 28.572 -28.315 1.00 46.13 207 PRO D O 1
ATOM 11379 N N . MET D 1 203 ? 84.984 28.449 -28.977 1.00 45.77 208 MET D N 1
ATOM 11380 C CA . MET D 1 203 ? 84.602 29.737 -28.356 1.00 46.24 208 MET D CA 1
ATOM 11381 C C . MET D 1 203 ? 84.862 29.711 -26.851 1.00 45.75 208 MET D C 1
ATOM 11382 O O . MET D 1 203 ? 85.485 30.624 -26.299 1.00 46.53 208 MET D O 1
ATOM 11387 N N . PHE D 1 204 ? 84.382 28.652 -26.200 1.00 44.19 209 PHE D N 1
ATOM 11388 C CA . PHE D 1 204 ? 84.611 28.404 -24.777 1.00 43.72 209 PHE D CA 1
ATOM 11389 C C . PHE D 1 204 ? 86.103 28.522 -24.434 1.00 44.21 209 PHE D C 1
ATOM 11390 O O . PHE D 1 204 ? 86.483 29.208 -23.472 1.00 44.26 209 PHE D O 1
ATOM 11398 N N . SER D 1 205 ? 86.935 27.884 -25.256 1.00 44.01 210 SER D N 1
ATOM 11399 C CA . SER D 1 205 ? 88.378 27.841 -25.062 1.00 43.75 210 SER D CA 1
ATOM 11400 C C . SER D 1 205 ? 89.037 29.216 -25.274 1.00 42.65 210 SER D C 1
ATOM 11401 O O . SER D 1 205 ? 89.921 29.615 -24.504 1.00 41.80 210 SER D O 1
ATOM 11404 N N . ASN D 1 206 ? 88.595 29.940 -26.303 1.00 41.52 211 ASN D N 1
ATOM 11405 C CA . ASN D 1 206 ? 89.085 31.298 -26.573 1.00 41.38 211 ASN D CA 1
ATOM 11406 C C . ASN D 1 206 ? 88.759 32.264 -25.443 1.00 40.84 211 ASN D C 1
ATOM 11407 O O . ASN D 1 206 ? 89.595 33.072 -25.046 1.00 40.69 211 ASN D O 1
ATOM 11412 N N . LEU D 1 207 ? 87.542 32.151 -24.918 1.00 39.73 212 LEU D N 1
ATOM 11413 C CA . LEU D 1 207 ? 87.072 33.046 -23.880 1.00 39.30 212 LEU D CA 1
ATOM 11414 C C . LEU D 1 207 ? 87.761 32.786 -22.550 1.00 41.09 212 LEU D C 1
ATOM 11415 O O . LEU D 1 207 ? 88.039 33.725 -21.798 1.00 42.27 212 LEU D O 1
ATOM 11420 N N . ALA D 1 208 ? 88.055 31.518 -22.270 1.00 41.18 213 ALA D N 1
ATOM 11421 C CA . ALA D 1 208 ? 88.791 31.148 -21.068 1.00 41.23 213 ALA D CA 1
ATOM 11422 C C . ALA D 1 208 ? 90.225 31.685 -21.055 1.00 41.74 213 ALA D C 1
ATOM 11423 O O . ALA D 1 208 ? 90.897 31.627 -20.026 1.00 41.72 213 ALA D O 1
ATOM 11425 N N . SER D 1 209 ? 90.705 32.199 -22.183 1.00 41.22 214 SER D N 1
ATOM 11426 C CA . SER D 1 209 ? 92.056 32.755 -22.212 1.00 43.43 214 SER D CA 1
ATOM 11427 C C . SER D 1 209 ? 92.101 34.174 -22.763 1.00 42.94 214 SER D C 1
ATOM 11428 O O . SER D 1 209 ? 93.117 34.611 -23.301 1.00 44.63 214 SER D O 1
ATOM 11431 N N . ASP D 1 210 ? 90.995 34.888 -22.604 1.00 41.81 215 ASP D N 1
ATOM 11432 C CA . ASP D 1 210 ? 90.913 36.296 -22.929 1.00 40.63 215 ASP D CA 1
ATOM 11433 C C . ASP D 1 210 ? 91.901 37.099 -22.078 1.00 41.60 215 ASP D C 1
ATOM 11434 O O . ASP D 1 210 ? 92.245 36.696 -20.954 1.00 42.13 215 ASP D O 1
ATOM 11439 N N . GLU D 1 211 ? 92.362 38.226 -22.607 1.00 41.89 216 GLU D N 1
ATOM 11440 C CA . GLU D 1 211 ? 93.225 39.125 -21.843 1.00 44.03 216 GLU D CA 1
ATOM 11441 C C . GLU D 1 211 ? 92.492 39.787 -20.660 1.00 43.11 216 GLU D C 1
ATOM 11442 O O . GLU D 1 211 ? 93.129 40.269 -19.731 1.00 43.59 216 GLU D O 1
ATOM 11448 N N . GLN D 1 212 ? 91.162 39.788 -20.686 1.00 41.79 217 GLN D N 1
ATOM 11449 C CA . GLN D 1 212 ? 90.378 40.332 -19.579 1.00 41.74 217 GLN D CA 1
ATOM 11450 C C . GLN D 1 212 ? 89.906 39.221 -18.656 1.00 42.35 217 GLN D C 1
ATOM 11451 O O . GLN D 1 212 ? 89.220 38.292 -19.107 1.00 44.10 217 GLN D O 1
ATOM 11457 N N . ASP D 1 213 ? 90.254 39.313 -17.372 1.00 45.11 218 ASP D N 1
ATOM 11458 C CA . ASP D 1 213 ? 89.804 38.314 -16.397 1.00 43.16 218 ASP D CA 1
ATOM 11459 C C . ASP D 1 213 ? 88.280 38.333 -16.173 1.00 40.89 218 ASP D C 1
ATOM 11460 O O . ASP D 1 213 ? 87.683 37.318 -15.800 1.00 39.00 218 ASP D O 1
ATOM 11465 N N . SER D 1 214 ? 87.677 39.495 -16.413 1.00 40.67 219 SER D N 1
ATOM 11466 C CA . SER D 1 214 ? 86.229 39.650 -16.503 1.00 40.30 219 SER D CA 1
ATOM 11467 C C . SER D 1 214 ? 85.600 38.614 -17.411 1.00 38.58 219 SER D C 1
ATOM 11468 O O . SER D 1 214 ? 84.559 38.059 -17.093 1.00 37.09 219 SER D O 1
ATOM 11471 N N . VAL D 1 215 ? 86.224 38.392 -18.564 1.00 38.48 220 VAL D N 1
ATOM 11472 C CA . VAL D 1 215 ? 85.707 37.454 -19.543 1.00 37.79 220 VAL D CA 1
ATOM 11473 C C . VAL D 1 215 ? 86.026 36.044 -19.048 1.00 37.12 220 VAL D C 1
ATOM 11474 O O . VAL D 1 215 ? 85.154 35.181 -19.022 1.00 35.96 220 VAL D O 1
ATOM 11478 N N . ARG D 1 216 ? 87.268 35.845 -18.604 1.00 38.60 221 ARG D N 1
ATOM 11479 C CA . ARG D 1 216 ? 87.754 34.551 -18.134 1.00 38.50 221 ARG D CA 1
ATOM 11480 C C . ARG D 1 216 ? 86.955 33.941 -16.985 1.00 38.28 221 ARG D C 1
ATOM 11481 O O . ARG D 1 216 ? 86.638 32.746 -17.017 1.00 38.93 221 ARG D O 1
ATOM 11489 N N . LEU D 1 217 ? 86.630 34.740 -15.971 1.00 37.59 222 LEU D N 1
ATOM 11490 C CA . LEU D 1 217 ? 85.958 34.202 -14.780 1.00 36.86 222 LEU D CA 1
ATOM 11491 C C . LEU D 1 217 ? 84.596 33.593 -15.155 1.00 36.96 222 LEU D C 1
ATOM 11492 O O . LEU D 1 217 ? 84.107 32.685 -14.488 1.00 36.04 222 LEU D O 1
ATOM 11497 N N . LEU D 1 218 ? 83.992 34.108 -16.229 1.00 38.26 223 LEU D N 1
ATOM 11498 C CA . LEU D 1 218 ? 82.705 33.612 -16.708 1.00 37.42 223 LEU D CA 1
ATOM 11499 C C . LEU D 1 218 ? 82.798 32.231 -17.355 1.00 38.50 223 LEU D C 1
ATOM 11500 O O . LEU D 1 218 ? 81.793 31.531 -17.483 1.00 39.17 223 LEU D O 1
ATOM 11505 N N . ALA D 1 219 ? 84.008 31.828 -17.729 1.00 39.96 224 ALA D N 1
ATOM 11506 C CA . ALA D 1 219 ? 84.242 30.511 -18.316 1.00 41.61 224 ALA D CA 1
ATOM 11507 C C . ALA D 1 219 ? 84.037 29.350 -17.344 1.00 43.06 224 ALA D C 1
ATOM 11508 O O . ALA D 1 219 ? 83.870 28.200 -17.780 1.00 43.96 224 ALA D O 1
ATOM 11510 N N . VAL D 1 220 ? 84.053 29.620 -16.039 1.00 42.30 225 VAL D N 1
ATOM 11511 C CA . VAL D 1 220 ? 83.871 28.523 -15.106 1.00 43.44 225 VAL D CA 1
ATOM 11512 C C . VAL D 1 220 ? 82.392 28.138 -14.996 1.00 44.81 225 VAL D C 1
ATOM 11513 O O . VAL D 1 220 ? 82.071 26.956 -14.873 1.00 45.28 225 VAL D O 1
ATOM 11517 N N . GLU D 1 221 ? 81.498 29.122 -15.086 1.00 47.59 226 GLU D N 1
ATOM 11518 C CA . GLU D 1 221 ? 80.063 28.831 -15.161 1.00 49.22 226 GLU D CA 1
ATOM 11519 C C . GLU D 1 221 ? 79.722 28.196 -16.512 1.00 46.67 226 GLU D C 1
ATOM 11520 O O . GLU D 1 221 ? 78.891 27.290 -16.586 1.00 46.07 226 GLU D O 1
ATOM 11526 N N . ALA D 1 222 ? 80.385 28.657 -17.570 1.00 44.42 227 ALA D N 1
ATOM 11527 C CA . ALA D 1 222 ? 80.275 28.018 -18.883 1.00 45.50 227 ALA D CA 1
ATOM 11528 C C . ALA D 1 222 ? 80.693 26.539 -18.786 1.00 46.14 227 ALA D C 1
ATOM 11529 O O . ALA D 1 222 ? 80.058 25.655 -19.352 1.00 46.17 227 ALA D O 1
ATOM 11531 N N . CYS D 1 223 ? 81.760 26.298 -18.034 1.00 45.04 228 CYS D N 1
ATOM 11532 C CA . CYS D 1 223 ? 82.231 24.970 -17.723 1.00 45.75 228 CYS D CA 1
ATOM 11533 C C . CYS D 1 223 ? 81.158 24.058 -17.132 1.00 45.72 228 CYS D C 1
ATOM 11534 O O . CYS D 1 223 ? 80.996 22.922 -17.588 1.00 46.04 228 CYS D O 1
ATOM 11537 N N . VAL D 1 224 ? 80.435 24.533 -16.116 1.00 43.59 229 VAL D N 1
ATOM 11538 C CA . VAL D 1 224 ? 79.431 23.671 -15.488 1.00 43.87 229 VAL D CA 1
ATOM 11539 C C . VAL D 1 224 ? 78.324 23.339 -16.482 1.00 44.37 229 VAL D C 1
ATOM 11540 O O . VAL D 1 224 ? 77.943 22.183 -16.590 1.00 44.87 229 VAL D O 1
ATOM 11544 N N . ASN D 1 225 ? 77.853 24.337 -17.233 1.00 43.69 230 ASN D N 1
ATOM 11545 C CA . ASN D 1 225 ? 76.786 24.121 -18.216 1.00 45.33 230 ASN D CA 1
ATOM 11546 C C . ASN D 1 225 ? 77.189 23.149 -19.312 1.00 45.49 230 ASN D C 1
ATOM 11547 O O . ASN D 1 225 ? 76.422 22.257 -19.674 1.00 45.71 230 ASN D O 1
ATOM 11552 N N . ILE D 1 226 ? 78.400 23.334 -19.829 1.00 45.38 231 ILE D N 1
ATOM 11553 C CA . ILE D 1 226 ? 78.916 22.503 -20.907 1.00 47.88 231 ILE D CA 1
ATOM 11554 C C . ILE D 1 226 ? 79.165 21.075 -20.403 1.00 49.50 231 ILE D C 1
ATOM 11555 O O . ILE D 1 226 ? 78.823 20.110 -21.084 1.00 51.68 231 ILE D O 1
ATOM 11560 N N . ALA D 1 227 ? 79.720 20.955 -19.199 1.00 49.35 232 ALA D N 1
ATOM 11561 C CA . ALA D 1 227 ? 79.890 19.655 -18.543 1.00 50.70 232 ALA D CA 1
ATOM 11562 C C . ALA D 1 227 ? 78.574 18.889 -18.317 1.00 52.79 232 ALA D C 1
ATOM 11563 O O . ALA D 1 227 ? 78.551 17.660 -18.423 1.00 54.79 232 ALA D O 1
ATOM 11565 N N . GLN D 1 228 ? 77.497 19.613 -18.012 1.00 52.31 233 GLN D N 1
ATOM 11566 C CA . GLN D 1 228 ? 76.168 19.022 -17.830 1.00 54.62 233 GLN D CA 1
ATOM 11567 C C . GLN D 1 228 ? 75.599 18.464 -19.128 1.00 56.25 233 GLN D C 1
ATOM 11568 O O . GLN D 1 228 ? 74.902 17.454 -19.119 1.00 59.27 233 GLN D O 1
ATOM 11574 N N . LEU D 1 229 ? 75.896 19.132 -20.237 1.00 55.48 234 LEU D N 1
ATOM 11575 C CA . LEU D 1 229 ? 75.342 18.782 -21.540 1.00 56.26 234 LEU D CA 1
ATOM 11576 C C . LEU D 1 229 ? 76.048 17.613 -22.177 1.00 56.47 234 LEU D C 1
ATOM 11577 O O . LEU D 1 229 ? 75.428 16.806 -22.862 1.00 58.69 234 LEU D O 1
ATOM 11582 N N . LEU D 1 230 ? 77.359 17.557 -21.987 1.00 54.85 235 LEU D N 1
ATOM 11583 C CA . LEU D 1 230 ? 78.171 16.542 -22.622 1.00 56.03 235 LEU D CA 1
ATOM 11584 C C . LEU D 1 230 ? 78.034 15.192 -21.930 1.00 59.12 235 LEU D C 1
ATOM 11585 O O . LEU D 1 230 ? 77.816 15.129 -20.713 1.00 58.24 235 LEU D O 1
ATOM 11590 N N . PRO D 1 231 ? 78.128 14.107 -22.719 1.00 63.24 236 PRO D N 1
ATOM 11591 C CA . PRO D 1 231 ? 78.392 12.770 -22.194 1.00 66.16 236 PRO D CA 1
ATOM 11592 C C . PRO D 1 231 ? 79.650 12.789 -21.340 1.00 67.33 236 PRO D C 1
ATOM 11593 O O . PRO D 1 231 ? 80.611 13.486 -21.677 1.00 66.55 236 PRO D O 1
ATOM 11597 N N . GLN D 1 232 ? 79.641 12.022 -20.253 1.00 71.73 237 GLN D N 1
ATOM 11598 C CA . GLN D 1 232 ? 80.733 12.017 -19.272 1.00 73.76 237 GLN D CA 1
ATOM 11599 C C . GLN D 1 232 ? 82.114 11.644 -19.823 1.00 74.90 237 GLN D C 1
ATOM 11600 O O . GLN D 1 232 ? 83.133 12.063 -19.267 1.00 74.38 237 GLN D O 1
ATOM 11606 N N . GLU D 1 233 ? 82.148 10.863 -20.903 1.00 76.23 238 GLU D N 1
ATOM 11607 C CA . GLU D 1 233 ? 83.416 10.437 -21.510 1.00 76.91 238 GLU D CA 1
ATOM 11608 C C . GLU D 1 233 ? 84.080 11.546 -22.343 1.00 72.56 238 GLU D C 1
ATOM 11609 O O . GLU D 1 233 ? 85.303 11.554 -22.532 1.00 71.13 238 GLU D O 1
ATOM 11615 N N . ASP D 1 234 ? 83.265 12.488 -22.816 1.00 69.37 239 ASP D N 1
ATOM 11616 C CA . ASP D 1 234 ? 83.757 13.674 -23.518 1.00 65.56 239 ASP D CA 1
ATOM 11617 C C . ASP D 1 234 ? 84.450 14.686 -22.593 1.00 61.06 239 ASP D C 1
ATOM 11618 O O . ASP D 1 234 ? 85.204 15.542 -23.052 1.00 58.36 239 ASP D O 1
ATOM 11623 N N . LEU D 1 235 ? 84.202 14.584 -21.293 1.00 59.19 240 LEU D N 1
ATOM 11624 C CA . LEU D 1 235 ? 84.627 15.623 -20.360 1.00 57.78 240 LEU D CA 1
ATOM 11625 C C . LEU D 1 235 ? 86.133 15.849 -20.282 1.00 58.12 240 LEU D C 1
ATOM 11626 O O . LEU D 1 235 ? 86.589 16.991 -20.291 1.00 56.65 240 LEU D O 1
ATOM 11631 N N . GLU D 1 236 ? 86.899 14.766 -20.194 1.00 60.89 241 GLU D N 1
ATOM 11632 C CA . GLU D 1 236 ? 88.354 14.871 -20.114 1.00 61.28 241 GLU D CA 1
ATOM 11633 C C . GLU D 1 236 ? 88.928 15.535 -21.356 1.00 59.99 241 GLU D C 1
ATOM 11634 O O . GLU D 1 236 ? 89.874 16.312 -21.264 1.00 58.85 241 GLU D O 1
ATOM 11640 N N . ALA D 1 237 ? 88.338 15.240 -22.509 1.00 59.46 242 ALA D N 1
ATOM 11641 C CA . ALA D 1 237 ? 88.841 15.750 -23.770 1.00 59.46 242 ALA D CA 1
ATOM 11642 C C . ALA D 1 237 ? 88.524 17.234 -23.947 1.00 58.34 242 ALA D C 1
ATOM 11643 O O . ALA D 1 237 ? 89.369 17.998 -24.417 1.00 59.50 242 ALA D O 1
ATOM 11645 N N . LEU D 1 238 ? 87.325 17.638 -23.531 1.00 56.30 243 LEU D N 1
ATOM 11646 C CA . LEU D 1 238 ? 86.734 18.881 -24.001 1.00 52.68 243 LEU D CA 1
ATOM 11647 C C . LEU D 1 238 ? 86.547 19.982 -22.954 1.00 51.91 243 LEU D C 1
ATOM 11648 O O . LEU D 1 238 ? 86.414 21.155 -23.306 1.00 51.35 243 LEU D O 1
ATOM 11653 N N . VAL D 1 239 ? 86.546 19.612 -21.678 1.00 51.00 244 VAL D N 1
ATOM 11654 C CA . VAL D 1 239 ? 86.232 20.548 -20.606 1.00 49.39 244 VAL D CA 1
ATOM 11655 C C . VAL D 1 239 ? 87.381 20.689 -19.599 1.00 50.24 244 VAL D C 1
ATOM 11656 O O . VAL D 1 239 ? 87.798 21.804 -19.266 1.00 50.36 244 VAL D O 1
ATOM 11660 N N . MET D 1 240 ? 87.898 19.551 -19.137 1.00 51.60 245 MET D N 1
ATOM 11661 C CA . MET D 1 240 ? 88.892 19.517 -18.059 1.00 51.32 245 MET D CA 1
ATOM 11662 C C . MET D 1 240 ? 90.179 20.304 -18.312 1.00 51.25 245 MET D C 1
ATOM 11663 O O . MET D 1 240 ? 90.682 20.930 -17.389 1.00 52.35 245 MET D O 1
ATOM 11668 N N . PRO D 1 241 ? 90.719 20.282 -19.548 1.00 51.91 246 PRO D N 1
ATOM 11669 C CA . PRO D 1 241 ? 91.921 21.100 -19.770 1.00 53.39 246 PRO D CA 1
ATOM 11670 C C . PRO D 1 241 ? 91.701 22.565 -19.354 1.00 51.79 246 PRO D C 1
ATOM 11671 O O . PRO D 1 241 ? 92.479 23.118 -18.570 1.00 52.36 246 PRO D O 1
ATOM 11675 N N . THR D 1 242 ? 90.626 23.154 -19.866 1.00 50.47 247 THR D N 1
ATOM 11676 C CA . THR D 1 242 ? 90.185 24.511 -19.534 1.00 48.51 247 THR D CA 1
ATOM 11677 C C . THR D 1 242 ? 89.896 24.744 -18.039 1.00 47.93 247 THR D C 1
ATOM 11678 O O . THR D 1 242 ? 90.300 25.768 -17.482 1.00 47.70 247 THR D O 1
ATOM 11682 N N . LEU D 1 243 ? 89.190 23.810 -17.403 1.00 47.63 248 LEU D N 1
ATOM 11683 C CA . LEU D 1 243 ? 88.919 23.890 -15.962 1.00 48.41 248 LEU D CA 1
ATOM 11684 C C . LEU D 1 243 ? 90.208 23.933 -15.124 1.00 48.01 248 LEU D C 1
ATOM 11685 O O . LEU D 1 243 ? 90.333 24.751 -14.204 1.00 46.40 248 LEU D O 1
ATOM 11690 N N . ARG D 1 244 ? 91.152 23.046 -15.436 1.00 48.44 249 ARG D N 1
ATOM 11691 C CA . ARG D 1 244 ? 92.444 23.043 -14.754 1.00 50.66 249 ARG D CA 1
ATOM 11692 C C . ARG D 1 244 ? 93.123 24.384 -14.981 1.00 50.71 249 ARG D C 1
ATOM 11693 O O . ARG D 1 244 ? 93.670 24.968 -14.052 1.00 53.06 249 ARG D O 1
ATOM 11701 N N . GLN D 1 245 ? 93.069 24.866 -16.219 1.00 48.94 250 GLN D N 1
ATOM 11702 C CA . GLN D 1 245 ? 93.659 26.143 -16.578 1.00 49.16 250 GLN D CA 1
ATOM 11703 C C . GLN D 1 245 ? 93.093 27.292 -15.736 1.00 47.51 250 GLN D C 1
ATOM 11704 O O . GLN D 1 245 ? 93.844 28.162 -15.294 1.00 48.48 250 GLN D O 1
ATOM 11710 N N . ALA D 1 246 ? 91.781 27.287 -15.508 1.00 44.82 251 ALA D N 1
ATOM 11711 C CA . ALA D 1 246 ? 91.157 28.315 -14.682 1.00 43.60 251 ALA D CA 1
ATOM 11712 C C . ALA D 1 246 ? 91.533 28.164 -13.194 1.00 44.42 251 ALA D C 1
ATOM 11713 O O . ALA D 1 246 ? 91.655 29.151 -12.478 1.00 44.70 251 ALA D O 1
ATOM 11715 N N . ALA D 1 247 ? 91.732 26.936 -12.732 1.00 45.54 252 ALA D N 1
ATOM 11716 C CA . ALA D 1 247 ? 92.041 26.708 -11.312 1.00 47.97 252 ALA D CA 1
ATOM 11717 C C . ALA D 1 247 ? 93.407 27.264 -10.910 1.00 49.93 252 ALA D C 1
ATOM 11718 O O . ALA D 1 247 ? 93.655 27.532 -9.734 1.00 51.14 252 ALA D O 1
ATOM 11720 N N . GLU D 1 248 ? 94.284 27.450 -11.891 1.00 52.05 253 GLU D N 1
ATOM 11721 C CA . GLU D 1 248 ? 95.629 27.971 -11.633 1.00 53.16 253 GLU D CA 1
ATOM 11722 C C . GLU D 1 248 ? 95.853 29.302 -12.365 1.00 52.44 253 GLU D C 1
ATOM 11723 O O . GLU D 1 248 ? 96.990 29.728 -12.570 1.00 52.93 253 GLU D O 1
ATOM 11729 N N . ASP D 1 249 ? 94.747 29.949 -12.737 1.00 49.69 254 ASP D N 1
ATOM 11730 C CA . ASP D 1 249 ? 94.748 31.256 -13.403 1.00 48.37 254 ASP D CA 1
ATOM 11731 C C . ASP D 1 249 ? 95.449 32.327 -12.563 1.00 48.00 254 ASP D C 1
ATOM 11732 O O . ASP D 1 249 ? 95.308 32.360 -11.343 1.00 46.71 254 ASP D O 1
ATOM 11737 N N . LYS D 1 250 ? 96.196 33.200 -13.233 1.00 51.26 255 LYS D N 1
ATOM 11738 C CA . LYS D 1 250 ? 96.925 34.320 -12.606 1.00 53.19 255 LYS D CA 1
ATOM 11739 C C . LYS D 1 250 ? 96.042 35.321 -11.839 1.00 51.30 255 LYS D C 1
ATOM 11740 O O . LYS D 1 250 ? 96.460 35.884 -10.821 1.00 51.46 255 LYS D O 1
ATOM 11746 N N . SER D 1 251 ? 94.829 35.542 -12.339 1.00 48.16 256 SER D N 1
ATOM 11747 C CA . SER D 1 251 ? 93.851 36.394 -11.665 1.00 46.74 256 SER D CA 1
ATOM 11748 C C . SER D 1 251 ? 93.104 35.630 -10.583 1.00 44.92 256 SER D C 1
ATOM 11749 O O . SER D 1 251 ? 92.494 34.597 -10.855 1.00 44.24 256 SER D O 1
ATOM 11752 N N . TRP D 1 252 ? 93.140 36.153 -9.362 1.00 45.30 257 TRP D N 1
ATOM 11753 C CA . TRP D 1 252 ? 92.459 35.531 -8.224 1.00 43.68 257 TRP D CA 1
ATOM 11754 C C . TRP D 1 252 ? 90.925 35.514 -8.387 1.00 42.55 257 TRP D C 1
ATOM 11755 O O . TRP D 1 252 ? 90.239 34.764 -7.700 1.00 42.71 257 TRP D O 1
ATOM 11766 N N . ARG D 1 253 ? 90.393 36.366 -9.260 1.00 41.58 258 ARG D N 1
ATOM 11767 C CA . ARG D 1 253 ? 88.957 36.398 -9.534 1.00 40.35 258 ARG D CA 1
ATOM 11768 C C . ARG D 1 253 ? 88.476 35.160 -10.298 1.00 39.87 258 ARG D C 1
ATOM 11769 O O . ARG D 1 253 ? 87.369 34.674 -10.060 1.00 39.49 258 ARG D O 1
ATOM 11777 N N . VAL D 1 254 ? 89.299 34.653 -11.216 1.00 40.17 259 VAL D N 1
ATOM 11778 C CA . VAL D 1 254 ? 88.972 33.429 -11.947 1.00 39.60 259 VAL D CA 1
ATOM 11779 C C . VAL D 1 254 ? 89.071 32.223 -11.017 1.00 40.38 259 VAL D C 1
ATOM 11780 O O . VAL D 1 254 ? 88.166 31.372 -10.978 1.00 40.61 259 VAL D O 1
ATOM 11784 N N . ARG D 1 255 ? 90.160 32.170 -10.252 1.00 41.59 260 ARG D N 1
ATOM 11785 C CA . ARG D 1 255 ? 90.369 31.132 -9.228 1.00 41.06 260 ARG D CA 1
ATOM 11786 C C . ARG D 1 255 ? 89.212 31.110 -8.227 1.00 39.66 260 ARG D C 1
ATOM 11787 O O . ARG D 1 255 ? 88.731 30.038 -7.845 1.00 38.15 260 ARG D O 1
ATOM 11795 N N . TYR D 1 256 ? 88.762 32.304 -7.833 1.00 39.45 261 TYR D N 1
ATOM 11796 C CA . TYR D 1 256 ? 87.665 32.464 -6.882 1.00 39.53 261 TYR D CA 1
ATOM 11797 C C . TYR D 1 256 ? 86.373 31.833 -7.387 1.00 38.96 261 TYR D C 1
ATOM 11798 O O . TYR D 1 256 ? 85.631 31.233 -6.605 1.00 38.38 261 TYR D O 1
ATOM 11807 N N . MET D 1 257 ? 86.103 31.976 -8.683 1.00 38.43 262 MET D N 1
ATOM 11808 C CA . MET D 1 257 ? 84.873 31.447 -9.253 1.00 38.75 262 MET D CA 1
ATOM 11809 C C . MET D 1 257 ? 84.922 29.934 -9.323 1.00 38.53 262 MET D C 1
ATOM 11810 O O . MET D 1 257 ? 83.908 29.273 -9.139 1.00 38.26 262 MET D O 1
ATOM 11815 N N . VAL D 1 258 ? 86.112 29.394 -9.573 1.00 39.77 263 VAL D N 1
ATOM 11816 C CA . VAL D 1 258 ? 86.342 27.952 -9.522 1.00 40.15 263 VAL D CA 1
ATOM 11817 C C . VAL D 1 258 ? 85.941 27.423 -8.142 1.00 41.26 263 VAL D C 1
ATOM 11818 O O . VAL D 1 258 ? 85.141 26.482 -8.034 1.00 40.76 263 VAL D O 1
ATOM 11822 N N . ALA D 1 259 ? 86.468 28.060 -7.094 1.00 42.04 264 ALA D N 1
ATOM 11823 C CA . ALA D 1 259 ? 86.110 27.719 -5.714 1.00 41.73 264 ALA D CA 1
ATOM 11824 C C . ALA D 1 259 ? 84.608 27.917 -5.458 1.00 43.77 264 ALA D C 1
ATOM 11825 O O . ALA D 1 259 ? 83.969 27.070 -4.822 1.00 43.77 264 ALA D O 1
ATOM 11827 N N . ASP D 1 260 ? 84.052 29.021 -5.971 1.00 43.99 265 ASP D N 1
ATOM 11828 C CA . ASP D 1 260 ? 82.645 29.376 -5.735 1.00 45.55 265 ASP D CA 1
ATOM 11829 C C . ASP D 1 260 ? 81.651 28.412 -6.389 1.00 44.95 265 ASP D C 1
ATOM 11830 O O . ASP D 1 260 ? 80.534 28.258 -5.911 1.00 43.96 265 ASP D O 1
ATOM 11835 N N . LYS D 1 261 ? 82.070 27.774 -7.478 1.00 45.46 266 LYS D N 1
ATOM 11836 C CA . LYS D 1 261 ? 81.217 26.855 -8.223 1.00 47.06 266 LYS D CA 1
ATOM 11837 C C . LYS D 1 261 ? 81.697 25.389 -8.142 1.00 48.54 266 LYS D C 1
ATOM 11838 O O . LYS D 1 261 ? 81.293 24.529 -8.944 1.00 47.51 266 LYS D O 1
ATOM 11844 N N . PHE D 1 262 ? 82.524 25.111 -7.133 1.00 47.71 267 PHE D N 1
ATOM 11845 C CA . PHE D 1 262 ? 83.164 23.811 -6.975 1.00 48.84 267 PHE D CA 1
ATOM 11846 C C . PHE D 1 262 ? 82.181 22.658 -6.811 1.00 50.08 267 PHE D C 1
ATOM 11847 O O . PHE D 1 262 ? 82.441 21.543 -7.259 1.00 51.64 267 PHE D O 1
ATOM 11855 N N . THR D 1 263 ? 81.056 22.947 -6.170 1.00 50.95 268 THR D N 1
ATOM 11856 C CA . THR D 1 263 ? 80.011 21.973 -5.930 1.00 52.24 268 THR D CA 1
ATOM 11857 C C . THR D 1 263 ? 79.225 21.665 -7.202 1.00 51.74 268 THR D C 1
ATOM 11858 O O . THR D 1 263 ? 78.974 20.497 -7.510 1.00 53.25 268 THR D O 1
ATOM 11862 N N . GLU D 1 264 ? 78.847 22.707 -7.935 1.00 50.87 269 GLU D N 1
ATOM 11863 C CA . GLU D 1 264 ? 78.196 22.538 -9.232 1.00 53.07 269 GLU D CA 1
ATOM 11864 C C . GLU D 1 264 ? 79.121 21.778 -10.191 1.00 51.82 269 GLU D C 1
ATOM 11865 O O . GLU D 1 264 ? 78.678 20.874 -10.908 1.00 51.98 269 GLU D O 1
ATOM 11871 N N . LEU D 1 265 ? 80.405 22.134 -10.178 1.00 49.88 270 LEU D N 1
ATOM 11872 C CA . LEU D 1 265 ? 81.409 21.460 -11.001 1.00 50.12 270 LEU D CA 1
ATOM 11873 C C . LEU D 1 265 ? 81.505 19.970 -10.664 1.00 53.47 270 LEU D C 1
ATOM 11874 O O . LEU D 1 265 ? 81.471 19.126 -11.571 1.00 53.33 270 LEU D O 1
ATOM 11879 N N . GLN D 1 266 ? 81.603 19.669 -9.363 1.00 54.85 271 GLN D N 1
ATOM 11880 C CA . GLN D 1 266 ? 81.700 18.301 -8.842 1.00 56.95 271 GLN D CA 1
ATOM 11881 C C . GLN D 1 266 ? 80.538 17.433 -9.295 1.00 59.04 271 GLN D C 1
ATOM 11882 O O . GLN D 1 266 ? 80.741 16.309 -9.749 1.00 61.70 271 GLN D O 1
ATOM 11888 N N . LYS D 1 267 ? 79.325 17.965 -9.164 1.00 58.75 272 LYS D N 1
ATOM 11889 C CA . LYS D 1 267 ? 78.117 17.257 -9.561 1.00 61.17 272 LYS D CA 1
ATOM 11890 C C . LYS D 1 267 ? 77.977 17.167 -11.087 1.00 60.09 272 LYS D C 1
ATOM 11891 O O . LYS D 1 267 ? 77.226 16.342 -11.594 1.00 61.41 272 LYS D O 1
ATOM 11897 N N . ALA D 1 268 ? 78.703 18.012 -11.811 1.00 57.01 273 ALA D N 1
ATOM 11898 C CA . ALA D 1 268 ? 78.644 18.017 -13.266 1.00 57.04 273 ALA D CA 1
ATOM 11899 C C . ALA D 1 268 ? 79.572 16.979 -13.883 1.00 58.20 273 ALA D C 1
ATOM 11900 O O . ALA D 1 268 ? 79.213 16.331 -14.865 1.00 59.78 273 ALA D O 1
ATOM 11902 N N . VAL D 1 269 ? 80.764 16.833 -13.311 1.00 57.65 274 VAL D N 1
ATOM 11903 C CA . VAL D 1 269 ? 81.793 15.961 -13.884 1.00 58.39 274 VAL D CA 1
ATOM 11904 C C . VAL D 1 269 ? 81.722 14.523 -13.382 1.00 61.74 274 VAL D C 1
ATOM 11905 O O . VAL D 1 269 ? 82.391 13.645 -13.925 1.00 64.06 274 VAL D O 1
ATOM 11909 N N . GLY D 1 270 ? 80.929 14.291 -12.341 1.00 62.74 275 GLY D N 1
ATOM 11910 C CA . GLY D 1 270 ? 80.780 12.959 -11.770 1.00 66.22 275 GLY D CA 1
ATOM 11911 C C . GLY D 1 270 ? 81.846 12.593 -10.748 1.00 67.75 275 GLY D C 1
ATOM 11912 O O . GLY D 1 270 ? 82.837 13.312 -10.586 1.00 66.39 275 GLY D O 1
ATOM 11913 N N . PRO D 1 271 ? 81.648 11.460 -10.057 1.00 69.16 276 PRO D N 1
ATOM 11914 C CA . PRO D 1 271 ? 82.487 11.013 -8.941 1.00 70.92 276 PRO D CA 1
ATOM 11915 C C . PRO D 1 271 ? 83.909 10.649 -9.353 1.00 71.86 276 PRO D C 1
ATOM 11916 O O . PRO D 1 271 ? 84.849 10.857 -8.582 1.00 70.55 276 PRO D O 1
ATOM 11920 N N . GLU D 1 272 ? 84.062 10.103 -10.555 1.00 73.82 277 GLU D N 1
ATOM 11921 C CA . GLU D 1 272 ? 85.356 9.605 -10.992 1.00 75.29 277 GLU D CA 1
ATOM 11922 C C . GLU D 1 272 ? 86.348 10.733 -11.238 1.00 72.18 277 GLU D C 1
ATOM 11923 O O . GLU D 1 272 ? 87.457 10.710 -10.695 1.00 70.75 277 GLU D O 1
ATOM 11929 N N . ILE D 1 273 ? 85.933 11.721 -12.032 1.00 68.41 278 ILE D N 1
ATOM 11930 C CA . ILE D 1 273 ? 86.760 12.896 -12.317 1.00 64.34 278 ILE D CA 1
ATOM 11931 C C . ILE D 1 273 ? 86.992 13.731 -11.049 1.00 62.41 278 ILE D C 1
ATOM 11932 O O . ILE D 1 273 ? 88.081 14.272 -10.837 1.00 60.26 278 ILE D O 1
ATOM 11937 N N . THR D 1 274 ? 85.967 13.804 -10.204 1.00 62.97 279 THR D N 1
ATOM 11938 C CA . THR D 1 274 ? 86.069 14.439 -8.889 1.00 63.40 279 THR D CA 1
ATOM 11939 C C . THR D 1 274 ? 87.253 13.872 -8.090 1.00 66.00 279 THR D C 1
ATOM 11940 O O . THR D 1 274 ? 88.112 14.632 -7.626 1.00 63.76 279 THR D O 1
ATOM 11944 N N . LYS D 1 275 ? 87.284 12.541 -7.955 1.00 69.88 280 LYS D N 1
ATOM 11945 C CA . LYS D 1 275 ? 88.372 11.809 -7.290 1.00 71.35 280 LYS D CA 1
ATOM 11946 C C . LYS D 1 275 ? 89.760 12.208 -7.788 1.00 70.56 280 LYS D C 1
ATOM 11947 O O . LYS D 1 275 ? 90.597 12.660 -7.002 1.00 69.01 280 LYS D O 1
ATOM 11953 N N . THR D 1 276 ? 89.979 12.051 -9.095 1.00 69.41 281 THR D N 1
ATOM 11954 C CA . THR D 1 276 ? 91.299 12.206 -9.713 1.00 70.17 281 THR D CA 1
ATOM 11955 C C . THR D 1 276 ? 91.767 13.655 -9.959 1.00 67.44 281 THR D C 1
ATOM 11956 O O . THR D 1 276 ? 92.950 13.958 -9.797 1.00 65.41 281 THR D O 1
ATOM 11960 N N . ASP D 1 277 ? 90.849 14.537 -10.354 1.00 66.97 282 ASP D N 1
ATOM 11961 C CA . ASP D 1 277 ? 91.210 15.916 -10.712 1.00 64.30 282 ASP D CA 1
ATOM 11962 C C . ASP D 1 277 ? 90.798 16.961 -9.671 1.00 61.25 282 ASP D C 1
ATOM 11963 O O . ASP D 1 277 ? 91.558 17.893 -9.384 1.00 61.01 282 ASP D O 1
ATOM 11968 N N . LEU D 1 278 ? 89.608 16.804 -9.101 1.00 58.61 283 LEU D N 1
ATOM 11969 C CA . LEU D 1 278 ? 89.063 17.838 -8.223 1.00 55.16 283 LEU D CA 1
ATOM 11970 C C . LEU D 1 278 ? 89.628 17.907 -6.802 1.00 55.47 283 LEU D C 1
ATOM 11971 O O . LEU D 1 278 ? 89.660 18.987 -6.219 1.00 54.17 283 LEU D O 1
ATOM 11976 N N . VAL D 1 279 ? 90.064 16.782 -6.233 1.00 56.98 284 VAL D N 1
ATOM 11977 C CA . VAL D 1 279 ? 90.608 16.841 -4.869 1.00 57.24 284 VAL D CA 1
ATOM 11978 C C . VAL D 1 279 ? 91.989 17.520 -4.821 1.00 57.46 284 VAL D C 1
ATOM 11979 O O . VAL D 1 279 ? 92.232 18.317 -3.912 1.00 56.43 284 VAL D O 1
ATOM 11983 N N . PRO D 1 280 ? 92.878 17.243 -5.808 1.00 59.04 285 PRO D N 1
ATOM 11984 C CA . PRO D 1 280 ? 94.103 18.047 -5.890 1.00 58.61 285 PRO D CA 1
ATOM 11985 C C . PRO D 1 280 ? 93.813 19.530 -6.177 1.00 56.02 285 PRO D C 1
ATOM 11986 O O . PRO D 1 280 ? 94.473 20.406 -5.619 1.00 55.53 285 PRO D O 1
ATOM 11990 N N . ALA D 1 281 ? 92.833 19.812 -7.029 1.00 53.98 286 ALA D N 1
ATOM 11991 C CA . ALA D 1 281 ? 92.473 21.201 -7.312 1.00 52.31 286 ALA D CA 1
ATOM 11992 C C . ALA D 1 281 ? 91.932 21.895 -6.058 1.00 50.71 286 ALA D C 1
ATOM 11993 O O . ALA D 1 281 ? 92.286 23.040 -5.771 1.00 50.60 286 ALA D O 1
ATOM 11995 N N . PHE D 1 282 ? 91.098 21.181 -5.309 1.00 49.74 287 PHE D N 1
ATOM 11996 C CA . PHE D 1 282 ? 90.502 21.693 -4.091 1.00 49.19 287 PHE D CA 1
ATOM 11997 C C . PHE D 1 282 ? 91.556 22.073 -3.060 1.00 50.29 287 PHE D C 1
ATOM 11998 O O . PHE D 1 282 ? 91.496 23.153 -2.462 1.00 49.42 287 PHE D O 1
ATOM 12006 N N . GLN D 1 283 ? 92.524 21.184 -2.863 1.00 51.15 288 GLN D N 1
ATOM 12007 C CA . GLN D 1 283 ? 93.602 21.417 -1.918 1.00 52.32 288 GLN D CA 1
ATOM 12008 C C . GLN D 1 283 ? 94.415 22.660 -2.279 1.00 52.24 288 GLN D C 1
ATOM 12009 O O . GLN D 1 283 ? 94.807 23.427 -1.397 1.00 52.66 288 GLN D O 1
ATOM 12015 N N . ASN D 1 284 ? 94.670 22.848 -3.575 1.00 52.79 289 ASN D N 1
ATOM 12016 C CA . ASN D 1 284 ? 95.396 24.018 -4.060 1.00 52.23 289 ASN D CA 1
ATOM 12017 C C . ASN D 1 284 ? 94.627 25.287 -3.741 1.00 49.82 289 ASN D C 1
ATOM 12018 O O . ASN D 1 284 ? 95.221 26.313 -3.411 1.00 51.23 289 ASN D O 1
ATOM 12023 N N . LEU D 1 285 ? 93.304 25.210 -3.844 1.00 47.04 290 LEU D N 1
ATOM 12024 C CA . LEU D 1 285 ? 92.453 26.371 -3.620 1.00 45.53 290 LEU D CA 1
ATOM 12025 C C . LEU D 1 285 ? 92.383 26.745 -2.139 1.00 45.62 290 LEU D C 1
ATOM 12026 O O . LEU D 1 285 ? 92.370 27.924 -1.801 1.00 44.87 290 LEU D O 1
ATOM 12031 N N . MET D 1 286 ? 92.351 25.740 -1.264 1.00 47.75 291 MET D N 1
ATOM 12032 C CA . MET D 1 286 ? 92.360 25.964 0.187 1.00 49.06 291 MET D CA 1
ATOM 12033 C C . MET D 1 286 ? 93.680 26.562 0.678 1.00 50.05 291 MET D C 1
ATOM 12034 O O . MET D 1 286 ? 93.754 27.077 1.795 1.00 48.97 291 MET D O 1
ATOM 12039 N N . LYS D 1 287 ? 94.714 26.501 -0.161 1.00 51.12 292 LYS D N 1
ATOM 12040 C CA . LYS D 1 287 ? 96.028 27.026 0.203 1.00 53.76 292 LYS D CA 1
ATOM 12041 C C . LYS D 1 287 ? 96.422 28.191 -0.689 1.00 52.63 292 LYS D C 1
ATOM 12042 O O . LYS D 1 287 ? 97.567 28.640 -0.692 1.00 52.57 292 LYS D O 1
ATOM 12048 N N . ASP D 1 288 ? 95.449 28.695 -1.429 1.00 52.16 293 ASP D N 1
ATOM 12049 C CA . ASP D 1 288 ? 95.679 29.784 -2.342 1.00 50.67 293 ASP D CA 1
ATOM 12050 C C . ASP D 1 288 ? 96.357 30.969 -1.667 1.00 50.47 293 ASP D C 1
ATOM 12051 O O . ASP D 1 288 ? 96.143 31.222 -0.483 1.00 51.02 293 ASP D O 1
ATOM 12056 N N . CYS D 1 289 ? 97.173 31.697 -2.422 1.00 49.67 294 CYS D N 1
ATOM 12057 C CA . CYS D 1 289 ? 97.868 32.858 -1.875 1.00 50.51 294 CYS D CA 1
ATOM 12058 C C . CYS D 1 289 ? 96.883 33.963 -1.472 1.00 50.25 294 CYS D C 1
ATOM 12059 O O . CYS D 1 289 ? 97.184 34.774 -0.602 1.00 51.34 294 CYS D O 1
ATOM 12062 N N . GLU D 1 290 ? 95.707 33.969 -2.100 1.00 50.09 295 GLU D N 1
ATOM 12063 C CA . GLU D 1 290 ? 94.688 35.000 -1.886 1.00 51.44 295 GLU D CA 1
ATOM 12064 C C . GLU D 1 290 ? 93.566 34.554 -0.924 1.00 50.16 295 GLU D C 1
ATOM 12065 O O . GLU D 1 290 ? 92.937 33.506 -1.113 1.00 47.60 295 GLU D O 1
ATOM 12071 N N . ALA D 1 291 ? 93.322 35.379 0.095 1.00 50.98 296 ALA D N 1
ATOM 12072 C CA . ALA D 1 291 ? 92.434 35.036 1.212 1.00 50.52 296 ALA D CA 1
ATOM 12073 C C . ALA D 1 291 ? 90.988 34.833 0.795 1.00 50.84 296 ALA D C 1
ATOM 12074 O O . ALA D 1 291 ? 90.284 33.992 1.365 1.00 49.51 296 ALA D O 1
ATOM 12076 N N . GLU D 1 292 ? 90.549 35.615 -0.187 1.00 51.63 297 GLU D N 1
ATOM 12077 C CA . GLU D 1 292 ? 89.195 35.520 -0.700 1.00 53.27 297 GLU D CA 1
ATOM 12078 C C . GLU D 1 292 ? 88.958 34.149 -1.359 1.00 50.82 297 GLU D C 1
ATOM 12079 O O . GLU D 1 292 ? 87.845 33.611 -1.322 1.00 47.38 297 GLU D O 1
ATOM 12085 N N . VAL D 1 293 ? 90.014 33.589 -1.949 1.00 48.70 298 VAL D N 1
ATOM 12086 C CA . VAL D 1 293 ? 89.933 32.271 -2.572 1.00 46.92 298 VAL D CA 1
ATOM 12087 C C . VAL D 1 293 ? 89.899 31.204 -1.476 1.00 45.44 298 VAL D C 1
ATOM 12088 O O . VAL D 1 293 ? 89.060 30.307 -1.521 1.00 45.03 298 VAL D O 1
ATOM 12092 N N . ARG D 1 294 ? 90.778 31.322 -0.483 1.00 44.33 299 ARG D N 1
ATOM 12093 C CA . ARG D 1 294 ? 90.754 30.418 0.674 1.00 45.35 299 ARG D CA 1
ATOM 12094 C C . ARG D 1 294 ? 89.369 30.379 1.312 1.00 44.25 299 ARG D C 1
ATOM 12095 O O . ARG D 1 294 ? 88.849 29.308 1.609 1.00 45.59 299 ARG D O 1
ATOM 12103 N N . ALA D 1 295 ? 88.775 31.557 1.499 1.00 43.10 300 ALA D N 1
ATOM 12104 C CA . ALA D 1 295 ? 87.483 31.698 2.158 1.00 40.60 300 ALA D CA 1
ATOM 12105 C C . ALA D 1 295 ? 86.384 31.026 1.367 1.00 39.85 300 ALA D C 1
ATOM 12106 O O . ALA D 1 295 ? 85.529 30.368 1.945 1.00 39.53 300 ALA D O 1
ATOM 12108 N N . ALA D 1 296 ? 86.400 31.199 0.047 1.00 39.17 301 ALA D N 1
ATOM 12109 C CA . ALA D 1 296 ? 85.403 30.572 -0.807 1.00 39.17 301 ALA D CA 1
ATOM 12110 C C . ALA D 1 296 ? 85.570 29.051 -0.762 1.00 39.94 301 ALA D C 1
ATOM 12111 O O . ALA D 1 296 ? 84.590 28.317 -0.706 1.00 40.96 301 ALA D O 1
ATOM 12113 N N . ALA D 1 297 ? 86.820 28.600 -0.765 1.00 40.51 302 ALA D N 1
ATOM 12114 C CA . ALA D 1 297 ? 87.161 27.182 -0.694 1.00 41.55 302 ALA D CA 1
ATOM 12115 C C . ALA D 1 297 ? 86.692 26.587 0.620 1.00 43.37 302 ALA D C 1
ATOM 12116 O O . ALA D 1 297 ? 85.945 25.600 0.632 1.00 43.73 302 ALA D O 1
ATOM 12118 N N . SER D 1 298 ? 87.128 27.206 1.720 1.00 43.68 303 SER D N 1
ATOM 12119 C CA . SER D 1 298 ? 86.720 26.825 3.074 1.00 44.58 303 SER D CA 1
ATOM 12120 C C . SER D 1 298 ? 85.215 26.643 3.185 1.00 45.26 303 SER D C 1
ATOM 12121 O O . SER D 1 298 ? 84.752 25.688 3.808 1.00 46.51 303 SER D O 1
ATOM 12124 N N . HIS D 1 299 ? 84.468 27.562 2.577 1.00 45.14 304 HIS D N 1
ATOM 12125 C CA . HIS D 1 299 ? 83.014 27.547 2.631 1.00 49.35 304 HIS D CA 1
ATOM 12126 C C . HIS D 1 299 ? 82.410 26.316 1.954 1.00 50.64 304 HIS D C 1
ATOM 12127 O O . HIS D 1 299 ? 81.246 25.986 2.185 1.00 51.15 304 HIS D O 1
ATOM 12134 N N . LYS D 1 300 ? 83.211 25.630 1.143 1.00 50.57 305 LYS D N 1
ATOM 12135 C CA . LYS D 1 300 ? 82.724 24.480 0.400 1.00 52.96 305 LYS D CA 1
ATOM 12136 C C . LYS D 1 300 ? 83.116 23.123 0.985 1.00 55.04 305 LYS D C 1
ATOM 12137 O O . LYS D 1 300 ? 82.721 22.098 0.438 1.00 57.29 305 LYS D O 1
ATOM 12143 N N . VAL D 1 301 ? 83.857 23.098 2.092 1.00 56.76 306 VAL D N 1
ATOM 12144 C CA . VAL D 1 301 ? 84.331 21.811 2.642 1.00 59.85 306 VAL D CA 1
ATOM 12145 C C . VAL D 1 301 ? 83.222 20.796 2.969 1.00 60.79 306 VAL D C 1
ATOM 12146 O O . VAL D 1 301 ? 83.353 19.624 2.633 1.00 61.62 306 VAL D O 1
ATOM 12150 N N . LYS D 1 302 ? 82.138 21.251 3.595 1.00 60.91 307 LYS D N 1
ATOM 12151 C CA . LYS D 1 302 ? 81.035 20.364 3.972 1.00 64.20 307 LYS D CA 1
ATOM 12152 C C . LYS D 1 302 ? 80.329 19.807 2.744 1.00 63.31 307 LYS D C 1
ATOM 12153 O O . LYS D 1 302 ? 80.184 18.592 2.602 1.00 63.72 307 LYS D O 1
ATOM 12159 N N . GLU D 1 303 ? 79.911 20.710 1.860 1.00 62.77 308 GLU D N 1
ATOM 12160 C CA . GLU D 1 303 ? 79.172 20.355 0.653 1.00 62.62 308 GLU D CA 1
ATOM 12161 C C . GLU D 1 303 ? 79.994 19.424 -0.236 1.00 60.52 308 GLU D C 1
ATOM 12162 O O . GLU D 1 303 ? 79.464 18.443 -0.768 1.00 60.66 308 GLU D O 1
ATOM 12168 N N . PHE D 1 304 ? 81.288 19.726 -0.368 1.00 56.55 309 PHE D N 1
ATOM 12169 C CA . PHE D 1 304 ? 82.206 18.929 -1.181 1.00 55.55 309 PHE D CA 1
ATOM 12170 C C . PHE D 1 304 ? 82.370 17.502 -0.660 1.00 58.70 309 PHE D C 1
ATOM 12171 O O . PHE D 1 304 ? 82.388 16.546 -1.446 1.00 59.16 309 PHE D O 1
ATOM 12179 N N . CYS D 1 305 ? 82.480 17.370 0.663 1.00 59.39 310 CYS D N 1
ATOM 12180 C CA . CYS D 1 305 ? 82.707 16.078 1.300 1.00 61.23 310 CYS D CA 1
ATOM 12181 C C . CYS D 1 305 ? 81.495 15.159 1.201 1.00 63.13 310 CYS D C 1
ATOM 12182 O O . CYS D 1 305 ? 81.653 13.984 0.879 1.00 64.10 310 CYS D O 1
ATOM 12185 N N . GLU D 1 306 ? 80.297 15.701 1.443 1.00 64.39 311 GLU D N 1
ATOM 12186 C CA . GLU D 1 306 ? 79.045 14.932 1.324 1.00 66.97 311 GLU D CA 1
ATOM 12187 C C . GLU D 1 306 ? 78.963 14.207 -0.006 1.00 67.47 311 GLU D C 1
ATOM 12188 O O . GLU D 1 306 ? 78.564 13.050 -0.056 1.00 70.51 311 GLU D O 1
ATOM 12194 N N . ASN D 1 307 ? 79.351 14.900 -1.077 1.00 65.21 312 ASN D N 1
ATOM 12195 C CA . ASN D 1 307 ? 79.094 14.439 -2.439 1.00 64.81 312 ASN D CA 1
ATOM 12196 C C . ASN D 1 307 ? 80.190 13.556 -3.035 1.00 64.06 312 ASN D C 1
ATOM 12197 O O . ASN D 1 307 ? 80.111 13.148 -4.190 1.00 63.97 312 ASN D O 1
ATOM 12202 N N . LEU D 1 308 ? 81.209 13.265 -2.239 1.00 63.59 313 LEU D N 1
ATOM 12203 C CA . LEU D 1 308 ? 82.187 12.257 -2.608 1.00 65.99 313 LEU D CA 1
ATOM 12204 C C . LEU D 1 308 ? 81.535 10.868 -2.600 1.00 70.15 313 LEU D C 1
ATOM 12205 O O . LEU D 1 308 ? 80.851 10.501 -1.641 1.00 70.16 313 LEU D O 1
ATOM 12210 N N . SER D 1 309 ? 81.749 10.112 -3.677 1.00 73.30 314 SER D N 1
ATOM 12211 C CA . SER D 1 309 ? 81.228 8.748 -3.800 1.00 78.38 314 SER D CA 1
ATOM 12212 C C . SER D 1 309 ? 81.535 7.914 -2.558 1.00 80.60 314 SER D C 1
ATOM 12213 O O . SER D 1 309 ? 82.636 7.981 -2.006 1.00 79.84 314 SER D O 1
ATOM 12216 N N . ALA D 1 310 ? 80.542 7.134 -2.138 1.00 84.98 315 ALA D N 1
ATOM 12217 C CA . ALA D 1 310 ? 80.576 6.351 -0.899 1.00 87.27 315 ALA D CA 1
ATOM 12218 C C . ALA D 1 310 ? 81.896 5.623 -0.611 1.00 90.14 315 ALA D C 1
ATOM 12219 O O . ALA D 1 310 ? 82.340 5.588 0.541 1.00 90.07 315 ALA D O 1
ATOM 12221 N N . ASP D 1 311 ? 82.518 5.062 -1.653 1.00 93.31 316 ASP D N 1
ATOM 12222 C CA . ASP D 1 311 ? 83.747 4.258 -1.511 1.00 97.14 316 ASP D CA 1
ATOM 12223 C C . ASP D 1 311 ? 84.981 5.025 -1.001 1.00 95.71 316 ASP D C 1
ATOM 12224 O O . ASP D 1 311 ? 85.527 4.689 0.051 1.00 98.50 316 ASP D O 1
ATOM 12229 N N . CYS D 1 312 ? 85.408 6.053 -1.729 1.00 93.64 317 CYS D N 1
ATOM 12230 C CA . CYS D 1 312 ? 86.598 6.822 -1.350 1.00 92.23 317 CYS D CA 1
ATOM 12231 C C . CYS D 1 312 ? 86.344 7.844 -0.232 1.00 89.53 317 CYS D C 1
ATOM 12232 O O . CYS D 1 312 ? 87.291 8.330 0.393 1.00 87.24 317 CYS D O 1
ATOM 12235 N N . ARG D 1 313 ? 85.068 8.144 0.020 1.00 88.48 318 ARG D N 1
ATOM 12236 C CA . ARG D 1 313 ? 84.649 9.288 0.848 1.00 86.47 318 ARG D CA 1
ATOM 12237 C C . ARG D 1 313 ? 85.445 9.525 2.136 1.00 86.64 318 ARG D C 1
ATOM 12238 O O . ARG D 1 313 ? 86.060 10.578 2.301 1.00 81.58 318 ARG D O 1
ATOM 12246 N N . GLU D 1 314 ? 85.421 8.550 3.040 1.00 91.68 319 GLU D N 1
ATOM 12247 C CA . GLU D 1 314 ? 86.036 8.712 4.360 1.00 93.50 319 GLU D CA 1
ATOM 12248 C C . GLU D 1 314 ? 87.568 8.787 4.314 1.00 93.10 319 GLU D C 1
ATOM 12249 O O . GLU D 1 314 ? 88.184 9.515 5.102 1.00 90.94 319 GLU D O 1
ATOM 12255 N N . ASN D 1 315 ? 88.166 8.049 3.382 1.00 93.45 320 ASN D N 1
ATOM 12256 C CA . ASN D 1 315 ? 89.620 8.016 3.214 1.00 92.40 320 ASN D CA 1
ATOM 12257 C C . ASN D 1 315 ? 90.154 9.334 2.660 1.00 87.87 320 ASN D C 1
ATOM 12258 O O . ASN D 1 315 ? 91.144 9.875 3.158 1.00 87.99 320 ASN D O 1
ATOM 12263 N N . VAL D 1 316 ? 89.483 9.844 1.630 1.00 83.20 321 VAL D N 1
ATOM 12264 C CA . VAL D 1 316 ? 89.851 11.111 0.998 1.00 77.76 321 VAL D CA 1
ATOM 12265 C C . VAL D 1 316 ? 89.778 12.273 1.998 1.00 73.24 321 VAL D C 1
ATOM 12266 O O . VAL D 1 316 ? 90.644 13.149 1.997 1.00 71.32 321 VAL D O 1
ATOM 12270 N N . ILE D 1 317 ? 88.762 12.264 2.860 1.00 70.33 322 ILE D N 1
ATOM 12271 C CA . ILE D 1 317 ? 88.628 13.294 3.887 1.00 66.59 322 ILE D CA 1
ATOM 12272 C C . ILE D 1 317 ? 89.803 13.259 4.864 1.00 68.57 322 ILE D C 1
ATOM 12273 O O . ILE D 1 317 ? 90.459 14.275 5.085 1.00 67.44 322 ILE D O 1
ATOM 12278 N N . MET D 1 318 ? 90.072 12.078 5.417 1.00 72.51 323 MET D N 1
ATOM 12279 C CA . MET D 1 318 ? 91.086 11.899 6.455 1.00 74.41 323 MET D CA 1
ATOM 12280 C C . MET D 1 318 ? 92.506 12.137 5.968 1.00 74.99 323 MET D C 1
ATOM 12281 O O . MET D 1 318 ? 93.328 12.680 6.702 1.00 74.99 323 MET D O 1
ATOM 12286 N N . SER D 1 319 ? 92.792 11.731 4.735 1.00 77.65 324 SER D N 1
ATOM 12287 C CA . SER D 1 319 ? 94.145 11.844 4.196 1.00 80.43 324 SER D CA 1
ATOM 12288 C C . SER D 1 319 ? 94.401 13.185 3.495 1.00 78.71 324 SER D C 1
ATOM 12289 O O . SER D 1 319 ? 95.419 13.827 3.750 1.00 79.12 324 SER D O 1
ATOM 12292 N N . GLN D 1 320 ? 93.477 13.607 2.634 1.00 77.47 325 GLN D N 1
ATOM 12293 C CA . GLN D 1 320 ? 93.694 14.790 1.791 1.00 77.38 325 GLN D CA 1
ATOM 12294 C C . GLN D 1 320 ? 93.114 16.103 2.314 1.00 73.61 325 GLN D C 1
ATOM 12295 O O . GLN D 1 320 ? 93.773 17.138 2.241 1.00 74.07 325 GLN D O 1
ATOM 12301 N N . ILE D 1 321 ? 91.889 16.064 2.826 1.00 71.41 326 ILE D N 1
ATOM 12302 C CA . ILE D 1 321 ? 91.160 17.287 3.165 1.00 68.95 326 ILE D CA 1
ATOM 12303 C C . ILE D 1 321 ? 91.418 17.781 4.591 1.00 68.45 326 ILE D C 1
ATOM 12304 O O . ILE D 1 321 ? 91.616 18.979 4.814 1.00 66.51 326 ILE D O 1
ATOM 12309 N N . LEU D 1 322 ? 91.428 16.856 5.544 1.00 68.95 327 LEU D N 1
ATOM 12310 C CA . LEU D 1 322 ? 91.552 17.205 6.954 1.00 68.27 327 LEU D CA 1
ATOM 12311 C C . LEU D 1 322 ? 92.842 17.965 7.307 1.00 66.51 327 LEU D C 1
ATOM 12312 O O . LEU D 1 322 ? 92.774 18.960 8.025 1.00 67.10 327 LEU D O 1
ATOM 12317 N N . PRO D 1 323 ? 94.014 17.519 6.804 1.00 66.82 328 PRO D N 1
ATOM 12318 C CA . PRO D 1 323 ? 95.229 18.291 7.100 1.00 66.45 328 PRO D CA 1
ATOM 12319 C C . PRO D 1 323 ? 95.151 19.745 6.626 1.00 64.37 328 PRO D C 1
ATOM 12320 O O . PRO D 1 323 ? 95.674 20.632 7.298 1.00 64.83 328 PRO D O 1
ATOM 12324 N N . CYS D 1 324 ? 94.503 19.974 5.485 1.00 62.46 329 CYS D N 1
ATOM 12325 C CA . CYS D 1 324 ? 94.243 21.325 4.976 1.00 60.85 329 CYS D CA 1
ATOM 12326 C C . CYS D 1 324 ? 93.390 22.145 5.940 1.00 59.48 329 CYS D C 1
ATOM 12327 O O . CYS D 1 324 ? 93.684 23.314 6.194 1.00 59.20 329 CYS D O 1
ATOM 12330 N N . ILE D 1 325 ? 92.345 21.515 6.476 1.00 58.83 330 ILE D N 1
ATOM 12331 C CA . ILE D 1 325 ? 91.441 22.140 7.440 1.00 58.34 330 ILE D CA 1
ATOM 12332 C C . ILE D 1 325 ? 92.131 22.505 8.763 1.00 60.32 330 ILE D C 1
ATOM 12333 O O . ILE D 1 325 ? 91.813 23.549 9.356 1.00 59.88 330 ILE D O 1
ATOM 12338 N N . LYS D 1 326 ? 93.060 21.654 9.217 1.00 61.21 331 LYS D N 1
ATOM 12339 C CA . LYS D 1 326 ? 93.896 21.957 10.387 1.00 63.17 331 LYS D CA 1
ATOM 12340 C C . LYS D 1 326 ? 94.587 23.302 10.203 1.00 62.55 331 LYS D C 1
ATOM 12341 O O . LYS D 1 326 ? 94.652 24.113 11.130 1.00 61.52 331 LYS D O 1
ATOM 12347 N N . GLU D 1 327 ? 95.105 23.523 8.996 1.00 62.22 332 GLU D N 1
ATOM 12348 C CA . GLU D 1 327 ? 95.872 24.719 8.686 1.00 63.35 332 GLU D CA 1
ATOM 12349 C C . GLU D 1 327 ? 94.978 25.943 8.670 1.00 59.64 332 GLU D C 1
ATOM 12350 O O . GLU D 1 327 ? 95.369 27.006 9.144 1.00 60.36 332 GLU D O 1
ATOM 12356 N N . LEU D 1 328 ? 93.780 25.786 8.116 1.00 56.51 333 LEU D N 1
ATOM 12357 C CA . LEU D 1 328 ? 92.866 26.910 7.944 1.00 54.36 333 LEU D CA 1
ATOM 12358 C C . LEU D 1 328 ? 92.308 27.397 9.273 1.00 53.21 333 LEU D C 1
ATOM 12359 O O . LEU D 1 328 ? 92.140 28.599 9.478 1.00 52.51 333 LEU D O 1
ATOM 12364 N N . VAL D 1 329 ? 92.036 26.465 10.179 1.00 52.83 334 VAL D N 1
ATOM 12365 C CA . VAL D 1 329 ? 91.641 26.826 11.533 1.00 53.56 334 VAL D CA 1
ATOM 12366 C C . VAL D 1 329 ? 92.589 27.887 12.100 1.00 53.44 334 VAL D C 1
ATOM 12367 O O . VAL D 1 329 ? 92.168 28.751 12.857 1.00 53.48 334 VAL D O 1
ATOM 12371 N N . SER D 1 330 ? 93.854 27.839 11.687 1.00 54.09 335 SER D N 1
ATOM 12372 C CA . SER D 1 330 ? 94.869 28.766 12.174 1.00 55.78 335 SER D CA 1
ATOM 12373 C C . SER D 1 330 ? 95.302 29.836 11.138 1.00 55.65 335 SER D C 1
ATOM 12374 O O . SER D 1 330 ? 96.368 30.451 11.265 1.00 55.53 335 SER D O 1
ATOM 12377 N N . ASP D 1 331 ? 94.456 30.061 10.135 1.00 52.74 336 ASP D N 1
ATOM 12378 C CA . ASP D 1 331 ? 94.711 31.019 9.053 1.00 51.86 336 ASP D CA 1
ATOM 12379 C C . ASP D 1 331 ? 94.841 32.471 9.565 1.00 52.87 336 ASP D C 1
ATOM 12380 O O . ASP D 1 331 ? 94.147 32.873 10.498 1.00 51.15 336 ASP D O 1
ATOM 12385 N N . ALA D 1 332 ? 95.734 33.242 8.944 1.00 54.07 337 ALA D N 1
ATOM 12386 C CA . ALA D 1 332 ? 95.960 34.659 9.294 1.00 55.04 337 ALA D CA 1
ATOM 12387 C C . ALA D 1 332 ? 94.761 35.582 9.014 1.00 54.38 337 ALA D C 1
ATOM 12388 O O . ALA D 1 332 ? 94.607 36.628 9.652 1.00 54.37 337 ALA D O 1
ATOM 12390 N N . ASN D 1 333 ? 93.926 35.197 8.054 1.00 52.74 338 ASN D N 1
ATOM 12391 C CA . ASN D 1 333 ? 92.742 35.970 7.707 1.00 53.19 338 ASN D CA 1
ATOM 12392 C C . ASN D 1 333 ? 91.492 35.488 8.458 1.00 52.96 338 ASN D C 1
ATOM 12393 O O . ASN D 1 333 ? 91.130 34.304 8.413 1.00 50.14 338 ASN D O 1
ATOM 12398 N N . GLN D 1 334 ? 90.841 36.421 9.145 1.00 55.40 339 GLN D N 1
ATOM 12399 C CA . GLN D 1 334 ? 89.688 36.102 9.995 1.00 57.94 339 GLN D CA 1
ATOM 12400 C C . GLN D 1 334 ? 88.437 35.721 9.207 1.00 55.90 339 GLN D C 1
ATOM 12401 O O . GLN D 1 334 ? 87.605 34.962 9.704 1.00 53.70 339 GLN D O 1
ATOM 12407 N N . HIS D 1 335 ? 88.309 36.238 7.985 1.00 55.10 340 HIS D N 1
ATOM 12408 C CA . HIS D 1 335 ? 87.167 35.893 7.134 1.00 53.66 340 HIS D CA 1
ATOM 12409 C C . HIS D 1 335 ? 87.268 34.446 6.638 1.00 49.52 340 HIS D C 1
ATOM 12410 O O . HIS D 1 335 ? 86.250 33.767 6.484 1.00 46.96 340 HIS D O 1
ATOM 12417 N N . VAL D 1 336 ? 88.499 33.982 6.417 1.00 47.95 341 VAL D N 1
ATOM 12418 C CA . VAL D 1 336 ? 88.777 32.583 6.063 1.00 45.04 341 VAL D CA 1
ATOM 12419 C C . VAL D 1 336 ? 88.407 31.677 7.230 1.00 44.75 341 VAL D C 1
ATOM 12420 O O . VAL D 1 336 ? 87.741 30.648 7.043 1.00 45.80 341 VAL D O 1
ATOM 12424 N N . LYS D 1 337 ? 88.837 32.061 8.433 1.00 44.31 342 LYS D N 1
ATOM 12425 C CA . LYS D 1 337 ? 88.538 31.282 9.640 1.00 43.30 342 LYS D CA 1
ATOM 12426 C C . LYS D 1 337 ? 87.042 31.247 9.909 1.00 42.42 342 LYS D C 1
ATOM 12427 O O . LYS D 1 337 ? 86.506 30.225 10.331 1.00 41.41 342 LYS D O 1
ATOM 12433 N N . SER D 1 338 ? 86.361 32.356 9.642 1.00 43.21 343 SER D N 1
ATOM 12434 C CA . SER D 1 338 ? 84.946 32.425 9.971 1.00 42.67 343 SER D CA 1
ATOM 12435 C C . SER D 1 338 ? 84.117 31.674 8.927 1.00 41.33 343 SER D C 1
ATOM 12436 O O . SER D 1 338 ? 83.145 30.999 9.271 1.00 40.06 343 SER D O 1
ATOM 12439 N N . ALA D 1 339 ? 84.529 31.748 7.663 1.00 40.25 344 ALA D N 1
ATOM 12440 C CA . ALA D 1 339 ? 83.861 30.961 6.619 1.00 39.57 344 ALA D CA 1
ATOM 12441 C C . ALA D 1 339 ? 84.036 29.448 6.861 1.00 40.37 344 ALA D C 1
ATOM 12442 O O . ALA D 1 339 ? 83.095 28.676 6.654 1.00 41.57 344 ALA D O 1
ATOM 12444 N N . LEU D 1 340 ? 85.217 29.027 7.322 1.00 40.21 345 LEU D N 1
ATOM 12445 C CA . LEU D 1 340 ? 85.405 27.622 7.710 1.00 42.48 345 LEU D CA 1
ATOM 12446 C C . LEU D 1 340 ? 84.514 27.241 8.894 1.00 43.14 345 LEU D C 1
ATOM 12447 O O . LEU D 1 340 ? 83.838 26.218 8.854 1.00 43.18 345 LEU D O 1
ATOM 12452 N N . ALA D 1 341 ? 84.510 28.082 9.927 1.00 44.31 346 ALA D N 1
ATOM 12453 C CA . ALA D 1 341 ? 83.797 27.809 11.172 1.00 45.25 346 ALA D CA 1
ATOM 12454 C C . ALA D 1 341 ? 82.311 27.541 10.967 1.00 47.01 346 ALA D C 1
ATOM 12455 O O . ALA D 1 341 ? 81.705 26.805 11.746 1.00 49.48 346 ALA D O 1
ATOM 12457 N N . SER D 1 342 ? 81.722 28.132 9.930 1.00 47.44 347 SER D N 1
ATOM 12458 C CA . SER D 1 342 ? 80.273 28.014 9.734 1.00 49.27 347 SER D CA 1
ATOM 12459 C C . SER D 1 342 ? 79.848 26.701 9.064 1.00 48.32 347 SER D C 1
ATOM 12460 O O . SER D 1 342 ? 78.663 26.386 9.030 1.00 49.63 347 SER D O 1
ATOM 12463 N N . VAL D 1 343 ? 80.810 25.942 8.541 1.00 46.97 348 VAL D N 1
ATOM 12464 C CA . VAL D 1 343 ? 80.515 24.653 7.900 1.00 45.89 348 VAL D CA 1
ATOM 12465 C C . VAL D 1 343 ? 81.299 23.479 8.491 1.00 46.75 348 VAL D C 1
ATOM 12466 O O . VAL D 1 343 ? 80.908 22.320 8.305 1.00 47.95 348 VAL D O 1
ATOM 12470 N N . ILE D 1 344 ? 82.389 23.789 9.202 1.00 45.78 349 ILE D N 1
ATOM 12471 C CA . ILE D 1 344 ? 83.319 22.793 9.772 1.00 47.25 349 ILE D CA 1
ATOM 12472 C C . ILE D 1 344 ? 82.640 21.575 10.415 1.00 49.04 349 ILE D C 1
ATOM 12473 O O . ILE D 1 344 ? 83.013 20.438 10.127 1.00 49.94 349 ILE D O 1
ATOM 12478 N N . MET D 1 345 ? 81.654 21.813 11.278 1.00 49.29 350 MET D N 1
ATOM 12479 C CA . MET D 1 345 ? 81.072 20.729 12.062 1.00 53.04 350 MET D CA 1
ATOM 12480 C C . MET D 1 345 ? 80.056 19.896 11.270 1.00 54.03 350 MET D C 1
ATOM 12481 O O . MET D 1 345 ? 79.595 18.854 11.736 1.00 55.41 350 MET D O 1
ATOM 12486 N N . GLY D 1 346 ? 79.739 20.333 10.056 1.00 52.82 351 GLY D N 1
ATOM 12487 C CA . GLY D 1 346 ? 78.913 19.528 9.161 1.00 53.31 351 GLY D CA 1
ATOM 12488 C C . GLY D 1 346 ? 79.607 18.245 8.731 1.00 53.08 351 GLY D C 1
ATOM 12489 O O . GLY D 1 346 ? 78.967 17.319 8.228 1.00 52.89 351 GLY D O 1
ATOM 12490 N N . LEU D 1 347 ? 80.919 18.196 8.939 1.00 53.15 352 LEU D N 1
ATOM 12491 C CA . LEU D 1 347 ? 81.722 17.005 8.667 1.00 56.02 352 LEU D CA 1
ATOM 12492 C C . LEU D 1 347 ? 81.509 15.862 9.674 1.00 59.38 352 LEU D C 1
ATOM 12493 O O . LEU D 1 347 ? 81.994 14.748 9.462 1.00 60.92 352 LEU D O 1
ATOM 12498 N N . SER D 1 348 ? 80.787 16.139 10.759 1.00 62.17 353 SER D N 1
ATOM 12499 C CA . SER D 1 348 ? 80.519 15.137 11.806 1.00 66.19 353 SER D CA 1
ATOM 12500 C C . SER D 1 348 ? 79.709 13.924 11.342 1.00 69.02 353 SER D C 1
ATOM 12501 O O . SER D 1 348 ? 80.205 12.798 11.439 1.00 71.39 353 SER D O 1
ATOM 12504 N N . PRO D 1 349 ? 78.468 14.135 10.840 1.00 69.77 354 PRO D N 1
ATOM 12505 C CA . PRO D 1 349 ? 77.668 12.969 10.421 1.00 71.74 354 PRO D CA 1
ATOM 12506 C C . PRO D 1 349 ? 78.345 12.130 9.334 1.00 73.68 354 PRO D C 1
ATOM 12507 O O . PRO D 1 349 ? 77.980 10.970 9.141 1.00 75.99 354 PRO D O 1
ATOM 12511 N N . ILE D 1 350 ? 79.323 12.719 8.645 1.00 72.89 355 ILE D N 1
ATOM 12512 C CA . ILE D 1 350 ? 80.074 12.041 7.581 1.00 74.08 355 ILE D CA 1
ATOM 12513 C C . ILE D 1 350 ? 81.244 11.217 8.129 1.00 76.04 355 ILE D C 1
ATOM 12514 O O . ILE D 1 350 ? 81.471 10.087 7.691 1.00 79.47 355 ILE D O 1
ATOM 12519 N N . LEU D 1 351 ? 81.988 11.791 9.072 1.00 73.80 356 LEU D N 1
ATOM 12520 C CA . LEU D 1 351 ? 83.136 11.115 9.673 1.00 73.55 356 LEU D CA 1
ATOM 12521 C C . LEU D 1 351 ? 82.738 10.134 10.773 1.00 75.00 356 LEU D C 1
ATOM 12522 O O . LEU D 1 351 ? 83.466 9.183 11.056 1.00 76.41 356 LEU D O 1
ATOM 12527 N N . GLY D 1 352 ? 81.593 10.384 11.400 1.00 74.93 357 GLY D N 1
ATOM 12528 C CA . GLY D 1 352 ? 81.116 9.555 12.497 1.00 76.39 357 GLY D CA 1
ATOM 12529 C C . GLY D 1 352 ? 81.701 9.900 13.857 1.00 76.47 357 GLY D C 1
ATOM 12530 O O . GLY D 1 352 ? 82.699 10.619 13.968 1.00 72.87 357 GLY D O 1
ATOM 12531 N N . LYS D 1 353 ? 81.057 9.348 14.884 1.00 79.47 358 LYS D N 1
ATOM 12532 C CA . LYS D 1 353 ? 81.370 9.545 16.307 1.00 79.31 358 LYS D CA 1
ATOM 12533 C C . LYS D 1 353 ? 82.854 9.522 16.700 1.00 78.42 358 LYS D C 1
ATOM 12534 O O . LYS D 1 353 ? 83.355 10.464 17.313 1.00 77.45 358 LYS D O 1
ATOM 12540 N N . ASP D 1 354 ? 83.547 8.447 16.349 1.00 79.18 359 ASP D N 1
ATOM 12541 C CA . ASP D 1 354 ? 84.940 8.273 16.734 1.00 79.19 359 ASP D CA 1
ATOM 12542 C C . ASP D 1 354 ? 85.840 9.322 16.096 1.00 74.48 359 ASP D C 1
ATOM 12543 O O . ASP D 1 354 ? 86.497 10.098 16.793 1.00 71.52 359 ASP D O 1
ATOM 12548 N N . ASN D 1 355 ? 85.861 9.344 14.770 1.00 72.09 360 ASN D N 1
ATOM 12549 C CA . ASN D 1 355 ? 86.645 10.330 14.051 1.00 70.92 360 ASN D CA 1
ATOM 12550 C C . ASN D 1 355 ? 86.362 11.777 14.481 1.00 68.90 360 ASN D C 1
ATOM 12551 O O . ASN D 1 355 ? 87.280 12.607 14.521 1.00 67.11 360 ASN D O 1
ATOM 12556 N N . THR D 1 356 ? 85.103 12.065 14.815 1.00 67.87 361 THR D N 1
ATOM 12557 C CA . THR D 1 356 ? 84.712 13.396 15.287 1.00 66.89 361 THR D CA 1
ATOM 12558 C C . THR D 1 356 ? 85.440 13.781 16.582 1.00 68.40 361 THR D C 1
ATOM 12559 O O . THR D 1 356 ? 86.120 14.814 16.630 1.00 67.92 361 THR D O 1
ATOM 12563 N N . ILE D 1 357 ? 85.306 12.942 17.610 1.00 70.28 362 ILE D N 1
ATOM 12564 C CA . ILE D 1 357 ? 85.961 13.156 18.903 1.00 71.97 362 ILE D CA 1
ATOM 12565 C C . ILE D 1 357 ? 87.480 13.256 18.747 1.00 73.15 362 ILE D C 1
ATOM 12566 O O . ILE D 1 357 ? 88.117 14.113 19.364 1.00 72.98 362 ILE D O 1
ATOM 12571 N N . GLU D 1 358 ? 88.043 12.401 17.898 1.00 75.00 363 GLU D N 1
ATOM 12572 C CA . GLU D 1 358 ? 89.490 12.324 17.714 1.00 78.60 363 GLU D CA 1
ATOM 12573 C C . GLU D 1 358 ? 90.084 13.467 16.887 1.00 77.45 363 GLU D C 1
ATOM 12574 O O . GLU D 1 358 ? 91.178 13.951 17.194 1.00 76.79 363 GLU D O 1
ATOM 12580 N N . HIS D 1 359 ? 89.369 13.893 15.845 1.00 75.61 364 HIS D N 1
ATOM 12581 C CA . HIS D 1 359 ? 89.944 14.802 14.853 1.00 73.74 364 HIS D CA 1
ATOM 12582 C C . HIS D 1 359 ? 89.198 16.122 14.640 1.00 70.05 364 HIS D C 1
ATOM 12583 O O . HIS D 1 359 ? 89.816 17.111 14.256 1.00 68.92 364 HIS D O 1
ATOM 12590 N N . LEU D 1 360 ? 87.888 16.137 14.883 1.00 68.56 365 LEU D N 1
ATOM 12591 C CA . LEU D 1 360 ? 87.092 17.356 14.703 1.00 65.56 365 LEU D CA 1
ATOM 12592 C C . LEU D 1 360 ? 87.037 18.220 15.956 1.00 65.30 365 LEU D C 1
ATOM 12593 O O . LEU D 1 360 ? 87.094 19.453 15.877 1.00 62.23 365 LEU D O 1
ATOM 12598 N N . LEU D 1 361 ? 86.930 17.565 17.109 1.00 67.09 366 LEU D N 1
ATOM 12599 C CA . LEU D 1 361 ? 86.703 18.258 18.368 1.00 67.06 366 LEU D CA 1
ATOM 12600 C C . LEU D 1 361 ? 87.832 19.218 18.784 1.00 66.43 366 LEU D C 1
ATOM 12601 O O . LEU D 1 361 ? 87.537 20.316 19.263 1.00 65.07 366 LEU D O 1
ATOM 12606 N N . PRO D 1 362 ? 89.115 18.819 18.609 1.00 67.15 367 PRO D N 1
ATOM 12607 C CA . PRO D 1 362 ? 90.193 19.772 18.925 1.00 66.61 367 PRO D CA 1
ATOM 12608 C C . PRO D 1 362 ? 90.164 21.034 18.058 1.00 63.70 367 PRO D C 1
ATOM 12609 O O . PRO D 1 362 ? 90.592 22.096 18.509 1.00 61.81 367 PRO D O 1
ATOM 12613 N N . LEU D 1 363 ? 89.653 20.907 16.835 1.00 63.63 368 LEU D N 1
ATOM 12614 C CA . LEU D 1 363 ? 89.487 22.040 15.911 1.00 62.04 368 LEU D CA 1
ATOM 12615 C C . LEU D 1 363 ? 88.290 22.918 16.305 1.00 61.55 368 LEU D C 1
ATOM 12616 O O . LEU D 1 363 ? 88.384 24.150 16.322 1.00 58.32 368 LEU D O 1
ATOM 12621 N N . PHE D 1 364 ? 87.171 22.268 16.620 1.00 63.76 369 PHE D N 1
ATOM 12622 C CA . PHE D 1 364 ? 85.998 22.932 17.185 1.00 65.33 369 PHE D CA 1
ATOM 12623 C C . PHE D 1 364 ? 86.374 23.798 18.395 1.00 64.45 369 PHE D C 1
ATOM 12624 O O . PHE D 1 364 ? 86.001 24.964 18.463 1.00 64.43 369 PHE D O 1
ATOM 12632 N N . LEU D 1 365 ? 87.124 23.221 19.332 1.00 65.74 370 LEU D N 1
ATOM 12633 C CA . LEU D 1 365 ? 87.526 23.916 20.556 1.00 68.05 370 LEU D CA 1
ATOM 12634 C C . LEU D 1 365 ? 88.487 25.068 20.259 1.00 67.45 370 LEU D C 1
ATOM 12635 O O . LEU D 1 365 ? 88.417 26.115 20.906 1.00 67.31 370 LEU D O 1
ATOM 12640 N N . ALA D 1 366 ? 89.369 24.877 19.276 1.00 65.51 371 ALA D N 1
ATOM 12641 C CA . ALA D 1 366 ? 90.280 25.932 18.841 1.00 64.79 371 ALA D CA 1
ATOM 12642 C C . ALA D 1 366 ? 89.496 27.145 18.334 1.00 64.35 371 ALA D C 1
ATOM 12643 O O . ALA D 1 366 ? 89.772 28.284 18.721 1.00 65.79 371 ALA D O 1
ATOM 12645 N N . GLN D 1 367 ? 88.497 26.894 17.495 1.00 61.24 372 GLN D N 1
ATOM 12646 C CA . GLN D 1 367 ? 87.695 27.977 16.940 1.00 58.96 372 GLN D CA 1
ATOM 12647 C C . GLN D 1 367 ? 86.784 28.644 17.981 1.00 59.62 372 GLN D C 1
ATOM 12648 O O . GLN D 1 367 ? 86.430 29.813 17.828 1.00 60.19 372 GLN D O 1
ATOM 12654 N N . LEU D 1 368 ? 86.435 27.921 19.046 1.00 61.47 373 LEU D N 1
ATOM 12655 C CA . LEU D 1 368 ? 85.668 28.504 20.164 1.00 63.73 373 LEU D CA 1
ATOM 12656 C C . LEU D 1 368 ? 86.470 29.500 21.006 1.00 64.91 373 LEU D C 1
ATOM 12657 O O . LEU D 1 368 ? 85.891 30.381 21.652 1.00 63.71 373 LEU D O 1
ATOM 12662 N N . LYS D 1 369 ? 87.793 29.343 21.009 1.00 66.48 374 LYS D N 1
ATOM 12663 C CA . LYS D 1 369 ? 88.676 30.220 21.780 1.00 70.03 374 LYS D CA 1
ATOM 12664 C C . LYS D 1 369 ? 89.358 31.250 20.878 1.00 67.38 374 LYS D C 1
ATOM 12665 O O . LYS D 1 369 ? 90.316 31.915 21.284 1.00 67.58 374 LYS D O 1
ATOM 12671 N N . ASP D 1 370 ? 88.851 31.377 19.656 1.00 63.65 375 ASP D N 1
ATOM 12672 C CA . ASP D 1 370 ? 89.358 32.362 18.716 1.00 63.18 375 ASP D CA 1
ATOM 12673 C C . ASP D 1 370 ? 89.063 33.778 19.209 1.00 64.54 375 ASP D C 1
ATOM 12674 O O . ASP D 1 370 ? 87.984 34.054 19.736 1.00 64.45 375 ASP D O 1
ATOM 12679 N N . GLU D 1 371 ? 90.039 34.663 19.038 1.00 67.09 376 GLU D N 1
ATOM 12680 C CA . GLU D 1 371 ? 89.931 36.063 19.458 1.00 70.45 376 GLU D CA 1
ATOM 12681 C C . GLU D 1 371 ? 88.783 36.758 18.721 1.00 67.69 376 GLU D C 1
ATOM 12682 O O . GLU D 1 371 ? 88.101 37.626 19.271 1.00 69.87 376 GLU D O 1
ATOM 12688 N N . CYS D 1 372 ? 88.579 36.346 17.475 1.00 61.52 377 CYS D N 1
ATOM 12689 C CA . CYS D 1 372 ? 87.600 36.935 16.585 1.00 57.72 377 CYS D CA 1
ATOM 12690 C C . CYS D 1 372 ? 86.160 36.449 16.871 1.00 55.12 377 CYS D C 1
ATOM 12691 O O . CYS D 1 372 ? 85.894 35.239 16.869 1.00 52.07 377 CYS D O 1
ATOM 12694 N N . PRO D 1 373 ? 85.230 37.399 17.125 1.00 54.97 378 PRO D N 1
ATOM 12695 C CA . PRO D 1 373 ? 83.838 37.075 17.471 1.00 53.45 378 PRO D CA 1
ATOM 12696 C C . PRO D 1 373 ? 83.049 36.368 16.366 1.00 52.25 378 PRO D C 1
ATOM 12697 O O . PRO D 1 373 ? 82.310 35.433 16.670 1.00 53.16 378 PRO D O 1
ATOM 12701 N N . GLU D 1 374 ? 83.207 36.785 15.108 1.00 52.62 379 GLU D N 1
ATOM 12702 C CA . GLU D 1 374 ? 82.487 36.145 13.988 1.00 53.87 379 GLU D CA 1
ATOM 12703 C C . GLU D 1 374 ? 82.806 34.652 13.876 1.00 51.25 379 GLU D C 1
ATOM 12704 O O . GLU D 1 374 ? 81.942 33.847 13.524 1.00 50.42 379 GLU D O 1
ATOM 12710 N N . VAL D 1 375 ? 84.043 34.292 14.205 1.00 49.20 380 VAL D N 1
ATOM 12711 C CA . VAL D 1 375 ? 84.476 32.899 14.214 1.00 47.96 380 VAL D CA 1
ATOM 12712 C C . VAL D 1 375 ? 83.759 32.103 15.316 1.00 48.78 380 VAL D C 1
ATOM 12713 O O . VAL D 1 375 ? 83.185 31.044 15.048 1.00 48.26 380 VAL D O 1
ATOM 12717 N N . ARG D 1 376 ? 83.786 32.619 16.544 1.00 49.69 381 ARG D N 1
ATOM 12718 C CA . ARG D 1 376 ? 83.054 32.004 17.653 1.00 50.54 381 ARG D CA 1
ATOM 12719 C C . ARG D 1 376 ? 81.570 31.897 17.309 1.00 49.69 381 ARG D C 1
ATOM 12720 O O . ARG D 1 376 ? 80.971 30.828 17.457 1.00 49.51 381 ARG D O 1
ATOM 12728 N N . LEU D 1 377 ? 80.997 32.997 16.810 1.00 48.74 382 LEU D N 1
ATOM 12729 C CA . LEU D 1 377 ? 79.568 33.064 16.476 1.00 46.35 382 LEU D CA 1
ATOM 12730 C C . LEU D 1 377 ? 79.124 32.078 15.397 1.00 45.58 382 LEU D C 1
ATOM 12731 O O . LEU D 1 377 ? 77.995 31.590 15.438 1.00 45.10 382 LEU D O 1
ATOM 12736 N N . ASN D 1 378 ? 79.996 31.808 14.425 1.00 45.10 383 ASN D N 1
ATOM 12737 C CA . ASN D 1 378 ? 79.676 30.862 13.354 1.00 44.77 383 ASN D CA 1
ATOM 12738 C C . ASN D 1 378 ? 79.713 29.421 13.872 1.00 45.44 383 ASN D C 1
ATOM 12739 O O . ASN D 1 378 ? 78.891 28.590 13.478 1.00 46.07 383 ASN D O 1
ATOM 12744 N N . ILE D 1 379 ? 80.665 29.135 14.759 1.00 46.08 384 ILE D N 1
ATOM 12745 C CA . ILE D 1 379 ? 80.753 27.823 15.395 1.00 48.43 384 ILE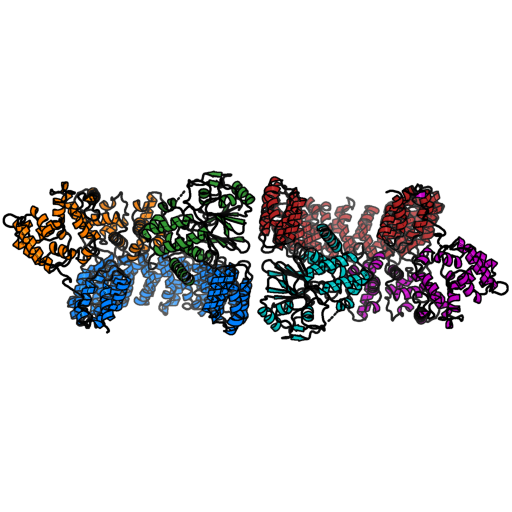 D CA 1
ATOM 12746 C C . ILE D 1 379 ? 79.504 27.552 16.223 1.00 50.67 384 ILE D C 1
ATOM 12747 O O . ILE D 1 379 ? 78.887 26.489 16.098 1.00 51.74 384 ILE D O 1
ATOM 12752 N N . ILE D 1 380 ? 79.131 28.534 17.044 1.00 52.44 385 ILE D N 1
ATOM 12753 C CA . ILE D 1 380 ? 78.019 28.406 17.990 1.00 53.08 385 ILE D CA 1
ATOM 12754 C C . ILE D 1 380 ? 76.665 28.229 17.296 1.00 52.46 385 ILE D C 1
ATOM 12755 O O . ILE D 1 380 ? 75.834 27.427 17.727 1.00 55.79 385 ILE D O 1
ATOM 12760 N N . SER D 1 381 ? 76.463 28.965 16.215 1.00 51.26 386 SER D N 1
ATOM 12761 C CA . SER D 1 381 ? 75.192 28.969 15.498 1.00 52.33 386 SER D CA 1
ATOM 12762 C C . SER D 1 381 ? 74.977 27.708 14.661 1.00 52.88 386 SER D C 1
ATOM 12763 O O . SER D 1 381 ? 73.932 27.543 14.041 1.00 54.83 386 SER D O 1
ATOM 12766 N N . ASN D 1 382 ? 75.972 26.828 14.651 1.00 54.14 387 ASN D N 1
ATOM 12767 C CA . ASN D 1 382 ? 75.959 25.639 13.808 1.00 56.23 387 ASN D CA 1
ATOM 12768 C C . ASN D 1 382 ? 76.243 24.360 14.587 1.00 57.00 387 ASN D C 1
ATOM 12769 O O . ASN D 1 382 ? 77.205 23.643 14.303 1.00 57.32 387 ASN D O 1
ATOM 12774 N N . LEU D 1 383 ? 75.401 24.073 15.571 1.00 58.94 388 LEU D N 1
ATOM 12775 C CA . LEU D 1 383 ? 75.624 22.908 16.413 1.00 60.76 388 LEU D CA 1
ATOM 12776 C C . LEU D 1 383 ? 74.736 21.726 16.065 1.00 63.05 388 LEU D C 1
ATOM 12777 O O . LEU D 1 383 ? 74.980 20.621 16.536 1.00 62.52 388 LEU D O 1
ATOM 12782 N N . ASP D 1 384 ? 73.734 21.953 15.221 1.00 66.57 389 ASP D N 1
ATOM 12783 C CA . ASP D 1 384 ? 72.739 20.925 14.940 1.00 74.59 389 ASP D CA 1
ATOM 12784 C C . ASP D 1 384 ? 73.303 19.529 14.600 1.00 80.08 389 ASP D C 1
ATOM 12785 O O . ASP D 1 384 ? 72.920 18.537 15.230 1.00 84.74 389 ASP D O 1
ATOM 12790 N N . CYS D 1 385 ? 74.212 19.447 13.632 1.00 82.48 390 CYS D N 1
ATOM 12791 C CA . CYS D 1 385 ? 74.705 18.133 13.194 1.00 87.42 390 CYS D CA 1
ATOM 12792 C C . CYS D 1 385 ? 75.790 17.519 14.082 1.00 86.02 390 CYS D C 1
ATOM 12793 O O . CYS D 1 385 ? 76.061 16.321 13.993 1.00 88.30 390 CYS D O 1
ATOM 12796 N N . VAL D 1 386 ? 76.395 18.331 14.942 1.00 84.24 391 VAL D N 1
ATOM 12797 C CA . VAL D 1 386 ? 77.281 17.815 15.987 1.00 85.05 391 VAL D CA 1
ATOM 12798 C C . VAL D 1 386 ? 76.468 17.108 17.074 1.00 86.85 391 VAL D C 1
ATOM 12799 O O . VAL D 1 386 ? 76.947 16.157 17.696 1.00 86.08 391 VAL D O 1
ATOM 12803 N N . ASN D 1 387 ? 75.244 17.589 17.295 1.00 88.15 392 ASN D N 1
ATOM 12804 C CA . ASN D 1 387 ? 74.325 17.015 18.279 1.00 93.31 392 ASN D CA 1
ATOM 12805 C C . ASN D 1 387 ? 73.793 15.637 17.913 1.00 95.14 392 ASN D C 1
ATOM 12806 O O . ASN D 1 387 ? 73.568 14.804 18.789 1.00 97.68 392 ASN D O 1
ATOM 12811 N N . GLU D 1 388 ? 73.579 15.409 16.620 1.00 95.91 393 GLU D N 1
ATOM 12812 C CA . GLU D 1 388 ? 73.054 14.135 16.138 1.00 96.39 393 GLU D CA 1
ATOM 12813 C C . GLU D 1 388 ? 74.058 12.997 16.287 1.00 94.32 393 GLU D C 1
ATOM 12814 O O . GLU D 1 388 ? 73.682 11.873 16.611 1.00 95.66 393 GLU D O 1
ATOM 12820 N N . VAL D 1 389 ? 75.331 13.305 16.062 1.00 90.23 394 VAL D N 1
ATOM 12821 C CA . VAL D 1 389 ? 76.388 12.295 16.032 1.00 90.39 394 VAL D CA 1
ATOM 12822 C C . VAL D 1 389 ? 77.031 12.076 17.411 1.00 91.20 394 VAL D C 1
ATOM 12823 O O . VAL D 1 389 ? 77.282 10.935 17.810 1.00 94.95 394 VAL D O 1
ATOM 12827 N N . ILE D 1 390 ? 77.297 13.164 18.129 1.00 87.45 395 ILE D N 1
ATOM 12828 C CA . ILE D 1 390 ? 77.797 13.081 19.501 1.00 87.46 395 ILE D CA 1
ATOM 12829 C C . ILE D 1 390 ? 76.928 13.959 20.396 1.00 87.42 395 ILE D C 1
ATOM 12830 O O . ILE D 1 390 ? 76.107 14.726 19.905 1.00 89.13 395 ILE D O 1
ATOM 12835 N N . GLY D 1 391 ? 77.096 13.851 21.705 1.00 87.87 396 GLY D N 1
ATOM 12836 C CA . GLY D 1 391 ? 76.287 14.653 22.614 1.00 90.85 396 GLY D CA 1
ATOM 12837 C C . GLY D 1 391 ? 76.738 16.098 22.674 1.00 88.99 396 GLY D C 1
ATOM 12838 O O . GLY D 1 391 ? 77.934 16.381 22.603 1.00 91.04 396 GLY D O 1
ATOM 12839 N N . ILE D 1 392 ? 75.777 17.014 22.792 1.00 88.10 397 ILE D N 1
ATOM 12840 C CA . ILE D 1 392 ? 76.069 18.414 23.118 1.00 86.39 397 ILE D CA 1
ATOM 12841 C C . ILE D 1 392 ? 76.553 18.521 24.571 1.00 90.27 397 ILE D C 1
ATOM 12842 O O . ILE D 1 392 ? 77.284 19.451 24.927 1.00 87.22 397 ILE D O 1
ATOM 12847 N N . ARG D 1 393 ? 76.126 17.550 25.384 1.00 95.88 398 ARG D N 1
ATOM 12848 C CA . ARG D 1 393 ? 76.477 17.413 26.800 1.00 99.39 398 ARG D CA 1
ATOM 12849 C C . ARG D 1 393 ? 77.977 17.569 27.021 1.00 99.24 398 ARG D C 1
ATOM 12850 O O . ARG D 1 393 ? 78.407 18.283 27.929 1.00 100.46 398 ARG D O 1
ATOM 12858 N N . GLN D 1 394 ? 78.760 16.884 26.187 1.00 98.36 399 GLN D N 1
ATOM 12859 C CA . GLN D 1 394 ? 80.220 16.965 26.215 1.00 100.18 399 GLN D CA 1
ATOM 12860 C C . GLN D 1 394 ? 80.719 18.381 25.916 1.00 98.19 399 GLN D C 1
ATOM 12861 O O . GLN D 1 394 ? 81.544 18.919 26.662 1.00 101.20 399 GLN D O 1
ATOM 12867 N N . LEU D 1 395 ? 80.193 18.983 24.847 1.00 93.32 400 LEU D N 1
ATOM 12868 C CA . LEU D 1 395 ? 80.618 20.312 24.385 1.00 86.44 400 LEU D CA 1
ATOM 12869 C C . LEU D 1 395 ? 80.269 21.454 25.344 1.00 84.84 400 LEU D C 1
ATOM 12870 O O . LEU D 1 395 ? 81.009 22.437 25.436 1.00 85.53 400 LEU D O 1
ATOM 12875 N N . SER D 1 396 ? 79.147 21.320 26.048 1.00 77.51 401 SER D N 1
ATOM 12876 C CA . SER D 1 396 ? 78.629 22.375 26.927 1.00 76.03 401 SER D CA 1
ATOM 12877 C C . SER D 1 396 ? 79.677 23.009 27.848 1.00 75.45 401 SER D C 1
ATOM 12878 O O . SER D 1 396 ? 79.553 24.173 28.208 1.00 75.95 401 SER D O 1
ATOM 12881 N N . GLN D 1 397 ? 80.702 22.245 28.217 1.00 75.59 402 GLN D N 1
ATOM 12882 C CA . GLN D 1 397 ? 81.740 22.728 29.127 1.00 75.54 402 GLN D CA 1
ATOM 12883 C C . GLN D 1 397 ? 82.544 23.885 28.531 1.00 73.52 402 GLN D C 1
ATOM 12884 O O . GLN D 1 397 ? 82.740 24.907 29.188 1.00 72.49 402 GLN D O 1
ATOM 12890 N N . SER D 1 398 ? 83.006 23.714 27.293 1.00 71.07 403 SER D N 1
ATOM 12891 C CA . SER D 1 398 ? 83.788 24.736 26.595 1.00 68.71 403 SER D CA 1
ATOM 12892 C C . SER D 1 398 ? 82.878 25.774 25.975 1.00 64.28 403 SER D C 1
ATOM 12893 O O . SER D 1 398 ? 83.275 26.923 25.779 1.00 63.56 403 SER D O 1
ATOM 12896 N N . LEU D 1 399 ? 81.656 25.349 25.674 1.00 60.18 404 LEU D N 1
ATOM 12897 C CA . LEU D 1 399 ? 80.656 26.181 25.017 1.00 57.01 404 LEU D CA 1
ATOM 12898 C C . LEU D 1 399 ? 80.148 27.344 25.877 1.00 55.14 404 LEU D C 1
ATOM 12899 O O . LEU D 1 399 ? 79.933 28.445 25.371 1.00 54.61 404 LEU D O 1
ATOM 12904 N N . LEU D 1 400 ? 79.967 27.100 27.173 1.00 54.44 405 LEU D N 1
ATOM 12905 C CA . LEU D 1 400 ? 79.449 28.120 28.088 1.00 52.79 405 LEU D CA 1
ATOM 12906 C C . LEU D 1 400 ? 80.317 29.389 28.179 1.00 53.79 405 LEU D C 1
ATOM 12907 O O . LEU D 1 400 ? 79.823 30.469 27.868 1.00 54.81 405 LEU D O 1
ATOM 12912 N N . PRO D 1 401 ? 81.600 29.274 28.601 1.00 55.75 406 PRO D N 1
ATOM 12913 C CA . PRO D 1 401 ? 82.444 30.485 28.693 1.00 55.48 406 PRO D CA 1
ATOM 12914 C C . PRO D 1 401 ? 82.429 31.314 27.415 1.00 55.14 406 PRO D C 1
ATOM 12915 O O . PRO D 1 401 ? 82.441 32.550 27.477 1.00 54.96 406 PRO D O 1
ATOM 12919 N N . ALA D 1 402 ? 82.394 30.636 26.269 1.00 54.41 407 ALA D N 1
ATOM 12920 C CA . ALA D 1 402 ? 82.314 31.312 24.973 1.00 52.92 407 ALA D CA 1
ATOM 12921 C C . ALA D 1 402 ? 81.039 32.154 24.839 1.00 50.60 407 ALA D C 1
ATOM 12922 O O . ALA D 1 402 ? 81.098 33.289 24.371 1.00 52.17 407 ALA D O 1
ATOM 12924 N N . ILE D 1 403 ? 79.905 31.598 25.269 1.00 48.10 408 ILE D N 1
ATOM 12925 C CA . ILE D 1 403 ? 78.621 32.304 25.273 1.00 44.47 408 ILE D CA 1
ATOM 12926 C C . ILE D 1 403 ? 78.678 33.494 26.217 1.00 44.44 408 ILE D C 1
ATOM 12927 O O . ILE D 1 403 ? 78.243 34.589 25.851 1.00 42.64 408 ILE D O 1
ATOM 12932 N N . VAL D 1 404 ? 79.221 33.280 27.421 1.00 45.63 409 VAL D N 1
ATOM 12933 C CA . VAL D 1 404 ? 79.437 34.369 28.393 1.00 47.05 409 VAL D CA 1
ATOM 12934 C C . VAL D 1 404 ? 80.272 35.507 27.783 1.00 47.93 409 VAL D C 1
ATOM 12935 O O . VAL D 1 404 ? 79.875 36.682 27.843 1.00 47.13 409 VAL D O 1
ATOM 12939 N N . GLU D 1 405 ? 81.413 35.146 27.188 1.00 49.74 410 GLU D N 1
ATOM 12940 C CA . GLU D 1 405 ? 82.354 36.114 26.622 1.00 52.24 410 GLU D CA 1
ATOM 12941 C C . GLU D 1 405 ? 81.717 36.975 25.524 1.00 51.52 410 GLU D C 1
ATOM 12942 O O . GLU D 1 405 ? 82.039 38.163 25.390 1.00 52.83 410 GLU D O 1
ATOM 12948 N N . LEU D 1 406 ? 80.812 36.371 24.751 1.00 49.65 411 LEU D N 1
ATOM 12949 C CA . LEU D 1 406 ? 80.075 37.087 23.703 1.00 47.42 411 LEU D CA 1
ATOM 12950 C C . LEU D 1 406 ? 78.948 37.924 24.277 1.00 45.98 411 LEU D C 1
ATOM 12951 O O . LEU D 1 406 ? 78.729 39.057 23.834 1.00 46.48 411 LEU D O 1
ATOM 12956 N N . ALA D 1 407 ? 78.238 37.361 25.257 1.00 44.55 412 ALA D N 1
ATOM 12957 C CA . ALA D 1 407 ? 77.163 38.060 25.961 1.00 43.38 412 ALA D CA 1
ATOM 12958 C C . ALA D 1 407 ? 77.599 39.402 26.546 1.00 43.85 412 ALA D C 1
ATOM 12959 O O . ALA D 1 407 ? 76.789 40.317 26.666 1.00 40.36 412 ALA D O 1
ATOM 12961 N N . GLU D 1 408 ? 78.885 39.499 26.895 1.00 47.45 413 GLU D N 1
ATOM 12962 C CA . GLU D 1 408 ? 79.447 40.651 27.600 1.00 48.84 413 GLU D CA 1
ATOM 12963 C C . GLU D 1 408 ? 80.477 41.421 26.768 1.00 50.94 413 GLU D C 1
ATOM 12964 O O . GLU D 1 408 ? 81.242 42.230 27.308 1.00 53.42 413 GLU D O 1
ATOM 12970 N N . ASP D 1 409 ? 80.493 41.180 25.458 1.00 49.11 414 ASP D N 1
ATOM 12971 C CA . ASP D 1 409 ? 81.406 41.878 24.565 1.00 49.46 414 ASP D CA 1
ATOM 12972 C C . ASP D 1 409 ? 81.155 43.387 24.594 1.00 50.63 414 ASP D C 1
ATOM 12973 O O . ASP D 1 409 ? 80.005 43.833 24.644 1.00 50.67 414 ASP D O 1
ATOM 12978 N N . ALA D 1 410 ? 82.237 44.163 24.538 1.00 51.38 415 ALA D N 1
ATOM 12979 C CA . ALA D 1 410 ? 82.171 45.619 24.583 1.00 50.67 415 ALA D CA 1
ATOM 12980 C C . ALA D 1 410 ? 81.387 46.231 23.418 1.00 50.12 415 ALA D C 1
ATOM 12981 O O . ALA D 1 410 ? 80.780 47.296 23.564 1.00 49.43 415 ALA D O 1
ATOM 12983 N N . LYS D 1 411 ? 81.404 45.563 22.267 1.00 49.94 416 LYS D N 1
ATOM 12984 C CA . LYS D 1 411 ? 80.725 46.059 21.069 1.00 49.03 416 LYS D CA 1
ATOM 12985 C C . LYS D 1 411 ? 79.302 45.476 20.966 1.00 46.07 416 LYS D C 1
ATOM 12986 O O . LYS D 1 411 ? 79.098 44.248 21.037 1.00 45.52 416 LYS D O 1
ATOM 12992 N N . TRP D 1 412 ? 78.317 46.355 20.798 1.00 42.59 417 TRP D N 1
ATOM 12993 C CA . TRP D 1 412 ? 76.922 45.948 20.996 1.00 40.22 417 TRP D CA 1
ATOM 12994 C C . TRP D 1 412 ? 76.329 45.012 19.935 1.00 39.18 417 TRP D C 1
ATOM 12995 O O . TRP D 1 412 ? 75.502 44.165 20.259 1.00 38.16 417 TRP D O 1
ATOM 13006 N N . ARG D 1 413 ? 76.759 45.157 18.687 1.00 39.72 418 ARG D N 1
ATOM 13007 C CA . ARG D 1 413 ? 76.304 44.271 17.611 1.00 40.01 418 ARG D CA 1
ATOM 13008 C C . ARG D 1 413 ? 76.813 42.847 17.762 1.00 39.66 418 ARG D C 1
ATOM 13009 O O . ARG D 1 413 ? 76.234 41.925 17.198 1.00 40.42 418 ARG D O 1
ATOM 13017 N N . VAL D 1 414 ? 77.894 42.675 18.518 1.00 40.26 419 VAL D N 1
ATOM 13018 C CA . VAL D 1 414 ? 78.376 41.344 18.889 1.00 40.82 419 VAL D CA 1
ATOM 13019 C C . VAL D 1 414 ? 77.413 40.754 19.922 1.00 40.02 419 VAL D C 1
ATOM 13020 O O . VAL D 1 414 ? 76.980 39.602 19.801 1.00 39.72 419 VAL D O 1
ATOM 13024 N N . ARG D 1 415 ? 77.069 41.570 20.918 1.00 39.76 420 ARG D N 1
ATOM 13025 C CA . ARG D 1 415 ? 76.057 41.236 21.911 1.00 39.12 420 ARG D CA 1
ATOM 13026 C C . ARG D 1 415 ? 74.743 40.858 21.229 1.00 38.01 420 ARG D C 1
ATOM 13027 O O . ARG D 1 415 ? 74.149 39.826 21.559 1.00 37.90 420 ARG D O 1
ATOM 13035 N N . LEU D 1 416 ? 74.301 41.672 20.272 1.00 36.29 421 LEU D N 1
ATOM 13036 C CA . LEU D 1 416 ? 73.046 41.391 19.553 1.00 35.85 421 LEU D CA 1
ATOM 13037 C C . LEU D 1 416 ? 73.075 40.031 18.869 1.00 35.90 421 LEU D C 1
ATOM 13038 O O . LEU D 1 416 ? 72.091 39.289 18.900 1.00 36.50 421 LEU D O 1
ATOM 13043 N N . ALA D 1 417 ? 74.213 39.706 18.267 1.00 36.83 422 ALA D N 1
ATOM 13044 C CA . ALA D 1 417 ? 74.357 38.475 17.500 1.00 37.58 422 ALA D CA 1
ATOM 13045 C C . ALA D 1 417 ? 74.226 37.228 18.399 1.00 37.39 422 ALA D C 1
ATOM 13046 O O . ALA D 1 417 ? 73.557 36.252 18.027 1.00 38.31 422 ALA D O 1
ATOM 13048 N N . ILE D 1 418 ? 74.831 37.264 19.586 1.00 36.39 423 ILE D N 1
ATOM 13049 C CA . ILE D 1 418 ? 74.672 36.145 20.517 1.00 35.64 423 ILE D CA 1
ATOM 13050 C C . ILE D 1 418 ? 73.225 36.047 21.031 1.00 35.12 423 ILE D C 1
ATOM 13051 O O . ILE D 1 418 ? 72.681 34.947 21.126 1.00 34.07 423 ILE D O 1
ATOM 13056 N N . ILE D 1 419 ? 72.601 37.194 21.312 1.00 34.89 424 ILE D N 1
ATOM 13057 C CA . ILE D 1 419 ? 71.189 37.232 21.705 1.00 35.83 424 ILE D CA 1
ATOM 13058 C C . ILE D 1 419 ? 70.318 36.565 20.645 1.00 37.82 424 ILE D C 1
ATOM 13059 O O . ILE D 1 419 ? 69.455 35.750 20.971 1.00 38.42 424 ILE D O 1
ATOM 13064 N N . GLU D 1 420 ? 70.560 36.910 19.384 1.00 38.89 425 GLU D N 1
ATOM 13065 C CA . GLU D 1 420 ? 69.765 36.385 18.289 1.00 42.71 425 GLU D CA 1
ATOM 13066 C C . GLU D 1 420 ? 69.828 34.858 18.172 1.00 42.49 425 GLU D C 1
ATOM 13067 O O . GLU D 1 420 ? 68.849 34.241 17.766 1.00 41.59 425 GLU D O 1
ATOM 13073 N N . TYR D 1 421 ? 70.956 34.250 18.542 1.00 41.81 426 TYR D N 1
ATOM 13074 C CA . TYR D 1 421 ? 71.067 32.794 18.476 1.00 40.95 426 TYR D CA 1
ATOM 13075 C C . TYR D 1 421 ? 70.615 32.093 19.754 1.00 40.97 426 TYR D C 1
ATOM 13076 O O . TYR D 1 421 ? 70.578 30.863 19.808 1.00 40.44 426 TYR D O 1
ATOM 13085 N N . MET D 1 422 ? 70.274 32.866 20.782 1.00 40.72 427 MET D N 1
ATOM 13086 C CA . MET D 1 422 ? 70.053 32.298 22.115 1.00 42.00 427 MET D CA 1
ATOM 13087 C C . MET D 1 422 ? 68.870 31.298 22.221 1.00 42.04 427 MET D C 1
ATOM 13088 O O . MET D 1 422 ? 68.988 30.291 22.921 1.00 41.70 427 MET D O 1
ATOM 13093 N N . PRO D 1 423 ? 67.746 31.557 21.521 1.00 41.34 428 PRO D N 1
ATOM 13094 C CA . PRO D 1 423 ? 66.671 30.559 21.541 1.00 41.83 428 PRO D CA 1
ATOM 13095 C C . PRO D 1 423 ? 67.099 29.199 20.982 1.00 42.51 428 PRO D C 1
ATOM 13096 O O . PRO D 1 423 ? 66.716 28.165 21.537 1.00 43.66 428 PRO D O 1
ATOM 13100 N N . LEU D 1 424 ? 67.870 29.209 19.897 1.00 42.10 429 LEU D N 1
ATOM 13101 C CA . LEU D 1 424 ? 68.384 27.988 19.284 1.00 42.68 429 LEU D CA 1
ATOM 13102 C C . LEU D 1 424 ? 69.286 27.214 20.257 1.00 43.35 429 LEU D C 1
ATOM 13103 O O . LEU D 1 424 ? 69.088 26.009 20.452 1.00 44.48 429 LEU D O 1
ATOM 13108 N N . LEU D 1 425 ? 70.245 27.905 20.878 1.00 42.38 430 LEU D N 1
ATOM 13109 C CA . LEU D 1 425 ? 71.091 27.309 21.919 1.00 43.08 430 LEU D CA 1
ATOM 13110 C C . LEU D 1 425 ? 70.282 26.750 23.099 1.00 43.02 430 LEU D C 1
ATOM 13111 O O . LEU D 1 425 ? 70.523 25.625 23.551 1.00 43.32 430 LEU D O 1
ATOM 13116 N N . ALA D 1 426 ? 69.336 27.546 23.598 1.00 41.55 431 ALA D N 1
ATOM 13117 C CA . ALA D 1 426 ? 68.522 27.158 24.743 1.00 41.67 431 ALA D CA 1
ATOM 13118 C C . ALA D 1 426 ? 67.838 25.825 24.491 1.00 41.13 431 ALA D C 1
ATOM 13119 O O . ALA D 1 426 ? 67.875 24.933 25.338 1.00 41.84 431 ALA D O 1
ATOM 13121 N N . GLY D 1 427 ? 67.240 25.691 23.312 1.00 40.71 432 GLY D N 1
ATOM 13122 C CA . GLY D 1 427 ? 66.549 24.472 22.934 1.00 41.29 432 GLY D CA 1
ATOM 13123 C C . GLY D 1 427 ? 67.471 23.272 22.837 1.00 42.98 432 GLY D C 1
ATOM 13124 O O . GLY D 1 427 ? 67.089 22.174 23.221 1.00 44.82 432 GLY D O 1
ATOM 13125 N N . GLN D 1 428 ? 68.687 23.482 22.328 1.00 43.35 433 GLN D N 1
ATOM 13126 C CA . GLN D 1 428 ? 69.645 22.392 22.106 1.00 42.89 433 GLN D CA 1
ATOM 13127 C C . GLN D 1 428 ? 70.338 21.987 23.410 1.00 42.67 433 GLN D C 1
ATOM 13128 O O . GLN D 1 428 ? 70.682 20.825 23.614 1.00 43.26 433 GLN D O 1
ATOM 13134 N N . LEU D 1 429 ? 70.550 22.959 24.284 1.00 42.04 434 LEU D N 1
ATOM 13135 C CA . LEU D 1 429 ? 71.156 22.708 25.593 1.00 41.95 434 LEU D CA 1
ATOM 13136 C C . LEU D 1 429 ? 70.159 22.166 26.622 1.00 41.02 434 LEU D C 1
ATOM 13137 O O . LEU D 1 429 ? 70.557 21.483 27.565 1.00 41.64 434 LEU D O 1
ATOM 13142 N N . GLY D 1 430 ? 68.875 22.484 26.447 1.00 39.52 435 GLY D N 1
ATOM 13143 C CA . GLY D 1 430 ? 67.832 21.994 27.347 1.00 38.74 435 GLY D CA 1
ATOM 13144 C C . GLY D 1 430 ? 67.476 22.964 28.460 1.00 38.90 435 GLY D C 1
ATOM 13145 O O . GLY D 1 430 ? 68.336 23.686 28.964 1.00 39.93 435 GLY D O 1
ATOM 13146 N N . VAL D 1 431 ? 66.202 22.966 28.848 1.00 38.64 436 VAL D N 1
ATOM 13147 C CA . VAL D 1 431 ? 65.655 23.908 29.831 1.00 38.50 436 VAL D CA 1
ATOM 13148 C C . VAL D 1 431 ? 66.431 23.944 31.159 1.00 40.33 436 VAL D C 1
ATOM 13149 O O . VAL D 1 431 ? 66.503 24.979 31.817 1.00 41.82 436 VAL D O 1
ATOM 13153 N N . GLU D 1 432 ? 67.020 22.818 31.535 1.00 41.72 437 GLU D N 1
ATOM 13154 C CA . GLU D 1 432 ? 67.690 22.694 32.817 1.00 43.84 437 GLU D CA 1
ATOM 13155 C C . GLU D 1 432 ? 69.056 23.372 32.776 1.00 44.09 437 GLU D C 1
ATOM 13156 O O . GLU D 1 432 ? 69.445 24.078 33.711 1.00 44.15 437 GLU D O 1
ATOM 13162 N N . PHE D 1 433 ? 69.788 23.149 31.693 1.00 44.29 438 PHE D N 1
ATOM 13163 C CA . PHE D 1 433 ? 71.038 23.847 31.513 1.00 44.85 438 PHE D CA 1
ATOM 13164 C C . PHE D 1 433 ? 70.729 25.338 31.466 1.00 44.14 438 PHE D C 1
ATOM 13165 O O . PHE D 1 433 ? 71.381 26.126 32.165 1.00 45.16 438 PHE D O 1
ATOM 13173 N N . PHE D 1 434 ? 69.711 25.710 30.685 1.00 42.42 439 PHE D N 1
ATOM 13174 C CA . PHE D 1 434 ? 69.325 27.116 30.547 1.00 42.29 439 PHE D CA 1
ATOM 13175 C C . PHE D 1 434 ? 69.073 27.789 31.890 1.00 44.62 439 PHE D C 1
ATOM 13176 O O . PHE D 1 434 ? 69.575 28.890 32.131 1.00 45.25 439 PHE D O 1
ATOM 13184 N N . ASP D 1 435 ? 68.292 27.130 32.747 1.00 46.31 440 ASP D N 1
ATOM 13185 C CA . ASP D 1 435 ? 67.905 27.690 34.054 1.00 49.03 440 ASP D CA 1
ATOM 13186 C C . ASP D 1 435 ? 69.075 27.932 35.002 1.00 48.84 440 ASP D C 1
ATOM 13187 O O . ASP D 1 435 ? 69.072 28.893 35.752 1.00 47.35 440 ASP D O 1
ATOM 13192 N N . GLU D 1 436 ? 70.059 27.046 34.960 1.00 49.95 441 GLU D N 1
ATOM 13193 C CA . GLU D 1 436 ? 71.190 27.098 35.870 1.00 53.26 441 GLU D CA 1
ATOM 13194 C C . GLU D 1 436 ? 72.286 28.057 35.403 1.00 52.49 441 GLU D C 1
ATOM 13195 O O . GLU D 1 436 ? 72.945 28.688 36.221 1.00 54.33 441 GLU D O 1
ATOM 13201 N N . LYS D 1 437 ? 72.470 28.171 34.091 1.00 51.00 442 LYS D N 1
ATOM 13202 C CA . LYS D 1 437 ? 73.639 28.862 33.548 1.00 50.51 442 LYS D CA 1
ATOM 13203 C C . LYS D 1 437 ? 73.354 30.081 32.662 1.00 48.44 442 LYS D C 1
ATOM 13204 O O . LYS D 1 437 ? 74.183 30.979 32.584 1.00 48.27 442 LYS D O 1
ATOM 13210 N N . LEU D 1 438 ? 72.203 30.109 31.991 1.00 46.86 443 LEU D N 1
ATOM 13211 C CA . LEU D 1 438 ? 71.960 31.113 30.945 1.00 45.41 443 LEU D CA 1
ATOM 13212 C C . LEU D 1 438 ? 70.918 32.165 31.286 1.00 45.29 443 LEU D C 1
ATOM 13213 O O . LEU D 1 438 ? 70.968 33.266 30.742 1.00 44.60 443 LEU D O 1
ATOM 13218 N N . ASN D 1 439 ? 69.979 31.825 32.168 1.00 45.47 444 ASN D N 1
ATOM 13219 C CA . ASN D 1 439 ? 68.886 32.727 32.523 1.00 45.65 444 ASN D CA 1
ATOM 13220 C C . ASN D 1 439 ? 69.381 34.094 33.007 1.00 46.44 444 ASN D C 1
ATOM 13221 O O . ASN D 1 439 ? 68.882 35.132 32.563 1.00 46.55 444 ASN D O 1
ATOM 13226 N N . SER D 1 440 ? 70.378 34.099 33.888 1.00 46.80 445 SER D N 1
ATOM 13227 C CA . SER D 1 440 ? 70.900 35.354 34.413 1.00 48.25 445 SER D CA 1
ATOM 13228 C C . SER D 1 440 ? 71.555 36.192 33.301 1.00 46.53 445 SER D C 1
ATOM 13229 O O . SER D 1 440 ? 71.505 37.421 33.329 1.00 46.49 445 SER D O 1
ATOM 13232 N N . LEU D 1 441 ? 72.162 35.512 32.335 1.00 44.80 446 LEU D N 1
ATOM 13233 C CA . LEU D 1 441 ? 72.755 36.150 31.164 1.00 44.39 446 LEU D CA 1
ATOM 13234 C C . LEU D 1 441 ? 71.678 36.861 30.336 1.00 42.30 446 LEU D C 1
ATOM 13235 O O . LEU D 1 441 ? 71.854 38.026 29.947 1.00 41.86 446 LEU D O 1
ATOM 13240 N N . CYS D 1 442 ? 70.563 36.161 30.105 1.00 40.67 447 CYS D N 1
ATOM 13241 C CA . CYS D 1 442 ? 69.386 36.705 29.412 1.00 40.24 447 CYS D CA 1
ATOM 13242 C C . CYS D 1 442 ? 68.726 37.860 30.160 1.00 40.70 447 CYS D C 1
ATOM 13243 O O . CYS D 1 442 ? 68.276 38.823 29.541 1.00 39.96 447 CYS D O 1
ATOM 13246 N N . MET D 1 443 ? 68.677 37.757 31.486 1.00 41.46 448 MET D N 1
ATOM 13247 C CA . MET D 1 443 ? 68.121 38.808 32.325 1.00 42.54 448 MET D CA 1
ATOM 13248 C C . MET D 1 443 ? 68.982 40.060 32.291 1.00 42.78 448 MET D C 1
ATOM 13249 O O . MET D 1 443 ? 68.459 41.168 32.198 1.00 42.62 448 MET D O 1
ATOM 13254 N N . ALA D 1 444 ? 70.301 39.882 32.359 1.00 42.78 449 ALA D N 1
ATOM 13255 C CA . ALA D 1 444 ? 71.243 41.001 32.340 1.00 41.96 449 ALA D CA 1
ATOM 13256 C C . ALA D 1 444 ? 71.124 41.890 31.080 1.00 40.76 449 ALA D C 1
ATOM 13257 O O . ALA D 1 444 ? 71.330 43.105 31.157 1.00 40.19 449 ALA D O 1
ATOM 13259 N N . TRP D 1 445 ? 70.785 41.289 29.934 1.00 38.36 450 TRP D N 1
ATOM 13260 C CA . TRP D 1 445 ? 70.607 42.051 28.682 1.00 35.84 450 TRP D CA 1
ATOM 13261 C C . TRP D 1 445 ? 69.399 42.987 28.719 1.00 35.47 450 TRP D C 1
ATOM 13262 O O . TRP D 1 445 ? 69.362 43.970 27.980 1.00 34.37 450 TRP D O 1
ATOM 13273 N N . LEU D 1 446 ? 68.408 42.671 29.560 1.00 35.44 451 LEU D N 1
ATOM 13274 C CA . LEU D 1 446 ? 67.218 43.522 29.708 1.00 36.00 451 LEU D CA 1
ATOM 13275 C C . LEU D 1 446 ? 67.572 44.831 30.355 1.00 36.98 451 LEU D C 1
ATOM 13276 O O . LEU D 1 446 ? 66.761 45.753 30.395 1.00 38.11 451 LEU D O 1
ATOM 13281 N N . VAL D 1 447 ? 68.799 44.903 30.848 1.00 38.24 452 VAL D N 1
ATOM 13282 C CA . VAL D 1 447 ? 69.259 46.024 31.651 1.00 40.55 452 VAL D CA 1
ATOM 13283 C C . VAL D 1 447 ? 70.502 46.685 31.017 1.00 40.14 452 VAL D C 1
ATOM 13284 O O . VAL D 1 447 ? 71.154 47.545 31.608 1.00 41.71 452 VAL D O 1
ATOM 13288 N N . ASP D 1 448 ? 70.790 46.285 29.785 1.00 39.59 453 ASP D N 1
ATOM 13289 C CA . ASP D 1 448 ? 71.936 46.770 29.015 1.00 40.93 453 ASP D CA 1
ATOM 13290 C C . ASP D 1 448 ? 71.855 48.275 28.736 1.00 41.31 453 ASP D C 1
ATOM 13291 O O . ASP D 1 448 ? 70.774 48.822 28.544 1.00 39.76 453 ASP D O 1
ATOM 13296 N N . HIS D 1 449 ? 73.002 48.946 28.690 1.00 43.97 454 HIS D N 1
ATOM 13297 C CA . HIS D 1 449 ? 73.013 50.394 28.449 1.00 44.98 454 HIS D CA 1
ATOM 13298 C C . HIS D 1 449 ? 72.418 50.760 27.107 1.00 42.65 454 HIS D C 1
ATOM 13299 O O . HIS D 1 449 ? 71.790 51.815 26.965 1.00 42.55 454 HIS D O 1
ATOM 13306 N N . VAL D 1 450 ? 72.616 49.871 26.136 1.00 39.91 455 VAL D N 1
ATOM 13307 C CA . VAL D 1 450 ? 72.205 50.100 24.760 1.00 37.22 455 VAL D CA 1
ATOM 13308 C C . VAL D 1 450 ? 70.759 49.669 24.536 1.00 36.45 455 VAL D C 1
ATOM 13309 O O . VAL D 1 450 ? 70.406 48.498 24.718 1.00 36.35 455 VAL D O 1
ATOM 13313 N N . TYR D 1 451 ? 69.924 50.619 24.121 1.00 36.21 456 TYR D N 1
ATOM 13314 C CA . TYR D 1 451 ? 68.516 50.328 23.900 1.00 35.52 456 TYR D CA 1
ATOM 13315 C C . TYR D 1 451 ? 68.309 49.104 23.000 1.00 34.84 456 TYR D C 1
ATOM 13316 O O . TYR D 1 451 ? 67.579 48.207 23.378 1.00 36.19 456 TYR D O 1
ATOM 13325 N N . ALA D 1 452 ? 68.961 49.053 21.837 1.00 33.38 457 ALA D N 1
ATOM 13326 C CA . ALA D 1 452 ? 68.826 47.896 20.928 1.00 32.70 457 ALA D CA 1
ATOM 13327 C C . ALA D 1 452 ? 69.094 46.527 21.572 1.00 32.47 457 ALA D C 1
ATOM 13328 O O . ALA D 1 452 ? 68.511 45.533 21.162 1.00 33.01 457 ALA D O 1
ATOM 13330 N N . ILE D 1 453 ? 69.983 46.464 22.558 1.00 32.42 458 ILE D N 1
ATOM 13331 C CA . ILE D 1 453 ? 70.183 45.213 23.292 1.00 32.04 458 ILE D CA 1
ATOM 13332 C C . ILE D 1 453 ? 68.949 44.879 24.162 1.00 32.26 458 ILE D C 1
ATOM 13333 O O . ILE D 1 453 ? 68.436 43.756 24.097 1.00 32.64 458 ILE D O 1
ATOM 13338 N N . ARG D 1 454 ? 68.439 45.853 24.920 1.00 31.75 459 ARG D N 1
ATOM 13339 C CA . ARG D 1 454 ? 67.214 45.652 25.710 1.00 32.12 459 ARG D CA 1
ATOM 13340 C C . ARG D 1 454 ? 66.057 45.165 24.830 1.00 33.23 459 ARG D C 1
ATOM 13341 O O . ARG D 1 454 ? 65.359 44.190 25.174 1.00 34.02 459 ARG D O 1
ATOM 13349 N N . GLU D 1 455 ? 65.866 45.827 23.692 1.00 33.01 460 GLU D N 1
ATOM 13350 C CA . GLU D 1 455 ? 64.810 45.462 22.753 1.00 35.49 460 GLU D CA 1
ATOM 13351 C C . GLU D 1 455 ? 64.934 44.007 22.243 1.00 35.27 460 GLU D C 1
ATOM 13352 O O . GLU D 1 455 ? 63.954 43.261 22.261 1.00 35.40 460 GLU D O 1
ATOM 13358 N N . ALA D 1 456 ? 66.128 43.616 21.791 1.00 33.71 461 ALA D N 1
ATOM 13359 C CA . ALA D 1 456 ? 66.369 42.237 21.339 1.00 33.57 461 ALA D CA 1
ATOM 13360 C C . ALA D 1 456 ? 66.263 41.229 22.492 1.00 34.13 461 ALA D C 1
ATOM 13361 O O . ALA D 1 456 ? 65.904 40.074 22.276 1.00 36.11 461 ALA D O 1
ATOM 13363 N N . ALA D 1 457 ? 66.581 41.669 23.706 1.00 34.03 462 ALA D N 1
ATOM 13364 C CA . ALA D 1 457 ? 66.427 40.839 24.912 1.00 35.01 462 ALA D CA 1
ATOM 13365 C C . ALA D 1 457 ? 64.956 40.626 25.276 1.00 34.30 462 ALA D C 1
ATOM 13366 O O . ALA D 1 457 ? 64.581 39.570 25.759 1.00 34.43 462 ALA D O 1
ATOM 13368 N N . THR D 1 458 ? 64.143 41.649 25.036 1.00 34.43 463 THR D N 1
ATOM 13369 C CA . THR D 1 458 ? 62.690 41.579 25.147 1.00 34.88 463 THR D CA 1
ATOM 13370 C C . THR D 1 458 ? 62.110 40.513 24.205 1.00 35.38 463 THR D C 1
ATOM 13371 O O . THR D 1 458 ? 61.449 39.564 24.654 1.00 34.78 463 THR D O 1
ATOM 13375 N N . SER D 1 459 ? 62.394 40.653 22.908 1.00 35.72 464 SER D N 1
ATOM 13376 C CA . SER D 1 459 ? 61.971 39.668 21.905 1.00 35.42 464 SER D CA 1
ATOM 13377 C C . SER D 1 459 ? 62.421 38.270 22.253 1.00 34.89 464 SER D C 1
ATOM 13378 O O . SER D 1 459 ? 61.682 37.314 22.050 1.00 35.32 464 SER D O 1
ATOM 13381 N N . ASN D 1 460 ? 63.647 38.177 22.762 1.00 34.84 465 ASN D N 1
ATOM 13382 C CA . ASN D 1 460 ? 64.281 36.917 23.109 1.00 35.64 465 ASN D CA 1
ATOM 13383 C C . ASN D 1 460 ? 63.455 36.155 24.148 1.00 37.09 465 ASN D C 1
ATOM 13384 O O . ASN D 1 460 ? 63.317 34.927 24.056 1.00 35.60 465 ASN D O 1
ATOM 13389 N N . LEU D 1 461 ? 62.892 36.888 25.120 1.00 37.45 466 LEU D N 1
ATOM 13390 C CA . LEU D 1 461 ? 61.961 36.291 26.083 1.00 38.08 466 LEU D CA 1
ATOM 13391 C C . LEU D 1 461 ? 60.796 35.570 25.405 1.00 39.21 466 LEU D C 1
ATOM 13392 O O . LEU D 1 461 ? 60.496 34.420 25.756 1.00 40.56 466 LEU D O 1
ATOM 13397 N N . LYS D 1 462 ? 60.163 36.218 24.425 1.00 39.04 467 LYS D N 1
ATOM 13398 C CA . LYS D 1 462 ? 59.010 35.621 23.743 1.00 41.51 467 LYS D CA 1
ATOM 13399 C C . LYS D 1 462 ? 59.385 34.286 23.092 1.00 41.92 467 LYS D C 1
ATOM 13400 O O . LYS D 1 462 ? 58.656 33.297 23.189 1.00 42.78 467 LYS D O 1
ATOM 13406 N N . LYS D 1 463 ? 60.542 34.280 22.441 1.00 42.07 468 LYS D N 1
ATOM 13407 C CA . LYS D 1 463 ? 61.048 33.113 21.748 1.00 42.34 468 LYS D CA 1
ATOM 13408 C C . LYS D 1 463 ? 61.395 31.991 22.722 1.00 40.72 468 LYS D C 1
ATOM 13409 O O . LYS D 1 463 ? 61.188 30.815 22.428 1.00 40.86 468 LYS D O 1
ATOM 13415 N N . LEU D 1 464 ? 61.908 32.356 23.886 1.00 38.99 469 LEU D N 1
ATOM 13416 C CA . LEU D 1 464 ? 62.155 31.369 24.910 1.00 40.10 469 LEU D CA 1
ATOM 13417 C C . LEU D 1 464 ? 60.844 30.722 25.401 1.00 40.70 469 LEU D C 1
ATOM 13418 O O . LEU D 1 464 ? 60.777 29.506 25.521 1.00 41.71 469 LEU D O 1
ATOM 13423 N N . VAL D 1 465 ? 59.807 31.520 25.644 1.00 40.64 470 VAL D N 1
ATOM 13424 C CA . VAL D 1 465 ? 58.502 30.969 26.029 1.00 42.38 470 VAL D CA 1
ATOM 13425 C C . VAL D 1 465 ? 57.956 29.995 24.977 1.00 44.31 470 VAL D C 1
ATOM 13426 O O . VAL D 1 465 ? 57.364 28.968 25.329 1.00 43.95 470 VAL D O 1
ATOM 13430 N N . GLU D 1 466 ? 58.167 30.318 23.699 1.00 44.36 471 GLU D N 1
ATOM 13431 C CA . GLU D 1 466 ? 57.722 29.470 22.598 1.00 46.73 471 GLU D CA 1
ATOM 13432 C C . GLU D 1 466 ? 58.410 28.110 22.598 1.00 47.60 471 GLU D C 1
ATOM 13433 O O . GLU D 1 466 ? 57.844 27.125 22.117 1.00 48.68 471 GLU D O 1
ATOM 13439 N N . LYS D 1 467 ? 59.625 28.061 23.135 1.00 47.45 472 LYS D N 1
ATOM 13440 C CA . LYS D 1 467 ? 60.343 26.797 23.292 1.00 47.43 472 LYS D CA 1
ATOM 13441 C C . LYS D 1 467 ? 59.970 26.042 24.577 1.00 45.98 472 LYS D C 1
ATOM 13442 O O . LYS D 1 467 ? 59.736 24.836 24.523 1.00 45.67 472 LYS D O 1
ATOM 13448 N N . PHE D 1 468 ? 59.899 26.750 25.711 1.00 42.89 473 PHE D N 1
ATOM 13449 C CA . PHE D 1 468 ? 59.776 26.108 27.036 1.00 41.83 473 PHE D CA 1
ATOM 13450 C C . PHE D 1 468 ? 58.392 26.178 27.705 1.00 41.15 473 PHE D C 1
ATOM 13451 O O . PHE D 1 468 ? 58.187 25.555 28.731 1.00 40.74 473 PHE D O 1
ATOM 13459 N N . GLY D 1 469 ? 57.454 26.933 27.131 1.00 40.56 474 GLY D N 1
ATOM 13460 C CA . GLY D 1 469 ? 56.083 26.966 27.637 1.00 39.94 474 GLY D CA 1
ATOM 13461 C C . GLY D 1 469 ? 55.795 28.107 28.595 1.00 39.99 474 GLY D C 1
ATOM 13462 O O . GLY D 1 469 ? 56.703 28.651 29.235 1.00 38.56 474 GLY D O 1
ATOM 13463 N N . LYS D 1 470 ? 54.517 28.465 28.681 1.00 41.24 475 LYS D N 1
ATOM 13464 C CA . LYS D 1 470 ? 54.045 29.572 29.504 1.00 42.47 475 LYS D CA 1
ATOM 13465 C C . LYS D 1 470 ? 54.245 29.314 31.016 1.00 43.16 475 LYS D C 1
ATOM 13466 O O . LYS D 1 470 ? 54.483 30.246 31.780 1.00 42.54 475 LYS D O 1
ATOM 13472 N N . GLU D 1 471 ? 54.149 28.057 31.442 1.00 44.21 476 GLU D N 1
ATOM 13473 C CA . GLU D 1 471 ? 54.311 27.732 32.863 1.00 45.92 476 GLU D CA 1
ATOM 13474 C C . GLU D 1 471 ? 55.745 27.989 33.339 1.00 44.64 476 GLU D C 1
ATOM 13475 O O . GLU D 1 471 ? 55.965 28.473 34.451 1.00 43.71 476 GLU D O 1
ATOM 13481 N N . TRP D 1 472 ? 56.710 27.660 32.480 1.00 43.59 477 TRP D N 1
ATOM 13482 C CA . TRP D 1 472 ? 58.115 27.913 32.748 1.00 42.96 477 TRP D CA 1
ATOM 13483 C C . TRP D 1 472 ? 58.378 29.415 32.804 1.00 43.27 477 TRP D C 1
ATOM 13484 O O . TRP D 1 472 ? 59.171 29.886 33.622 1.00 44.16 477 TRP D O 1
ATOM 13495 N N . ALA D 1 473 ? 57.699 30.162 31.936 1.00 43.18 478 ALA D N 1
ATOM 13496 C CA . ALA D 1 473 ? 57.775 31.620 31.942 1.00 42.85 478 ALA D CA 1
ATOM 13497 C C . ALA D 1 473 ? 57.258 32.191 33.266 1.00 43.84 478 ALA D C 1
ATOM 13498 O O . ALA D 1 473 ? 57.878 33.082 33.863 1.00 46.38 478 ALA D O 1
ATOM 13500 N N . HIS D 1 474 ? 56.128 31.684 33.735 1.00 44.20 479 HIS D N 1
ATOM 13501 C CA . HIS D 1 474 ? 55.610 32.138 35.023 1.00 45.24 479 HIS D CA 1
ATOM 13502 C C . HIS D 1 474 ? 56.616 31.865 36.154 1.00 45.88 479 HIS D C 1
ATOM 13503 O O . HIS D 1 474 ? 56.849 32.724 37.010 1.00 46.03 479 HIS D O 1
ATOM 13510 N N . ALA D 1 475 ? 57.224 30.681 36.135 1.00 45.64 480 ALA D N 1
ATOM 13511 C CA . ALA D 1 475 ? 58.172 30.294 37.173 1.00 47.06 480 ALA D CA 1
ATOM 13512 C C . ALA D 1 475 ? 59.516 31.019 37.078 1.00 46.96 480 ALA D C 1
ATOM 13513 O O . ALA D 1 475 ? 60.066 31.444 38.102 1.00 46.85 480 ALA D O 1
ATOM 13515 N N . THR D 1 476 ? 60.019 31.180 35.853 1.00 45.38 481 THR D N 1
ATOM 13516 C CA . THR D 1 476 ? 61.434 31.459 35.635 1.00 46.58 481 THR D CA 1
ATOM 13517 C C . THR D 1 476 ? 61.754 32.887 35.194 1.00 46.88 481 THR D C 1
ATOM 13518 O O . THR D 1 476 ? 62.813 33.422 35.529 1.00 47.54 481 THR D O 1
ATOM 13522 N N . ILE D 1 477 ? 60.846 33.522 34.465 1.00 47.28 482 ILE D N 1
ATOM 13523 C CA . ILE D 1 477 ? 61.180 34.822 33.906 1.00 46.46 482 ILE D CA 1
ATOM 13524 C C . ILE D 1 477 ? 60.286 35.975 34.397 1.00 46.59 482 ILE D C 1
ATOM 13525 O O . ILE D 1 477 ? 60.786 37.072 34.656 1.00 45.05 482 ILE D O 1
ATOM 13530 N N . ILE D 1 478 ? 58.987 35.723 34.567 1.00 46.61 483 ILE D N 1
ATOM 13531 C CA . ILE D 1 478 ? 58.054 36.797 34.937 1.00 46.55 483 ILE D CA 1
ATOM 13532 C C . ILE D 1 478 ? 58.424 37.540 36.241 1.00 47.82 483 ILE D C 1
ATOM 13533 O O . ILE D 1 478 ? 58.438 38.768 36.250 1.00 48.14 483 ILE D O 1
ATOM 13538 N N . PRO D 1 479 ? 58.753 36.814 37.331 1.00 48.35 484 PRO D N 1
ATOM 13539 C CA . PRO D 1 479 ? 58.991 37.595 38.551 1.00 49.94 484 PRO D CA 1
ATOM 13540 C C . PRO D 1 479 ? 60.114 38.626 38.379 1.00 50.42 484 PRO D C 1
ATOM 13541 O O . PRO D 1 479 ? 59.960 39.778 38.808 1.00 50.77 484 PRO D O 1
ATOM 13545 N N . LYS D 1 480 ? 61.209 38.219 37.735 1.00 49.65 485 LYS D N 1
ATOM 13546 C CA . LYS D 1 480 ? 62.362 39.095 37.522 1.00 49.99 485 LYS D CA 1
ATOM 13547 C C . LYS D 1 480 ? 62.005 40.271 36.618 1.00 49.54 485 LYS D C 1
ATOM 13548 O O . LYS D 1 480 ? 62.490 41.393 36.833 1.00 51.02 485 LYS D O 1
ATOM 13554 N N . VAL D 1 481 ? 61.157 40.005 35.621 1.00 46.29 486 VAL D N 1
ATOM 13555 C CA . VAL D 1 481 ? 60.575 41.045 34.774 1.00 44.76 486 VAL D CA 1
ATOM 13556 C C . VAL D 1 481 ? 59.779 42.078 35.589 1.00 46.83 486 VAL D C 1
ATOM 13557 O O . VAL D 1 481 ? 59.922 43.294 35.382 1.00 47.23 486 VAL D O 1
ATOM 13561 N N . LEU D 1 482 ? 58.963 41.601 36.519 1.00 47.66 487 LEU D N 1
ATOM 13562 C CA . LEU D 1 482 ? 58.196 42.501 37.380 1.00 50.50 487 LEU D CA 1
ATOM 13563 C C . LEU D 1 482 ? 59.090 43.318 38.332 1.00 51.06 487 LEU D C 1
ATOM 13564 O O . LEU D 1 482 ? 58.815 44.491 38.593 1.00 50.72 487 LEU D O 1
ATOM 13569 N N . ALA D 1 483 ? 60.157 42.687 38.825 1.00 51.26 488 ALA D N 1
ATOM 13570 C CA . ALA D 1 483 ? 61.144 43.329 39.692 1.00 52.63 488 ALA D CA 1
ATOM 13571 C C . ALA D 1 483 ? 61.804 44.548 39.022 1.00 53.13 488 ALA D C 1
ATOM 13572 O O . ALA D 1 483 ? 62.239 45.480 39.698 1.00 54.57 488 ALA D O 1
ATOM 13574 N N . MET D 1 484 ? 61.870 44.544 37.693 1.00 52.54 489 MET D N 1
ATOM 13575 C CA . MET D 1 484 ? 62.465 45.664 36.960 1.00 52.56 489 MET D CA 1
ATOM 13576 C C . MET D 1 484 ? 61.669 46.953 37.081 1.00 52.72 489 MET D C 1
ATOM 13577 O O . MET D 1 484 ? 62.238 48.032 36.956 1.00 52.99 489 MET D O 1
ATOM 13582 N N . SER D 1 485 ? 60.365 46.838 37.338 1.00 53.20 490 SER D N 1
ATOM 13583 C CA . SER D 1 485 ? 59.493 48.007 37.482 1.00 53.62 490 SER D CA 1
ATOM 13584 C C . SER D 1 485 ? 59.798 48.822 38.738 1.00 56.08 490 SER D C 1
ATOM 13585 O O . SER D 1 485 ? 59.109 49.808 39.016 1.00 57.87 490 SER D O 1
ATOM 13588 N N . GLY D 1 486 ? 60.811 48.386 39.493 1.00 56.95 491 GLY D N 1
ATOM 13589 C CA . GLY D 1 486 ? 61.298 49.085 40.683 1.00 59.47 491 GLY D CA 1
ATOM 13590 C C . GLY D 1 486 ? 62.683 49.691 40.502 1.00 60.24 491 GLY D C 1
ATOM 13591 O O . GLY D 1 486 ? 63.264 50.220 41.453 1.00 60.90 491 GLY D O 1
ATOM 13592 N N . ASP D 1 487 ? 63.206 49.607 39.276 1.00 57.83 492 ASP D N 1
ATOM 13593 C CA . ASP D 1 487 ? 64.468 50.225 38.899 1.00 57.44 492 ASP D CA 1
ATOM 13594 C C . ASP D 1 487 ? 64.351 51.738 39.039 1.00 56.81 492 ASP D C 1
ATOM 13595 O O . ASP D 1 487 ? 63.327 52.313 38.672 1.00 54.59 492 ASP D O 1
ATOM 13600 N N . PRO D 1 488 ? 65.395 52.390 39.586 1.00 58.01 493 PRO D N 1
ATOM 13601 C CA . PRO D 1 488 ? 65.414 53.860 39.693 1.00 59.09 493 PRO D CA 1
ATOM 13602 C C . PRO D 1 488 ? 65.340 54.595 38.332 1.00 55.93 493 PRO D C 1
ATOM 13603 O O . PRO D 1 488 ? 64.943 55.751 38.281 1.00 55.50 493 PRO D O 1
ATOM 13607 N N . ASN D 1 489 ? 65.689 53.899 37.255 1.00 52.72 494 ASN D N 1
ATOM 13608 C CA . ASN D 1 489 ? 65.745 54.456 35.916 1.00 50.62 494 ASN D CA 1
ATOM 13609 C C . ASN D 1 489 ? 64.488 54.121 35.099 1.00 48.91 494 ASN D C 1
ATOM 13610 O O . ASN D 1 489 ? 64.147 52.950 34.935 1.00 49.25 494 ASN D O 1
ATOM 13615 N N . TYR D 1 490 ? 63.820 55.150 34.570 1.00 47.72 495 TYR D N 1
ATOM 13616 C CA . TYR D 1 490 ? 62.586 54.967 33.783 1.00 45.50 495 TYR D CA 1
ATOM 13617 C C . TYR D 1 490 ? 62.786 54.141 32.522 1.00 43.34 495 TYR D C 1
ATOM 13618 O O . TYR D 1 490 ? 61.852 53.493 32.052 1.00 42.95 495 TYR D O 1
ATOM 13627 N N . LEU D 1 491 ? 63.993 54.189 31.964 1.00 42.57 496 LEU D N 1
ATOM 13628 C CA . LEU D 1 491 ? 64.318 53.395 30.774 1.00 42.22 496 LEU D CA 1
ATOM 13629 C C . LEU D 1 491 ? 64.190 51.910 31.070 1.00 42.29 496 LEU D C 1
ATOM 13630 O O . LEU D 1 491 ? 63.746 51.150 30.218 1.00 42.26 496 LEU D O 1
ATOM 13635 N N . HIS D 1 492 ? 64.551 51.514 32.294 1.00 44.84 497 HIS D N 1
ATOM 13636 C CA . HIS D 1 492 ? 64.459 50.112 32.720 1.00 44.99 497 HIS D CA 1
ATOM 13637 C C . HIS D 1 492 ? 63.033 49.744 33.145 1.00 45.39 497 HIS D C 1
ATOM 13638 O O . HIS D 1 492 ? 62.575 48.618 32.913 1.00 44.62 497 HIS D O 1
ATOM 13645 N N . ARG D 1 493 ? 62.328 50.696 33.748 1.00 44.95 498 ARG D N 1
ATOM 13646 C CA . ARG D 1 493 ? 60.936 50.467 34.104 1.00 45.20 498 ARG D CA 1
ATOM 13647 C C . ARG D 1 493 ? 60.083 50.226 32.864 1.00 43.59 498 ARG D C 1
ATOM 13648 O O . ARG D 1 493 ? 59.277 49.311 32.847 1.00 45.89 498 ARG D O 1
ATOM 13656 N N . MET D 1 494 ? 60.298 51.001 31.810 1.00 42.75 499 MET D N 1
ATOM 13657 C CA . MET D 1 494 ? 59.556 50.801 30.557 1.00 41.35 499 MET D CA 1
ATOM 13658 C C . MET D 1 494 ? 59.781 49.419 29.946 1.00 39.98 499 MET D C 1
ATOM 13659 O O . MET D 1 494 ? 58.861 48.847 29.364 1.00 39.34 499 MET D O 1
ATOM 13664 N N . THR D 1 495 ? 61.001 48.891 30.075 1.00 39.67 500 THR D N 1
ATOM 13665 C CA . THR D 1 495 ? 61.329 47.538 29.611 1.00 38.45 500 THR D CA 1
ATOM 13666 C C . THR D 1 495 ? 60.350 46.496 30.167 1.00 39.31 500 THR D C 1
ATOM 13667 O O . THR D 1 495 ? 59.930 45.580 29.450 1.00 38.66 500 THR D O 1
ATOM 13671 N N . THR D 1 496 ? 60.002 46.640 31.443 1.00 39.95 501 THR D N 1
ATOM 13672 C CA . THR D 1 496 ? 58.956 45.850 32.069 1.00 39.83 501 THR D CA 1
ATOM 13673 C C . THR D 1 496 ? 57.669 45.883 31.259 1.00 39.35 501 THR D C 1
ATOM 13674 O O . THR D 1 496 ? 57.089 44.845 30.977 1.00 40.32 501 THR D O 1
ATOM 13678 N N . LEU D 1 497 ? 57.213 47.069 30.885 1.00 39.41 502 LEU D N 1
ATOM 13679 C CA . LEU D 1 497 ? 56.044 47.160 30.014 1.00 38.78 502 LEU D CA 1
ATOM 13680 C C . LEU D 1 497 ? 56.314 46.497 28.654 1.00 37.96 502 LEU D C 1
ATOM 13681 O O . LEU D 1 497 ? 55.481 45.742 28.151 1.00 39.40 502 LEU D O 1
ATOM 13686 N N . PHE D 1 498 ? 57.485 46.750 28.074 1.00 35.76 503 PHE D N 1
ATOM 13687 C CA . PHE D 1 498 ? 57.796 46.160 26.784 1.00 34.51 503 PHE D CA 1
ATOM 13688 C C . PHE D 1 498 ? 57.808 44.642 26.874 1.00 34.43 503 PHE D C 1
ATOM 13689 O O . PHE D 1 498 ? 57.282 43.965 25.997 1.00 34.63 503 PHE D O 1
ATOM 13697 N N . CYS D 1 499 ? 58.384 44.115 27.945 1.00 34.65 504 CYS D N 1
ATOM 13698 C CA . CYS D 1 499 ? 58.389 42.683 28.175 1.00 35.69 504 CYS D CA 1
ATOM 13699 C C . CYS D 1 499 ? 56.971 42.132 28.308 1.00 36.74 504 CYS D C 1
ATOM 13700 O O . CYS D 1 499 ? 56.642 41.117 27.695 1.00 35.63 504 CYS D O 1
ATOM 13703 N N . ILE D 1 500 ? 56.135 42.808 29.094 1.00 38.16 505 ILE D N 1
ATOM 13704 C CA . ILE D 1 500 ? 54.733 42.414 29.235 1.00 39.43 505 ILE D CA 1
ATOM 13705 C C . ILE D 1 500 ? 54.061 42.350 27.855 1.00 39.19 505 ILE D C 1
ATOM 13706 O O . ILE D 1 500 ? 53.481 41.327 27.505 1.00 40.03 505 ILE D O 1
ATOM 13711 N N . ASN D 1 501 ? 54.182 43.415 27.064 1.00 38.61 506 ASN D N 1
ATOM 13712 C CA . ASN D 1 501 ? 53.631 43.450 25.699 1.00 39.14 506 ASN D CA 1
ATOM 13713 C C . ASN D 1 501 ? 53.848 42.178 24.869 1.00 39.42 506 ASN D C 1
ATOM 13714 O O . ASN D 1 501 ? 52.912 41.674 24.249 1.00 40.35 506 ASN D O 1
ATOM 13719 N N . VAL D 1 502 ? 55.076 41.666 24.837 1.00 39.39 507 VAL D N 1
ATOM 13720 C CA . VAL D 1 502 ? 55.363 40.500 23.996 1.00 40.42 507 VAL D CA 1
ATOM 13721 C C . VAL D 1 502 ? 55.032 39.173 24.689 1.00 40.70 507 VAL D C 1
ATOM 13722 O O . VAL D 1 502 ? 54.708 38.195 24.023 1.00 41.78 507 VAL D O 1
ATOM 13726 N N . LEU D 1 503 ? 55.103 39.151 26.017 1.00 40.89 508 LEU D N 1
ATOM 13727 C CA . LEU D 1 503 ? 54.835 37.939 26.788 1.00 41.53 508 LEU D CA 1
ATOM 13728 C C . LEU D 1 503 ? 53.359 37.586 26.815 1.00 43.45 508 LEU D C 1
ATOM 13729 O O . LEU D 1 503 ? 53.002 36.409 26.809 1.00 43.57 508 LEU D O 1
ATOM 13734 N N . SER D 1 504 ? 52.514 38.611 26.827 1.00 45.71 509 SER D N 1
ATOM 13735 C CA . SER D 1 504 ? 51.063 38.435 26.789 1.00 49.82 509 SER D CA 1
ATOM 13736 C C . SER D 1 504 ? 50.610 37.706 25.530 1.00 50.85 509 SER D C 1
ATOM 13737 O O . SER D 1 504 ? 49.578 37.050 25.530 1.00 54.62 509 SER D O 1
ATOM 13740 N N . GLU D 1 505 ? 51.398 37.817 24.466 1.00 52.63 510 GLU D N 1
ATOM 13741 C CA . GLU D 1 505 ? 51.119 37.148 23.188 1.00 54.32 510 GLU D CA 1
ATOM 13742 C C . GLU D 1 505 ? 51.202 35.622 23.266 1.00 53.12 510 GLU D C 1
ATOM 13743 O O . GLU D 1 505 ? 50.649 34.936 22.416 1.00 54.15 510 GLU D O 1
ATOM 13749 N N . VAL D 1 506 ? 51.898 35.104 24.277 1.00 50.13 511 VAL D N 1
ATOM 13750 C CA . VAL D 1 506 ? 52.213 33.681 24.353 1.00 47.67 511 VAL D CA 1
ATOM 13751 C C . VAL D 1 506 ? 51.849 33.033 25.688 1.00 48.30 511 VAL D C 1
ATOM 13752 O O . VAL D 1 506 ? 51.861 31.812 25.806 1.00 48.49 511 VAL D O 1
ATOM 13756 N N . CYS D 1 507 ? 51.513 33.845 26.685 1.00 49.00 512 CYS D N 1
ATOM 13757 C CA . CYS D 1 507 ? 51.245 33.332 28.030 1.00 49.27 512 CYS D CA 1
ATOM 13758 C C . CYS D 1 507 ? 49.784 33.044 28.329 1.00 49.77 512 CYS D C 1
ATOM 13759 O O . CYS D 1 507 ? 49.472 32.482 29.375 1.00 52.32 512 CYS D O 1
ATOM 13762 N N . GLY D 1 508 ? 48.892 33.424 27.422 1.00 49.73 513 GLY D N 1
ATOM 13763 C CA . GLY D 1 508 ? 47.462 33.184 27.602 1.00 50.03 513 GLY D CA 1
ATOM 13764 C C . GLY D 1 508 ? 46.753 34.175 28.515 1.00 51.62 513 GLY D C 1
ATOM 13765 O O . GLY D 1 508 ? 47.382 34.931 29.263 1.00 49.06 513 GLY D O 1
ATOM 13766 N N . GLN D 1 509 ? 45.425 34.148 28.455 1.00 55.08 514 GLN D N 1
ATOM 13767 C CA . GLN D 1 509 ? 44.578 35.057 29.223 1.00 57.10 514 GLN D CA 1
ATOM 13768 C C . GLN D 1 509 ? 44.829 35.016 30.731 1.00 57.94 514 GLN D C 1
ATOM 13769 O O . GLN D 1 509 ? 44.857 36.061 31.384 1.00 60.45 514 GLN D O 1
ATOM 13775 N N . ASP D 1 510 ? 45.028 33.820 31.274 1.00 57.71 515 ASP D N 1
ATOM 13776 C CA . ASP D 1 510 ? 45.057 33.645 32.726 1.00 59.04 515 ASP D CA 1
ATOM 13777 C C . ASP D 1 510 ? 46.334 34.160 33.388 1.00 55.32 515 ASP D C 1
ATOM 13778 O O . ASP D 1 510 ? 46.280 34.890 34.381 1.00 55.84 515 ASP D O 1
ATOM 13783 N N . ILE D 1 511 ? 47.475 33.778 32.838 1.00 51.35 516 ILE D N 1
ATOM 13784 C CA . ILE D 1 511 ? 48.762 34.271 33.315 1.00 48.91 516 ILE D CA 1
ATOM 13785 C C . ILE D 1 511 ? 48.884 35.794 33.147 1.00 47.55 516 ILE D C 1
ATOM 13786 O O . ILE D 1 511 ? 49.333 36.497 34.061 1.00 46.75 516 ILE D O 1
ATOM 13791 N N . THR D 1 512 ? 48.448 36.299 31.996 1.00 46.28 517 THR D N 1
ATOM 13792 C CA . THR D 1 512 ? 48.450 37.736 31.742 1.00 46.23 517 THR D CA 1
ATOM 13793 C C . THR D 1 512 ? 47.595 38.498 32.757 1.00 48.87 517 THR D C 1
ATOM 13794 O O . THR D 1 512 ? 48.051 39.499 33.334 1.00 46.78 517 THR D O 1
ATOM 13798 N N . THR D 1 513 ? 46.362 38.016 32.961 1.00 51.72 518 THR D N 1
ATOM 13799 C CA . THR D 1 513 ? 45.389 38.673 33.841 1.00 54.94 518 THR D CA 1
ATOM 13800 C C . THR D 1 513 ? 45.855 38.649 35.299 1.00 56.34 518 THR D C 1
ATOM 13801 O O . THR D 1 513 ? 45.785 39.662 35.997 1.00 58.39 518 THR D O 1
ATOM 13805 N N . LYS D 1 514 ? 46.347 37.496 35.740 1.00 56.21 519 LYS D N 1
ATOM 13806 C CA . LYS D 1 514 ? 46.680 37.284 37.149 1.00 57.63 519 LYS D CA 1
ATOM 13807 C C . LYS D 1 514 ? 48.072 37.773 37.523 1.00 56.10 519 LYS D C 1
ATOM 13808 O O . LYS D 1 514 ? 48.275 38.258 38.634 1.00 58.68 519 LYS D O 1
ATOM 13814 N N . HIS D 1 515 ? 49.030 37.650 36.610 1.00 53.38 520 HIS D N 1
ATOM 13815 C CA . HIS D 1 515 ? 50.421 37.924 36.966 1.00 52.21 520 HIS D CA 1
ATOM 13816 C C . HIS D 1 515 ? 51.107 39.054 36.202 1.00 50.47 520 HIS D C 1
ATOM 13817 O O . HIS D 1 515 ? 52.232 39.415 36.541 1.00 50.99 520 HIS D O 1
ATOM 13824 N N . MET D 1 516 ? 50.442 39.630 35.202 1.00 49.37 521 MET D N 1
ATOM 13825 C CA . MET D 1 516 ? 51.058 40.722 34.428 1.00 48.48 521 MET D CA 1
ATOM 13826 C C . MET D 1 516 ? 50.275 42.021 34.539 1.00 49.33 521 MET D C 1
ATOM 13827 O O . MET D 1 516 ? 50.845 43.076 34.836 1.00 49.07 521 MET D O 1
ATOM 13832 N N . LEU D 1 517 ? 48.968 41.933 34.310 1.00 50.02 522 LEU D N 1
ATOM 13833 C CA . LEU D 1 517 ? 48.081 43.075 34.424 1.00 50.82 522 LEU D CA 1
ATOM 13834 C C . LEU D 1 517 ? 48.292 43.879 35.726 1.00 52.89 522 LEU D C 1
ATOM 13835 O O . LEU D 1 517 ? 48.459 45.096 35.658 1.00 52.72 522 LEU D O 1
ATOM 13840 N N . PRO D 1 518 ? 48.319 43.208 36.905 1.00 54.50 523 PRO D N 1
ATOM 13841 C CA . PRO D 1 518 ? 48.412 44.029 38.126 1.00 56.14 523 PRO D CA 1
ATOM 13842 C C . PRO D 1 518 ? 49.590 45.006 38.125 1.00 54.50 523 PRO D C 1
ATOM 13843 O O . PRO D 1 518 ? 49.408 46.166 38.474 1.00 56.09 523 PRO D O 1
ATOM 13847 N N . THR D 1 519 ? 50.769 44.542 37.719 1.00 52.43 524 THR D N 1
ATOM 13848 C CA . THR D 1 519 ? 51.961 45.384 37.635 1.00 51.23 524 THR D CA 1
ATOM 13849 C C . THR D 1 519 ? 51.770 46.548 36.663 1.00 51.07 524 THR D C 1
ATOM 13850 O O . THR D 1 519 ? 52.194 47.669 36.955 1.00 51.51 524 THR D O 1
ATOM 13854 N N . VAL D 1 520 ? 51.127 46.287 35.525 1.00 50.20 525 VAL D N 1
ATOM 13855 C CA . VAL D 1 520 ? 50.810 47.341 34.553 1.00 49.82 525 VAL D CA 1
ATOM 13856 C C . VAL D 1 520 ? 49.961 48.439 35.199 1.00 52.34 525 VAL D C 1
ATOM 13857 O O . VAL D 1 520 ? 50.299 49.624 35.110 1.00 53.04 525 VAL D O 1
ATOM 13861 N N . LEU D 1 521 ? 48.882 48.041 35.864 1.00 54.76 526 LEU D N 1
ATOM 13862 C CA . LEU D 1 521 ? 47.965 48.996 36.491 1.00 58.21 526 LEU D CA 1
ATOM 13863 C C . LEU D 1 521 ? 48.619 49.798 37.621 1.00 60.08 526 LEU D C 1
ATOM 13864 O O . LEU D 1 521 ? 48.391 50.997 37.744 1.00 59.72 526 LEU D O 1
ATOM 13869 N N . ARG D 1 522 ? 49.436 49.118 38.425 1.00 61.98 527 ARG D N 1
ATOM 13870 C CA . ARG D 1 522 ? 50.259 49.731 39.470 1.00 65.26 527 ARG D CA 1
ATOM 13871 C C . ARG D 1 522 ? 51.257 50.783 38.927 1.00 63.60 527 ARG D C 1
ATOM 13872 O O . ARG D 1 522 ? 51.611 51.735 39.625 1.00 65.47 527 ARG D O 1
ATOM 13880 N N . MET D 1 523 ? 51.704 50.612 37.689 1.00 59.39 528 MET D N 1
ATOM 13881 C CA . MET D 1 523 ? 52.680 51.533 37.107 1.00 57.80 528 MET D CA 1
ATOM 13882 C C . MET D 1 523 ? 52.023 52.782 36.526 1.00 57.85 528 MET D C 1
ATOM 13883 O O . MET D 1 523 ? 52.713 53.721 36.140 1.00 56.14 528 MET D O 1
ATOM 13888 N N . ALA D 1 524 ? 50.690 52.800 36.490 1.00 59.86 529 ALA D N 1
ATOM 13889 C CA . ALA D 1 524 ? 49.955 53.984 36.045 1.00 60.26 529 ALA D CA 1
ATOM 13890 C C . ALA D 1 524 ? 50.147 55.162 37.003 1.00 62.07 529 ALA D C 1
ATOM 13891 O O . ALA D 1 524 ? 49.840 56.299 36.651 1.00 63.29 529 ALA D O 1
ATOM 13893 N N . GLY D 1 525 ? 50.655 54.884 38.207 1.00 62.76 530 GLY D N 1
ATOM 13894 C CA . GLY D 1 525 ? 51.005 55.936 39.168 1.00 63.28 530 GLY D CA 1
ATOM 13895 C C . GLY D 1 525 ? 52.471 56.365 39.170 1.00 61.65 530 GLY D C 1
ATOM 13896 O O . GLY D 1 525 ? 52.944 56.959 40.143 1.00 63.00 530 GLY D O 1
ATOM 13897 N N . ASP D 1 526 ? 53.188 56.066 38.084 1.00 58.12 531 ASP D N 1
ATOM 13898 C CA . ASP D 1 526 ? 54.615 56.394 37.950 1.00 55.67 531 ASP D CA 1
ATOM 13899 C C . ASP D 1 526 ? 54.836 57.923 37.894 1.00 56.32 531 ASP D C 1
ATOM 13900 O O . ASP D 1 526 ? 54.087 58.628 37.225 1.00 55.87 531 ASP D O 1
ATOM 13905 N N . PRO D 1 527 ? 55.853 58.437 38.614 1.00 57.28 532 PRO D N 1
ATOM 13906 C CA . PRO D 1 527 ? 56.219 59.862 38.525 1.00 58.29 532 PRO D CA 1
ATOM 13907 C C . PRO D 1 527 ? 56.664 60.324 37.127 1.00 55.71 532 PRO D C 1
ATOM 13908 O O . PRO D 1 527 ? 56.527 61.503 36.804 1.00 57.25 532 PRO D O 1
ATOM 13912 N N . VAL D 1 528 ? 57.191 59.411 36.313 1.00 53.15 533 VAL D N 1
ATOM 13913 C CA . VAL D 1 528 ? 57.634 59.737 34.950 1.00 50.62 533 VAL D CA 1
ATOM 13914 C C . VAL D 1 528 ? 56.533 59.467 33.913 1.00 49.31 533 VAL D C 1
ATOM 13915 O O . VAL D 1 528 ? 56.045 58.339 33.792 1.00 50.72 533 VAL D O 1
ATOM 13919 N N . ALA D 1 529 ? 56.168 60.502 33.162 1.00 48.55 534 ALA D N 1
ATOM 13920 C CA . ALA D 1 529 ? 55.083 60.444 32.167 1.00 47.38 534 ALA D CA 1
ATOM 13921 C C . ALA D 1 529 ? 55.309 59.418 31.049 1.00 44.98 534 ALA D C 1
ATOM 13922 O O . ALA D 1 529 ? 54.349 58.850 30.521 1.00 45.65 534 ALA D O 1
ATOM 13924 N N . ASN D 1 530 ? 56.572 59.194 30.694 1.00 42.63 535 ASN D N 1
ATOM 13925 C CA . ASN D 1 530 ? 56.934 58.205 29.669 1.00 40.44 535 ASN D CA 1
ATOM 13926 C C . ASN D 1 530 ? 56.550 56.779 30.058 1.00 40.44 535 ASN D C 1
ATOM 13927 O O . ASN D 1 530 ? 56.121 55.990 29.204 1.00 39.66 535 ASN D O 1
ATOM 13932 N N . VAL D 1 531 ? 56.697 56.455 31.346 1.00 41.68 536 VAL D N 1
ATOM 13933 C CA . VAL D 1 531 ? 56.221 55.171 31.871 1.00 41.56 536 VAL D CA 1
ATOM 13934 C C . VAL D 1 531 ? 54.693 55.173 31.837 1.00 42.33 536 VAL D C 1
ATOM 13935 O O . VAL D 1 531 ? 54.083 54.181 31.443 1.00 42.53 536 VAL D O 1
ATOM 13939 N N . ARG D 1 532 ? 54.086 56.297 32.219 1.00 42.99 537 ARG D N 1
ATOM 13940 C CA . ARG D 1 532 ? 52.627 56.370 32.320 1.00 44.01 537 ARG D CA 1
ATOM 13941 C C . ARG D 1 532 ? 51.938 56.185 30.969 1.00 43.50 537 ARG D C 1
ATOM 13942 O O . ARG D 1 532 ? 51.023 55.371 30.861 1.00 44.45 537 ARG D O 1
ATOM 13950 N N . PHE D 1 533 ? 52.386 56.884 29.932 1.00 42.79 538 PHE D N 1
ATOM 13951 C CA . PHE D 1 533 ? 51.729 56.723 28.629 1.00 43.19 538 PHE D CA 1
ATOM 13952 C C . PHE D 1 533 ? 51.988 55.347 28.000 1.00 41.98 538 PHE D C 1
ATOM 13953 O O . PHE D 1 533 ? 51.176 54.853 27.219 1.00 42.25 538 PHE D O 1
ATOM 13961 N N . ASN D 1 534 ? 53.103 54.717 28.357 1.00 41.71 539 ASN D N 1
ATOM 13962 C CA . ASN D 1 534 ? 53.312 53.332 27.951 1.00 41.27 539 ASN D CA 1
ATOM 13963 C C . ASN D 1 534 ? 52.426 52.360 28.693 1.00 42.86 539 ASN D C 1
ATOM 13964 O O . ASN D 1 534 ? 52.126 51.292 28.169 1.00 42.29 539 ASN D O 1
ATOM 13969 N N . VAL D 1 535 ? 51.991 52.732 29.898 1.00 45.19 540 VAL D N 1
ATOM 13970 C CA . VAL D 1 535 ? 50.981 51.943 30.605 1.00 47.34 540 VAL D CA 1
ATOM 13971 C C . VAL D 1 535 ? 49.703 51.922 29.765 1.00 48.14 540 VAL D C 1
ATOM 13972 O O . VAL D 1 535 ? 49.105 50.868 29.566 1.00 49.08 540 VAL D O 1
ATOM 13976 N N . ALA D 1 536 ? 49.327 53.081 29.232 1.00 48.75 541 ALA D N 1
ATOM 13977 C CA . ALA D 1 536 ? 48.172 53.179 28.351 1.00 50.13 541 ALA D CA 1
ATOM 13978 C C . ALA D 1 536 ? 48.369 52.422 27.029 1.00 49.06 541 ALA D C 1
ATOM 13979 O O . ALA D 1 536 ? 47.437 51.782 26.547 1.00 50.74 541 ALA D O 1
ATOM 13981 N N . LYS D 1 537 ? 49.576 52.479 26.459 1.00 47.03 542 LYS D N 1
ATOM 13982 C CA . LYS D 1 537 ? 49.896 51.702 25.248 1.00 45.70 542 LYS D CA 1
ATOM 13983 C C . LYS D 1 537 ? 49.829 50.195 25.467 1.00 44.72 542 LYS D C 1
ATOM 13984 O O . LYS D 1 537 ? 49.367 49.455 24.593 1.00 44.12 542 LYS D O 1
ATOM 13990 N N . SER D 1 538 ? 50.309 49.749 26.628 1.00 43.44 543 SER D N 1
ATOM 13991 C CA . SER D 1 538 ? 50.366 48.337 26.956 1.00 42.73 543 SER D CA 1
ATOM 13992 C C . SER D 1 538 ? 48.962 47.785 27.127 1.00 45.35 543 SER D C 1
ATOM 13993 O O . SER D 1 538 ? 48.658 46.684 26.664 1.00 44.66 543 SER D O 1
ATOM 13996 N N . LEU D 1 539 ? 48.103 48.568 27.783 1.00 47.43 544 LEU D N 1
ATOM 13997 C CA . LEU D 1 539 ? 46.732 48.144 28.026 1.00 49.47 544 LEU D CA 1
ATOM 13998 C C . LEU D 1 539 ? 46.008 47.944 26.699 1.00 49.62 544 LEU D C 1
ATOM 13999 O O . LEU D 1 539 ? 45.321 46.937 26.511 1.00 50.29 544 LEU D O 1
ATOM 14004 N N . GLN D 1 540 ? 46.201 48.878 25.769 1.00 48.82 545 GLN D N 1
ATOM 14005 C CA . GLN D 1 540 ? 45.670 48.713 24.419 1.00 49.28 545 GLN D CA 1
ATOM 14006 C C . GLN D 1 540 ? 46.181 47.408 23.776 1.00 49.21 545 GLN D C 1
ATOM 14007 O O . GLN D 1 540 ? 45.394 46.643 23.196 1.00 50.31 545 GLN D O 1
ATOM 14013 N N . LYS D 1 541 ? 47.483 47.144 23.911 1.00 47.87 546 LYS D N 1
ATOM 14014 C CA . LYS D 1 541 ? 48.100 45.963 23.296 1.00 47.74 546 LYS D CA 1
ATOM 14015 C C . LYS D 1 541 ? 47.652 44.622 23.910 1.00 48.59 546 LYS D C 1
ATOM 14016 O O . LYS D 1 541 ? 47.464 43.630 23.188 1.00 48.25 546 LYS D O 1
ATOM 14022 N N . ILE D 1 542 ? 47.489 44.595 25.233 1.00 48.54 547 ILE D N 1
ATOM 14023 C CA . ILE D 1 542 ? 47.166 43.358 25.944 1.00 49.30 547 ILE D CA 1
ATOM 14024 C C . ILE D 1 542 ? 45.654 43.161 26.127 1.00 52.35 547 ILE D C 1
ATOM 14025 O O . ILE D 1 542 ? 45.198 42.059 26.447 1.00 51.58 547 ILE D O 1
ATOM 14030 N N . GLY D 1 543 ? 44.900 44.243 25.912 1.00 55.05 548 GLY D N 1
ATOM 14031 C CA . GLY D 1 543 ? 43.435 44.257 25.961 1.00 60.10 548 GLY D CA 1
ATOM 14032 C C . GLY D 1 543 ? 42.693 43.086 25.327 1.00 64.17 548 GLY D C 1
ATOM 14033 O O . GLY D 1 543 ? 41.957 42.385 26.026 1.00 66.92 548 GLY D O 1
ATOM 14034 N N . PRO D 1 544 ? 42.877 42.856 24.006 1.00 65.41 549 PRO D N 1
ATOM 14035 C CA . PRO D 1 544 ? 42.205 41.735 23.299 1.00 67.43 549 PRO D CA 1
ATOM 14036 C C . PRO D 1 544 ? 42.332 40.369 23.982 1.00 68.87 549 PRO D C 1
ATOM 14037 O O . PRO D 1 544 ? 41.546 39.454 23.706 1.00 75.07 549 PRO D O 1
ATOM 14041 N N . ILE D 1 545 ? 43.314 40.240 24.866 1.00 67.50 550 ILE D N 1
ATOM 14042 C CA . ILE D 1 545 ? 43.592 38.983 25.553 1.00 68.37 550 ILE D CA 1
ATOM 14043 C C . ILE D 1 545 ? 42.778 38.877 26.852 1.00 68.94 550 ILE D C 1
ATOM 14044 O O . ILE D 1 545 ? 42.559 37.789 27.366 1.00 69.92 550 ILE D O 1
ATOM 14049 N N . LEU D 1 546 ? 42.305 40.014 27.353 1.00 70.99 551 LEU D N 1
ATOM 14050 C CA . LEU D 1 546 ? 41.642 40.085 28.654 1.00 72.48 551 LEU D CA 1
ATOM 14051 C C . LEU D 1 546 ? 40.131 39.970 28.547 1.00 76.30 551 LEU D C 1
ATOM 14052 O O . LEU D 1 546 ? 39.554 40.300 27.510 1.00 77.35 551 LEU D O 1
ATOM 14057 N N . ASP D 1 547 ? 39.505 39.519 29.635 1.00 77.70 552 ASP D N 1
ATOM 14058 C CA . ASP D 1 547 ? 38.055 39.374 29.714 1.00 83.10 552 ASP D CA 1
ATOM 14059 C C . ASP D 1 547 ? 37.332 40.678 30.082 1.00 85.26 552 ASP D C 1
ATOM 14060 O O . ASP D 1 547 ? 37.826 41.472 30.891 1.00 83.33 552 ASP D O 1
ATOM 14065 N N . ASN D 1 548 ? 36.148 40.862 29.493 1.00 88.21 553 ASN D N 1
ATOM 14066 C CA . ASN D 1 548 ? 35.306 42.054 29.685 1.00 89.79 553 ASN D CA 1
ATOM 14067 C C . ASN D 1 548 ? 35.164 42.500 31.135 1.00 88.75 553 ASN D C 1
ATOM 14068 O O . ASN D 1 548 ? 35.211 43.691 31.420 1.00 87.62 553 ASN D O 1
ATOM 14073 N N . SER D 1 549 ? 34.980 41.541 32.042 1.00 88.43 554 SER D N 1
ATOM 14074 C CA . SER D 1 549 ? 34.809 41.851 33.466 1.00 89.28 554 SER D CA 1
ATOM 14075 C C . SER D 1 549 ? 36.013 42.618 34.012 1.00 86.98 554 SER D C 1
ATOM 14076 O O . SER D 1 549 ? 35.860 43.678 34.624 1.00 87.08 554 SER D O 1
ATOM 14079 N N . THR D 1 550 ? 37.204 42.090 33.753 1.00 84.63 555 THR D N 1
ATOM 14080 C CA . THR D 1 550 ? 38.443 42.718 34.198 1.00 82.53 555 THR D CA 1
ATOM 14081 C C . THR D 1 550 ? 38.743 43.993 33.402 1.00 79.52 555 THR D C 1
ATOM 14082 O O . THR D 1 550 ? 39.280 44.953 33.962 1.00 79.83 555 THR D O 1
ATOM 14086 N N . LEU D 1 551 ? 38.366 44.012 32.121 1.00 76.64 556 LEU D N 1
ATOM 14087 C CA . LEU D 1 551 ? 38.468 45.223 31.285 1.00 75.33 556 LEU D CA 1
ATOM 14088 C C . LEU D 1 551 ? 37.574 46.364 31.781 1.00 77.17 556 LEU D C 1
ATOM 14089 O O . LEU D 1 551 ? 37.958 47.548 31.743 1.00 73.57 556 LEU D O 1
ATOM 14094 N N . GLN D 1 552 ? 36.383 45.986 32.240 1.00 78.97 557 GLN D N 1
ATOM 14095 C CA . GLN D 1 552 ? 35.379 46.933 32.687 1.00 81.51 557 GLN D CA 1
ATOM 14096 C C . GLN D 1 552 ? 35.683 47.369 34.108 1.00 82.51 557 GLN D C 1
ATOM 14097 O O . GLN D 1 552 ? 35.545 48.540 34.447 1.00 83.20 557 GLN D O 1
ATOM 14103 N N . SER D 1 553 ? 36.129 46.422 34.925 1.00 83.98 558 SER D N 1
ATOM 14104 C CA . SER D 1 553 ? 36.294 46.645 36.359 1.00 86.49 558 SER D CA 1
ATOM 14105 C C . SER D 1 553 ? 37.641 47.254 36.742 1.00 84.98 558 SER D C 1
ATOM 14106 O O . SER D 1 553 ? 37.741 47.975 37.735 1.00 86.66 558 SER D O 1
ATOM 14109 N N . GLU D 1 554 ? 38.676 46.961 35.963 1.00 81.92 559 GLU D N 1
ATOM 14110 C CA . GLU D 1 554 ? 40.032 47.345 36.353 1.00 80.41 559 GLU D CA 1
ATOM 14111 C C . GLU D 1 554 ? 40.795 48.192 35.328 1.00 76.52 559 GLU D C 1
ATOM 14112 O O . GLU D 1 554 ? 41.653 48.982 35.707 1.00 76.16 559 GLU D O 1
ATOM 14118 N N . VAL D 1 555 ? 40.482 48.025 34.045 1.00 73.56 560 VAL D N 1
ATOM 14119 C CA . VAL D 1 555 ? 41.218 48.691 32.974 1.00 69.51 560 VAL D CA 1
ATOM 14120 C C . VAL D 1 555 ? 40.586 50.053 32.682 1.00 70.35 560 VAL D C 1
ATOM 14121 O O . VAL D 1 555 ? 41.247 51.089 32.800 1.00 68.78 560 VAL D O 1
ATOM 14125 N N . LYS D 1 556 ? 39.301 50.041 32.329 1.00 71.76 561 LYS D N 1
ATOM 14126 C CA . LYS D 1 556 ? 38.536 51.265 32.089 1.00 72.46 561 LYS D CA 1
ATOM 14127 C C . LYS D 1 556 ? 38.802 52.366 33.137 1.00 72.33 561 LYS D C 1
ATOM 14128 O O . LYS D 1 556 ? 39.131 53.489 32.754 1.00 70.65 561 LYS D O 1
ATOM 14134 N N . PRO D 1 557 ? 38.693 52.048 34.452 1.00 74.03 562 PRO D N 1
ATOM 14135 C CA . PRO D 1 557 ? 38.915 53.109 35.450 1.00 75.71 562 PRO D CA 1
ATOM 14136 C C . PRO D 1 557 ? 40.319 53.729 35.412 1.00 73.68 562 PRO D C 1
ATOM 14137 O O . PRO D 1 557 ? 40.447 54.955 35.484 1.00 72.89 562 PRO D O 1
ATOM 14141 N N . ILE D 1 558 ? 41.346 52.886 35.297 1.00 71.55 563 ILE D N 1
ATOM 14142 C CA . ILE D 1 558 ? 42.737 53.338 35.279 1.00 69.29 563 ILE D CA 1
ATOM 14143 C C . ILE D 1 558 ? 43.032 54.208 34.049 1.00 67.35 563 ILE D C 1
ATOM 14144 O O . ILE D 1 558 ? 43.737 55.214 34.162 1.00 66.89 563 ILE D O 1
ATOM 14149 N N . LEU D 1 559 ? 42.480 53.830 32.891 1.00 66.48 564 LEU D N 1
ATOM 14150 C CA . LEU D 1 559 ? 42.647 54.609 31.654 1.00 65.18 564 LEU D CA 1
ATOM 14151 C C . LEU D 1 559 ? 41.992 55.975 31.774 1.00 68.17 564 LEU D C 1
ATOM 14152 O O . LEU D 1 559 ? 42.544 56.985 31.315 1.00 68.02 564 LEU D O 1
ATOM 14157 N N . GLU D 1 560 ? 40.818 55.994 32.403 1.00 71.19 565 GLU D N 1
ATOM 14158 C CA . GLU D 1 560 ? 40.039 57.209 32.558 1.00 74.10 565 GLU D CA 1
ATOM 14159 C C . GLU D 1 560 ? 40.778 58.189 33.462 1.00 73.77 565 GLU D C 1
ATOM 14160 O O . GLU D 1 560 ? 40.788 59.388 33.197 1.00 73.62 565 GLU D O 1
ATOM 14166 N N . LYS D 1 561 ? 41.402 57.672 34.520 1.00 72.80 566 LYS D N 1
ATOM 14167 C CA . LYS D 1 561 ? 42.303 58.463 35.359 1.00 72.78 566 LYS D CA 1
ATOM 14168 C C . LYS D 1 561 ? 43.420 59.087 34.496 1.00 69.88 566 LYS D C 1
ATOM 14169 O O . LYS D 1 561 ? 43.730 60.282 34.605 1.00 69.40 566 LYS D O 1
ATOM 14175 N N . LEU D 1 562 ? 43.999 58.270 33.621 1.00 65.24 567 LEU D N 1
ATOM 14176 C CA . LEU D 1 562 ? 45.112 58.697 32.803 1.00 62.17 567 LEU D CA 1
ATOM 14177 C C . LEU D 1 562 ? 44.705 59.713 31.746 1.00 62.17 567 LEU D C 1
ATOM 14178 O O . LEU D 1 562 ? 45.541 60.502 31.302 1.00 59.45 567 LEU D O 1
ATOM 14183 N N . THR D 1 563 ? 43.436 59.702 31.342 1.00 63.63 568 THR D N 1
ATOM 14184 C CA . THR D 1 563 ? 42.944 60.743 30.428 1.00 64.19 568 THR D CA 1
ATOM 14185 C C . THR D 1 563 ? 42.875 62.108 31.132 1.00 65.17 568 THR D C 1
ATOM 14186 O O . THR D 1 563 ? 42.763 63.138 30.481 1.00 64.53 568 THR D O 1
ATOM 14190 N N . GLN D 1 564 ? 42.948 62.101 32.462 1.00 68.04 569 GLN D N 1
ATOM 14191 C CA . GLN D 1 564 ? 42.895 63.329 33.264 1.00 71.33 569 GLN D CA 1
ATOM 14192 C C . GLN D 1 564 ? 44.298 63.774 33.733 1.00 71.09 569 GLN D C 1
ATOM 14193 O O . GLN D 1 564 ? 44.431 64.624 34.620 1.00 73.62 569 GLN D O 1
ATOM 14199 N N . ASP D 1 565 ? 45.330 63.203 33.109 1.00 68.68 570 ASP D N 1
ATOM 14200 C CA . ASP D 1 565 ? 46.743 63.481 33.400 1.00 68.73 570 ASP D CA 1
ATOM 14201 C C . ASP D 1 565 ? 47.157 64.850 32.856 1.00 69.59 570 ASP D C 1
ATOM 14202 O O . ASP D 1 565 ? 46.573 65.335 31.882 1.00 68.53 570 ASP D O 1
ATOM 14207 N N . GLN D 1 566 ? 48.168 65.460 33.479 1.00 71.39 571 GLN D N 1
ATOM 14208 C CA . GLN D 1 566 ? 48.697 66.762 33.030 1.00 71.80 571 GLN D CA 1
ATOM 14209 C C . GLN D 1 566 ? 49.368 66.614 31.675 1.00 67.19 571 GLN D C 1
ATOM 14210 O O . GLN D 1 566 ? 49.247 67.493 30.821 1.00 66.68 571 GLN D O 1
ATOM 14216 N N . ASP D 1 567 ? 50.059 65.487 31.486 1.00 63.04 572 ASP D N 1
ATOM 14217 C CA . ASP D 1 567 ? 50.881 65.260 30.302 1.00 58.39 572 ASP D CA 1
ATOM 14218 C C . ASP D 1 567 ? 50.055 64.901 29.064 1.00 57.19 572 ASP D C 1
ATOM 14219 O O . ASP D 1 567 ? 49.256 63.971 29.092 1.00 57.70 572 ASP D O 1
ATOM 14224 N N . VAL D 1 568 ? 50.280 65.647 27.981 1.00 56.60 573 VAL D N 1
ATOM 14225 C CA . VAL D 1 568 ? 49.497 65.554 26.734 1.00 55.85 573 VAL D CA 1
ATOM 14226 C C . VAL D 1 568 ? 49.543 64.178 26.040 1.00 54.33 573 VAL D C 1
ATOM 14227 O O . VAL D 1 568 ? 48.588 63.793 25.360 1.00 54.82 573 VAL D O 1
ATOM 14231 N N . ASP D 1 569 ? 50.643 63.449 26.227 1.00 51.73 574 ASP D N 1
ATOM 14232 C CA . ASP D 1 569 ? 50.797 62.098 25.686 1.00 49.99 574 ASP D CA 1
ATOM 14233 C C . ASP D 1 569 ? 50.145 60.993 26.527 1.00 50.90 574 ASP D C 1
ATOM 14234 O O . ASP D 1 569 ? 49.591 60.026 25.976 1.00 48.91 574 ASP D O 1
ATOM 14239 N N . VAL D 1 570 ? 50.238 61.122 27.852 1.00 51.15 575 VAL D N 1
ATOM 14240 C CA . VAL D 1 570 ? 49.549 60.198 28.743 1.00 52.02 575 VAL D CA 1
ATOM 14241 C C . VAL D 1 570 ? 48.073 60.309 28.385 1.00 54.04 575 VAL D C 1
ATOM 14242 O O . VAL D 1 570 ? 47.447 59.306 28.037 1.00 54.24 575 VAL D O 1
ATOM 14246 N N . LYS D 1 571 ? 47.559 61.544 28.421 1.00 56.78 576 LYS D N 1
ATOM 14247 C CA . LYS D 1 571 ? 46.217 61.892 27.933 1.00 57.85 576 LYS D CA 1
ATOM 14248 C C . LYS D 1 571 ? 45.889 61.187 26.620 1.00 55.67 576 LYS D C 1
ATOM 14249 O O . LYS D 1 571 ? 44.953 60.403 26.556 1.00 57.10 576 LYS D O 1
ATOM 14255 N N . TYR D 1 572 ? 46.701 61.427 25.595 1.00 52.78 577 TYR D N 1
ATOM 14256 C CA . TYR D 1 572 ? 46.386 60.999 24.235 1.00 51.02 577 TYR D CA 1
ATOM 14257 C C . TYR D 1 572 ? 46.313 59.483 24.035 1.00 50.10 577 TYR D C 1
ATOM 14258 O O . TYR D 1 572 ? 45.390 58.993 23.386 1.00 49.86 577 TYR D O 1
ATOM 14267 N N . PHE D 1 573 ? 47.294 58.754 24.566 1.00 48.76 578 PHE D N 1
ATOM 14268 C CA . PHE D 1 573 ? 47.337 57.299 24.407 1.00 48.18 578 PHE D CA 1
ATOM 14269 C C . PHE D 1 573 ? 46.354 56.579 25.347 1.00 50.29 578 PHE D C 1
ATOM 14270 O O . PHE D 1 573 ? 46.079 55.389 25.166 1.00 49.55 578 PHE D O 1
ATOM 14278 N N . ALA D 1 574 ? 45.855 57.289 26.359 1.00 51.53 579 ALA D N 1
ATOM 14279 C CA . ALA D 1 574 ? 44.782 56.763 27.197 1.00 54.28 579 ALA D CA 1
ATOM 14280 C C . ALA D 1 574 ? 43.463 56.840 26.436 1.00 56.11 579 ALA D C 1
ATOM 14281 O O . ALA D 1 574 ? 42.743 55.846 26.340 1.00 57.33 579 ALA D O 1
ATOM 14283 N N . GLN D 1 575 ? 43.172 58.007 25.865 1.00 57.62 580 GLN D N 1
ATOM 14284 C CA . GLN D 1 575 ? 42.012 58.178 24.991 1.00 60.37 580 GLN D CA 1
ATOM 14285 C C . GLN D 1 575 ? 42.073 57.142 23.883 1.00 58.68 580 GLN D C 1
ATOM 14286 O O . GLN D 1 575 ? 41.123 56.408 23.666 1.00 60.31 580 GLN D O 1
ATOM 14292 N N . GLU D 1 576 ? 43.210 57.071 23.204 1.00 57.78 581 GLU D N 1
ATOM 14293 C CA . GLU D 1 576 ? 43.427 56.100 22.130 1.00 57.64 581 GLU D CA 1
ATOM 14294 C C . GLU D 1 576 ? 43.047 54.666 22.531 1.00 56.37 581 GLU D C 1
ATOM 14295 O O . GLU D 1 576 ? 42.321 53.980 21.812 1.00 56.00 581 GLU D O 1
ATOM 14301 N N . ALA D 1 577 ? 43.543 54.235 23.685 1.00 54.89 582 ALA D N 1
ATOM 14302 C CA . ALA D 1 577 ? 43.307 52.896 24.185 1.00 55.52 582 ALA D CA 1
ATOM 14303 C C . ALA D 1 577 ? 41.813 52.658 24.487 1.00 58.82 582 ALA D C 1
ATOM 14304 O O . ALA D 1 577 ? 41.269 51.601 24.168 1.00 58.57 582 ALA D O 1
ATOM 14306 N N . LEU D 1 578 ? 41.166 53.663 25.079 1.00 61.21 583 LEU D N 1
ATOM 14307 C CA . LEU D 1 578 ? 39.727 53.637 25.354 1.00 63.77 583 LEU D CA 1
ATOM 14308 C C . LEU D 1 578 ? 38.898 53.403 24.092 1.00 64.57 583 LEU D C 1
ATOM 14309 O O . LEU D 1 578 ? 37.908 52.668 24.125 1.00 65.26 583 LEU D O 1
ATOM 14314 N N . THR D 1 579 ? 39.320 54.022 22.989 1.00 63.44 584 THR D N 1
ATOM 14315 C CA . THR D 1 579 ? 38.636 53.902 21.701 1.00 64.47 584 THR D CA 1
ATOM 14316 C C . THR D 1 579 ? 38.832 52.515 21.093 1.00 63.33 584 THR D C 1
ATOM 14317 O O . THR D 1 579 ? 37.847 51.820 20.823 1.00 64.38 584 THR D O 1
ATOM 14321 N N . VAL D 1 580 ? 40.096 52.118 20.909 1.00 60.86 585 VAL D N 1
ATOM 14322 C CA . VAL D 1 580 ? 40.454 50.843 20.256 1.00 59.41 585 VAL D CA 1
ATOM 14323 C C . VAL D 1 580 ? 39.861 49.631 20.979 1.00 60.58 585 VAL D C 1
ATOM 14324 O O . VAL D 1 580 ? 39.501 48.638 20.345 1.00 60.47 585 VAL D O 1
ATOM 14328 N N . LEU D 1 581 ? 39.759 49.733 22.302 1.00 61.50 586 LEU D N 1
ATOM 14329 C CA . LEU D 1 581 ? 39.189 48.681 23.142 1.00 63.47 586 LEU D CA 1
ATOM 14330 C C . LEU D 1 581 ? 37.660 48.808 23.335 1.00 67.21 586 LEU D C 1
ATOM 14331 O O . LEU D 1 581 ? 37.056 48.030 24.076 1.00 67.73 586 LEU D O 1
ATOM 14336 N N . SER D 1 582 ? 37.051 49.783 22.654 1.00 69.84 587 SER D N 1
ATOM 14337 C CA . SER D 1 582 ? 35.623 50.104 22.779 1.00 73.13 587 SER D CA 1
ATOM 14338 C C . SER D 1 582 ? 35.168 50.215 24.237 1.00 75.57 587 SER D C 1
ATOM 14339 O O . SER D 1 582 ? 34.209 49.563 24.664 1.00 76.11 587 SER D O 1
ATOM 14342 N N . LEU D 1 583 ? 35.873 51.056 24.985 1.00 76.14 588 LEU D N 1
ATOM 14343 C CA . LEU D 1 583 ? 35.592 51.285 26.401 1.00 79.46 588 LEU D CA 1
ATOM 14344 C C . LEU D 1 583 ? 34.952 52.646 26.699 1.00 82.35 588 LEU D C 1
ATOM 14345 O O . LEU D 1 583 ? 34.227 52.780 27.688 1.00 86.10 588 LEU D O 1
ATOM 14350 N N . ALA D 1 584 ? 35.215 53.642 25.849 1.00 82.71 589 ALA D N 1
ATOM 14351 C CA . ALA D 1 584 ? 34.693 55.007 26.040 1.00 85.30 589 ALA D CA 1
ATOM 14352 C C . ALA D 1 584 ? 33.288 55.185 25.459 1.00 89.27 589 ALA D C 1
ATOM 14353 O O . ALA D 1 584 ? 32.303 54.685 26.012 1.00 92.59 589 ALA D O 1
ATOM 14355 N N . GLY E 2 1 ? 31.058 54.450 -28.881 1.00 80.21 120 GLY E N 1
ATOM 14356 C CA . GLY E 2 1 ? 31.569 53.733 -27.680 1.00 78.23 120 GLY E CA 1
ATOM 14357 C C . GLY E 2 1 ? 32.985 54.162 -27.354 1.00 75.11 120 GLY E C 1
ATOM 14358 O O . GLY E 2 1 ? 33.245 55.344 -27.102 1.00 74.01 120 GLY E O 1
ATOM 14359 N N . SER E 2 2 ? 33.903 53.200 -27.377 1.00 73.65 121 SER E N 1
ATOM 14360 C CA . SER E 2 2 ? 35.313 53.452 -27.069 1.00 70.93 121 SER E CA 1
ATOM 14361 C C . SER E 2 2 ? 35.995 54.380 -28.081 1.00 69.93 121 SER E C 1
ATOM 14362 O O . SER E 2 2 ? 36.892 55.139 -27.722 1.00 67.38 121 SER E O 1
ATOM 14365 N N . SER E 2 3 ? 35.569 54.322 -29.339 1.00 71.48 122 SER E N 1
ATOM 14366 C CA . SER E 2 3 ? 36.129 55.209 -30.348 1.00 71.34 122 SER E CA 1
ATOM 14367 C C . SER E 2 3 ? 35.519 56.602 -30.201 1.00 71.21 122 SER E C 1
ATOM 14368 O O . SER E 2 3 ? 36.049 57.582 -30.726 1.00 69.90 122 SER E O 1
ATOM 14371 N N . GLN E 2 4 ? 34.411 56.679 -29.469 1.00 72.72 123 GLN E N 1
ATOM 14372 C CA . GLN E 2 4 ? 33.814 57.963 -29.126 1.00 73.51 123 GLN E CA 1
ATOM 14373 C C . GLN E 2 4 ? 34.456 58.544 -27.862 1.00 70.86 123 GLN E C 1
ATOM 14374 O O . GLN E 2 4 ? 34.955 59.668 -27.895 1.00 70.34 123 GLN E O 1
ATOM 14380 N N . SER E 2 5 ? 34.468 57.778 -26.768 1.00 69.28 124 SER E N 1
ATOM 14381 C CA . SER E 2 5 ? 35.056 58.244 -25.501 1.00 66.48 124 SER E CA 1
ATOM 14382 C C . SER E 2 5 ? 36.579 58.403 -25.582 1.00 64.09 124 SER E C 1
ATOM 14383 O O . SER E 2 5 ? 37.134 59.341 -25.012 1.00 63.16 124 SER E O 1
ATOM 14386 N N . ILE E 2 6 ? 37.250 57.485 -26.279 1.00 63.11 125 ILE E N 1
ATOM 14387 C CA . ILE E 2 6 ? 38.698 57.587 -26.480 1.00 60.84 125 ILE E CA 1
ATOM 14388 C C . ILE E 2 6 ? 39.004 57.960 -27.933 1.00 60.84 125 ILE E C 1
ATOM 14389 O O . ILE E 2 6 ? 39.137 57.089 -28.796 1.00 61.71 125 ILE E O 1
ATOM 14394 N N . PRO E 2 7 ? 39.091 59.271 -28.213 1.00 60.25 126 PRO E N 1
ATOM 14395 C CA . PRO E 2 7 ? 39.348 59.718 -29.577 1.00 60.24 126 PRO E CA 1
ATOM 14396 C C . PRO E 2 7 ? 40.766 59.385 -29.999 1.00 59.35 126 PRO E C 1
ATOM 14397 O O . PRO E 2 7 ? 41.558 58.916 -29.184 1.00 58.21 126 PRO E O 1
ATOM 14401 N N . THR E 2 8 ? 41.062 59.623 -31.275 1.00 59.95 127 THR E N 1
ATOM 14402 C CA . THR E 2 8 ? 42.402 59.491 -31.814 1.00 59.55 127 THR E CA 1
ATOM 14403 C C . THR E 2 8 ? 43.399 60.187 -30.900 1.00 57.86 127 THR E C 1
ATOM 14404 O O . THR E 2 8 ? 43.263 61.364 -30.599 1.00 56.79 127 THR E O 1
ATOM 14408 N N . PHE E 2 9 ? 44.386 59.435 -30.440 1.00 57.93 128 PHE E N 1
ATOM 14409 C CA . PHE E 2 9 ? 45.464 60.017 -29.675 1.00 57.65 128 PHE E CA 1
ATOM 14410 C C . PHE E 2 9 ? 46.800 59.789 -30.382 1.00 59.36 128 PHE E C 1
ATOM 14411 O O . PHE E 2 9 ? 47.817 60.341 -29.976 1.00 59.37 128 PHE E O 1
ATOM 14419 N N . TYR E 2 10 ? 46.811 58.973 -31.432 1.00 61.98 129 TYR E N 1
ATOM 14420 C CA . TYR E 2 10 ? 48.045 58.796 -32.184 1.00 64.28 129 TYR E CA 1
ATOM 14421 C C . TYR E 2 10 ? 47.986 59.417 -33.567 1.00 66.91 129 TYR E C 1
ATOM 14422 O O . TYR E 2 10 ? 47.165 59.046 -34.415 1.00 68.11 129 TYR E O 1
ATOM 14431 N N . PHE E 2 11 ? 48.884 60.365 -33.781 1.00 69.23 130 PHE E N 1
ATOM 14432 C CA . PHE E 2 11 ? 49.008 61.024 -35.060 1.00 72.83 130 PHE E CA 1
ATOM 14433 C C . PHE E 2 11 ? 50.416 60.765 -35.578 1.00 75.68 130 PHE E C 1
ATOM 14434 O O . PHE E 2 11 ? 51.383 61.234 -34.970 1.00 75.78 130 PHE E O 1
ATOM 14442 N N . PRO E 2 12 ? 50.539 59.989 -36.678 1.00 79.01 131 PRO E N 1
ATOM 14443 C CA . PRO E 2 12 ? 51.850 59.748 -37.298 1.00 82.34 131 PRO E CA 1
ATOM 14444 C C . PRO E 2 12 ? 52.501 61.052 -37.760 1.00 83.43 131 PRO E C 1
ATOM 14445 O O . PRO E 2 12 ? 53.694 61.261 -37.531 1.00 84.63 131 PRO E O 1
ATOM 14449 N N . ARG E 2 13 ? 51.702 61.917 -38.385 1.00 84.14 132 ARG E N 1
ATOM 14450 C CA . ARG E 2 13 ? 52.142 63.224 -38.869 1.00 84.56 132 ARG E CA 1
ATOM 14451 C C . ARG E 2 13 ? 52.165 64.307 -37.773 1.00 83.08 132 ARG E C 1
ATOM 14452 O O . ARG E 2 13 ? 52.657 65.418 -38.001 1.00 82.30 132 ARG E O 1
ATOM 14460 N N . GLY E 2 14 ? 51.638 63.984 -36.591 1.00 82.58 133 GLY E N 1
ATOM 14461 C CA . GLY E 2 14 ? 51.563 64.942 -35.480 1.00 81.91 133 GLY E CA 1
ATOM 14462 C C . GLY E 2 14 ? 50.206 65.622 -35.395 1.00 82.46 133 GLY E C 1
ATOM 14463 O O . GLY E 2 14 ? 49.402 65.524 -36.327 1.00 83.12 133 GLY E O 1
ATOM 14464 N N . ARG E 2 15 ? 49.953 66.312 -34.279 1.00 82.65 134 ARG E N 1
ATOM 14465 C CA . ARG E 2 15 ? 48.650 66.947 -34.003 1.00 81.59 134 ARG E CA 1
ATOM 14466 C C . ARG E 2 15 ? 48.409 68.243 -34.786 1.00 82.70 134 ARG E C 1
ATOM 14467 O O . ARG E 2 15 ? 49.229 69.158 -34.725 1.00 81.61 134 ARG E O 1
ATOM 14475 N N . PRO E 2 16 ? 47.258 68.327 -35.490 1.00 85.10 135 PRO E N 1
ATOM 14476 C CA . PRO E 2 16 ? 46.845 69.383 -36.432 1.00 88.53 135 PRO E CA 1
ATOM 14477 C C . PRO E 2 16 ? 47.326 70.825 -36.173 1.00 90.75 135 PRO E C 1
ATOM 14478 O O . PRO E 2 16 ? 47.823 71.468 -37.109 1.00 92.85 135 PRO E O 1
ATOM 14482 N N . GLN E 2 17 ? 47.169 71.328 -34.945 1.00 90.55 136 GLN E N 1
ATOM 14483 C CA . GLN E 2 17 ? 47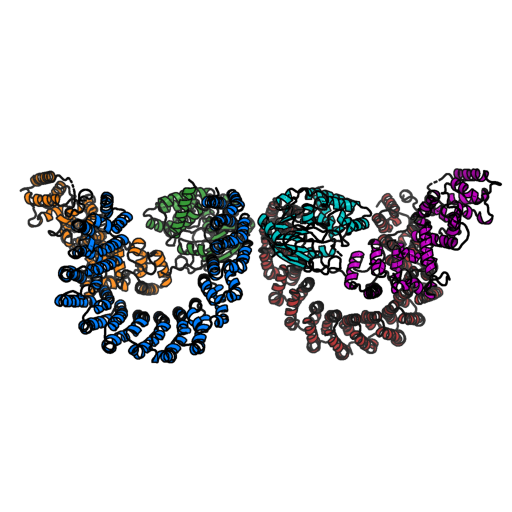.585 72.699 -34.574 1.00 92.05 136 GLN E CA 1
ATOM 14484 C C . GLN E 2 17 ? 47.258 73.759 -35.645 1.00 93.65 136 GLN E C 1
ATOM 14485 O O . GLN E 2 17 ? 47.218 74.963 -35.375 1.00 93.48 136 GLN E O 1
ATOM 14491 N N . VAL E 2 20 ? 46.775 77.132 -39.086 1.00 58.81 139 VAL E N 1
ATOM 14492 C CA . VAL E 2 20 ? 47.504 77.658 -40.243 1.00 59.45 139 VAL E CA 1
ATOM 14493 C C . VAL E 2 20 ? 46.653 77.682 -41.526 1.00 60.67 139 VAL E C 1
ATOM 14494 O O . VAL E 2 20 ? 46.218 76.635 -42.003 1.00 61.26 139 VAL E O 1
ATOM 14498 N N . ASN E 2 21 ? 46.412 78.868 -42.079 1.00 61.21 140 ASN E N 1
ATOM 14499 C CA . ASN E 2 21 ? 45.831 78.959 -43.411 1.00 62.68 140 ASN E CA 1
ATOM 14500 C C . ASN E 2 21 ? 46.946 78.841 -44.467 1.00 63.37 140 ASN E C 1
ATOM 14501 O O . ASN E 2 21 ? 47.731 79.775 -44.684 1.00 63.16 140 ASN E O 1
ATOM 14506 N N . VAL E 2 22 ? 47.003 77.669 -45.100 1.00 34.56 141 VAL E N 1
ATOM 14507 C CA . VAL E 2 22 ? 48.031 77.324 -46.075 1.00 34.11 141 VAL E CA 1
ATOM 14508 C C . VAL E 2 22 ? 48.007 78.310 -47.237 1.00 34.13 141 VAL E C 1
ATOM 14509 O O . VAL E 2 22 ? 49.039 78.916 -47.576 1.00 32.66 141 VAL E O 1
ATOM 14513 N N . ASP E 2 23 ? 46.816 78.495 -47.797 1.00 35.71 142 ASP E N 1
ATOM 14514 C CA . ASP E 2 23 ? 46.619 79.413 -48.900 1.00 36.44 142 ASP E CA 1
ATOM 14515 C C . ASP E 2 23 ? 47.006 80.837 -48.535 1.00 36.19 142 ASP E C 1
ATOM 14516 O O . ASP E 2 23 ? 47.513 81.560 -49.395 1.00 35.53 142 ASP E O 1
ATOM 14521 N N . ALA E 2 24 ? 46.801 81.234 -47.276 1.00 36.66 143 ALA E N 1
ATOM 14522 C CA . ALA E 2 24 ? 47.260 82.560 -46.820 1.00 37.01 143 ALA E CA 1
ATOM 14523 C C . ALA E 2 24 ? 48.782 82.633 -46.860 1.00 36.30 143 ALA E C 1
ATOM 14524 O O . ALA E 2 24 ? 49.350 83.619 -47.333 1.00 36.16 143 ALA E O 1
ATOM 14526 N N . VAL E 2 25 ? 49.436 81.574 -46.385 1.00 36.30 144 VAL E N 1
ATOM 14527 C CA . VAL E 2 25 ? 50.896 81.521 -46.352 1.00 35.39 144 VAL E CA 1
ATOM 14528 C C . VAL E 2 25 ? 51.471 81.535 -47.774 1.00 34.57 144 VAL E C 1
ATOM 14529 O O . VAL E 2 25 ? 52.385 82.309 -48.088 1.00 34.14 144 VAL E O 1
ATOM 14533 N N . ILE E 2 26 ? 50.924 80.702 -48.648 1.00 34.66 145 ILE E N 1
ATOM 14534 C CA . ILE E 2 26 ? 51.520 80.576 -49.963 1.00 34.88 145 ILE E CA 1
ATOM 14535 C C . ILE E 2 26 ? 51.274 81.866 -50.759 1.00 34.15 145 ILE E C 1
ATOM 14536 O O . ILE E 2 26 ? 52.111 82.313 -51.542 1.00 33.74 145 ILE E O 1
ATOM 14541 N N . SER E 2 27 ? 50.132 82.476 -50.491 1.00 34.73 146 SER E N 1
ATOM 14542 C CA . SER E 2 27 ? 49.773 83.785 -51.010 1.00 34.45 146 SER E CA 1
ATOM 14543 C C . SER E 2 27 ? 50.811 84.834 -50.595 1.00 33.72 146 SER E C 1
ATOM 14544 O O . SER E 2 27 ? 51.276 85.608 -51.429 1.00 32.88 146 SER E O 1
ATOM 14547 N N . LYS E 2 28 ? 51.189 84.849 -49.317 1.00 34.27 147 LYS E N 1
ATOM 14548 C CA . LYS E 2 28 ? 52.310 85.680 -48.869 1.00 35.70 147 LYS E CA 1
ATOM 14549 C C . LYS E 2 28 ? 53.631 85.324 -49.569 1.00 34.12 147 LYS E C 1
ATOM 14550 O O . LYS E 2 28 ? 54.356 86.209 -50.022 1.00 33.81 147 LYS E O 1
ATOM 14556 N N . ILE E 2 29 ? 53.925 84.033 -49.694 1.00 33.03 148 ILE E N 1
ATOM 14557 C CA . ILE E 2 29 ? 55.132 83.626 -50.396 1.00 32.62 148 ILE E CA 1
ATOM 14558 C C . ILE E 2 29 ? 55.168 84.193 -51.825 1.00 33.64 148 ILE E C 1
ATOM 14559 O O . ILE E 2 29 ? 56.158 84.828 -52.216 1.00 34.31 148 ILE E O 1
ATOM 14564 N N . GLU E 2 30 ? 54.090 83.987 -52.588 1.00 34.21 149 GLU E N 1
ATOM 14565 C CA . GLU E 2 30 ? 54.021 84.419 -53.992 1.00 34.67 149 GLU E CA 1
ATOM 14566 C C . GLU E 2 30 ? 54.193 85.937 -54.135 1.00 35.65 149 GLU E C 1
ATOM 14567 O O . GLU E 2 30 ? 54.908 86.436 -55.026 1.00 36.09 149 GLU E O 1
ATOM 14573 N N . SER E 2 31 ? 53.534 86.651 -53.234 1.00 36.13 150 SER E N 1
ATOM 14574 C CA . SER E 2 31 ? 53.625 88.102 -53.117 1.00 36.87 150 SER E CA 1
ATOM 14575 C C . SER E 2 31 ? 55.066 88.572 -52.879 1.00 36.32 150 SER E C 1
ATOM 14576 O O . SER E 2 31 ? 55.530 89.506 -53.529 1.00 36.97 150 SER E O 1
ATOM 14579 N N . THR E 2 32 ? 55.764 87.893 -51.966 1.00 34.90 151 THR E N 1
ATOM 14580 C CA . THR E 2 32 ? 57.174 88.138 -51.673 1.00 34.15 151 THR E CA 1
ATOM 14581 C C . THR E 2 32 ? 58.122 87.835 -52.850 1.00 33.81 151 THR E C 1
ATOM 14582 O O . THR E 2 32 ? 59.019 88.628 -53.147 1.00 34.01 151 THR E O 1
ATOM 14586 N N . PHE E 2 33 ? 57.934 86.680 -53.493 1.00 32.20 152 PHE E N 1
ATOM 14587 C CA . PHE E 2 33 ? 58.720 86.302 -54.665 1.00 31.84 152 PHE E CA 1
ATOM 14588 C C . PHE E 2 33 ? 58.489 87.244 -55.839 1.00 33.32 152 PHE E C 1
ATOM 14589 O O . PHE E 2 33 ? 59.348 87.350 -56.708 1.00 34.13 152 PHE E O 1
ATOM 14597 N N . ALA E 2 34 ? 57.341 87.931 -55.851 1.00 33.59 153 ALA E N 1
ATOM 14598 C CA . ALA E 2 34 ? 57.054 88.935 -56.882 1.00 35.60 153 ALA E CA 1
ATOM 14599 C C . ALA E 2 34 ? 57.962 90.161 -56.793 1.00 37.26 153 ALA E C 1
ATOM 14600 O O . ALA E 2 34 ? 58.032 90.935 -57.737 1.00 38.80 153 ALA E O 1
ATOM 14602 N N . ARG E 2 35 ? 58.651 90.335 -55.667 1.00 38.24 154 ARG E N 1
ATOM 14603 C CA . ARG E 2 35 ? 59.605 91.429 -55.515 1.00 40.06 154 ARG E CA 1
ATOM 14604 C C . ARG E 2 35 ? 60.937 91.105 -56.187 1.00 40.70 154 ARG E C 1
ATOM 14605 O O . ARG E 2 35 ? 61.763 91.994 -56.373 1.00 42.28 154 ARG E O 1
ATOM 14613 N N . PHE E 2 36 ? 61.156 89.837 -56.534 1.00 39.02 155 PHE E N 1
ATOM 14614 C CA . PHE E 2 36 ? 62.468 89.417 -57.011 1.00 39.09 155 PHE E CA 1
ATOM 14615 C C . PHE E 2 36 ? 62.481 89.345 -58.527 1.00 40.89 155 PHE E C 1
ATOM 14616 O O . PHE E 2 36 ? 61.459 89.037 -59.130 1.00 40.71 155 PHE E O 1
ATOM 14624 N N . PRO E 2 37 ? 63.647 89.621 -59.147 1.00 43.48 156 PRO E N 1
ATOM 14625 C CA . PRO E 2 37 ? 63.774 89.443 -60.595 1.00 44.52 156 PRO E CA 1
ATOM 14626 C C . PRO E 2 37 ? 63.465 88.010 -61.041 1.00 44.29 156 PRO E C 1
ATOM 14627 O O . PRO E 2 37 ? 64.001 87.048 -60.479 1.00 43.66 156 PRO E O 1
ATOM 14631 N N . HIS E 2 38 ? 62.593 87.887 -62.041 1.00 45.72 157 HIS E N 1
ATOM 14632 C CA . HIS E 2 38 ? 62.194 86.596 -62.622 1.00 46.43 157 HIS E CA 1
ATOM 14633 C C . HIS E 2 38 ? 61.479 85.718 -61.593 1.00 43.72 157 HIS E C 1
ATOM 14634 O O . HIS E 2 38 ? 61.299 84.518 -61.807 1.00 42.20 157 HIS E O 1
ATOM 14641 N N . GLU E 2 39 ? 61.075 86.336 -60.483 1.00 42.00 158 GLU E N 1
ATOM 14642 C CA . GLU E 2 39 ? 60.475 85.634 -59.346 1.00 41.91 158 GLU E CA 1
ATOM 14643 C C . GLU E 2 39 ? 61.293 84.418 -58.903 1.00 39.99 158 GLU E C 1
ATOM 14644 O O . GLU E 2 39 ? 60.746 83.340 -58.668 1.00 39.46 158 GLU E O 1
ATOM 14650 N N . ARG E 2 40 ? 62.609 84.616 -58.820 1.00 39.81 159 ARG E N 1
ATOM 14651 C CA . ARG E 2 40 ? 63.568 83.626 -58.327 1.00 38.89 159 ARG E CA 1
ATOM 14652 C C . ARG E 2 40 ? 64.275 84.243 -57.130 1.00 37.37 159 ARG E C 1
ATOM 14653 O O . ARG E 2 40 ? 64.776 85.368 -57.227 1.00 39.15 159 ARG E O 1
ATOM 14661 N N . ALA E 2 41 ? 64.317 83.518 -56.018 1.00 34.46 160 ALA E N 1
ATOM 14662 C CA . ALA E 2 41 ? 65.094 83.936 -54.838 1.00 34.24 160 ALA E CA 1
ATOM 14663 C C . ALA E 2 41 ? 66.548 83.452 -54.866 1.00 34.47 160 ALA E C 1
ATOM 14664 O O . ALA E 2 41 ? 66.822 82.281 -55.132 1.00 33.66 160 ALA E O 1
ATOM 14666 N N . THR E 2 42 ? 67.472 84.363 -54.584 1.00 35.36 161 THR E N 1
ATOM 14667 C CA . THR E 2 42 ? 68.825 83.979 -54.247 1.00 36.31 161 THR E CA 1
ATOM 14668 C C . THR E 2 42 ? 68.894 83.886 -52.735 1.00 35.82 161 THR E C 1
ATOM 14669 O O . THR E 2 42 ? 67.918 84.173 -52.043 1.00 34.10 161 THR E O 1
ATOM 14673 N N . MET E 2 43 ? 70.060 83.503 -52.222 1.00 37.93 162 MET E N 1
ATOM 14674 C CA . MET E 2 43 ? 70.257 83.346 -50.782 1.00 38.10 162 MET E CA 1
ATOM 14675 C C . MET E 2 43 ? 70.024 84.673 -50.063 1.00 39.26 162 MET E C 1
ATOM 14676 O O . MET E 2 43 ? 69.476 84.687 -48.964 1.00 38.70 162 MET E O 1
ATOM 14681 N N . ASP E 2 44 ? 70.393 85.786 -50.711 1.00 41.73 163 ASP E N 1
ATOM 14682 C CA . ASP E 2 44 ? 70.248 87.118 -50.116 1.00 43.95 163 ASP E CA 1
ATOM 14683 C C . ASP E 2 44 ? 68.796 87.544 -49.945 1.00 42.83 163 ASP E C 1
ATOM 14684 O O . ASP E 2 44 ? 68.519 88.469 -49.192 1.00 43.39 163 ASP E O 1
ATOM 14689 N N . ASP E 2 45 ? 67.886 86.859 -50.636 1.00 41.51 164 ASP E N 1
ATOM 14690 C CA . ASP E 2 45 ? 66.444 87.121 -50.543 1.00 40.67 164 ASP E CA 1
ATOM 14691 C C . ASP E 2 45 ? 65.745 86.248 -49.514 1.00 38.04 164 ASP E C 1
ATOM 14692 O O . ASP E 2 45 ? 64.595 86.501 -49.182 1.00 37.70 164 ASP E O 1
ATOM 14697 N N . MET E 2 46 ? 66.423 85.212 -49.032 1.00 36.38 165 MET E N 1
ATOM 14698 C CA . MET E 2 46 ? 65.751 84.164 -48.259 1.00 34.56 165 MET E CA 1
ATOM 14699 C C . MET E 2 46 ? 65.301 84.584 -46.863 1.00 34.31 165 MET E C 1
ATOM 14700 O O . MET E 2 46 ? 64.346 84.026 -46.318 1.00 32.93 165 MET E O 1
ATOM 14705 N N . GLY E 2 47 ? 65.972 85.586 -46.298 1.00 35.43 166 GLY E N 1
ATOM 14706 C CA . GLY E 2 47 ? 65.502 86.227 -45.071 1.00 36.77 166 GLY E CA 1
ATOM 14707 C C . GLY E 2 47 ? 64.079 86.748 -45.229 1.00 36.83 166 GLY E C 1
ATOM 14708 O O . GLY E 2 47 ? 63.216 86.482 -44.394 1.00 36.38 166 GLY E O 1
ATOM 14709 N N . LEU E 2 48 ? 63.822 87.467 -46.313 1.00 37.10 167 LEU E N 1
ATOM 14710 C CA . LEU E 2 48 ? 62.451 87.871 -46.624 1.00 38.67 167 LEU E CA 1
ATOM 14711 C C . LEU E 2 48 ? 61.493 86.684 -46.792 1.00 37.47 167 LEU E C 1
ATOM 14712 O O . LEU E 2 48 ? 60.333 86.754 -46.370 1.00 38.75 167 LEU E O 1
ATOM 14717 N N . VAL E 2 49 ? 61.968 85.614 -47.422 1.00 34.97 168 VAL E N 1
ATOM 14718 C CA . VAL E 2 49 ? 61.128 84.437 -47.662 1.00 33.34 168 VAL E CA 1
ATOM 14719 C C . VAL E 2 49 ? 60.800 83.699 -46.346 1.00 33.15 168 VAL E C 1
ATOM 14720 O O . VAL E 2 49 ? 59.657 83.247 -46.137 1.00 32.36 168 VAL E O 1
ATOM 14724 N N . ALA E 2 50 ? 61.804 83.587 -45.472 1.00 32.88 169 ALA E N 1
ATOM 14725 C CA . ALA E 2 50 ? 61.614 83.015 -44.143 1.00 33.51 169 ALA E CA 1
ATOM 14726 C C . ALA E 2 50 ? 60.494 83.723 -43.377 1.00 35.03 169 ALA E C 1
ATOM 14727 O O . ALA E 2 50 ? 59.613 83.072 -42.815 1.00 36.96 169 ALA E O 1
ATOM 14729 N N . LYS E 2 51 ? 60.511 85.049 -43.370 1.00 36.51 170 LYS E N 1
ATOM 14730 C CA . LYS E 2 51 ? 59.431 85.815 -42.741 1.00 39.00 170 LYS E CA 1
ATOM 14731 C C . LYS E 2 51 ? 58.064 85.539 -43.355 1.00 38.14 170 LYS E C 1
ATOM 14732 O O . LYS E 2 51 ? 57.099 85.335 -42.619 1.00 39.75 170 LYS E O 1
ATOM 14738 N N . ALA E 2 52 ? 57.989 85.480 -44.685 1.00 35.87 171 ALA E N 1
ATOM 14739 C CA . ALA E 2 52 ? 56.735 85.179 -45.359 1.00 35.26 171 ALA E CA 1
ATOM 14740 C C . ALA E 2 52 ? 56.161 83.832 -44.938 1.00 35.59 171 ALA E C 1
ATOM 14741 O O . ALA E 2 52 ? 54.946 83.658 -44.892 1.00 35.93 171 ALA E O 1
ATOM 14743 N N . CYS E 2 53 ? 57.043 82.880 -44.639 1.00 35.48 172 CYS E N 1
ATOM 14744 C CA . CYS E 2 53 ? 56.632 81.562 -44.192 1.00 35.17 172 CYS E CA 1
ATOM 14745 C C . CYS E 2 53 ? 56.283 81.556 -42.696 1.00 35.81 172 CYS E C 1
ATOM 14746 O O . CYS E 2 53 ? 55.837 80.535 -42.169 1.00 35.79 172 CYS E O 1
ATOM 14749 N N . GLY E 2 54 ? 56.505 82.675 -42.010 1.00 35.79 173 GLY E N 1
ATOM 14750 C CA . GLY E 2 54 ? 56.361 82.708 -40.548 1.00 37.24 173 GLY E CA 1
ATOM 14751 C C . GLY E 2 54 ? 57.439 81.971 -39.744 1.00 37.18 173 GLY E C 1
ATOM 14752 O O . GLY E 2 54 ? 57.230 81.655 -38.564 1.00 38.49 173 GLY E O 1
ATOM 14753 N N . CYS E 2 55 ? 58.594 81.715 -40.362 1.00 35.12 174 CYS E N 1
ATOM 14754 C CA . CYS E 2 55 ? 59.722 81.082 -39.677 1.00 35.02 174 CYS E CA 1
ATOM 14755 C C . CYS E 2 55 ? 60.671 82.116 -39.097 1.00 35.91 174 CYS E C 1
ATOM 14756 O O . CYS E 2 55 ? 60.713 83.238 -39.586 1.00 36.90 174 CYS E O 1
ATOM 14759 N N . PRO E 2 56 ? 61.456 81.739 -38.064 1.00 36.22 175 PRO E N 1
ATOM 14760 C CA . PRO E 2 56 ? 62.537 82.620 -37.621 1.00 35.84 175 PRO E CA 1
ATOM 14761 C C . PRO E 2 56 ? 63.532 82.859 -38.763 1.00 34.75 175 PRO E C 1
ATOM 14762 O O . PRO E 2 56 ? 63.692 81.996 -39.633 1.00 33.54 175 PRO E O 1
ATOM 14766 N N . LEU E 2 57 ? 64.187 84.018 -38.748 1.00 34.99 176 LEU E N 1
ATOM 14767 C CA . LEU E 2 57 ? 65.150 84.421 -39.764 1.00 34.63 176 LEU E CA 1
ATOM 14768 C C . LEU E 2 57 ? 66.115 83.307 -40.168 1.00 34.45 176 LEU E C 1
ATOM 14769 O O . LEU E 2 57 ? 66.297 83.049 -41.362 1.00 33.92 176 LEU E O 1
ATOM 14774 N N . TYR E 2 58 ? 66.710 82.633 -39.182 1.00 34.07 177 TYR E N 1
ATOM 14775 C CA . TYR E 2 58 ? 67.744 81.650 -39.461 1.00 33.66 177 TYR E CA 1
ATOM 14776 C C . TYR E 2 58 ? 67.264 80.269 -39.939 1.00 32.19 177 TYR E C 1
ATOM 14777 O O . TYR E 2 58 ? 68.059 79.343 -40.055 1.00 31.87 177 TYR E O 1
ATOM 14786 N N . TRP E 2 59 ? 65.976 80.134 -40.231 1.00 31.24 178 TRP E N 1
ATOM 14787 C CA . TRP E 2 59 ? 65.508 78.997 -41.020 1.00 30.03 178 TRP E CA 1
ATOM 14788 C C . TRP E 2 59 ? 65.793 79.236 -42.504 1.00 29.43 178 TRP E C 1
ATOM 14789 O O . TRP E 2 59 ? 65.611 78.328 -43.319 1.00 29.66 178 TRP E O 1
ATOM 14800 N N . LYS E 2 60 ? 66.224 80.450 -42.862 1.00 29.37 179 LYS E N 1
ATOM 14801 C CA . LYS E 2 60 ? 66.443 80.813 -44.287 1.00 28.93 179 LYS E CA 1
ATOM 14802 C C . LYS E 2 60 ? 67.372 79.835 -45.041 1.00 28.51 179 LYS E C 1
ATOM 14803 O O . LYS E 2 60 ? 67.075 79.450 -46.182 1.00 27.77 179 LYS E O 1
ATOM 14809 N N . GLY E 2 61 ? 68.471 79.439 -44.395 1.00 28.57 180 GLY E N 1
ATOM 14810 C CA . GLY E 2 61 ? 69.388 78.437 -44.945 1.00 28.69 180 GLY E CA 1
ATOM 14811 C C . GLY E 2 61 ? 68.705 77.102 -45.240 1.00 28.29 180 GLY E C 1
ATOM 14812 O O . GLY E 2 61 ? 68.698 76.639 -46.376 1.00 27.99 180 GLY E O 1
ATOM 14813 N N . PRO E 2 62 ? 68.117 76.471 -44.212 1.00 28.48 181 PRO E N 1
ATOM 14814 C CA . PRO E 2 62 ? 67.369 75.228 -44.421 1.00 28.35 181 PRO E CA 1
ATOM 14815 C C . PRO E 2 62 ? 66.209 75.330 -45.426 1.00 28.57 181 PRO E C 1
ATOM 14816 O O . PRO E 2 62 ? 65.922 74.354 -46.123 1.00 29.78 181 PRO E O 1
ATOM 14820 N N . LEU E 2 63 ? 65.542 76.480 -45.498 1.00 28.38 182 LEU E N 1
ATOM 14821 C CA . LEU E 2 63 ? 64.433 76.653 -46.440 1.00 27.97 182 LEU E CA 1
ATOM 14822 C C . LEU E 2 63 ? 64.919 76.666 -47.889 1.00 27.86 182 LEU E C 1
ATOM 14823 O O . LEU E 2 63 ? 64.312 76.058 -48.764 1.00 28.27 182 LEU E O 1
ATOM 14828 N N . PHE E 2 64 ? 66.030 77.351 -48.119 1.00 27.90 183 PHE E N 1
ATOM 14829 C CA . PHE E 2 64 ? 66.652 77.462 -49.428 1.00 28.73 183 PHE E CA 1
ATOM 14830 C C . PHE E 2 64 ? 67.229 76.112 -49.892 1.00 29.53 183 PHE E C 1
ATOM 14831 O O . PHE E 2 64 ? 67.108 75.719 -51.060 1.00 28.89 183 PHE E O 1
ATOM 14839 N N . TYR E 2 65 ? 67.868 75.425 -48.954 1.00 30.77 184 TYR E N 1
ATOM 14840 C CA . TYR E 2 65 ? 68.453 74.106 -49.174 1.00 32.65 184 TYR E CA 1
ATOM 14841 C C . TYR E 2 65 ? 67.376 73.064 -49.474 1.00 33.06 184 TYR E C 1
ATOM 14842 O O . TYR E 2 65 ? 67.486 72.347 -50.465 1.00 34.51 184 TYR E O 1
ATOM 14851 N N . GLY E 2 66 ? 66.334 73.007 -48.640 1.00 32.71 185 GLY E N 1
ATOM 14852 C CA . GLY E 2 66 ? 65.251 72.040 -48.812 1.00 32.47 185 GLY E CA 1
ATOM 14853 C C . GLY E 2 66 ? 64.586 72.154 -50.173 1.00 33.78 185 GLY E C 1
ATOM 14854 O O . GLY E 2 66 ? 64.198 71.145 -50.766 1.00 34.22 185 GLY E O 1
ATOM 14855 N N . ALA E 2 67 ? 64.466 73.393 -50.662 1.00 33.35 186 ALA E N 1
ATOM 14856 C CA . ALA E 2 67 ? 63.897 73.709 -51.969 1.00 31.91 186 ALA E CA 1
ATOM 14857 C C . ALA E 2 67 ? 64.898 73.528 -53.108 1.00 32.59 186 ALA E C 1
ATOM 14858 O O . ALA E 2 67 ? 64.593 73.869 -54.250 1.00 33.42 186 ALA E O 1
ATOM 14860 N N . GLY E 2 68 ? 66.094 73.029 -52.804 1.00 32.30 187 GLY E N 1
ATOM 14861 C CA . GLY E 2 68 ? 67.092 72.763 -53.836 1.00 32.89 187 GLY E CA 1
ATOM 14862 C C . GLY E 2 68 ? 67.817 73.980 -54.408 1.00 33.37 187 GLY E C 1
ATOM 14863 O O . GLY E 2 68 ? 68.488 73.870 -55.434 1.00 33.72 187 GLY E O 1
ATOM 14864 N N . GLY E 2 69 ? 67.708 75.128 -53.731 1.00 32.87 188 GLY E N 1
ATOM 14865 C CA . GLY E 2 69 ? 68.339 76.385 -54.163 1.00 33.76 188 GLY E CA 1
ATOM 14866 C C . GLY E 2 69 ? 69.852 76.415 -54.326 1.00 35.98 188 GLY E C 1
ATOM 14867 O O . GLY E 2 69 ? 70.376 77.217 -55.091 1.00 37.79 188 GLY E O 1
ATOM 14868 N N . GLU E 2 70 ? 70.562 75.558 -53.604 1.00 37.07 189 GLU E N 1
ATOM 14869 C CA . GLU E 2 70 ? 72.016 75.507 -53.675 1.00 40.38 189 GLU E CA 1
ATOM 14870 C C . GLU E 2 70 ? 72.494 74.926 -55.001 1.00 42.63 189 GLU E C 1
ATOM 14871 O O . GLU E 2 70 ? 73.533 75.339 -55.513 1.00 44.05 189 GLU E O 1
ATOM 14877 N N . ARG E 2 71 ? 71.725 73.986 -55.559 1.00 43.62 190 ARG E N 1
ATOM 14878 C CA . ARG E 2 71 ? 72.034 73.367 -56.859 1.00 46.02 190 ARG E CA 1
ATOM 14879 C C . ARG E 2 71 ? 72.257 74.407 -57.965 1.00 47.21 190 ARG E C 1
ATOM 14880 O O . ARG E 2 71 ? 73.237 74.340 -58.703 1.00 47.73 190 ARG E O 1
ATOM 14888 N N . THR E 2 72 ? 71.353 75.377 -58.041 1.00 46.72 191 THR E N 1
ATOM 14889 C CA . THR E 2 72 ? 71.368 76.387 -59.097 1.00 48.49 191 THR E CA 1
ATOM 14890 C C . THR E 2 72 ? 71.948 77.721 -58.666 1.00 47.33 191 THR E C 1
ATOM 14891 O O . THR E 2 72 ? 72.458 78.466 -59.496 1.00 50.66 191 THR E O 1
ATOM 14895 N N . GLY E 2 73 ? 71.845 78.031 -57.379 1.00 43.40 192 GLY E N 1
ATOM 14896 C CA . GLY E 2 73 ? 72.119 79.378 -56.908 1.00 41.20 192 GLY E CA 1
ATOM 14897 C C . GLY E 2 73 ? 70.844 80.178 -56.695 1.00 39.84 192 GLY E C 1
ATOM 14898 O O . GLY E 2 73 ? 70.877 81.241 -56.070 1.00 39.89 192 GLY E O 1
ATOM 14899 N N . SER E 2 74 ? 69.719 79.686 -57.221 1.00 38.16 193 SER E N 1
ATOM 14900 C CA . SER E 2 74 ? 68.417 80.311 -56.978 1.00 36.50 193 SER E CA 1
ATOM 14901 C C . SER E 2 74 ? 67.240 79.339 -57.104 1.00 35.56 193 SER E C 1
ATOM 14902 O O . SER E 2 74 ? 67.380 78.261 -57.681 1.00 36.24 193 SER E O 1
ATOM 14905 N N . VAL E 2 75 ? 66.089 79.728 -56.550 1.00 34.47 194 VAL E N 1
ATOM 14906 C CA . VAL E 2 75 ? 64.878 78.899 -56.567 1.00 33.00 194 VAL E CA 1
ATOM 14907 C C . VAL E 2 75 ? 63.649 79.687 -57.023 1.00 32.06 194 VAL E C 1
ATOM 14908 O O . VAL E 2 75 ? 63.444 80.824 -56.603 1.00 32.04 194 VAL E O 1
ATOM 14912 N N . SER E 2 76 ? 62.834 79.067 -57.875 1.00 31.39 195 SER E N 1
ATOM 14913 C CA . SER E 2 76 ? 61.631 79.694 -58.425 1.00 31.17 195 SER E CA 1
ATOM 14914 C C . SER E 2 76 ? 60.491 79.706 -57.400 1.00 30.10 195 SER E C 1
ATOM 14915 O O . SER E 2 76 ? 60.498 78.882 -56.477 1.00 28.89 195 SER E O 1
ATOM 14918 N N . VAL E 2 77 ? 59.524 80.622 -57.555 1.00 30.18 196 VAL E N 1
ATOM 14919 C CA . VAL E 2 77 ? 58.295 80.585 -56.726 1.00 30.94 196 VAL E CA 1
ATOM 14920 C C . VAL E 2 77 ? 57.653 79.219 -56.760 1.00 31.89 196 VAL E C 1
ATOM 14921 O O . VAL E 2 77 ? 57.310 78.671 -55.716 1.00 31.74 196 VAL E O 1
ATOM 14925 N N . HIS E 2 78 ? 57.440 78.711 -57.972 1.00 33.90 197 HIS E N 1
ATOM 14926 C CA . HIS E 2 78 ? 56.753 77.440 -58.163 1.00 37.73 197 HIS E CA 1
ATOM 14927 C C . HIS E 2 78 ? 57.381 76.326 -57.313 1.00 37.90 197 HIS E C 1
ATOM 14928 O O . HIS E 2 78 ? 56.685 75.677 -56.535 1.00 40.10 197 HIS E O 1
ATOM 14935 N N . LYS E 2 79 ? 58.690 76.130 -57.443 1.00 36.28 198 LYS E N 1
ATOM 14936 C CA . LYS E 2 79 ? 59.381 75.086 -56.715 1.00 36.08 198 LYS E CA 1
ATOM 14937 C C . LYS E 2 79 ? 59.372 75.328 -55.199 1.00 34.03 198 LYS E C 1
ATOM 14938 O O . LYS E 2 79 ? 59.225 74.388 -54.410 1.00 32.95 198 LYS E O 1
ATOM 14944 N N . PHE E 2 80 ? 59.525 76.584 -54.790 1.00 32.11 199 PHE E N 1
ATOM 14945 C CA . PHE E 2 80 ? 59.514 76.874 -53.364 1.00 30.53 199 PHE E CA 1
ATOM 14946 C C . PHE E 2 80 ? 58.125 76.641 -52.747 1.00 30.04 199 PHE E C 1
ATOM 14947 O O . PHE E 2 80 ? 58.004 76.001 -51.694 1.00 30.09 199 PHE E O 1
ATOM 14955 N N . VAL E 2 81 ? 57.095 77.160 -53.407 1.00 29.34 200 VAL E N 1
ATOM 14956 C CA . VAL E 2 81 ? 55.710 76.951 -52.984 1.00 29.53 200 VAL E CA 1
ATOM 14957 C C . VAL E 2 81 ? 55.376 75.464 -52.891 1.00 30.11 200 VAL E C 1
ATOM 14958 O O . VAL E 2 81 ? 54.858 75.025 -51.865 1.00 30.77 200 VAL E O 1
ATOM 14962 N N . ALA E 2 82 ? 55.705 74.688 -53.929 1.00 30.39 201 ALA E N 1
ATOM 14963 C CA . ALA E 2 82 ? 55.422 73.243 -53.917 1.00 31.54 201 ALA E CA 1
ATOM 14964 C C . ALA E 2 82 ? 56.084 72.547 -52.723 1.00 32.03 201 ALA E C 1
ATOM 14965 O O . ALA E 2 82 ? 55.464 71.728 -52.063 1.00 33.78 201 ALA E O 1
ATOM 14967 N N . MET E 2 83 ? 57.330 72.900 -52.434 1.00 31.78 202 MET E N 1
ATOM 14968 C CA . MET E 2 83 ? 58.060 72.342 -51.298 1.00 32.59 202 MET E CA 1
ATOM 14969 C C . MET E 2 83 ? 57.388 72.690 -49.963 1.00 32.80 202 MET E C 1
ATOM 14970 O O . MET E 2 83 ? 57.115 71.809 -49.146 1.00 33.77 202 MET E O 1
ATOM 14975 N N . TRP E 2 84 ? 57.106 73.972 -49.747 1.00 31.62 203 TRP E N 1
ATOM 14976 C CA . TRP E 2 84 ? 56.616 74.425 -48.453 1.00 32.09 203 TRP E CA 1
ATOM 14977 C C . TRP E 2 84 ? 55.171 74.018 -48.210 1.00 33.88 203 TRP E C 1
ATOM 14978 O O . TRP E 2 84 ? 54.790 73.711 -47.077 1.00 33.45 203 TRP E O 1
ATOM 14989 N N . ARG E 2 85 ? 54.377 74.013 -49.280 1.00 35.71 204 ARG E N 1
ATOM 14990 C CA . ARG E 2 85 ? 53.033 73.446 -49.233 1.00 38.46 204 ARG E CA 1
ATOM 14991 C C . ARG E 2 85 ? 53.100 71.997 -48.749 1.00 38.77 204 ARG E C 1
ATOM 14992 O O . ARG E 2 85 ? 52.388 71.623 -47.825 1.00 39.53 204 ARG E O 1
ATOM 15000 N N . LYS E 2 86 ? 53.967 71.201 -49.369 1.00 38.62 205 LYS E N 1
ATOM 15001 C CA . LYS E 2 86 ? 54.143 69.798 -49.015 1.00 40.83 205 LYS E CA 1
ATOM 15002 C C . LYS E 2 86 ? 54.500 69.644 -47.521 1.00 41.11 205 LYS E C 1
ATOM 15003 O O . LYS E 2 86 ? 53.956 68.794 -46.816 1.00 42.93 205 LYS E O 1
ATOM 15009 N N . ILE E 2 87 ? 55.388 70.500 -47.035 1.00 39.89 206 ILE E N 1
ATOM 15010 C CA . ILE E 2 87 ? 55.773 70.484 -45.638 1.00 39.95 206 ILE E CA 1
ATOM 15011 C C . ILE E 2 87 ? 54.625 70.897 -44.707 1.00 40.46 206 ILE E C 1
ATOM 15012 O O . ILE E 2 87 ? 54.464 70.313 -43.633 1.00 40.46 206 ILE E O 1
ATOM 15017 N N . LEU E 2 88 ? 53.815 71.871 -45.120 1.00 40.25 207 LEU E N 1
ATOM 15018 C CA . LEU E 2 88 ? 52.694 72.306 -44.282 1.00 42.28 207 LEU E CA 1
ATOM 15019 C C . LEU E 2 88 ? 51.592 71.263 -44.113 1.00 46.09 207 LEU E C 1
ATOM 15020 O O . LEU E 2 88 ? 50.970 71.181 -43.048 1.00 47.77 207 LEU E O 1
ATOM 15025 N N . GLN E 2 89 ? 51.363 70.436 -45.125 1.00 48.45 208 GLN E N 1
ATOM 15026 C CA . GLN E 2 89 ? 50.312 69.440 -44.981 1.00 53.33 208 GLN E CA 1
ATOM 15027 C C . GLN E 2 89 ? 50.771 68.214 -44.220 1.00 54.43 208 GLN E C 1
ATOM 15028 O O . GLN E 2 89 ? 49.950 67.393 -43.818 1.00 57.74 208 GLN E O 1
ATOM 15034 N N . ASN E 2 90 ? 52.074 68.118 -43.973 1.00 52.99 209 ASN E N 1
ATOM 15035 C CA . ASN E 2 90 ? 52.641 66.942 -43.326 1.00 52.16 209 ASN E CA 1
ATOM 15036 C C . ASN E 2 90 ? 53.321 67.188 -41.989 1.00 50.20 209 ASN E C 1
ATOM 15037 O O . ASN E 2 90 ? 53.591 66.249 -41.249 1.00 50.68 209 ASN E O 1
ATOM 15042 N N . CYS E 2 91 ? 53.611 68.445 -41.679 1.00 47.67 210 CYS E N 1
ATOM 15043 C CA . CYS E 2 91 ? 54.307 68.772 -40.438 1.00 46.44 210 CYS E CA 1
ATOM 15044 C C . CYS E 2 91 ? 53.590 69.906 -39.712 1.00 47.20 210 CYS E C 1
ATOM 15045 O O . CYS E 2 91 ? 53.362 70.973 -40.272 1.00 45.98 210 CYS E O 1
ATOM 15048 N N . HIS E 2 92 ? 53.259 69.673 -38.450 1.00 49.82 211 HIS E N 1
ATOM 15049 C CA . HIS E 2 92 ? 52.343 70.551 -37.737 1.00 51.00 211 HIS E CA 1
ATOM 15050 C C . HIS E 2 92 ? 52.971 71.140 -36.471 1.00 50.15 211 HIS E C 1
ATOM 15051 O O . HIS E 2 92 ? 52.280 71.710 -35.629 1.00 52.29 211 HIS E O 1
ATOM 15058 N N . ASP E 2 93 ? 54.295 71.046 -36.397 1.00 47.51 212 ASP E N 1
ATOM 15059 C CA . ASP E 2 93 ? 55.102 71.368 -35.222 1.00 47.85 212 ASP E CA 1
ATOM 15060 C C . ASP E 2 93 ? 56.331 72.016 -35.845 1.00 43.20 212 ASP E C 1
ATOM 15061 O O . ASP E 2 93 ? 56.668 71.677 -36.967 1.00 40.15 212 ASP E O 1
ATOM 15066 N N . ASP E 2 94 ? 57.016 72.914 -35.145 1.00 41.50 213 ASP E N 1
ATOM 15067 C CA . ASP E 2 94 ? 58.292 73.422 -35.655 1.00 39.93 213 ASP E CA 1
ATOM 15068 C C . ASP E 2 94 ? 59.333 72.288 -35.812 1.00 39.04 213 ASP E C 1
ATOM 15069 O O . ASP E 2 94 ? 60.099 72.249 -36.786 1.00 37.81 213 ASP E O 1
ATOM 15074 N N . ALA E 2 95 ? 59.336 71.368 -34.852 1.00 38.09 214 ALA E N 1
ATOM 15075 C CA . ALA E 2 95 ? 60.267 70.248 -34.830 1.00 37.29 214 ALA E CA 1
ATOM 15076 C C . ALA E 2 95 ? 60.158 69.373 -36.081 1.00 36.62 214 ALA E C 1
ATOM 15077 O O . ALA E 2 95 ? 61.166 69.077 -36.718 1.00 35.79 214 ALA E O 1
ATOM 15079 N N . ALA E 2 96 ? 58.937 68.981 -36.425 1.00 37.86 215 ALA E N 1
ATOM 15080 C CA . ALA E 2 96 ? 58.664 68.221 -37.642 1.00 38.15 215 ALA E CA 1
ATOM 15081 C C . ALA E 2 96 ? 59.098 68.980 -38.901 1.00 37.17 215 ALA E C 1
ATOM 15082 O O . ALA E 2 96 ? 59.808 68.432 -39.758 1.00 36.66 215 ALA E O 1
ATOM 15084 N N . LYS E 2 97 ? 58.698 70.246 -38.997 1.00 36.60 216 LYS E N 1
ATOM 15085 C CA . LYS E 2 97 ? 59.047 71.079 -40.153 1.00 35.85 216 LYS E CA 1
ATOM 15086 C C . LYS E 2 97 ? 60.559 71.188 -40.347 1.00 34.53 216 LYS E C 1
ATOM 15087 O O . LYS E 2 97 ? 61.059 71.059 -41.465 1.00 34.69 216 LYS E O 1
ATOM 15093 N N . PHE E 2 98 ? 61.278 71.428 -39.257 1.00 33.68 217 PHE E N 1
ATOM 15094 C CA . PHE E 2 98 ? 62.719 71.625 -39.326 1.00 32.94 217 PHE E CA 1
ATOM 15095 C C . PHE E 2 98 ? 63.417 70.326 -39.772 1.00 32.88 217 PHE E C 1
ATOM 15096 O O . PHE E 2 98 ? 64.306 70.339 -40.643 1.00 32.03 217 PHE E O 1
ATOM 15104 N N . VAL E 2 99 ? 62.984 69.207 -39.199 1.00 32.81 218 VAL E N 1
ATOM 15105 C CA . VAL E 2 99 ? 63.538 67.911 -39.556 1.00 33.40 218 VAL E CA 1
ATOM 15106 C C . VAL E 2 99 ? 63.298 67.641 -41.056 1.00 33.90 218 VAL E C 1
ATOM 15107 O O . VAL E 2 99 ? 64.217 67.229 -41.776 1.00 34.05 218 VAL E O 1
ATOM 15111 N N . HIS E 2 100 ? 62.086 67.928 -41.525 1.00 34.32 219 HIS E N 1
ATOM 15112 C CA . HIS E 2 100 ? 61.716 67.668 -42.897 1.00 35.00 219 HIS E CA 1
ATOM 15113 C C . HIS E 2 100 ? 62.494 68.462 -43.915 1.00 34.65 219 HIS E C 1
ATOM 15114 O O . HIS E 2 100 ? 62.752 67.978 -45.013 1.00 35.29 219 HIS E O 1
ATOM 15121 N N . LEU E 2 101 ? 62.896 69.668 -43.536 1.00 33.50 220 LEU E N 1
ATOM 15122 C CA . LEU E 2 101 ? 63.744 70.491 -44.381 1.00 32.13 220 LEU E CA 1
ATOM 15123 C C . LEU E 2 101 ? 65.160 69.954 -44.559 1.00 32.36 220 LEU E C 1
ATOM 15124 O O . LEU E 2 101 ? 65.769 70.148 -45.608 1.00 32.55 220 LEU E O 1
ATOM 15129 N N . LEU E 2 102 ? 65.694 69.291 -43.540 1.00 32.43 221 LEU E N 1
ATOM 15130 C CA . LEU E 2 102 ? 67.112 68.973 -43.528 1.00 32.60 221 LEU E CA 1
ATOM 15131 C C . LEU E 2 102 ? 67.409 67.495 -43.767 1.00 33.31 221 LEU E C 1
ATOM 15132 O O . LEU E 2 102 ? 68.544 67.127 -44.085 1.00 33.77 221 LEU E O 1
ATOM 15137 N N . MET E 2 103 ? 66.393 66.658 -43.601 1.00 33.74 222 MET E N 1
ATOM 15138 C CA . MET E 2 103 ? 66.566 65.219 -43.630 1.00 35.17 222 MET E CA 1
ATOM 15139 C C . MET E 2 103 ? 66.796 64.678 -45.042 1.00 36.34 222 MET E C 1
ATOM 15140 O O . MET E 2 103 ? 66.373 65.298 -46.013 1.00 35.79 222 MET E O 1
ATOM 15145 N N . SER E 2 104 ? 67.476 63.534 -45.139 1.00 38.05 223 SER E N 1
ATOM 15146 C CA . SER E 2 104 ? 67.454 62.715 -46.358 1.00 40.57 223 SER E CA 1
ATOM 15147 C C . SER E 2 104 ? 66.066 62.125 -46.517 1.00 41.21 223 SER E C 1
ATOM 15148 O O . SER E 2 104 ? 65.412 61.825 -45.522 1.00 41.02 223 SER E O 1
ATOM 15151 N N . PRO E 2 105 ? 65.623 61.926 -47.768 1.00 42.67 224 PRO E N 1
ATOM 15152 C CA . PRO E 2 105 ? 64.244 61.511 -48.024 1.00 43.38 224 PRO E CA 1
ATOM 15153 C C . PRO E 2 105 ? 63.870 60.238 -47.279 1.00 43.86 224 PRO E C 1
ATOM 15154 O O . PRO E 2 105 ? 64.670 59.308 -47.206 1.00 44.32 224 PRO E O 1
ATOM 15158 N N . GLY E 2 106 ? 62.665 60.224 -46.713 1.00 43.78 225 GLY E N 1
ATOM 15159 C CA . GLY E 2 106 ? 62.125 59.048 -46.030 1.00 44.47 225 GLY E CA 1
ATOM 15160 C C . GLY E 2 106 ? 62.735 58.740 -44.670 1.00 43.95 225 GLY E C 1
ATOM 15161 O O . GLY E 2 106 ? 62.406 57.725 -44.071 1.00 45.65 225 GLY E O 1
ATOM 15162 N N . CYS E 2 107 ? 63.609 59.609 -44.173 1.00 40.99 226 CYS E N 1
ATOM 15163 C CA . CYS E 2 107 ? 64.321 59.333 -42.931 1.00 40.48 226 CYS E CA 1
ATOM 15164 C C . CYS E 2 107 ? 63.575 59.689 -41.630 1.00 40.26 226 CYS E C 1
ATOM 15165 O O . CYS E 2 107 ? 63.500 58.871 -40.711 1.00 40.58 226 CYS E O 1
ATOM 15168 N N . ASN E 2 108 ? 63.035 60.908 -41.555 1.00 39.60 227 ASN E N 1
ATOM 15169 C CA . ASN E 2 108 ? 62.350 61.400 -40.339 1.00 39.66 227 ASN E CA 1
ATOM 15170 C C . ASN E 2 108 ? 63.294 61.467 -39.123 1.00 37.66 227 ASN E C 1
ATOM 15171 O O . ASN E 2 108 ? 62.879 61.342 -37.976 1.00 37.41 227 ASN E O 1
ATOM 15176 N N . TYR E 2 109 ? 64.577 61.655 -39.415 1.00 35.78 228 TYR E N 1
ATOM 15177 C CA . TYR E 2 109 ? 65.595 61.955 -38.419 1.00 34.90 228 TYR E CA 1
ATOM 15178 C C . TYR E 2 109 ? 66.697 62.772 -39.075 1.00 33.31 228 TYR E C 1
ATOM 15179 O O . TYR E 2 109 ? 66.784 62.814 -40.302 1.00 32.56 228 TYR E O 1
ATOM 15188 N N . LEU E 2 110 ? 67.511 63.437 -38.252 1.00 32.43 229 LEU E N 1
ATOM 15189 C CA . LEU E 2 110 ? 68.690 64.166 -38.723 1.00 31.39 229 LEU E CA 1
ATOM 15190 C C . LEU E 2 110 ? 69.977 63.498 -38.247 1.00 31.75 229 LEU E C 1
ATOM 15191 O O . LEU E 2 110 ? 70.095 63.122 -37.079 1.00 32.89 229 LEU E O 1
ATOM 15196 N N . VAL E 2 111 ? 70.929 63.324 -39.155 1.00 31.85 230 VAL E N 1
ATOM 15197 C CA . VAL E 2 111 ? 72.283 62.861 -38.796 1.00 32.12 230 VAL E CA 1
ATOM 15198 C C . VAL E 2 111 ? 73.172 64.097 -38.750 1.00 32.41 230 VAL E C 1
ATOM 15199 O O . VAL E 2 111 ? 72.754 65.170 -39.179 1.00 31.07 230 VAL E O 1
ATOM 15203 N N . GLN E 2 112 ? 74.392 63.966 -38.247 1.00 28.21 231 GLN E N 1
ATOM 15204 C CA . GLN E 2 112 ? 75.282 65.142 -38.100 1.00 30.27 231 GLN E CA 1
ATOM 15205 C C . GLN E 2 112 ? 75.459 65.988 -39.380 1.00 31.62 231 GLN E C 1
ATOM 15206 O O . GLN E 2 112 ? 75.428 67.224 -39.334 1.00 30.97 231 GLN E O 1
ATOM 15212 N N . GLU E 2 113 ? 75.640 65.318 -40.509 1.00 33.54 232 GLU E N 1
ATOM 15213 C CA . GLU E 2 113 ? 75.903 66.005 -41.784 1.00 36.76 232 GLU E CA 1
ATOM 15214 C C . GLU E 2 113 ? 74.723 66.905 -42.217 1.00 33.93 232 GLU E C 1
ATOM 15215 O O . GLU E 2 113 ? 74.929 67.940 -42.848 1.00 33.66 232 GLU E O 1
ATOM 15221 N N . ASP E 2 114 ? 73.503 66.517 -41.840 1.00 31.55 233 ASP E N 1
ATOM 15222 C CA . ASP E 2 114 ? 72.282 67.285 -42.135 1.00 29.79 233 ASP E CA 1
ATOM 15223 C C . ASP E 2 114 ? 72.296 68.718 -41.581 1.00 29.01 233 ASP E C 1
ATOM 15224 O O . ASP E 2 114 ? 71.579 69.581 -42.077 1.00 29.47 233 ASP E O 1
ATOM 15229 N N . PHE E 2 115 ? 73.107 68.972 -40.561 1.00 27.63 234 PHE E N 1
ATOM 15230 C CA . PHE E 2 115 ? 73.151 70.284 -39.929 1.00 26.86 234 PHE E CA 1
ATOM 15231 C C . PHE E 2 115 ? 74.101 71.252 -40.632 1.00 27.74 234 PHE E C 1
ATOM 15232 O O . PHE E 2 115 ? 74.093 72.468 -40.345 1.00 27.68 234 PHE E O 1
ATOM 15240 N N . VAL E 2 116 ? 74.906 70.725 -41.556 1.00 28.29 235 VAL E N 1
ATOM 15241 C CA . VAL E 2 116 ? 75.975 71.517 -42.176 1.00 29.06 235 VAL E CA 1
ATOM 15242 C C . VAL E 2 116 ? 75.427 72.742 -42.939 1.00 30.31 235 VAL E C 1
ATOM 15243 O O . VAL E 2 116 ? 75.910 73.860 -42.715 1.00 30.49 235 VAL E O 1
ATOM 15247 N N . PRO E 2 117 ? 74.404 72.548 -43.807 1.00 30.97 236 PRO E N 1
ATOM 15248 C CA . PRO E 2 117 ? 73.817 73.702 -44.519 1.00 31.76 236 PRO E CA 1
ATOM 15249 C C . PRO E 2 117 ? 73.316 74.781 -43.562 1.00 32.71 236 PRO E C 1
ATOM 15250 O O . PRO E 2 117 ? 73.623 75.970 -43.743 1.00 34.79 236 PRO E O 1
ATOM 15254 N N . PHE E 2 118 ? 72.563 74.378 -42.545 1.00 32.18 237 PHE E N 1
ATOM 15255 C CA . PHE E 2 118 ? 72.117 75.320 -41.518 1.00 31.67 237 PHE E CA 1
ATOM 15256 C C . PHE E 2 118 ? 73.287 76.127 -40.930 1.00 32.02 237 PHE E C 1
ATOM 15257 O O . PHE E 2 118 ? 73.278 77.374 -40.965 1.00 31.50 237 PHE E O 1
ATOM 15265 N N . LEU E 2 119 ? 74.300 75.418 -40.420 1.00 31.87 238 LEU E N 1
ATOM 15266 C CA . LEU E 2 119 ? 75.418 76.067 -39.729 1.00 32.16 238 LEU E CA 1
ATOM 15267 C C . LEU E 2 119 ? 76.256 76.938 -40.654 1.00 32.96 238 LEU E C 1
ATOM 15268 O O . LEU E 2 119 ? 76.733 77.992 -40.256 1.00 34.42 238 LEU E O 1
ATOM 15273 N N . GLN E 2 120 ? 76.407 76.500 -41.888 1.00 33.74 239 GLN E N 1
ATOM 15274 C CA . GLN E 2 120 ? 77.084 77.266 -42.915 1.00 37.15 239 GLN E CA 1
ATOM 15275 C C . GLN E 2 120 ? 76.477 78.665 -43.058 1.00 36.88 239 GLN E C 1
ATOM 15276 O O . GLN E 2 120 ? 77.184 79.678 -43.088 1.00 38.07 239 GLN E O 1
ATOM 15282 N N . ASP E 2 121 ? 75.155 78.722 -43.128 1.00 36.08 240 ASP E N 1
ATOM 15283 C CA . ASP E 2 121 ? 74.472 79.987 -43.289 1.00 35.60 240 ASP E CA 1
ATOM 15284 C C . ASP E 2 121 ? 74.590 80.862 -42.053 1.00 35.60 240 ASP E C 1
ATOM 15285 O O . ASP E 2 121 ? 74.751 82.070 -42.172 1.00 35.94 240 ASP E O 1
ATOM 15290 N N . VAL E 2 122 ? 74.483 80.247 -40.878 1.00 35.46 241 VAL E N 1
ATOM 15291 C CA . VAL E 2 122 ? 74.720 80.935 -39.603 1.00 36.41 241 VAL E CA 1
ATOM 15292 C C . VAL E 2 122 ? 76.105 81.618 -39.582 1.00 37.79 241 VAL E C 1
ATOM 15293 O O . VAL E 2 122 ? 76.210 82.806 -39.253 1.00 38.52 241 VAL E O 1
ATOM 15297 N N . VAL E 2 123 ? 77.145 80.878 -39.968 1.00 36.76 242 VAL E N 1
ATOM 15298 C CA . VAL E 2 123 ? 78.489 81.441 -40.107 1.00 37.86 242 VAL E CA 1
ATOM 15299 C C . VAL E 2 123 ? 78.548 82.594 -41.133 1.00 40.79 242 VAL E C 1
ATOM 15300 O O . VAL E 2 123 ? 79.226 83.610 -40.891 1.00 42.18 242 VAL E O 1
ATOM 15304 N N . ASN E 2 124 ? 77.831 82.463 -42.252 1.00 40.96 243 ASN E N 1
ATOM 15305 C CA . ASN E 2 124 ? 77.870 83.501 -43.300 1.00 43.67 243 ASN E CA 1
ATOM 15306 C C . ASN E 2 124 ? 77.110 84.772 -42.970 1.00 44.95 243 ASN E C 1
ATOM 15307 O O . ASN E 2 124 ? 77.331 85.809 -43.585 1.00 46.87 243 ASN E O 1
ATOM 15312 N N . THR E 2 125 ? 76.209 84.689 -42.003 1.00 45.86 244 THR E N 1
ATOM 15313 C CA . THR E 2 125 ? 75.208 85.724 -41.829 1.00 48.04 244 THR E CA 1
ATOM 15314 C C . THR E 2 125 ? 75.264 86.398 -40.481 1.00 47.93 244 THR E C 1
ATOM 15315 O O . THR E 2 125 ? 75.172 87.619 -40.407 1.00 50.97 244 THR E O 1
ATOM 15319 N N . HIS E 2 126 ? 75.384 85.613 -39.414 1.00 46.09 245 HIS E N 1
ATOM 15320 C CA . HIS E 2 126 ? 75.309 86.186 -38.083 1.00 46.74 245 HIS E CA 1
ATOM 15321 C C . HIS E 2 126 ? 76.435 87.196 -37.828 1.00 48.40 245 HIS E C 1
ATOM 15322 O O . HIS E 2 126 ? 77.616 86.866 -37.946 1.00 48.25 245 HIS E O 1
ATOM 15329 N N . PRO E 2 127 ? 76.063 88.434 -37.468 1.00 49.66 246 PRO E N 1
ATOM 15330 C CA . PRO E 2 127 ? 77.044 89.512 -37.253 1.00 50.84 246 PRO E CA 1
ATOM 15331 C C . PRO E 2 127 ? 78.179 89.105 -36.316 1.00 49.47 246 PRO E C 1
ATOM 15332 O O . PRO E 2 127 ? 79.308 89.535 -36.504 1.00 49.94 246 PRO E O 1
ATOM 15336 N N . GLY E 2 128 ? 77.874 88.273 -35.327 1.00 48.04 247 GLY E N 1
ATOM 15337 C CA . GLY E 2 128 ? 78.870 87.815 -34.370 1.00 47.39 247 GLY E CA 1
ATOM 15338 C C . GLY E 2 128 ? 79.927 86.889 -34.961 1.00 47.14 247 GLY E C 1
ATOM 15339 O O . GLY E 2 128 ? 80.954 86.625 -34.312 1.00 48.22 247 GLY E O 1
ATOM 15340 N N . LEU E 2 129 ? 79.697 86.401 -36.183 1.00 44.81 248 LEU E N 1
ATOM 15341 C CA . LEU E 2 129 ? 80.625 85.454 -36.807 1.00 44.90 248 LEU E CA 1
ATOM 15342 C C . LEU E 2 129 ? 81.190 85.904 -38.156 1.00 46.65 248 LEU E C 1
ATOM 15343 O O . LEU E 2 129 ? 81.765 85.090 -38.880 1.00 47.69 248 LEU E O 1
ATOM 15348 N N . SER E 2 130 ? 81.052 87.185 -38.484 1.00 48.51 249 SER E N 1
ATOM 15349 C CA . SER E 2 130 ? 81.516 87.703 -39.774 1.00 51.02 249 SER E CA 1
ATOM 15350 C C . SER E 2 130 ? 83.026 87.572 -39.996 1.00 51.56 249 SER E C 1
ATOM 15351 O O . SER E 2 130 ? 83.485 87.467 -41.131 1.00 52.12 249 SER E O 1
ATOM 15354 N N . PHE E 2 131 ? 83.800 87.579 -38.919 1.00 53.06 250 PHE E N 1
ATOM 15355 C CA . PHE E 2 131 ? 85.237 87.360 -39.029 1.00 54.94 250 PHE E CA 1
ATOM 15356 C C . PHE E 2 131 ? 85.551 85.933 -39.494 1.00 55.06 250 PHE E C 1
ATOM 15357 O O . PHE E 2 131 ? 86.591 85.676 -40.098 1.00 56.49 250 PHE E O 1
ATOM 15365 N N . LEU E 2 132 ? 84.629 85.022 -39.206 1.00 54.32 251 LEU E N 1
ATOM 15366 C CA . LEU E 2 132 ? 84.749 83.621 -39.557 1.00 54.86 251 LEU E CA 1
ATOM 15367 C C . LEU E 2 132 ? 84.193 83.302 -40.962 1.00 58.99 251 LEU E C 1
ATOM 15368 O O . LEU E 2 132 ? 84.339 82.177 -41.447 1.00 58.13 251 LEU E O 1
ATOM 15373 N N . LYS E 2 133 ? 83.561 84.292 -41.601 1.00 63.66 252 LYS E N 1
ATOM 15374 C CA . LYS E 2 133 ? 82.973 84.144 -42.935 1.00 66.56 252 LYS E CA 1
ATOM 15375 C C . LYS E 2 133 ? 83.813 83.270 -43.866 1.00 69.57 252 LYS E C 1
ATOM 15376 O O . LYS E 2 133 ? 83.321 82.271 -44.394 1.00 72.69 252 LYS E O 1
ATOM 15382 N N . GLU E 2 134 ? 85.079 83.647 -44.046 1.00 70.97 253 GLU E N 1
ATOM 15383 C CA . GLU E 2 134 ? 85.980 83.001 -44.999 1.00 72.41 253 GLU E CA 1
ATOM 15384 C C . GLU E 2 134 ? 86.283 81.546 -44.645 1.00 72.75 253 GLU E C 1
ATOM 15385 O O . GLU E 2 134 ? 86.554 81.222 -43.482 1.00 73.18 253 GLU E O 1
ATOM 15391 N N . ALA E 2 135 ? 86.234 80.675 -45.655 1.00 73.78 254 ALA E N 1
ATOM 15392 C CA . ALA E 2 135 ? 86.645 79.277 -45.505 1.00 71.65 254 ALA E CA 1
ATOM 15393 C C . ALA E 2 135 ? 88.034 79.207 -44.881 1.00 72.05 254 ALA E C 1
ATOM 15394 O O . ALA E 2 135 ? 88.961 79.903 -45.311 1.00 75.01 254 ALA E O 1
ATOM 15396 N N . SER E 2 136 ? 88.155 78.388 -43.844 1.00 68.39 255 SER E N 1
ATOM 15397 C CA . SER E 2 136 ? 89.405 78.215 -43.127 1.00 66.46 255 SER E CA 1
ATOM 15398 C C . SER E 2 136 ? 89.254 77.078 -42.127 1.00 67.09 255 SER E C 1
ATOM 15399 O O . SER E 2 136 ? 88.199 76.442 -42.039 1.00 65.34 255 SER E O 1
ATOM 15402 N N . GLU E 2 137 ? 90.320 76.837 -41.374 1.00 68.11 256 GLU E N 1
ATOM 15403 C CA . GLU E 2 137 ? 90.384 75.722 -40.451 1.00 68.46 256 GLU E CA 1
ATOM 15404 C C . GLU E 2 137 ? 89.512 75.956 -39.205 1.00 65.43 256 GLU E C 1
ATOM 15405 O O . GLU E 2 137 ? 88.908 75.013 -38.673 1.00 64.18 256 GLU E O 1
ATOM 15411 N N . PHE E 2 138 ? 89.429 77.213 -38.761 1.00 60.57 257 PHE E N 1
ATOM 15412 C CA . PHE E 2 138 ? 88.532 77.592 -37.659 1.00 55.66 257 PHE E CA 1
ATOM 15413 C C . PHE E 2 138 ? 87.070 77.440 -38.062 1.00 52.18 257 PHE E C 1
ATOM 15414 O O . PHE E 2 138 ? 86.236 77.005 -37.263 1.00 51.89 257 PHE E O 1
ATOM 15422 N N . HIS E 2 139 ? 86.788 77.804 -39.309 1.00 47.93 258 HIS E N 1
ATOM 15423 C CA . HIS E 2 139 ? 85.473 77.708 -39.907 1.00 44.66 258 HIS E CA 1
ATOM 15424 C C . HIS E 2 139 ? 84.946 76.260 -39.876 1.00 41.62 258 HIS E C 1
ATOM 15425 O O . HIS E 2 139 ? 83.865 76.006 -39.346 1.00 39.71 258 HIS E O 1
ATOM 15432 N N . SER E 2 140 ? 85.705 75.321 -40.433 1.00 39.72 259 SER E N 1
ATOM 15433 C CA . SER E 2 140 ? 85.326 73.912 -40.410 1.00 38.98 259 SER E CA 1
ATOM 15434 C C . SER E 2 140 ? 85.131 73.395 -38.995 1.00 38.45 259 SER E C 1
ATOM 15435 O O . SER E 2 140 ? 84.125 72.737 -38.678 1.00 37.14 259 SER E O 1
ATOM 15438 N N . ARG E 2 141 ? 86.108 73.713 -38.154 1.00 38.78 260 ARG E N 1
ATOM 15439 C CA . ARG E 2 141 ? 86.187 73.206 -36.805 1.00 39.37 260 ARG E CA 1
ATOM 15440 C C . ARG E 2 141 ? 85.041 73.759 -35.938 1.00 36.72 260 ARG E C 1
ATOM 15441 O O . ARG E 2 141 ? 84.464 73.029 -35.125 1.00 35.38 260 ARG E O 1
ATOM 15449 N N . TYR E 2 142 ? 84.687 75.027 -36.141 1.00 34.64 261 TYR E N 1
ATOM 15450 C CA . TYR E 2 142 ? 83.524 75.606 -35.473 1.00 33.08 261 TYR E CA 1
ATOM 15451 C C . TYR E 2 142 ? 82.232 74.881 -35.848 1.00 31.28 261 TYR E C 1
ATOM 15452 O O . TYR E 2 142 ? 81.427 74.531 -34.988 1.00 31.03 261 TYR E O 1
ATOM 15461 N N . ILE E 2 143 ? 82.033 74.644 -37.132 1.00 31.34 262 ILE E N 1
ATOM 15462 C CA . ILE E 2 143 ? 80.849 73.902 -37.559 1.00 30.30 262 ILE E CA 1
ATOM 15463 C C . ILE E 2 143 ? 80.797 72.502 -36.916 1.00 30.00 262 ILE E C 1
ATOM 15464 O O . ILE E 2 143 ? 79.788 72.134 -36.316 1.00 30.19 262 ILE E O 1
ATOM 15469 N N . THR E 2 144 ? 81.899 71.762 -36.994 1.00 29.76 263 THR E N 1
ATOM 15470 C CA . THR E 2 144 ? 82.013 70.454 -36.348 1.00 29.80 263 THR E CA 1
ATOM 15471 C C . THR E 2 144 ? 81.676 70.513 -34.855 1.00 29.61 263 THR E C 1
ATOM 15472 O O . THR E 2 144 ? 80.901 69.702 -34.354 1.00 30.30 263 THR E O 1
ATOM 15476 N N . THR E 2 145 ? 82.227 71.502 -34.158 1.00 29.97 264 THR E N 1
ATOM 15477 C CA . THR E 2 145 ? 82.036 71.625 -32.719 1.00 29.49 264 THR E CA 1
ATOM 15478 C C . THR E 2 145 ? 80.591 71.903 -32.315 1.00 30.19 264 THR E C 1
ATOM 15479 O O . THR E 2 145 ? 80.062 71.233 -31.424 1.00 32.00 264 THR E O 1
ATOM 15483 N N . VAL E 2 146 ? 79.965 72.893 -32.951 1.00 28.97 265 VAL E N 1
ATOM 15484 C CA . VAL E 2 146 ? 78.574 73.197 -32.678 1.00 27.97 265 VAL E CA 1
ATOM 15485 C C . VAL E 2 146 ? 77.704 71.954 -32.893 1.00 27.59 265 VAL E C 1
ATOM 15486 O O . VAL E 2 146 ? 76.857 71.635 -32.054 1.00 28.15 265 VAL E O 1
ATOM 15490 N N . ILE E 2 147 ? 77.927 71.236 -33.992 1.00 27.15 266 ILE E N 1
ATOM 15491 C CA . ILE E 2 147 ? 77.172 70.003 -34.250 1.00 26.77 266 ILE E CA 1
ATOM 15492 C C . ILE E 2 147 ? 77.361 68.974 -33.110 1.00 26.68 266 ILE E C 1
ATOM 15493 O O . ILE E 2 147 ? 76.395 68.354 -32.675 1.00 26.28 266 ILE E O 1
ATOM 15498 N N . GLN E 2 148 ? 78.590 68.811 -32.620 1.00 26.92 267 GLN E N 1
ATOM 15499 C CA . GLN E 2 148 ? 78.823 67.916 -31.473 1.00 27.42 267 GLN E CA 1
ATOM 15500 C C . GLN E 2 148 ? 77.983 68.336 -30.281 1.00 27.70 267 GLN E C 1
ATOM 15501 O O . GLN E 2 148 ? 77.352 67.504 -29.636 1.00 27.92 267 GLN E O 1
ATOM 15507 N N . ARG E 2 149 ? 77.937 69.638 -30.020 1.00 29.37 268 ARG E N 1
ATOM 15508 C CA . ARG E 2 149 ? 77.175 70.179 -28.875 1.00 29.71 268 ARG E CA 1
ATOM 15509 C C . ARG E 2 149 ? 75.670 70.032 -29.060 1.00 29.06 268 ARG E C 1
ATOM 15510 O O . ARG E 2 149 ? 74.942 69.853 -28.088 1.00 29.00 268 ARG E O 1
ATOM 15518 N N . ILE E 2 150 ? 75.212 70.107 -30.308 1.00 27.79 269 ILE E N 1
ATOM 15519 C CA . ILE E 2 150 ? 73.802 69.902 -30.611 1.00 26.99 269 ILE E CA 1
ATOM 15520 C C . ILE E 2 150 ? 73.445 68.452 -30.275 1.00 27.27 269 ILE E C 1
ATOM 15521 O O . ILE E 2 150 ? 72.477 68.207 -29.548 1.00 27.86 269 ILE E O 1
ATOM 15526 N N . PHE E 2 151 ? 74.228 67.497 -30.781 1.00 26.26 270 PHE E N 1
ATOM 15527 C CA . PHE E 2 151 ? 73.965 66.079 -30.480 1.00 26.16 270 PHE E CA 1
ATOM 15528 C C . PHE E 2 151 ? 74.159 65.756 -29.002 1.00 26.61 270 PHE E C 1
ATOM 15529 O O . PHE E 2 151 ? 73.386 64.986 -28.425 1.00 27.52 270 PHE E O 1
ATOM 15537 N N . TYR E 2 152 ? 75.147 66.389 -28.379 1.00 25.98 271 TYR E N 1
ATOM 15538 C CA . TYR E 2 152 ? 75.381 66.203 -26.965 1.00 26.55 271 TYR E CA 1
ATOM 15539 C C . TYR E 2 152 ? 74.115 66.489 -26.165 1.00 28.12 271 TYR E C 1
ATOM 15540 O O . TYR E 2 152 ? 73.727 65.685 -25.303 1.00 29.30 271 TYR E O 1
ATOM 15549 N N . ALA E 2 153 ? 73.463 67.618 -26.459 1.00 27.46 272 ALA E N 1
ATOM 15550 C CA . ALA E 2 153 ? 72.324 68.064 -25.656 1.00 28.18 272 ALA E CA 1
ATOM 15551 C C . ALA E 2 153 ? 71.044 67.387 -26.099 1.00 28.19 272 ALA E C 1
ATOM 15552 O O . ALA E 2 153 ? 70.187 67.055 -25.257 1.00 28.92 272 ALA E O 1
ATOM 15554 N N . VAL E 2 154 ? 70.927 67.179 -27.412 1.00 27.54 273 VAL E N 1
ATOM 15555 C CA . VAL E 2 154 ? 69.648 66.819 -28.029 1.00 27.41 273 VAL E CA 1
ATOM 15556 C C . VAL E 2 154 ? 69.472 65.318 -28.218 1.00 27.57 273 VAL E C 1
ATOM 15557 O O . VAL E 2 154 ? 68.412 64.768 -27.892 1.00 28.64 273 VAL E O 1
ATOM 15561 N N . ASN E 2 155 ? 70.504 64.659 -28.735 1.00 26.93 274 ASN E N 1
ATOM 15562 C CA . ASN E 2 155 ? 70.406 63.250 -29.116 1.00 26.96 274 ASN E CA 1
ATOM 15563 C C . ASN E 2 155 ? 70.628 62.350 -27.918 1.00 27.64 274 ASN E C 1
ATOM 15564 O O . ASN E 2 155 ? 71.617 61.622 -27.856 1.00 28.43 274 ASN E O 1
ATOM 15569 N N . ARG E 2 156 ? 69.692 62.408 -26.977 1.00 28.66 275 ARG E N 1
ATOM 15570 C CA . ARG E 2 156 ? 69.815 61.750 -25.659 1.00 29.97 275 ARG E CA 1
ATOM 15571 C C . ARG E 2 156 ? 69.767 60.219 -25.737 1.00 31.18 275 ARG E C 1
ATOM 15572 O O . ARG E 2 156 ? 70.197 59.526 -24.808 1.00 32.40 275 ARG E O 1
ATOM 15580 N N . SER E 2 157 ? 69.266 59.683 -26.847 1.00 30.51 276 SER E N 1
ATOM 15581 C CA . SER E 2 157 ? 69.307 58.240 -27.047 1.00 30.81 276 SER E CA 1
ATOM 15582 C C . SER E 2 157 ? 70.698 57.733 -27.478 1.00 30.59 276 SER E C 1
ATOM 15583 O O . SER E 2 157 ? 70.925 56.528 -27.476 1.00 31.12 276 SER E O 1
ATOM 15586 N N . TRP E 2 158 ? 71.617 58.644 -27.841 1.00 29.75 277 TRP E N 1
ATOM 15587 C CA . TRP E 2 158 ? 72.960 58.286 -28.353 1.00 29.58 277 TRP E CA 1
ATOM 15588 C C . TRP E 2 158 ? 72.937 57.604 -29.742 1.00 29.87 277 TRP E C 1
ATOM 15589 O O . TRP E 2 158 ? 73.977 57.145 -30.228 1.00 29.27 277 TRP E O 1
ATOM 15600 N N . SER E 2 159 ? 71.761 57.535 -30.367 1.00 30.52 278 SER E N 1
ATOM 15601 C CA . SER E 2 159 ? 71.602 56.849 -31.658 1.00 31.68 278 SER E CA 1
ATOM 15602 C C . SER E 2 159 ? 72.421 57.477 -32.788 1.00 31.37 278 SER E C 1
ATOM 15603 O O . SER E 2 159 ? 72.823 56.779 -33.704 1.00 32.00 278 SER E O 1
ATOM 15606 N N . GLY E 2 160 ? 72.661 58.789 -32.715 1.00 30.27 279 GLY E N 1
ATOM 15607 C CA . GLY E 2 160 ? 73.261 59.536 -33.824 1.00 29.70 279 GLY E CA 1
ATOM 15608 C C . GLY E 2 160 ? 72.220 59.980 -34.846 1.00 29.99 279 GLY E C 1
ATOM 15609 O O . GLY E 2 160 ? 72.566 60.461 -35.924 1.00 29.37 279 GLY E O 1
ATOM 15610 N N . ARG E 2 161 ? 70.948 59.792 -34.501 1.00 30.88 280 ARG E N 1
ATOM 15611 C CA . ARG E 2 161 ? 69.813 60.148 -35.348 1.00 32.33 280 ARG E CA 1
ATOM 15612 C C . ARG E 2 161 ? 68.842 61.001 -34.543 1.00 31.70 280 ARG E C 1
ATOM 15613 O O . ARG E 2 161 ? 68.053 60.475 -33.758 1.00 31.85 280 ARG E O 1
ATOM 15621 N N . ILE E 2 162 ? 68.921 62.320 -34.712 1.00 31.41 281 ILE E N 1
ATOM 15622 C CA . ILE E 2 162 ? 68.042 63.222 -33.970 1.00 30.52 281 ILE E CA 1
ATOM 15623 C C . ILE E 2 162 ? 66.625 63.164 -34.517 1.00 31.77 281 ILE E C 1
ATOM 15624 O O . ILE E 2 162 ? 66.370 63.379 -35.703 1.00 32.72 281 ILE E O 1
ATOM 15629 N N . THR E 2 163 ? 65.711 62.893 -33.607 1.00 33.22 282 THR E N 1
ATOM 15630 C CA . THR E 2 163 ? 64.335 62.598 -33.910 1.00 35.28 282 THR E CA 1
ATOM 15631 C C . THR E 2 163 ? 63.447 63.832 -33.614 1.00 35.48 282 THR E C 1
ATOM 15632 O O . THR E 2 163 ? 63.851 64.725 -32.856 1.00 34.77 282 THR E O 1
ATOM 15636 N N . CYS E 2 164 ? 62.263 63.914 -34.215 1.00 36.07 283 CYS E N 1
ATOM 15637 C CA . CYS E 2 164 ? 61.356 65.034 -33.915 1.00 36.94 283 CYS E CA 1
ATOM 15638 C C . CYS E 2 164 ? 61.108 65.147 -32.418 1.00 36.93 283 CYS E C 1
ATOM 15639 O O . CYS E 2 164 ? 61.228 66.238 -31.849 1.00 35.74 283 CYS E O 1
ATOM 15642 N N . ALA E 2 165 ? 60.760 64.012 -31.804 1.00 36.82 284 ALA E N 1
ATOM 15643 C CA . ALA E 2 165 ? 60.590 63.896 -30.355 1.00 38.61 284 ALA E CA 1
ATOM 15644 C C . ALA E 2 165 ? 61.781 64.443 -29.545 1.00 38.49 284 ALA E C 1
ATOM 15645 O O . ALA E 2 165 ? 61.580 65.157 -28.559 1.00 40.51 284 ALA E O 1
ATOM 15647 N N . GLU E 2 166 ? 63.003 64.135 -29.966 1.00 37.57 285 GLU E N 1
ATOM 15648 C CA . GLU E 2 166 ? 64.205 64.613 -29.251 1.00 38.09 285 GLU E CA 1
ATOM 15649 C C . GLU E 2 166 ? 64.363 66.120 -29.386 1.00 37.23 285 GLU E C 1
ATOM 15650 O O . GLU E 2 166 ? 64.759 66.810 -28.441 1.00 37.62 285 GLU E O 1
ATOM 15656 N N . LEU E 2 167 ? 64.036 66.624 -30.564 1.00 36.41 286 LEU E N 1
ATOM 15657 C CA . LEU E 2 167 ? 64.135 68.041 -30.847 1.00 37.24 286 LEU E CA 1
ATOM 15658 C C . LEU E 2 167 ? 63.086 68.857 -30.052 1.00 38.96 286 LEU E C 1
ATOM 15659 O O . LEU E 2 167 ? 63.382 69.956 -29.564 1.00 40.05 286 LEU E O 1
ATOM 15664 N N . ARG E 2 168 ? 61.888 68.295 -29.886 1.00 39.37 287 ARG E N 1
ATOM 15665 C CA . ARG E 2 168 ? 60.839 68.891 -29.040 1.00 40.21 287 ARG E CA 1
ATOM 15666 C C . ARG E 2 168 ? 61.228 69.048 -27.573 1.00 41.40 287 ARG E C 1
ATOM 15667 O O . ARG E 2 168 ? 60.731 69.945 -26.899 1.00 43.09 287 ARG E O 1
ATOM 15675 N N . ARG E 2 169 ? 62.078 68.159 -27.072 1.00 42.21 288 ARG E N 1
ATOM 15676 C CA . ARG E 2 169 ? 62.436 68.158 -25.660 1.00 44.03 288 ARG E CA 1
ATOM 15677 C C . ARG E 2 169 ? 63.680 68.976 -25.354 1.00 43.42 288 ARG E C 1
ATOM 15678 O O . ARG E 2 169 ? 64.042 69.135 -24.184 1.00 47.70 288 ARG E O 1
ATOM 15686 N N . SER E 2 170 ? 64.335 69.483 -26.392 1.00 39.70 289 SER E N 1
ATOM 15687 C CA . SER E 2 170 ? 65.528 70.310 -26.237 1.00 37.06 289 SER E CA 1
ATOM 15688 C C . SER E 2 170 ? 65.164 71.791 -26.335 1.00 36.14 289 SER E C 1
ATOM 15689 O O . SER E 2 170 ? 64.038 72.144 -26.664 1.00 35.37 289 SER E O 1
ATOM 15692 N N . SER E 2 171 ? 66.136 72.650 -26.067 1.00 35.69 290 SER E N 1
ATOM 15693 C CA . SER E 2 171 ? 65.986 74.073 -26.307 1.00 36.48 290 SER E CA 1
ATOM 15694 C C . SER E 2 171 ? 66.664 74.497 -27.618 1.00 34.49 290 SER E C 1
ATOM 15695 O O . SER E 2 171 ? 66.972 75.680 -27.795 1.00 34.58 290 SER E O 1
ATOM 15698 N N . PHE E 2 172 ? 66.895 73.548 -28.531 1.00 32.12 291 PHE E N 1
ATOM 15699 C CA . PHE E 2 172 ? 67.653 73.865 -29.746 1.00 30.39 291 PHE E CA 1
ATOM 15700 C C . PHE E 2 172 ? 66.936 74.854 -30.665 1.00 30.39 291 PHE E C 1
ATOM 15701 O O . PHE E 2 172 ? 67.566 75.769 -31.197 1.00 30.44 291 PHE E O 1
ATOM 15709 N N . LEU E 2 173 ? 65.642 74.648 -30.867 1.00 31.37 292 LEU E N 1
ATOM 15710 C CA . LEU E 2 173 ? 64.864 75.506 -31.772 1.00 33.74 292 LEU E CA 1
ATOM 15711 C C . LEU E 2 173 ? 64.631 76.911 -31.217 1.00 36.22 292 LEU E C 1
ATOM 15712 O O . LEU E 2 173 ? 64.638 77.885 -31.961 1.00 37.59 292 LEU E O 1
ATOM 15717 N N . GLN E 2 174 ? 64.431 77.002 -29.906 1.00 39.05 293 GLN E N 1
ATOM 15718 C CA . GLN E 2 174 ? 64.375 78.284 -29.180 1.00 40.86 293 GLN E CA 1
ATOM 15719 C C . GLN E 2 174 ? 65.657 79.100 -29.392 1.00 40.01 293 GLN E C 1
ATOM 15720 O O . GLN E 2 174 ? 65.605 80.298 -29.672 1.00 40.48 293 GLN E O 1
ATOM 15726 N N . ASN E 2 175 ? 66.800 78.433 -29.272 1.00 38.37 294 ASN E N 1
ATOM 15727 C CA . ASN E 2 175 ? 68.094 79.037 -29.558 1.00 37.90 294 ASN E CA 1
ATOM 15728 C C . ASN E 2 175 ? 68.229 79.501 -31.008 1.00 37.66 294 ASN E C 1
ATOM 15729 O O . ASN E 2 175 ? 68.830 80.547 -31.274 1.00 38.64 294 ASN E O 1
ATOM 15734 N N . VAL E 2 176 ? 67.678 78.729 -31.947 1.00 35.77 295 VAL E N 1
ATOM 15735 C CA . VAL E 2 176 ? 67.692 79.153 -33.345 1.00 34.19 295 VAL E CA 1
ATOM 15736 C C . VAL E 2 176 ? 66.953 80.489 -33.496 1.00 35.08 295 VAL E C 1
ATOM 15737 O O . VAL E 2 176 ? 67.450 81.387 -34.171 1.00 34.83 295 VAL E O 1
ATOM 15741 N N . ALA E 2 177 ? 65.785 80.614 -32.856 1.00 35.60 296 ALA E N 1
ATOM 15742 C CA . ALA E 2 177 ? 65.003 81.855 -32.862 1.00 37.20 296 ALA E CA 1
ATOM 15743 C C . ALA E 2 177 ? 65.808 83.007 -32.249 1.00 39.26 296 ALA E C 1
ATOM 15744 O O . ALA E 2 177 ? 65.782 84.135 -32.747 1.00 40.12 296 ALA E O 1
ATOM 15746 N N . LEU E 2 178 ? 66.554 82.699 -31.193 1.00 39.76 297 LEU E N 1
ATOM 15747 C CA . LEU E 2 178 ? 67.325 83.692 -30.472 1.00 41.86 297 LEU E CA 1
ATOM 15748 C C . LEU E 2 178 ? 68.456 84.290 -31.307 1.00 42.08 297 LEU E C 1
ATOM 15749 O O . LEU E 2 178 ? 68.871 85.434 -31.077 1.00 43.41 297 LEU E O 1
ATOM 15754 N N . LEU E 2 179 ? 68.921 83.539 -32.300 1.00 40.75 298 LEU E N 1
ATOM 15755 C CA . LEU E 2 179 ? 69.996 84.005 -33.186 1.00 40.91 298 LEU E CA 1
ATOM 15756 C C . LEU E 2 179 ? 69.794 85.418 -33.779 1.00 43.32 298 LEU E C 1
ATOM 15757 O O . LEU E 2 179 ? 70.746 86.195 -33.881 1.00 43.66 298 LEU E O 1
ATOM 15762 N N . GLU E 2 180 ? 68.563 85.743 -34.167 1.00 44.68 299 GLU E N 1
ATOM 15763 C CA . GLU E 2 180 ? 68.265 87.075 -34.715 1.00 47.88 299 GLU E CA 1
ATOM 15764 C C . GLU E 2 180 ? 68.053 88.116 -33.616 1.00 51.02 299 GLU E C 1
ATOM 15765 O O . GLU E 2 180 ? 68.130 89.316 -33.875 1.00 51.62 299 GLU E O 1
ATOM 15771 N N . GLU E 2 181 ? 67.789 87.651 -32.393 1.00 54.05 300 GLU E N 1
ATOM 15772 C CA . GLU E 2 181 ? 67.561 88.545 -31.257 1.00 57.05 300 GLU E CA 1
ATOM 15773 C C . GLU E 2 181 ? 68.857 89.020 -30.601 1.00 57.60 300 GLU E C 1
ATOM 15774 O O . GLU E 2 181 ? 68.904 90.108 -30.071 1.00 59.52 300 GLU E O 1
ATOM 15780 N N . GLU E 2 182 ? 69.904 88.203 -30.635 1.00 58.45 301 GLU E N 1
ATOM 15781 C CA . GLU E 2 182 ? 71.162 88.547 -29.982 1.00 59.83 301 GLU E CA 1
ATOM 15782 C C . GLU E 2 182 ? 72.302 88.723 -30.984 1.00 57.98 301 GLU E C 1
ATOM 15783 O O . GLU E 2 182 ? 72.609 87.820 -31.746 1.00 56.86 301 GLU E O 1
ATOM 15789 N N . ALA E 2 183 ? 72.923 89.898 -30.968 1.00 60.98 302 ALA E N 1
ATOM 15790 C CA . ALA E 2 183 ? 74.019 90.224 -31.880 1.00 60.19 302 ALA E CA 1
ATOM 15791 C C . ALA E 2 183 ? 75.371 89.730 -31.364 1.00 59.35 302 ALA E C 1
ATOM 15792 O O . ALA E 2 183 ? 76.311 89.572 -32.142 1.00 59.55 302 ALA E O 1
ATOM 15794 N N . ASP E 2 184 ? 75.473 89.510 -30.056 1.00 58.41 303 ASP E N 1
ATOM 15795 C CA . ASP E 2 184 ? 76.648 88.869 -29.482 1.00 57.45 303 ASP E CA 1
ATOM 15796 C C . ASP E 2 184 ? 76.443 87.347 -29.454 1.00 53.60 303 ASP E C 1
ATOM 15797 O O . ASP E 2 184 ? 75.706 86.834 -28.615 1.00 52.02 303 ASP E O 1
ATOM 15802 N N . ILE E 2 185 ? 77.112 86.638 -30.366 1.00 51.16 304 ILE E N 1
ATOM 15803 C CA . ILE E 2 185 ? 76.969 85.182 -30.489 1.00 48.64 304 ILE E CA 1
ATOM 15804 C C . ILE E 2 185 ? 77.376 84.459 -29.204 1.00 47.74 304 ILE E C 1
ATOM 15805 O O . ILE E 2 185 ? 76.845 83.391 -28.896 1.00 46.42 304 ILE E O 1
ATOM 15810 N N . ASN E 2 186 ? 78.299 85.064 -28.454 1.00 48.66 305 ASN E N 1
ATOM 15811 C CA . ASN E 2 186 ? 78.787 84.499 -27.192 1.00 48.87 305 ASN E CA 1
ATOM 15812 C C . ASN E 2 186 ? 77.789 84.566 -26.031 1.00 49.74 305 ASN E C 1
ATOM 15813 O O . ASN E 2 186 ? 78.036 83.994 -24.976 1.00 49.99 305 ASN E O 1
ATOM 15818 N N . GLN E 2 187 ? 76.667 85.258 -26.241 1.00 51.84 306 GLN E N 1
ATOM 15819 C CA . GLN E 2 187 ? 75.545 85.284 -25.289 1.00 52.86 306 GLN E CA 1
ATOM 15820 C C . GLN E 2 187 ? 74.665 84.033 -25.394 1.00 50.63 306 GLN E C 1
ATOM 15821 O O . GLN E 2 187 ? 73.903 83.723 -24.479 1.00 49.99 306 GLN E O 1
ATOM 15827 N N . LEU E 2 188 ? 74.769 83.334 -26.523 1.00 48.82 307 LEU E N 1
ATOM 15828 C CA . LEU E 2 188 ? 74.027 82.098 -26.760 1.00 47.40 307 LEU E CA 1
ATOM 15829 C C . LEU E 2 188 ? 74.933 80.923 -26.420 1.00 46.59 307 LEU E C 1
ATOM 15830 O O . LEU E 2 188 ? 75.556 80.303 -27.292 1.00 46.04 307 LEU E O 1
ATOM 15835 N N . THR E 2 189 ? 74.996 80.636 -25.126 1.00 46.88 308 THR E N 1
ATOM 15836 C CA . THR E 2 189 ? 75.988 79.739 -24.563 1.00 46.22 308 THR E CA 1
ATOM 15837 C C . THR E 2 189 ? 75.722 78.258 -24.785 1.00 44.23 308 THR E C 1
ATOM 15838 O O . THR E 2 189 ? 76.660 77.478 -24.704 1.00 43.27 308 THR E O 1
ATOM 15842 N N . GLU E 2 190 ? 74.472 77.862 -25.047 1.00 43.48 309 GLU E N 1
ATOM 15843 C CA . GLU E 2 190 ? 74.140 76.416 -25.128 1.00 42.42 309 GLU E CA 1
ATOM 15844 C C . GLU E 2 190 ? 74.696 75.658 -26.337 1.00 39.34 309 GLU E C 1
ATOM 15845 O O . GLU E 2 190 ? 75.067 74.482 -26.213 1.00 40.84 309 GLU E O 1
ATOM 15851 N N . PHE E 2 191 ? 74.765 76.313 -27.491 1.00 37.07 310 PHE E N 1
ATOM 15852 C CA . PHE E 2 191 ? 75.233 75.648 -28.716 1.00 34.72 310 PHE E CA 1
ATOM 15853 C C . PHE E 2 191 ? 76.179 76.482 -29.546 1.00 34.63 310 PHE E C 1
ATOM 15854 O O . PHE E 2 191 ? 77.211 75.996 -29.967 1.00 35.43 310 PHE E O 1
ATOM 15862 N N . PHE E 2 192 ? 75.807 77.732 -29.792 1.00 35.99 311 PHE E N 1
ATOM 15863 C CA . PHE E 2 192 ? 76.452 78.555 -30.814 1.00 36.14 311 PHE E CA 1
ATOM 15864 C C . PHE E 2 192 ? 77.674 79.366 -30.395 1.00 37.03 311 PHE E C 1
ATOM 15865 O O . PHE E 2 192 ? 78.402 79.845 -31.263 1.00 36.99 311 PHE E O 1
ATOM 15873 N N . SER E 2 193 ? 77.886 79.537 -29.091 1.00 38.57 312 SER E N 1
ATOM 15874 C CA . SER E 2 193 ? 78.967 80.389 -28.571 1.00 41.29 312 SER E CA 1
ATOM 15875 C C . SER E 2 193 ? 80.309 80.169 -29.260 1.00 42.21 312 SER E C 1
ATOM 15876 O O . SER E 2 193 ? 80.812 79.033 -29.318 1.00 42.74 312 SER E O 1
ATOM 15879 N N . TYR E 2 194 ? 80.899 81.253 -29.758 1.00 43.80 313 TYR E N 1
ATOM 15880 C CA . TYR E 2 194 ? 82.208 81.159 -30.388 1.00 45.69 313 TYR E CA 1
ATOM 15881 C C . TYR E 2 194 ? 83.297 80.867 -29.366 1.00 45.82 313 TYR E C 1
ATOM 15882 O O . TYR E 2 194 ? 84.162 80.032 -29.615 1.00 44.38 313 TYR E O 1
ATOM 15891 N N . GLU E 2 195 ? 83.244 81.555 -28.226 1.00 48.48 314 GLU E N 1
ATOM 15892 C CA . GLU E 2 195 ? 84.262 81.406 -27.179 1.00 50.81 314 GLU E CA 1
ATOM 15893 C C . GLU E 2 195 ? 84.360 79.987 -26.635 1.00 47.85 314 GLU E C 1
ATOM 15894 O O . GLU E 2 195 ? 85.467 79.467 -26.454 1.00 45.73 314 GLU E O 1
ATOM 15900 N N . HIS E 2 196 ? 83.205 79.362 -26.390 1.00 45.64 315 HIS E N 1
ATOM 15901 C CA . HIS E 2 196 ? 83.201 77.976 -25.947 1.00 43.94 315 HIS E CA 1
ATOM 15902 C C . HIS E 2 196 ? 83.897 77.116 -26.998 1.00 41.59 315 HIS E C 1
ATOM 15903 O O . HIS E 2 196 ? 84.746 76.289 -26.653 1.00 40.50 315 HIS E O 1
ATOM 15910 N N . PHE E 2 197 ? 83.573 77.334 -28.276 1.00 39.04 316 PHE E N 1
ATOM 15911 C CA . PHE E 2 197 ? 84.240 76.595 -29.341 1.00 37.29 316 PHE E CA 1
ATOM 15912 C C . PHE E 2 197 ? 85.754 76.792 -29.285 1.00 38.44 316 PHE E C 1
ATOM 15913 O O . PHE E 2 197 ? 86.521 75.818 -29.385 1.00 37.87 316 PHE E O 1
ATOM 15921 N N . TYR E 2 198 ? 86.173 78.053 -29.141 1.00 40.50 317 TYR E N 1
ATOM 15922 C CA . TYR E 2 198 ? 87.592 78.414 -29.191 1.00 41.82 317 TYR E CA 1
ATOM 15923 C C . TYR E 2 198 ? 88.404 77.720 -28.108 1.00 40.85 317 TYR E C 1
ATOM 15924 O O . TYR E 2 198 ? 89.505 77.238 -28.374 1.00 41.30 317 TYR E O 1
ATOM 15933 N N . VAL E 2 199 ? 87.851 77.639 -26.903 1.00 40.77 318 VAL E N 1
ATOM 15934 C CA . VAL E 2 199 ? 88.531 76.958 -25.797 1.00 40.76 318 VAL E CA 1
ATOM 15935 C C . VAL E 2 199 ? 88.698 75.478 -26.123 1.00 39.58 318 VAL E C 1
ATOM 15936 O O . VAL E 2 199 ? 89.782 74.903 -25.939 1.00 39.92 318 VAL E O 1
ATOM 15940 N N . ILE E 2 200 ? 87.625 74.878 -26.632 1.00 37.41 319 ILE E N 1
ATOM 15941 C CA . ILE E 2 200 ? 87.640 73.471 -27.006 1.00 36.41 319 ILE E CA 1
ATOM 15942 C C . ILE E 2 200 ? 88.661 73.217 -28.105 1.00 36.96 319 ILE E C 1
ATOM 15943 O O . ILE E 2 200 ? 89.450 72.273 -28.023 1.00 36.06 319 ILE E O 1
ATOM 15948 N N . TYR E 2 201 ? 88.652 74.064 -29.132 1.00 38.85 320 TYR E N 1
ATOM 15949 C CA . TYR E 2 201 ? 89.596 73.887 -30.232 1.00 39.91 320 TYR E CA 1
ATOM 15950 C C . TYR E 2 201 ? 91.035 74.051 -29.740 1.00 39.77 320 TYR E C 1
ATOM 15951 O O . TYR E 2 201 ? 91.905 73.251 -30.068 1.00 39.04 320 TYR E O 1
ATOM 15960 N N . CYS E 2 202 ? 91.276 75.074 -28.930 1.00 40.34 321 CYS E N 1
ATOM 15961 C CA . CYS E 2 202 ? 92.620 75.302 -28.409 1.00 42.41 321 CYS E CA 1
ATOM 15962 C C . CYS E 2 202 ? 93.153 74.127 -27.592 1.00 42.56 321 CYS E C 1
ATOM 15963 O O . CYS E 2 202 ? 94.323 73.753 -27.728 1.00 42.17 321 CYS E O 1
ATOM 15966 N N . LYS E 2 203 ? 92.297 73.544 -26.752 1.00 42.55 322 LYS E N 1
ATOM 15967 C CA . LYS E 2 203 ? 92.721 72.427 -25.908 1.00 43.19 322 LYS E CA 1
ATOM 15968 C C . LYS E 2 203 ? 93.081 71.216 -26.778 1.00 41.55 322 LYS E C 1
ATOM 15969 O O . LYS E 2 203 ? 93.995 70.466 -26.456 1.00 41.01 322 LYS E O 1
ATOM 15975 N N . PHE E 2 204 ? 92.383 71.058 -27.904 1.00 40.59 323 PHE E N 1
ATOM 15976 C CA . PHE E 2 204 ? 92.704 69.997 -28.858 1.00 39.75 323 PHE E CA 1
ATOM 15977 C C . PHE E 2 204 ? 94.008 70.308 -29.571 1.00 41.07 323 PHE E C 1
ATOM 15978 O O . PHE E 2 204 ? 94.907 69.466 -29.625 1.00 40.63 323 PHE E O 1
ATOM 15986 N N . TRP E 2 205 ? 94.100 71.527 -30.098 1.00 42.76 324 TRP E N 1
ATOM 15987 C CA . TRP E 2 205 ? 95.253 71.976 -30.864 1.00 46.28 324 TRP E CA 1
ATOM 15988 C C . TRP E 2 205 ? 96.560 71.764 -30.103 1.00 49.09 324 TRP E C 1
ATOM 15989 O O . TRP E 2 205 ? 97.555 71.294 -30.671 1.00 49.38 324 TRP E O 1
ATOM 16000 N N . GLU E 2 206 ? 96.557 72.090 -28.813 1.00 49.19 325 GLU E N 1
ATOM 16001 C CA . GLU E 2 206 ? 97.778 71.986 -28.042 1.00 50.38 325 GLU E CA 1
ATOM 16002 C C . GLU E 2 206 ? 98.168 70.553 -27.729 1.00 49.72 325 GLU E C 1
ATOM 16003 O O . GLU E 2 206 ? 99.306 70.302 -27.348 1.00 51.11 325 GLU E O 1
ATOM 16009 N N . LEU E 2 207 ? 97.245 69.611 -27.926 1.00 49.23 326 LEU E N 1
ATOM 16010 C CA . LEU E 2 207 ? 97.563 68.188 -27.725 1.00 48.80 326 LEU E CA 1
ATOM 16011 C C . LEU E 2 207 ? 97.961 67.461 -29.021 1.00 49.55 326 LEU E C 1
ATOM 16012 O O . LEU E 2 207 ? 98.752 66.521 -28.988 1.00 48.97 326 LEU E O 1
ATOM 16017 N N . ASP E 2 208 ? 97.428 67.905 -30.156 1.00 49.35 327 ASP E N 1
ATOM 16018 C CA . ASP E 2 208 ? 97.750 67.278 -31.431 1.00 51.59 327 ASP E CA 1
ATOM 16019 C C . ASP E 2 208 ? 99.026 67.876 -32.045 1.00 53.76 327 ASP E C 1
ATOM 16020 O O . ASP E 2 208 ? 98.971 68.616 -33.024 1.00 53.11 327 ASP E O 1
ATOM 16025 N N . THR E 2 209 ? 100.174 67.540 -31.469 1.00 57.72 328 THR E N 1
ATOM 16026 C CA . THR E 2 209 ? 101.439 68.193 -31.836 1.00 62.75 328 THR E CA 1
ATOM 16027 C C . THR E 2 209 ? 101.846 67.929 -33.295 1.00 66.38 328 THR E C 1
ATOM 16028 O O . THR E 2 209 ? 102.112 68.872 -34.047 1.00 69.67 328 THR E O 1
ATOM 16032 N N . ASP E 2 210 ? 101.859 66.655 -33.687 1.00 66.51 329 ASP E N 1
ATOM 16033 C CA . ASP E 2 210 ? 102.051 66.227 -35.082 1.00 67.32 329 ASP E CA 1
ATOM 16034 C C . ASP E 2 210 ? 101.013 66.821 -36.051 1.00 64.19 329 ASP E C 1
ATOM 16035 O O . ASP E 2 210 ? 101.172 66.734 -37.261 1.00 66.54 329 ASP E O 1
ATOM 16040 N N . HIS E 2 211 ? 99.951 67.401 -35.494 1.00 63.83 330 HIS E N 1
ATOM 16041 C CA . HIS E 2 211 ? 98.796 67.970 -36.226 1.00 63.32 330 HIS E CA 1
ATOM 16042 C C . HIS E 2 211 ? 98.124 67.079 -37.287 1.00 63.10 330 HIS E C 1
ATOM 16043 O O . HIS E 2 211 ? 97.750 67.544 -38.366 1.00 63.77 330 HIS E O 1
ATOM 16050 N N . ASP E 2 212 ? 97.922 65.813 -36.928 1.00 62.67 331 ASP E N 1
ATOM 16051 C CA . ASP E 2 212 ? 97.307 64.809 -37.799 1.00 61.72 331 ASP E CA 1
ATOM 16052 C C . ASP E 2 212 ? 95.784 64.668 -37.603 1.00 59.36 331 ASP E C 1
ATOM 16053 O O . ASP E 2 212 ? 95.173 63.781 -38.183 1.00 62.01 331 ASP E O 1
ATOM 16058 N N . LEU E 2 213 ? 95.189 65.520 -36.768 1.00 57.06 332 LEU E N 1
ATOM 16059 C CA . LEU E 2 213 ? 93.758 65.445 -36.372 1.00 53.44 332 LEU E CA 1
ATOM 16060 C C . LEU E 2 213 ? 93.364 64.190 -35.546 1.00 50.30 332 LEU E C 1
ATOM 16061 O O . LEU E 2 213 ? 92.190 63.863 -35.406 1.00 47.76 332 LEU E O 1
ATOM 16066 N N . LEU E 2 214 ? 94.357 63.515 -34.972 1.00 48.05 333 LEU E N 1
ATOM 16067 C CA . LEU E 2 214 ? 94.128 62.386 -34.074 1.00 45.82 333 LEU E CA 1
ATOM 16068 C C . LEU E 2 214 ? 94.980 62.528 -32.827 1.00 45.64 333 LEU E C 1
ATOM 16069 O O . LEU E 2 214 ? 96.131 62.970 -32.898 1.00 51.42 333 LEU E O 1
ATOM 16074 N N . ILE E 2 215 ? 94.420 62.155 -31.677 1.00 43.72 334 ILE E N 1
ATOM 16075 C CA . ILE E 2 215 ? 95.211 62.106 -30.440 1.00 41.71 334 ILE E CA 1
ATOM 16076 C C . ILE E 2 215 ? 95.129 60.736 -29.786 1.00 40.79 334 ILE E C 1
ATOM 16077 O O . ILE E 2 215 ? 94.183 59.986 -30.026 1.00 40.06 334 ILE E O 1
ATOM 16082 N N . ASP E 2 216 ? 96.139 60.421 -28.974 1.00 40.27 335 ASP E N 1
ATOM 16083 C CA . ASP E 2 216 ? 96.222 59.136 -28.294 1.00 40.35 335 ASP E CA 1
ATOM 16084 C C . ASP E 2 216 ? 96.368 59.265 -26.766 1.00 40.05 335 ASP E C 1
ATOM 16085 O O . ASP E 2 216 ? 96.400 60.372 -26.225 1.00 38.87 335 ASP E O 1
ATOM 16090 N N . ALA E 2 217 ? 96.448 58.131 -26.082 1.00 41.06 336 ALA E N 1
ATOM 16091 C CA . ALA E 2 217 ? 96.496 58.104 -24.618 1.00 43.18 336 ALA E CA 1
ATOM 16092 C C . ALA E 2 217 ? 97.564 59.024 -24.053 1.00 45.46 336 ALA E C 1
ATOM 16093 O O . ALA E 2 217 ? 97.310 59.732 -23.082 1.00 44.87 336 ALA E O 1
ATOM 16095 N N . ASP E 2 218 ? 98.746 59.024 -24.676 1.00 49.50 337 ASP E N 1
ATOM 16096 C CA . ASP E 2 218 ? 99.864 59.850 -24.222 1.00 52.79 337 ASP E CA 1
ATOM 16097 C C . ASP E 2 218 ? 99.571 61.333 -24.396 1.00 52.77 337 ASP E C 1
ATOM 16098 O O . ASP E 2 218 ? 100.037 62.154 -23.601 1.00 54.44 337 ASP E O 1
ATOM 16103 N N . ASP E 2 219 ? 98.810 61.667 -25.440 1.00 52.09 338 ASP E N 1
ATOM 16104 C CA . ASP E 2 219 ? 98.347 63.039 -25.668 1.00 51.37 338 ASP E CA 1
ATOM 16105 C C . ASP E 2 219 ? 97.351 63.501 -24.590 1.00 50.33 338 ASP E C 1
ATOM 16106 O O . ASP E 2 219 ? 97.485 64.605 -24.059 1.00 49.74 338 ASP E O 1
ATOM 16111 N N . LEU E 2 220 ? 96.362 62.666 -24.269 1.00 49.39 339 LEU E N 1
ATOM 16112 C CA . LEU E 2 220 ? 95.426 62.970 -23.173 1.00 50.39 339 LEU E CA 1
ATOM 16113 C C . LEU E 2 220 ? 96.098 63.131 -21.791 1.00 52.16 339 LEU E C 1
ATOM 16114 O O . LEU E 2 220 ? 95.646 63.917 -20.963 1.00 53.76 339 LEU E O 1
ATOM 16119 N N . ALA E 2 221 ? 97.192 62.419 -21.555 1.00 53.32 340 ALA E N 1
ATOM 16120 C CA . ALA E 2 221 ? 97.906 62.532 -20.283 1.00 57.03 340 ALA E CA 1
ATOM 16121 C C . ALA E 2 221 ? 98.318 63.978 -20.025 1.00 58.79 340 ALA E C 1
ATOM 16122 O O . ALA E 2 221 ? 98.232 64.461 -18.898 1.00 61.95 340 ALA E O 1
ATOM 16124 N N . ARG E 2 222 ? 98.751 64.662 -21.081 1.00 56.59 341 ARG E N 1
ATOM 16125 C CA . ARG E 2 222 ? 99.222 66.037 -20.978 1.00 56.51 341 ARG E CA 1
ATOM 16126 C C . ARG E 2 222 ? 98.106 67.076 -20.776 1.00 55.63 341 ARG E C 1
ATOM 16127 O O . ARG E 2 222 ? 98.391 68.258 -20.535 1.00 55.57 341 ARG E O 1
ATOM 16135 N N . HIS E 2 223 ? 96.852 66.627 -20.885 1.00 54.21 342 HIS E N 1
ATOM 16136 C CA . HIS E 2 223 ? 95.659 67.465 -20.699 1.00 52.49 342 HIS E CA 1
ATOM 16137 C C . HIS E 2 223 ? 95.469 67.857 -19.232 1.00 52.84 342 HIS E C 1
ATOM 16138 O O . HIS E 2 223 ? 95.304 66.987 -18.388 1.00 52.14 342 HIS E O 1
ATOM 16145 N N . ASN E 2 224 ? 95.480 69.164 -18.954 1.00 54.70 343 ASN E N 1
ATOM 16146 C CA . ASN E 2 224 ? 95.443 69.726 -17.580 1.00 57.97 343 ASN E CA 1
ATOM 16147 C C . ASN E 2 224 ? 96.457 69.142 -16.604 1.00 58.90 343 ASN E C 1
ATOM 16148 O O . ASN E 2 224 ? 96.098 68.690 -15.514 1.00 58.52 343 ASN E O 1
ATOM 16153 N N . ASP E 2 225 ? 97.723 69.175 -17.007 1.00 59.08 344 ASP E N 1
ATOM 16154 C CA . ASP E 2 225 ? 98.817 68.549 -16.274 1.00 60.35 344 ASP E CA 1
ATOM 16155 C C . ASP E 2 225 ? 98.417 67.196 -15.653 1.00 58.25 344 ASP E C 1
ATOM 16156 O O . ASP E 2 225 ? 98.509 66.986 -14.431 1.00 58.00 344 ASP E O 1
ATOM 16161 N N . HIS E 2 226 ? 97.961 66.298 -16.526 1.00 54.34 345 HIS E N 1
ATOM 16162 C CA . HIS E 2 226 ? 97.605 64.929 -16.181 1.00 53.12 345 HIS E CA 1
ATOM 16163 C C . HIS E 2 226 ? 96.524 64.826 -15.089 1.00 51.49 345 HIS E C 1
ATOM 16164 O O . HIS E 2 226 ? 96.550 63.922 -14.264 1.00 50.70 345 HIS E O 1
ATOM 16171 N N . ALA E 2 227 ? 95.570 65.754 -15.103 1.00 48.31 346 ALA E N 1
ATOM 16172 C CA . ALA E 2 227 ? 94.449 65.748 -14.161 1.00 46.63 346 ALA E CA 1
ATOM 16173 C C . ALA E 2 227 ? 93.735 64.396 -14.065 1.00 45.37 346 ALA E C 1
ATOM 16174 O O . ALA E 2 227 ? 93.480 63.917 -12.962 1.00 46.15 346 ALA E O 1
ATOM 16176 N N . LEU E 2 228 ? 93.417 63.795 -15.212 1.00 42.88 347 LEU E N 1
ATOM 16177 C CA . LEU E 2 228 ? 92.725 62.502 -15.262 1.00 41.42 347 LEU E CA 1
ATOM 16178 C C . LEU E 2 228 ? 93.669 61.329 -15.063 1.00 40.65 347 LEU E C 1
ATOM 16179 O O . LEU E 2 228 ? 94.775 61.341 -15.594 1.00 42.03 347 LEU E O 1
ATOM 16184 N N . SER E 2 229 ? 93.226 60.317 -14.317 1.00 38.66 348 SER E N 1
ATOM 16185 C CA . SER E 2 229 ? 94.044 59.130 -14.056 1.00 39.06 348 SER E CA 1
ATOM 16186 C C . SER E 2 229 ? 94.339 58.391 -15.361 1.00 39.21 348 SER E C 1
ATOM 16187 O O . SER E 2 229 ? 93.527 58.444 -16.298 1.00 38.39 348 SER E O 1
ATOM 16190 N N . THR E 2 230 ? 95.480 57.703 -15.431 1.00 39.49 349 THR E N 1
ATOM 16191 C CA . THR E 2 230 ? 95.820 56.962 -16.656 1.00 40.15 349 THR E CA 1
ATOM 16192 C C . THR E 2 230 ? 94.879 55.773 -16.849 1.00 39.54 349 THR E C 1
ATOM 16193 O O . THR E 2 230 ? 94.589 55.384 -17.974 1.00 40.68 349 THR E O 1
ATOM 16197 N N . LYS E 2 231 ? 94.382 55.199 -15.757 1.00 39.98 350 LYS E N 1
ATOM 16198 C CA . LYS E 2 231 ? 93.409 54.117 -15.878 1.00 38.12 350 LYS E CA 1
ATOM 16199 C C . LYS E 2 231 ? 92.140 54.579 -16.590 1.00 36.85 350 LYS E C 1
ATOM 16200 O O . LYS E 2 231 ? 91.631 53.869 -17.452 1.00 36.65 350 LYS E O 1
ATOM 16206 N N . MET E 2 232 ? 91.657 55.772 -16.236 1.00 35.64 351 MET E N 1
ATOM 16207 C CA . MET E 2 232 ? 90.491 56.372 -16.872 1.00 34.86 351 MET E CA 1
ATOM 16208 C C . MET E 2 232 ? 90.798 56.838 -18.300 1.00 35.67 351 MET E C 1
ATOM 16209 O O . MET E 2 232 ? 89.977 56.662 -19.199 1.00 34.92 351 MET E O 1
ATOM 16214 N N . ILE E 2 233 ? 91.980 57.421 -18.504 1.00 36.69 352 ILE E N 1
ATOM 16215 C CA . ILE E 2 233 ? 92.417 57.775 -19.836 1.00 37.47 352 ILE E CA 1
ATOM 16216 C C . ILE E 2 233 ? 92.391 56.548 -20.732 1.00 37.20 352 ILE E C 1
ATOM 16217 O O . ILE E 2 233 ? 91.974 56.640 -21.886 1.00 35.97 352 ILE E O 1
ATOM 16222 N N . ASP E 2 234 ? 92.801 55.397 -20.196 1.00 37.90 353 ASP E N 1
ATOM 16223 C CA . ASP E 2 234 ? 92.794 54.172 -20.992 1.00 37.83 353 ASP E CA 1
ATOM 16224 C C . ASP E 2 234 ? 91.389 53.768 -21.417 1.00 35.89 353 ASP E C 1
ATOM 16225 O O . ASP E 2 234 ? 91.199 53.336 -22.547 1.00 35.10 353 ASP E O 1
ATOM 16230 N N . ARG E 2 235 ? 90.400 53.959 -20.541 1.00 34.24 354 ARG E N 1
ATOM 16231 C CA . ARG E 2 235 ? 89.012 53.582 -20.863 1.00 32.27 354 ARG E CA 1
ATOM 16232 C C . ARG E 2 235 ? 88.343 54.372 -22.002 1.00 31.48 354 ARG E C 1
ATOM 16233 O O . ARG E 2 235 ? 87.407 53.891 -22.641 1.00 31.05 354 ARG E O 1
ATOM 16241 N N . ILE E 2 236 ? 88.829 55.570 -22.282 1.00 31.19 355 ILE E N 1
ATOM 16242 C CA . ILE E 2 236 ? 88.282 56.339 -23.402 1.00 30.91 355 ILE E CA 1
ATOM 16243 C C . ILE E 2 236 ? 88.497 55.629 -24.751 1.00 31.29 355 ILE E C 1
ATOM 16244 O O . ILE E 2 236 ? 87.759 55.863 -25.708 1.00 29.09 355 ILE E O 1
ATOM 16249 N N . PHE E 2 237 ? 89.467 54.709 -24.769 1.00 32.42 356 PHE E N 1
ATOM 16250 C CA . PHE E 2 237 ? 89.899 54.015 -25.968 1.00 33.52 356 PHE E CA 1
ATOM 16251 C C . PHE E 2 237 ? 89.369 52.573 -26.062 1.00 33.94 356 PHE E C 1
ATOM 16252 O O . PHE E 2 237 ? 89.674 51.841 -27.018 1.00 34.10 356 PHE E O 1
ATOM 16260 N N . SER E 2 238 ? 88.545 52.189 -25.092 1.00 33.58 357 SER E N 1
ATOM 16261 C CA . SER E 2 238 ? 88.112 50.804 -24.945 1.00 33.87 357 SER E CA 1
ATOM 16262 C C . SER E 2 238 ? 86.832 50.417 -25.696 1.00 33.28 357 SER E C 1
ATOM 16263 O O . SER E 2 238 ? 86.458 49.236 -25.707 1.00 33.64 357 SER E O 1
ATOM 16266 N N . GLY E 2 239 ? 86.156 51.390 -26.303 1.00 32.27 358 GLY E N 1
ATOM 16267 C CA . GLY E 2 239 ? 84.826 51.143 -26.878 1.00 30.91 358 GLY E CA 1
ATOM 16268 C C . GLY E 2 239 ? 83.688 51.577 -25.962 1.00 30.52 358 GLY E C 1
ATOM 16269 O O . GLY E 2 239 ? 82.514 51.446 -26.305 1.00 30.89 358 GLY E O 1
ATOM 16270 N N . ALA E 2 240 ? 84.017 52.089 -24.782 1.00 30.37 359 ALA E N 1
ATOM 16271 C CA . ALA E 2 240 ? 82.992 52.564 -23.852 1.00 29.86 359 ALA E CA 1
ATOM 16272 C C . ALA E 2 240 ? 82.229 53.780 -24.405 1.00 29.62 359 ALA E C 1
ATOM 16273 O O . ALA E 2 240 ? 81.036 53.942 -24.152 1.00 28.72 359 ALA E O 1
ATOM 16275 N N . VAL E 2 241 ? 82.925 54.636 -25.153 1.00 29.77 360 VAL E N 1
ATOM 16276 C CA . VAL E 2 241 ? 82.327 55.898 -25.583 1.00 29.00 360 VAL E CA 1
ATOM 16277 C C . VAL E 2 241 ? 82.478 56.212 -27.073 1.00 28.94 360 VAL E C 1
ATOM 16278 O O . VAL E 2 241 ? 82.147 57.317 -27.496 1.00 28.86 360 VAL E O 1
ATOM 16282 N N . THR E 2 242 ? 82.950 55.253 -27.869 1.00 28.69 361 THR E N 1
ATOM 16283 C CA . THR E 2 242 ? 83.055 55.459 -29.329 1.00 29.58 361 THR E CA 1
ATOM 16284 C C . THR E 2 242 ? 82.405 54.336 -30.169 1.00 30.37 361 THR E C 1
ATOM 16285 O O . THR E 2 242 ? 82.430 53.159 -29.786 1.00 31.31 361 THR E O 1
ATOM 16289 N N . ARG E 2 243 ? 81.843 54.706 -31.313 1.00 30.87 362 ARG E N 1
ATOM 16290 C CA . ARG E 2 243 ? 81.150 53.765 -32.211 1.00 32.11 362 ARG E CA 1
ATOM 16291 C C . ARG E 2 243 ? 82.116 52.880 -32.957 1.00 32.77 362 ARG E C 1
ATOM 16292 O O . ARG E 2 243 ? 83.240 53.288 -33.227 1.00 33.87 362 ARG E O 1
ATOM 16300 N N . GLY E 2 244 ? 81.663 51.682 -33.318 1.00 32.89 363 GLY E N 1
ATOM 16301 C CA . GLY E 2 244 ? 82.460 50.780 -34.128 1.00 33.44 363 GLY E CA 1
ATOM 16302 C C . GLY E 2 244 ? 83.650 50.208 -33.393 1.00 34.91 363 GLY E C 1
ATOM 16303 O O . GLY E 2 244 ? 83.581 49.921 -32.196 1.00 35.82 363 GLY E O 1
ATOM 16304 N N . ARG E 2 245 ? 84.754 50.060 -34.111 1.00 36.10 364 ARG E N 1
ATOM 16305 C CA . ARG E 2 245 ? 85.910 49.332 -33.615 1.00 36.99 364 ARG E CA 1
ATOM 16306 C C . ARG E 2 245 ? 87.218 50.094 -33.871 1.00 38.63 364 ARG E C 1
ATOM 16307 O O . ARG E 2 245 ? 88.295 49.650 -33.461 1.00 40.18 364 ARG E O 1
ATOM 16315 N N . LYS E 2 246 ? 87.124 51.248 -34.518 1.00 37.99 365 LYS E N 1
ATOM 16316 C CA . LYS E 2 246 ? 88.316 51.962 -34.944 1.00 40.13 365 LYS E CA 1
ATOM 16317 C C . LYS E 2 246 ? 89.213 52.408 -33.775 1.00 38.93 365 LYS E C 1
ATOM 16318 O O . LYS E 2 246 ? 90.424 52.189 -33.800 1.00 39.74 365 LYS E O 1
ATOM 16324 N N . VAL E 2 247 ? 88.617 53.015 -32.752 1.00 36.35 366 VAL E N 1
ATOM 16325 C CA . VAL E 2 247 ? 89.379 53.485 -31.611 1.00 34.70 366 VAL E CA 1
ATOM 16326 C C . VAL E 2 247 ? 90.047 52.333 -30.831 1.00 34.70 366 VAL E C 1
ATOM 16327 O O . VAL E 2 247 ? 91.211 52.455 -30.424 1.00 33.78 366 VAL E O 1
ATOM 16331 N N . GLN E 2 248 ? 89.323 51.216 -30.664 1.00 34.40 367 GLN E N 1
ATOM 16332 C CA . GLN E 2 248 ? 89.833 50.018 -29.974 1.00 34.87 367 GLN E CA 1
ATOM 16333 C C . GLN E 2 248 ? 91.040 49.452 -30.726 1.00 36.31 367 GLN E C 1
ATOM 16334 O O . GLN E 2 248 ? 91.992 48.972 -30.116 1.00 36.99 367 GLN E O 1
ATOM 16340 N N . LYS E 2 249 ? 90.986 49.530 -32.053 1.00 36.75 368 LYS E N 1
ATOM 16341 C CA . LYS E 2 249 ? 92.018 49.002 -32.928 1.00 38.78 368 LYS E CA 1
ATOM 16342 C C . LYS E 2 249 ? 93.234 49.925 -32.958 1.00 40.68 368 LYS E C 1
ATOM 16343 O O . LYS E 2 249 ? 94.381 49.452 -32.988 1.00 41.31 368 LYS E O 1
ATOM 16349 N N . GLU E 2 250 ? 92.974 51.239 -32.947 1.00 40.40 369 GLU E N 1
ATOM 16350 C CA . GLU E 2 250 ? 93.991 52.233 -33.287 1.00 41.18 369 GLU E CA 1
ATOM 16351 C C . GLU E 2 250 ? 94.632 52.959 -32.110 1.00 41.41 369 GLU E C 1
ATOM 16352 O O . GLU E 2 250 ? 95.717 53.525 -32.248 1.00 42.37 369 GLU E O 1
ATOM 16358 N N . GLY E 2 251 ? 93.972 52.938 -30.955 1.00 40.48 370 GLY E N 1
ATOM 16359 C CA . GLY E 2 251 ? 94.429 53.706 -29.799 1.00 38.99 370 GLY E CA 1
ATOM 16360 C C . GLY E 2 251 ? 94.387 55.210 -30.025 1.00 38.22 370 GLY E C 1
ATOM 16361 O O . GLY E 2 251 ? 95.109 55.950 -29.356 1.00 38.04 370 GLY E O 1
ATOM 16362 N N . LYS E 2 252 ? 93.546 55.657 -30.961 1.00 37.35 371 LYS E N 1
ATOM 16363 C CA . LYS E 2 252 ? 93.436 57.083 -31.299 1.00 37.96 371 LYS E CA 1
ATOM 16364 C C . LYS E 2 252 ? 91.981 57.562 -31.404 1.00 36.42 371 LYS E C 1
ATOM 16365 O O . LYS E 2 252 ? 91.095 56.801 -31.786 1.00 35.95 371 LYS E O 1
ATOM 16371 N N . ILE E 2 253 ? 91.741 58.823 -31.065 1.00 35.74 372 ILE E N 1
ATOM 16372 C CA . ILE E 2 253 ? 90.408 59.407 -31.210 1.00 35.63 372 ILE E CA 1
ATOM 16373 C C . ILE E 2 253 ? 90.457 60.645 -32.090 1.00 36.28 372 ILE E C 1
ATOM 16374 O O . ILE E 2 253 ? 91.505 61.286 -32.195 1.00 37.88 372 ILE E O 1
ATOM 16379 N N . SER E 2 254 ? 89.324 60.969 -32.719 1.00 35.58 373 SER E N 1
ATOM 16380 C CA . SER E 2 254 ? 89.208 62.141 -33.603 1.00 35.03 373 SER E CA 1
ATOM 16381 C C . SER E 2 254 ? 88.956 63.456 -32.849 1.00 34.48 373 SER E C 1
ATOM 16382 O O . SER E 2 254 ? 88.797 63.482 -31.612 1.00 34.67 373 SER E O 1
ATOM 16385 N N . TYR E 2 255 ? 88.915 64.545 -33.610 1.00 33.79 374 TYR E N 1
ATOM 16386 C CA . TYR E 2 255 ? 88.523 65.824 -33.068 1.00 33.81 374 TYR E CA 1
ATOM 16387 C C . TYR E 2 255 ? 87.128 65.731 -32.428 1.00 33.29 374 TYR E C 1
ATOM 16388 O O . TYR E 2 255 ? 86.930 66.182 -31.299 1.00 33.63 374 TYR E O 1
ATOM 16397 N N . ALA E 2 256 ? 86.175 65.150 -33.163 1.00 32.44 375 ALA E N 1
ATOM 16398 C CA . ALA E 2 256 ? 84.790 65.014 -32.704 1.00 31.75 375 ALA E CA 1
ATOM 16399 C C . ALA E 2 256 ? 84.693 64.245 -31.388 1.00 31.31 375 ALA E C 1
ATOM 16400 O O . ALA E 2 256 ? 83.969 64.664 -30.480 1.00 31.02 375 ALA E O 1
ATOM 16402 N N . ASP E 2 257 ? 85.432 63.143 -31.279 1.00 31.55 376 ASP E N 1
ATOM 16403 C CA . ASP E 2 257 ? 85.472 62.380 -30.028 1.00 32.13 376 ASP E CA 1
ATOM 16404 C C . ASP E 2 257 ? 86.080 63.211 -28.904 1.00 31.65 376 ASP E C 1
ATOM 16405 O O . ASP E 2 257 ? 85.626 63.160 -27.748 1.00 30.42 376 ASP E O 1
ATOM 16410 N N . PHE E 2 258 ? 87.113 63.983 -29.242 1.00 31.55 377 PHE E N 1
ATOM 16411 C CA . PHE E 2 258 ? 87.746 64.795 -28.229 1.00 30.76 377 PHE E CA 1
ATOM 16412 C C . PHE E 2 258 ? 86.757 65.816 -27.689 1.00 30.65 377 PHE E C 1
ATOM 16413 O O . PHE E 2 258 ? 86.772 66.100 -26.480 1.00 30.64 377 PHE E O 1
ATOM 16421 N N . VAL E 2 259 ? 85.896 66.352 -28.562 1.00 29.08 378 VAL E N 1
ATOM 16422 C CA . VAL E 2 259 ? 84.893 67.318 -28.106 1.00 28.90 378 VAL E CA 1
ATOM 16423 C C . VAL E 2 259 ? 83.960 66.711 -27.056 1.00 28.88 378 VAL E C 1
ATOM 16424 O O . VAL E 2 259 ? 83.721 67.331 -26.018 1.00 30.26 378 VAL E O 1
ATOM 16428 N N . TRP E 2 260 ? 83.440 65.515 -27.323 1.00 27.87 379 TRP E N 1
ATOM 16429 C CA . TRP E 2 260 ? 82.632 64.793 -26.354 1.00 27.68 379 TRP E CA 1
ATOM 16430 C C . TRP E 2 260 ? 83.404 64.549 -25.058 1.00 28.14 379 TRP E C 1
ATOM 16431 O O . TRP E 2 260 ? 82.848 64.647 -23.973 1.00 27.65 379 TRP E O 1
ATOM 16442 N N . PHE E 2 261 ? 84.690 64.238 -25.177 1.00 28.98 380 PHE E N 1
ATOM 16443 C CA . PHE E 2 261 ? 85.495 63.983 -24.006 1.00 29.50 380 PHE E CA 1
ATOM 16444 C C . PHE E 2 261 ? 85.594 65.223 -23.125 1.00 30.24 380 PHE E C 1
ATOM 16445 O O . PHE E 2 261 ? 85.447 65.136 -21.901 1.00 30.62 380 PHE E O 1
ATOM 16453 N N . LEU E 2 262 ? 85.857 66.369 -23.751 1.00 30.79 381 LEU E N 1
ATOM 16454 C CA . LEU E 2 262 ? 86.143 67.603 -23.024 1.00 31.92 381 LEU E CA 1
ATOM 16455 C C . LEU E 2 262 ? 84.885 68.191 -22.402 1.00 32.74 381 LEU E C 1
ATOM 16456 O O . LEU E 2 262 ? 84.905 68.650 -21.257 1.00 33.37 381 LEU E O 1
ATOM 16461 N N . ILE E 2 263 ? 83.794 68.192 -23.157 1.00 32.68 382 ILE E N 1
ATOM 16462 C CA . ILE E 2 263 ? 82.524 68.666 -22.619 1.00 33.30 382 ILE E CA 1
ATOM 16463 C C . ILE E 2 263 ? 82.126 67.821 -21.404 1.00 33.82 382 ILE E C 1
ATOM 16464 O O . ILE E 2 263 ? 81.612 68.345 -20.416 1.00 34.76 382 ILE E O 1
ATOM 16469 N N . SER E 2 264 ? 82.369 66.518 -21.478 1.00 32.59 383 SER E N 1
ATOM 16470 C CA . SER E 2 264 ? 81.987 65.640 -20.396 1.00 33.05 383 SER E CA 1
ATOM 16471 C C . SER E 2 264 ? 82.893 65.855 -19.174 1.00 34.37 383 SER E C 1
ATOM 16472 O O . SER E 2 264 ? 82.448 65.697 -18.038 1.00 33.95 383 SER E O 1
ATOM 16475 N N . GLU E 2 265 ? 84.146 66.232 -19.413 1.00 36.58 384 GLU E N 1
ATOM 16476 C CA . GLU E 2 265 ? 85.107 66.446 -18.328 1.00 40.71 384 GLU E CA 1
ATOM 16477 C C . GLU E 2 265 ? 84.943 67.816 -17.647 1.00 42.56 384 GLU E C 1
ATOM 16478 O O . GLU E 2 265 ? 85.138 67.931 -16.441 1.00 41.66 384 GLU E O 1
ATOM 16484 N N . GLU E 2 266 ? 84.538 68.839 -18.399 1.00 44.89 385 GLU E N 1
ATOM 16485 C CA . GLU E 2 266 ? 84.369 70.176 -17.817 1.00 47.73 385 GLU E CA 1
ATOM 16486 C C . GLU E 2 266 ? 83.074 70.310 -16.978 1.00 46.85 385 GLU E C 1
ATOM 16487 O O . GLU E 2 266 ? 82.975 71.189 -16.122 1.00 46.94 385 GLU E O 1
ATOM 16493 N N . ASP E 2 267 ? 82.092 69.440 -17.224 1.00 44.02 386 ASP E N 1
ATOM 16494 C CA . ASP E 2 267 ? 80.819 69.474 -16.497 1.00 42.96 386 ASP E CA 1
ATOM 16495 C C . ASP E 2 267 ? 80.227 68.065 -16.351 1.00 41.29 386 ASP E C 1
ATOM 16496 O O . ASP E 2 267 ? 79.611 67.530 -17.282 1.00 39.73 386 ASP E O 1
ATOM 16501 N N . LYS E 2 268 ? 80.407 67.477 -15.171 1.00 40.74 387 LYS E N 1
ATOM 16502 C CA . LYS E 2 268 ? 80.013 66.083 -14.933 1.00 39.84 387 LYS E CA 1
ATOM 16503 C C . LYS E 2 268 ? 78.639 65.939 -14.258 1.00 40.18 387 LYS E C 1
ATOM 16504 O O . LYS E 2 268 ? 78.326 64.888 -13.695 1.00 39.46 387 LYS E O 1
ATOM 16510 N N . LYS E 2 269 ? 77.827 66.990 -14.334 1.00 41.53 388 LYS E N 1
ATOM 16511 C CA . LYS E 2 269 ? 76.507 67.011 -13.710 1.00 42.77 388 LYS E CA 1
ATOM 16512 C C . LYS E 2 269 ? 75.400 66.685 -14.695 1.00 41.46 388 LYS E C 1
ATOM 16513 O O . LYS E 2 269 ? 74.304 66.310 -14.270 1.00 43.29 388 LYS E O 1
ATOM 16519 N N . THR E 2 270 ? 75.672 66.842 -15.994 1.00 37.73 389 THR E N 1
ATOM 16520 C CA . THR E 2 270 ? 74.673 66.584 -17.024 1.00 36.27 389 THR E CA 1
ATOM 16521 C C . THR E 2 270 ? 74.373 65.087 -17.226 1.00 34.61 389 THR E C 1
ATOM 16522 O O . THR E 2 270 ? 75.255 64.237 -17.067 1.00 33.33 389 THR E O 1
ATOM 16526 N N . PRO E 2 271 ? 73.119 64.771 -17.601 1.00 34.19 390 PRO E N 1
ATOM 16527 C CA . PRO E 2 271 ? 72.697 63.419 -17.965 1.00 32.61 390 PRO E CA 1
ATOM 16528 C C . PRO E 2 271 ? 73.653 62.744 -18.965 1.00 31.91 390 PRO E C 1
ATOM 16529 O O . PRO E 2 271 ? 74.017 61.574 -18.785 1.00 32.16 390 PRO E O 1
ATOM 16533 N N . THR E 2 272 ? 74.062 63.472 -20.000 1.00 31.30 391 THR E N 1
ATOM 16534 C CA . THR E 2 272 ? 74.961 62.921 -21.003 1.00 30.25 391 THR E CA 1
ATOM 16535 C C . THR E 2 272 ? 76.314 62.598 -20.396 1.00 30.08 391 THR E C 1
ATOM 16536 O O . THR E 2 272 ? 76.857 61.501 -20.609 1.00 29.35 391 THR E O 1
ATOM 16540 N N . SER E 2 273 ? 76.855 63.548 -19.635 1.00 30.78 392 SER E N 1
ATOM 16541 C CA . SER E 2 273 ? 78.171 63.375 -19.018 1.00 30.97 392 SER E CA 1
ATOM 16542 C C . SER E 2 273 ? 78.172 62.206 -18.030 1.00 30.50 392 SER E C 1
ATOM 16543 O O . SER E 2 273 ? 79.096 61.393 -18.012 1.00 30.73 392 SER E O 1
ATOM 16546 N N . ILE E 2 274 ? 77.118 62.110 -17.230 1.00 29.72 393 ILE E N 1
ATOM 16547 C CA . ILE E 2 274 ? 76.996 61.016 -16.279 1.00 29.11 393 ILE E CA 1
ATOM 16548 C C . ILE E 2 274 ? 77.005 59.658 -17.003 1.00 28.54 393 ILE E C 1
ATOM 16549 O O . ILE E 2 274 ? 77.690 58.715 -16.585 1.00 27.60 393 ILE E O 1
ATOM 16554 N N . GLU E 2 275 ? 76.266 59.590 -18.110 1.00 28.77 394 GLU E N 1
ATOM 16555 C CA . GLU E 2 275 ? 76.233 58.416 -18.983 1.00 28.42 394 GLU E CA 1
ATOM 16556 C C . GLU E 2 275 ? 77.605 58.066 -19.563 1.00 28.49 394 GLU E C 1
ATOM 16557 O O . GLU E 2 275 ? 77.951 56.889 -19.672 1.00 28.95 394 GLU E O 1
ATOM 16563 N N . TYR E 2 276 ? 78.376 59.093 -19.928 1.00 28.20 395 TYR E N 1
ATOM 16564 C CA . TYR E 2 276 ? 79.715 58.943 -20.504 1.00 27.21 395 TYR E CA 1
ATOM 16565 C C . TYR E 2 276 ? 80.717 58.345 -19.497 1.00 28.15 395 TYR E C 1
ATOM 16566 O O . TYR E 2 276 ? 81.408 57.350 -19.788 1.00 27.89 395 TYR E O 1
ATOM 16575 N N . TRP E 2 277 ? 80.806 58.959 -18.309 1.00 28.50 396 TRP E N 1
ATOM 16576 C CA . TRP E 2 277 ? 81.677 58.441 -17.247 1.00 28.10 396 TRP E CA 1
ATOM 16577 C C . TRP E 2 277 ? 81.192 57.099 -16.693 1.00 28.35 396 TRP E C 1
ATOM 16578 O O . TRP E 2 277 ? 82.010 56.226 -16.344 1.00 28.22 396 TRP E O 1
ATOM 16589 N N . PHE E 2 278 ? 79.876 56.901 -16.638 1.00 28.14 397 PHE E N 1
ATOM 16590 C CA . PHE E 2 278 ? 79.397 55.598 -16.192 1.00 28.30 397 PHE E CA 1
ATOM 16591 C C . PHE E 2 278 ? 79.885 54.483 -17.118 1.00 28.28 397 PHE E C 1
ATOM 16592 O O . PHE E 2 278 ? 80.406 53.467 -16.644 1.00 27.92 397 PHE E O 1
ATOM 16600 N N . ARG E 2 279 ? 79.715 54.681 -18.428 1.00 28.17 398 ARG E N 1
ATOM 16601 C CA . ARG E 2 279 ? 80.220 53.731 -19.422 1.00 28.78 398 ARG E CA 1
ATOM 16602 C C . ARG E 2 279 ? 81.723 53.440 -19.210 1.00 29.20 398 ARG E C 1
ATOM 16603 O O . ARG E 2 279 ? 82.155 52.300 -19.305 1.00 29.60 398 ARG E O 1
ATOM 16611 N N . CYS E 2 280 ? 82.510 54.478 -18.928 1.00 29.43 399 CYS E N 1
ATOM 16612 C CA . CYS E 2 280 ? 83.948 54.324 -18.706 1.00 29.80 399 CYS E CA 1
ATOM 16613 C C . CYS E 2 280 ? 84.265 53.574 -17.427 1.00 30.63 399 CYS E C 1
ATOM 16614 O O . CYS E 2 280 ? 85.097 52.671 -17.433 1.00 31.62 399 CYS E O 1
ATOM 16617 N N . MET E 2 281 ? 83.587 53.928 -16.339 1.00 30.89 400 MET E N 1
ATOM 16618 C CA . MET E 2 281 ? 83.838 53.295 -15.033 1.00 30.95 400 MET E CA 1
ATOM 16619 C C . MET E 2 281 ? 83.346 51.870 -14.913 1.00 30.84 400 MET E C 1
ATOM 16620 O O . MET E 2 281 ? 83.888 51.110 -14.123 1.00 30.77 400 MET E O 1
ATOM 16625 N N . ASP E 2 282 ? 82.315 51.515 -15.680 1.00 30.73 401 ASP E N 1
ATOM 16626 C CA . ASP E 2 282 ? 81.709 50.202 -15.566 1.00 31.20 401 ASP E CA 1
ATOM 16627 C C . ASP E 2 282 ? 82.516 49.219 -16.385 1.00 31.74 401 ASP E C 1
ATOM 16628 O O . ASP E 2 282 ? 82.179 48.946 -17.547 1.00 32.27 401 ASP E O 1
ATOM 16633 N N . LEU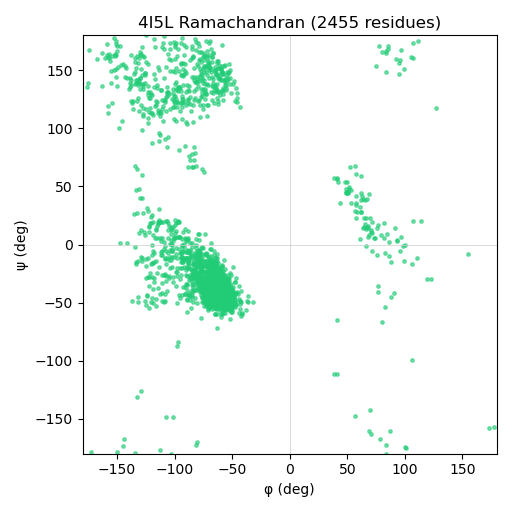 E 2 283 ? 83.586 48.698 -15.794 1.00 31.67 402 LEU E N 1
ATOM 16634 C CA . LEU E 2 283 ? 84.555 47.900 -16.548 1.00 32.98 402 LEU E CA 1
ATOM 16635 C C . LEU E 2 283 ? 83.914 46.757 -17.332 1.00 33.33 402 LEU E C 1
ATOM 16636 O O . LEU E 2 283 ? 84.049 46.671 -18.549 1.00 34.72 402 LEU E O 1
ATOM 16641 N N . ASP E 2 284 ? 83.197 45.907 -16.619 1.00 33.46 403 ASP E N 1
ATOM 16642 C CA . ASP E 2 284 ? 82.617 44.690 -17.155 1.00 33.75 403 ASP E CA 1
ATOM 16643 C C . ASP E 2 284 ? 81.378 44.956 -18.031 1.00 32.70 403 ASP E C 1
ATOM 16644 O O . ASP E 2 284 ? 80.953 44.070 -18.762 1.00 32.83 403 ASP E O 1
ATOM 16649 N N . GLY E 2 285 ? 80.784 46.151 -17.937 1.00 31.92 404 GLY E N 1
ATOM 16650 C CA . GLY E 2 285 ? 79.569 46.495 -18.689 1.00 30.02 404 GLY E CA 1
ATOM 16651 C C . GLY E 2 285 ? 78.274 45.894 -18.137 1.00 31.10 404 GLY E C 1
ATOM 16652 O O . GLY E 2 285 ? 77.256 45.875 -18.829 1.00 30.41 404 GLY E O 1
ATOM 16653 N N . ASP E 2 286 ? 78.289 45.430 -16.886 1.00 31.51 405 ASP E N 1
ATOM 16654 C CA . ASP E 2 286 ? 77.128 44.749 -16.293 1.00 32.39 405 ASP E CA 1
ATOM 16655 C C . ASP E 2 286 ? 76.032 45.695 -15.809 1.00 32.38 405 ASP E C 1
ATOM 16656 O O . ASP E 2 286 ? 74.926 45.245 -15.501 1.00 33.02 405 ASP E O 1
ATOM 16661 N N . GLY E 2 287 ? 76.341 46.989 -15.729 1.00 31.57 406 GLY E N 1
ATOM 16662 C CA . GLY E 2 287 ? 75.365 47.999 -15.313 1.00 31.01 406 GLY E CA 1
ATOM 16663 C C . GLY E 2 287 ? 75.459 48.370 -13.838 1.00 31.68 406 GLY E C 1
ATOM 16664 O O . GLY E 2 287 ? 74.625 49.108 -13.311 1.00 30.49 406 GLY E O 1
ATOM 16665 N N . ALA E 2 288 ? 76.475 47.850 -13.165 1.00 31.77 407 ALA E N 1
ATOM 16666 C CA . ALA E 2 288 ? 76.704 48.214 -11.780 1.00 33.47 407 ALA E CA 1
ATOM 16667 C C . ALA E 2 288 ? 78.181 48.482 -11.587 1.00 34.12 407 ALA E C 1
ATOM 16668 O O . ALA E 2 288 ? 79.012 47.848 -12.238 1.00 36.18 407 ALA E O 1
ATOM 16670 N N . LEU E 2 289 ? 78.497 49.424 -10.703 1.00 34.58 408 LEU E N 1
ATOM 16671 C CA . LEU E 2 289 ? 79.877 49.666 -10.278 1.00 34.62 408 LEU E CA 1
ATOM 16672 C C . LEU E 2 289 ? 80.159 48.867 -9.022 1.00 35.11 408 LEU E C 1
ATOM 16673 O O . LEU E 2 289 ? 79.649 49.166 -7.956 1.00 36.33 408 LEU E O 1
ATOM 16678 N N . SER E 2 290 ? 80.957 47.820 -9.161 1.00 35.67 409 SER E N 1
ATOM 16679 C CA . SER E 2 290 ? 81.259 46.950 -8.036 1.00 36.23 409 SER E CA 1
ATOM 16680 C C . SER E 2 290 ? 82.424 47.495 -7.205 1.00 37.82 409 SER E C 1
ATOM 16681 O O . SER E 2 290 ? 83.083 48.474 -7.606 1.00 37.00 409 SER E O 1
ATOM 16684 N N . MET E 2 291 ? 82.662 46.876 -6.046 1.00 48.97 410 MET E N 1
ATOM 16685 C CA . MET E 2 291 ? 83.769 47.280 -5.191 1.00 51.38 410 MET E CA 1
ATOM 16686 C C . MET E 2 291 ? 85.058 47.127 -5.975 1.00 48.32 410 MET E C 1
ATOM 16687 O O . MET E 2 291 ? 85.907 48.012 -5.969 1.00 47.17 410 MET E O 1
ATOM 16692 N N . PHE E 2 292 ? 85.184 46.004 -6.666 1.00 46.98 411 PHE E N 1
ATOM 16693 C CA . PHE E 2 292 ? 86.354 45.754 -7.460 1.00 46.58 411 PHE E CA 1
ATOM 16694 C C . PHE E 2 292 ? 86.572 46.857 -8.517 1.00 43.71 411 PHE E C 1
ATOM 16695 O O . PHE E 2 292 ? 87.690 47.326 -8.702 1.00 42.77 411 PHE E O 1
ATOM 16703 N N . GLU E 2 293 ? 85.507 47.275 -9.196 1.00 42.00 412 GLU E N 1
ATOM 16704 C CA . GLU E 2 293 ? 85.630 48.334 -10.207 1.00 40.67 412 GLU E CA 1
ATOM 16705 C C . GLU E 2 293 ? 85.996 49.687 -9.571 1.00 39.50 412 GLU E C 1
ATOM 16706 O O . GLU E 2 293 ? 86.792 50.441 -10.136 1.00 39.40 412 GLU E O 1
ATOM 16712 N N . LEU E 2 294 ? 85.450 49.969 -8.388 1.00 39.28 413 LEU E N 1
ATOM 16713 C CA . LEU E 2 294 ? 85.775 51.202 -7.657 1.00 38.64 413 LEU E CA 1
ATOM 16714 C C . LEU E 2 294 ? 87.214 51.238 -7.142 1.00 39.77 413 LEU E C 1
ATOM 16715 O O . LEU E 2 294 ? 87.905 52.262 -7.264 1.00 38.55 413 LEU E O 1
ATOM 16720 N N . GLU E 2 295 ? 87.657 50.118 -6.566 1.00 42.00 414 GLU E N 1
ATOM 16721 C CA . GLU E 2 295 ? 89.007 49.986 -6.024 1.00 43.76 414 GLU E CA 1
ATOM 16722 C C . GLU E 2 295 ? 90.064 50.066 -7.125 1.00 42.70 414 GLU E C 1
ATOM 16723 O O . GLU E 2 295 ? 91.118 50.680 -6.947 1.00 41.92 414 GLU E O 1
ATOM 16729 N N . TYR E 2 296 ? 89.757 49.450 -8.264 1.00 41.37 415 TYR E N 1
ATOM 16730 C CA . TYR E 2 296 ? 90.614 49.507 -9.433 1.00 41.08 415 TYR E CA 1
ATOM 16731 C C . TYR E 2 296 ? 91.011 50.955 -9.749 1.00 40.00 415 TYR E C 1
ATOM 16732 O O . TYR E 2 296 ? 92.194 51.244 -9.902 1.00 41.05 415 TYR E O 1
ATOM 16741 N N . PHE E 2 297 ? 90.027 51.855 -9.818 1.00 38.06 416 PHE E N 1
ATOM 16742 C CA . PHE E 2 297 ? 90.291 53.275 -10.074 1.00 37.44 416 PHE E CA 1
ATOM 16743 C C . PHE E 2 297 ? 90.931 53.970 -8.874 1.00 38.83 416 PHE E C 1
ATOM 16744 O O . PHE E 2 297 ? 91.924 54.682 -9.022 1.00 39.96 416 PHE E O 1
ATOM 16752 N N . TYR E 2 298 ? 90.364 53.742 -7.692 1.00 39.15 417 TYR E N 1
ATOM 16753 C CA . TYR E 2 298 ? 90.775 54.446 -6.485 1.00 40.71 417 TYR E CA 1
ATOM 16754 C C . TYR E 2 298 ? 92.219 54.159 -6.090 1.00 42.86 417 TYR E C 1
ATOM 16755 O O . TYR E 2 298 ? 92.881 55.010 -5.515 1.00 43.91 417 TYR E O 1
ATOM 16764 N N . GLU E 2 299 ? 92.683 52.950 -6.391 1.00 44.56 418 GLU E N 1
ATOM 16765 C CA . GLU E 2 299 ? 94.071 52.535 -6.184 1.00 47.05 418 GLU E CA 1
ATOM 16766 C C . GLU E 2 299 ? 95.050 53.541 -6.801 1.00 47.60 418 GLU E C 1
ATOM 16767 O O . GLU E 2 299 ? 96.046 53.916 -6.174 1.00 49.06 418 GLU E O 1
ATOM 16773 N N . GLU E 2 300 ? 94.773 53.971 -8.029 1.00 46.55 419 GLU E N 1
ATOM 16774 C CA . GLU E 2 300 ? 95.636 54.949 -8.661 1.00 47.86 419 GLU E CA 1
ATOM 16775 C C . GLU E 2 300 ? 95.515 56.312 -7.977 1.00 47.49 419 GLU E C 1
ATOM 16776 O O . GLU E 2 300 ? 96.511 57.024 -7.837 1.00 48.26 419 GLU E O 1
ATOM 16782 N N . GLN E 2 301 ? 94.298 56.665 -7.556 1.00 46.15 420 GLN E N 1
ATOM 16783 C CA . GLN E 2 301 ? 94.056 57.942 -6.875 1.00 46.48 420 GLN E CA 1
ATOM 16784 C C . GLN E 2 301 ? 94.951 58.074 -5.659 1.00 47.56 420 GLN E C 1
ATOM 16785 O O . GLN E 2 301 ? 95.590 59.101 -5.476 1.00 48.32 420 GLN E O 1
ATOM 16791 N N . CYS E 2 302 ? 94.984 57.018 -4.850 1.00 48.55 421 CYS E N 1
ATOM 16792 C CA . CYS E 2 302 ? 95.807 56.935 -3.651 1.00 50.88 421 CYS E CA 1
ATOM 16793 C C . CYS E 2 302 ? 97.283 57.069 -3.944 1.00 52.63 421 CYS E C 1
ATOM 16794 O O . CYS E 2 302 ? 97.972 57.785 -3.240 1.00 53.41 421 CYS E O 1
ATOM 16797 N N . ARG E 2 303 ? 97.756 56.373 -4.974 1.00 53.71 422 ARG E N 1
ATOM 16798 C CA . ARG E 2 303 ? 99.140 56.479 -5.407 1.00 57.81 422 ARG E CA 1
ATOM 16799 C C . ARG E 2 303 ? 99.539 57.902 -5.812 1.00 59.41 422 ARG E C 1
ATOM 16800 O O . ARG E 2 303 ? 100.632 58.363 -5.467 1.00 61.38 422 ARG E O 1
ATOM 16808 N N . ARG E 2 304 ? 98.649 58.585 -6.531 1.00 58.83 423 ARG E N 1
ATOM 16809 C CA . ARG E 2 304 ? 98.881 59.963 -6.952 1.00 61.20 423 ARG E CA 1
ATOM 16810 C C . ARG E 2 304 ? 98.928 60.928 -5.769 1.00 62.94 423 ARG E C 1
ATOM 16811 O O . ARG E 2 304 ? 99.791 61.804 -5.716 1.00 65.35 423 ARG E O 1
ATOM 16819 N N . LEU E 2 305 ? 98.003 60.763 -4.825 1.00 62.05 424 LEU E N 1
ATOM 16820 C CA . LEU E 2 305 ? 98.002 61.559 -3.602 1.00 64.43 424 LEU E CA 1
ATOM 16821 C C . LEU E 2 305 ? 99.258 61.282 -2.782 1.00 68.04 424 LEU E C 1
ATOM 16822 O O . LEU E 2 305 ? 99.828 62.189 -2.184 1.00 70.12 424 LEU E O 1
ATOM 16827 N N . ASP E 2 306 ? 99.676 60.020 -2.773 1.00 70.17 425 ASP E N 1
ATOM 16828 C CA . ASP E 2 306 ? 100.918 59.598 -2.144 1.00 75.94 425 ASP E CA 1
ATOM 16829 C C . ASP E 2 306 ? 102.103 60.347 -2.757 1.00 78.38 425 ASP E C 1
ATOM 16830 O O . ASP E 2 306 ? 103.007 60.768 -2.040 1.00 79.79 425 ASP E O 1
ATOM 16835 N N . SER E 2 307 ? 102.078 60.521 -4.079 1.00 78.22 426 SER E N 1
ATOM 16836 C CA . SER E 2 307 ? 103.098 61.289 -4.797 1.00 81.38 426 SER E CA 1
ATOM 16837 C C . SER E 2 307 ? 103.099 62.771 -4.432 1.00 81.63 426 SER E C 1
ATOM 16838 O O . SER E 2 307 ? 104.089 63.462 -4.662 1.00 84.07 426 SER E O 1
ATOM 16841 N N . MET E 2 308 ? 101.989 63.254 -3.881 1.00 79.83 427 MET E N 1
ATOM 16842 C CA . MET E 2 308 ? 101.835 64.673 -3.575 1.00 81.10 427 MET E CA 1
ATOM 16843 C C . MET E 2 308 ? 101.991 64.976 -2.088 1.00 82.70 427 MET E C 1
ATOM 16844 O O . MET E 2 308 ? 101.873 66.133 -1.682 1.00 83.61 427 MET E O 1
ATOM 16849 N N . ALA E 2 309 ? 102.254 63.931 -1.295 1.00 83.28 428 ALA E N 1
ATOM 16850 C CA . ALA E 2 309 ? 102.427 64.004 0.173 1.00 84.17 428 ALA E CA 1
ATOM 16851 C C . ALA E 2 309 ? 101.127 64.204 0.961 1.00 81.83 428 ALA E C 1
ATOM 16852 O O . ALA E 2 309 ? 101.152 64.380 2.183 1.00 82.29 428 ALA E O 1
ATOM 16854 N N . ILE E 2 310 ? 99.998 64.164 0.257 1.00 78.01 429 ILE E N 1
ATOM 16855 C CA . ILE E 2 310 ? 98.685 64.203 0.884 1.00 75.69 429 ILE E CA 1
ATOM 16856 C C . ILE E 2 310 ? 98.291 62.767 1.232 1.00 76.43 429 ILE E C 1
ATOM 16857 O O . ILE E 2 310 ? 98.508 61.857 0.436 1.00 78.41 429 ILE E O 1
ATOM 16862 N N . GLU E 2 311 ? 97.738 62.566 2.427 1.00 75.92 430 GLU E N 1
ATOM 16863 C CA . GLU E 2 311 ? 97.305 61.242 2.860 1.00 76.15 430 GLU E CA 1
ATOM 16864 C C . GLU E 2 311 ? 95.924 60.907 2.295 1.00 72.50 430 GLU E C 1
ATOM 16865 O O . GLU E 2 311 ? 94.961 61.669 2.454 1.00 71.16 430 GLU E O 1
ATOM 16871 N N . ALA E 2 312 ? 95.843 59.758 1.633 1.00 69.32 431 ALA E N 1
ATOM 16872 C CA . ALA E 2 312 ? 94.609 59.299 1.008 1.00 62.79 431 ALA E CA 1
ATOM 16873 C C . ALA E 2 312 ? 93.670 58.696 2.035 1.00 60.73 431 ALA E C 1
ATOM 16874 O O . ALA E 2 312 ? 94.101 57.991 2.953 1.00 61.75 431 ALA E O 1
ATOM 16876 N N . LEU E 2 313 ? 92.384 58.978 1.878 1.00 57.19 432 LEU E N 1
ATOM 16877 C CA . LEU E 2 313 ? 91.360 58.287 2.641 1.00 55.89 432 LEU E CA 1
ATOM 16878 C C . LEU E 2 313 ? 91.437 56.801 2.282 1.00 54.36 432 LEU E C 1
ATOM 16879 O O . LEU E 2 313 ? 91.527 56.466 1.104 1.00 53.59 432 LEU E O 1
ATOM 16884 N N . PRO E 2 314 ? 91.462 55.912 3.291 1.00 53.84 433 PRO E N 1
ATOM 16885 C CA . PRO E 2 314 ? 91.450 54.471 3.011 1.00 53.50 433 PRO E CA 1
ATOM 16886 C C . PRO E 2 314 ? 90.195 54.093 2.242 1.00 51.45 433 PRO E C 1
ATOM 16887 O O . PRO E 2 314 ? 89.152 54.706 2.459 1.00 49.36 433 PRO E O 1
ATOM 16891 N N . PHE E 2 315 ? 90.299 53.093 1.363 1.00 51.83 434 PHE E N 1
ATOM 16892 C CA . PHE E 2 315 ? 89.188 52.699 0.485 1.00 51.15 434 PHE E CA 1
ATOM 16893 C C . PHE E 2 315 ? 87.869 52.430 1.203 1.00 51.97 434 PHE E C 1
ATOM 16894 O O . PHE E 2 315 ? 86.813 52.853 0.737 1.00 51.18 434 PHE E O 1
ATOM 16902 N N . GLN E 2 316 ? 87.945 51.717 2.321 1.00 55.61 435 GLN E N 1
ATOM 16903 C CA . GLN E 2 316 ? 86.787 51.392 3.152 1.00 58.10 435 GLN E CA 1
ATOM 16904 C C . GLN E 2 316 ? 86.023 52.645 3.578 1.00 55.45 435 GLN E C 1
ATOM 16905 O O . GLN E 2 316 ? 84.800 52.679 3.520 1.00 53.45 435 GLN E O 1
ATOM 16911 N N . ASP E 2 317 ? 86.766 53.665 4.002 1.00 55.62 436 ASP E N 1
ATOM 16912 C CA . ASP E 2 317 ? 86.202 54.948 4.431 1.00 55.43 436 ASP E CA 1
ATOM 16913 C C . ASP E 2 317 ? 85.579 55.732 3.276 1.00 53.37 436 ASP E C 1
ATOM 16914 O O . ASP E 2 317 ? 84.471 56.263 3.397 1.00 53.02 436 ASP E O 1
ATOM 16919 N N . CYS E 2 318 ? 86.304 55.799 2.162 1.00 51.61 437 CYS E N 1
ATOM 16920 C CA . CYS E 2 318 ? 85.830 56.440 0.945 1.00 49.51 437 CYS E CA 1
ATOM 16921 C C . CYS E 2 318 ? 84.547 55.805 0.407 1.00 47.43 437 CYS E C 1
ATOM 16922 O O . CYS E 2 318 ? 83.609 56.514 0.043 1.00 45.75 437 CYS E O 1
ATOM 16925 N N . LEU E 2 319 ? 84.515 54.476 0.365 1.00 46.83 438 LEU E N 1
ATOM 16926 C CA . LEU E 2 319 ? 83.338 53.740 -0.089 1.00 46.43 438 LEU E CA 1
ATOM 16927 C C . LEU E 2 319 ? 82.103 54.093 0.736 1.00 45.86 438 LEU E C 1
ATOM 16928 O O . LEU E 2 319 ? 81.011 54.287 0.199 1.00 45.02 438 LEU E O 1
ATOM 16933 N N . CYS E 2 320 ? 82.285 54.182 2.045 1.00 45.56 439 CYS E N 1
ATOM 16934 C CA . CYS E 2 320 ? 81.178 54.523 2.927 1.00 46.37 439 CYS E CA 1
ATOM 16935 C C . CYS E 2 320 ? 80.636 55.926 2.625 1.00 44.70 439 CYS E C 1
ATOM 16936 O O . CYS E 2 320 ? 79.427 56.134 2.592 1.00 44.92 439 CYS E O 1
ATOM 16939 N N . GLN E 2 321 ? 81.540 56.866 2.370 1.00 43.35 440 GLN E N 1
ATOM 16940 C CA . GLN E 2 321 ? 81.173 58.237 2.060 1.00 42.29 440 GLN E CA 1
ATOM 16941 C C . GLN E 2 321 ? 80.437 58.314 0.728 1.00 40.86 440 GLN E C 1
ATOM 16942 O O . GLN E 2 321 ? 79.374 58.916 0.635 1.00 40.41 440 GLN E O 1
ATOM 16948 N N . MET E 2 322 ? 81.008 57.681 -0.290 1.00 40.70 441 MET E N 1
ATOM 16949 C CA . MET E 2 322 ? 80.396 57.599 -1.615 1.00 40.20 441 MET E CA 1
ATOM 16950 C C . MET E 2 322 ? 79.025 56.955 -1.609 1.00 40.85 441 MET E C 1
ATOM 16951 O O . MET E 2 322 ? 78.154 57.390 -2.354 1.00 40.21 441 MET E O 1
ATOM 16956 N N . LEU E 2 323 ? 78.845 55.932 -0.769 1.00 42.31 442 LEU E N 1
ATOM 16957 C CA . LEU E 2 323 ? 77.544 55.281 -0.596 1.00 44.59 442 LEU E CA 1
ATOM 16958 C C . LEU E 2 323 ? 76.508 56.212 0.040 1.00 45.38 442 LEU E C 1
ATOM 16959 O O . LEU E 2 323 ? 75.350 56.227 -0.370 1.00 46.26 442 LEU E O 1
ATOM 16964 N N . ASP E 2 324 ? 76.934 56.975 1.043 1.00 45.46 443 ASP E N 1
ATOM 16965 C CA . ASP E 2 324 ? 76.111 58.035 1.608 1.00 46.17 443 ASP E CA 1
ATOM 16966 C C . ASP E 2 324 ? 75.794 59.108 0.560 1.00 45.28 443 ASP E C 1
ATOM 16967 O O . ASP E 2 324 ? 74.666 59.606 0.507 1.00 45.49 443 ASP E O 1
ATOM 16972 N N . LEU E 2 325 ? 76.793 59.447 -0.261 1.00 43.10 444 LEU E N 1
ATOM 16973 C CA . LEU E 2 325 ? 76.652 60.454 -1.306 1.00 43.10 444 LEU E CA 1
ATOM 16974 C C . LEU E 2 325 ? 75.642 60.027 -2.363 1.00 44.05 444 LEU E C 1
ATOM 16975 O O . LEU E 2 325 ? 74.701 60.754 -2.627 1.00 44.63 444 LEU E O 1
ATOM 16980 N N . VAL E 2 326 ? 75.830 58.849 -2.956 1.00 36.52 445 VAL E N 1
ATOM 16981 C CA . VAL E 2 326 ? 74.960 58.429 -4.050 1.00 37.09 445 VAL E CA 1
ATOM 16982 C C . VAL E 2 326 ? 73.632 57.854 -3.588 1.00 38.64 445 VAL E C 1
ATOM 16983 O O . VAL E 2 326 ? 72.642 57.992 -4.305 1.00 38.58 445 VAL E O 1
ATOM 16987 N N . LYS E 2 327 ? 73.617 57.217 -2.410 1.00 40.17 446 LYS E N 1
ATOM 16988 C CA . LYS E 2 327 ? 72.410 56.580 -1.855 1.00 42.26 446 LYS E CA 1
ATOM 16989 C C . LYS E 2 327 ? 71.718 55.588 -2.831 1.00 43.67 446 LYS E C 1
ATOM 16990 O O . LYS E 2 327 ? 70.594 55.831 -3.280 1.00 44.90 446 LYS E O 1
ATOM 16996 N N . PRO E 2 328 ? 72.376 54.462 -3.154 1.00 44.43 447 PRO E N 1
ATOM 16997 C CA . PRO E 2 328 ? 71.804 53.602 -4.217 1.00 45.28 447 PRO E CA 1
ATOM 16998 C C . PRO E 2 328 ? 70.515 52.867 -3.843 1.00 49.04 447 PRO E C 1
ATOM 16999 O O . PRO E 2 328 ? 70.358 52.409 -2.716 1.00 51.57 447 PRO E O 1
ATOM 17003 N N . ARG E 2 329 ? 69.606 52.746 -4.803 1.00 53.27 448 ARG E N 1
ATOM 17004 C CA . ARG E 2 329 ? 68.317 52.097 -4.569 1.00 59.42 448 ARG E CA 1
ATOM 17005 C C . ARG E 2 329 ? 68.452 50.676 -4.033 1.00 60.75 448 ARG E C 1
ATOM 17006 O O . ARG E 2 329 ? 67.723 50.299 -3.126 1.00 64.01 448 ARG E O 1
ATOM 17014 N N . THR E 2 330 ? 69.381 49.899 -4.582 1.00 61.19 449 THR E N 1
ATOM 17015 C CA . THR E 2 330 ? 69.597 48.532 -4.107 1.00 67.69 449 THR E CA 1
ATOM 17016 C C . THR E 2 330 ? 70.906 48.394 -3.343 1.00 71.06 449 THR E C 1
ATOM 17017 O O . THR E 2 330 ? 71.972 48.719 -3.859 1.00 69.91 449 THR E O 1
ATOM 17021 N N . GLU E 2 331 ? 70.787 47.927 -2.099 1.00 80.89 450 GLU E N 1
ATOM 17022 C CA . GLU E 2 331 ? 71.906 47.647 -1.186 1.00 85.79 450 GLU E CA 1
ATOM 17023 C C . GLU E 2 331 ? 73.052 48.659 -1.258 1.00 82.59 450 GLU E C 1
ATOM 17024 O O . GLU E 2 331 ? 72.887 49.809 -0.852 1.00 85.14 450 GLU E O 1
ATOM 17030 N N . GLY E 2 332 ? 74.204 48.224 -1.761 1.00 77.05 451 GLY E N 1
ATOM 17031 C CA . GLY E 2 332 ? 75.359 49.091 -1.969 1.00 69.54 451 GLY E CA 1
ATOM 17032 C C . GLY E 2 332 ? 75.911 48.826 -3.355 1.00 64.99 451 GLY E C 1
ATOM 17033 O O . GLY E 2 332 ? 77.119 48.645 -3.534 1.00 63.51 451 GLY E O 1
ATOM 17034 N N . LYS E 2 333 ? 75.000 48.787 -4.326 1.00 60.48 452 LYS E N 1
ATOM 17035 C CA . LYS E 2 333 ? 75.304 48.501 -5.718 1.00 56.58 452 LYS E CA 1
ATOM 17036 C C . LYS E 2 333 ? 74.990 49.770 -6.500 1.00 52.28 452 LYS E C 1
ATOM 17037 O O . LYS E 2 333 ? 73.828 50.185 -6.582 1.00 54.53 452 LYS E O 1
ATOM 17043 N N . ILE E 2 334 ? 76.014 50.404 -7.056 1.00 45.42 453 ILE E N 1
ATOM 17044 C CA . ILE E 2 334 ? 75.807 51.688 -7.710 1.00 40.64 453 ILE E CA 1
ATOM 17045 C C . ILE E 2 334 ? 75.468 51.554 -9.197 1.00 39.86 453 ILE E C 1
ATOM 17046 O O . ILE E 2 334 ? 76.247 51.005 -9.981 1.00 39.51 453 ILE E O 1
ATOM 17051 N N . THR E 2 335 ? 74.295 52.063 -9.572 1.00 38.37 454 THR E N 1
ATOM 17052 C CA . THR E 2 335 ? 73.852 52.056 -10.966 1.00 36.24 454 THR E CA 1
ATOM 17053 C C . THR E 2 335 ? 73.849 53.469 -11.546 1.00 34.53 454 THR E C 1
ATOM 17054 O O . THR E 2 335 ? 74.066 54.446 -10.828 1.00 34.42 454 THR E O 1
ATOM 17058 N N . LEU E 2 336 ? 73.599 53.551 -12.851 1.00 34.01 455 LEU E N 1
ATOM 17059 C CA . LEU E 2 336 ? 73.464 54.798 -13.585 1.00 33.53 455 LEU E CA 1
ATOM 17060 C C . LEU E 2 336 ? 72.349 55.711 -13.073 1.00 34.56 455 LEU E C 1
ATOM 17061 O O . LEU E 2 336 ? 72.570 56.910 -12.861 1.00 32.91 455 LEU E O 1
ATOM 17066 N N . GLN E 2 337 ? 71.155 55.157 -12.896 1.00 37.35 456 GLN E N 1
ATOM 17067 C CA . GLN E 2 337 ? 70.061 55.935 -12.315 1.00 41.35 456 GLN E CA 1
ATOM 17068 C C . GLN E 2 337 ? 70.419 56.475 -10.918 1.00 39.44 456 GLN E C 1
ATOM 17069 O O . GLN E 2 337 ? 70.148 57.633 -10.614 1.00 39.74 456 GLN E O 1
ATOM 17075 N N . ASP E 2 338 ? 71.052 55.655 -10.085 1.00 37.51 457 ASP E N 1
ATOM 17076 C CA . ASP E 2 338 ? 71.471 56.124 -8.774 1.00 37.52 457 ASP E CA 1
ATOM 17077 C C . ASP E 2 338 ? 72.342 57.376 -8.914 1.00 35.80 457 ASP E C 1
ATOM 17078 O O . ASP E 2 338 ? 72.121 58.376 -8.219 1.00 34.61 457 ASP E O 1
ATOM 17083 N N . LEU E 2 339 ? 73.310 57.329 -9.834 1.00 33.48 458 LEU E N 1
ATOM 17084 C CA . LEU E 2 339 ? 74.190 58.478 -10.056 1.00 32.71 458 LEU E CA 1
ATOM 17085 C C . LEU E 2 339 ? 73.455 59.689 -10.620 1.00 33.11 458 LEU E C 1
ATOM 17086 O O . LEU E 2 339 ? 73.777 60.824 -10.271 1.00 32.88 458 LEU E O 1
ATOM 17091 N N . LYS E 2 340 ? 72.471 59.453 -11.485 1.00 33.79 459 LYS E N 1
ATOM 17092 C CA . LYS E 2 340 ? 71.630 60.551 -11.985 1.00 35.63 459 LYS E CA 1
ATOM 17093 C C . LYS E 2 340 ? 70.810 61.194 -10.871 1.00 37.89 459 LYS E C 1
ATOM 17094 O O . LYS E 2 340 ? 70.754 62.419 -10.755 1.00 38.63 459 LYS E O 1
ATOM 17100 N N . ARG E 2 341 ? 70.210 60.343 -10.049 1.00 40.13 460 ARG E N 1
ATOM 17101 C CA . ARG E 2 341 ? 69.292 60.752 -9.017 1.00 43.72 460 ARG E CA 1
ATOM 17102 C C . ARG E 2 341 ? 69.940 61.559 -7.897 1.00 43.66 460 ARG E C 1
ATOM 17103 O O . ARG E 2 341 ? 69.272 62.410 -7.284 1.00 44.73 460 ARG E O 1
ATOM 17111 N N . CYS E 2 342 ? 71.218 61.302 -7.618 1.00 41.18 461 CYS E N 1
ATOM 17112 C CA . CYS E 2 342 ? 71.855 61.908 -6.438 1.00 41.98 461 CYS E CA 1
ATOM 17113 C C . CYS E 2 342 ? 72.230 63.368 -6.632 1.00 41.83 461 CYS E C 1
ATOM 17114 O O . CYS E 2 342 ? 72.389 64.081 -5.654 1.00 43.44 461 CYS E O 1
ATOM 17117 N N . LYS E 2 343 ? 72.364 63.813 -7.884 1.00 41.15 462 LYS E N 1
ATOM 17118 C CA . LYS E 2 343 ? 72.693 65.227 -8.208 1.00 41.24 462 LYS E CA 1
ATOM 17119 C C . LYS E 2 343 ? 74.094 65.656 -7.766 1.00 39.15 462 LYS E C 1
ATOM 17120 O O . LYS E 2 343 ? 74.399 66.852 -7.733 1.00 38.61 462 LYS E O 1
ATOM 17126 N N . LEU E 2 344 ? 74.927 64.672 -7.419 1.00 37.05 463 LEU E N 1
ATOM 17127 C CA . LEU E 2 344 ? 76.315 64.895 -6.999 1.00 35.53 463 LEU E CA 1
ATOM 17128 C C . LEU E 2 344 ? 77.298 63.917 -7.653 1.00 34.31 463 LEU E C 1
ATOM 17129 O O . LEU E 2 344 ? 78.376 63.623 -7.093 1.00 33.97 463 LEU E O 1
ATOM 17134 N N . ALA E 2 345 ? 76.925 63.411 -8.832 1.00 32.86 464 ALA E N 1
ATOM 17135 C CA . ALA E 2 345 ? 77.777 62.512 -9.604 1.00 30.58 464 ALA E CA 1
ATOM 17136 C C . ALA E 2 345 ? 79.143 63.123 -9.870 1.00 30.32 464 ALA E C 1
ATOM 17137 O O . ALA E 2 345 ? 80.152 62.413 -9.857 1.00 31.92 464 ALA E O 1
ATOM 17139 N N . ASN E 2 346 ? 79.195 64.429 -10.108 1.00 29.83 465 ASN E N 1
ATOM 17140 C CA . ASN E 2 346 ? 80.488 65.081 -10.339 1.00 30.10 465 ASN E CA 1
ATOM 17141 C C . ASN E 2 346 ? 81.487 64.865 -9.195 1.00 31.07 465 ASN E C 1
ATOM 17142 O O . ASN E 2 346 ? 82.686 64.719 -9.442 1.00 32.69 465 ASN E O 1
ATOM 17147 N N . VAL E 2 347 ? 80.995 64.856 -7.957 1.00 31.02 466 VAL E N 1
ATOM 17148 C CA . VAL E 2 347 ? 81.861 64.693 -6.796 1.00 31.59 466 VAL E CA 1
ATOM 17149 C C . VAL E 2 347 ? 82.286 63.229 -6.710 1.00 31.29 466 VAL E C 1
ATOM 17150 O O . VAL E 2 347 ? 83.440 62.935 -6.389 1.00 32.12 466 VAL E O 1
ATOM 17154 N N . PHE E 2 348 ? 81.353 62.327 -7.023 1.00 29.80 467 PHE E N 1
ATOM 17155 C CA . PHE E 2 348 ? 81.613 60.894 -7.068 1.00 29.45 467 PHE E CA 1
ATOM 17156 C C . PHE E 2 348 ? 82.713 60.553 -8.079 1.00 30.24 467 PHE E C 1
ATOM 17157 O O . PHE E 2 348 ? 83.685 59.868 -7.755 1.00 32.23 467 PHE E O 1
ATOM 17165 N N . PHE E 2 349 ? 82.537 61.020 -9.314 1.00 29.27 468 PHE E N 1
ATOM 17166 C CA . PHE E 2 349 ? 83.487 60.789 -10.380 1.00 28.59 468 PHE E CA 1
ATOM 17167 C C . PHE E 2 349 ? 84.877 61.352 -10.095 1.00 30.38 468 PHE E C 1
ATOM 17168 O O . PHE E 2 349 ? 85.882 60.663 -10.283 1.00 31.05 468 PHE E O 1
ATOM 17176 N N . ASP E 2 350 ? 84.942 62.606 -9.667 1.00 31.76 469 ASP E N 1
ATOM 17177 C CA . ASP E 2 350 ? 86.219 63.238 -9.409 1.00 34.66 469 ASP E CA 1
ATOM 17178 C C . ASP E 2 350 ? 87.004 62.484 -8.365 1.00 36.55 469 ASP E C 1
ATOM 17179 O O . ASP E 2 350 ? 88.209 62.335 -8.493 1.00 39.52 469 ASP E O 1
ATOM 17184 N N . THR E 2 351 ? 86.325 62.007 -7.329 1.00 36.58 470 THR E N 1
ATOM 17185 C CA . THR E 2 351 ? 86.975 61.231 -6.283 1.00 37.55 470 THR E CA 1
ATOM 17186 C C . THR E 2 351 ? 87.686 60.023 -6.875 1.00 37.94 470 THR E C 1
ATOM 17187 O O . THR E 2 351 ? 88.797 59.695 -6.455 1.00 40.48 470 THR E O 1
ATOM 17191 N N . PHE E 2 352 ? 87.065 59.379 -7.860 1.00 35.45 471 PHE E N 1
ATOM 17192 C CA . PHE E 2 352 ? 87.655 58.176 -8.448 1.00 36.98 471 PHE E CA 1
ATOM 17193 C C . PHE E 2 352 ? 88.706 58.339 -9.553 1.00 37.90 471 PHE E C 1
ATOM 17194 O O . PHE E 2 352 ? 89.536 57.437 -9.707 1.00 40.50 471 PHE E O 1
ATOM 17202 N N . PHE E 2 353 ? 88.685 59.447 -10.305 1.00 36.37 472 PHE E N 1
ATOM 17203 C CA . PHE E 2 353 ? 89.638 59.616 -11.413 1.00 38.54 472 PHE E CA 1
ATOM 17204 C C . PHE E 2 353 ? 90.140 61.038 -11.748 1.00 40.82 472 PHE E C 1
ATOM 17205 O O . PHE E 2 353 ? 90.916 61.206 -12.689 1.00 41.54 472 PHE E O 1
ATOM 17213 N N . ASN E 2 354 ? 89.713 62.058 -11.010 1.00 43.20 473 ASN E N 1
ATOM 17214 C CA . ASN E 2 354 ? 90.310 63.384 -11.206 1.00 48.99 473 ASN E CA 1
ATOM 17215 C C . ASN E 2 354 ? 90.943 63.948 -9.946 1.00 52.44 473 ASN E C 1
ATOM 17216 O O . ASN E 2 354 ? 90.266 64.216 -8.974 1.00 51.99 473 ASN E O 1
ATOM 17221 N N . ILE E 2 355 ? 92.249 64.168 -10.001 1.00 59.46 474 ILE E N 1
ATOM 17222 C CA . ILE E 2 355 ? 93.011 64.531 -8.814 1.00 66.54 474 ILE E CA 1
ATOM 17223 C C . ILE E 2 355 ? 92.987 66.025 -8.501 1.00 70.21 474 ILE E C 1
ATOM 17224 O O . ILE E 2 355 ? 92.896 66.396 -7.335 1.00 74.53 474 ILE E O 1
ATOM 17229 N N . GLU E 2 356 ? 93.055 66.879 -9.522 1.00 71.69 475 GLU E N 1
ATOM 17230 C CA . GLU E 2 356 ? 93.025 68.324 -9.284 1.00 77.49 475 GLU E CA 1
ATOM 17231 C C . GLU E 2 356 ? 91.622 68.778 -8.883 1.00 76.93 475 GLU E C 1
ATOM 17232 O O . GLU E 2 356 ? 91.465 69.618 -7.990 1.00 76.00 475 GLU E O 1
ATOM 17238 N N . LYS E 2 357 ? 90.613 68.194 -9.534 1.00 78.02 476 LYS E N 1
ATOM 17239 C CA . LYS E 2 357 ? 89.199 68.542 -9.300 1.00 78.59 476 LYS E CA 1
ATOM 17240 C C . LYS E 2 357 ? 88.629 68.004 -7.984 1.00 74.93 476 LYS E C 1
ATOM 17241 O O . LYS E 2 357 ? 87.661 68.555 -7.446 1.00 72.99 476 LYS E O 1
ATOM 17247 N N . TYR E 2 358 ? 89.236 66.935 -7.478 1.00 72.30 477 TYR E N 1
ATOM 17248 C CA . TYR E 2 358 ? 88.902 66.390 -6.164 1.00 71.58 477 TYR E CA 1
ATOM 17249 C C . TYR E 2 358 ? 89.378 67.343 -5.036 1.00 73.49 477 TYR E C 1
ATOM 17250 O O . TYR E 2 358 ? 88.684 67.527 -4.027 1.00 70.41 477 TYR E O 1
ATOM 17259 N N . LEU E 2 359 ? 90.539 67.969 -5.237 1.00 74.65 478 LEU E N 1
ATOM 17260 C CA . LEU E 2 359 ? 91.097 68.932 -4.278 1.00 77.88 478 LEU E CA 1
ATOM 17261 C C . LEU E 2 359 ? 90.515 70.334 -4.471 1.00 78.32 478 LEU E C 1
ATOM 17262 O O . LEU E 2 359 ? 90.208 70.745 -5.594 1.00 77.81 478 LEU E O 1
ATOM 17267 N N . ASP F 3 4 ? 39.360 68.645 11.683 1.00 119.65 2 ASP F N 1
ATOM 17268 C CA . ASP F 3 4 ? 40.627 67.940 11.320 1.00 118.03 2 ASP F CA 1
ATOM 17269 C C . ASP F 3 4 ? 41.668 67.994 12.446 1.00 115.22 2 ASP F C 1
ATOM 17270 O O . ASP F 3 4 ? 42.834 68.350 12.225 1.00 111.73 2 ASP F O 1
ATOM 17275 N N . GLU F 3 5 ? 41.234 67.623 13.649 1.00 115.48 3 GLU F N 1
ATOM 17276 C CA . GLU F 3 5 ? 42.092 67.658 14.834 1.00 112.48 3 GLU F CA 1
ATOM 17277 C C . GLU F 3 5 ? 43.079 66.477 14.890 1.00 108.06 3 GLU F C 1
ATOM 17278 O O . GLU F 3 5 ? 44.296 66.677 14.850 1.00 102.39 3 GLU F O 1
ATOM 17284 N N . LYS F 3 6 ? 42.543 65.258 14.977 1.00 108.21 4 LYS F N 1
ATOM 17285 C CA . LYS F 3 6 ? 43.352 64.037 14.993 1.00 103.34 4 LYS F CA 1
ATOM 17286 C C . LYS F 3 6 ? 43.687 63.582 13.565 1.00 100.11 4 LYS F C 1
ATOM 17287 O O . LYS F 3 6 ? 44.384 62.577 13.369 1.00 97.38 4 LYS F O 1
ATOM 17293 N N . VAL F 3 7 ? 43.173 64.326 12.582 1.00 97.18 5 VAL F N 1
ATOM 17294 C CA . VAL F 3 7 ? 43.545 64.174 11.172 1.00 94.35 5 VAL F CA 1
ATOM 17295 C C . VAL F 3 7 ? 44.999 64.612 10.976 1.00 90.06 5 VAL F C 1
ATOM 17296 O O . VAL F 3 7 ? 45.772 63.935 10.292 1.00 90.22 5 VAL F O 1
ATOM 17300 N N . PHE F 3 8 ? 45.371 65.733 11.588 1.00 84.57 6 PHE F N 1
ATOM 17301 C CA . PHE F 3 8 ? 46.725 66.240 11.451 1.00 79.05 6 PHE F CA 1
ATOM 17302 C C . PHE F 3 8 ? 47.751 65.381 12.194 1.00 75.36 6 PHE F C 1
ATOM 17303 O O . PHE F 3 8 ? 48.875 65.221 11.724 1.00 74.26 6 PHE F O 1
ATOM 17311 N N . THR F 3 9 ? 47.362 64.818 13.333 1.00 73.50 7 THR F N 1
ATOM 17312 C CA . THR F 3 9 ? 48.252 63.931 14.090 1.00 70.65 7 THR F CA 1
ATOM 17313 C C . THR F 3 9 ? 48.630 62.674 13.289 1.00 70.76 7 THR F C 1
ATOM 17314 O O . THR F 3 9 ? 49.768 62.207 13.356 1.00 67.95 7 THR F O 1
ATOM 17318 N N . LYS F 3 10 ? 47.677 62.140 12.530 1.00 73.33 8 LYS F N 1
ATOM 17319 C CA . LYS F 3 10 ? 47.914 60.938 11.734 1.00 74.91 8 LYS F CA 1
ATOM 17320 C C . LYS F 3 10 ? 48.813 61.238 10.537 1.00 71.91 8 LYS F C 1
ATOM 17321 O O . LYS F 3 10 ? 49.658 60.434 10.169 1.00 70.91 8 LYS F O 1
ATOM 17327 N N . GLU F 3 11 ? 48.623 62.412 9.950 1.00 71.10 9 GLU F N 1
ATOM 17328 C CA . GLU F 3 11 ? 49.530 62.955 8.948 1.00 70.78 9 GLU F CA 1
ATOM 17329 C C . GLU F 3 11 ? 50.969 63.100 9.502 1.00 66.49 9 GLU F C 1
ATOM 17330 O O . GLU F 3 11 ? 51.939 62.703 8.842 1.00 65.59 9 GLU F O 1
ATOM 17336 N N . LEU F 3 12 ? 51.100 63.655 10.710 1.00 62.20 10 LEU F N 1
ATOM 17337 C CA . LEU F 3 12 ? 52.407 63.783 11.363 1.00 58.74 10 LEU F CA 1
ATOM 17338 C C . LEU F 3 12 ? 53.058 62.423 11.570 1.00 57.59 10 LEU F C 1
ATOM 17339 O O . LEU F 3 12 ? 54.247 62.252 11.290 1.00 56.20 10 LEU F O 1
ATOM 17344 N N . ASP F 3 13 ? 52.266 61.466 12.049 1.00 57.66 11 ASP F N 1
ATOM 17345 C CA . ASP F 3 13 ? 52.741 60.110 12.296 1.00 57.79 11 ASP F CA 1
ATOM 17346 C C . ASP F 3 13 ? 53.330 59.483 11.037 1.00 57.79 11 ASP F C 1
ATOM 17347 O O . ASP F 3 13 ? 54.370 58.822 11.111 1.00 56.62 11 ASP F O 1
ATOM 17352 N N . GLN F 3 14 ? 52.684 59.710 9.891 1.00 58.63 12 GLN F N 1
ATOM 17353 C CA . GLN F 3 14 ? 53.183 59.157 8.634 1.00 60.37 12 GLN F CA 1
ATOM 17354 C C . GLN F 3 14 ? 54.411 59.905 8.096 1.00 57.03 12 GLN F C 1
ATOM 17355 O O . GLN F 3 14 ? 55.331 59.270 7.582 1.00 57.07 12 GLN F O 1
ATOM 17361 N N . TRP F 3 15 ? 54.439 61.234 8.234 1.00 53.97 13 TRP F N 1
ATOM 17362 C CA . TRP F 3 15 ? 55.634 62.005 7.887 1.00 51.24 13 TRP F CA 1
ATOM 17363 C C . TRP F 3 15 ? 56.850 61.475 8.636 1.00 49.64 13 TRP F C 1
ATOM 17364 O O . TRP F 3 15 ? 57.915 61.321 8.058 1.00 49.23 13 TRP F O 1
ATOM 17375 N N . ILE F 3 16 ? 56.679 61.202 9.928 1.00 48.57 14 ILE F N 1
ATOM 17376 C CA . ILE F 3 16 ? 57.754 60.679 10.762 1.00 47.23 14 ILE F CA 1
ATOM 17377 C C . ILE F 3 16 ? 58.218 59.303 10.285 1.00 49.48 14 ILE F C 1
ATOM 17378 O O . ILE F 3 16 ? 59.423 59.051 10.225 1.00 49.07 14 ILE F O 1
ATOM 17383 N N . GLU F 3 17 ? 57.269 58.436 9.929 1.00 51.92 15 GLU F N 1
ATOM 17384 C CA . GLU F 3 17 ? 57.583 57.100 9.436 1.00 54.89 15 GLU F CA 1
ATOM 17385 C C . GLU F 3 17 ? 58.357 57.144 8.099 1.00 55.03 15 GLU F C 1
ATOM 17386 O O . GLU F 3 17 ? 59.325 56.398 7.898 1.00 56.28 15 GLU F O 1
ATOM 17392 N N . GLN F 3 18 ? 57.900 58.010 7.196 1.00 53.86 16 GLN F N 1
ATOM 17393 C CA . GLN F 3 18 ? 58.568 58.313 5.932 1.00 53.48 16 GLN F CA 1
ATOM 17394 C C . GLN F 3 18 ? 59.992 58.829 6.178 1.00 51.27 16 GLN F C 1
ATOM 17395 O O . GLN F 3 18 ? 60.960 58.356 5.572 1.00 52.10 16 GLN F O 1
ATOM 17401 N N . LEU F 3 19 ? 60.113 59.785 7.090 1.00 48.35 17 LEU F N 1
ATOM 17402 C CA . LEU F 3 19 ? 61.401 60.352 7.422 1.00 46.54 17 LEU F CA 1
ATOM 17403 C C . LEU F 3 19 ? 62.360 59.320 8.022 1.00 47.09 17 LEU F C 1
ATOM 17404 O O . LEU F 3 19 ? 63.577 59.460 7.900 1.00 47.02 17 LEU F O 1
ATOM 17409 N N . ASN F 3 20 ? 61.820 58.279 8.647 1.00 48.08 18 ASN F N 1
ATOM 17410 C CA . ASN F 3 20 ? 62.655 57.220 9.199 1.00 49.28 18 ASN F CA 1
ATOM 17411 C C . ASN F 3 20 ? 63.255 56.342 8.105 1.00 51.88 18 ASN F C 1
ATOM 17412 O O . ASN F 3 20 ? 64.299 55.722 8.306 1.00 52.82 18 ASN F O 1
ATOM 17417 N N . GLU F 3 21 ? 62.602 56.335 6.941 1.00 53.32 19 GLU F N 1
ATOM 17418 C CA . GLU F 3 21 ? 63.082 55.647 5.749 1.00 56.15 19 GLU F CA 1
ATOM 17419 C C . GLU F 3 21 ? 64.005 56.535 4.887 1.00 54.88 19 GLU F C 1
ATOM 17420 O O . GLU F 3 21 ? 64.326 56.183 3.755 1.00 57.20 19 GLU F O 1
ATOM 17426 N N . CYS F 3 22 ? 64.434 57.672 5.439 1.00 51.62 20 CYS F N 1
ATOM 17427 C CA . CYS F 3 22 ? 65.303 58.656 4.767 1.00 50.36 20 CYS F CA 1
ATOM 17428 C C . CYS F 3 22 ? 64.675 59.289 3.515 1.00 51.16 20 CYS F C 1
ATOM 17429 O O . CYS F 3 22 ? 65.347 59.482 2.503 1.00 52.58 20 CYS F O 1
ATOM 17432 N N . LYS F 3 23 ? 63.391 59.623 3.595 1.00 50.32 21 LYS F N 1
ATOM 17433 C CA . LYS F 3 23 ? 62.667 60.177 2.454 1.00 51.15 21 LYS F CA 1
ATOM 17434 C C . LYS F 3 23 ? 62.119 61.550 2.801 1.00 48.98 21 LYS F C 1
ATOM 17435 O O . LYS F 3 23 ? 61.220 61.664 3.624 1.00 48.11 21 LYS F O 1
ATOM 17441 N N . GLN F 3 24 ? 62.643 62.587 2.154 1.00 48.73 22 GLN F N 1
ATOM 17442 C CA . GLN F 3 24 ? 62.232 63.973 2.429 1.00 47.21 22 GLN F CA 1
ATOM 17443 C C . GLN F 3 24 ? 60.721 64.190 2.350 1.00 47.48 22 GLN F C 1
ATOM 17444 O O . GLN F 3 24 ? 59.998 63.443 1.685 1.00 48.91 22 GLN F O 1
ATOM 17450 N N . LEU F 3 25 ? 60.244 65.212 3.050 1.00 46.17 23 LEU F N 1
ATOM 17451 C CA . LEU F 3 25 ? 58.878 65.664 2.832 1.00 46.93 23 LEU F CA 1
ATOM 17452 C C . LEU F 3 25 ? 58.885 66.570 1.602 1.00 48.48 23 LEU F C 1
ATOM 17453 O O . LEU F 3 25 ? 59.954 66.977 1.129 1.00 48.89 23 LEU F O 1
ATOM 17458 N N . SER F 3 26 ? 57.707 66.880 1.081 1.00 49.57 24 SER F N 1
ATOM 17459 C CA . SER F 3 26 ? 57.612 67.776 -0.058 1.00 51.52 24 SER F CA 1
ATOM 17460 C C . SER F 3 26 ? 57.761 69.220 0.390 1.00 51.15 24 SER F C 1
ATOM 17461 O O . SER F 3 26 ? 57.746 69.516 1.581 1.00 49.26 24 SER F O 1
ATOM 17464 N N . GLU F 3 27 ? 57.884 70.116 -0.582 1.00 53.54 25 GLU F N 1
ATOM 17465 C CA . GLU F 3 27 ? 58.016 71.550 -0.339 1.00 53.89 25 GLU F CA 1
ATOM 17466 C C . GLU F 3 27 ? 56.883 72.131 0.511 1.00 53.17 25 GLU F C 1
ATOM 17467 O O . GLU F 3 27 ? 57.140 72.891 1.442 1.00 51.95 25 GLU F O 1
ATOM 17473 N N . SER F 3 28 ? 55.640 71.773 0.201 1.00 54.04 26 SER F N 1
ATOM 17474 C CA . SER F 3 28 ? 54.491 72.318 0.932 1.00 54.07 26 SER F CA 1
ATOM 17475 C C . SER F 3 28 ? 54.211 71.646 2.289 1.00 51.88 26 SER F C 1
ATOM 17476 O O . SER F 3 28 ? 53.606 72.261 3.174 1.00 51.55 26 SER F O 1
ATOM 17479 N N . GLN F 3 29 ? 54.639 70.395 2.446 1.00 50.78 27 GLN F N 1
ATOM 17480 C CA . GLN F 3 29 ? 54.626 69.734 3.753 1.00 48.77 27 GLN F CA 1
ATOM 17481 C C . GLN F 3 29 ? 55.636 70.415 4.689 1.00 46.83 27 GLN F C 1
ATOM 17482 O O . GLN F 3 29 ? 55.332 70.692 5.848 1.00 45.60 27 GLN F O 1
ATOM 17488 N N . VAL F 3 30 ? 56.819 70.716 4.159 1.00 46.57 28 VAL F N 1
ATOM 17489 C CA . VAL F 3 30 ? 57.834 71.449 4.894 1.00 45.18 28 VAL F CA 1
ATOM 17490 C C . VAL F 3 30 ? 57.281 72.792 5.344 1.00 45.69 28 VAL F C 1
ATOM 17491 O O . VAL F 3 30 ? 57.406 73.144 6.515 1.00 44.32 28 VAL F O 1
ATOM 17495 N N . LYS F 3 31 ? 56.660 73.519 4.416 1.00 47.92 29 LYS F N 1
ATOM 17496 C CA . LYS F 3 31 ? 56.006 74.792 4.710 1.00 49.16 29 LYS F CA 1
ATOM 17497 C C . LYS F 3 31 ? 55.077 74.650 5.917 1.00 48.37 29 LYS F C 1
ATOM 17498 O O . LYS F 3 31 ? 55.241 75.369 6.908 1.00 47.80 29 LYS F O 1
ATOM 17504 N N . SER F 3 32 ? 54.125 73.712 5.833 1.00 48.73 30 SER F N 1
ATOM 17505 C CA . SER F 3 32 ? 53.174 73.435 6.917 1.00 48.45 30 SER F CA 1
ATOM 17506 C C . SER F 3 32 ? 53.840 73.098 8.252 1.00 46.47 30 SER F C 1
ATOM 17507 O O . SER F 3 32 ? 53.549 73.729 9.274 1.00 46.60 30 SER F O 1
ATOM 17510 N N . LEU F 3 33 ? 54.732 72.109 8.226 1.00 45.01 31 LEU F N 1
ATOM 17511 C CA . LEU F 3 33 ? 55.457 71.681 9.403 1.00 43.34 31 LEU F CA 1
ATOM 17512 C C . LEU F 3 33 ? 56.118 72.859 10.093 1.00 43.00 31 LEU F C 1
ATOM 17513 O O . LEU F 3 33 ? 55.992 73.038 11.305 1.00 42.39 31 LEU F O 1
ATOM 17518 N N . CYS F 3 34 ? 56.816 73.662 9.302 1.00 44.08 32 CYS F N 1
ATOM 17519 C CA . CYS F 3 34 ? 57.488 74.848 9.794 1.00 44.22 32 CYS F CA 1
ATOM 17520 C C . CYS F 3 34 ? 56.532 75.873 10.388 1.00 45.61 32 CYS F C 1
ATOM 17521 O O . CYS F 3 34 ? 56.842 76.480 11.413 1.00 45.21 32 CYS F O 1
ATOM 17524 N N . GLU F 3 35 ? 55.366 76.060 9.780 1.00 47.75 33 GLU F N 1
ATOM 17525 C CA . GLU F 3 35 ? 54.421 77.004 10.368 1.00 50.18 33 GLU F CA 1
ATOM 17526 C C . GLU F 3 35 ? 53.927 76.505 11.736 1.00 49.02 33 GLU F C 1
ATOM 17527 O O . GLU F 3 35 ? 53.812 77.296 12.675 1.00 49.26 33 GLU F O 1
ATOM 17533 N N . LYS F 3 36 ? 53.684 75.197 11.847 1.00 47.91 34 LYS F N 1
ATOM 17534 C CA . LYS F 3 36 ? 53.233 74.588 13.096 1.00 47.60 34 LYS F CA 1
ATOM 17535 C C . LYS F 3 36 ? 54.335 74.612 14.168 1.00 46.09 34 LYS F C 1
ATOM 17536 O O . LYS F 3 36 ? 54.069 74.870 15.344 1.00 45.96 34 LYS F O 1
ATOM 17542 N N . ALA F 3 37 ? 55.575 74.370 13.758 1.00 44.84 35 ALA F N 1
ATOM 17543 C CA . ALA F 3 37 ? 56.685 74.405 14.688 1.00 43.75 35 ALA F CA 1
ATOM 17544 C C . ALA F 3 37 ? 56.854 75.796 15.272 1.00 45.30 35 ALA F C 1
ATOM 17545 O O . ALA F 3 37 ? 57.163 75.947 16.461 1.00 45.10 35 ALA F O 1
ATOM 17547 N N . LYS F 3 38 ? 56.624 76.812 14.442 1.00 47.53 36 LYS F N 1
ATOM 17548 C CA . LYS F 3 38 ? 56.774 78.197 14.870 1.00 49.09 36 LYS F CA 1
ATOM 17549 C C . LYS F 3 38 ? 55.802 78.520 15.995 1.00 49.92 36 LYS F C 1
ATOM 17550 O O . LYS F 3 38 ? 56.187 79.130 16.993 1.00 50.25 36 LYS F O 1
ATOM 17556 N N . GLU F 3 39 ? 54.551 78.098 15.829 1.00 50.52 37 GLU F N 1
ATOM 17557 C CA . GLU F 3 39 ? 53.513 78.337 16.821 1.00 51.78 37 GLU F CA 1
ATOM 17558 C C . GLU F 3 39 ? 53.871 77.711 18.176 1.00 49.32 37 GLU F C 1
ATOM 17559 O O . GLU F 3 39 ? 53.628 78.309 19.223 1.00 49.63 37 GLU F O 1
ATOM 17565 N N . ILE F 3 40 ? 54.461 76.514 18.140 1.00 46.66 38 ILE F N 1
ATOM 17566 C CA . ILE F 3 40 ? 54.936 75.835 19.344 1.00 44.50 38 ILE F CA 1
ATOM 17567 C C . ILE F 3 40 ? 56.165 76.530 19.930 1.00 43.78 38 ILE F C 1
ATOM 17568 O O . ILE F 3 40 ? 56.157 76.917 21.101 1.00 43.91 38 ILE F O 1
ATOM 17573 N N . LEU F 3 41 ? 57.203 76.715 19.117 1.00 43.65 39 LEU F N 1
ATOM 17574 C CA . LEU F 3 41 ? 58.476 77.284 19.604 1.00 43.56 39 LEU F CA 1
ATOM 17575 C C . LEU F 3 41 ? 58.395 78.688 20.166 1.00 45.45 39 LEU F C 1
ATOM 17576 O O . LEU F 3 41 ? 59.161 79.031 21.051 1.00 46.13 39 LEU F O 1
ATOM 17581 N N . THR F 3 42 ? 57.466 79.493 19.671 1.00 47.73 40 THR F N 1
ATOM 17582 C CA . THR F 3 42 ? 57.372 80.886 20.090 1.00 51.02 40 THR F CA 1
ATOM 17583 C C . THR F 3 42 ? 56.824 81.042 21.517 1.00 52.41 40 THR F C 1
ATOM 17584 O O . THR F 3 42 ? 56.913 82.120 22.113 1.00 53.88 40 THR F O 1
ATOM 17588 N N . LYS F 3 43 ? 56.246 79.962 22.040 1.00 52.52 41 LYS F N 1
ATOM 17589 C CA . LYS F 3 43 ? 55.710 79.927 23.398 1.00 54.30 41 LYS F CA 1
ATOM 17590 C C . LYS F 3 43 ? 56.766 79.462 24.408 1.00 53.28 41 LYS F C 1
ATOM 17591 O O . LYS F 3 43 ? 56.577 79.584 25.616 1.00 53.14 41 LYS F O 1
ATOM 17597 N N . GLU F 3 44 ? 57.881 78.944 23.893 1.00 36.22 42 GLU F N 1
ATOM 17598 C CA . GLU F 3 44 ? 59.003 78.501 24.709 1.00 37.07 42 GLU F CA 1
ATOM 17599 C C . GLU F 3 44 ? 59.890 79.673 25.078 1.00 36.63 42 GLU F C 1
ATOM 17600 O O . GLU F 3 44 ? 59.944 80.656 24.355 1.00 35.65 42 GLU F O 1
ATOM 17606 N N . SER F 3 45 ? 60.556 79.559 26.223 1.00 36.06 43 SER F N 1
ATOM 17607 C CA . SER F 3 45 ? 61.417 80.606 26.773 1.00 35.75 43 SER F CA 1
ATOM 17608 C C . SER F 3 45 ? 62.825 80.549 26.156 1.00 35.06 43 SER F C 1
ATOM 17609 O O . SER F 3 45 ? 63.209 79.534 25.560 1.00 34.32 43 SER F O 1
ATOM 17612 N N . ASN F 3 46 ? 63.586 81.637 26.285 1.00 34.41 44 ASN F N 1
ATOM 17613 C CA . ASN F 3 46 ? 65.007 81.613 25.917 1.00 33.80 44 ASN F CA 1
ATOM 17614 C C . ASN F 3 46 ? 65.782 80.633 26.793 1.00 33.87 44 ASN F C 1
ATOM 17615 O O . ASN F 3 46 ? 66.836 80.126 26.389 1.00 32.91 44 ASN F O 1
ATOM 17620 N N . VAL F 3 47 ? 65.253 80.411 28.002 1.00 34.14 45 VAL F N 1
ATOM 17621 C CA . VAL F 3 47 ? 65.708 79.374 28.918 1.00 35.75 45 VAL F CA 1
ATOM 17622 C C . VAL F 3 47 ? 64.583 78.330 29.076 1.00 36.91 45 VAL F C 1
ATOM 17623 O O . VAL F 3 47 ? 63.717 78.440 29.952 1.00 37.92 45 VAL F O 1
ATOM 17627 N N . GLN F 3 48 ? 64.586 77.330 28.203 1.00 36.76 46 GLN F N 1
ATOM 17628 C CA . GLN F 3 48 ? 63.515 76.335 28.186 1.00 37.42 46 GLN F CA 1
ATOM 17629 C C . GLN F 3 48 ? 63.662 75.341 29.352 1.00 38.77 46 GLN F C 1
ATOM 17630 O O . GLN F 3 48 ? 64.659 74.620 29.441 1.00 38.38 46 GLN F O 1
ATOM 17636 N N . GLU F 3 49 ? 62.678 75.335 30.251 1.00 41.82 47 GLU F N 1
ATOM 17637 C CA . GLU F 3 49 ? 62.656 74.427 31.413 1.00 44.60 47 GLU F CA 1
ATOM 17638 C C . GLU F 3 49 ? 62.350 72.980 30.985 1.00 44.05 47 GLU F C 1
ATOM 17639 O O . GLU F 3 49 ? 61.393 72.727 30.251 1.00 44.47 47 GLU F O 1
ATOM 17645 N N . VAL F 3 50 ? 63.175 72.043 31.432 1.00 42.19 48 VAL F N 1
ATOM 17646 C CA . VAL F 3 50 ? 63.014 70.638 31.081 1.00 42.07 48 VAL F CA 1
ATOM 17647 C C . VAL F 3 50 ? 63.119 69.798 32.357 1.00 44.58 48 VAL F C 1
ATOM 17648 O O . VAL F 3 50 ? 64.114 69.900 33.090 1.00 45.89 48 VAL F O 1
ATOM 17652 N N . ARG F 3 51 ? 62.100 68.995 32.649 1.00 45.85 49 ARG F N 1
ATOM 17653 C CA . ARG F 3 51 ? 62.212 68.080 33.781 1.00 48.44 49 ARG F CA 1
ATOM 17654 C C . ARG F 3 51 ? 63.002 66.860 33.342 1.00 46.57 49 ARG F C 1
ATOM 17655 O O . ARG F 3 51 ? 62.918 66.442 32.188 1.00 45.78 49 ARG F O 1
ATOM 17663 N N . CYS F 3 52 ? 63.814 66.321 34.244 1.00 45.57 50 CYS F N 1
ATOM 17664 C CA . CYS F 3 52 ? 64.442 65.028 33.993 1.00 44.67 50 CYS F CA 1
ATOM 17665 C C . CYS F 3 52 ? 63.324 63.985 34.115 1.00 45.01 50 CYS F C 1
ATOM 17666 O O . CYS F 3 52 ? 62.274 64.301 34.664 1.00 47.15 50 CYS F O 1
ATOM 17669 N N . PRO F 3 53 ? 63.518 62.756 33.591 1.00 44.02 51 PRO F N 1
ATOM 17670 C CA . PRO F 3 53 ? 64.680 62.220 32.876 1.00 42.37 51 PRO F CA 1
ATOM 17671 C C . PRO F 3 53 ? 64.716 62.636 31.404 1.00 40.16 51 PRO F C 1
ATOM 17672 O O . PRO F 3 53 ? 63.671 62.689 30.766 1.00 40.61 51 PRO F O 1
ATOM 17676 N N . VAL F 3 54 ? 65.916 62.953 30.903 1.00 38.47 52 VAL F N 1
ATOM 17677 C CA . VAL F 3 54 ? 66.178 63.332 29.510 1.00 35.96 52 VAL F CA 1
ATOM 17678 C C . VAL F 3 54 ? 67.522 62.812 29.071 1.00 35.24 52 VAL F C 1
ATOM 17679 O O . VAL F 3 54 ? 68.425 62.628 29.884 1.00 36.27 52 VAL F O 1
ATOM 17683 N N . THR F 3 55 ? 67.657 62.624 27.766 1.00 33.84 53 THR F N 1
ATOM 17684 C CA . THR F 3 55 ? 68.925 62.300 27.149 1.00 32.44 53 THR F CA 1
ATOM 17685 C C . THR F 3 55 ? 69.368 63.512 26.326 1.00 31.26 53 THR F C 1
ATOM 17686 O O . THR F 3 55 ? 68.634 64.013 25.459 1.00 29.56 53 THR F O 1
ATOM 17690 N N . VAL F 3 56 ? 70.571 63.988 26.634 1.00 31.09 54 VAL F N 1
ATOM 17691 C CA . VAL F 3 56 ? 71.082 65.232 26.087 1.00 29.48 54 VAL F CA 1
ATOM 17692 C C . VAL F 3 56 ? 72.046 64.878 24.972 1.00 29.50 54 VAL F C 1
ATOM 17693 O O . VAL F 3 56 ? 72.936 64.042 25.158 1.00 29.71 54 VAL F O 1
ATOM 17697 N N . CYS F 3 57 ? 71.864 65.518 23.819 1.00 28.61 55 CYS F N 1
ATOM 17698 C CA . CYS F 3 57 ? 72.647 65.221 22.633 1.00 28.87 55 CYS F CA 1
ATOM 17699 C C . CYS F 3 57 ? 73.226 66.515 22.051 1.00 28.86 55 CYS F C 1
ATOM 17700 O O . CYS F 3 57 ? 72.638 67.596 22.193 1.00 28.63 55 CYS F O 1
ATOM 17703 N N . GLY F 3 58 ? 74.376 66.387 21.393 1.00 29.49 56 GLY F N 1
ATOM 17704 C CA . GLY F 3 58 ? 75.052 67.505 20.746 1.00 29.58 56 GLY F CA 1
ATOM 17705 C C . GLY F 3 58 ? 74.951 67.420 19.237 1.00 30.16 56 GLY F C 1
ATOM 17706 O O . GLY F 3 58 ? 73.968 66.902 18.714 1.00 30.23 56 GLY F O 1
ATOM 17707 N N . ASP F 3 59 ? 75.976 67.926 18.551 1.00 30.59 57 ASP F N 1
ATOM 17708 C CA . ASP F 3 59 ? 75.972 68.123 17.103 1.00 31.54 57 ASP F CA 1
ATOM 17709 C C . ASP F 3 59 ? 75.653 66.859 16.327 1.00 31.61 57 ASP F C 1
ATOM 17710 O O . ASP F 3 59 ? 76.187 65.800 16.626 1.00 33.54 57 ASP F O 1
ATOM 17715 N N . VAL F 3 60 ? 74.782 66.984 15.331 1.00 31.11 58 VAL F N 1
ATOM 17716 C CA . VAL F 3 60 ? 74.437 65.878 14.441 1.00 31.70 58 VAL F CA 1
ATOM 17717 C C . VAL F 3 60 ? 74.911 66.153 13.000 1.00 31.82 58 VAL F C 1
ATOM 17718 O O . VAL F 3 60 ? 75.371 65.241 12.313 1.00 31.01 58 VAL F O 1
ATOM 17722 N N . HIS F 3 61 ? 74.808 67.412 12.562 1.00 31.90 59 HIS F N 1
ATOM 17723 C CA . HIS F 3 61 ? 75.365 67.869 11.274 1.00 31.60 59 HIS F CA 1
ATOM 17724 C C . HIS F 3 61 ? 74.974 66.999 10.065 1.00 30.71 59 HIS F C 1
ATOM 17725 O O . HIS F 3 61 ? 75.807 66.649 9.222 1.00 30.06 59 HIS F O 1
ATOM 17732 N N . GLY F 3 62 ? 73.691 66.658 10.006 1.00 30.70 60 GLY F N 1
ATOM 17733 C CA . GLY F 3 62 ? 73.088 65.984 8.850 1.00 30.72 60 GLY F CA 1
ATOM 17734 C C . GLY F 3 62 ? 73.495 64.538 8.644 1.00 30.69 60 GLY F C 1
ATOM 17735 O O . GLY F 3 62 ? 73.240 63.956 7.583 1.00 30.96 60 GLY F O 1
ATOM 17736 N N . GLN F 3 63 ? 74.133 63.957 9.651 1.00 29.34 61 GLN F N 1
ATOM 17737 C CA . GLN F 3 63 ? 74.542 62.568 9.577 1.00 29.66 61 GLN F CA 1
ATOM 17738 C C . GLN F 3 63 ? 73.387 61.690 9.997 1.00 29.84 61 GLN F C 1
ATOM 17739 O O . GLN F 3 63 ? 73.354 61.179 11.120 1.00 30.12 61 GLN F O 1
ATOM 17745 N N . PHE F 3 64 ? 72.445 61.521 9.068 1.00 29.86 62 PHE F N 1
ATOM 17746 C CA . PHE F 3 64 ? 71.175 60.844 9.313 1.00 29.99 62 PHE F CA 1
ATOM 17747 C C . PHE F 3 64 ? 71.356 59.413 9.806 1.00 30.31 62 PHE F C 1
ATOM 17748 O O . PHE F 3 64 ? 70.686 58.997 10.741 1.00 30.66 62 PHE F O 1
ATOM 17756 N N . HIS F 3 65 ? 72.260 58.668 9.181 1.00 31.95 63 HIS F N 1
ATOM 17757 C CA . HIS F 3 65 ? 72.472 57.253 9.516 1.00 33.21 63 HIS F CA 1
ATOM 17758 C C . HIS F 3 65 ? 73.023 57.115 10.930 1.00 32.13 63 HIS F C 1
ATOM 17759 O O . HIS F 3 65 ? 72.735 56.148 11.634 1.00 32.43 63 HIS F O 1
ATOM 17766 N N . ASP F 3 66 ? 73.798 58.109 11.343 1.00 30.40 64 ASP F N 1
ATOM 17767 C CA . ASP F 3 66 ? 74.328 58.159 12.682 1.00 29.95 64 ASP F CA 1
ATOM 17768 C C . ASP F 3 66 ? 73.289 58.659 13.687 1.00 29.38 64 ASP F C 1
ATOM 17769 O O . ASP F 3 66 ? 73.336 58.277 14.860 1.00 29.12 64 ASP F O 1
ATOM 17774 N N . LEU F 3 67 ? 72.338 59.482 13.235 1.00 28.40 65 LEU F N 1
ATOM 17775 C CA . LEU F 3 67 ? 71.198 59.840 14.091 1.00 27.98 65 LEU F CA 1
ATOM 17776 C C . LEU F 3 67 ? 70.318 58.613 14.346 1.00 28.51 65 LEU F C 1
ATOM 17777 O O . LEU F 3 67 ? 69.830 58.406 15.467 1.00 28.79 65 LEU F O 1
ATOM 17782 N N . MET F 3 68 ? 70.129 57.792 13.313 1.00 28.70 66 MET F N 1
ATOM 17783 C CA . MET F 3 68 ? 69.441 56.515 13.485 1.00 30.27 66 MET F CA 1
ATOM 17784 C C . MET F 3 68 ? 70.147 55.649 14.530 1.00 30.60 66 MET F C 1
ATOM 17785 O O . MET F 3 68 ? 69.495 55.035 15.383 1.00 31.76 66 MET F O 1
ATOM 17790 N N . GLU F 3 69 ? 71.476 55.613 14.465 1.00 30.15 67 GLU F N 1
ATOM 17791 C CA . GLU F 3 69 ? 72.271 54.866 15.426 1.00 30.93 67 GLU F CA 1
ATOM 17792 C C . GLU F 3 69 ? 72.090 55.425 16.834 1.00 30.74 67 GLU F C 1
ATOM 17793 O O . GLU F 3 69 ? 71.999 54.659 17.793 1.00 32.14 67 GLU F O 1
ATOM 17799 N N . LEU F 3 70 ? 72.021 56.750 16.957 1.00 28.99 68 LEU F N 1
ATOM 17800 C CA . LEU F 3 70 ? 71.769 57.387 18.245 1.00 28.49 68 LEU F CA 1
ATOM 17801 C C . LEU F 3 70 ? 70.455 56.892 18.878 1.00 29.35 68 LEU F C 1
ATOM 17802 O O . LEU F 3 70 ? 70.427 56.598 20.074 1.00 30.07 68 LEU F O 1
ATOM 17807 N N . PHE F 3 71 ? 69.385 56.777 18.085 1.00 29.50 69 PHE F N 1
ATOM 17808 C CA . PHE F 3 71 ? 68.104 56.216 18.577 1.00 29.74 69 PHE F CA 1
ATOM 17809 C C . PHE F 3 71 ? 68.172 54.724 18.904 1.00 31.15 69 PHE F C 1
ATOM 17810 O O . PHE F 3 71 ? 67.482 54.252 19.822 1.00 31.64 69 PHE F O 1
ATOM 17818 N N . ARG F 3 72 ? 69.000 53.981 18.172 1.00 31.12 70 ARG F N 1
ATOM 17819 C CA . ARG F 3 72 ? 69.259 52.585 18.526 1.00 32.62 70 ARG F CA 1
ATOM 17820 C C . ARG F 3 72 ? 69.913 52.442 19.907 1.00 33.13 70 ARG F C 1
ATOM 17821 O O . ARG F 3 72 ? 69.676 51.474 20.617 1.00 34.46 70 ARG F O 1
ATOM 17829 N N . ILE F 3 73 ? 70.736 53.415 20.278 1.00 32.45 71 ILE F N 1
ATOM 17830 C CA . ILE F 3 73 ? 71.457 53.367 21.529 1.00 33.32 71 ILE F CA 1
ATOM 17831 C C . ILE F 3 73 ? 70.627 53.950 22.675 1.00 33.47 71 ILE F C 1
ATOM 17832 O O . ILE F 3 73 ? 70.563 53.356 23.744 1.00 33.95 71 ILE F O 1
ATOM 17837 N N . GLY F 3 74 ? 69.963 55.081 22.413 1.00 32.99 72 GLY F N 1
ATOM 17838 C CA . GLY F 3 74 ? 69.205 55.823 23.413 1.00 33.50 72 GLY F CA 1
ATOM 17839 C C . GLY F 3 74 ? 67.744 55.443 23.573 1.00 35.15 72 GLY F C 1
ATOM 17840 O O . GLY F 3 74 ? 67.153 55.702 24.624 1.00 37.12 72 GLY F O 1
ATOM 17841 N N . GLY F 3 75 ? 67.161 54.822 22.549 1.00 35.39 73 GLY F N 1
ATOM 17842 C CA . GLY F 3 75 ? 65.726 54.522 22.529 1.00 35.79 73 GLY F CA 1
ATOM 17843 C C . GLY F 3 75 ? 64.950 55.438 21.600 1.00 35.57 73 GLY F C 1
ATOM 17844 O O . GLY F 3 75 ? 65.416 56.515 21.239 1.00 34.24 73 GLY F O 1
ATOM 17845 N N . LYS F 3 76 ? 63.753 55.018 21.222 1.00 37.43 74 LYS F N 1
ATOM 17846 C CA . LYS F 3 76 ? 62.926 55.786 20.299 1.00 37.93 74 LYS F CA 1
ATOM 17847 C C . LYS F 3 76 ? 62.201 56.927 20.997 1.00 37.64 74 LYS F C 1
ATOM 17848 O O . LYS F 3 76 ? 61.761 56.798 22.144 1.00 38.07 74 LYS F O 1
ATOM 17854 N N . SER F 3 77 ? 62.095 58.053 20.299 1.00 36.27 75 SER F N 1
ATOM 17855 C CA . SER F 3 77 ? 61.130 59.074 20.630 1.00 35.48 75 SER F CA 1
ATOM 17856 C C . SER F 3 77 ? 59.782 58.493 20.231 1.00 36.68 75 SER F C 1
ATOM 17857 O O . SER F 3 77 ? 59.683 57.894 19.156 1.00 37.04 75 SER F O 1
ATOM 17860 N N . PRO F 3 78 ? 58.736 58.675 21.066 1.00 36.95 76 PRO F N 1
ATOM 17861 C CA . PRO F 3 78 ? 58.650 59.495 22.277 1.00 36.91 76 PRO F CA 1
ATOM 17862 C C . PRO F 3 78 ? 58.997 58.768 23.579 1.00 37.46 76 PRO F C 1
ATOM 17863 O O . PRO F 3 78 ? 58.975 59.390 24.639 1.00 37.21 76 PRO F O 1
ATOM 17867 N N . ASP F 3 79 ? 59.294 57.471 23.504 1.00 38.27 77 ASP F N 1
ATOM 17868 C CA . ASP F 3 79 ? 59.539 56.658 24.698 1.00 39.11 77 ASP F CA 1
ATOM 17869 C C . ASP F 3 79 ? 60.648 57.261 25.539 1.00 37.90 77 ASP F C 1
ATOM 17870 O O . ASP F 3 79 ? 60.484 57.445 26.744 1.00 37.91 77 ASP F O 1
ATOM 17875 N N . THR F 3 80 ? 61.772 57.591 24.903 1.00 36.46 78 THR F N 1
ATOM 17876 C CA . THR F 3 80 ? 62.796 58.341 25.602 1.00 35.54 78 THR F CA 1
ATOM 17877 C C . THR F 3 80 ? 62.759 59.800 25.230 1.00 34.37 78 THR F C 1
ATOM 17878 O O . THR F 3 80 ? 62.609 60.153 24.063 1.00 34.67 78 THR F O 1
ATOM 17882 N N . ASN F 3 81 ? 62.822 60.637 26.257 1.00 33.87 79 ASN F N 1
ATOM 17883 C CA . ASN F 3 81 ? 62.895 62.083 26.108 1.00 32.73 79 ASN F CA 1
ATOM 17884 C C . ASN F 3 81 ? 64.267 62.499 25.626 1.00 31.64 79 ASN F C 1
ATOM 17885 O O . ASN F 3 81 ? 65.284 61.974 26.098 1.00 32.55 79 ASN F O 1
ATOM 17890 N N . TYR F 3 82 ? 64.302 63.438 24.690 1.00 30.76 80 TYR F N 1
ATOM 17891 C CA . TYR F 3 82 ? 65.573 63.911 24.134 1.00 29.66 80 TYR F CA 1
ATOM 17892 C C . TYR F 3 82 ? 65.697 65.422 24.253 1.00 29.60 80 TYR F C 1
ATOM 17893 O O . TYR F 3 82 ? 64.703 66.155 24.147 1.00 30.48 80 TYR F O 1
ATOM 17902 N N . LEU F 3 83 ? 66.922 65.884 24.475 1.00 29.39 81 LEU F N 1
ATOM 17903 C CA . LEU F 3 83 ? 67.240 67.305 24.436 1.00 28.86 81 LEU F CA 1
ATOM 17904 C C . LEU F 3 83 ? 68.427 67.450 23.480 1.00 28.70 81 LEU F C 1
ATOM 17905 O O . LEU F 3 83 ? 69.533 66.979 23.776 1.00 29.56 81 LEU F O 1
ATOM 17910 N N . PHE F 3 84 ? 68.181 68.055 22.321 1.00 27.38 82 PHE F N 1
ATOM 17911 C CA . PHE F 3 84 ? 69.229 68.338 21.343 1.00 26.70 82 PHE F CA 1
ATOM 17912 C C . PHE F 3 84 ? 69.736 69.787 21.461 1.00 27.45 82 PHE F C 1
ATOM 17913 O O . PHE F 3 84 ? 68.931 70.734 21.526 1.00 26.89 82 PHE F O 1
ATOM 17921 N N . MET F 3 85 ? 71.063 69.944 21.474 1.00 27.72 83 MET F N 1
ATOM 17922 C CA . MET F 3 85 ? 71.713 71.252 21.665 1.00 28.76 83 MET F CA 1
ATOM 17923 C C . MET F 3 85 ? 72.138 71.948 20.364 1.00 29.11 83 MET F C 1
ATOM 17924 O O . MET F 3 85 ? 73.026 72.809 20.389 1.00 30.20 83 MET F O 1
ATOM 17929 N N . GLY F 3 86 ? 71.545 71.567 19.225 1.00 29.04 84 GLY F N 1
ATOM 17930 C CA . GLY F 3 86 ? 71.771 72.279 17.952 1.00 27.95 84 GLY F CA 1
ATOM 17931 C C . GLY F 3 86 ? 72.754 71.661 16.968 1.00 28.48 84 GLY F C 1
ATOM 17932 O O . GLY F 3 86 ? 73.275 70.556 17.197 1.00 28.34 84 GLY F O 1
ATOM 17933 N N . ASP F 3 87 ? 73.025 72.386 15.873 1.00 28.20 85 ASP F N 1
ATOM 17934 C CA . ASP F 3 87 ? 73.897 71.913 14.786 1.00 28.01 85 ASP F CA 1
ATOM 17935 C C . ASP F 3 87 ? 73.292 70.639 14.154 1.00 27.86 85 ASP F C 1
ATOM 17936 O O . ASP F 3 87 ? 73.909 69.567 14.123 1.00 27.91 85 ASP F O 1
ATOM 17941 N N . TYR F 3 88 ? 72.064 70.779 13.650 1.00 27.55 86 TYR F N 1
ATOM 17942 C CA . TYR F 3 88 ? 71.356 69.712 12.917 1.00 27.86 86 TYR F CA 1
ATOM 17943 C C . TYR F 3 88 ? 71.745 69.639 11.426 1.00 28.58 86 TYR F C 1
ATOM 17944 O O . TYR F 3 88 ? 71.657 68.576 10.811 1.00 28.37 86 TYR F O 1
ATOM 17953 N N . VAL F 3 89 ? 72.176 70.765 10.861 1.00 28.57 87 VAL F N 1
ATOM 17954 C CA . VAL F 3 89 ? 72.400 70.889 9.407 1.00 29.47 87 VAL F CA 1
ATOM 17955 C C . VAL F 3 89 ? 73.863 71.192 9.065 1.00 30.14 87 VAL F C 1
ATOM 17956 O O . VAL F 3 89 ? 74.684 71.367 9.974 1.00 30.75 87 VAL F O 1
ATOM 17960 N N . ASP F 3 90 ? 74.164 71.255 7.759 1.00 30.51 88 ASP F N 1
ATOM 17961 C CA . ASP F 3 90 ? 75.517 71.464 7.212 1.00 30.68 88 ASP F CA 1
ATOM 17962 C C . ASP F 3 90 ? 76.409 70.235 7.309 1.00 30.73 88 ASP F C 1
ATOM 17963 O O . ASP F 3 90 ? 76.229 69.390 8.193 1.00 29.40 88 ASP F O 1
ATOM 17968 N N . ARG F 3 91 ? 77.385 70.158 6.402 1.00 32.58 89 ARG F N 1
ATOM 17969 C CA . ARG F 3 91 ? 78.414 69.107 6.408 1.00 33.64 89 ARG F CA 1
ATOM 17970 C C . ARG F 3 91 ? 77.969 67.759 5.821 1.00 32.84 89 ARG F C 1
ATOM 17971 O O . ARG F 3 91 ? 78.463 67.349 4.769 1.00 34.43 89 ARG F O 1
ATOM 17979 N N . GLY F 3 92 ? 77.036 67.073 6.478 1.00 30.93 90 GLY F N 1
ATOM 17980 C CA . GLY F 3 92 ? 76.581 65.778 5.986 1.00 30.19 90 GLY F CA 1
ATOM 17981 C C . GLY F 3 92 ? 75.698 65.857 4.745 1.00 30.43 90 GLY F C 1
ATOM 17982 O O . GLY F 3 92 ? 75.328 66.941 4.301 1.00 29.75 90 GLY F O 1
ATOM 17983 N N . TYR F 3 93 ? 75.341 64.693 4.207 1.00 30.94 91 TYR F N 1
ATOM 17984 C CA . TYR F 3 93 ? 74.529 64.610 3.002 1.00 31.61 91 TYR F CA 1
ATOM 17985 C C . TYR F 3 93 ? 73.035 64.602 3.286 1.00 31.08 91 TYR F C 1
ATOM 17986 O O . TYR F 3 93 ? 72.225 64.640 2.365 1.00 31.10 91 TYR F O 1
ATOM 17995 N N . TYR F 3 94 ? 72.657 64.546 4.560 1.00 30.18 92 TYR F N 1
ATOM 17996 C CA . TYR F 3 94 ? 71.246 64.408 4.891 1.00 29.81 92 TYR F CA 1
ATOM 17997 C C . TYR F 3 94 ? 70.738 65.447 5.903 1.00 29.15 92 TYR F C 1
ATOM 17998 O O . TYR F 3 94 ? 69.951 65.133 6.794 1.00 29.11 92 TYR F O 1
ATOM 18007 N N . SER F 3 95 ? 71.187 66.689 5.754 1.00 29.14 93 SER F N 1
ATOM 18008 C CA . SER F 3 95 ? 70.739 67.770 6.626 1.00 29.19 93 SER F CA 1
ATOM 18009 C C . SER F 3 95 ? 69.235 67.923 6.522 1.00 29.61 93 SER F C 1
ATOM 18010 O O . SER F 3 95 ? 68.563 68.145 7.525 1.00 30.44 93 SER F O 1
ATOM 18013 N N . VAL F 3 96 ? 68.711 67.804 5.306 1.00 29.72 94 VAL F N 1
ATOM 18014 C CA . VAL F 3 96 ? 67.301 68.010 5.074 1.00 30.58 94 VAL F CA 1
ATOM 18015 C C . VAL F 3 96 ? 66.479 67.013 5.906 1.00 32.04 94 VAL F C 1
ATOM 18016 O O . VAL F 3 96 ? 65.593 67.410 6.680 1.00 32.48 94 VAL F O 1
ATOM 18020 N N . GLU F 3 97 ? 66.769 65.723 5.778 1.00 33.21 95 GLU F N 1
ATOM 18021 C CA . GLU F 3 97 ? 65.932 64.766 6.468 1.00 34.17 95 GLU F CA 1
ATOM 18022 C C . GLU F 3 97 ? 66.277 64.641 7.946 1.00 32.90 95 GLU F C 1
ATOM 18023 O O . GLU F 3 97 ? 65.450 64.202 8.726 1.00 33.66 95 GLU F O 1
ATOM 18029 N N . THR F 3 98 ? 67.470 65.076 8.340 1.00 31.02 96 THR F N 1
ATOM 18030 C CA . THR F 3 98 ? 67.823 65.093 9.758 1.00 29.82 96 THR F CA 1
ATOM 18031 C C . THR F 3 98 ? 67.001 66.167 10.460 1.00 28.76 96 THR F C 1
ATOM 18032 O O . THR F 3 98 ? 66.288 65.869 11.413 1.00 27.84 96 THR F O 1
ATOM 18036 N N . VAL F 3 99 ? 67.073 67.403 9.962 1.00 27.80 97 VAL F N 1
ATOM 18037 C CA . VAL F 3 99 ? 66.352 68.507 10.595 1.00 26.96 97 VAL F CA 1
ATOM 18038 C C . VAL F 3 99 ? 64.820 68.399 10.472 1.00 27.47 97 VAL F C 1
ATOM 18039 O O . VAL F 3 99 ? 64.110 68.797 11.390 1.00 27.97 97 VAL F O 1
ATOM 18043 N N . THR F 3 100 ? 64.320 67.856 9.361 1.00 27.79 98 THR F N 1
ATOM 18044 C CA . THR F 3 100 ? 62.875 67.632 9.190 1.00 28.54 98 THR F CA 1
ATOM 18045 C C . THR F 3 100 ? 62.350 66.584 10.165 1.00 29.04 98 THR F C 1
ATOM 18046 O O . THR F 3 100 ? 61.260 66.741 10.723 1.00 29.76 98 THR F O 1
ATOM 18050 N N . LEU F 3 101 ? 63.114 65.518 10.386 1.00 28.84 99 LEU F N 1
ATOM 18051 C CA . LEU F 3 101 ? 62.677 64.514 11.326 1.00 29.53 99 LEU F CA 1
ATOM 18052 C C . LEU F 3 101 ? 62.540 65.125 12.728 1.00 30.05 99 LEU F C 1
ATOM 18053 O O . LEU F 3 101 ? 61.525 64.932 13.399 1.00 31.03 99 LEU F O 1
ATOM 18058 N N . LEU F 3 102 ? 63.567 65.859 13.161 1.00 29.08 100 LEU F N 1
ATOM 18059 C CA . LEU F 3 102 ? 63.627 66.357 14.527 1.00 28.45 100 LEU F CA 1
ATOM 18060 C C . LEU F 3 102 ? 62.584 67.444 14.749 1.00 29.26 100 LEU F C 1
ATOM 18061 O O . LEU F 3 102 ? 61.971 67.509 15.815 1.00 29.66 100 LEU F O 1
ATOM 18066 N N . VAL F 3 103 ? 62.375 68.293 13.743 1.00 29.31 101 VAL F N 1
ATOM 18067 C CA . VAL F 3 103 ? 61.288 69.270 13.806 1.00 29.29 101 VAL F CA 1
ATOM 18068 C C . VAL F 3 103 ? 59.926 68.564 13.864 1.00 30.21 101 VAL F C 1
ATOM 18069 O O . VAL F 3 103 ? 59.089 68.920 14.695 1.00 31.30 101 VAL F O 1
ATOM 18073 N N . ALA F 3 104 ? 59.727 67.534 13.048 1.00 29.93 102 ALA F N 1
ATOM 18074 C CA . ALA F 3 104 ? 58.481 66.758 13.094 1.00 31.20 102 ALA F CA 1
ATOM 18075 C C . ALA F 3 104 ? 58.251 66.123 14.463 1.00 31.55 102 ALA F C 1
ATOM 18076 O O . ALA F 3 104 ? 57.133 66.131 14.972 1.00 32.27 102 ALA F O 1
ATOM 18078 N N . LEU F 3 105 ? 59.312 65.581 15.053 1.00 31.31 103 LEU F N 1
ATOM 18079 C CA . LEU F 3 105 ? 59.232 65.018 16.393 1.00 31.11 103 LEU F CA 1
ATOM 18080 C C . LEU F 3 105 ? 58.855 66.088 17.404 1.00 32.00 103 LEU F C 1
ATOM 18081 O O . LEU F 3 105 ? 58.062 65.822 18.304 1.00 33.48 103 LEU F O 1
ATOM 18086 N N . LYS F 3 106 ? 59.411 67.297 17.254 1.00 31.46 104 LYS F N 1
ATOM 18087 C CA . LYS F 3 106 ? 59.039 68.417 18.114 1.00 31.27 104 LYS F CA 1
ATOM 18088 C C . LYS F 3 106 ? 57.555 68.783 17.984 1.00 32.30 104 LYS F C 1
ATOM 18089 O O . LYS F 3 106 ? 56.868 68.971 18.989 1.00 33.04 104 LYS F O 1
ATOM 18095 N N . VAL F 3 107 ? 57.065 68.858 16.749 1.00 32.41 105 VAL F N 1
ATOM 18096 C CA . VAL F 3 107 ? 55.659 69.155 16.488 1.00 33.88 105 VAL F CA 1
ATOM 18097 C C . VAL F 3 107 ? 54.728 68.044 17.040 1.00 36.30 105 VAL F C 1
ATOM 18098 O O . VAL F 3 107 ? 53.694 68.336 17.665 1.00 36.72 105 VAL F O 1
ATOM 18102 N N . ARG F 3 108 ? 55.117 66.783 16.836 1.00 36.61 106 ARG F N 1
ATOM 18103 C CA . ARG F 3 108 ? 54.338 65.646 17.306 1.00 38.28 106 ARG F CA 1
ATOM 18104 C C . ARG F 3 108 ? 54.400 65.451 18.825 1.00 39.18 106 ARG F C 1
ATOM 18105 O O . ARG F 3 108 ? 53.392 65.070 19.449 1.00 40.04 106 ARG F O 1
ATOM 18113 N N . TYR F 3 109 ? 55.580 65.682 19.403 1.00 37.48 107 TYR F N 1
ATOM 18114 C CA . TYR F 3 109 ? 55.813 65.404 20.810 1.00 37.98 107 TYR F CA 1
ATOM 18115 C C . TYR F 3 109 ? 56.541 66.542 21.497 1.00 38.11 107 TYR F C 1
ATOM 18116 O O . TYR F 3 109 ? 57.680 66.391 21.931 1.00 37.48 107 TYR F O 1
ATOM 18125 N N . ARG F 3 110 ? 55.871 67.677 21.632 1.00 40.49 108 ARG F N 1
ATOM 18126 C CA . ARG F 3 110 ? 56.507 68.872 22.186 1.00 40.57 108 ARG F CA 1
ATOM 18127 C C . ARG F 3 110 ? 57.099 68.722 23.600 1.00 40.08 108 ARG F C 1
ATOM 18128 O O . ARG F 3 110 ? 58.042 69.458 23.950 1.00 40.23 108 ARG F O 1
ATOM 18136 N N . GLU F 3 111 ? 56.554 67.789 24.391 1.00 39.27 109 GLU F N 1
ATOM 18137 C CA . GLU F 3 111 ? 56.988 67.554 25.778 1.00 39.10 109 GLU F CA 1
ATOM 18138 C C . GLU F 3 111 ? 58.116 66.528 25.860 1.00 37.48 109 GLU F C 1
ATOM 18139 O O . GLU F 3 111 ? 58.731 66.355 26.915 1.00 37.11 109 GLU F O 1
ATOM 18145 N N . ARG F 3 112 ? 58.373 65.840 24.754 1.00 36.01 110 ARG F N 1
ATOM 18146 C CA . ARG F 3 112 ? 59.311 64.719 24.753 1.00 35.08 110 ARG F CA 1
ATOM 18147 C C . ARG F 3 112 ? 60.610 65.111 24.102 1.00 33.35 110 ARG F C 1
ATOM 18148 O O . ARG F 3 112 ? 61.618 64.417 24.218 1.00 32.78 110 ARG F O 1
ATOM 18156 N N . ILE F 3 113 ? 60.592 66.243 23.415 1.00 33.17 111 ILE F N 1
ATOM 18157 C CA . ILE F 3 113 ? 61.779 66.670 22.707 1.00 32.66 111 ILE F CA 1
ATOM 18158 C C . ILE F 3 113 ? 62.030 68.165 22.874 1.00 31.35 111 ILE F C 1
ATOM 18159 O O . ILE F 3 113 ? 61.103 68.978 22.845 1.00 32.22 111 ILE F O 1
ATOM 18164 N N . THR F 3 114 ? 63.289 68.515 23.095 1.00 29.40 112 THR F N 1
ATOM 18165 C CA . THR F 3 114 ? 63.692 69.908 23.101 1.00 27.81 112 THR F CA 1
ATOM 18166 C C . THR F 3 114 ? 64.750 70.084 22.034 1.00 27.38 112 THR F C 1
ATOM 18167 O O . THR F 3 114 ? 65.762 69.378 22.008 1.00 27.02 112 THR F O 1
ATOM 18171 N N . ILE F 3 115 ? 64.520 71.037 21.147 1.00 28.00 113 ILE F N 1
ATOM 18172 C CA . ILE F 3 115 ? 65.514 71.363 20.143 1.00 27.84 113 ILE F CA 1
ATOM 18173 C C . ILE F 3 115 ? 65.997 72.793 20.365 1.00 28.06 113 ILE F C 1
ATOM 18174 O O . ILE F 3 115 ? 65.197 73.734 20.405 1.00 28.73 113 ILE F O 1
ATOM 18179 N N . LEU F 3 116 ? 67.309 72.944 20.527 1.00 27.86 114 LEU F N 1
ATOM 18180 C CA . LEU F 3 116 ? 67.916 74.252 20.726 1.00 27.91 114 LEU F CA 1
ATOM 18181 C C . LEU F 3 116 ? 68.641 74.693 19.456 1.00 28.47 114 LEU F C 1
ATOM 18182 O O . LEU F 3 116 ? 68.929 73.867 18.573 1.00 28.25 114 LEU F O 1
ATOM 18187 N N . ARG F 3 117 ? 68.951 75.989 19.387 1.00 27.88 115 ARG F N 1
ATOM 18188 C CA . ARG F 3 117 ? 69.649 76.575 18.249 1.00 27.46 115 ARG F CA 1
ATOM 18189 C C . ARG F 3 117 ? 71.152 76.379 18.396 1.00 27.44 115 ARG F C 1
ATOM 18190 O O . ARG F 3 117 ? 71.712 76.648 19.454 1.00 28.21 115 ARG F O 1
ATOM 18198 N N . GLY F 3 118 ? 71.792 75.910 17.329 1.00 26.94 116 GLY F N 1
ATOM 18199 C CA . GLY F 3 118 ? 73.238 75.856 17.241 1.00 27.35 116 GLY F CA 1
ATOM 18200 C C . GLY F 3 118 ? 73.703 77.030 16.401 1.00 28.58 116 GLY F C 1
ATOM 18201 O O . GLY F 3 118 ? 72.878 77.755 15.827 1.00 28.55 116 GLY F O 1
ATOM 18202 N N . ASN F 3 119 ? 75.017 77.219 16.307 1.00 28.64 117 ASN F N 1
ATOM 18203 C CA . ASN F 3 119 ? 75.536 78.257 15.435 1.00 29.77 117 ASN F CA 1
ATOM 18204 C C . ASN F 3 119 ? 75.274 78.005 13.942 1.00 30.13 117 ASN F C 1
ATOM 18205 O O . ASN F 3 119 ? 75.328 78.936 13.134 1.00 30.99 117 ASN F O 1
ATOM 18210 N N . HIS F 3 120 ? 74.993 76.759 13.570 1.00 28.85 118 HIS F N 1
ATOM 18211 C CA . HIS F 3 120 ? 74.739 76.446 12.168 1.00 28.98 118 HIS F CA 1
ATOM 18212 C C . HIS F 3 120 ? 73.293 76.667 11.781 1.00 28.88 118 HIS F C 1
ATOM 18213 O O . HIS F 3 120 ? 72.964 76.616 10.608 1.00 29.75 118 HIS F O 1
ATOM 18220 N N . GLU F 3 121 ? 72.423 76.905 12.753 1.00 29.06 119 GLU F N 1
ATOM 18221 C CA . GLU F 3 121 ? 71.036 77.243 12.432 1.00 29.89 119 GLU F CA 1
ATOM 18222 C C . GLU F 3 121 ? 70.911 78.737 12.165 1.00 32.13 119 GLU F C 1
ATOM 18223 O O . GLU F 3 121 ? 70.295 79.483 12.935 1.00 33.08 119 GLU F O 1
ATOM 18229 N N . SER F 3 122 ? 71.542 79.163 11.073 1.00 34.16 120 SER F N 1
ATOM 18230 C CA . SER F 3 122 ? 71.549 80.551 10.654 1.00 37.05 120 SER F CA 1
ATOM 18231 C C . SER F 3 122 ? 71.726 80.675 9.133 1.00 37.76 120 SER F C 1
ATOM 18232 O O . SER F 3 122 ? 72.363 79.828 8.493 1.00 37.35 120 SER F O 1
ATOM 18235 N N . ARG F 3 123 ? 71.153 81.736 8.575 1.00 37.42 121 ARG F N 1
ATOM 18236 C CA . ARG F 3 123 ? 71.178 81.975 7.144 1.00 39.69 121 ARG F CA 1
ATOM 18237 C C . ARG F 3 123 ? 72.608 81.968 6.601 1.00 40.81 121 ARG F C 1
ATOM 18238 O O . ARG F 3 123 ? 72.909 81.215 5.685 1.00 42.35 121 ARG F O 1
ATOM 18246 N N . GLN F 3 124 ? 73.488 82.769 7.193 1.00 42.17 122 GLN F N 1
ATOM 18247 C CA . GLN F 3 124 ? 74.848 82.925 6.684 1.00 44.27 122 GLN F CA 1
ATOM 18248 C C . GLN F 3 124 ? 75.649 81.635 6.694 1.00 42.75 122 GLN F C 1
ATOM 18249 O O . GLN F 3 124 ? 76.275 81.293 5.696 1.00 43.01 122 GLN F O 1
ATOM 18255 N N . ILE F 3 125 ? 75.638 80.930 7.826 1.00 40.19 123 ILE F N 1
ATOM 18256 C CA . ILE F 3 125 ? 76.447 79.727 7.971 1.00 38.89 123 ILE F CA 1
ATOM 18257 C C . ILE F 3 125 ? 75.985 78.651 6.994 1.00 38.05 123 ILE F C 1
ATOM 18258 O O . ILE F 3 125 ? 76.809 78.017 6.339 1.00 38.46 123 ILE F O 1
ATOM 18263 N N . THR F 3 126 ? 74.670 78.477 6.874 1.00 36.86 124 THR F N 1
ATOM 18264 C CA . THR F 3 126 ? 74.112 77.441 6.005 1.00 36.64 124 THR F CA 1
ATOM 18265 C C . THR F 3 126 ? 74.383 77.647 4.511 1.00 38.27 124 THR F C 1
ATOM 18266 O O . THR F 3 126 ? 74.260 76.707 3.726 1.00 39.16 124 THR F O 1
ATOM 18270 N N . GLN F 3 127 ? 74.736 78.868 4.123 1.00 39.72 125 GLN F N 1
ATOM 18271 C CA . GLN F 3 127 ? 75.056 79.174 2.725 1.00 42.26 125 GLN F CA 1
ATOM 18272 C C . GLN F 3 127 ? 76.465 78.746 2.375 1.00 42.05 125 GLN F C 1
ATOM 18273 O O . GLN F 3 127 ? 76.779 78.510 1.214 1.00 43.22 125 GLN F O 1
ATOM 18279 N N . VAL F 3 128 ? 77.317 78.659 3.383 1.00 41.03 126 VAL F N 1
ATOM 18280 C CA . VAL F 3 128 ? 78.704 78.314 3.158 1.00 41.33 126 VAL F CA 1
ATOM 18281 C C . VAL F 3 128 ? 78.927 76.831 3.435 1.00 39.44 126 VAL F C 1
ATOM 18282 O O . VAL F 3 128 ? 79.709 76.191 2.743 1.00 40.49 126 VAL F O 1
ATOM 18286 N N . TYR F 3 129 ? 78.236 76.282 4.429 1.00 36.67 127 TYR F N 1
ATOM 18287 C CA . TYR F 3 129 ? 78.608 74.970 4.945 1.00 35.12 127 TYR F CA 1
ATOM 18288 C C . TYR F 3 129 ? 77.741 73.782 4.506 1.00 33.37 127 TYR F C 1
ATOM 18289 O O . TYR F 3 129 ? 77.870 72.700 5.070 1.00 32.79 127 TYR F O 1
ATOM 18298 N N . GLY F 3 130 ? 76.883 73.972 3.501 1.00 32.93 128 GLY F N 1
ATOM 18299 C CA . GLY F 3 130 ? 76.211 72.842 2.824 1.00 31.07 128 GLY F CA 1
ATOM 18300 C C . GLY F 3 130 ? 74.684 72.791 2.779 1.00 30.82 128 GLY F C 1
ATOM 18301 O O . GLY F 3 130 ? 74.112 72.252 1.834 1.00 31.16 128 GLY F O 1
ATOM 18302 N N . PHE F 3 131 ? 74.014 73.351 3.783 1.00 30.52 129 PHE F N 1
ATOM 18303 C CA . PHE F 3 131 ? 72.556 73.199 3.910 1.00 31.36 129 PHE F CA 1
ATOM 18304 C C . PHE F 3 131 ? 71.783 73.880 2.789 1.00 33.34 129 PHE F C 1
ATOM 18305 O O . PHE F 3 131 ? 70.837 73.294 2.250 1.00 34.32 129 PHE F O 1
ATOM 18313 N N . TYR F 3 132 ? 72.173 75.108 2.446 1.00 34.21 130 TYR F N 1
ATOM 18314 C CA . TYR F 3 132 ? 71.582 75.799 1.300 1.00 35.95 130 TYR F CA 1
ATOM 18315 C C . TYR F 3 132 ? 71.708 74.976 0.019 1.00 37.74 130 TYR F C 1
ATOM 18316 O O . TYR F 3 132 ? 70.737 74.815 -0.739 1.00 38.22 130 TYR F O 1
ATOM 18325 N N . ASP F 3 133 ? 72.913 74.466 -0.230 1.00 38.58 131 ASP F N 1
ATOM 18326 C CA . ASP F 3 133 ? 73.162 73.688 -1.441 1.00 39.44 131 ASP F CA 1
ATOM 18327 C C . ASP F 3 133 ? 72.352 72.403 -1.468 1.00 38.61 131 ASP F C 1
ATOM 18328 O O . ASP F 3 133 ? 71.866 72.005 -2.530 1.00 39.82 131 ASP F O 1
ATOM 18333 N N . GLU F 3 134 ? 72.181 71.787 -0.298 1.00 36.47 132 GLU F N 1
ATOM 18334 C CA . GLU F 3 134 ? 71.449 70.537 -0.204 1.00 36.81 132 GLU F CA 1
ATOM 18335 C C . GLU F 3 134 ? 69.959 70.709 -0.482 1.00 37.02 132 GLU F C 1
ATOM 18336 O O . GLU F 3 134 ? 69.391 69.932 -1.237 1.00 38.92 132 GLU F O 1
ATOM 18342 N N . CYS F 3 135 ? 69.333 71.720 0.115 1.00 36.19 133 CYS F N 1
ATOM 18343 C CA . CYS F 3 135 ? 67.931 72.030 -0.169 1.00 36.99 133 CYS F CA 1
ATOM 18344 C C . CYS F 3 135 ? 67.725 72.301 -1.668 1.00 39.74 133 CYS F C 1
ATOM 18345 O O . CYS F 3 135 ? 66.716 71.873 -2.268 1.00 40.45 133 CYS F O 1
ATOM 18348 N N . LEU F 3 136 ? 68.685 73.006 -2.270 1.00 40.17 134 LEU F N 1
ATOM 18349 C CA . LEU F 3 136 ? 68.583 73.382 -3.682 1.00 42.49 134 LEU F CA 1
ATOM 18350 C C . LEU F 3 136 ? 68.599 72.143 -4.574 1.00 42.55 134 LEU F C 1
ATOM 18351 O O . LEU F 3 136 ? 67.792 72.042 -5.493 1.00 43.22 134 LEU F O 1
ATOM 18356 N N . ARG F 3 137 ? 69.496 71.196 -4.285 1.00 41.03 135 ARG F N 1
ATOM 18357 C CA . ARG F 3 137 ? 69.541 69.947 -5.041 1.00 41.52 135 ARG F CA 1
ATOM 18358 C C . ARG F 3 137 ? 68.246 69.155 -4.866 1.00 41.16 135 ARG F C 1
ATOM 18359 O O . ARG F 3 137 ? 67.726 68.576 -5.817 1.00 41.34 135 ARG F O 1
ATOM 18367 N N . LYS F 3 138 ? 67.741 69.127 -3.638 1.00 39.78 136 LYS F N 1
ATOM 18368 C CA . LYS F 3 138 ? 66.647 68.239 -3.304 1.00 40.34 136 LYS F CA 1
ATOM 18369 C C . LYS F 3 138 ? 65.280 68.835 -3.624 1.00 41.97 136 LYS F C 1
ATOM 18370 O O . LYS F 3 138 ? 64.307 68.090 -3.787 1.00 42.56 136 LYS F O 1
ATOM 18376 N N . TYR F 3 139 ? 65.207 70.163 -3.742 1.00 42.03 137 TYR F N 1
ATOM 18377 C CA . TYR F 3 139 ? 63.923 70.820 -3.997 1.00 43.32 137 TYR F CA 1
ATOM 18378 C C . TYR F 3 139 ? 63.808 71.645 -5.270 1.00 45.40 137 TYR F C 1
ATOM 18379 O O . TYR F 3 139 ? 62.701 71.963 -5.689 1.00 46.71 137 TYR F O 1
ATOM 18388 N N . GLY F 3 140 ? 64.937 71.997 -5.873 1.00 46.16 138 GLY F N 1
ATOM 18389 C CA . GLY F 3 140 ? 64.927 72.760 -7.110 1.00 48.83 138 GLY F CA 1
ATOM 18390 C C . GLY F 3 140 ? 64.902 74.269 -6.961 1.00 50.02 138 GLY F C 1
ATOM 18391 O O . GLY F 3 140 ? 65.154 74.978 -7.929 1.00 53.35 138 GLY F O 1
ATOM 18392 N N . ASN F 3 141 ? 64.585 74.765 -5.768 1.00 49.58 139 ASN F N 1
ATOM 18393 C CA . ASN F 3 141 ? 64.550 76.213 -5.487 1.00 50.26 139 ASN F CA 1
ATOM 18394 C C . ASN F 3 141 ? 64.833 76.489 -4.004 1.00 47.68 139 ASN F C 1
ATOM 18395 O O . ASN F 3 141 ? 64.965 75.548 -3.229 1.00 47.70 139 ASN F O 1
ATOM 18400 N N . ALA F 3 142 ? 64.887 77.762 -3.611 1.00 46.29 140 ALA F N 1
ATOM 18401 C CA . ALA F 3 142 ? 65.330 78.161 -2.264 1.00 44.44 140 ALA F CA 1
ATOM 18402 C C . ALA F 3 142 ? 64.256 78.222 -1.168 1.00 44.11 140 ALA F C 1
ATOM 18403 O O . ALA F 3 142 ? 64.559 78.622 -0.032 1.00 43.67 140 ALA F O 1
ATOM 18405 N N . ASN F 3 143 ? 63.021 77.833 -1.486 1.00 43.64 141 ASN F N 1
ATOM 18406 C CA . ASN F 3 143 ? 61.918 77.984 -0.532 1.00 42.58 141 ASN F CA 1
ATOM 18407 C C . ASN F 3 143 ? 62.065 77.173 0.765 1.00 40.30 141 ASN F C 1
ATOM 18408 O O . ASN F 3 143 ? 61.883 77.716 1.856 1.00 39.72 141 ASN F O 1
ATOM 18413 N N . VAL F 3 144 ? 62.374 75.884 0.647 1.00 38.89 142 VAL F N 1
ATOM 18414 C CA . VAL F 3 144 ? 62.544 75.031 1.825 1.00 37.07 142 VAL F CA 1
ATOM 18415 C C . VAL F 3 144 ? 63.658 75.556 2.740 1.00 35.87 142 VAL F C 1
ATOM 18416 O O . VAL F 3 144 ? 63.487 75.571 3.961 1.00 35.51 142 VAL F O 1
ATOM 18420 N N . TRP F 3 145 ? 64.771 76.012 2.154 1.00 35.45 143 TRP F N 1
ATOM 18421 C CA . TRP F 3 145 ? 65.846 76.664 2.919 1.00 34.61 143 TRP F CA 1
ATOM 18422 C C . TRP F 3 145 ? 65.318 77.896 3.675 1.00 35.37 143 TRP F C 1
ATOM 18423 O O . TRP F 3 145 ? 65.690 78.143 4.836 1.00 33.32 143 TRP F O 1
ATOM 18434 N N . LYS F 3 146 ? 64.459 78.658 2.999 1.00 37.23 144 LYS F N 1
ATOM 18435 C CA . LYS F 3 146 ? 63.846 79.849 3.574 1.00 39.81 144 LYS F CA 1
ATOM 18436 C C . LYS F 3 146 ? 62.930 79.481 4.746 1.00 39.00 144 LYS F C 1
ATOM 18437 O O . LYS F 3 146 ? 63.003 80.096 5.805 1.00 37.50 144 LYS F O 1
ATOM 18443 N N . TYR F 3 147 ? 62.092 78.460 4.563 1.00 39.87 145 TYR F N 1
ATOM 18444 C CA . TYR F 3 147 ? 61.181 78.031 5.623 1.00 39.70 145 TYR F CA 1
ATOM 18445 C C . TYR F 3 147 ? 61.969 77.614 6.872 1.00 38.12 145 TYR F C 1
ATOM 18446 O O . TYR F 3 147 ? 61.694 78.103 7.972 1.00 37.30 145 TYR F O 1
ATOM 18455 N N . PHE F 3 148 ? 62.975 76.758 6.684 1.00 36.40 146 PHE F N 1
ATOM 18456 C CA . PHE F 3 148 ? 63.805 76.303 7.792 1.00 35.16 146 PHE F CA 1
ATOM 18457 C C . PHE F 3 148 ? 64.588 77.418 8.501 1.00 35.04 146 PHE F C 1
ATOM 18458 O O . PHE F 3 148 ? 64.623 77.475 9.738 1.00 33.88 146 PHE F O 1
ATOM 18466 N N . THR F 3 149 ? 65.202 78.308 7.727 1.00 34.98 147 THR F N 1
ATOM 18467 C CA . THR F 3 149 ? 65.979 79.393 8.324 1.00 34.83 147 THR F CA 1
ATOM 18468 C C . THR F 3 149 ? 65.063 80.397 9.030 1.00 35.23 147 THR F C 1
ATOM 18469 O O . THR F 3 149 ? 65.440 80.971 10.049 1.00 36.17 147 THR F O 1
ATOM 18473 N N . ASP F 3 150 ? 63.851 80.583 8.524 1.00 35.80 148 ASP F N 1
ATOM 18474 C CA . ASP F 3 150 ? 62.883 81.406 9.236 1.00 36.27 148 ASP F CA 1
ATOM 18475 C C . ASP F 3 150 ? 62.500 80.729 10.551 1.00 35.53 148 ASP F C 1
ATOM 18476 O O . ASP F 3 150 ? 62.430 81.397 11.588 1.00 36.77 148 ASP F O 1
ATOM 18481 N N . LEU F 3 151 ? 62.263 79.412 10.508 1.00 34.10 149 LEU F N 1
ATOM 18482 C CA . LEU F 3 151 ? 62.024 78.615 11.728 1.00 32.62 149 LEU F CA 1
ATOM 18483 C C . LEU F 3 151 ? 63.190 78.666 12.735 1.00 32.37 149 LEU F C 1
ATOM 18484 O O . LEU F 3 151 ? 62.957 78.752 13.950 1.00 32.33 149 LEU F O 1
ATOM 18489 N N . PHE F 3 152 ? 64.436 78.625 12.242 1.00 31.38 150 PHE F N 1
ATOM 18490 C CA . PHE F 3 152 ? 65.608 78.670 13.134 1.00 30.95 150 PHE F CA 1
ATOM 18491 C C . PHE F 3 152 ? 65.592 79.880 14.084 1.00 32.08 150 PHE F C 1
ATOM 18492 O O . PHE F 3 152 ? 66.018 79.778 15.240 1.00 31.58 150 PHE F O 1
ATOM 18500 N N . ASP F 3 153 ? 65.082 81.017 13.612 1.00 33.19 151 ASP F N 1
ATOM 18501 C CA . ASP F 3 153 ? 64.965 82.207 14.469 1.00 33.23 151 ASP F CA 1
ATOM 18502 C C . ASP F 3 153 ? 64.152 81.928 15.736 1.00 32.25 151 ASP F C 1
ATOM 18503 O O . ASP F 3 153 ? 64.283 82.634 16.734 1.00 33.60 151 ASP F O 1
ATOM 18508 N N . TYR F 3 154 ? 63.333 80.888 15.697 1.00 31.80 152 TYR F N 1
ATOM 18509 C CA . TYR F 3 154 ? 62.411 80.580 16.790 1.00 32.63 152 TYR F CA 1
ATOM 18510 C C . TYR F 3 154 ? 62.923 79.568 17.815 1.00 31.56 152 TYR F C 1
ATOM 18511 O O . TYR F 3 154 ? 62.317 79.396 18.851 1.00 32.02 152 TYR F O 1
ATOM 18520 N N . LEU F 3 155 ? 64.032 78.897 17.519 1.00 31.40 153 LEU F N 1
ATOM 18521 C CA . LEU F 3 155 ? 64.620 77.908 18.430 1.00 30.46 153 LEU F CA 1
ATOM 18522 C C . LEU F 3 155 ? 65.133 78.564 19.717 1.00 31.00 153 LEU F C 1
ATOM 18523 O O . LEU F 3 155 ? 65.820 79.587 19.664 1.00 32.49 153 LEU F O 1
ATOM 18528 N N . PRO F 3 156 ? 64.800 77.984 20.877 1.00 31.11 154 PRO F N 1
ATOM 18529 C CA . PRO F 3 156 ? 65.341 78.482 22.149 1.00 31.18 154 PRO F CA 1
ATOM 18530 C C . PRO F 3 156 ? 66.870 78.444 22.169 1.00 31.74 154 PRO F C 1
ATOM 18531 O O . PRO F 3 156 ? 67.494 77.562 21.544 1.00 31.27 154 PRO F O 1
ATOM 18535 N N . LEU F 3 157 ? 67.463 79.396 22.881 1.00 31.86 155 LEU F N 1
ATOM 18536 C CA . LEU F 3 157 ? 68.915 79.526 22.953 1.00 31.91 155 LEU F CA 1
ATOM 18537 C C . LEU F 3 157 ? 69.549 78.569 23.949 1.00 32.40 155 LEU F C 1
ATOM 18538 O O . LEU F 3 157 ? 70.694 78.150 23.762 1.00 32.59 155 LEU F O 1
ATOM 18543 N N . THR F 3 158 ? 68.817 78.255 25.018 1.00 31.97 156 THR F N 1
ATOM 18544 C CA . THR F 3 158 ? 69.336 77.436 26.098 1.00 32.06 156 THR F CA 1
ATOM 18545 C C . THR F 3 158 ? 68.210 76.641 26.757 1.00 33.08 156 THR F C 1
ATOM 18546 O O . THR F 3 158 ? 67.034 76.933 26.548 1.00 33.05 156 THR F O 1
ATOM 18550 N N . ALA F 3 159 ? 68.585 75.655 27.570 1.00 33.82 157 ALA F N 1
ATOM 18551 C CA . ALA F 3 159 ? 67.640 74.891 28.360 1.00 35.01 157 ALA F CA 1
ATOM 18552 C C . ALA F 3 159 ? 68.155 74.756 29.784 1.00 36.73 157 ALA F C 1
ATOM 18553 O O . ALA F 3 159 ? 69.360 74.872 30.029 1.00 38.08 157 ALA F O 1
ATOM 18555 N N . LEU F 3 160 ? 67.231 74.514 30.713 1.00 37.27 158 LEU F N 1
ATOM 18556 C CA . LEU F 3 160 ? 67.559 74.230 32.104 1.00 37.64 158 LEU F CA 1
ATOM 18557 C C . LEU F 3 160 ? 66.840 72.951 32.541 1.00 38.74 158 LEU F C 1
ATOM 18558 O O . LEU F 3 160 ? 65.614 72.861 32.477 1.00 37.88 158 LEU F O 1
ATOM 18563 N N . VAL F 3 161 ? 67.616 71.952 32.949 1.00 40.61 159 VAL F N 1
ATOM 18564 C CA . VAL F 3 161 ? 67.054 70.674 33.361 1.00 42.94 159 VAL F CA 1
ATOM 18565 C C . VAL F 3 161 ? 67.016 70.636 34.888 1.00 45.66 159 VAL F C 1
ATOM 18566 O O . VAL F 3 161 ? 68.059 70.734 35.536 1.00 46.17 159 VAL F O 1
ATOM 18570 N N . ASP F 3 162 ? 65.809 70.515 35.442 1.00 47.41 160 ASP F N 1
ATOM 18571 C CA . ASP F 3 162 ? 65.584 70.458 36.892 1.00 50.63 160 ASP F CA 1
ATOM 18572 C C . ASP F 3 162 ? 66.198 71.594 37.704 1.00 49.70 160 ASP F C 1
ATOM 18573 O O . ASP F 3 162 ? 66.659 71.377 38.814 1.00 50.89 160 ASP F O 1
ATOM 18578 N N . GLY F 3 163 ? 66.214 72.798 37.148 1.00 48.03 161 GLY F N 1
ATOM 18579 C CA . GLY F 3 163 ? 66.773 73.952 37.845 1.00 47.30 161 GLY F CA 1
ATOM 18580 C C . GLY F 3 163 ? 68.286 73.999 38.002 1.00 46.92 161 GLY F C 1
ATOM 18581 O O . GLY F 3 163 ? 68.816 75.006 38.453 1.00 47.21 161 GLY F O 1
ATOM 18582 N N . GLN F 3 164 ? 69.002 72.947 37.611 1.00 46.31 162 GLN F N 1
ATOM 18583 C CA . GLN F 3 164 ? 70.430 72.877 37.954 1.00 47.49 162 GLN F CA 1
ATOM 18584 C C . GLN F 3 164 ? 71.443 72.481 36.874 1.00 45.36 162 GLN F C 1
ATOM 18585 O O . GLN F 3 164 ? 72.647 72.659 37.069 1.00 45.51 162 GLN F O 1
ATOM 18591 N N . ILE F 3 165 ? 70.971 71.931 35.760 1.00 43.33 163 ILE F N 1
ATOM 18592 C CA . ILE F 3 165 ? 71.848 71.639 34.630 1.00 40.92 163 ILE F CA 1
ATOM 18593 C C . ILE F 3 165 ? 71.487 72.541 33.443 1.00 39.31 163 ILE F C 1
ATOM 18594 O O . ILE F 3 165 ? 70.409 72.429 32.844 1.00 38.34 163 ILE F O 1
ATOM 18599 N N . PHE F 3 166 ? 72.399 73.462 33.153 1.00 38.02 164 PHE F N 1
ATOM 18600 C CA . PHE F 3 166 ? 72.231 74.455 32.112 1.00 36.14 164 PHE F CA 1
ATOM 18601 C C . PHE F 3 166 ? 72.748 73.876 30.795 1.00 35.21 164 PHE F C 1
ATOM 18602 O O . PHE F 3 166 ? 73.878 73.396 30.735 1.00 35.83 164 PHE F O 1
ATOM 18610 N N . CYS F 3 167 ? 71.912 73.881 29.757 1.00 33.57 165 CYS F N 1
ATOM 18611 C CA . CYS F 3 167 ? 72.273 73.280 28.478 1.00 31.91 165 CYS F CA 1
ATOM 18612 C C . CYS F 3 167 ? 72.164 74.318 27.373 1.00 31.22 165 CYS F C 1
ATOM 18613 O O . CYS F 3 167 ? 71.182 75.066 27.313 1.00 30.60 165 CYS F O 1
ATOM 18616 N N . LEU F 3 168 ? 73.157 74.337 26.488 1.00 30.40 166 LEU F N 1
ATOM 18617 C CA . LEU F 3 168 ? 73.228 75.328 25.407 1.00 30.35 166 LEU F CA 1
ATOM 18618 C C . LEU F 3 168 ? 74.278 74.876 24.414 1.00 30.73 166 LEU F C 1
ATOM 18619 O O . LEU F 3 168 ? 75.145 74.074 24.756 1.00 32.31 166 LEU F O 1
ATOM 18624 N N . HIS F 3 169 ? 74.220 75.386 23.193 1.00 30.51 167 HIS F N 1
ATOM 18625 C CA . HIS F 3 169 ? 75.109 74.892 22.168 1.00 30.17 167 HIS F CA 1
ATOM 18626 C C . HIS F 3 169 ? 76.575 75.221 22.362 1.00 30.64 167 HIS F C 1
ATOM 18627 O O . HIS F 3 169 ? 77.411 74.336 22.257 1.00 31.33 167 HIS F O 1
ATOM 18634 N N . GLY F 3 170 ? 76.875 76.499 22.586 1.00 31.67 168 GLY F N 1
ATOM 18635 C CA . GLY F 3 170 ? 78.252 77.023 22.594 1.00 31.91 168 GLY F CA 1
ATOM 18636 C C . GLY F 3 170 ? 78.791 77.130 24.005 1.00 33.53 168 GLY F C 1
ATOM 18637 O O . GLY F 3 170 ? 79.415 76.189 24.516 1.00 33.83 168 GLY F O 1
ATOM 18638 N N . GLY F 3 171 ? 78.530 78.270 24.643 1.00 33.65 169 GLY F N 1
ATOM 18639 C CA . GLY F 3 171 ? 78.980 78.508 26.010 1.00 34.46 169 GLY F CA 1
ATOM 18640 C C . GLY F 3 171 ? 78.655 79.883 26.570 1.00 35.64 169 GLY F C 1
ATOM 18641 O O . GLY F 3 171 ? 77.743 80.574 26.114 1.00 35.07 169 GLY F O 1
ATOM 18642 N N . LEU F 3 172 ? 79.427 80.284 27.570 1.00 37.66 170 LEU F N 1
ATOM 18643 C CA . LEU F 3 172 ? 79.120 81.473 28.365 1.00 38.75 170 LEU F CA 1
ATOM 18644 C C . LEU F 3 172 ? 79.457 82.793 27.660 1.00 39.51 170 LEU F C 1
ATOM 18645 O O . LEU F 3 172 ? 80.162 82.804 26.639 1.00 39.21 170 LEU F O 1
ATOM 18650 N N . SER F 3 173 ? 78.924 83.888 28.201 1.00 40.00 171 SER F N 1
ATOM 18651 C CA . SER F 3 173 ? 79.073 85.214 27.612 1.00 41.14 171 SER F CA 1
ATOM 18652 C C . SER F 3 173 ? 79.431 86.212 28.692 1.00 43.45 171 SER F C 1
ATOM 18653 O O . SER F 3 173 ? 78.859 86.147 29.783 1.00 44.90 171 SER F O 1
ATOM 18656 N N . PRO F 3 174 ? 80.373 87.138 28.402 1.00 44.46 172 PRO F N 1
ATOM 18657 C CA . PRO F 3 174 ? 80.702 88.193 29.357 1.00 46.18 172 PRO F CA 1
ATOM 18658 C C . PRO F 3 174 ? 79.589 89.236 29.460 1.00 46.17 172 PRO F C 1
ATOM 18659 O O . PRO F 3 174 ? 79.642 90.116 30.325 1.00 47.25 172 PRO F O 1
ATOM 18663 N N . SER F 3 175 ? 78.597 89.123 28.577 1.00 45.25 173 SER F N 1
ATOM 18664 C CA . SER F 3 175 ? 77.390 89.951 28.608 1.00 45.74 173 SER F CA 1
ATOM 18665 C C . SER F 3 175 ? 76.256 89.272 29.374 1.00 45.89 173 SER F C 1
ATOM 18666 O O . SER F 3 175 ? 75.166 89.829 29.489 1.00 47.09 173 SER F O 1
ATOM 18669 N N . ILE F 3 176 ? 76.502 88.071 29.885 1.00 46.02 174 ILE F N 1
ATOM 18670 C CA . ILE F 3 176 ? 75.478 87.334 30.618 1.00 47.58 174 ILE F CA 1
ATOM 18671 C C . ILE F 3 176 ? 76.004 86.892 31.974 1.00 49.97 174 ILE F C 1
ATOM 18672 O O . ILE F 3 176 ? 76.940 86.109 32.039 1.00 51.99 174 ILE F O 1
ATOM 18677 N N . ASP F 3 177 ? 75.396 87.374 33.054 1.00 52.56 175 ASP F N 1
ATOM 18678 C CA . ASP F 3 177 ? 75.740 86.875 34.388 1.00 54.67 175 ASP F CA 1
ATOM 18679 C C . ASP F 3 177 ? 74.658 85.951 34.939 1.00 54.64 175 ASP F C 1
ATOM 18680 O O . ASP F 3 177 ? 74.955 85.042 35.719 1.00 54.93 175 ASP F O 1
ATOM 18685 N N . THR F 3 178 ? 73.412 86.175 34.519 1.00 54.02 176 THR F N 1
ATOM 18686 C CA . THR F 3 178 ? 72.274 85.419 35.046 1.00 55.01 176 THR F CA 1
ATOM 18687 C C . THR F 3 178 ? 71.343 84.815 33.981 1.00 51.89 176 THR F C 1
ATOM 18688 O O . THR F 3 178 ? 71.356 85.223 32.813 1.00 50.72 176 THR F O 1
ATOM 18692 N N . LEU F 3 179 ? 70.521 83.855 34.404 1.00 49.71 177 LEU F N 1
ATOM 18693 C CA . LEU F 3 179 ? 69.542 83.235 33.508 1.00 48.37 177 LEU F CA 1
ATOM 18694 C C . LEU F 3 179 ? 68.477 84.236 33.084 1.00 48.07 177 LEU F C 1
ATOM 18695 O O . LEU F 3 179 ? 67.973 84.177 31.967 1.00 47.36 177 LEU F O 1
ATOM 18700 N N . ASP F 3 180 ? 68.161 85.168 33.979 1.00 50.45 178 ASP F N 1
ATOM 18701 C CA . ASP F 3 180 ? 67.265 86.285 33.673 1.00 50.30 178 ASP F CA 1
ATOM 18702 C C . ASP F 3 180 ? 67.773 87.193 32.540 1.00 48.83 178 ASP F C 1
ATOM 18703 O O . ASP F 3 180 ? 66.977 87.601 31.690 1.00 46.49 178 ASP F O 1
ATOM 18708 N N . HIS F 3 181 ? 69.083 87.483 32.515 1.00 49.75 179 HIS F N 1
ATOM 18709 C CA . HIS F 3 181 ? 69.701 88.203 31.384 1.00 49.46 179 HIS F CA 1
ATOM 18710 C C . HIS F 3 181 ? 69.444 87.444 30.084 1.00 47.31 179 HIS F C 1
ATOM 18711 O O . HIS F 3 181 ? 69.205 88.063 29.052 1.00 47.98 179 HIS F O 1
ATOM 18718 N N . ILE F 3 182 ? 69.490 86.111 30.132 1.00 45.24 180 ILE F N 1
ATOM 18719 C CA . ILE F 3 182 ? 69.159 85.305 28.949 1.00 43.04 180 ILE F CA 1
ATOM 18720 C C . ILE F 3 182 ? 67.673 85.388 28.633 1.00 41.82 180 ILE F C 1
ATOM 18721 O O . ILE F 3 182 ? 67.291 85.516 27.462 1.00 39.41 180 ILE F O 1
ATOM 18726 N N . ARG F 3 183 ? 66.848 85.323 29.680 1.00 42.41 181 ARG F N 1
ATOM 18727 C CA . ARG F 3 183 ? 65.392 85.448 29.526 1.00 42.69 181 ARG F CA 1
ATOM 18728 C C . ARG F 3 183 ? 64.939 86.781 28.912 1.00 42.15 181 ARG F C 1
ATOM 18729 O O . ARG F 3 183 ? 63.958 86.807 28.183 1.00 41.35 181 ARG F O 1
ATOM 18737 N N . ALA F 3 184 ? 65.691 87.858 29.150 1.00 43.22 182 ALA F N 1
ATOM 18738 C CA . ALA F 3 184 ? 65.342 89.203 28.636 1.00 43.40 182 ALA F CA 1
ATOM 18739 C C . ALA F 3 184 ? 65.715 89.464 27.170 1.00 42.95 182 ALA F C 1
ATOM 18740 O O . ALA F 3 184 ? 65.170 90.385 26.545 1.00 43.20 182 ALA F O 1
ATOM 18742 N N . LEU F 3 185 ? 66.631 88.665 26.625 1.00 42.11 183 LEU F N 1
ATOM 18743 C CA . LEU F 3 185 ? 67.045 88.787 25.215 1.00 41.83 183 LEU F CA 1
ATOM 18744 C C . LEU F 3 185 ? 65.910 88.617 24.198 1.00 41.48 183 LEU F C 1
ATOM 18745 O O . LEU F 3 185 ? 64.909 87.944 24.456 1.00 41.60 183 LEU F O 1
ATOM 18750 N N . ASP F 3 186 ? 66.078 89.232 23.035 1.00 41.75 184 ASP F N 1
ATOM 18751 C CA . ASP F 3 186 ? 65.194 88.977 21.918 1.00 41.72 184 ASP F CA 1
ATOM 18752 C C . ASP F 3 186 ? 65.863 87.964 20.976 1.00 40.91 184 ASP F C 1
ATOM 18753 O O . ASP F 3 186 ? 66.811 88.312 20.260 1.00 40.10 184 ASP F O 1
ATOM 18758 N N . ARG F 3 187 ? 65.368 86.720 20.991 1.00 39.00 185 ARG F N 1
ATOM 18759 C CA . ARG F 3 187 ? 65.963 85.625 20.209 1.00 38.03 185 ARG F CA 1
ATOM 18760 C C . ARG F 3 187 ? 65.477 85.626 18.764 1.00 37.21 185 ARG F C 1
ATOM 18761 O O . ARG F 3 187 ? 66.137 85.067 17.894 1.00 37.04 185 ARG F O 1
ATOM 18769 N N . LEU F 3 188 ? 64.321 86.244 18.521 1.00 37.94 186 LEU F N 1
ATOM 18770 C CA . LEU F 3 188 ? 63.631 86.149 17.237 1.00 38.32 186 LEU F CA 1
ATOM 18771 C C . LEU F 3 188 ? 64.280 86.958 16.119 1.00 38.50 186 LEU F C 1
ATOM 18772 O O . LEU F 3 188 ? 63.672 87.868 15.559 1.00 39.04 186 LEU F O 1
ATOM 18777 N N . GLN F 3 189 ? 65.514 86.598 15.793 1.00 37.64 187 GLN F N 1
ATOM 18778 C CA . GLN F 3 189 ? 66.273 87.222 14.719 1.00 38.51 187 GLN F CA 1
ATOM 18779 C C . GLN F 3 189 ? 67.371 86.257 14.283 1.00 37.67 187 GLN F C 1
ATOM 18780 O O . GLN F 3 189 ? 67.587 85.221 14.923 1.00 37.58 187 GLN F O 1
ATOM 18786 N N . GLU F 3 190 ? 68.065 86.617 13.209 1.00 37.55 188 GLU F N 1
ATOM 18787 C CA . GLU F 3 190 ? 69.236 85.910 12.738 1.00 37.77 188 GLU F CA 1
ATOM 18788 C C . GLU F 3 190 ? 70.325 86.035 13.796 1.00 37.61 188 GLU F C 1
ATOM 18789 O O . GLU F 3 190 ? 70.370 87.028 14.524 1.00 38.43 188 GLU F O 1
ATOM 18795 N N . VAL F 3 191 ? 71.198 85.034 13.888 1.00 37.37 189 VAL F N 1
ATOM 18796 C CA . VAL F 3 191 ? 72.292 85.074 14.858 1.00 37.59 189 VAL F CA 1
ATOM 18797 C C . VAL F 3 191 ? 73.199 86.273 14.539 1.00 39.60 189 VAL F C 1
ATOM 18798 O O . VAL F 3 191 ? 73.725 86.365 13.425 1.00 40.16 189 VAL F O 1
ATOM 18802 N N . PRO F 3 192 ? 73.369 87.206 15.501 1.00 40.19 190 PRO F N 1
ATOM 18803 C CA . PRO F 3 192 ? 74.227 88.361 15.208 1.00 42.48 190 PRO F CA 1
ATOM 18804 C C . PRO F 3 192 ? 75.705 87.977 15.240 1.00 43.48 190 PRO F C 1
ATOM 18805 O O . PRO F 3 192 ? 76.059 86.936 15.802 1.00 43.54 190 PRO F O 1
ATOM 18809 N N . HIS F 3 193 ? 76.548 88.807 14.630 1.00 46.15 191 HIS F N 1
ATOM 18810 C CA . HIS F 3 193 ? 78.000 88.600 14.613 1.00 47.59 191 HIS F CA 1
ATOM 18811 C C . HIS F 3 193 ? 78.621 88.785 15.996 1.00 47.03 191 HIS F C 1
ATOM 18812 O O . HIS F 3 193 ? 79.750 88.362 16.226 1.00 47.55 191 HIS F O 1
ATOM 18819 N N . GLU F 3 194 ? 77.893 89.435 16.907 1.00 46.33 192 GLU F N 1
ATOM 18820 C CA . GLU F 3 194 ? 78.404 89.721 18.259 1.00 46.72 192 GLU F CA 1
ATOM 18821 C C . GLU F 3 194 ? 77.270 89.985 19.249 1.00 44.50 192 GLU F C 1
ATOM 18822 O O . GLU F 3 194 ? 76.147 90.274 18.843 1.00 43.68 192 GLU F O 1
ATOM 18828 N N . GLY F 3 195 ? 77.576 89.904 20.541 1.00 42.89 193 GLY F N 1
ATOM 18829 C CA . GLY F 3 195 ? 76.577 90.101 21.579 1.00 41.41 193 GLY F CA 1
ATOM 18830 C C . GLY F 3 195 ? 76.267 88.817 22.333 1.00 40.28 193 GLY F C 1
ATOM 18831 O O . GLY F 3 195 ? 76.772 87.743 21.995 1.00 38.24 193 GLY F O 1
ATOM 18832 N N . PRO F 3 196 ? 75.428 88.921 23.372 1.00 40.37 194 PRO F N 1
ATOM 18833 C CA . PRO F 3 196 ? 75.122 87.755 24.220 1.00 40.12 194 PRO F CA 1
ATOM 18834 C C . PRO F 3 196 ? 74.514 86.573 23.457 1.00 39.23 194 PRO F C 1
ATOM 18835 O O . PRO F 3 196 ? 74.899 85.420 23.693 1.00 40.86 194 PRO F O 1
ATOM 18839 N N . MET F 3 197 ? 73.584 86.843 22.550 1.00 37.82 195 MET F N 1
ATOM 18840 C CA . MET F 3 197 ? 72.970 85.776 21.788 1.00 36.62 195 MET F CA 1
ATOM 18841 C C . MET F 3 197 ? 74.025 85.044 20.944 1.00 37.15 195 MET F C 1
ATOM 18842 O O . MET F 3 197 ? 74.054 83.805 20.905 1.00 36.95 195 MET F O 1
ATOM 18847 N N . CYS F 3 198 ? 74.895 85.807 20.292 1.00 38.25 196 CYS F N 1
ATOM 18848 C CA . CYS F 3 198 ? 75.996 85.229 19.531 1.00 39.53 196 CYS F CA 1
ATOM 18849 C C . CYS F 3 198 ? 76.839 84.282 20.388 1.00 40.90 196 CYS F C 1
ATOM 18850 O O . CYS F 3 198 ? 77.094 83.131 19.988 1.00 42.16 196 CYS F O 1
ATOM 18853 N N . ASP F 3 199 ? 77.229 84.758 21.575 1.00 40.34 197 ASP F N 1
ATOM 18854 C CA . ASP F 3 199 ? 78.120 84.026 22.472 1.00 39.75 197 ASP F CA 1
ATOM 18855 C C . ASP F 3 199 ? 77.584 82.664 22.872 1.00 37.87 197 ASP F C 1
ATOM 18856 O O . ASP F 3 199 ? 78.311 81.673 22.812 1.00 37.13 197 ASP F O 1
ATOM 18861 N N . LEU F 3 200 ? 76.317 82.624 23.284 1.00 36.59 198 LEU F N 1
ATOM 18862 C CA . LEU F 3 200 ? 75.688 81.397 23.761 1.00 35.20 198 LEU F CA 1
ATOM 18863 C C . LEU F 3 200 ? 75.815 80.285 22.735 1.00 35.07 198 LEU F C 1
ATOM 18864 O O . LEU F 3 200 ? 75.869 79.103 23.084 1.00 35.61 198 LEU F O 1
ATOM 18869 N N . LEU F 3 201 ? 75.882 80.679 21.465 1.00 34.59 199 LEU F N 1
ATOM 18870 C CA . LEU F 3 201 ? 75.934 79.737 20.355 1.00 33.50 199 LEU F CA 1
ATOM 18871 C C . LEU F 3 201 ? 77.348 79.537 19.791 1.00 33.78 199 LEU F C 1
ATOM 18872 O O . LEU F 3 201 ? 77.573 78.622 18.974 1.00 32.30 199 LEU F O 1
ATOM 18877 N N . TRP F 3 202 ? 78.289 80.391 20.210 1.00 32.95 200 TRP F N 1
ATOM 18878 C CA . TRP F 3 202 ? 79.624 80.385 19.611 1.00 33.01 200 TRP F CA 1
ATOM 18879 C C . TRP F 3 202 ? 80.796 80.131 20.562 1.00 34.69 200 TRP F C 1
ATOM 18880 O O . TRP F 3 202 ? 81.830 79.667 20.107 1.00 35.58 200 TRP F O 1
ATOM 18891 N N . SER F 3 203 ? 80.634 80.426 21.853 1.00 35.42 201 SER F N 1
ATOM 18892 C CA . SER F 3 203 ? 81.722 80.328 22.834 1.00 37.97 201 SER F CA 1
ATOM 18893 C C . SER F 3 203 ? 82.221 78.903 23.133 1.00 38.96 201 SER F C 1
ATOM 18894 O O . SER F 3 203 ? 81.503 77.923 22.911 1.00 39.01 201 SER F O 1
ATOM 18897 N N . ASP F 3 204 ? 83.465 78.812 23.613 1.00 39.28 202 ASP F N 1
ATOM 18898 C CA . ASP F 3 204 ? 84.109 77.552 23.971 1.00 39.07 202 ASP F CA 1
ATOM 18899 C C . ASP F 3 204 ? 84.796 77.677 25.336 1.00 41.08 202 ASP F C 1
ATOM 18900 O O . ASP F 3 204 ? 85.391 78.706 25.633 1.00 41.61 202 ASP F O 1
ATOM 18905 N N . PRO F 3 205 ? 84.740 76.617 26.165 1.00 42.38 203 PRO F N 1
ATOM 18906 C CA . PRO F 3 205 ? 85.636 76.607 27.315 1.00 44.51 203 PRO F CA 1
ATOM 18907 C C . PRO F 3 205 ? 87.072 76.397 26.828 1.00 46.73 203 PRO F C 1
ATOM 18908 O O . PRO F 3 205 ? 87.274 75.790 25.778 1.00 44.95 203 PRO F O 1
ATOM 18912 N N . ASP F 3 206 ? 88.057 76.934 27.546 1.00 51.49 204 ASP F N 1
ATOM 18913 C CA . ASP F 3 206 ? 89.459 76.547 27.306 1.00 54.87 204 ASP F CA 1
ATOM 18914 C C . ASP F 3 206 ? 90.285 76.492 28.598 1.00 57.40 204 ASP F C 1
ATOM 18915 O O . ASP F 3 206 ? 89.713 76.499 29.685 1.00 56.64 204 ASP F O 1
ATOM 18920 N N . ASP F 3 207 ? 91.610 76.410 28.475 1.00 62.80 205 ASP F N 1
ATOM 18921 C CA . ASP F 3 207 ? 92.493 76.293 29.645 1.00 68.78 205 ASP F CA 1
ATOM 18922 C C . ASP F 3 207 ? 93.207 77.578 30.034 1.00 70.54 205 ASP F C 1
ATOM 18923 O O . ASP F 3 207 ? 93.985 77.597 30.989 1.00 75.84 205 ASP F O 1
ATOM 18928 N N . ARG F 3 208 ? 92.953 78.646 29.284 1.00 69.43 206 ARG F N 1
ATOM 18929 C CA . ARG F 3 208 ? 93.383 79.981 29.676 1.00 69.64 206 ARG F CA 1
ATOM 18930 C C . ARG F 3 208 ? 92.453 80.440 30.797 1.00 68.66 206 ARG F C 1
ATOM 18931 O O . ARG F 3 208 ? 91.380 79.872 30.997 1.00 67.94 206 ARG F O 1
ATOM 18939 N N . GLY F 3 209 ? 92.869 81.448 31.546 1.00 70.29 207 GLY F N 1
ATOM 18940 C CA . GLY F 3 209 ? 92.018 81.990 32.596 1.00 69.13 207 GLY F CA 1
ATOM 18941 C C . GLY F 3 209 ? 91.083 83.048 32.050 1.00 66.05 207 GLY F C 1
ATOM 18942 O O . GLY F 3 209 ? 91.337 83.624 30.986 1.00 65.97 207 GLY F O 1
ATOM 18943 N N . GLY F 3 210 ? 89.996 83.291 32.780 1.00 63.89 208 GLY F N 1
ATOM 18944 C CA . GLY F 3 210 ? 89.053 84.363 32.459 1.00 61.46 208 GLY F CA 1
ATOM 18945 C C . GLY F 3 210 ? 88.483 84.266 31.060 1.00 59.38 208 GLY F C 1
ATOM 18946 O O . GLY F 3 210 ? 88.295 83.163 30.528 1.00 57.99 208 GLY F O 1
ATOM 18947 N N . TRP F 3 211 ? 88.213 85.429 30.468 1.00 57.97 209 TRP F N 1
ATOM 18948 C CA . TRP F 3 211 ? 87.708 85.517 29.100 1.00 54.67 209 TRP F CA 1
ATOM 18949 C C . TRP F 3 211 ? 88.830 85.760 28.098 1.00 56.01 209 TRP F C 1
ATOM 18950 O O . TRP F 3 211 ? 89.714 86.591 28.324 1.00 58.84 209 TRP F O 1
ATOM 18961 N N . GLY F 3 212 ? 88.784 85.028 26.991 1.00 54.39 210 GLY F N 1
ATOM 18962 C CA . GLY F 3 212 ? 89.713 85.221 25.891 1.00 54.37 210 GLY F CA 1
ATOM 18963 C C . GLY F 3 212 ? 88.932 85.343 24.602 1.00 52.97 210 GLY F C 1
ATOM 18964 O O . GLY F 3 212 ? 87.736 85.035 24.556 1.00 51.73 210 GLY F O 1
ATOM 18965 N N . ILE F 3 213 ? 89.602 85.815 23.558 1.00 53.07 211 ILE F N 1
ATOM 18966 C CA . ILE F 3 213 ? 88.986 85.939 22.251 1.00 51.89 211 ILE F CA 1
ATOM 18967 C C . ILE F 3 213 ? 88.991 84.575 21.587 1.00 50.89 211 ILE F C 1
ATOM 18968 O O . ILE F 3 213 ? 89.990 83.845 21.654 1.00 51.28 211 ILE F O 1
ATOM 18973 N N . SER F 3 214 ? 87.866 84.230 20.967 1.00 48.67 212 SER F N 1
ATOM 18974 C CA . SER F 3 214 ? 87.751 82.961 20.266 1.00 47.52 212 SER F CA 1
ATOM 18975 C C . SER F 3 214 ? 88.526 82.956 18.959 1.00 48.04 212 SER F C 1
ATOM 18976 O O . SER F 3 214 ? 88.415 83.899 18.170 1.00 48.02 212 SER F O 1
ATOM 18979 N N . PRO F 3 215 ? 89.285 81.872 18.719 1.00 48.22 213 PRO F N 1
ATOM 18980 C CA . PRO F 3 215 ? 89.959 81.651 17.449 1.00 49.36 213 PRO F CA 1
ATOM 18981 C C . PRO F 3 215 ? 88.968 81.341 16.317 1.00 49.50 213 PRO F C 1
ATOM 18982 O O . PRO F 3 215 ? 89.352 81.374 15.146 1.00 50.15 213 PRO F O 1
ATOM 18986 N N . ARG F 3 216 ? 87.710 81.051 16.664 1.00 49.44 214 ARG F N 1
ATOM 18987 C CA . ARG F 3 216 ? 86.691 80.707 15.663 1.00 49.24 214 ARG F CA 1
ATOM 18988 C C . ARG F 3 216 ? 86.219 81.910 14.845 1.00 50.01 214 ARG F C 1
ATOM 18989 O O . ARG F 3 216 ? 85.740 81.738 13.731 1.00 53.59 214 ARG F O 1
ATOM 18997 N N . GLY F 3 217 ? 86.373 83.119 15.381 1.00 50.87 215 GLY F N 1
ATOM 18998 C CA . GLY F 3 217 ? 85.942 84.339 14.697 1.00 47.84 215 GLY F CA 1
ATOM 18999 C C . GLY F 3 217 ? 84.741 85.025 15.337 1.00 46.25 215 GLY F C 1
ATOM 19000 O O . GLY F 3 217 ? 84.414 86.158 14.987 1.00 47.33 215 GLY F O 1
ATOM 19001 N N . ALA F 3 218 ? 84.084 84.333 16.267 1.00 43.60 216 ALA F N 1
ATOM 19002 C CA . ALA F 3 218 ? 82.922 84.857 17.005 1.00 42.42 216 ALA F CA 1
ATOM 19003 C C . ALA F 3 218 ? 82.907 84.312 18.430 1.00 41.53 216 ALA F C 1
ATOM 19004 O O . ALA F 3 218 ? 83.449 83.240 18.694 1.00 39.87 216 ALA F O 1
ATOM 19006 N N . GLY F 3 219 ? 82.276 85.048 19.343 1.00 41.47 217 GLY F N 1
ATOM 19007 C CA . GLY F 3 219 ? 82.186 84.627 20.743 1.00 40.69 217 GLY F CA 1
ATOM 19008 C C . GLY F 3 219 ? 83.502 84.691 21.505 1.00 43.06 217 GLY F C 1
ATOM 19009 O O . GLY F 3 219 ? 84.460 85.342 21.077 1.00 44.16 217 GLY F O 1
ATOM 19010 N N . TYR F 3 220 ? 83.549 84.003 22.642 1.00 43.10 218 TYR F N 1
ATOM 19011 C CA . TYR F 3 220 ? 84.667 84.111 23.565 1.00 44.17 218 TYR F CA 1
ATOM 19012 C C . TYR F 3 220 ? 85.144 82.732 24.002 1.00 44.38 218 TYR F C 1
ATOM 19013 O O . TYR F 3 220 ? 84.438 81.734 23.843 1.00 43.59 218 TYR F O 1
ATOM 19022 N N . THR F 3 221 ? 86.353 82.671 24.539 1.00 46.11 219 THR F N 1
ATOM 19023 C CA . THR F 3 221 ? 86.732 81.506 25.318 1.00 46.54 219 THR F CA 1
ATOM 19024 C C . THR F 3 221 ? 86.491 81.875 26.776 1.00 47.56 219 THR F C 1
ATOM 19025 O O . THR F 3 221 ? 86.588 83.049 27.149 1.00 48.19 219 THR F O 1
ATOM 19029 N N . PHE F 3 222 ? 86.148 80.878 27.585 1.00 47.10 220 PHE F N 1
ATOM 19030 C CA . PHE F 3 222 ? 86.005 81.079 29.023 1.00 48.30 220 PHE F CA 1
ATOM 19031 C C . PHE F 3 222 ? 86.712 79.968 29.794 1.00 49.28 220 PHE F C 1
ATOM 19032 O O . PHE F 3 222 ? 86.674 78.804 29.399 1.00 47.74 220 PHE F O 1
ATOM 19040 N N . GLY F 3 223 ? 87.383 80.349 30.878 1.00 51.92 221 GLY F N 1
ATOM 19041 C CA . GLY F 3 223 ? 88.127 79.403 31.703 1.00 52.75 221 GLY F CA 1
ATOM 19042 C C . GLY F 3 223 ? 87.302 78.908 32.868 1.00 52.39 221 GLY F C 1
ATOM 19043 O O . GLY F 3 223 ? 86.190 79.388 33.104 1.00 52.49 221 GLY F O 1
ATOM 19044 N N . GLN F 3 224 ? 87.851 77.935 33.586 1.00 53.02 222 GLN F N 1
ATOM 19045 C CA . GLN F 3 224 ? 87.223 77.358 34.772 1.00 53.46 222 GLN F CA 1
ATOM 19046 C C . GLN F 3 224 ? 86.748 78.382 35.810 1.00 55.49 222 GLN F C 1
ATOM 19047 O O . GLN F 3 224 ? 85.694 78.207 36.424 1.00 55.04 222 GLN F O 1
ATOM 19053 N N . ASP F 3 225 ? 87.523 79.448 36.002 1.00 57.51 223 ASP F N 1
ATOM 19054 C CA . ASP F 3 225 ? 87.145 80.494 36.939 1.00 59.76 223 ASP F CA 1
ATOM 19055 C C . ASP F 3 225 ? 85.779 81.075 36.578 1.00 57.42 223 ASP F C 1
ATOM 19056 O O . ASP F 3 225 ? 84.939 81.269 37.448 1.00 56.95 223 ASP F O 1
ATOM 19061 N N . ILE F 3 226 ? 85.565 81.314 35.288 1.00 56.14 224 ILE F N 1
ATOM 19062 C CA . ILE F 3 226 ? 84.294 81.817 34.757 1.00 54.83 224 ILE F CA 1
ATOM 19063 C C . ILE F 3 226 ? 83.129 80.843 34.976 1.00 53.89 224 ILE F C 1
ATOM 19064 O O . ILE F 3 226 ? 82.083 81.228 35.493 1.00 54.97 224 ILE F O 1
ATOM 19069 N N . SER F 3 227 ? 83.311 79.586 34.580 1.00 53.21 225 SER F N 1
ATOM 19070 C CA . SER F 3 227 ? 82.282 78.558 34.772 1.00 52.93 225 SER F CA 1
ATOM 19071 C C . SER F 3 227 ? 81.889 78.431 36.245 1.00 54.58 225 SER F C 1
ATOM 19072 O O . SER F 3 227 ? 80.701 78.383 36.583 1.00 53.71 225 SER F O 1
ATOM 19075 N N . GLU F 3 228 ? 82.906 78.382 37.106 1.00 56.73 226 GLU F N 1
ATOM 19076 C CA . GLU F 3 228 ? 82.731 78.235 38.548 1.00 59.11 226 GLU F CA 1
ATOM 19077 C C . GLU F 3 228 ? 81.832 79.331 39.124 1.00 58.52 226 GLU F C 1
ATOM 19078 O O . GLU F 3 228 ? 80.868 79.033 39.834 1.00 58.43 226 GLU F O 1
ATOM 19084 N N . THR F 3 229 ? 82.139 80.587 38.799 1.00 58.08 227 THR F N 1
ATOM 19085 C CA . THR F 3 229 ? 81.366 81.722 39.301 1.00 58.66 227 THR F CA 1
ATOM 19086 C C . THR F 3 229 ? 79.971 81.814 38.666 1.00 55.76 227 THR F C 1
ATOM 19087 O O . THR F 3 229 ? 78.997 82.094 39.358 1.00 55.18 227 THR F O 1
ATOM 19091 N N . PHE F 3 230 ? 79.871 81.534 37.370 1.00 54.14 228 PHE F N 1
ATOM 19092 C CA . PHE F 3 230 ? 78.569 81.492 36.704 1.00 51.57 228 PHE F CA 1
ATOM 19093 C C . PHE F 3 230 ? 77.628 80.469 37.336 1.00 50.72 228 PHE F C 1
ATOM 19094 O O . PHE F 3 230 ? 76.462 80.775 37.578 1.00 49.70 228 PHE F O 1
ATOM 19102 N N . ASN F 3 231 ? 78.143 79.267 37.597 1.00 50.85 229 ASN F N 1
ATOM 19103 C CA . ASN F 3 231 ? 77.355 78.181 38.186 1.00 51.52 229 ASN F CA 1
ATOM 19104 C C . ASN F 3 231 ? 76.825 78.467 39.607 1.00 54.02 229 ASN F C 1
ATOM 19105 O O . ASN F 3 231 ? 75.642 78.238 39.875 1.00 53.18 229 ASN F O 1
ATOM 19110 N N . HIS F 3 232 ? 77.691 78.950 40.506 1.00 56.40 230 HIS F N 1
ATOM 19111 C CA . HIS F 3 232 ? 77.262 79.296 41.872 1.00 59.84 230 HIS F CA 1
ATOM 19112 C C . HIS F 3 232 ? 76.318 80.493 41.905 1.00 58.96 230 HIS F C 1
ATOM 19113 O O . HIS F 3 232 ? 75.471 80.583 42.794 1.00 59.89 230 HIS F O 1
ATOM 19120 N N . ALA F 3 233 ? 76.467 81.398 40.935 1.00 57.55 231 ALA F N 1
ATOM 19121 C CA . ALA F 3 233 ? 75.578 82.558 40.788 1.00 56.51 231 ALA F CA 1
ATOM 19122 C C . ALA F 3 233 ? 74.167 82.174 40.319 1.00 55.55 231 ALA F C 1
ATOM 19123 O O . ALA F 3 233 ? 73.212 82.913 40.553 1.00 56.24 231 ALA F O 1
ATOM 19125 N N . ASN F 3 234 ? 74.035 81.019 39.671 1.00 52.92 232 ASN F N 1
ATOM 19126 C CA . ASN F 3 234 ? 72.745 80.606 39.121 1.00 51.59 232 ASN F CA 1
ATOM 19127 C C . ASN F 3 234 ? 72.190 79.306 39.712 1.00 51.16 232 ASN F C 1
ATOM 19128 O O . ASN F 3 234 ? 71.186 78.776 39.229 1.00 49.68 232 ASN F O 1
ATOM 19133 N N . GLY F 3 235 ? 72.845 78.797 40.754 1.00 52.45 233 GLY F N 1
ATOM 19134 C CA . GLY F 3 235 ? 72.424 77.558 41.413 1.00 52.40 233 GLY F CA 1
ATOM 19135 C C . GLY F 3 235 ? 72.569 76.297 40.565 1.00 50.97 233 GLY F C 1
ATOM 19136 O O . GLY F 3 235 ? 71.719 75.401 40.624 1.00 49.79 233 GLY F O 1
ATOM 19137 N N . LEU F 3 236 ? 73.658 76.212 39.802 1.00 50.04 234 LEU F N 1
ATOM 19138 C CA . LEU F 3 236 ? 73.848 75.110 38.868 1.00 50.67 234 LEU F CA 1
ATOM 19139 C C . LEU F 3 236 ? 74.922 74.137 39.287 1.00 52.45 234 LEU F C 1
ATOM 19140 O O . LEU F 3 236 ? 75.961 74.545 39.806 1.00 53.76 234 LEU F O 1
ATOM 19145 N N . THR F 3 237 ? 74.685 72.855 39.011 1.00 52.37 235 THR F N 1
ATOM 19146 C CA . THR F 3 237 ? 75.721 71.849 39.193 1.00 53.36 235 THR F CA 1
ATOM 19147 C C . THR F 3 237 ? 76.497 71.581 37.915 1.00 52.40 235 THR F C 1
ATOM 19148 O O . THR F 3 237 ? 77.569 70.980 37.967 1.00 55.41 235 THR F O 1
ATOM 19152 N N . LEU F 3 238 ? 75.973 72.031 36.775 1.00 49.84 236 LEU F N 1
ATOM 19153 C CA . LEU F 3 238 ? 76.582 71.705 35.485 1.00 47.30 236 LEU F CA 1
ATOM 19154 C C . LEU F 3 238 ? 76.140 72.582 34.314 1.00 44.55 236 LEU F C 1
ATOM 19155 O O . LEU F 3 238 ? 74.954 72.881 34.150 1.00 43.14 236 LEU F O 1
ATOM 19160 N N . VAL F 3 239 ? 77.122 72.975 33.507 1.00 42.84 237 VAL F N 1
ATOM 19161 C CA . VAL F 3 239 ? 76.879 73.468 32.164 1.00 40.15 237 VAL F CA 1
ATOM 19162 C C . VAL F 3 239 ? 77.185 72.356 31.162 1.00 39.88 237 VAL F C 1
ATOM 19163 O O . VAL F 3 239 ? 78.325 71.866 31.073 1.00 40.84 237 VAL F O 1
ATOM 19167 N N . SER F 3 240 ? 76.155 71.956 30.420 1.00 38.03 238 SER F N 1
ATOM 19168 C CA . SER F 3 240 ? 76.280 70.982 29.338 1.00 36.13 238 SER F CA 1
ATOM 19169 C C . SER F 3 240 ? 76.191 71.692 27.988 1.00 33.77 238 SER F C 1
ATOM 19170 O O . SER F 3 240 ? 75.290 72.510 27.759 1.00 32.61 238 SER F O 1
ATOM 19173 N N . ARG F 3 241 ? 77.133 71.381 27.101 1.00 32.61 239 ARG F N 1
ATOM 19174 C CA . ARG F 3 241 ? 77.249 72.080 25.814 1.00 31.37 239 ARG F CA 1
ATOM 19175 C C . ARG F 3 241 ? 77.853 71.173 24.746 1.00 31.35 239 ARG F C 1
ATOM 19176 O O . ARG F 3 241 ? 78.271 70.043 25.038 1.00 31.62 239 ARG F O 1
ATOM 19184 N N . ALA F 3 242 ? 77.904 71.679 23.517 1.00 30.75 240 ALA F N 1
ATOM 19185 C CA . ALA F 3 242 ? 78.273 70.890 22.350 1.00 31.05 240 ALA F CA 1
ATOM 19186 C C . ALA F 3 242 ? 79.304 71.670 21.529 1.00 32.59 240 ALA F C 1
ATOM 19187 O O . ALA F 3 242 ? 80.292 72.162 22.091 1.00 33.34 240 ALA F O 1
ATOM 19189 N N . HIS F 3 243 ? 79.096 71.776 20.213 1.00 33.23 241 HIS F N 1
ATOM 19190 C CA . HIS F 3 243 ? 79.793 72.788 19.400 1.00 34.77 241 HIS F CA 1
ATOM 19191 C C . HIS F 3 243 ? 81.260 72.442 19.077 1.00 36.05 241 HIS F C 1
ATOM 19192 O O . HIS F 3 243 ? 81.749 72.752 17.991 1.00 36.84 241 HIS F O 1
ATOM 19199 N N . GLN F 3 244 ? 81.955 71.807 20.019 1.00 36.72 242 GLN F N 1
ATOM 19200 C CA . GLN F 3 244 ? 83.339 71.390 19.812 1.00 37.52 242 GLN F CA 1
ATOM 19201 C C . GLN F 3 244 ? 83.492 69.899 19.623 1.00 36.19 242 GLN F C 1
ATOM 19202 O O . GLN F 3 244 ? 82.988 69.110 20.416 1.00 35.79 242 GLN F O 1
ATOM 19208 N N . LEU F 3 245 ? 84.225 69.531 18.584 1.00 35.90 243 LEU F N 1
ATOM 19209 C CA . LEU F 3 245 ? 84.595 68.148 18.333 1.00 36.35 243 LEU F CA 1
ATOM 19210 C C . LEU F 3 245 ? 85.480 67.644 19.478 1.00 37.41 243 LEU F C 1
ATOM 19211 O O . LEU F 3 245 ? 86.481 68.280 19.820 1.00 38.54 243 LEU F O 1
ATOM 19216 N N . VAL F 3 246 ? 85.093 66.529 20.093 1.00 37.01 244 VAL F N 1
ATOM 19217 C CA . VAL F 3 246 ? 85.959 65.850 21.059 1.00 37.87 244 VAL F CA 1
ATOM 19218 C C . VAL F 3 246 ? 86.089 64.382 20.672 1.00 38.14 244 VAL F C 1
ATOM 19219 O O . VAL F 3 246 ? 85.094 63.740 20.355 1.00 37.66 244 VAL F O 1
ATOM 19223 N N . MET F 3 247 ? 87.313 63.859 20.686 1.00 39.65 245 MET F N 1
ATOM 19224 C CA . MET F 3 247 ? 87.588 62.517 20.158 1.00 40.76 245 MET F CA 1
ATOM 19225 C C . MET F 3 247 ? 86.846 61.378 20.870 1.00 41.43 245 MET F C 1
ATOM 19226 O O . MET F 3 247 ? 86.538 60.347 20.267 1.00 39.77 245 MET F O 1
ATOM 19231 N N . GLU F 3 248 ? 86.528 61.582 22.142 1.00 43.63 246 GLU F N 1
ATOM 19232 C CA . GLU F 3 248 ? 85.868 60.550 22.939 1.00 45.54 246 GLU F CA 1
ATOM 19233 C C . GLU F 3 248 ? 84.353 60.675 22.887 1.00 43.11 246 GLU F C 1
ATOM 19234 O O . GLU F 3 248 ? 83.656 59.909 23.536 1.00 43.93 246 GLU F O 1
ATOM 19240 N N . GLY F 3 249 ? 83.847 61.654 22.142 1.00 40.90 247 GLY F N 1
ATOM 19241 C CA . GLY F 3 249 ? 82.412 61.886 22.037 1.00 37.99 247 GLY F CA 1
ATOM 19242 C C . GLY F 3 249 ? 81.918 62.809 23.131 1.00 37.19 247 GLY F C 1
ATOM 19243 O O . GLY F 3 249 ? 81.135 63.722 22.882 1.00 37.22 247 GLY F O 1
ATOM 19244 N N . TYR F 3 250 ? 82.362 62.563 24.353 1.00 37.73 248 TYR F N 1
ATOM 19245 C CA . TYR F 3 250 ? 82.153 63.518 25.430 1.00 38.87 248 TYR F CA 1
ATOM 19246 C C . TYR F 3 250 ? 83.471 63.859 26.137 1.00 40.46 248 TYR F C 1
ATOM 19247 O O . TYR F 3 250 ? 84.466 63.132 26.024 1.00 41.54 248 TYR F O 1
ATOM 19256 N N . ASN F 3 251 ? 83.465 64.967 26.868 1.00 41.34 249 ASN F N 1
ATOM 19257 C CA . ASN F 3 251 ? 84.657 65.434 27.547 1.00 42.67 249 ASN F CA 1
ATOM 19258 C C . ASN F 3 251 ? 84.318 66.354 28.702 1.00 43.36 249 ASN F C 1
ATOM 19259 O O . ASN F 3 251 ? 83.707 67.405 28.497 1.00 42.43 249 ASN F O 1
ATOM 19264 N N . TRP F 3 252 ? 84.712 65.953 29.908 1.00 44.32 250 TRP F N 1
ATOM 19265 C CA . TRP F 3 252 ? 84.699 66.849 31.066 1.00 46.46 250 TRP F CA 1
ATOM 19266 C C . TRP F 3 252 ? 85.809 67.894 30.958 1.00 46.80 250 TRP F C 1
ATOM 19267 O O . TRP F 3 252 ? 86.893 67.611 30.445 1.00 48.14 250 TRP F O 1
ATOM 19278 N N . CYS F 3 253 ? 85.537 69.096 31.450 1.00 45.94 251 CYS F N 1
ATOM 19279 C CA . CYS F 3 253 ? 86.579 70.090 31.659 1.00 46.81 251 CYS F CA 1
ATOM 19280 C C . CYS F 3 253 ? 86.203 70.990 32.837 1.00 47.60 251 CYS F C 1
ATOM 19281 O O . CYS F 3 253 ? 85.164 70.782 33.483 1.00 46.78 251 CYS F O 1
ATOM 19284 N N . HIS F 3 254 ? 87.062 71.970 33.125 1.00 48.71 252 HIS F N 1
ATOM 19285 C CA . HIS F 3 254 ? 86.836 72.938 34.213 1.00 49.46 252 HIS F CA 1
ATOM 19286 C C . HIS F 3 254 ? 86.468 72.238 35.500 1.00 50.40 252 HIS F C 1
ATOM 19287 O O . HIS F 3 254 ? 85.527 72.631 36.183 1.00 49.91 252 HIS F O 1
ATOM 19294 N N . ASP F 3 255 ? 87.206 71.177 35.807 1.00 53.24 253 ASP F N 1
ATOM 19295 C CA . ASP F 3 255 ? 86.978 70.397 37.021 1.00 56.72 253 ASP F CA 1
ATOM 19296 C C . ASP F 3 255 ? 85.493 69.990 37.137 1.00 55.46 253 ASP F C 1
ATOM 19297 O O . ASP F 3 255 ? 84.851 70.174 38.182 1.00 55.18 253 ASP F O 1
ATOM 19302 N N . ARG F 3 256 ? 84.954 69.470 36.030 1.00 53.88 254 ARG F N 1
ATOM 19303 C CA . ARG F 3 256 ? 83.597 68.912 35.990 1.00 51.92 254 ARG F CA 1
ATOM 19304 C C . ARG F 3 256 ? 82.477 69.962 36.161 1.00 50.34 254 ARG F C 1
ATOM 19305 O O . ARG F 3 256 ? 81.331 69.617 36.443 1.00 49.39 254 ARG F O 1
ATOM 19313 N N . ASN F 3 257 ? 82.806 71.240 36.005 1.00 49.86 255 ASN F N 1
ATOM 19314 C CA . ASN F 3 257 ? 81.780 72.283 35.936 1.00 49.43 255 ASN F CA 1
ATOM 19315 C C . ASN F 3 257 ? 81.091 72.324 34.570 1.00 47.80 255 ASN F C 1
ATOM 19316 O O . ASN F 3 257 ? 79.971 72.830 34.448 1.00 47.35 255 ASN F O 1
ATOM 19321 N N . VAL F 3 258 ? 81.770 71.778 33.557 1.00 46.02 256 VAL F N 1
ATOM 19322 C CA . VAL F 3 258 ? 81.345 71.862 32.165 1.00 43.03 256 VAL F CA 1
ATOM 19323 C C . VAL F 3 258 ? 81.557 70.512 31.497 1.00 41.90 256 VAL F C 1
ATOM 19324 O O . VAL F 3 258 ? 82.547 69.827 31.767 1.00 42.84 256 VAL F O 1
ATOM 19328 N N . VAL F 3 259 ? 80.627 70.126 30.626 1.00 39.11 257 VAL F N 1
ATOM 19329 C CA . VAL F 3 259 ? 80.814 68.936 29.804 1.00 36.63 257 VAL F CA 1
ATOM 19330 C C . VAL F 3 259 ? 80.508 69.255 28.354 1.00 35.01 257 VAL F C 1
ATOM 19331 O O . VAL F 3 259 ? 79.573 69.998 28.063 1.00 35.07 257 VAL F O 1
ATOM 19335 N N . THR F 3 260 ? 81.323 68.718 27.449 1.00 34.90 258 THR F N 1
ATOM 19336 C CA . THR F 3 260 ? 81.088 68.826 26.005 1.00 32.71 258 THR F CA 1
ATOM 19337 C C . THR F 3 260 ? 80.631 67.482 25.478 1.00 32.01 258 THR F C 1
ATOM 19338 O O . THR F 3 260 ? 81.297 66.466 25.710 1.00 32.53 258 THR F O 1
ATOM 19342 N N . ILE F 3 261 ? 79.492 67.495 24.783 1.00 30.72 259 ILE F N 1
ATOM 19343 C CA . ILE F 3 261 ? 78.896 66.310 24.156 1.00 30.11 259 ILE F CA 1
ATOM 19344 C C . ILE F 3 261 ? 78.757 66.574 22.664 1.00 29.44 259 ILE F C 1
ATOM 19345 O O . ILE F 3 261 ? 78.242 67.622 22.265 1.00 28.97 259 ILE F O 1
ATOM 19350 N N . PHE F 3 262 ? 79.206 65.618 21.853 1.00 28.71 260 PHE F N 1
ATOM 19351 C CA . PHE F 3 262 ? 79.264 65.771 20.402 1.00 28.50 260 PHE F CA 1
ATOM 19352 C C . PHE F 3 262 ? 78.755 64.449 19.845 1.00 28.28 260 PHE F C 1
ATOM 19353 O O . PHE F 3 262 ? 79.318 63.395 20.149 1.00 28.19 260 PHE F O 1
ATOM 19361 N N . SER F 3 263 ? 77.689 64.509 19.047 1.00 28.04 261 SER F N 1
ATOM 19362 C CA . SER F 3 263 ? 76.952 63.304 18.672 1.00 28.42 261 SER F CA 1
ATOM 19363 C C . SER F 3 263 ? 77.040 62.953 17.187 1.00 28.58 261 SER F C 1
ATOM 19364 O O . SER F 3 263 ? 76.210 62.207 16.678 1.00 28.92 261 SER F O 1
ATOM 19367 N N . ALA F 3 264 ? 78.038 63.486 16.493 1.00 28.97 262 ALA F N 1
ATOM 19368 C CA . ALA F 3 264 ? 78.270 63.126 15.086 1.00 29.65 262 ALA F CA 1
ATOM 19369 C C . ALA F 3 264 ? 79.584 62.354 14.961 1.00 30.19 262 ALA F C 1
ATOM 19370 O O . ALA F 3 264 ? 80.653 62.961 14.861 1.00 30.79 262 ALA F O 1
ATOM 19372 N N . PRO F 3 265 ? 79.514 61.012 14.993 1.00 30.91 263 PRO F N 1
ATOM 19373 C CA . PRO F 3 265 ? 80.745 60.211 15.041 1.00 31.74 263 PRO F CA 1
ATOM 19374 C C . PRO F 3 265 ? 81.529 60.298 13.711 1.00 32.36 263 PRO F C 1
ATOM 19375 O O . PRO F 3 265 ? 80.936 60.536 12.666 1.00 31.57 263 PRO F O 1
ATOM 19379 N N . ASN F 3 266 ? 82.847 60.127 13.758 1.00 33.67 264 ASN F N 1
ATOM 19380 C CA . ASN F 3 266 ? 83.670 60.242 12.552 1.00 35.47 264 ASN F CA 1
ATOM 19381 C C . ASN F 3 266 ? 83.230 61.436 11.684 1.00 34.56 264 ASN F C 1
ATOM 19382 O O . ASN F 3 266 ? 82.939 61.290 10.503 1.00 34.54 264 ASN F O 1
ATOM 19387 N N . TYR F 3 267 ? 83.181 62.607 12.314 1.00 34.03 265 TYR F N 1
ATOM 19388 C CA . TYR F 3 267 ? 82.689 63.848 11.728 1.00 34.36 265 TYR F CA 1
ATOM 19389 C C . TYR F 3 267 ? 83.240 64.094 10.314 1.00 36.39 265 TYR F C 1
ATOM 19390 O O . TYR F 3 267 ? 84.450 63.974 10.077 1.00 38.10 265 TYR F O 1
ATOM 19399 N N . CYS F 3 268 ? 82.329 64.397 9.383 1.00 37.18 266 CYS F N 1
ATOM 19400 C CA . CYS F 3 268 ? 82.622 64.551 7.947 1.00 38.83 266 CYS F CA 1
ATOM 19401 C C . CYS F 3 268 ? 83.543 63.494 7.363 1.00 39.61 266 CYS F C 1
ATOM 19402 O O . CYS F 3 268 ? 84.370 63.818 6.504 1.00 40.34 266 CYS F O 1
ATOM 19405 N N . TYR F 3 269 ? 83.431 62.251 7.830 1.00 39.26 267 TYR F N 1
ATOM 19406 C CA . TYR F 3 269 ? 84.259 61.134 7.323 1.00 41.59 267 TYR F CA 1
ATOM 19407 C C . TYR F 3 269 ? 85.772 61.297 7.520 1.00 46.24 267 TYR F C 1
ATOM 19408 O O . TYR F 3 269 ? 86.541 60.433 7.080 1.00 48.74 267 TYR F O 1
ATOM 19417 N N . ARG F 3 270 ? 86.188 62.368 8.205 1.00 48.78 268 ARG F N 1
ATOM 19418 C CA . ARG F 3 270 ? 87.619 62.683 8.370 1.00 52.58 268 ARG F CA 1
ATOM 19419 C C . ARG F 3 270 ? 88.196 62.702 9.813 1.00 51.97 268 ARG F C 1
ATOM 19420 O O . ARG F 3 270 ? 89.361 62.367 10.006 1.00 52.53 268 ARG F O 1
ATOM 19428 N N . CYS F 3 271 ? 87.399 63.082 10.811 1.00 49.30 269 CYS F N 1
ATOM 19429 C CA . CYS F 3 271 ? 87.952 63.397 12.133 1.00 49.29 269 CYS F CA 1
ATOM 19430 C C . CYS F 3 271 ? 88.187 62.222 13.074 1.00 48.50 269 CYS F C 1
ATOM 19431 O O . CYS F 3 271 ? 88.904 62.373 14.064 1.00 49.64 269 CYS F O 1
ATOM 19434 N N . GLY F 3 272 ? 87.578 61.069 12.779 1.00 45.00 270 GLY F N 1
ATOM 19435 C CA . GLY F 3 272 ? 87.824 59.829 13.521 1.00 44.23 270 GLY F CA 1
ATOM 19436 C C . GLY F 3 272 ? 87.357 59.781 14.975 1.00 43.65 270 GLY F C 1
ATOM 19437 O O . GLY F 3 272 ? 87.751 58.898 15.737 1.00 44.11 270 GLY F O 1
ATOM 19438 N N . ASN F 3 273 ? 86.505 60.724 15.356 1.00 41.48 271 ASN F N 1
ATOM 19439 C CA . ASN F 3 273 ? 85.992 60.819 16.716 1.00 39.94 271 ASN F CA 1
ATOM 19440 C C . ASN F 3 273 ? 84.889 59.811 16.992 1.00 38.27 271 ASN F C 1
ATOM 19441 O O . ASN F 3 273 ? 84.127 59.426 16.103 1.00 37.58 271 ASN F O 1
ATOM 19446 N N . GLN F 3 274 ? 84.789 59.415 18.246 1.00 38.42 272 GLN F N 1
ATOM 19447 C CA . GLN F 3 274 ? 83.574 58.799 18.750 1.00 36.76 272 GLN F CA 1
ATOM 19448 C C . GLN F 3 274 ? 82.496 59.867 18.925 1.00 34.33 272 GLN F C 1
ATOM 19449 O O . GLN F 3 274 ? 82.792 61.071 18.962 1.00 35.07 272 GLN F O 1
ATOM 19455 N N . ALA F 3 275 ? 81.254 59.416 19.034 1.00 32.04 273 ALA F N 1
ATOM 19456 C CA . ALA F 3 275 ? 80.143 60.270 19.398 1.00 30.91 273 ALA F CA 1
ATOM 19457 C C . ALA F 3 275 ? 79.673 59.875 20.784 1.00 32.21 273 ALA F C 1
ATOM 19458 O O . ALA F 3 275 ? 80.114 58.854 21.338 1.00 34.06 273 ALA F O 1
ATOM 19460 N N . ALA F 3 276 ? 78.793 60.692 21.352 1.00 30.83 274 ALA F N 1
ATOM 19461 C CA . ALA F 3 276 ? 78.309 60.450 22.692 1.00 32.63 274 ALA F CA 1
ATOM 19462 C C . ALA F 3 276 ? 76.986 61.117 22.942 1.00 32.49 274 ALA F C 1
ATOM 19463 O O . ALA F 3 276 ? 76.594 62.057 22.247 1.00 31.29 274 ALA F O 1
ATOM 19465 N N . ILE F 3 277 ? 76.347 60.607 23.986 1.00 33.51 275 ILE F N 1
ATOM 19466 C CA . ILE F 3 277 ? 75.028 60.955 24.407 1.00 33.96 275 ILE F CA 1
ATOM 19467 C C . ILE F 3 277 ? 75.126 60.907 25.928 1.00 34.63 275 ILE F C 1
ATOM 19468 O O . ILE F 3 277 ? 75.886 60.096 26.475 1.00 34.91 275 ILE F O 1
ATOM 19473 N N . MET F 3 278 ? 74.414 61.808 26.601 1.00 34.80 276 MET F N 1
ATOM 19474 C CA . MET F 3 278 ? 74.413 61.882 28.060 1.00 35.62 276 MET F CA 1
ATOM 19475 C C . MET F 3 278 ? 73.007 61.653 28.610 1.00 35.20 276 MET F C 1
ATOM 19476 O O . MET F 3 278 ? 72.103 62.479 28.416 1.00 34.00 276 MET F O 1
ATOM 19481 N N . GLU F 3 279 ? 72.833 60.522 29.283 1.00 36.37 277 GLU F N 1
ATOM 19482 C CA . GLU F 3 279 ? 71.564 60.196 29.927 1.00 38.22 277 GLU F CA 1
ATOM 19483 C C . GLU F 3 279 ? 71.483 60.786 31.337 1.00 39.14 277 GLU F C 1
ATOM 19484 O O . GLU F 3 279 ? 72.374 60.588 32.162 1.00 39.19 277 GLU F O 1
ATOM 19490 N N . LEU F 3 280 ? 70.417 61.526 31.598 1.00 39.17 278 LEU F N 1
ATOM 19491 C CA . LEU F 3 280 ? 70.134 62.001 32.942 1.00 40.83 278 LEU F CA 1
ATOM 19492 C C . LEU F 3 280 ? 68.891 61.268 33.402 1.00 41.32 278 LEU F C 1
ATOM 19493 O O . LEU F 3 280 ? 67.810 61.466 32.840 1.00 40.41 278 LEU F O 1
ATOM 19498 N N . ASP F 3 281 ? 69.039 60.411 34.406 1.00 42.65 279 ASP F N 1
ATOM 19499 C CA . ASP F 3 281 ? 67.899 59.635 34.879 1.00 44.54 279 ASP F CA 1
ATOM 19500 C C . ASP F 3 281 ? 67.006 60.440 35.839 1.00 45.41 279 ASP F C 1
ATOM 19501 O O . ASP F 3 281 ? 67.212 61.638 36.009 1.00 45.33 279 ASP F O 1
ATOM 19506 N N . ASP F 3 282 ? 66.032 59.765 36.448 1.00 47.03 280 ASP F N 1
ATOM 19507 C CA . ASP F 3 282 ? 65.007 60.354 37.333 1.00 48.45 280 ASP F CA 1
ATOM 19508 C C . ASP F 3 282 ? 65.503 61.253 38.466 1.00 48.66 280 ASP F C 1
ATOM 19509 O O . ASP F 3 282 ? 64.767 62.110 38.931 1.00 48.59 280 ASP F O 1
ATOM 19514 N N . THR F 3 283 ? 66.734 61.040 38.920 1.00 49.65 281 THR F N 1
ATOM 19515 C CA . THR F 3 283 ? 67.311 61.854 39.985 1.00 51.97 281 THR F CA 1
ATOM 19516 C C . THR F 3 283 ? 68.573 62.555 39.502 1.00 52.99 281 THR F C 1
ATOM 19517 O O . THR F 3 283 ? 69.433 62.919 40.313 1.00 55.38 281 THR F O 1
ATOM 19521 N N . LEU F 3 284 ? 68.677 62.729 38.184 1.00 51.08 282 LEU F N 1
ATOM 19522 C CA . LEU F 3 284 ? 69.810 63.401 37.549 1.00 51.65 282 LEU F CA 1
ATOM 19523 C C . LEU F 3 284 ? 71.156 62.683 37.672 1.00 53.02 282 LEU F C 1
ATOM 19524 O O . LEU F 3 284 ? 72.201 63.322 37.563 1.00 53.42 282 LEU F O 1
ATOM 19529 N N . LYS F 3 285 ? 71.151 61.375 37.901 1.00 55.24 283 LYS F N 1
ATOM 19530 C CA . LYS F 3 285 ? 72.387 60.617 37.740 1.00 60.78 283 LYS F CA 1
ATOM 19531 C C . LYS F 3 285 ? 72.785 60.589 36.238 1.00 58.82 283 LYS F C 1
ATOM 19532 O O . LYS F 3 285 ? 71.992 60.191 35.375 1.00 55.47 283 LYS F O 1
ATOM 19538 N N . TYR F 3 286 ? 74.004 61.041 35.939 1.00 58.48 284 TYR F N 1
ATOM 19539 C CA . TYR F 3 286 ? 74.516 61.032 34.569 1.00 56.54 284 TYR F CA 1
ATOM 19540 C C . TYR F 3 286 ? 75.244 59.748 34.166 1.00 55.13 284 TYR F C 1
ATOM 19541 O O . TYR F 3 286 ? 76.039 59.215 34.935 1.00 57.54 284 TYR F O 1
ATOM 19550 N N . SER F 3 287 ? 74.962 59.270 32.953 1.00 51.51 285 SER F N 1
ATOM 19551 C CA . SER F 3 287 ? 75.783 58.247 32.305 1.00 50.84 285 SER F CA 1
ATOM 19552 C C . SER F 3 287 ? 75.956 58.486 30.799 1.00 48.76 285 SER F C 1
ATOM 19553 O O . SER F 3 287 ? 75.033 58.921 30.095 1.00 48.02 285 SER F O 1
ATOM 19556 N N . PHE F 3 288 ? 77.153 58.176 30.316 1.00 46.77 286 PHE F N 1
ATOM 19557 C CA . PHE F 3 288 ? 77.533 58.463 28.953 1.00 43.76 286 PHE F CA 1
ATOM 19558 C C . PHE F 3 288 ? 77.579 57.223 28.094 1.00 42.07 286 PHE F C 1
ATOM 19559 O O . PHE F 3 288 ? 78.201 56.231 28.452 1.00 42.98 286 PHE F O 1
ATOM 19567 N N . LEU F 3 289 ? 76.920 57.317 26.949 1.00 39.22 287 LEU F N 1
ATOM 19568 C CA . LEU F 3 289 ? 76.910 56.257 25.971 1.00 38.33 287 LEU F CA 1
ATOM 19569 C C . LEU F 3 289 ? 77.694 56.732 24.760 1.00 36.97 287 LEU F C 1
ATOM 19570 O O . LEU F 3 289 ? 77.344 57.724 24.121 1.00 34.61 287 LEU F O 1
ATOM 19575 N N . GLN F 3 290 ? 78.792 56.039 24.495 1.00 37.77 288 GLN F N 1
ATOM 19576 C CA . GLN F 3 290 ? 79.679 56.368 23.400 1.00 37.39 288 GLN F CA 1
ATOM 19577 C C . GLN F 3 290 ? 79.371 55.462 22.219 1.00 37.25 288 GLN F C 1
ATOM 19578 O O . GLN F 3 290 ? 79.114 54.281 22.402 1.00 37.96 288 GLN F O 1
ATOM 19584 N N . PHE F 3 291 ? 79.397 56.008 21.006 1.00 36.39 289 PHE F N 1
ATOM 19585 C CA . PHE F 3 291 ? 79.168 55.170 19.828 1.00 36.51 289 PHE F CA 1
ATOM 19586 C C . PHE F 3 291 ? 79.998 55.524 18.597 1.00 36.56 289 PHE F C 1
ATOM 19587 O O . PHE F 3 291 ? 80.445 56.673 18.419 1.00 34.65 289 PHE F O 1
ATOM 19595 N N . ASP F 3 292 ? 80.209 54.502 17.772 1.00 37.63 290 ASP F N 1
ATOM 19596 C CA . ASP F 3 292 ? 80.908 54.617 16.513 1.00 37.70 290 ASP F CA 1
ATOM 19597 C C . ASP F 3 292 ? 79.869 54.897 15.440 1.00 36.79 290 ASP F C 1
ATOM 19598 O O . ASP F 3 292 ? 78.678 54.861 15.730 1.00 35.71 290 ASP F O 1
ATOM 19603 N N . PRO F 3 293 ? 80.306 55.214 14.205 1.00 37.37 291 PRO F N 1
ATOM 19604 C CA . PRO F 3 293 ? 79.319 55.387 13.125 1.00 37.11 291 PRO F CA 1
ATOM 19605 C C . PRO F 3 293 ? 78.494 54.123 12.864 1.00 38.99 291 PRO F C 1
ATOM 19606 O O . PRO F 3 293 ? 79.026 53.019 12.959 1.00 40.78 291 PRO F O 1
ATOM 19610 N N . ALA F 3 294 ? 77.209 54.285 12.553 1.00 38.88 292 ALA F N 1
ATOM 19611 C CA . ALA F 3 294 ? 76.402 53.172 12.084 1.00 42.59 292 ALA F CA 1
ATOM 19612 C C . ALA F 3 294 ? 77.131 52.512 10.916 1.00 47.06 292 ALA F C 1
ATOM 19613 O O . ALA F 3 294 ? 77.768 53.201 10.113 1.00 47.15 292 ALA F O 1
ATOM 19615 N N . PRO F 3 295 ? 77.053 51.174 10.807 1.00 52.43 293 PRO F N 1
ATOM 19616 C CA . PRO F 3 295 ? 77.693 50.555 9.642 1.00 56.98 293 PRO F CA 1
ATOM 19617 C C . PRO F 3 295 ? 76.983 50.936 8.347 1.00 61.03 293 PRO F C 1
ATOM 19618 O O . PRO F 3 295 ? 75.757 51.087 8.334 1.00 61.85 293 PRO F O 1
ATOM 19622 N N . ARG F 3 296 ? 77.755 51.109 7.280 1.00 67.65 294 ARG F N 1
ATOM 19623 C CA . ARG F 3 296 ? 77.211 51.140 5.920 1.00 75.87 294 ARG F CA 1
ATOM 19624 C C . ARG F 3 296 ? 78.322 50.808 4.923 1.00 82.63 294 ARG F C 1
ATOM 19625 O O . ARG F 3 296 ? 79.295 51.557 4.790 1.00 83.48 294 ARG F O 1
ATOM 19633 N N . ARG F 3 297 ? 78.180 49.648 4.273 1.00 92.20 295 ARG F N 1
ATOM 19634 C CA . ARG F 3 297 ? 79.123 49.143 3.253 1.00 95.92 295 ARG F CA 1
ATOM 19635 C C . ARG F 3 297 ? 78.610 47.839 2.633 1.00 100.78 295 ARG F C 1
ATOM 19636 O O . ARG F 3 297 ? 78.136 46.950 3.346 1.00 102.17 295 ARG F O 1
ATOM 19644 N N . GLY F 3 298 ? 78.703 47.732 1.310 1.00 102.84 296 GLY F N 1
ATOM 19645 C CA . GLY F 3 298 ? 78.290 46.519 0.599 1.00 110.02 296 GLY F CA 1
ATOM 19646 C C . GLY F 3 298 ? 76.787 46.361 0.463 1.00 112.75 296 GLY F C 1
ATOM 19647 O O . GLY F 3 298 ? 76.015 47.140 1.026 1.00 110.46 296 GLY F O 1
ATOM 19653 N N . LEU G 4 2 ? 88.788 71.040 9.054 1.00 60.34 2 LEU G N 1
ATOM 19654 C CA . LEU G 4 2 ? 88.063 71.202 7.785 1.00 62.15 2 LEU G CA 1
ATOM 19655 C C . LEU G 4 2 ? 87.624 72.637 7.477 1.00 59.90 2 LEU G C 1
ATOM 19656 O O . LEU G 4 2 ? 87.017 72.898 6.437 1.00 60.38 2 LEU G O 1
ATOM 19670 N N . ARG G 4 4 ? 88.032 76.725 11.058 1.00 58.14 4 ARG G N 1
ATOM 19671 C CA . ARG G 4 4 ? 88.083 76.991 12.486 1.00 58.67 4 ARG G CA 1
ATOM 19672 C C . ARG G 4 4 ? 86.662 77.182 13.005 1.00 55.55 4 ARG G C 1
ATOM 19673 O O . ARG G 4 4 ? 86.388 76.998 14.194 1.00 55.20 4 ARG G O 1
ATOM 19724 N N . LEU H 4 2 ? 50.943 34.544 75.687 1.00 54.69 2 LEU H N 1
ATOM 19725 C CA . LEU H 4 2 ? 50.749 35.390 76.870 1.00 52.30 2 LEU H CA 1
ATOM 19726 C C . LEU H 4 2 ? 49.292 35.518 77.330 1.00 51.95 2 LEU H C 1
ATOM 19727 O O . LEU H 4 2 ? 49.030 35.941 78.463 1.00 53.37 2 LEU H O 1
ATOM 19741 N N . ARG H 4 4 ? 45.335 34.683 73.860 1.00 46.85 4 ARG H N 1
ATOM 19742 C CA . ARG H 4 4 ? 45.119 34.576 72.413 1.00 48.88 4 ARG H CA 1
ATOM 19743 C C . ARG H 4 4 ? 44.711 35.929 71.816 1.00 45.47 4 ARG H C 1
ATOM 19744 O O . ARG H 4 4 ? 44.753 36.135 70.601 1.00 47.09 4 ARG H O 1
#

Organism: Homo sapiens (NCBI:txid9606)

InterPro domains:
  IPR000357 HEAT repeat [PF02985] (522-550)
  IPR011989 Armadillo-like helical [G3DSA:1.25.10.10] (2-589)
  IPR016024 Armadillo-type fold [SSF48371] (5-586)
  IPR021133 HEAT, type 2 [PS50077] (12-50)
  IPR021133 HEAT, type 2 [PS50077] (89-127)
  IPR021133 HEAT, type 2 [PS50077] (166-204)
  IPR021133 HEAT, type 2 [PS50077] (205-243)
  IPR021133 HEAT, type 2 [PS50077] (244-282)
  IPR021133 HEAT, type 2 [PS50077] (283-320)
  IPR021133 HEAT, type 2 [PS50077] (326-364)
  IPR021133 HEAT, type 2 [PS50077] (365-403)
  IPR021133 HEAT, type 2 [PS50077] (404-442)
  IPR021133 HEAT, type 2 [PS50077] (521-559)
  IPR021133 HEAT, type 2 [PS50077] (560-589)
  IPR051023 Protein Phosphatase 2A Regulatory Subunit A [PTHR10648] (4-584)
  IPR054573 Phosphatase PP2A regulatory subunit A/Splicing factor 3B subunit 1-like, HEAT repeat [PF22646] (276-357)
  IPR055231 PIK3R4-like, middle domain [PF22956] (153-271)

Sequence (2471 aa):
MSLYPIAVLIDELRNEDVQLRLNSIKKLSTIALALGVERTRSELLPFLTDTIYDEDEVLLALAEQLGTFTTLVGGPEYVHCLLPPLESLATVEETVVRDKAVESLRAISHEHSPSDLEAHFVPLVKRLAGGDWFTSRTSACGLFSVCYPRVSSAVKAELRQYFRNLCSDDTPMVRRAAASKLGEFAKVLELDNVKSEIIPMFSNLASDEQDSVRLLAVEACVNIAQLLPQEDLEALVMPTLRQAAEDKSWRVRYMVADKFTELQKAVGPEITKTDLVPAFQNLMKDCEAEVRAAASHKVKEFCENLSADCRENVIMSQILPCIKELVSDANQHVKSALASVIMGLSPILGKDNTIEHLLPLFLAQLKDECPEVRLNIISNLDCVNEVIGIRQLSQSLLPAIVELAEDAKWRVRLAIIEYMPLLAGQLGVEFFDEKLNSLCMAWLVDHVYAIREAATSNLKKLVEKFGKEWAHATIIPKVLAMSGDPNYLHRMTTLFCINVLSEVCGQDITTKHMLPTVLRMAGDPVANVRFNVAKSLQKIGPILDNSTLQSEVKPILEKLTQDQDVDVKYFAQEALTVLSLASSQSIPTFYFPRGRPSVNVDAVISKIESTFARFPHERATMDDMGLVAKACGCPLYWKGPLFYGAGGERTGSVSVHKFVAMWRKILQNCHDDAAKFVHLLMSPGCNYLVQEDFVPFLQDVVNTHPGLSFLKEASEFHSRYITTVIQRIFYAVNRSWSGRITCAELRRSSFLQNVALLEEEADINQLTEFFSYEHFYVIYCKFWELDTDHDLLIDADDLARHNDHALSTKMIDRIFSGAVTRGRKVQKEGKISYADFVWFLISEEDKKTPTSIEYWFRCMDLDGDGALSMFELEYFYEEQCRRLDSMAIEALPFQDCLCQMLDLVKPRTEGKITLQDLKRCKLANVFFDTFFNIEKYLDEKVFTKELDQWIEQLNECKQLSESQVKSLCEKAKEILTKESNVQEVRCPVTVCGDVHGQFHDLMELFRIGGKSPDTNYLFMGDYVDRGYYSVETVTLLVALKVRYRERITILRGNHESRQITQVYGFYDECLRKYGNANVWKYFTDLFDYLPLTALVDGQIFCLHGGLSPSIDTLDHIRALDRLQEVPHEGPMCDLLWSDPDDRGGWGISPRGAGYTFGQDISETFNHANGLTLVSRAHQLVMEGYNWCHDRNVVTIFSAPNYCYRCGNQAAIMELDDTLKYSFLQFDPAPRRGMSLYPIAVLIDELRNEDVQLRLNSIKKLSTIALALGVERTRSELLPFLTDTIYDEDEVLLALAEQLGTFTTLVGGPEYVHCLLPPLESLATVEETVVRDKAVESLRAISHEHSPSDLEAHFVPLVKRLAGGDWFTSRTSACGLFSVCYPRVSSAVKAELRQYFRNLCSDDTPMVRRAAASKLGEFAKVLELDNVKSEIIPMFSNLASDEQDSVRLLAVEACVNIAQLLPQEDLEALVMPTLRQAAEDKSWRVRYMVADKFTELQKAVGPEITKTDLVPAFQNLMKDCEAEVRAAASHKVKEFCENLSADCRENVIMSQILPCIKELVSDANQHVKSALASVIMGLSPILGKDNTIEHLLPLFLAQLKDECPEVRLNIISNLDCVNEVIGIRQLSQSLLPAIVELAEDAKWRVRLAIIEYMPLLAGQLGVEFFDEKLNSLCMAWLVDHVYAIREAATSNLKKLVEKFGKEWAHATIIPKVLAMSGDPNYLHRMTTLFCINVLSEVCGQDITTKHMLPTVLRMAGDPVANVRFNVAKSLQKIGPILDNSTLQSEVKPILEKLTQDQDVDVKYFAQEALTVLSLAGSSQSIPTFYFPRGRPQVNVDAVISKIESTFARFPHERATMDDMGLVAKACGCPLYWKGPLFYGAGGERTGSVSVHKFVAMWRKILQNCHDDAAKFVHLLMSPGCNYLVQEDFVPFLQDVVNTHPGLSFLKEASEFHSRYITTVIQRIFYAVNRSWSGRITCAELRRSSFLQNVALLEEEADINQLTEFFSYEHFYVIYCKFWELDTDHDLLIDADDLARHNDHALSTKMIDRIFSGAVTRGRKVQKEGKISYADFVWFLISEEDKKTPTSIEYWFRCMDLDGDGALSMFELEYFYEEQCRRLDSMAIEALPFQDCLCQMLDLVKPRTEGKITLQDLKRCKLANVFFDTFFNIEKYLDEKVFTKELDQWIEQLNECKQLSESQVKSLCEKAKEILTKESNVQEVRCPVTVCGDVHGQFHDLMELFRIGGKSPDTNYLFMGDYVDRGYYSVETVTLLVALKVRYRERITILRGNHESRQITQVYGFYDECLRKYGNANVWKYFTDLFDYLPLTALVDGQIFCLHGGLSPSIDTLDHIRALDRLQEVPHEGPMCDLLWSDPDDRGGWGISPRGAGYTFGQDISETFNHANGLTLVSRAHQLVMEGYNWCHDRNVVTIFSAPNYCYRCGNQAAIMELDDTLKYSFLQFDPAPRRGLRLR

GO terms:
  GO:0004721 phosphoprotein phosphatase activity (F, IDA)
  GO:0008287 protein serine/threonine phosphatase complex (C, IDA)
  GO:0035331 negative regulation of hippo signaling (P, IDA)
  GO:0000775 chromosome, centromeric region (C, IDA)
  GO:0000785 chromatin (C, IDA)
  GO:0005634 nucleus (C, IDA)
  GO:0000159 protein phosphatase type 2A complex (C, IDA)
  GO:0090443 FAR/SIN/STRIPAK complex (C, IDA)
  GO:0160232 INTAC complex (C, IDA)
  GO:0160240 RNA polymerase II transcription initiation surveillance (P, IDA)
  GO:0007059 chromosome segregation (P, IDA)
  GO:0019888 protein phosphatase regulator activity (F, IDA)
  GO:0005694 chromosome (C, EXP)
  GO:0005515 protein binding (F, IPI)
  GO:0005829 cytosol (C, TAS)
  GO:0034243 regulation of transcription elongation by RNA polymerase II (P, IDA)
  GO:0043005 neuron projection (C, IDA)
  GO:0043025 neuronal cell body (C, IDA)
  GO:0016328 lateral plasma membrane (C, IDA)
  GO:0000159 protein phosphatase type 2A complex (C, TAS)

Nearest PDB structures (foldseek):
  3p71-assembly1_C  TM=9.969E-01  e=1.022E-63  Homo sapiens
  8rbx-assembly1_q  TM=9.987E-01  e=2.522E-60  Homo sapiens
  7k36-assembly1_C  TM=9.956E-01  e=1.038E-59  Homo sapiens
  2iae-assembly1_C  TM=9.948E-01  e=2.953E-59  Homo sapiens
  6ghm-assembly1_A  TM=9.725E-01  e=1.992E-42  Homo sapiens

Solvent-accessible surface area: 100116 Å² total

B-factor: mean 42.92, std 14.77, range [17.16, 119.65]

CATH classification: 1.25.10.10

Secondary structure (DSSP, 8-state):
--SHHHHHHHHHTT-SSHHHHHHHHHTHHHHHHHH-HHHIIIIIHHHHHH-----HHHHHHHHHHHTT-HHHHTSGGGGGGGHHHHHHHTTSS-HHHHHHHHHHHHHHHTTS-HHHIIIIIHHHHHHHHT-SSHHHHHHHHTTHHHHSTTS-HHHHHHHHHHHHHHHT-SSHHHHHHHHHHHHHHHTTS-HHHIIIIIHHHHHHHHT-S-HHHHTHHHHHHHHHHHHS-GGGHHHHTHHHHHHHHT-SSHHHHHHHHHTHHHHHHHH-HHHIIIIIHHHHHHHHT-SSHHHHHHHHHTHHHHHHTS-TTTHHHHIIIIIHHHHHHHHT-S-HHHHHHHHTTGGGGHHHHHHHHIIIIIHHHHHHHHT-S-HHHHHHHHT--HHHHHHS-GGGTHHHHHHHHHHHHT-SSHHHHHHHHHHHHHHHHHH-HHHIIIIIHHHHHHHTT-SSHHHHHHHHHHHHHHHHHH-HHHHHHHTHHHHHHGGG-SSHHHHHHHHHHHHHHTTTSHHHHHHHHTHHHHHHHTT-SSHHHHHHHHHHHHHHGGGS-HHHIIIIIHHHHHHHTT-SSHHHHHHHHHHHHHTT--/-TTTS-----SS------HHHHHHHHHHHHTTSGGGEE-GGGHHHHHHHTT--GGGHHHHHHHTTGGGTT-EEHHHHHHHHHHHHHH--SHHHHHHHHHSPTT--EE-GGGGHHHHHHHHHH-GGGGGG-SSSHHHHHHHHHHHHHHHHHH-TT-SS-EEHHHHHHSSHHHHHHHTTT-SSGGG-TTTT-HHHHHHHHHHHHTT-TT-SSEEEHHHHHHHHHH-B-HHHHHHHTTTSSSSSSHHHHH-EEEHHHHHHHHHHHH--SSHHHHHHHHHHH-TT-SSEE-HHHHHHHHHHHHHHHHTTTPPPPPHHHHHHHHHHHH--SSTT-EEHHHHHHHS-HHHHHHHHHBHHHH-/-HHHHHHHHHHHHHHHHTT-PPPHHHHHHHHHHHHHHHTTS-SEEEEPSSEEEE---TT-HHHHHHHHHHH--TTTS-EEE-S--SSSSS-HHHHHHHHHHHHHH-TTTEEE---TTSSHHHHHHHSHHHHHHHHHSSSHHHHHHHHHHTTS-SEEEETTTEEEESS---TT-SSHHHHHHS--SSPPPSSSHHHHHHH-EE-SSSSEEE-TTSSSEEE-HHHHHHHHHHHT-SEEEE-SS--TTSEEEETTTTEEEE---TTGGGTS---EEEEEE-TT--EEEEEEPPPP---/--HHHHHHHHHGGG-SSHHHHHHHHHTHHHHHHHS-HHHIIIIIHHHHHH-----HHHHHHHHHHHTT-TGGGTSGGGGGGGHHHHHHHTTSS-HHHHHHHHHHHHHHHTTS-HHHIIIIIHHHHHHHHT-SSHHHHHHHHTTHHHHTTTS-HHHHHHHHHHHHHHHT-SSHHHHHHHHHHHHHHHTTS-HHHIIIIIHHHHHHHTT-S-HHHHTTHHHHHHHHHHHS-TTTHHHHTHHHHHHHHT-SSHHHHHHHHHTHHHHHHHHHHHHIIIIIHHHHHHHHT-SSHHHHHHHHTTHHHHHHTS-TTTHHHHIIIIIHHHHHHHHT-S-HHHHHHHHTTGGGGHHHHHHHHIIIIIHHHHHHHHT-S-HHHHHHHHT--HHHHHHS-HHHHHHHHHHHHHHHHT-SSHHHHHHHHHHHHHHHHHH-HHHIIIIIHHHHHHHTT-SSHHHHHHHHHHHHHHHHHH-HHHHHHHTHHHHHHGGG-SSHHHHHHHHHHHHHHHHHHHHHHIIIIIHHHHHHGGG-SSHHHHHHHHHHHHHHGGGS-HHHIIIIIHHHHHHHTT-SSHHHHHHHHHHHHHTT--/-HHHHS-----SS------HHHHHHHHHHHHTTSGGGEE-GGGHHHHHHHTT--GGGHHHHHHHTTHHHHS-EEHHHHHHHHHHHHHH--SHHHHHHHHHSPTT--EE-GGGGHHHHHHHHHH-GGGGGG-S-SHHHHHHHHHHHHHHHHHH-TT-SS-EEHHHHHTSSHHHHHHHHHH-S-GGG-TTTT-HHHHHHHHHHHHTT-TT-SSEEEHHHHHTTTTT-B-HHHHHHTTTTSSSSSSHHHHHSEEEHHHHHHHHHHHH-TTSHHHHHHHHHHH-TT-SSSB-HHHHHHHHHHHHHHHHHTTPPPPPHHHHHHHHHHHH--SSTT-B-HHHHHHHS-HHHHHHHHHBHHHH-/-HHHHHHHHHHHHHHHHTT-PPPHHHHHHHHHHHHHHHTTS-SEEEEPSSEEEE---TT-HHHHHHHHHHH--TTTS-EEE-S--SSSSS-HHHHHHHHHHHHHH-TTTEEE---TTSSHHHHHHSSHHHHHHHHHSSSHHHHHHHHHHTTS-SEEEETTTEEEESS---TT-SSHHHHHHS--SSPPPSSSHHHHHHH-EE-SSSSEEE-TTSSSEEE-HHHHHHHHHHHT-SEEEE-SS--TTSEEEEGGGTEEEE---TTGGGTS---EEEEEE-TT--EEEEEEPPPP---/--/--

Radius of gyration: 59.4 Å; Cα contacts (8 Å, |Δi|>4): 4032; chains: 8; bounding box: 88×87×210 Å